Protein 1WFQ (pdb70)

InterPro domains:
  IPR002059 Cold-shock protein Csp, DNA-binding [PF00313] (27-89)
  IPR002059 Cold-shock protein Csp, DNA-binding [PF00313] (186-247)
  IPR002059 Cold-shock protein Csp, DNA-binding [PF00313] (351-411)
  IPR002059 Cold-shock protein Csp, DNA-binding [PF00313] (521-581)
  IPR002059 Cold-shock protein Csp, DNA-binding [PF00313] (675-737)
  IPR002059 Cold-shock protein Csp, DNA-binding [PS51857] (25-89)
  IPR002059 Cold-shock protein Csp, DNA-binding [PS51857] (111-178)
  IPR002059 Cold-shock protein Csp, DNA-binding [PS51857] (185-247)
  IPR002059 Cold-shock protein Csp, DNA-binding [PS51857] (282-336)
  IPR002059 Cold-shock protein Csp, DNA-binding [PS51857] (348-412)
  IPR002059 Cold-shock protein Csp, DNA-binding [PS51857] (442-509)
  IPR002059 Cold-shock protein Csp, DNA-binding [PS51857] (518-581)
  IPR002059 Cold-shock protein Csp, DNA-binding [PS51857] (614-672)
  IPR002059 Cold-shock protein Csp, DNA-binding [PS51857] (673-737)
  IPR002059 Cold-shock protein Csp, DNA-binding [cd04458] (186-247)
  IPR002059 Cold-shock protein Csp, DNA-binding [cd04458] (530-579)
  IPR011129 Cold-shock domain [SM00357] (27-90)
  IPR011129 Cold-shock domain [SM00357] (187-248)
  IPR011129 Cold-shock domain [SM00357] (350-413)
  IPR011129 Cold-shock domain [SM00357] (520-582)

Radius of gyration: 14.48 Å; Cα contacts (8 Å, |Δi|>4): 157; chains: 1; bounding box: 35×36×45 Å

Secondary structure (DSSP, 8-state):
----SSTTSS-SSS---EEEEEEEEE-SSEEEEEETTTTEEEEEETTT-SS-TTT--TT--EEEEEEE-SSS--EEEEEEEESS-----

Sequence (89 aa):
GSSGSSGGYPNGTSAALRETGVIEKLLTSYGFIQCSERQARLFFHCSQYNGNLQDLKVGDDVEFEVSSDRRTGKPIAVKLVKISGPSSGGSSGSSGGYPNGTSAALRETGVIEKLLTSYGFIQCSERQARLFFHCSQYNGNLQDLKVGDDVEFEVSSDRRTGKPIAVKLVKISGPSSGGSSGSSGGYPNGTSAALRETGVIEKLLTSYGFIQCSERQARLFFHCSQYNGNLQDLKVGDDVEFEVSSDRRTGKPIAVKLVKISGPSSGGSSGSSGGYPNGTSAALRETGVIEKLLTSYGFIQCSERQARLFFHCSQYNGNLQDLKVGDDVEFEVSSDRRTGKPIAVKLVKISGPSSGGSSGSSGGYPNGTSAALRETGVIEKLLTSYGFIQCSERQARLFFHCSQYNGNLQDLKVGDDVEFEVSSDRRTGKPIAVKLVKISGPSSGGSSGSSGGYPNGTSAALRETGVIEKLLTSYGFIQCSERQARLFFHCSQYNGNLQDLKVGDDVEFEVSSDRRTGKPIAVKLVKISGPSSGGSSGSSGGYPNGTSAALRETGVIEKLLTSYGFIQCSERQARLFFHCSQYNGNLQDLKVGDDVEFEVSSDRRTGKPIAVKLVKISGPSSGGSSGSSGGYPNGTSAALRETGVIEKLLTSYGFIQCSERQARLFFHCSQYNGNLQDLKVGDDVEFEVSSDRRTGKPIAVKLVKISGPSSGGSSGSSGGYPNGTSAALRETGVIEKLLTSYGFIQCSERQARLFFHCSQYNGNLQDLKVGDDVEFEVSSDRRTGKPIAVKLVKISGPSSGGSSGSSGGYPNGTSAALRETGVIEKLLTSYGFIQCSERQARLFFHCSQYNGNLQDLKVGDDVEFEVSSDRRTGKPIAVKLVKISGPSSGGSSGSSGGYPNGTSAALRETGVIEKLLTSYGFIQCSERQARLFFHCSQYNGNLQDLKVGDDVEFEVSSDRRTGKPIAVKLVKISGPSSGGSSGSSGGYPNGTSAALRETGVIEKLLTSYGFIQCSERQARLFFHCSQYNGNLQDLKVGDDVEFEVSSDRRTGKPIAVKLVKISGPSSGGSSGSSGGYPNGTSAALRETGVIEKLLTSYGFIQCSERQARLFFHCSQYNGNLQDLKVGDDVEFEVSSDRRTGKPIAVKLVKISGPSSGGSSGSSGGYPNGTSAALRETGVIEKLLTSYGFIQCSERQARLFFHCSQYNGNLQDLKVGDDVEFEVSSDRRTGKPIAVKLVKISGPSSGGSSGSSGGYPNGTSAALRETGVIEKLLTSYGFIQCSERQARLFFHCSQYNGNLQDLKVGDDVEFEVSSDRRTGKPIAVKLVKISGPSSGGSSGSSGGYPNGTSAALRETGVIEKLLTSYGFIQCSERQARLFFHCSQYNGNLQDLKVGDDVEFEVSSDRRTGKPIAVKLVKISGPSSGGSSGSSGGYPNGTSAALRETGVIEKLLTSYGFIQCSERQARLFFHCSQYNGNLQDLKVGDDVEFEVSSDRRTGKPIAVKLVKISGPSSGGSSGSSGGYPNGTSAALRETGVIEKLLTSYGFIQCSERQARLFFHCSQYNGNLQDLKVGDDVEFEVSSDRRTGKPIAVKLVKISGPSSGGSSGSSGGYPNGTSAALRETGVIEKLLTSYGFIQCSERQARLFFHCSQYNGNLQDLKVGDDVEFEVSSDRRTGKPIAVKLVKISGPSSGGSSGSSGGYPNGTSAALRETGVIEKLLTSYGFIQCSERQARLFFHCSQYNGNLQDLKVGDDVEFEVSSDRRTGKPIAVKLVKISGPSSG

GO terms:
  GO:0005515 protein binding (F, IPI)
  GO:0003729 mRNA binding (F, TAS)
  GO:0045727 positive regulation of translation (P, IMP)
  GO:0070937 CRD-mediated mRNA stability complex (C, IDA)
  GO:0034063 stress granule assembly (P, IMP)
  GO:0070966 nuclear-transcribed mRNA catabolic process, no-go decay (P, IMP)
  GO:0008584 male gonad development (P, TAS)
  GO:0035613 RNA stem-loop binding (F, IDA)
  GO:0075522 IRES-dependent viral translational initiation (P, IDA)
  GO:1905172 RISC complex binding (F, IDA)
  GO:0106222 lncRNA binding (F, IPI)
  GO:0005829 cytosol (C, IDA)
  GO:2000767 positive regulation of cytoplasmic translation (P, IDA)
  GO:1900152 negative regulation of nuclear-transcribed mRNA catabolic process, deadenylation-dependent decay (P, IDA)
  GO:0070934 CRD-mediated mRNA stabilization (P, IDA)
  GO:0003723 RNA binding (F, HDA)

CATH classification: 2.40.50.140

Organism: Homo sapiens (NCBI:txid9606)

Nearest PDB structures (foldseek):
  1wfq-assembly1_A  TM=8.553E-01  e=7.705E-15  Homo sapiens
  4qqb-assembly2_Y  TM=9.357E-01  e=2.944E-09  Drosophila melanogaster
  6y6m-assembly1_A  TM=8.287E-01  e=4.378E-07  Drosophila melanogaster
  2yty-assembly1_A  TM=6.799E-01  e=1.450E-07  Homo sapiens
  1yby-assembly1_A  TM=7.148E-01  e=2.601E-02  Acetivibrio thermocellus

Solvent-accessible surface area: 6502 Å² total; per-residue (Å²): 134,123,119,72,99,93,77,64,175,85,116,63,150,99,70,73,116,79,25,45,1,41,1,82,98,37,72,145,61,71,0,58,0,52,1,82,111,139,168,34,174,7,67,0,68,48,84,27,17,110,36,76,39,164,82,6,119,83,51,40,80,0,52,0,31,45,41,78,23,201,202,77,46,131,77,32,0,25,118,0,42,59,92,81,49,142,97,120,126

Foldseek 3Di:
DDCVPVDDDDPDDDPWDKFKFFFQAADPFWTWGQGPVVRRIATEGCVQEPDHCVPPDGGAMKIWTFFADPPHGDTHTHNIGGPDPPPDD

Structure (mmCIF, N/CA/C/O backbone):
data_1WFQ
#
_entry.id   1WFQ
#
loop_
_atom_site.group_PDB
_atom_site.id
_atom_site.type_symbol
_atom_site.label_atom_id
_atom_site.label_alt_id
_atom_site.label_comp_id
_atom_site.label_asym_id
_atom_site.label_entity_id
_atom_site.label_seq_id
_atom_site.pdbx_PDB_ins_code
_atom_site.Cartn_x
_atom_site.Cartn_y
_atom_site.Cartn_z
_atom_site.occupancy
_atom_site.B_iso_or_equiv
_atom_site.auth_seq_id
_atom_site.auth_comp_id
_atom_site.auth_asym_id
_atom_site.auth_atom_id
_atom_site.pdbx_PDB_model_num
ATOM 1 N N . GLY A 1 1 ? 12.634 -8.524 32.431 1.00 0.00 1 GLY A N 1
ATOM 2 C CA . GLY A 1 1 ? 13.376 -8.523 31.183 1.00 0.00 1 GLY A CA 1
ATOM 3 C C . GLY A 1 1 ? 13.980 -7.169 30.869 1.00 0.00 1 GLY A C 1
ATOM 4 O O . GLY A 1 1 ? 14.954 -6.755 31.499 1.00 0.00 1 GLY A O 1
ATOM 8 N N . SER A 1 2 ? 13.404 -6.477 29.892 1.00 0.00 2 SER A N 1
ATOM 9 C CA . SER A 1 2 ? 13.895 -5.164 29.492 1.00 0.00 2 SER A CA 1
ATOM 10 C C . SER A 1 2 ? 12.809 -4.375 28.767 1.00 0.00 2 SER A C 1
ATOM 11 O O . SER A 1 2 ? 11.720 -4.888 28.510 1.00 0.00 2 SER A O 1
ATOM 19 N N . SER A 1 3 ? 13.114 -3.123 28.440 1.00 0.00 3 SER A N 1
ATOM 20 C CA . SER A 1 3 ? 12.163 -2.260 27.749 1.00 0.00 3 SER A CA 1
ATOM 21 C C . SER A 1 3 ? 12.674 -1.894 26.358 1.00 0.00 3 SER A C 1
ATOM 22 O O . SER A 1 3 ? 13.821 -2.174 26.012 1.00 0.00 3 SER A O 1
ATOM 30 N N . GLY A 1 4 ? 11.812 -1.265 25.565 1.00 0.00 4 GLY A N 1
ATOM 31 C CA . GLY A 1 4 ? 12.193 -0.870 24.221 1.00 0.00 4 GLY A CA 1
ATOM 32 C C . GLY A 1 4 ? 11.033 -0.932 23.248 1.00 0.00 4 GLY A C 1
ATOM 33 O O . GLY A 1 4 ? 10.049 -1.632 23.488 1.00 0.00 4 GLY A O 1
ATOM 37 N N . SER A 1 5 ? 11.146 -0.197 22.146 1.00 0.00 5 SER A N 1
ATOM 38 C CA . SER A 1 5 ? 10.096 -0.168 21.135 1.00 0.00 5 SER A CA 1
ATOM 39 C C . SER A 1 5 ? 10.618 -0.675 19.794 1.00 0.00 5 SER A C 1
ATOM 40 O O . SER A 1 5 ? 10.986 0.110 18.921 1.00 0.00 5 SER A O 1
ATOM 48 N N . SER A 1 6 ? 10.647 -1.995 19.639 1.00 0.00 6 SER A N 1
ATOM 49 C CA . SER A 1 6 ? 11.127 -2.609 18.407 1.00 0.00 6 SER A CA 1
ATOM 50 C C . SER A 1 6 ? 12.424 -1.953 17.942 1.00 0.00 6 SER A C 1
ATOM 51 O O . SER A 1 6 ? 12.598 -1.667 16.758 1.00 0.00 6 SER A O 1
ATOM 59 N N . GLY A 1 7 ? 13.331 -1.716 18.884 1.00 0.00 7 GLY A N 1
ATOM 60 C CA . GLY A 1 7 ? 14.600 -1.095 18.553 1.00 0.00 7 GLY A CA 1
ATOM 61 C C . GLY A 1 7 ? 14.441 0.084 17.614 1.00 0.00 7 GLY A C 1
ATOM 62 O O . GLY A 1 7 ? 13.851 1.100 17.977 1.00 0.00 7 GLY A O 1
ATOM 66 N N . GLY A 1 8 ? 14.971 -0.051 16.402 1.00 0.00 8 GLY A N 1
ATOM 67 C CA . GLY A 1 8 ? 14.875 1.020 15.427 1.00 0.00 8 GLY A CA 1
ATOM 68 C C . GLY A 1 8 ? 14.911 0.509 14.000 1.00 0.00 8 GLY A C 1
ATOM 69 O O . GLY A 1 8 ? 15.966 0.495 13.365 1.00 0.00 8 GLY A O 1
ATOM 73 N N . TYR A 1 9 ? 13.757 0.089 13.495 1.00 0.00 9 TYR A N 1
ATOM 74 C CA . TYR A 1 9 ? 13.661 -0.429 12.135 1.00 0.00 9 TYR A CA 1
ATOM 75 C C . TYR A 1 9 ? 14.555 0.364 11.186 1.00 0.00 9 TYR A C 1
ATOM 76 O O . TYR A 1 9 ? 14.905 1.517 11.440 1.00 0.00 9 TYR A O 1
ATOM 94 N N . PRO A 1 10 ? 14.933 -0.268 10.065 1.00 0.00 10 PRO A N 1
ATOM 95 C CA . PRO A 1 10 ? 14.523 -1.640 9.753 1.00 0.00 10 PRO A CA 1
ATOM 96 C C . PRO A 1 10 ? 15.182 -2.665 10.669 1.00 0.00 10 PRO A C 1
ATOM 97 O O . PRO A 1 10 ? 16.295 -2.455 11.151 1.00 0.00 10 PRO A O 1
ATOM 108 N N . ASN A 1 11 ? 14.489 -3.774 10.906 1.00 0.00 11 ASN A N 1
ATOM 109 C CA . ASN A 1 11 ? 15.008 -4.831 11.765 1.00 0.00 11 ASN A CA 1
ATOM 110 C C . ASN A 1 11 ? 15.435 -6.042 10.940 1.00 0.00 11 ASN A C 1
ATOM 111 O O . ASN A 1 11 ? 15.015 -6.205 9.795 1.00 0.00 11 ASN A O 1
ATOM 122 N N . GLY A 1 12 ? 16.272 -6.889 11.532 1.00 0.00 12 GLY A N 1
ATOM 123 C CA . GLY A 1 12 ? 16.742 -8.074 10.838 1.00 0.00 12 GLY A CA 1
ATOM 124 C C . GLY A 1 12 ? 17.562 -7.738 9.608 1.00 0.00 12 GLY A C 1
ATOM 125 O O . GLY A 1 12 ? 17.462 -6.637 9.067 1.00 0.00 12 GLY A O 1
ATOM 129 N N . THR A 1 13 ? 18.377 -8.690 9.165 1.00 0.00 13 THR A N 1
ATOM 130 C CA . THR A 1 13 ? 19.221 -8.490 7.993 1.00 0.00 13 THR A CA 1
ATOM 131 C C . THR A 1 13 ? 18.433 -7.861 6.850 1.00 0.00 13 THR A C 1
ATOM 132 O O . THR A 1 13 ? 18.798 -6.802 6.340 1.00 0.00 13 THR A O 1
ATOM 143 N N . SER A 1 14 ? 17.349 -8.520 6.451 1.00 0.00 14 SER A N 1
ATOM 144 C CA . SER A 1 14 ? 16.510 -8.026 5.365 1.00 0.00 14 SER A CA 1
ATOM 145 C C . SER A 1 14 ? 15.687 -6.824 5.818 1.00 0.00 14 SER A C 1
ATOM 146 O O . SER A 1 14 ? 14.799 -6.948 6.660 1.00 0.00 14 SER A O 1
ATOM 154 N N . ALA A 1 15 ? 15.990 -5.660 5.251 1.00 0.00 15 ALA A N 1
ATOM 155 C CA . ALA A 1 15 ? 15.278 -4.435 5.594 1.00 0.00 15 ALA A CA 1
ATOM 156 C C . ALA A 1 15 ? 13.944 -4.352 4.860 1.00 0.00 15 ALA A C 1
ATOM 157 O O . ALA A 1 15 ? 13.603 -5.233 4.071 1.00 0.00 15 ALA A O 1
ATOM 164 N N . ALA A 1 16 ? 13.194 -3.288 5.126 1.00 0.00 16 ALA A N 1
ATOM 165 C CA . ALA A 1 16 ? 11.897 -3.090 4.489 1.00 0.00 16 ALA A CA 1
ATOM 166 C C . ALA A 1 16 ? 11.965 -1.986 3.439 1.00 0.00 16 ALA A C 1
ATOM 167 O O . ALA A 1 16 ? 12.311 -0.844 3.746 1.00 0.00 16 ALA A O 1
ATOM 174 N N . LEU A 1 17 ? 11.633 -2.333 2.201 1.00 0.00 17 LEU A N 1
ATOM 175 C CA . LEU A 1 17 ? 11.656 -1.371 1.105 1.00 0.00 17 LEU A CA 1
ATOM 176 C C . LEU A 1 17 ? 10.243 -0.931 0.736 1.00 0.00 17 LEU A C 1
ATOM 177 O O . LEU A 1 17 ? 9.387 -1.757 0.421 1.00 0.00 17 LEU A O 1
ATOM 193 N N . ARG A 1 18 ? 10.006 0.377 0.777 1.00 0.00 18 ARG A N 1
ATOM 194 C CA . ARG A 1 18 ? 8.697 0.927 0.446 1.00 0.00 18 ARG A CA 1
ATOM 195 C C . ARG A 1 18 ? 8.624 1.307 -1.030 1.00 0.00 18 ARG A C 1
ATOM 196 O O . ARG A 1 18 ? 9.531 1.946 -1.561 1.00 0.00 18 ARG A O 1
ATOM 217 N N . GLU A 1 19 ? 7.538 0.909 -1.685 1.00 0.00 19 GLU A N 1
ATOM 218 C CA . GLU A 1 19 ? 7.348 1.207 -3.100 1.00 0.00 19 GLU A CA 1
ATOM 219 C C . GLU A 1 19 ? 6.301 2.301 -3.289 1.00 0.00 19 GLU A C 1
ATOM 220 O O . GLU A 1 19 ? 5.421 2.487 -2.448 1.00 0.00 19 GLU A O 1
ATOM 232 N N . THR A 1 20 ? 6.404 3.024 -4.400 1.00 0.00 20 THR A N 1
ATOM 233 C CA . THR A 1 20 ? 5.469 4.101 -4.700 1.00 0.00 20 THR A CA 1
ATOM 234 C C . THR A 1 20 ? 4.907 3.964 -6.111 1.00 0.00 20 THR A C 1
ATOM 235 O O . THR A 1 20 ? 5.634 3.640 -7.050 1.00 0.00 20 THR A O 1
ATOM 246 N N . GLY A 1 21 ? 3.609 4.214 -6.254 1.00 0.00 21 GLY A N 1
ATOM 247 C CA . GLY A 1 21 ? 2.973 4.114 -7.554 1.00 0.00 21 GLY A CA 1
ATOM 248 C C . GLY A 1 21 ? 1.815 5.080 -7.709 1.00 0.00 21 GLY A C 1
ATOM 249 O O . GLY A 1 21 ? 1.977 6.288 -7.531 1.00 0.00 21 GLY A O 1
ATOM 253 N N . VAL A 1 22 ? 0.644 4.549 -8.044 1.00 0.00 22 VAL A N 1
ATOM 254 C CA . VAL A 1 22 ? -0.546 5.373 -8.223 1.00 0.00 22 VAL A CA 1
ATOM 255 C C . VAL A 1 22 ? -1.816 4.545 -8.066 1.00 0.00 22 VAL A C 1
ATOM 256 O O . VAL A 1 22 ? -1.825 3.345 -8.340 1.00 0.00 22 VAL A O 1
ATOM 269 N N . ILE A 1 23 ? -2.888 5.195 -7.623 1.00 0.00 23 ILE A N 1
ATOM 270 C CA . ILE A 1 23 ? -4.165 4.519 -7.431 1.00 0.00 23 ILE A CA 1
ATOM 271 C C . ILE A 1 23 ? -4.893 4.331 -8.758 1.00 0.00 23 ILE A C 1
ATOM 272 O O . ILE A 1 23 ? -5.625 5.213 -9.204 1.00 0.00 23 ILE A O 1
ATOM 288 N N . GLU A 1 24 ? -4.687 3.175 -9.381 1.00 0.00 24 GLU A N 1
ATOM 289 C CA . GLU A 1 24 ? -5.325 2.872 -10.657 1.00 0.00 24 GLU A CA 1
ATOM 290 C C . GLU A 1 24 ? -6.829 2.679 -10.480 1.00 0.00 24 GLU A C 1
ATOM 291 O O . GLU A 1 24 ? -7.630 3.244 -11.224 1.00 0.00 24 GLU A O 1
ATOM 303 N N . LYS A 1 25 ? -7.204 1.876 -9.491 1.00 0.00 25 LYS A N 1
ATOM 304 C CA . LYS A 1 25 ? -8.611 1.608 -9.214 1.00 0.00 25 LYS A CA 1
ATOM 305 C C . LYS A 1 25 ? -8.894 1.678 -7.717 1.00 0.00 25 LYS A C 1
ATOM 306 O O . LYS A 1 25 ? -8.012 1.423 -6.895 1.00 0.00 25 LYS A O 1
ATOM 325 N N . LEU A 1 26 ? -10.128 2.024 -7.369 1.00 0.00 26 LEU A N 1
ATOM 326 C CA . LEU A 1 26 ? -10.528 2.127 -5.970 1.00 0.00 26 LEU A CA 1
ATOM 327 C C . LEU A 1 26 ? -11.980 1.697 -5.786 1.00 0.00 26 LEU A C 1
ATOM 328 O O . LEU A 1 26 ? -12.846 2.032 -6.597 1.00 0.00 26 LEU A O 1
ATOM 344 N N . LEU A 1 27 ? -12.242 0.956 -4.715 1.00 0.00 27 LEU A N 1
ATOM 345 C CA . LEU A 1 27 ? -13.590 0.483 -4.422 1.00 0.00 27 LEU A CA 1
ATOM 346 C C . LEU A 1 27 ? -13.962 0.761 -2.969 1.00 0.00 27 LEU A C 1
ATOM 347 O O . LEU A 1 27 ? -13.186 1.357 -2.221 1.00 0.00 27 LEU A O 1
ATOM 363 N N . THR A 1 28 ? -15.153 0.323 -2.574 1.00 0.00 28 THR A N 1
ATOM 364 C CA . THR A 1 28 ? -15.628 0.523 -1.211 1.00 0.00 28 THR A CA 1
ATOM 365 C C . THR A 1 28 ? -14.958 -0.450 -0.247 1.00 0.00 28 THR A C 1
ATOM 366 O O . THR A 1 28 ? -14.845 -0.176 0.947 1.00 0.00 28 THR A O 1
ATOM 377 N N . SER A 1 29 ? -14.516 -1.587 -0.774 1.00 0.00 29 SER A N 1
ATOM 378 C CA . SER A 1 29 ? -13.860 -2.603 0.041 1.00 0.00 29 SER A CA 1
ATOM 379 C C . SER A 1 29 ? -12.343 -2.442 -0.008 1.00 0.00 29 SER A C 1
ATOM 380 O O . SER A 1 29 ? -11.659 -2.587 1.005 1.00 0.00 29 SER A O 1
ATOM 388 N N . TYR A 1 30 ? -11.824 -2.143 -1.194 1.00 0.00 30 TYR A N 1
ATOM 389 C CA . TYR A 1 30 ? -10.389 -1.965 -1.377 1.00 0.00 30 TYR A CA 1
ATOM 390 C C . TYR A 1 30 ? -10.090 -1.291 -2.712 1.00 0.00 30 TYR A C 1
ATOM 391 O O . TYR A 1 30 ? -11.000 -0.889 -3.436 1.00 0.00 30 TYR A O 1
ATOM 409 N N . GLY A 1 31 ? -8.805 -1.170 -3.033 1.00 0.00 31 GLY A N 1
ATOM 410 C CA . GLY A 1 31 ? -8.406 -0.545 -4.280 1.00 0.00 31 GLY A CA 1
ATOM 411 C C . GLY A 1 31 ? -7.099 -1.097 -4.814 1.00 0.00 31 GLY A C 1
ATOM 412 O O . GLY A 1 31 ? -6.369 -1.785 -4.100 1.00 0.00 31 GLY A O 1
ATOM 416 N N . PHE A 1 32 ? -6.803 -0.798 -6.075 1.00 0.00 32 PHE A N 1
ATOM 417 C CA . PHE A 1 32 ? -5.577 -1.271 -6.705 1.00 0.00 32 PHE A CA 1
ATOM 418 C C . PHE A 1 32 ? -4.621 -0.113 -6.973 1.00 0.00 32 PHE A C 1
ATOM 419 O O . PHE A 1 32 ? -5.047 0.991 -7.314 1.00 0.00 32 PHE A O 1
ATOM 436 N N . ILE A 1 33 ? -3.327 -0.372 -6.816 1.00 0.00 33 ILE A N 1
ATOM 437 C CA . ILE A 1 33 ? -2.311 0.648 -7.042 1.00 0.00 33 ILE A CA 1
ATOM 438 C C . ILE A 1 33 ? -1.343 0.226 -8.142 1.00 0.00 33 ILE A C 1
ATOM 439 O O . ILE A 1 33 ? -0.641 -0.775 -8.013 1.00 0.00 33 ILE A O 1
ATOM 455 N N . GLN A 1 34 ? -1.312 0.999 -9.223 1.00 0.00 34 GLN A N 1
ATOM 456 C CA . GLN A 1 34 ? -0.429 0.705 -10.346 1.00 0.00 34 GLN A CA 1
ATOM 457 C C . GLN A 1 34 ? 1.005 1.119 -10.034 1.00 0.00 34 GLN A C 1
ATOM 458 O O . GLN A 1 34 ? 1.344 2.303 -10.079 1.00 0.00 34 GLN A O 1
ATOM 472 N N . CYS A 1 35 ? 1.843 0.139 -9.716 1.00 0.00 35 CYS A N 1
ATOM 473 C CA . CYS A 1 35 ? 3.241 0.402 -9.395 1.00 0.00 35 CYS A CA 1
ATOM 474 C C . CYS A 1 35 ? 3.954 1.063 -10.570 1.00 0.00 35 CYS A C 1
ATOM 475 O O . CYS A 1 35 ? 4.072 0.478 -11.646 1.00 0.00 35 CYS A O 1
ATOM 483 N N . SER A 1 36 ? 4.427 2.286 -10.356 1.00 0.00 36 SER A N 1
ATOM 484 C CA . SER A 1 36 ? 5.124 3.030 -11.399 1.00 0.00 36 SER A CA 1
ATOM 485 C C . SER A 1 36 ? 6.608 2.675 -11.420 1.00 0.00 36 SER A C 1
ATOM 486 O O . SER A 1 36 ? 7.404 3.333 -12.089 1.00 0.00 36 SER A O 1
ATOM 494 N N . GLU A 1 37 ? 6.971 1.630 -10.682 1.00 0.00 37 GLU A N 1
ATOM 495 C CA . GLU A 1 37 ? 8.359 1.188 -10.616 1.00 0.00 37 GLU A CA 1
ATOM 496 C C . GLU A 1 37 ? 8.528 -0.174 -11.281 1.00 0.00 37 GLU A C 1
ATOM 497 O O . GLU A 1 37 ? 9.493 -0.405 -12.011 1.00 0.00 37 GLU A O 1
ATOM 509 N N . ARG A 1 38 ? 7.584 -1.074 -11.025 1.00 0.00 38 ARG A N 1
ATOM 510 C CA . ARG A 1 38 ? 7.629 -2.414 -11.597 1.00 0.00 38 ARG A CA 1
ATOM 511 C C . ARG A 1 38 ? 6.656 -2.539 -12.766 1.00 0.00 38 ARG A C 1
ATOM 512 O O . ARG A 1 38 ? 6.639 -3.551 -13.465 1.00 0.00 38 ARG A O 1
ATOM 533 N N . GLN A 1 39 ? 5.848 -1.504 -12.969 1.00 0.00 39 GLN A N 1
ATOM 534 C CA . GLN A 1 39 ? 4.871 -1.499 -14.052 1.00 0.00 39 GLN A CA 1
ATOM 535 C C . GLN A 1 39 ? 3.840 -2.606 -13.860 1.00 0.00 39 GLN A C 1
ATOM 536 O O . GLN A 1 39 ? 3.418 -3.248 -14.821 1.00 0.00 39 GLN A O 1
ATOM 550 N N . ALA A 1 40 ? 3.438 -2.823 -12.612 1.00 0.00 40 ALA A N 1
ATOM 551 C CA . ALA A 1 40 ? 2.455 -3.851 -12.294 1.00 0.00 40 ALA A CA 1
ATOM 552 C C . ALA A 1 40 ? 1.339 -3.291 -11.417 1.00 0.00 40 ALA A C 1
ATOM 553 O O . ALA A 1 40 ? 1.578 -2.439 -10.561 1.00 0.00 40 ALA A O 1
ATOM 560 N N . ARG A 1 41 ? 0.121 -3.774 -11.638 1.00 0.00 41 ARG A N 1
ATOM 561 C CA . ARG A 1 41 ? -1.032 -3.320 -10.870 1.00 0.00 41 ARG A CA 1
ATOM 562 C C . ARG A 1 41 ? -1.166 -4.112 -9.572 1.00 0.00 41 ARG A C 1
ATOM 563 O O . ARG A 1 41 ? -1.490 -5.300 -9.587 1.00 0.00 41 ARG A O 1
ATOM 584 N N . LEU A 1 42 ? -0.914 -3.446 -8.450 1.00 0.00 42 LEU A N 1
ATOM 585 C CA . LEU A 1 42 ? -1.006 -4.087 -7.143 1.00 0.00 42 LEU A CA 1
ATOM 586 C C . LEU A 1 42 ? -2.420 -3.976 -6.581 1.00 0.00 42 LEU A C 1
ATOM 587 O O . LEU A 1 42 ? -3.241 -3.208 -7.083 1.00 0.00 42 LEU A O 1
ATOM 603 N N . PHE A 1 43 ? -2.697 -4.748 -5.535 1.00 0.00 43 PHE A N 1
ATOM 604 C CA . PHE A 1 43 ? -4.012 -4.736 -4.903 1.00 0.00 43 PHE A CA 1
ATOM 605 C C . PHE A 1 43 ? -3.898 -4.402 -3.419 1.00 0.00 43 PHE A C 1
ATOM 606 O O . PHE A 1 43 ? -3.507 -5.243 -2.610 1.00 0.00 43 PHE A O 1
ATOM 623 N N . PHE A 1 44 ? -4.244 -3.168 -3.068 1.00 0.00 44 PHE A N 1
ATOM 624 C CA . PHE A 1 44 ? -4.180 -2.721 -1.681 1.00 0.00 44 PHE A CA 1
ATOM 625 C C . PHE A 1 44 ? -5.556 -2.788 -1.024 1.00 0.00 44 PHE A C 1
ATOM 626 O O . PHE A 1 44 ? -6.567 -2.450 -1.639 1.00 0.00 44 PHE A O 1
ATOM 643 N N . HIS A 1 45 ? -5.585 -3.228 0.230 1.00 0.00 45 HIS A N 1
ATOM 644 C CA . HIS A 1 45 ? -6.836 -3.341 0.972 1.00 0.00 45 HIS A CA 1
ATOM 645 C C . HIS A 1 45 ? -7.105 -2.074 1.778 1.00 0.00 45 HIS A C 1
ATOM 646 O O . HIS A 1 45 ? -6.185 -1.472 2.333 1.00 0.00 45 HIS A O 1
ATOM 661 N N . CYS A 1 46 ? -8.370 -1.674 1.837 1.00 0.00 46 CYS A N 1
ATOM 662 C CA . CYS A 1 46 ? -8.761 -0.477 2.574 1.00 0.00 46 CYS A CA 1
ATOM 663 C C . CYS A 1 46 ? -8.163 -0.484 3.977 1.00 0.00 46 CYS A C 1
ATOM 664 O O . CYS A 1 46 ? -8.028 0.563 4.610 1.00 0.00 46 CYS A O 1
ATOM 672 N N . SER A 1 47 ? -7.809 -1.671 4.458 1.00 0.00 47 SER A N 1
ATOM 673 C CA . SER A 1 47 ? -7.231 -1.815 5.789 1.00 0.00 47 SER A CA 1
ATOM 674 C C . SER A 1 47 ? -5.776 -1.358 5.802 1.00 0.00 47 SER A C 1
ATOM 675 O O . SER A 1 47 ? -5.290 -0.829 6.802 1.00 0.00 47 SER A O 1
ATOM 683 N N . GLN A 1 48 ? -5.087 -1.566 4.685 1.00 0.00 48 GLN A N 1
ATOM 684 C CA . GLN A 1 48 ? -3.687 -1.176 4.568 1.00 0.00 48 GLN A CA 1
ATOM 685 C C . GLN A 1 48 ? -3.518 0.322 4.801 1.00 0.00 48 GLN A C 1
ATOM 686 O O . GLN A 1 48 ? -2.719 0.744 5.638 1.00 0.00 48 GLN A O 1
ATOM 700 N N . TYR A 1 49 ? -4.275 1.121 4.057 1.00 0.00 49 TYR A N 1
ATOM 701 C CA . TYR A 1 49 ? -4.207 2.572 4.180 1.00 0.00 49 TYR A CA 1
ATOM 702 C C . TYR A 1 49 ? -4.395 3.004 5.631 1.00 0.00 49 TYR A C 1
ATOM 703 O O . TYR A 1 49 ? -5.394 2.669 6.266 1.00 0.00 49 TYR A O 1
ATOM 721 N N . ASN A 1 50 ? -3.426 3.752 6.150 1.00 0.00 50 ASN A N 1
ATOM 722 C CA . ASN A 1 50 ? -3.484 4.232 7.526 1.00 0.00 50 ASN A CA 1
ATOM 723 C C . ASN A 1 50 ? -4.458 5.400 7.654 1.00 0.00 50 ASN A C 1
ATOM 724 O O . ASN A 1 50 ? -5.225 5.480 8.613 1.00 0.00 50 ASN A O 1
ATOM 735 N N . GLY A 1 51 ? -4.421 6.304 6.680 1.00 0.00 51 GLY A N 1
ATOM 736 C CA . GLY A 1 51 ? -5.304 7.455 6.703 1.00 0.00 51 GLY A CA 1
ATOM 737 C C . GLY A 1 51 ? -6.761 7.071 6.539 1.00 0.00 51 GLY A C 1
ATOM 738 O O . GLY A 1 51 ? -7.211 6.068 7.091 1.00 0.00 51 GLY A O 1
ATOM 742 N N . ASN A 1 52 ? -7.501 7.873 5.779 1.00 0.00 52 ASN A N 1
ATOM 743 C CA . ASN A 1 52 ? -8.917 7.612 5.546 1.00 0.00 52 ASN A CA 1
ATOM 744 C C . ASN A 1 52 ? -9.215 7.526 4.052 1.00 0.00 52 ASN A C 1
ATOM 745 O O . ASN A 1 52 ? -9.134 8.522 3.333 1.00 0.00 52 ASN A O 1
ATOM 756 N N . LEU A 1 53 ? -9.562 6.328 3.592 1.00 0.00 53 LEU A N 1
ATOM 757 C CA . LEU A 1 53 ? -9.873 6.111 2.184 1.00 0.00 53 LEU A CA 1
ATOM 758 C C . LEU A 1 53 ? -10.611 7.310 1.598 1.00 0.00 53 LEU A C 1
ATOM 759 O O . LEU A 1 53 ? -10.403 7.673 0.440 1.00 0.00 53 LEU A O 1
ATOM 775 N N . GLN A 1 54 ? -11.471 7.922 2.406 1.00 0.00 54 GLN A N 1
ATOM 776 C CA . GLN A 1 54 ? -12.239 9.082 1.967 1.00 0.00 54 GLN A CA 1
ATOM 777 C C . GLN A 1 54 ? -11.343 10.089 1.253 1.00 0.00 54 GLN A C 1
ATOM 778 O O . GLN A 1 54 ? -11.674 10.571 0.170 1.00 0.00 54 GLN A O 1
ATOM 792 N N . ASP A 1 55 ? -10.207 10.402 1.867 1.00 0.00 55 ASP A N 1
ATOM 793 C CA . ASP A 1 55 ? -9.262 11.351 1.290 1.00 0.00 55 ASP A CA 1
ATOM 794 C C . ASP A 1 55 ? -8.618 10.780 0.031 1.00 0.00 55 ASP A C 1
ATOM 795 O O . ASP A 1 55 ? -8.385 11.499 -0.941 1.00 0.00 55 ASP A O 1
ATOM 804 N N . LEU A 1 56 ? -8.331 9.483 0.057 1.00 0.00 56 LEU A N 1
ATOM 805 C CA . LEU A 1 56 ? -7.712 8.814 -1.083 1.00 0.00 56 LEU A CA 1
ATOM 806 C C . LEU A 1 56 ? -8.626 8.857 -2.302 1.00 0.00 56 LEU A C 1
ATOM 807 O O . LEU A 1 56 ? -9.839 9.032 -2.177 1.00 0.00 56 LEU A O 1
ATOM 823 N N . LYS A 1 57 ? -8.038 8.694 -3.483 1.00 0.00 57 LYS A N 1
ATOM 824 C CA . LYS A 1 57 ? -8.800 8.710 -4.726 1.00 0.00 57 LYS A CA 1
ATOM 825 C C . LYS A 1 57 ? -8.010 8.057 -5.856 1.00 0.00 57 LYS A C 1
ATOM 826 O O . LYS A 1 57 ? -6.802 7.850 -5.744 1.00 0.00 57 LYS A O 1
ATOM 845 N N . VAL A 1 58 ? -8.701 7.734 -6.945 1.00 0.00 58 VAL A N 1
ATOM 846 C CA . VAL A 1 58 ? -8.064 7.106 -8.096 1.00 0.00 58 VAL A CA 1
ATOM 847 C C . VAL A 1 58 ? -7.300 8.131 -8.928 1.00 0.00 58 VAL A C 1
ATOM 848 O O . VAL A 1 58 ? -7.893 9.032 -9.519 1.00 0.00 58 VAL A O 1
ATOM 861 N N . GLY A 1 59 ? -5.979 7.985 -8.969 1.00 0.00 59 GLY A N 1
ATOM 862 C CA . GLY A 1 59 ? -5.155 8.905 -9.732 1.00 0.00 59 GLY A CA 1
ATOM 863 C C . GLY A 1 59 ? -4.234 9.725 -8.851 1.00 0.00 59 GLY A C 1
ATOM 864 O O . GLY A 1 59 ? -3.774 10.796 -9.248 1.00 0.00 59 GLY A O 1
ATOM 868 N N . ASP A 1 60 ? -3.965 9.224 -7.650 1.00 0.00 60 ASP A N 1
ATOM 869 C CA . ASP A 1 60 ? -3.093 9.918 -6.710 1.00 0.00 60 ASP A CA 1
ATOM 870 C C . ASP A 1 60 ? -1.957 9.009 -6.250 1.00 0.00 60 ASP A C 1
ATOM 871 O O . ASP A 1 60 ? -2.161 7.822 -5.999 1.00 0.00 60 ASP A O 1
ATOM 880 N N . ASP A 1 61 ? -0.760 9.576 -6.144 1.00 0.00 61 ASP A N 1
ATOM 881 C CA . ASP A 1 61 ? 0.409 8.817 -5.715 1.00 0.00 61 ASP A CA 1
ATOM 882 C C . ASP A 1 61 ? 0.271 8.384 -4.259 1.00 0.00 61 ASP A C 1
ATOM 883 O O . ASP A 1 61 ? -0.304 9.099 -3.439 1.00 0.00 61 ASP A O 1
ATOM 892 N N . VAL A 1 62 ? 0.803 7.206 -3.944 1.00 0.00 62 VAL A N 1
ATOM 893 C CA . VAL A 1 62 ? 0.739 6.677 -2.587 1.00 0.00 62 VAL A CA 1
ATOM 894 C C . VAL A 1 62 ? 1.879 5.699 -2.325 1.00 0.00 62 VAL A C 1
ATOM 895 O O . VAL A 1 62 ? 2.261 4.927 -3.203 1.00 0.00 62 VAL A O 1
ATOM 908 N N . GLU A 1 63 ? 2.417 5.739 -1.110 1.00 0.00 63 GLU A N 1
ATOM 909 C CA . GLU A 1 63 ? 3.514 4.855 -0.732 1.00 0.00 63 GLU A CA 1
ATOM 910 C C . GLU A 1 63 ? 2.995 3.633 0.019 1.00 0.00 63 GLU A C 1
ATOM 911 O O . GLU A 1 63 ? 2.131 3.746 0.889 1.00 0.00 63 GLU A O 1
ATOM 923 N N . PHE A 1 64 ? 3.527 2.465 -0.325 1.00 0.00 64 PHE A N 1
ATOM 924 C CA . PHE A 1 64 ? 3.117 1.220 0.315 1.00 0.00 64 PHE A CA 1
ATOM 925 C C . PHE A 1 64 ? 4.280 0.235 0.385 1.00 0.00 64 PHE A C 1
ATOM 926 O O . PHE A 1 64 ? 5.368 0.507 -0.122 1.00 0.00 64 PHE A O 1
ATOM 943 N N . GLU A 1 65 ? 4.042 -0.909 1.018 1.00 0.00 65 GLU A N 1
ATOM 944 C CA . GLU A 1 65 ? 5.070 -1.934 1.156 1.00 0.00 65 GLU A CA 1
ATOM 945 C C . GLU A 1 65 ? 4.614 -3.250 0.533 1.00 0.00 65 GLU A C 1
ATOM 946 O O . GLU A 1 65 ? 3.583 -3.805 0.913 1.00 0.00 65 GLU A O 1
ATOM 958 N N . VAL A 1 66 ? 5.389 -3.744 -0.428 1.00 0.00 66 VAL A N 1
ATOM 959 C CA . VAL A 1 66 ? 5.066 -4.994 -1.104 1.00 0.00 66 VAL A CA 1
ATOM 960 C C . VAL A 1 66 ? 5.334 -6.193 -0.201 1.00 0.00 66 VAL A C 1
ATOM 961 O O . VAL A 1 66 ? 6.464 -6.413 0.236 1.00 0.00 66 VAL A O 1
ATOM 974 N N . SER A 1 67 ? 4.288 -6.965 0.076 1.00 0.00 67 SER A N 1
ATOM 975 C CA . SER A 1 67 ? 4.410 -8.140 0.931 1.00 0.00 67 SER A CA 1
ATOM 976 C C . SER A 1 67 ? 3.840 -9.375 0.240 1.00 0.00 67 SER A C 1
ATOM 977 O O . SER A 1 67 ? 3.308 -9.291 -0.867 1.00 0.00 67 SER A O 1
ATOM 985 N N . SER A 1 68 ? 3.954 -10.522 0.903 1.00 0.00 68 SER A N 1
ATOM 986 C CA . SER A 1 68 ? 3.454 -11.776 0.353 1.00 0.00 68 SER A CA 1
ATOM 987 C C . SER A 1 68 ? 2.353 -12.356 1.236 1.00 0.00 68 SER A C 1
ATOM 988 O O . SER A 1 68 ? 2.575 -12.651 2.410 1.00 0.00 68 SER A O 1
ATOM 996 N N . ASP A 1 69 ? 1.166 -12.516 0.662 1.00 0.00 69 ASP A N 1
ATOM 997 C CA . ASP A 1 69 ? 0.029 -13.061 1.395 1.00 0.00 69 ASP A CA 1
ATOM 998 C C . ASP A 1 69 ? 0.351 -14.448 1.943 1.00 0.00 69 ASP A C 1
ATOM 999 O O . ASP A 1 69 ? 1.413 -15.005 1.665 1.00 0.00 69 ASP A O 1
ATOM 1008 N N . ARG A 1 70 ? -0.573 -15.000 2.723 1.00 0.00 70 ARG A N 1
ATOM 1009 C CA . ARG A 1 70 ? -0.387 -16.320 3.312 1.00 0.00 70 ARG A CA 1
ATOM 1010 C C . ARG A 1 70 ? -1.364 -17.326 2.711 1.00 0.00 70 ARG A C 1
ATOM 1011 O O . ARG A 1 70 ? -1.227 -18.534 2.908 1.00 0.00 70 ARG A O 1
ATOM 1032 N N . ARG A 1 71 ? -2.350 -16.820 1.977 1.00 0.00 71 ARG A N 1
ATOM 1033 C CA . ARG A 1 71 ? -3.351 -17.674 1.349 1.00 0.00 71 ARG A CA 1
ATOM 1034 C C . ARG A 1 71 ? -3.028 -17.896 -0.126 1.00 0.00 71 ARG A C 1
ATOM 1035 O O . ARG A 1 71 ? -3.224 -18.989 -0.658 1.00 0.00 71 ARG A O 1
ATOM 1056 N N . THR A 1 72 ? -2.531 -16.852 -0.782 1.00 0.00 72 THR A N 1
ATOM 1057 C CA . THR A 1 72 ? -2.182 -16.932 -2.194 1.00 0.00 72 THR A CA 1
ATOM 1058 C C . THR A 1 72 ? -0.696 -16.671 -2.409 1.00 0.00 72 THR A C 1
ATOM 1059 O O . THR A 1 72 ? -0.147 -16.984 -3.465 1.00 0.00 72 THR A O 1
ATOM 1070 N N . GLY A 1 73 ? -0.048 -16.097 -1.400 1.00 0.00 73 GLY A N 1
ATOM 1071 C CA . GLY A 1 73 ? 1.370 -15.804 -1.499 1.00 0.00 73 GLY A CA 1
ATOM 1072 C C . GLY A 1 73 ? 1.679 -14.801 -2.592 1.00 0.00 73 GLY A C 1
ATOM 1073 O O . GLY A 1 73 ? 2.826 -14.673 -3.022 1.00 0.00 73 GLY A O 1
ATOM 1077 N N . LYS A 1 74 ? 0.655 -14.087 -3.046 1.00 0.00 74 LYS A N 1
ATOM 1078 C CA . LYS A 1 74 ? 0.822 -13.089 -4.096 1.00 0.00 74 LYS A CA 1
ATOM 1079 C C . LYS A 1 74 ? 1.302 -11.763 -3.516 1.00 0.00 74 LYS A C 1
ATOM 1080 O O . LYS A 1 74 ? 1.035 -11.430 -2.361 1.00 0.00 74 LYS A O 1
ATOM 1099 N N . PRO A 1 75 ? 2.027 -10.986 -4.334 1.00 0.00 75 PRO A N 1
ATOM 1100 C CA . PRO A 1 75 ? 2.559 -9.683 -3.924 1.00 0.00 75 PRO A CA 1
ATOM 1101 C C . PRO A 1 75 ? 1.461 -8.639 -3.746 1.00 0.00 75 PRO A C 1
ATOM 1102 O O . PRO A 1 75 ? 0.947 -8.093 -4.723 1.00 0.00 75 PRO A O 1
ATOM 1113 N N . ILE A 1 76 ? 1.107 -8.367 -2.495 1.00 0.00 76 ILE A N 1
ATOM 1114 C CA . ILE A 1 76 ? 0.071 -7.388 -2.190 1.00 0.00 76 ILE A CA 1
ATOM 1115 C C . ILE A 1 76 ? 0.642 -6.209 -1.409 1.00 0.00 76 ILE A C 1
ATOM 1116 O O . ILE A 1 76 ? 1.690 -6.321 -0.774 1.00 0.00 76 ILE A O 1
ATOM 1132 N N . ALA A 1 77 ? -0.056 -5.079 -1.460 1.00 0.00 77 ALA A N 1
ATOM 1133 C CA . ALA A 1 77 ? 0.379 -3.880 -0.755 1.00 0.00 77 ALA A CA 1
ATOM 1134 C C . ALA A 1 77 ? -0.126 -3.877 0.684 1.00 0.00 77 ALA A C 1
ATOM 1135 O O . ALA A 1 77 ? -1.148 -4.488 0.996 1.00 0.00 77 ALA A O 1
ATOM 1142 N N . VAL A 1 78 ? 0.598 -3.185 1.559 1.00 0.00 78 VAL A N 1
ATOM 1143 C CA . VAL A 1 78 ? 0.223 -3.101 2.965 1.00 0.00 78 VAL A CA 1
ATOM 1144 C C . VAL A 1 78 ? 0.708 -1.797 3.587 1.00 0.00 78 VAL A C 1
ATOM 1145 O O . VAL A 1 78 ? 1.622 -1.152 3.072 1.00 0.00 78 VAL A O 1
ATOM 1158 N N . LYS A 1 79 ? 0.091 -1.412 4.699 1.00 0.00 79 LYS A N 1
ATOM 1159 C CA . LYS A 1 79 ? 0.459 -0.184 5.394 1.00 0.00 79 LYS A CA 1
ATOM 1160 C C . LYS A 1 79 ? 0.583 0.979 4.415 1.00 0.00 79 LYS A C 1
ATOM 1161 O O . LYS A 1 79 ? 1.566 1.722 4.438 1.00 0.00 79 LYS A O 1
ATOM 1180 N N . LEU A 1 80 ? -0.420 1.133 3.557 1.00 0.00 80 LEU A N 1
ATOM 1181 C CA . LEU A 1 80 ? -0.424 2.208 2.571 1.00 0.00 80 LEU A CA 1
ATOM 1182 C C . LEU A 1 80 ? -0.359 3.572 3.251 1.00 0.00 80 LEU A C 1
ATOM 1183 O O . LEU A 1 80 ? -0.838 3.741 4.373 1.00 0.00 80 LEU A O 1
ATOM 1199 N N . VAL A 1 81 ? 0.234 4.543 2.564 1.00 0.00 81 VAL A N 1
ATOM 1200 C CA . VAL A 1 81 ? 0.358 5.893 3.100 1.00 0.00 81 VAL A CA 1
ATOM 1201 C C . VAL A 1 81 ? 0.528 6.915 1.982 1.00 0.00 81 VAL A C 1
ATOM 1202 O O . VAL A 1 81 ? 1.462 6.830 1.184 1.00 0.00 81 VAL A O 1
ATOM 1215 N N . LYS A 1 82 ? -0.381 7.882 1.929 1.00 0.00 82 LYS A N 1
ATOM 1216 C CA . LYS A 1 82 ? -0.333 8.924 0.909 1.00 0.00 82 LYS A CA 1
ATOM 1217 C C . LYS A 1 82 ? 0.985 9.689 0.975 1.00 0.00 82 LYS A C 1
ATOM 1218 O O . LYS A 1 82 ? 1.407 10.125 2.047 1.00 0.00 82 LYS A O 1
ATOM 1237 N N . ILE A 1 83 ? 1.629 9.850 -0.176 1.00 0.00 83 ILE A N 1
ATOM 1238 C CA . ILE A 1 83 ? 2.897 10.565 -0.248 1.00 0.00 83 ILE A CA 1
ATOM 1239 C C . ILE A 1 83 ? 2.701 12.058 -0.002 1.00 0.00 83 ILE A C 1
ATOM 1240 O O . ILE A 1 83 ? 3.395 12.658 0.819 1.00 0.00 83 ILE A O 1
ATOM 1256 N N . SER A 1 84 ? 1.750 12.650 -0.717 1.00 0.00 84 SER A N 1
ATOM 1257 C CA . SER A 1 84 ? 1.464 14.073 -0.578 1.00 0.00 84 SER A CA 1
ATOM 1258 C C . SER A 1 84 ? 0.601 14.336 0.653 1.00 0.00 84 SER A C 1
ATOM 1259 O O . SER A 1 84 ? -0.520 13.839 0.756 1.00 0.00 84 SER A O 1
ATOM 1267 N N . GLY A 1 85 ? 1.133 15.121 1.584 1.00 0.00 85 GLY A N 1
ATOM 1268 C CA . GLY A 1 85 ? 0.400 15.437 2.796 1.00 0.00 85 GLY A CA 1
ATOM 1269 C C . GLY A 1 85 ? 1.314 15.696 3.977 1.00 0.00 85 GLY A C 1
ATOM 1270 O O . GLY A 1 85 ? 1.330 14.948 4.954 1.00 0.00 85 GLY A O 1
ATOM 1274 N N . PRO A 1 86 ? 2.100 16.780 3.894 1.00 0.00 86 PRO A N 1
ATOM 1275 C CA . PRO A 1 86 ? 3.038 17.161 4.955 1.00 0.00 86 PRO A CA 1
ATOM 1276 C C . PRO A 1 86 ? 2.324 17.653 6.210 1.00 0.00 86 PRO A C 1
ATOM 1277 O O . PRO A 1 86 ? 2.963 18.075 7.173 1.00 0.00 86 PRO A O 1
ATOM 1288 N N . SER A 1 87 ? 0.996 17.596 6.191 1.00 0.00 87 SER A N 1
ATOM 1289 C CA . SER A 1 87 ? 0.196 18.039 7.326 1.00 0.00 87 SER A CA 1
ATOM 1290 C C . SER A 1 87 ? 0.603 17.303 8.599 1.00 0.00 87 SER A C 1
ATOM 1291 O O . SER A 1 87 ? 0.917 16.113 8.567 1.00 0.00 87 SER A O 1
ATOM 1299 N N . SER A 1 88 ? 0.596 18.019 9.718 1.00 0.00 88 SER A N 1
ATOM 1300 C CA . SER A 1 88 ? 0.968 17.436 11.002 1.00 0.00 88 SER A CA 1
ATOM 1301 C C . SER A 1 88 ? 0.097 16.224 11.320 1.00 0.00 88 SER A C 1
ATOM 1302 O O . SER A 1 88 ? -0.838 15.907 10.586 1.00 0.00 88 SER A O 1
ATOM 1310 N N . GLY A 1 89 ? 0.412 15.550 12.422 1.00 0.00 89 GLY A N 1
ATOM 1311 C CA . GLY A 1 89 ? -0.350 14.381 12.820 1.00 0.00 89 GLY A CA 1
ATOM 1312 C C . GLY A 1 89 ? -0.356 14.176 14.322 1.00 0.00 89 GLY A C 1
ATOM 1313 O O . GLY A 1 89 ? -1.205 14.723 15.026 1.00 0.00 89 GLY A O 1
ATOM 1317 N N . GLY A 1 1 ? 20.210 7.865 13.434 1.00 0.00 1 GLY A N 2
ATOM 1318 C CA . GLY A 1 1 ? 19.553 6.721 12.829 1.00 0.00 1 GLY A CA 2
ATOM 1319 C C . GLY A 1 1 ? 20.101 6.399 11.453 1.00 0.00 1 GLY A C 2
ATOM 1320 O O . GLY A 1 1 ? 19.805 7.095 10.481 1.00 0.00 1 GLY A O 2
ATOM 1324 N N . SER A 1 2 ? 20.902 5.342 11.369 1.00 0.00 2 SER A N 2
ATOM 1325 C CA . SER A 1 2 ? 21.497 4.932 10.102 1.00 0.00 2 SER A CA 2
ATOM 1326 C C . SER A 1 2 ? 21.181 3.470 9.801 1.00 0.00 2 SER A C 2
ATOM 1327 O O . SER A 1 2 ? 21.404 2.591 10.633 1.00 0.00 2 SER A O 2
ATOM 1335 N N . SER A 1 3 ? 20.660 3.219 8.604 1.00 0.00 3 SER A N 2
ATOM 1336 C CA . SER A 1 3 ? 20.308 1.864 8.193 1.00 0.00 3 SER A CA 2
ATOM 1337 C C . SER A 1 3 ? 21.529 0.950 8.234 1.00 0.00 3 SER A C 2
ATOM 1338 O O . SER A 1 3 ? 22.362 0.967 7.328 1.00 0.00 3 SER A O 2
ATOM 1346 N N . GLY A 1 4 ? 21.628 0.152 9.293 1.00 0.00 4 GLY A N 2
ATOM 1347 C CA . GLY A 1 4 ? 22.750 -0.758 9.433 1.00 0.00 4 GLY A CA 2
ATOM 1348 C C . GLY A 1 4 ? 22.598 -2.001 8.579 1.00 0.00 4 GLY A C 2
ATOM 1349 O O . GLY A 1 4 ? 21.517 -2.584 8.505 1.00 0.00 4 GLY A O 2
ATOM 1353 N N . SER A 1 5 ? 23.685 -2.406 7.929 1.00 0.00 5 SER A N 2
ATOM 1354 C CA . SER A 1 5 ? 23.667 -3.585 7.071 1.00 0.00 5 SER A CA 2
ATOM 1355 C C . SER A 1 5 ? 24.623 -4.653 7.594 1.00 0.00 5 SER A C 2
ATOM 1356 O O . SER A 1 5 ? 25.758 -4.766 7.130 1.00 0.00 5 SER A O 2
ATOM 1364 N N . SER A 1 6 ? 24.156 -5.433 8.563 1.00 0.00 6 SER A N 2
ATOM 1365 C CA . SER A 1 6 ? 24.969 -6.490 9.153 1.00 0.00 6 SER A CA 2
ATOM 1366 C C . SER A 1 6 ? 24.539 -7.859 8.636 1.00 0.00 6 SER A C 2
ATOM 1367 O O . SER A 1 6 ? 23.445 -8.333 8.936 1.00 0.00 6 SER A O 2
ATOM 1375 N N . GLY A 1 7 ? 25.411 -8.490 7.854 1.00 0.00 7 GLY A N 2
ATOM 1376 C CA . GLY A 1 7 ? 25.105 -9.799 7.307 1.00 0.00 7 GLY A CA 2
ATOM 1377 C C . GLY A 1 7 ? 23.714 -9.865 6.708 1.00 0.00 7 GLY A C 2
ATOM 1378 O O . GLY A 1 7 ? 23.472 -9.342 5.621 1.00 0.00 7 GLY A O 2
ATOM 1382 N N . GLY A 1 8 ? 22.795 -10.513 7.419 1.00 0.00 8 GLY A N 2
ATOM 1383 C CA . GLY A 1 8 ? 21.433 -10.637 6.934 1.00 0.00 8 GLY A CA 2
ATOM 1384 C C . GLY A 1 8 ? 21.158 -11.993 6.315 1.00 0.00 8 GLY A C 2
ATOM 1385 O O . GLY A 1 8 ? 20.834 -12.089 5.131 1.00 0.00 8 GLY A O 2
ATOM 1389 N N . TYR A 1 9 ? 21.290 -13.044 7.116 1.00 0.00 9 TYR A N 2
ATOM 1390 C CA . TYR A 1 9 ? 21.057 -14.402 6.640 1.00 0.00 9 TYR A CA 2
ATOM 1391 C C . TYR A 1 9 ? 19.637 -14.857 6.961 1.00 0.00 9 TYR A C 2
ATOM 1392 O O . TYR A 1 9 ? 18.979 -14.335 7.862 1.00 0.00 9 TYR A O 2
ATOM 1410 N N . PRO A 1 10 ? 19.151 -15.855 6.208 1.00 0.00 10 PRO A N 2
ATOM 1411 C CA . PRO A 1 10 ? 19.925 -16.483 5.132 1.00 0.00 10 PRO A CA 2
ATOM 1412 C C . PRO A 1 10 ? 20.126 -15.551 3.942 1.00 0.00 10 PRO A C 2
ATOM 1413 O O . PRO A 1 10 ? 19.235 -14.781 3.587 1.00 0.00 10 PRO A O 2
ATOM 1424 N N . ASN A 1 11 ? 21.303 -15.627 3.330 1.00 0.00 11 ASN A N 2
ATOM 1425 C CA . ASN A 1 11 ? 21.622 -14.789 2.179 1.00 0.00 11 ASN A CA 2
ATOM 1426 C C . ASN A 1 11 ? 20.491 -14.819 1.156 1.00 0.00 11 ASN A C 2
ATOM 1427 O O . ASN A 1 11 ? 20.165 -15.870 0.605 1.00 0.00 11 ASN A O 2
ATOM 1438 N N . GLY A 1 12 ? 19.896 -13.657 0.905 1.00 0.00 12 GLY A N 2
ATOM 1439 C CA . GLY A 1 12 ? 18.808 -13.571 -0.052 1.00 0.00 12 GLY A CA 2
ATOM 1440 C C . GLY A 1 12 ? 18.743 -12.220 -0.736 1.00 0.00 12 GLY A C 2
ATOM 1441 O O . GLY A 1 12 ? 19.773 -11.637 -1.078 1.00 0.00 12 GLY A O 2
ATOM 1445 N N . THR A 1 13 ? 17.528 -11.719 -0.939 1.00 0.00 13 THR A N 2
ATOM 1446 C CA . THR A 1 13 ? 17.332 -10.429 -1.589 1.00 0.00 13 THR A CA 2
ATOM 1447 C C . THR A 1 13 ? 17.555 -9.281 -0.612 1.00 0.00 13 THR A C 2
ATOM 1448 O O . THR A 1 13 ? 17.498 -9.468 0.604 1.00 0.00 13 THR A O 2
ATOM 1459 N N . SER A 1 14 ? 17.807 -8.092 -1.150 1.00 0.00 14 SER A N 2
ATOM 1460 C CA . SER A 1 14 ? 18.042 -6.914 -0.324 1.00 0.00 14 SER A CA 2
ATOM 1461 C C . SER A 1 14 ? 16.942 -6.756 0.721 1.00 0.00 14 SER A C 2
ATOM 1462 O O . SER A 1 14 ? 15.947 -7.480 0.706 1.00 0.00 14 SER A O 2
ATOM 1470 N N . ALA A 1 15 ? 17.129 -5.803 1.629 1.00 0.00 15 ALA A N 2
ATOM 1471 C CA . ALA A 1 15 ? 16.153 -5.547 2.681 1.00 0.00 15 ALA A CA 2
ATOM 1472 C C . ALA A 1 15 ? 14.847 -5.016 2.100 1.00 0.00 15 ALA A C 2
ATOM 1473 O O . ALA A 1 15 ? 14.710 -4.870 0.886 1.00 0.00 15 ALA A O 2
ATOM 1480 N N . ALA A 1 16 ? 13.889 -4.730 2.976 1.00 0.00 16 ALA A N 2
ATOM 1481 C CA . ALA A 1 16 ? 12.594 -4.215 2.550 1.00 0.00 16 ALA A CA 2
ATOM 1482 C C . ALA A 1 16 ? 12.677 -2.729 2.219 1.00 0.00 16 ALA A C 2
ATOM 1483 O O . ALA A 1 16 ? 13.685 -2.076 2.492 1.00 0.00 16 ALA A O 2
ATOM 1490 N N . LEU A 1 17 ? 11.611 -2.199 1.628 1.00 0.00 17 LEU A N 2
ATOM 1491 C CA . LEU A 1 17 ? 11.564 -0.788 1.259 1.00 0.00 17 LEU A CA 2
ATOM 1492 C C . LEU A 1 17 ? 10.165 -0.393 0.796 1.00 0.00 17 LEU A C 2
ATOM 1493 O O . LEU A 1 17 ? 9.463 -1.184 0.165 1.00 0.00 17 LEU A O 2
ATOM 1509 N N . ARG A 1 18 ? 9.767 0.835 1.111 1.00 0.00 18 ARG A N 2
ATOM 1510 C CA . ARG A 1 18 ? 8.453 1.335 0.727 1.00 0.00 18 ARG A CA 2
ATOM 1511 C C . ARG A 1 18 ? 8.433 1.736 -0.745 1.00 0.00 18 ARG A C 2
ATOM 1512 O O . ARG A 1 18 ? 9.201 2.597 -1.174 1.00 0.00 18 ARG A O 2
ATOM 1533 N N . GLU A 1 19 ? 7.551 1.105 -1.513 1.00 0.00 19 GLU A N 2
ATOM 1534 C CA . GLU A 1 19 ? 7.433 1.395 -2.937 1.00 0.00 19 GLU A CA 2
ATOM 1535 C C . GLU A 1 19 ? 6.319 2.405 -3.196 1.00 0.00 19 GLU A C 2
ATOM 1536 O O . GLU A 1 19 ? 5.379 2.526 -2.409 1.00 0.00 19 GLU A O 2
ATOM 1548 N N . THR A 1 20 ? 6.431 3.131 -4.305 1.00 0.00 20 THR A N 2
ATOM 1549 C CA . THR A 1 20 ? 5.436 4.132 -4.667 1.00 0.00 20 THR A CA 2
ATOM 1550 C C . THR A 1 20 ? 4.850 3.850 -6.046 1.00 0.00 20 THR A C 2
ATOM 1551 O O . THR A 1 20 ? 5.545 3.370 -6.940 1.00 0.00 20 THR A O 2
ATOM 1562 N N . GLY A 1 21 ? 3.566 4.153 -6.211 1.00 0.00 21 GLY A N 2
ATOM 1563 C CA . GLY A 1 21 ? 2.908 3.926 -7.485 1.00 0.00 21 GLY A CA 2
ATOM 1564 C C . GLY A 1 21 ? 1.769 4.895 -7.730 1.00 0.00 21 GLY A C 2
ATOM 1565 O O . GLY A 1 21 ? 1.915 6.101 -7.527 1.00 0.00 21 GLY A O 2
ATOM 1569 N N . VAL A 1 22 ? 0.630 4.369 -8.171 1.00 0.00 22 VAL A N 2
ATOM 1570 C CA . VAL A 1 22 ? -0.539 5.196 -8.445 1.00 0.00 22 VAL A CA 2
ATOM 1571 C C . VAL A 1 22 ? -1.826 4.390 -8.312 1.00 0.00 22 VAL A C 2
ATOM 1572 O O . VAL A 1 22 ? -1.908 3.252 -8.774 1.00 0.00 22 VAL A O 2
ATOM 1585 N N . ILE A 1 23 ? -2.829 4.988 -7.677 1.00 0.00 23 ILE A N 2
ATOM 1586 C CA . ILE A 1 23 ? -4.113 4.325 -7.485 1.00 0.00 23 ILE A CA 2
ATOM 1587 C C . ILE A 1 23 ? -4.850 4.160 -8.809 1.00 0.00 23 ILE A C 2
ATOM 1588 O O . ILE A 1 23 ? -5.582 5.052 -9.238 1.00 0.00 23 ILE A O 2
ATOM 1604 N N . GLU A 1 24 ? -4.653 3.013 -9.451 1.00 0.00 24 GLU A N 2
ATOM 1605 C CA . GLU A 1 24 ? -5.301 2.731 -10.727 1.00 0.00 24 GLU A CA 2
ATOM 1606 C C . GLU A 1 24 ? -6.802 2.530 -10.542 1.00 0.00 24 GLU A C 2
ATOM 1607 O O . GLU A 1 24 ? -7.606 2.975 -11.362 1.00 0.00 24 GLU A O 2
ATOM 1619 N N . LYS A 1 25 ? -7.174 1.856 -9.459 1.00 0.00 25 LYS A N 2
ATOM 1620 C CA . LYS A 1 25 ? -8.578 1.596 -9.164 1.00 0.00 25 LYS A CA 2
ATOM 1621 C C . LYS A 1 25 ? -8.846 1.692 -7.665 1.00 0.00 25 LYS A C 2
ATOM 1622 O O . LYS A 1 25 ? -7.945 1.494 -6.849 1.00 0.00 25 LYS A O 2
ATOM 1641 N N . LEU A 1 26 ? -10.089 1.997 -7.309 1.00 0.00 26 LEU A N 2
ATOM 1642 C CA . LEU A 1 26 ? -10.476 2.118 -5.908 1.00 0.00 26 LEU A CA 2
ATOM 1643 C C . LEU A 1 26 ? -11.925 1.688 -5.704 1.00 0.00 26 LEU A C 2
ATOM 1644 O O . LEU A 1 26 ? -12.807 2.048 -6.485 1.00 0.00 26 LEU A O 2
ATOM 1660 N N . LEU A 1 27 ? -12.165 0.917 -4.649 1.00 0.00 27 LEU A N 2
ATOM 1661 C CA . LEU A 1 27 ? -13.508 0.439 -4.341 1.00 0.00 27 LEU A CA 2
ATOM 1662 C C . LEU A 1 27 ? -13.884 0.764 -2.899 1.00 0.00 27 LEU A C 2
ATOM 1663 O O . LEU A 1 27 ? -13.134 1.432 -2.185 1.00 0.00 27 LEU A O 2
ATOM 1679 N N . THR A 1 28 ? -15.049 0.286 -2.474 1.00 0.00 28 THR A N 2
ATOM 1680 C CA . THR A 1 28 ? -15.524 0.524 -1.117 1.00 0.00 28 THR A CA 2
ATOM 1681 C C . THR A 1 28 ? -14.835 -0.402 -0.122 1.00 0.00 28 THR A C 2
ATOM 1682 O O . THR A 1 28 ? -14.673 -0.061 1.050 1.00 0.00 28 THR A O 2
ATOM 1693 N N . SER A 1 29 ? -14.430 -1.576 -0.596 1.00 0.00 29 SER A N 2
ATOM 1694 C CA . SER A 1 29 ? -13.760 -2.554 0.253 1.00 0.00 29 SER A CA 2
ATOM 1695 C C . SER A 1 29 ? -12.245 -2.391 0.178 1.00 0.00 29 SER A C 2
ATOM 1696 O O . SER A 1 29 ? -11.549 -2.477 1.191 1.00 0.00 29 SER A O 2
ATOM 1704 N N . TYR A 1 30 ? -11.741 -2.155 -1.028 1.00 0.00 30 TYR A N 2
ATOM 1705 C CA . TYR A 1 30 ? -10.308 -1.982 -1.237 1.00 0.00 30 TYR A CA 2
ATOM 1706 C C . TYR A 1 30 ? -10.031 -1.293 -2.569 1.00 0.00 30 TYR A C 2
ATOM 1707 O O . TYR A 1 30 ? -10.954 -0.897 -3.280 1.00 0.00 30 TYR A O 2
ATOM 1725 N N . GLY A 1 31 ? -8.751 -1.153 -2.901 1.00 0.00 31 GLY A N 2
ATOM 1726 C CA . GLY A 1 31 ? -8.374 -0.512 -4.147 1.00 0.00 31 GLY A CA 2
ATOM 1727 C C . GLY A 1 31 ? -7.090 -1.076 -4.724 1.00 0.00 31 GLY A C 2
ATOM 1728 O O . GLY A 1 31 ? -6.354 -1.789 -4.041 1.00 0.00 31 GLY A O 2
ATOM 1732 N N . PHE A 1 32 ? -6.821 -0.759 -5.986 1.00 0.00 32 PHE A N 2
ATOM 1733 C CA . PHE A 1 32 ? -5.619 -1.242 -6.656 1.00 0.00 32 PHE A CA 2
ATOM 1734 C C . PHE A 1 32 ? -4.610 -0.113 -6.843 1.00 0.00 32 PHE A C 2
ATOM 1735 O O . PHE A 1 32 ? -4.977 1.062 -6.878 1.00 0.00 32 PHE A O 2
ATOM 1752 N N . ILE A 1 33 ? -3.338 -0.477 -6.962 1.00 0.00 33 ILE A N 2
ATOM 1753 C CA . ILE A 1 33 ? -2.276 0.504 -7.146 1.00 0.00 33 ILE A CA 2
ATOM 1754 C C . ILE A 1 33 ? -1.302 0.063 -8.233 1.00 0.00 33 ILE A C 2
ATOM 1755 O O . ILE A 1 33 ? -0.581 -0.921 -8.072 1.00 0.00 33 ILE A O 2
ATOM 1771 N N . GLN A 1 34 ? -1.287 0.799 -9.340 1.00 0.00 34 GLN A N 2
ATOM 1772 C CA . GLN A 1 34 ? -0.400 0.485 -10.454 1.00 0.00 34 GLN A CA 2
ATOM 1773 C C . GLN A 1 34 ? 1.014 0.988 -10.183 1.00 0.00 34 GLN A C 2
ATOM 1774 O O . GLN A 1 34 ? 1.331 2.148 -10.445 1.00 0.00 34 GLN A O 2
ATOM 1788 N N . CYS A 1 35 ? 1.859 0.108 -9.656 1.00 0.00 35 CYS A N 2
ATOM 1789 C CA . CYS A 1 35 ? 3.239 0.464 -9.348 1.00 0.00 35 CYS A CA 2
ATOM 1790 C C . CYS A 1 35 ? 3.850 1.295 -10.472 1.00 0.00 35 CYS A C 2
ATOM 1791 O O . CYS A 1 35 ? 3.688 0.978 -11.650 1.00 0.00 35 CYS A O 2
ATOM 1799 N N . SER A 1 36 ? 4.552 2.360 -10.098 1.00 0.00 36 SER A N 2
ATOM 1800 C CA . SER A 1 36 ? 5.183 3.240 -11.075 1.00 0.00 36 SER A CA 2
ATOM 1801 C C . SER A 1 36 ? 6.653 2.879 -11.262 1.00 0.00 36 SER A C 2
ATOM 1802 O O . SER A 1 36 ? 7.370 3.527 -12.024 1.00 0.00 36 SER A O 2
ATOM 1810 N N . GLU A 1 37 ? 7.095 1.840 -10.560 1.00 0.00 37 GLU A N 2
ATOM 1811 C CA . GLU A 1 37 ? 8.480 1.393 -10.648 1.00 0.00 37 GLU A CA 2
ATOM 1812 C C . GLU A 1 37 ? 8.574 0.049 -11.367 1.00 0.00 37 GLU A C 2
ATOM 1813 O O . GLU A 1 37 ? 9.469 -0.169 -12.182 1.00 0.00 37 GLU A O 2
ATOM 1825 N N . ARG A 1 38 ? 7.643 -0.847 -11.057 1.00 0.00 38 ARG A N 2
ATOM 1826 C CA . ARG A 1 38 ? 7.620 -2.169 -11.670 1.00 0.00 38 ARG A CA 2
ATOM 1827 C C . ARG A 1 38 ? 6.531 -2.256 -12.735 1.00 0.00 38 ARG A C 2
ATOM 1828 O O . ARG A 1 38 ? 6.370 -3.287 -13.388 1.00 0.00 38 ARG A O 2
ATOM 1849 N N . GLN A 1 39 ? 5.787 -1.167 -12.904 1.00 0.00 39 GLN A N 2
ATOM 1850 C CA . GLN A 1 39 ? 4.713 -1.122 -13.888 1.00 0.00 39 GLN A CA 2
ATOM 1851 C C . GLN A 1 39 ? 3.779 -2.317 -13.731 1.00 0.00 39 GLN A C 2
ATOM 1852 O O . GLN A 1 39 ? 3.441 -2.986 -14.707 1.00 0.00 39 GLN A O 2
ATOM 1866 N N . ALA A 1 40 ? 3.365 -2.580 -12.495 1.00 0.00 40 ALA A N 2
ATOM 1867 C CA . ALA A 1 40 ? 2.469 -3.694 -12.210 1.00 0.00 40 ALA A CA 2
ATOM 1868 C C . ALA A 1 40 ? 1.255 -3.231 -11.412 1.00 0.00 40 ALA A C 2
ATOM 1869 O O . ALA A 1 40 ? 1.358 -2.341 -10.568 1.00 0.00 40 ALA A O 2
ATOM 1876 N N . ARG A 1 41 ? 0.106 -3.841 -11.685 1.00 0.00 41 ARG A N 2
ATOM 1877 C CA . ARG A 1 41 ? -1.128 -3.490 -10.993 1.00 0.00 41 ARG A CA 2
ATOM 1878 C C . ARG A 1 41 ? -1.237 -4.234 -9.665 1.00 0.00 41 ARG A C 2
ATOM 1879 O O . ARG A 1 41 ? -1.608 -5.408 -9.627 1.00 0.00 41 ARG A O 2
ATOM 1900 N N . LEU A 1 42 ? -0.912 -3.543 -8.577 1.00 0.00 42 LEU A N 2
ATOM 1901 C CA . LEU A 1 42 ? -0.973 -4.137 -7.247 1.00 0.00 42 LEU A CA 2
ATOM 1902 C C . LEU A 1 42 ? -2.380 -4.034 -6.668 1.00 0.00 42 LEU A C 2
ATOM 1903 O O . LEU A 1 42 ? -3.232 -3.323 -7.202 1.00 0.00 42 LEU A O 2
ATOM 1919 N N . PHE A 1 43 ? -2.617 -4.747 -5.572 1.00 0.00 43 PHE A N 2
ATOM 1920 C CA . PHE A 1 43 ? -3.921 -4.735 -4.919 1.00 0.00 43 PHE A CA 2
ATOM 1921 C C . PHE A 1 43 ? -3.786 -4.387 -3.440 1.00 0.00 43 PHE A C 2
ATOM 1922 O O . PHE A 1 43 ? -3.328 -5.202 -2.638 1.00 0.00 43 PHE A O 2
ATOM 1939 N N . PHE A 1 44 ? -4.187 -3.171 -3.085 1.00 0.00 44 PHE A N 2
ATOM 1940 C CA . PHE A 1 44 ? -4.109 -2.714 -1.702 1.00 0.00 44 PHE A CA 2
ATOM 1941 C C . PHE A 1 44 ? -5.476 -2.785 -1.028 1.00 0.00 44 PHE A C 2
ATOM 1942 O O . PHE A 1 44 ? -6.499 -2.470 -1.637 1.00 0.00 44 PHE A O 2
ATOM 1959 N N . HIS A 1 45 ? -5.486 -3.203 0.234 1.00 0.00 45 HIS A N 2
ATOM 1960 C CA . HIS A 1 45 ? -6.727 -3.316 0.992 1.00 0.00 45 HIS A CA 2
ATOM 1961 C C . HIS A 1 45 ? -7.000 -2.040 1.782 1.00 0.00 45 HIS A C 2
ATOM 1962 O O . HIS A 1 45 ? -6.081 -1.431 2.334 1.00 0.00 45 HIS A O 2
ATOM 1977 N N . CYS A 1 46 ? -8.265 -1.639 1.831 1.00 0.00 46 CYS A N 2
ATOM 1978 C CA . CYS A 1 46 ? -8.658 -0.434 2.552 1.00 0.00 46 CYS A CA 2
ATOM 1979 C C . CYS A 1 46 ? -8.150 -0.470 3.990 1.00 0.00 46 CYS A C 2
ATOM 1980 O O . CYS A 1 46 ? -8.124 0.552 4.676 1.00 0.00 46 CYS A O 2
ATOM 1988 N N . SER A 1 47 ? -7.750 -1.655 4.441 1.00 0.00 47 SER A N 2
ATOM 1989 C CA . SER A 1 47 ? -7.248 -1.826 5.799 1.00 0.00 47 SER A CA 2
ATOM 1990 C C . SER A 1 47 ? -5.787 -1.397 5.897 1.00 0.00 47 SER A C 2
ATOM 1991 O O . SER A 1 47 ? -5.339 -0.916 6.937 1.00 0.00 47 SER A O 2
ATOM 1999 N N . GLN A 1 48 ? -5.051 -1.575 4.805 1.00 0.00 48 GLN A N 2
ATOM 2000 C CA . GLN A 1 48 ? -3.640 -1.207 4.767 1.00 0.00 48 GLN A CA 2
ATOM 2001 C C . GLN A 1 48 ? -3.464 0.295 4.962 1.00 0.00 48 GLN A C 2
ATOM 2002 O O . GLN A 1 48 ? -2.662 0.734 5.788 1.00 0.00 48 GLN A O 2
ATOM 2016 N N . TYR A 1 49 ? -4.217 1.078 4.198 1.00 0.00 49 TYR A N 2
ATOM 2017 C CA . TYR A 1 49 ? -4.142 2.532 4.286 1.00 0.00 49 TYR A CA 2
ATOM 2018 C C . TYR A 1 49 ? -4.320 3.001 5.726 1.00 0.00 49 TYR A C 2
ATOM 2019 O O . TYR A 1 49 ? -5.283 2.632 6.397 1.00 0.00 49 TYR A O 2
ATOM 2037 N N . ASN A 1 50 ? -3.383 3.819 6.195 1.00 0.00 50 ASN A N 2
ATOM 2038 C CA . ASN A 1 50 ? -3.435 4.340 7.557 1.00 0.00 50 ASN A CA 2
ATOM 2039 C C . ASN A 1 50 ? -4.350 5.558 7.638 1.00 0.00 50 ASN A C 2
ATOM 2040 O O . ASN A 1 50 ? -4.994 5.796 8.658 1.00 0.00 50 ASN A O 2
ATOM 2051 N N . GLY A 1 51 ? -4.401 6.327 6.554 1.00 0.00 51 GLY A N 2
ATOM 2052 C CA . GLY A 1 51 ? -5.239 7.511 6.523 1.00 0.00 51 GLY A CA 2
ATOM 2053 C C . GLY A 1 51 ? -6.715 7.174 6.443 1.00 0.00 51 GLY A C 2
ATOM 2054 O O . GLY A 1 51 ? -7.203 6.314 7.175 1.00 0.00 51 GLY A O 2
ATOM 2058 N N . ASN A 1 52 ? -7.428 7.856 5.552 1.00 0.00 52 ASN A N 2
ATOM 2059 C CA . ASN A 1 52 ? -8.858 7.625 5.381 1.00 0.00 52 ASN A CA 2
ATOM 2060 C C . ASN A 1 52 ? -9.210 7.465 3.905 1.00 0.00 52 ASN A C 2
ATOM 2061 O O . ASN A 1 52 ? -9.148 8.422 3.133 1.00 0.00 52 ASN A O 2
ATOM 2072 N N . LEU A 1 53 ? -9.580 6.248 3.520 1.00 0.00 53 LEU A N 2
ATOM 2073 C CA . LEU A 1 53 ? -9.943 5.961 2.136 1.00 0.00 53 LEU A CA 2
ATOM 2074 C C . LEU A 1 53 ? -10.751 7.108 1.536 1.00 0.00 53 LEU A C 2
ATOM 2075 O O . LEU A 1 53 ? -10.474 7.558 0.424 1.00 0.00 53 LEU A O 2
ATOM 2091 N N . GLN A 1 54 ? -11.747 7.576 2.280 1.00 0.00 54 GLN A N 2
ATOM 2092 C CA . GLN A 1 54 ? -12.593 8.672 1.822 1.00 0.00 54 GLN A CA 2
ATOM 2093 C C . GLN A 1 54 ? -11.755 9.778 1.189 1.00 0.00 54 GLN A C 2
ATOM 2094 O O . GLN A 1 54 ? -12.122 10.333 0.153 1.00 0.00 54 GLN A O 2
ATOM 2108 N N . ASP A 1 55 ? -10.629 10.095 1.819 1.00 0.00 55 ASP A N 2
ATOM 2109 C CA . ASP A 1 55 ? -9.739 11.135 1.317 1.00 0.00 55 ASP A CA 2
ATOM 2110 C C . ASP A 1 55 ? -8.986 10.656 0.080 1.00 0.00 55 ASP A C 2
ATOM 2111 O O . ASP A 1 55 ? -8.715 11.434 -0.835 1.00 0.00 55 ASP A O 2
ATOM 2120 N N . LEU A 1 56 ? -8.650 9.370 0.059 1.00 0.00 56 LEU A N 2
ATOM 2121 C CA . LEU A 1 56 ? -7.927 8.787 -1.066 1.00 0.00 56 LEU A CA 2
ATOM 2122 C C . LEU A 1 56 ? -8.779 8.808 -2.331 1.00 0.00 56 LEU A C 2
ATOM 2123 O O . LEU A 1 56 ? -9.999 8.968 -2.269 1.00 0.00 56 LEU A O 2
ATOM 2139 N N . LYS A 1 57 ? -8.130 8.644 -3.478 1.00 0.00 57 LYS A N 2
ATOM 2140 C CA . LYS A 1 57 ? -8.827 8.640 -4.759 1.00 0.00 57 LYS A CA 2
ATOM 2141 C C . LYS A 1 57 ? -7.959 8.019 -5.849 1.00 0.00 57 LYS A C 2
ATOM 2142 O O . LYS A 1 57 ? -6.738 7.942 -5.715 1.00 0.00 57 LYS A O 2
ATOM 2161 N N . VAL A 1 58 ? -8.598 7.579 -6.928 1.00 0.00 58 VAL A N 2
ATOM 2162 C CA . VAL A 1 58 ? -7.884 6.967 -8.042 1.00 0.00 58 VAL A CA 2
ATOM 2163 C C . VAL A 1 58 ? -7.150 8.017 -8.867 1.00 0.00 58 VAL A C 2
ATOM 2164 O O . VAL A 1 58 ? -7.763 8.934 -9.413 1.00 0.00 58 VAL A O 2
ATOM 2177 N N . GLY A 1 59 ? -5.830 7.877 -8.955 1.00 0.00 59 GLY A N 2
ATOM 2178 C CA . GLY A 1 59 ? -5.033 8.821 -9.716 1.00 0.00 59 GLY A CA 2
ATOM 2179 C C . GLY A 1 59 ? -4.118 9.649 -8.836 1.00 0.00 59 GLY A C 2
ATOM 2180 O O . GLY A 1 59 ? -3.606 10.684 -9.262 1.00 0.00 59 GLY A O 2
ATOM 2184 N N . ASP A 1 60 ? -3.914 9.194 -7.605 1.00 0.00 60 ASP A N 2
ATOM 2185 C CA . ASP A 1 60 ? -3.055 9.901 -6.662 1.00 0.00 60 ASP A CA 2
ATOM 2186 C C . ASP A 1 60 ? -1.899 9.014 -6.209 1.00 0.00 60 ASP A C 2
ATOM 2187 O O . ASP A 1 60 ? -2.070 7.814 -5.999 1.00 0.00 60 ASP A O 2
ATOM 2196 N N . ASP A 1 61 ? -0.723 9.614 -6.063 1.00 0.00 61 ASP A N 2
ATOM 2197 C CA . ASP A 1 61 ? 0.462 8.879 -5.636 1.00 0.00 61 ASP A CA 2
ATOM 2198 C C . ASP A 1 61 ? 0.333 8.439 -4.181 1.00 0.00 61 ASP A C 2
ATOM 2199 O O . ASP A 1 61 ? -0.243 9.148 -3.355 1.00 0.00 61 ASP A O 2
ATOM 2208 N N . VAL A 1 62 ? 0.872 7.263 -3.873 1.00 0.00 62 VAL A N 2
ATOM 2209 C CA . VAL A 1 62 ? 0.818 6.728 -2.518 1.00 0.00 62 VAL A CA 2
ATOM 2210 C C . VAL A 1 62 ? 1.946 5.732 -2.275 1.00 0.00 62 VAL A C 2
ATOM 2211 O O . VAL A 1 62 ? 2.304 4.957 -3.160 1.00 0.00 62 VAL A O 2
ATOM 2224 N N . GLU A 1 63 ? 2.502 5.760 -1.067 1.00 0.00 63 GLU A N 2
ATOM 2225 C CA . GLU A 1 63 ? 3.591 4.859 -0.708 1.00 0.00 63 GLU A CA 2
ATOM 2226 C C . GLU A 1 63 ? 3.065 3.647 0.055 1.00 0.00 63 GLU A C 2
ATOM 2227 O O . GLU A 1 63 ? 2.219 3.776 0.941 1.00 0.00 63 GLU A O 2
ATOM 2239 N N . PHE A 1 64 ? 3.572 2.470 -0.295 1.00 0.00 64 PHE A N 2
ATOM 2240 C CA . PHE A 1 64 ? 3.152 1.233 0.355 1.00 0.00 64 PHE A CA 2
ATOM 2241 C C . PHE A 1 64 ? 4.298 0.226 0.399 1.00 0.00 64 PHE A C 2
ATOM 2242 O O . PHE A 1 64 ? 5.381 0.480 -0.127 1.00 0.00 64 PHE A O 2
ATOM 2259 N N . GLU A 1 65 ? 4.050 -0.916 1.032 1.00 0.00 65 GLU A N 2
ATOM 2260 C CA . GLU A 1 65 ? 5.061 -1.961 1.146 1.00 0.00 65 GLU A CA 2
ATOM 2261 C C . GLU A 1 65 ? 4.567 -3.266 0.527 1.00 0.00 65 GLU A C 2
ATOM 2262 O O . GLU A 1 65 ? 3.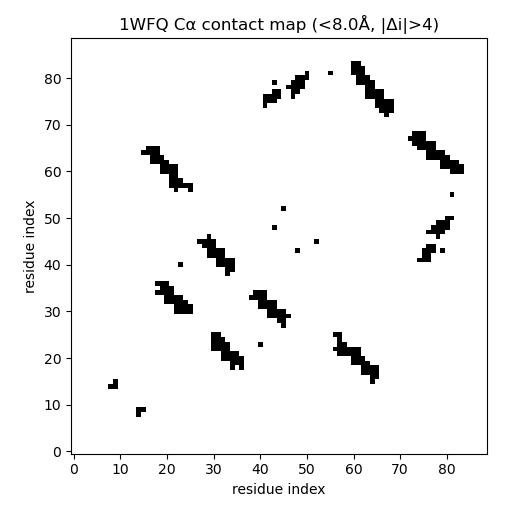540 -3.809 0.934 1.00 0.00 65 GLU A O 2
ATOM 2274 N N . VAL A 1 66 ? 5.307 -3.763 -0.459 1.00 0.00 66 VAL A N 2
ATOM 2275 C CA . VAL A 1 66 ? 4.946 -5.004 -1.135 1.00 0.00 66 VAL A CA 2
ATOM 2276 C C . VAL A 1 66 ? 5.210 -6.212 -0.243 1.00 0.00 66 VAL A C 2
ATOM 2277 O O . VAL A 1 66 ? 6.332 -6.422 0.217 1.00 0.00 66 VAL A O 2
ATOM 2290 N N . SER A 1 67 ? 4.169 -7.003 -0.004 1.00 0.00 67 SER A N 2
ATOM 2291 C CA . SER A 1 67 ? 4.288 -8.189 0.836 1.00 0.00 67 SER A CA 2
ATOM 2292 C C . SER A 1 67 ? 3.616 -9.390 0.178 1.00 0.00 67 SER A C 2
ATOM 2293 O O . SER A 1 67 ? 3.050 -9.280 -0.910 1.00 0.00 67 SER A O 2
ATOM 2301 N N . SER A 1 68 ? 3.682 -10.537 0.846 1.00 0.00 68 SER A N 2
ATOM 2302 C CA . SER A 1 68 ? 3.084 -11.761 0.325 1.00 0.00 68 SER A CA 2
ATOM 2303 C C . SER A 1 68 ? 1.937 -12.227 1.218 1.00 0.00 68 SER A C 2
ATOM 2304 O O . SER A 1 68 ? 2.058 -12.247 2.443 1.00 0.00 68 SER A O 2
ATOM 2312 N N . ASP A 1 69 ? 0.825 -12.601 0.594 1.00 0.00 69 ASP A N 2
ATOM 2313 C CA . ASP A 1 69 ? -0.344 -13.068 1.330 1.00 0.00 69 ASP A CA 2
ATOM 2314 C C . ASP A 1 69 ? -0.084 -14.438 1.949 1.00 0.00 69 ASP A C 2
ATOM 2315 O O . ASP A 1 69 ? 0.975 -15.031 1.746 1.00 0.00 69 ASP A O 2
ATOM 2324 N N . ARG A 1 70 ? -1.058 -14.934 2.705 1.00 0.00 70 ARG A N 2
ATOM 2325 C CA . ARG A 1 70 ? -0.934 -16.233 3.356 1.00 0.00 70 ARG A CA 2
ATOM 2326 C C . ARG A 1 70 ? -1.845 -17.262 2.694 1.00 0.00 70 ARG A C 2
ATOM 2327 O O . ARG A 1 70 ? -1.773 -18.454 2.994 1.00 0.00 70 ARG A O 2
ATOM 2348 N N . ARG A 1 71 ? -2.702 -16.793 1.793 1.00 0.00 71 ARG A N 2
ATOM 2349 C CA . ARG A 1 71 ? -3.629 -17.672 1.090 1.00 0.00 71 ARG A CA 2
ATOM 2350 C C . ARG A 1 71 ? -3.279 -17.756 -0.393 1.00 0.00 71 ARG A C 2
ATOM 2351 O O . ARG A 1 71 ? -3.566 -18.754 -1.055 1.00 0.00 71 ARG A O 2
ATOM 2372 N N . THR A 1 72 ? -2.659 -16.700 -0.911 1.00 0.00 72 THR A N 2
ATOM 2373 C CA . THR A 1 72 ? -2.272 -16.652 -2.315 1.00 0.00 72 THR A CA 2
ATOM 2374 C C . THR A 1 72 ? -0.789 -16.332 -2.466 1.00 0.00 72 THR A C 2
ATOM 2375 O O . THR A 1 72 ? -0.216 -16.494 -3.542 1.00 0.00 72 THR A O 2
ATOM 2386 N N . GLY A 1 73 ? -0.173 -15.876 -1.380 1.00 0.00 73 GLY A N 2
ATOM 2387 C CA . GLY A 1 73 ? 1.238 -15.540 -1.413 1.00 0.00 73 GLY A CA 2
ATOM 2388 C C . GLY A 1 73 ? 1.573 -14.551 -2.512 1.00 0.00 73 GLY A C 2
ATOM 2389 O O . GLY A 1 73 ? 2.742 -14.354 -2.846 1.00 0.00 73 GLY A O 2
ATOM 2393 N N . LYS A 1 74 ? 0.545 -13.927 -3.077 1.00 0.00 74 LYS A N 2
ATOM 2394 C CA . LYS A 1 74 ? 0.734 -12.953 -4.145 1.00 0.00 74 LYS A CA 2
ATOM 2395 C C . LYS A 1 74 ? 1.253 -11.630 -3.590 1.00 0.00 74 LYS A C 2
ATOM 2396 O O . LYS A 1 74 ? 1.013 -11.277 -2.435 1.00 0.00 74 LYS A O 2
ATOM 2415 N N . PRO A 1 75 ? 1.980 -10.879 -4.430 1.00 0.00 75 PRO A N 2
ATOM 2416 C CA . PRO A 1 75 ? 2.546 -9.582 -4.046 1.00 0.00 75 PRO A CA 2
ATOM 2417 C C . PRO A 1 75 ? 1.474 -8.514 -3.862 1.00 0.00 75 PRO A C 2
ATOM 2418 O O . PRO A 1 75 ? 1.048 -7.877 -4.826 1.00 0.00 75 PRO A O 2
ATOM 2429 N N . ILE A 1 76 ? 1.042 -8.322 -2.620 1.00 0.00 76 ILE A N 2
ATOM 2430 C CA . ILE A 1 76 ? 0.021 -7.329 -2.312 1.00 0.00 76 ILE A CA 2
ATOM 2431 C C . ILE A 1 76 ? 0.621 -6.131 -1.584 1.00 0.00 76 ILE A C 2
ATOM 2432 O O . ILE A 1 76 ? 1.731 -6.205 -1.056 1.00 0.00 76 ILE A O 2
ATOM 2448 N N . ALA A 1 77 ? -0.121 -5.029 -1.557 1.00 0.00 77 ALA A N 2
ATOM 2449 C CA . ALA A 1 77 ? 0.336 -3.816 -0.890 1.00 0.00 77 ALA A CA 2
ATOM 2450 C C . ALA A 1 77 ? -0.178 -3.751 0.544 1.00 0.00 77 ALA A C 2
ATOM 2451 O O . ALA A 1 77 ? -1.302 -4.163 0.830 1.00 0.00 77 ALA A O 2
ATOM 2458 N N . VAL A 1 78 ? 0.653 -3.232 1.443 1.00 0.00 78 VAL A N 2
ATOM 2459 C CA . VAL A 1 78 ? 0.282 -3.114 2.848 1.00 0.00 78 VAL A CA 2
ATOM 2460 C C . VAL A 1 78 ? 0.815 -1.818 3.449 1.00 0.00 78 VAL A C 2
ATOM 2461 O O . VAL A 1 78 ? 1.658 -1.145 2.855 1.00 0.00 78 VAL A O 2
ATOM 2474 N N . LYS A 1 79 ? 0.317 -1.473 4.632 1.00 0.00 79 LYS A N 2
ATOM 2475 C CA . LYS A 1 79 ? 0.744 -0.258 5.316 1.00 0.00 79 LYS A CA 2
ATOM 2476 C C . LYS A 1 79 ? 0.825 0.914 4.344 1.00 0.00 79 LYS A C 2
ATOM 2477 O O . LYS A 1 79 ? 1.840 1.609 4.278 1.00 0.00 79 LYS A O 2
ATOM 2496 N N . LEU A 1 80 ? -0.249 1.130 3.593 1.00 0.00 80 LEU A N 2
ATOM 2497 C CA . LEU A 1 80 ? -0.299 2.220 2.625 1.00 0.00 80 LEU A CA 2
ATOM 2498 C C . LEU A 1 80 ? -0.229 3.574 3.325 1.00 0.00 80 LEU A C 2
ATOM 2499 O O . LEU A 1 80 ? -0.627 3.708 4.482 1.00 0.00 80 LEU A O 2
ATOM 2515 N N . VAL A 1 81 ? 0.279 4.576 2.615 1.00 0.00 81 VAL A N 2
ATOM 2516 C CA . VAL A 1 81 ? 0.399 5.920 3.166 1.00 0.00 81 VAL A CA 2
ATOM 2517 C C . VAL A 1 81 ? 0.482 6.964 2.058 1.00 0.00 81 VAL A C 2
ATOM 2518 O O . VAL A 1 81 ? 1.333 6.878 1.172 1.00 0.00 81 VAL A O 2
ATOM 2531 N N . LYS A 1 82 ? -0.406 7.950 2.114 1.00 0.00 82 LYS A N 2
ATOM 2532 C CA . LYS A 1 82 ? -0.433 9.013 1.116 1.00 0.00 82 LYS A CA 2
ATOM 2533 C C . LYS A 1 82 ? 0.846 9.842 1.169 1.00 0.00 82 LYS A C 2
ATOM 2534 O O . LYS A 1 82 ? 1.194 10.397 2.211 1.00 0.00 82 LYS A O 2
ATOM 2553 N N . ILE A 1 83 ? 1.541 9.923 0.039 1.00 0.00 83 ILE A N 2
ATOM 2554 C CA . ILE A 1 83 ? 2.780 10.686 -0.043 1.00 0.00 83 ILE A CA 2
ATOM 2555 C C . ILE A 1 83 ? 2.532 12.166 0.228 1.00 0.00 83 ILE A C 2
ATOM 2556 O O . ILE A 1 83 ? 3.185 12.770 1.080 1.00 0.00 83 ILE A O 2
ATOM 2572 N N . SER A 1 84 ? 1.584 12.745 -0.501 1.00 0.00 84 SER A N 2
ATOM 2573 C CA . SER A 1 84 ? 1.250 14.156 -0.341 1.00 0.00 84 SER A CA 2
ATOM 2574 C C . SER A 1 84 ? -0.147 14.320 0.249 1.00 0.00 84 SER A C 2
ATOM 2575 O O . SER A 1 84 ? -1.104 13.698 -0.210 1.00 0.00 84 SER A O 2
ATOM 2583 N N . GLY A 1 85 ? -0.256 15.165 1.270 1.00 0.00 85 GLY A N 2
ATOM 2584 C CA . GLY A 1 85 ? -1.540 15.397 1.907 1.00 0.00 85 GLY A CA 2
ATOM 2585 C C . GLY A 1 85 ? -1.413 16.186 3.195 1.00 0.00 85 GLY A C 2
ATOM 2586 O O . GLY A 1 85 ? -1.542 15.646 4.294 1.00 0.00 85 GLY A O 2
ATOM 2590 N N . PRO A 1 86 ? -1.154 17.496 3.068 1.00 0.00 86 PRO A N 2
ATOM 2591 C CA . PRO A 1 86 ? -1.003 18.388 4.222 1.00 0.00 86 PRO A CA 2
ATOM 2592 C C . PRO A 1 86 ? -2.322 18.620 4.951 1.00 0.00 86 PRO A C 2
ATOM 2593 O O . PRO A 1 86 ? -3.350 18.883 4.327 1.00 0.00 86 PRO A O 2
ATOM 2604 N N . SER A 1 87 ? -2.285 18.521 6.276 1.00 0.00 87 SER A N 2
ATOM 2605 C CA . SER A 1 87 ? -3.479 18.717 7.091 1.00 0.00 87 SER A CA 2
ATOM 2606 C C . SER A 1 87 ? -3.466 20.093 7.751 1.00 0.00 87 SER A C 2
ATOM 2607 O O . SER A 1 87 ? -2.438 20.540 8.259 1.00 0.00 87 SER A O 2
ATOM 2615 N N . SER A 1 88 ? -4.617 20.758 7.738 1.00 0.00 88 SER A N 2
ATOM 2616 C CA . SER A 1 88 ? -4.739 22.085 8.332 1.00 0.00 88 SER A CA 2
ATOM 2617 C C . SER A 1 88 ? -5.000 21.987 9.831 1.00 0.00 88 SER A C 2
ATOM 2618 O O . SER A 1 88 ? -6.131 21.768 10.263 1.00 0.00 88 SER A O 2
ATOM 2626 N N . GLY A 1 89 ? -3.944 22.152 10.622 1.00 0.00 89 GLY A N 2
ATOM 2627 C CA . GLY A 1 89 ? -4.079 22.079 12.065 1.00 0.00 89 GLY A CA 2
ATOM 2628 C C . GLY A 1 89 ? -5.101 21.047 12.500 1.00 0.00 89 GLY A C 2
ATOM 2629 O O . GLY A 1 89 ? -6.060 21.370 13.200 1.00 0.00 89 GLY A O 2
ATOM 2633 N N . GLY A 1 1 ? 34.293 4.620 25.182 1.00 0.00 1 GLY A N 3
ATOM 2634 C CA . GLY A 1 1 ? 35.101 4.187 24.057 1.00 0.00 1 GLY A CA 3
ATOM 2635 C C . GLY A 1 1 ? 34.468 4.528 22.723 1.00 0.00 1 GLY A C 3
ATOM 2636 O O . GLY A 1 1 ? 33.387 4.037 22.398 1.00 0.00 1 GLY A O 3
ATOM 2640 N N . SER A 1 2 ? 35.142 5.372 21.948 1.00 0.00 2 SER A N 3
ATOM 2641 C CA . SER A 1 2 ? 34.635 5.782 20.643 1.00 0.00 2 SER A CA 3
ATOM 2642 C C . SER A 1 2 ? 35.070 4.802 19.558 1.00 0.00 2 SER A C 3
ATOM 2643 O O . SER A 1 2 ? 36.242 4.751 19.186 1.00 0.00 2 SER A O 3
ATOM 2651 N N . SER A 1 3 ? 34.116 4.024 19.056 1.00 0.00 3 SER A N 3
ATOM 2652 C CA . SER A 1 3 ? 34.400 3.041 18.016 1.00 0.00 3 SER A CA 3
ATOM 2653 C C . SER A 1 3 ? 33.132 2.679 17.250 1.00 0.00 3 SER A C 3
ATOM 2654 O O . SER A 1 3 ? 32.022 2.990 17.681 1.00 0.00 3 SER A O 3
ATOM 2662 N N . GLY A 1 4 ? 33.305 2.019 16.109 1.00 0.00 4 GLY A N 3
ATOM 2663 C CA . GLY A 1 4 ? 32.167 1.625 15.300 1.00 0.00 4 GLY A CA 3
ATOM 2664 C C . GLY A 1 4 ? 32.060 0.121 15.142 1.00 0.00 4 GLY A C 3
ATOM 2665 O O . GLY A 1 4 ? 32.438 -0.633 16.040 1.00 0.00 4 GLY A O 3
ATOM 2669 N N . SER A 1 5 ? 31.543 -0.318 13.999 1.00 0.00 5 SER A N 3
ATOM 2670 C CA . SER A 1 5 ? 31.382 -1.742 13.730 1.00 0.00 5 SER A CA 3
ATOM 2671 C C . SER A 1 5 ? 31.251 -2.000 12.231 1.00 0.00 5 SER A C 3
ATOM 2672 O O . SER A 1 5 ? 30.242 -1.656 11.617 1.00 0.00 5 SER A O 3
ATOM 2680 N N . SER A 1 6 ? 32.281 -2.607 11.650 1.00 0.00 6 SER A N 3
ATOM 2681 C CA . SER A 1 6 ? 32.284 -2.908 10.223 1.00 0.00 6 SER A CA 3
ATOM 2682 C C . SER A 1 6 ? 31.008 -3.640 9.819 1.00 0.00 6 SER A C 3
ATOM 2683 O O . SER A 1 6 ? 30.508 -4.491 10.554 1.00 0.00 6 SER A O 3
ATOM 2691 N N . GLY A 1 7 ? 30.485 -3.301 8.645 1.00 0.00 7 GLY A N 3
ATOM 2692 C CA . GLY A 1 7 ? 29.272 -3.935 8.162 1.00 0.00 7 GLY A CA 3
ATOM 2693 C C . GLY A 1 7 ? 28.021 -3.328 8.767 1.00 0.00 7 GLY A C 3
ATOM 2694 O O . GLY A 1 7 ? 27.168 -4.042 9.293 1.00 0.00 7 GLY A O 3
ATOM 2698 N N . GLY A 1 8 ? 27.913 -2.005 8.695 1.00 0.00 8 GLY A N 3
ATOM 2699 C CA . GLY A 1 8 ? 26.755 -1.324 9.246 1.00 0.00 8 GLY A CA 3
ATOM 2700 C C . GLY A 1 8 ? 25.456 -1.792 8.621 1.00 0.00 8 GLY A C 3
ATOM 2701 O O . GLY A 1 8 ? 25.057 -2.945 8.789 1.00 0.00 8 GLY A O 3
ATOM 2705 N N . TYR A 1 9 ? 24.792 -0.896 7.898 1.00 0.00 9 TYR A N 3
ATOM 2706 C CA . TYR A 1 9 ? 23.528 -1.223 7.249 1.00 0.00 9 TYR A CA 3
ATOM 2707 C C . TYR A 1 9 ? 23.714 -1.382 5.744 1.00 0.00 9 TYR A C 3
ATOM 2708 O O . TYR A 1 9 ? 24.622 -0.809 5.140 1.00 0.00 9 TYR A O 3
ATOM 2726 N N . PRO A 1 10 ? 22.833 -2.179 5.121 1.00 0.00 10 PRO A N 3
ATOM 2727 C CA . PRO A 1 10 ? 21.749 -2.866 5.829 1.00 0.00 10 PRO A CA 3
ATOM 2728 C C . PRO A 1 10 ? 22.263 -3.979 6.736 1.00 0.00 10 PRO A C 3
ATOM 2729 O O . PRO A 1 10 ? 23.263 -4.629 6.432 1.00 0.00 10 PRO A O 3
ATOM 2740 N N . ASN A 1 11 ? 21.573 -4.193 7.852 1.00 0.00 11 ASN A N 3
ATOM 2741 C CA . ASN A 1 11 ? 21.961 -5.228 8.804 1.00 0.00 11 ASN A CA 3
ATOM 2742 C C . ASN A 1 11 ? 21.008 -6.417 8.732 1.00 0.00 11 ASN A C 3
ATOM 2743 O O . ASN A 1 11 ? 19.871 -6.344 9.195 1.00 0.00 11 ASN A O 3
ATOM 2754 N N . GLY A 1 12 ? 21.482 -7.514 8.148 1.00 0.00 12 GLY A N 3
ATOM 2755 C CA . GLY A 1 12 ? 20.660 -8.704 8.027 1.00 0.00 12 GLY A CA 3
ATOM 2756 C C . GLY A 1 12 ? 20.417 -9.096 6.583 1.00 0.00 12 GLY A C 3
ATOM 2757 O O . GLY A 1 12 ? 20.799 -8.374 5.662 1.00 0.00 12 GLY A O 3
ATOM 2761 N N . THR A 1 13 ? 19.781 -10.246 6.383 1.00 0.00 13 THR A N 3
ATOM 2762 C CA . THR A 1 13 ? 19.490 -10.736 5.042 1.00 0.00 13 THR A CA 3
ATOM 2763 C C . THR A 1 13 ? 18.180 -10.159 4.518 1.00 0.00 13 THR A C 3
ATOM 2764 O O . THR A 1 13 ? 18.142 -9.548 3.450 1.00 0.00 13 THR A O 3
ATOM 2775 N N . SER A 1 14 ? 17.107 -10.357 5.277 1.00 0.00 14 SER A N 3
ATOM 2776 C CA . SER A 1 14 ? 15.793 -9.859 4.888 1.00 0.00 14 SER A CA 3
ATOM 2777 C C . SER A 1 14 ? 15.687 -8.357 5.131 1.00 0.00 14 SER A C 3
ATOM 2778 O O . SER A 1 14 ? 15.930 -7.878 6.238 1.00 0.00 14 SER A O 3
ATOM 2786 N N . ALA A 1 15 ? 15.322 -7.619 4.087 1.00 0.00 15 ALA A N 3
ATOM 2787 C CA . ALA A 1 15 ? 15.182 -6.172 4.187 1.00 0.00 15 ALA A CA 3
ATOM 2788 C C . ALA A 1 15 ? 13.870 -5.704 3.567 1.00 0.00 15 ALA A C 3
ATOM 2789 O O . ALA A 1 15 ? 13.285 -6.394 2.734 1.00 0.00 15 ALA A O 3
ATOM 2796 N N . ALA A 1 16 ? 13.412 -4.526 3.981 1.00 0.00 16 ALA A N 3
ATOM 2797 C CA . ALA A 1 16 ? 12.170 -3.966 3.465 1.00 0.00 16 ALA A CA 3
ATOM 2798 C C . ALA A 1 16 ? 12.441 -2.772 2.556 1.00 0.00 16 ALA A C 3
ATOM 2799 O O . ALA A 1 16 ? 13.579 -2.316 2.437 1.00 0.00 16 ALA A O 3
ATOM 2806 N N . LEU A 1 17 ? 11.391 -2.271 1.916 1.00 0.00 17 LEU A N 3
ATOM 2807 C CA . LEU A 1 17 ? 11.517 -1.129 1.016 1.00 0.00 17 LEU A CA 3
ATOM 2808 C C . LEU A 1 17 ? 10.146 -0.652 0.548 1.00 0.00 17 LEU A C 3
ATOM 2809 O O . LEU A 1 17 ? 9.468 -1.335 -0.220 1.00 0.00 17 LEU A O 3
ATOM 2825 N N . ARG A 1 18 ? 9.745 0.527 1.013 1.00 0.00 18 ARG A N 3
ATOM 2826 C CA . ARG A 1 18 ? 8.456 1.097 0.641 1.00 0.00 18 ARG A CA 3
ATOM 2827 C C . ARG A 1 18 ? 8.449 1.515 -0.827 1.00 0.00 18 ARG A C 3
ATOM 2828 O O . ARG A 1 18 ? 9.273 2.322 -1.255 1.00 0.00 18 ARG A O 3
ATOM 2849 N N . GLU A 1 19 ? 7.514 0.960 -1.591 1.00 0.00 19 GLU A N 3
ATOM 2850 C CA . GLU A 1 19 ? 7.402 1.275 -3.010 1.00 0.00 19 GLU A CA 3
ATOM 2851 C C . GLU A 1 19 ? 6.320 2.324 -3.251 1.00 0.00 19 GLU A C 3
ATOM 2852 O O . GLU A 1 19 ? 5.378 2.453 -2.468 1.00 0.00 19 GLU A O 3
ATOM 2864 N N . THR A 1 20 ? 6.463 3.074 -4.340 1.00 0.00 20 THR A N 3
ATOM 2865 C CA . THR A 1 20 ? 5.501 4.113 -4.684 1.00 0.00 20 THR A CA 3
ATOM 2866 C C . THR A 1 20 ? 4.915 3.882 -6.072 1.00 0.00 20 THR A C 3
ATOM 2867 O O . THR A 1 20 ? 5.621 3.480 -6.995 1.00 0.00 20 THR A O 3
ATOM 2878 N N . GLY A 1 21 ? 3.618 4.140 -6.213 1.00 0.00 21 GLY A N 3
ATOM 2879 C CA . GLY A 1 21 ? 2.959 3.955 -7.493 1.00 0.00 21 GLY A CA 3
ATOM 2880 C C . GLY A 1 21 ? 1.803 4.915 -7.694 1.00 0.00 21 GLY A C 3
ATOM 2881 O O . GLY A 1 21 ? 1.938 6.117 -7.467 1.00 0.00 21 GLY A O 3
ATOM 2885 N N . VAL A 1 22 ? 0.663 4.383 -8.123 1.00 0.00 22 VAL A N 3
ATOM 2886 C CA . VAL A 1 22 ? -0.522 5.201 -8.356 1.00 0.00 22 VAL A CA 3
ATOM 2887 C C . VAL A 1 22 ? -1.795 4.374 -8.220 1.00 0.00 22 VAL A C 3
ATOM 2888 O O . VAL A 1 22 ? -1.846 3.219 -8.643 1.00 0.00 22 VAL A O 3
ATOM 2901 N N . ILE A 1 23 ? -2.822 4.973 -7.627 1.00 0.00 23 ILE A N 3
ATOM 2902 C CA . ILE A 1 23 ? -4.097 4.293 -7.437 1.00 0.00 23 ILE A CA 3
ATOM 2903 C C . ILE A 1 23 ? -4.825 4.107 -8.764 1.00 0.00 23 ILE A C 3
ATOM 2904 O O . ILE A 1 23 ? -5.555 4.990 -9.211 1.00 0.00 23 ILE A O 3
ATOM 2920 N N . GLU A 1 24 ? -4.621 2.950 -9.387 1.00 0.00 24 GLU A N 3
ATOM 2921 C CA . GLU A 1 24 ? -5.258 2.648 -10.663 1.00 0.00 24 GLU A CA 3
ATOM 2922 C C . GLU A 1 24 ? -6.768 2.500 -10.496 1.00 0.00 24 GLU A C 3
ATOM 2923 O O . GLU A 1 24 ? -7.547 3.010 -11.301 1.00 0.00 24 GLU A O 3
ATOM 2935 N N . LYS A 1 25 ? -7.174 1.798 -9.443 1.00 0.00 25 LYS A N 3
ATOM 2936 C CA . LYS A 1 25 ? -8.589 1.582 -9.167 1.00 0.00 25 LYS A CA 3
ATOM 2937 C C . LYS A 1 25 ? -8.873 1.679 -7.671 1.00 0.00 25 LYS A C 3
ATOM 2938 O O . LYS A 1 25 ? -7.988 1.451 -6.845 1.00 0.00 25 LYS A O 3
ATOM 2957 N N . LEU A 1 26 ? -10.111 2.017 -7.329 1.00 0.00 26 LEU A N 3
ATOM 2958 C CA . LEU A 1 26 ? -10.512 2.142 -5.932 1.00 0.00 26 LEU A CA 3
ATOM 2959 C C . LEU A 1 26 ? -11.967 1.725 -5.743 1.00 0.00 26 LEU A C 3
ATOM 2960 O O . LEU A 1 26 ? -12.831 2.063 -6.553 1.00 0.00 26 LEU A O 3
ATOM 2976 N N . LEU A 1 27 ? -12.231 0.990 -4.668 1.00 0.00 27 LEU A N 3
ATOM 2977 C CA . LEU A 1 27 ? -13.582 0.528 -4.371 1.00 0.00 27 LEU A CA 3
ATOM 2978 C C . LEU A 1 27 ? -13.936 0.783 -2.909 1.00 0.00 27 LEU A C 3
ATOM 2979 O O . LEU A 1 27 ? -13.144 1.353 -2.158 1.00 0.00 27 LEU A O 3
ATOM 2995 N N . THR A 1 28 ? -15.130 0.355 -2.511 1.00 0.00 28 THR A N 3
ATOM 2996 C CA . THR A 1 28 ? -15.588 0.535 -1.139 1.00 0.00 28 THR A CA 3
ATOM 2997 C C . THR A 1 28 ? -14.922 -0.465 -0.201 1.00 0.00 28 THR A C 3
ATOM 2998 O O . THR A 1 28 ? -14.738 -0.191 0.985 1.00 0.00 28 THR A O 3
ATOM 3009 N N . SER A 1 29 ? -14.561 -1.625 -0.740 1.00 0.00 29 SER A N 3
ATOM 3010 C CA . SER A 1 29 ? -13.917 -2.668 0.051 1.00 0.00 29 SER A CA 3
ATOM 3011 C C . SER A 1 29 ? -12.399 -2.516 0.017 1.00 0.00 29 SER A C 3
ATOM 3012 O O . SER A 1 29 ? -11.727 -2.660 1.038 1.00 0.00 29 SER A O 3
ATOM 3020 N N . TYR A 1 30 ? -11.867 -2.226 -1.165 1.00 0.00 30 TYR A N 3
ATOM 3021 C CA . TYR A 1 30 ? -10.428 -2.058 -1.334 1.00 0.00 30 TYR A CA 3
ATOM 3022 C C . TYR A 1 30 ? -10.115 -1.330 -2.638 1.00 0.00 30 TYR A C 3
ATOM 3023 O O . TYR A 1 30 ? -11.017 -0.894 -3.352 1.00 0.00 30 TYR A O 3
ATOM 3041 N N . GLY A 1 31 ? -8.827 -1.202 -2.942 1.00 0.00 31 GLY A N 3
ATOM 3042 C CA . GLY A 1 31 ? -8.415 -0.527 -4.159 1.00 0.00 31 GLY A CA 3
ATOM 3043 C C . GLY A 1 31 ? -7.116 -1.075 -4.715 1.00 0.00 31 GLY A C 3
ATOM 3044 O O . GLY A 1 31 ? -6.370 -1.757 -4.012 1.00 0.00 31 GLY A O 3
ATOM 3048 N N . PHE A 1 32 ? -6.844 -0.779 -5.981 1.00 0.00 32 PHE A N 3
ATOM 3049 C CA . PHE A 1 32 ? -5.626 -1.249 -6.632 1.00 0.00 32 PHE A CA 3
ATOM 3050 C C . PHE A 1 32 ? -4.624 -0.110 -6.799 1.00 0.00 32 PHE A C 3
ATOM 3051 O O . PHE A 1 32 ? -4.991 1.065 -6.757 1.00 0.00 32 PHE A O 3
ATOM 3068 N N . ILE A 1 33 ? -3.358 -0.467 -6.987 1.00 0.00 33 ILE A N 3
ATOM 3069 C CA . ILE A 1 33 ? -2.304 0.524 -7.161 1.00 0.00 33 ILE A CA 3
ATOM 3070 C C . ILE A 1 33 ? -1.321 0.097 -8.245 1.00 0.00 33 ILE A C 3
ATOM 3071 O O . ILE A 1 33 ? -0.597 -0.886 -8.088 1.00 0.00 33 ILE A O 3
ATOM 3087 N N . GLN A 1 34 ? -1.300 0.843 -9.345 1.00 0.00 34 GLN A N 3
ATOM 3088 C CA . GLN A 1 34 ? -0.405 0.542 -10.456 1.00 0.00 34 GLN A CA 3
ATOM 3089 C C . GLN A 1 34 ? 1.007 1.041 -10.167 1.00 0.00 34 GLN A C 3
ATOM 3090 O O . GLN A 1 34 ? 1.301 2.227 -10.324 1.00 0.00 34 GLN A O 3
ATOM 3104 N N . CYS A 1 35 ? 1.877 0.130 -9.746 1.00 0.00 35 CYS A N 3
ATOM 3105 C CA . CYS A 1 35 ? 3.258 0.478 -9.434 1.00 0.00 35 CYS A CA 3
ATOM 3106 C C . CYS A 1 35 ? 3.862 1.344 -10.535 1.00 0.00 35 CYS A C 3
ATOM 3107 O O . CYS A 1 35 ? 3.685 1.069 -11.722 1.00 0.00 35 CYS A O 3
ATOM 3115 N N . SER A 1 36 ? 4.575 2.391 -10.133 1.00 0.00 36 SER A N 3
ATOM 3116 C CA . SER A 1 36 ? 5.201 3.301 -11.086 1.00 0.00 36 SER A CA 3
ATOM 3117 C C . SER A 1 36 ? 6.676 2.961 -11.272 1.00 0.00 36 SER A C 3
ATOM 3118 O O . SER A 1 36 ? 7.408 3.679 -11.953 1.00 0.00 36 SER A O 3
ATOM 3126 N N . GLU A 1 37 ? 7.106 1.861 -10.663 1.00 0.00 37 GLU A N 3
ATOM 3127 C CA . GLU A 1 37 ? 8.494 1.426 -10.761 1.00 0.00 37 GLU A CA 3
ATOM 3128 C C . GLU A 1 37 ? 8.595 0.090 -11.492 1.00 0.00 37 GLU A C 3
ATOM 3129 O O . GLU A 1 37 ? 9.523 -0.135 -12.269 1.00 0.00 37 GLU A O 3
ATOM 3141 N N . ARG A 1 38 ? 7.635 -0.792 -11.237 1.00 0.00 38 ARG A N 3
ATOM 3142 C CA . ARG A 1 38 ? 7.616 -2.106 -11.869 1.00 0.00 38 ARG A CA 3
ATOM 3143 C C . ARG A 1 38 ? 6.548 -2.171 -12.956 1.00 0.00 38 ARG A C 3
ATOM 3144 O O . ARG A 1 38 ? 6.517 -3.108 -13.753 1.00 0.00 38 ARG A O 3
ATOM 3165 N N . GLN A 1 39 ? 5.674 -1.169 -12.981 1.00 0.00 39 GLN A N 3
ATOM 3166 C CA . GLN A 1 39 ? 4.604 -1.114 -13.970 1.00 0.00 39 GLN A CA 3
ATOM 3167 C C . GLN A 1 39 ? 3.655 -2.298 -13.812 1.00 0.00 39 GLN A C 3
ATOM 3168 O O . GLN A 1 39 ? 3.265 -2.928 -14.794 1.00 0.00 39 GLN A O 3
ATOM 3182 N N . ALA A 1 40 ? 3.289 -2.594 -12.569 1.00 0.00 40 ALA A N 3
ATOM 3183 C CA . ALA A 1 40 ? 2.385 -3.701 -12.283 1.00 0.00 40 ALA A CA 3
ATOM 3184 C C . ALA A 1 40 ? 1.196 -3.237 -11.449 1.00 0.00 40 ALA A C 3
ATOM 3185 O O . ALA A 1 40 ? 1.342 -2.413 -10.546 1.00 0.00 40 ALA A O 3
ATOM 3192 N N . ARG A 1 41 ? 0.018 -3.770 -11.758 1.00 0.00 41 ARG A N 3
ATOM 3193 C CA . ARG A 1 41 ? -1.197 -3.409 -11.038 1.00 0.00 41 ARG A CA 3
ATOM 3194 C C . ARG A 1 41 ? -1.306 -4.187 -9.731 1.00 0.00 41 ARG A C 3
ATOM 3195 O O . ARG A 1 41 ? -1.662 -5.366 -9.725 1.00 0.00 41 ARG A O 3
ATOM 3216 N N . LEU A 1 42 ? -0.997 -3.520 -8.624 1.00 0.00 42 LEU A N 3
ATOM 3217 C CA . LEU A 1 42 ? -1.060 -4.149 -7.309 1.00 0.00 42 LEU A CA 3
ATOM 3218 C C . LEU A 1 42 ? -2.466 -4.053 -6.726 1.00 0.00 42 LEU A C 3
ATOM 3219 O O . LEU A 1 42 ? -3.326 -3.355 -7.264 1.00 0.00 42 LEU A O 3
ATOM 3235 N N . PHE A 1 43 ? -2.693 -4.757 -5.622 1.00 0.00 43 PHE A N 3
ATOM 3236 C CA . PHE A 1 43 ? -3.995 -4.750 -4.964 1.00 0.00 43 PHE A CA 3
ATOM 3237 C C . PHE A 1 43 ? -3.854 -4.406 -3.484 1.00 0.00 43 PHE A C 3
ATOM 3238 O O . PHE A 1 43 ? -3.396 -5.224 -2.686 1.00 0.00 43 PHE A O 3
ATOM 3255 N N . PHE A 1 44 ? -4.252 -3.190 -3.125 1.00 0.00 44 PHE A N 3
ATOM 3256 C CA . PHE A 1 44 ? -4.170 -2.736 -1.742 1.00 0.00 44 PHE A CA 3
ATOM 3257 C C . PHE A 1 44 ? -5.535 -2.805 -1.065 1.00 0.00 44 PHE A C 3
ATOM 3258 O O . PHE A 1 44 ? -6.560 -2.496 -1.675 1.00 0.00 44 PHE A O 3
ATOM 3275 N N . HIS A 1 45 ? -5.542 -3.213 0.200 1.00 0.00 45 HIS A N 3
ATOM 3276 C CA . HIS A 1 45 ? -6.781 -3.323 0.962 1.00 0.00 45 HIS A CA 3
ATOM 3277 C C . HIS A 1 45 ? -7.046 -2.048 1.756 1.00 0.00 45 HIS A C 3
ATOM 3278 O O . HIS A 1 45 ? -6.129 -1.467 2.340 1.00 0.00 45 HIS A O 3
ATOM 3293 N N . CYS A 1 46 ? -8.302 -1.617 1.774 1.00 0.00 46 CYS A N 3
ATOM 3294 C CA . CYS A 1 46 ? -8.687 -0.409 2.496 1.00 0.00 46 CYS A CA 3
ATOM 3295 C C . CYS A 1 46 ? -8.183 -0.452 3.935 1.00 0.00 46 CYS A C 3
ATOM 3296 O O . CYS A 1 46 ? -8.115 0.575 4.610 1.00 0.00 46 CYS A O 3
ATOM 3304 N N . SER A 1 47 ? -7.832 -1.648 4.398 1.00 0.00 47 SER A N 3
ATOM 3305 C CA . SER A 1 47 ? -7.339 -1.826 5.759 1.00 0.00 47 SER A CA 3
ATOM 3306 C C . SER A 1 47 ? -5.880 -1.395 5.869 1.00 0.00 47 SER A C 3
ATOM 3307 O O . SER A 1 47 ? -5.445 -0.901 6.909 1.00 0.00 47 SER A O 3
ATOM 3315 N N . GLN A 1 48 ? -5.130 -1.586 4.789 1.00 0.00 48 GLN A N 3
ATOM 3316 C CA . GLN A 1 48 ? -3.719 -1.219 4.764 1.00 0.00 48 GLN A CA 3
ATOM 3317 C C . GLN A 1 48 ? -3.545 0.285 4.948 1.00 0.00 48 GLN A C 3
ATOM 3318 O O . GLN A 1 48 ? -2.759 0.732 5.784 1.00 0.00 48 GLN A O 3
ATOM 3332 N N . TYR A 1 49 ? -4.283 1.062 4.163 1.00 0.00 49 TYR A N 3
ATOM 3333 C CA . TYR A 1 49 ? -4.209 2.516 4.238 1.00 0.00 49 TYR A CA 3
ATOM 3334 C C . TYR A 1 49 ? -4.364 2.996 5.677 1.00 0.00 49 TYR A C 3
ATOM 3335 O O . TYR A 1 49 ? -5.292 2.598 6.380 1.00 0.00 49 TYR A O 3
ATOM 3353 N N . ASN A 1 50 ? -3.447 3.856 6.109 1.00 0.00 50 ASN A N 3
ATOM 3354 C CA . ASN A 1 50 ? -3.480 4.392 7.465 1.00 0.00 50 ASN A CA 3
ATOM 3355 C C . ASN A 1 50 ? -4.517 5.505 7.585 1.00 0.00 50 ASN A C 3
ATOM 3356 O O . ASN A 1 50 ? -5.254 5.578 8.567 1.00 0.00 50 ASN A O 3
ATOM 3367 N N . GLY A 1 51 ? -4.567 6.370 6.577 1.00 0.00 51 GLY A N 3
ATOM 3368 C CA . GLY A 1 51 ? -5.516 7.468 6.588 1.00 0.00 51 GLY A CA 3
ATOM 3369 C C . GLY A 1 51 ? -6.940 7.005 6.354 1.00 0.00 51 GLY A C 3
ATOM 3370 O O . GLY A 1 51 ? -7.294 5.874 6.683 1.00 0.00 51 GLY A O 3
ATOM 3374 N N . ASN A 1 52 ? -7.760 7.883 5.785 1.00 0.00 52 ASN A N 3
ATOM 3375 C CA . ASN A 1 52 ? -9.155 7.558 5.509 1.00 0.00 52 ASN A CA 3
ATOM 3376 C C . ASN A 1 52 ? -9.411 7.492 4.006 1.00 0.00 52 ASN A C 3
ATOM 3377 O O . ASN A 1 52 ? -9.328 8.502 3.306 1.00 0.00 52 ASN A O 3
ATOM 3388 N N . LEU A 1 53 ? -9.724 6.297 3.517 1.00 0.00 53 LEU A N 3
ATOM 3389 C CA . LEU A 1 53 ? -9.994 6.098 2.097 1.00 0.00 53 LEU A CA 3
ATOM 3390 C C . LEU A 1 53 ? -10.698 7.313 1.502 1.00 0.00 53 LEU A C 3
ATOM 3391 O O . LEU A 1 53 ? -10.464 7.674 0.349 1.00 0.00 53 LEU A O 3
ATOM 3407 N N . GLN A 1 54 ? -11.560 7.939 2.296 1.00 0.00 54 GLN A N 3
ATOM 3408 C CA . GLN A 1 54 ? -12.297 9.115 1.847 1.00 0.00 54 GLN A CA 3
ATOM 3409 C C . GLN A 1 54 ? -11.375 10.095 1.129 1.00 0.00 54 GLN A C 3
ATOM 3410 O O . GLN A 1 54 ? -11.677 10.555 0.028 1.00 0.00 54 GLN A O 3
ATOM 3424 N N . ASP A 1 55 ? -10.249 10.410 1.761 1.00 0.00 55 ASP A N 3
ATOM 3425 C CA . ASP A 1 55 ? -9.281 11.335 1.183 1.00 0.00 55 ASP A CA 3
ATOM 3426 C C . ASP A 1 55 ? -8.604 10.720 -0.038 1.00 0.00 55 ASP A C 3
ATOM 3427 O O . ASP A 1 55 ? -8.353 11.403 -1.032 1.00 0.00 55 ASP A O 3
ATOM 3436 N N . LEU A 1 56 ? -8.310 9.427 0.043 1.00 0.00 56 LEU A N 3
ATOM 3437 C CA . LEU A 1 56 ? -7.660 8.720 -1.055 1.00 0.00 56 LEU A CA 3
ATOM 3438 C C . LEU A 1 56 ? -8.577 8.644 -2.272 1.00 0.00 56 LEU A C 3
ATOM 3439 O O . LEU A 1 56 ? -9.801 8.621 -2.140 1.00 0.00 56 LEU A O 3
ATOM 3455 N N . LYS A 1 57 ? -7.977 8.603 -3.456 1.00 0.00 57 LYS A N 3
ATOM 3456 C CA . LYS A 1 57 ? -8.737 8.526 -4.698 1.00 0.00 57 LYS A CA 3
ATOM 3457 C C . LYS A 1 57 ? -7.908 7.883 -5.805 1.00 0.00 57 LYS A C 3
ATOM 3458 O O . LYS A 1 57 ? -6.722 7.607 -5.625 1.00 0.00 57 LYS A O 3
ATOM 3477 N N . VAL A 1 58 ? -8.540 7.649 -6.951 1.00 0.00 58 VAL A N 3
ATOM 3478 C CA . VAL A 1 58 ? -7.860 7.041 -8.088 1.00 0.00 58 VAL A CA 3
ATOM 3479 C C . VAL A 1 58 ? -7.102 8.087 -8.898 1.00 0.00 58 VAL A C 3
ATOM 3480 O O . VAL A 1 58 ? -7.701 8.878 -9.625 1.00 0.00 58 VAL A O 3
ATOM 3493 N N . GLY A 1 59 ? -5.778 8.084 -8.768 1.00 0.00 59 GLY A N 3
ATOM 3494 C CA . GLY A 1 59 ? -4.959 9.036 -9.494 1.00 0.00 59 GLY A CA 3
ATOM 3495 C C . GLY A 1 59 ? -4.088 9.870 -8.576 1.00 0.00 59 GLY A C 3
ATOM 3496 O O . GLY A 1 59 ? -3.606 10.935 -8.964 1.00 0.00 59 GLY A O 3
ATOM 3500 N N . ASP A 1 60 ? -3.886 9.387 -7.355 1.00 0.00 60 ASP A N 3
ATOM 3501 C CA . ASP A 1 60 ? -3.067 10.095 -6.378 1.00 0.00 60 ASP A CA 3
ATOM 3502 C C . ASP A 1 60 ? -1.893 9.232 -5.925 1.00 0.00 60 ASP A C 3
ATOM 3503 O O . ASP A 1 60 ? -2.065 8.060 -5.590 1.00 0.00 60 ASP A O 3
ATOM 3512 N N . ASP A 1 61 ? -0.702 9.820 -5.919 1.00 0.00 61 ASP A N 3
ATOM 3513 C CA . ASP A 1 61 ? 0.501 9.105 -5.508 1.00 0.00 61 ASP A CA 3
ATOM 3514 C C . ASP A 1 61 ? 0.376 8.615 -4.068 1.00 0.00 61 ASP A C 3
ATOM 3515 O O . ASP A 1 61 ? -0.147 9.320 -3.205 1.00 0.00 61 ASP A O 3
ATOM 3524 N N . VAL A 1 62 ? 0.860 7.403 -3.817 1.00 0.00 62 VAL A N 3
ATOM 3525 C CA . VAL A 1 62 ? 0.802 6.819 -2.482 1.00 0.00 62 VAL A CA 3
ATOM 3526 C C . VAL A 1 62 ? 1.970 5.867 -2.248 1.00 0.00 62 VAL A C 3
ATOM 3527 O O . VAL A 1 62 ? 2.495 5.271 -3.188 1.00 0.00 62 VAL A O 3
ATOM 3540 N N . GLU A 1 63 ? 2.371 5.728 -0.988 1.00 0.00 63 GLU A N 3
ATOM 3541 C CA . GLU A 1 63 ? 3.477 4.848 -0.632 1.00 0.00 63 GLU A CA 3
ATOM 3542 C C . GLU A 1 63 ? 2.970 3.601 0.088 1.00 0.00 63 GLU A C 3
ATOM 3543 O O . GLU A 1 63 ? 2.107 3.683 0.962 1.00 0.00 63 GLU A O 3
ATOM 3555 N N . PHE A 1 64 ? 3.513 2.447 -0.286 1.00 0.00 64 PHE A N 3
ATOM 3556 C CA . PHE A 1 64 ? 3.116 1.183 0.322 1.00 0.00 64 PHE A CA 3
ATOM 3557 C C . PHE A 1 64 ? 4.285 0.204 0.355 1.00 0.00 64 PHE A C 3
ATOM 3558 O O . PHE A 1 64 ? 5.369 0.499 -0.148 1.00 0.00 64 PHE A O 3
ATOM 3575 N N . GLU A 1 65 ? 4.057 -0.963 0.950 1.00 0.00 65 GLU A N 3
ATOM 3576 C CA . GLU A 1 65 ? 5.092 -1.985 1.050 1.00 0.00 65 GLU A CA 3
ATOM 3577 C C . GLU A 1 65 ? 4.616 -3.302 0.445 1.00 0.00 65 GLU A C 3
ATOM 3578 O O . GLU A 1 65 ? 3.589 -3.848 0.849 1.00 0.00 65 GLU A O 3
ATOM 3590 N N . VAL A 1 66 ? 5.370 -3.808 -0.526 1.00 0.00 66 VAL A N 3
ATOM 3591 C CA . VAL A 1 66 ? 5.026 -5.061 -1.186 1.00 0.00 66 VAL A CA 3
ATOM 3592 C C . VAL A 1 66 ? 5.294 -6.254 -0.275 1.00 0.00 66 VAL A C 3
ATOM 3593 O O . VAL A 1 66 ? 6.434 -6.505 0.117 1.00 0.00 66 VAL A O 3
ATOM 3606 N N . SER A 1 67 ? 4.237 -6.988 0.057 1.00 0.00 67 SER A N 3
ATOM 3607 C CA . SER A 1 67 ? 4.357 -8.153 0.925 1.00 0.00 67 SER A CA 3
ATOM 3608 C C . SER A 1 67 ? 3.718 -9.379 0.280 1.00 0.00 67 SER A C 3
ATOM 3609 O O . SER A 1 67 ? 3.038 -9.274 -0.742 1.00 0.00 67 SER A O 3
ATOM 3617 N N . SER A 1 68 ? 3.941 -10.542 0.884 1.00 0.00 68 SER A N 3
ATOM 3618 C CA . SER A 1 68 ? 3.390 -11.790 0.367 1.00 0.00 68 SER A CA 3
ATOM 3619 C C . SER A 1 68 ? 2.185 -12.234 1.191 1.00 0.00 68 SER A C 3
ATOM 3620 O O . SER A 1 68 ? 2.253 -12.314 2.418 1.00 0.00 68 SER A O 3
ATOM 3628 N N . ASP A 1 69 ? 1.083 -12.522 0.507 1.00 0.00 69 ASP A N 3
ATOM 3629 C CA . ASP A 1 69 ? -0.138 -12.960 1.174 1.00 0.00 69 ASP A CA 3
ATOM 3630 C C . ASP A 1 69 ? 0.066 -14.314 1.847 1.00 0.00 69 ASP A C 3
ATOM 3631 O O . ASP A 1 69 ? 1.110 -14.947 1.687 1.00 0.00 69 ASP A O 3
ATOM 3640 N N . ARG A 1 70 ? -0.938 -14.752 2.600 1.00 0.00 70 ARG A N 3
ATOM 3641 C CA . ARG A 1 70 ? -0.868 -16.029 3.299 1.00 0.00 70 ARG A CA 3
ATOM 3642 C C . ARG A 1 70 ? -1.821 -17.044 2.674 1.00 0.00 70 ARG A C 3
ATOM 3643 O O . ARG A 1 70 ? -1.925 -18.179 3.137 1.00 0.00 70 ARG A O 3
ATOM 3664 N N . ARG A 1 71 ? -2.514 -16.626 1.620 1.00 0.00 71 ARG A N 3
ATOM 3665 C CA . ARG A 1 71 ? -3.459 -17.497 0.933 1.00 0.00 71 ARG A CA 3
ATOM 3666 C C . ARG A 1 71 ? -3.064 -17.683 -0.529 1.00 0.00 71 ARG A C 3
ATOM 3667 O O . ARG A 1 71 ? -3.038 -18.803 -1.040 1.00 0.00 71 ARG A O 3
ATOM 3688 N N . THR A 1 72 ? -2.757 -16.576 -1.199 1.00 0.00 72 THR A N 3
ATOM 3689 C CA . THR A 1 72 ? -2.364 -16.616 -2.602 1.00 0.00 72 THR A CA 3
ATOM 3690 C C . THR A 1 72 ? -0.863 -16.402 -2.760 1.00 0.00 72 THR A C 3
ATOM 3691 O O . THR A 1 72 ? -0.298 -16.659 -3.821 1.00 0.00 72 THR A O 3
ATOM 3702 N N . GLY A 1 73 ? -0.223 -15.928 -1.695 1.00 0.00 73 GLY A N 3
ATOM 3703 C CA . GLY A 1 73 ? 1.208 -15.688 -1.736 1.00 0.00 73 GLY A CA 3
ATOM 3704 C C . GLY A 1 73 ? 1.594 -14.668 -2.789 1.00 0.00 73 GLY A C 3
ATOM 3705 O O . GLY A 1 73 ? 2.758 -14.579 -3.181 1.00 0.00 73 GLY A O 3
ATOM 3709 N N . LYS A 1 74 ? 0.616 -13.898 -3.251 1.00 0.00 74 LYS A N 3
ATOM 3710 C CA . LYS A 1 74 ? 0.858 -12.879 -4.266 1.00 0.00 74 LYS A CA 3
ATOM 3711 C C . LYS A 1 74 ? 1.335 -11.578 -3.628 1.00 0.00 74 LYS A C 3
ATOM 3712 O O . LYS A 1 74 ? 1.024 -11.272 -2.477 1.00 0.00 74 LYS A O 3
ATOM 3731 N N . PRO A 1 75 ? 2.109 -10.792 -4.392 1.00 0.00 75 PRO A N 3
ATOM 3732 C CA . PRO A 1 75 ? 2.644 -9.511 -3.923 1.00 0.00 75 PRO A CA 3
ATOM 3733 C C . PRO A 1 75 ? 1.557 -8.453 -3.763 1.00 0.00 75 PRO A C 3
ATOM 3734 O O . PRO A 1 75 ? 1.162 -7.804 -4.732 1.00 0.00 75 PRO A O 3
ATOM 3745 N N . ILE A 1 76 ? 1.079 -8.284 -2.535 1.00 0.00 76 ILE A N 3
ATOM 3746 C CA . ILE A 1 76 ? 0.040 -7.303 -2.249 1.00 0.00 76 ILE A CA 3
ATOM 3747 C C . ILE A 1 76 ? 0.613 -6.088 -1.526 1.00 0.00 76 ILE A C 3
ATOM 3748 O O . ILE A 1 76 ? 1.743 -6.120 -1.038 1.00 0.00 76 ILE A O 3
ATOM 3764 N N . ALA A 1 77 ? -0.173 -5.019 -1.461 1.00 0.00 77 ALA A N 3
ATOM 3765 C CA . ALA A 1 77 ? 0.254 -3.796 -0.794 1.00 0.00 77 ALA A CA 3
ATOM 3766 C C . ALA A 1 77 ? -0.233 -3.758 0.650 1.00 0.00 77 ALA A C 3
ATOM 3767 O O . ALA A 1 77 ? -1.322 -4.239 0.961 1.00 0.00 77 ALA A O 3
ATOM 3774 N N . VAL A 1 78 ? 0.582 -3.183 1.530 1.00 0.00 78 VAL A N 3
ATOM 3775 C CA . VAL A 1 78 ? 0.233 -3.083 2.942 1.00 0.00 78 VAL A CA 3
ATOM 3776 C C . VAL A 1 78 ? 0.746 -1.779 3.543 1.00 0.00 78 VAL A C 3
ATOM 3777 O O . VAL A 1 78 ? 1.615 -1.119 2.973 1.00 0.00 78 VAL A O 3
ATOM 3790 N N . LYS A 1 79 ? 0.203 -1.412 4.699 1.00 0.00 79 LYS A N 3
ATOM 3791 C CA . LYS A 1 79 ? 0.606 -0.188 5.380 1.00 0.00 79 LYS A CA 3
ATOM 3792 C C . LYS A 1 79 ? 0.712 0.973 4.396 1.00 0.00 79 LYS A C 3
ATOM 3793 O O . LYS A 1 79 ? 1.727 1.668 4.348 1.00 0.00 79 LYS A O 3
ATOM 3812 N N . LEU A 1 80 ? -0.342 1.177 3.614 1.00 0.00 80 LEU A N 3
ATOM 3813 C CA . LEU A 1 80 ? -0.368 2.256 2.632 1.00 0.00 80 LEU A CA 3
ATOM 3814 C C . LEU A 1 80 ? -0.316 3.618 3.316 1.00 0.00 80 LEU A C 3
ATOM 3815 O O . LEU A 1 80 ? -0.773 3.773 4.449 1.00 0.00 80 LEU A O 3
ATOM 3831 N N . VAL A 1 81 ? 0.242 4.603 2.621 1.00 0.00 81 VAL A N 3
ATOM 3832 C CA . VAL A 1 81 ? 0.350 5.953 3.160 1.00 0.00 81 VAL A CA 3
ATOM 3833 C C . VAL A 1 81 ? 0.580 6.972 2.049 1.00 0.00 81 VAL A C 3
ATOM 3834 O O . VAL A 1 81 ? 1.589 6.923 1.345 1.00 0.00 81 VAL A O 3
ATOM 3847 N N . LYS A 1 82 ? -0.362 7.896 1.897 1.00 0.00 82 LYS A N 3
ATOM 3848 C CA . LYS A 1 82 ? -0.263 8.929 0.873 1.00 0.00 82 LYS A CA 3
ATOM 3849 C C . LYS A 1 82 ? 1.035 9.717 1.019 1.00 0.00 82 LYS A C 3
ATOM 3850 O O . LYS A 1 82 ? 1.357 10.207 2.102 1.00 0.00 82 LYS A O 3
ATOM 3869 N N . ILE A 1 83 ? 1.776 9.836 -0.078 1.00 0.00 83 ILE A N 3
ATOM 3870 C CA . ILE A 1 83 ? 3.038 10.566 -0.072 1.00 0.00 83 ILE A CA 3
ATOM 3871 C C . ILE A 1 83 ? 2.816 12.044 0.232 1.00 0.00 83 ILE A C 3
ATOM 3872 O O . ILE A 1 83 ? 3.304 12.561 1.237 1.00 0.00 83 ILE A O 3
ATOM 3888 N N . SER A 1 84 ? 2.074 12.717 -0.641 1.00 0.00 84 SER A N 3
ATOM 3889 C CA . SER A 1 84 ? 1.789 14.137 -0.468 1.00 0.00 84 SER A CA 3
ATOM 3890 C C . SER A 1 84 ? 1.110 14.394 0.874 1.00 0.00 84 SER A C 3
ATOM 3891 O O . SER A 1 84 ? 0.730 13.460 1.580 1.00 0.00 84 SER A O 3
ATOM 3899 N N . GLY A 1 85 ? 0.961 15.669 1.221 1.00 0.00 85 GLY A N 3
ATOM 3900 C CA . GLY A 1 85 ? 0.328 16.028 2.476 1.00 0.00 85 GLY A CA 3
ATOM 3901 C C . GLY A 1 85 ? 0.892 17.306 3.065 1.00 0.00 85 GLY A C 3
ATOM 3902 O O . GLY A 1 85 ? 1.596 17.292 4.075 1.00 0.00 85 GLY A O 3
ATOM 3906 N N . PRO A 1 86 ? 0.581 18.444 2.425 1.00 0.00 86 PRO A N 3
ATOM 3907 C CA . PRO A 1 86 ? 1.052 19.757 2.873 1.00 0.00 86 PRO A CA 3
ATOM 3908 C C . PRO A 1 86 ? 0.394 20.196 4.177 1.00 0.00 86 PRO A C 3
ATOM 3909 O O . PRO A 1 86 ? -0.775 20.582 4.194 1.00 0.00 86 PRO A O 3
ATOM 3920 N N . SER A 1 87 ? 1.151 20.133 5.268 1.00 0.00 87 SER A N 3
ATOM 3921 C CA . SER A 1 87 ? 0.640 20.521 6.577 1.00 0.00 87 SER A CA 3
ATOM 3922 C C . SER A 1 87 ? 0.761 22.027 6.783 1.00 0.00 87 SER A C 3
ATOM 3923 O O . SER A 1 87 ? 1.396 22.724 5.992 1.00 0.00 87 SER A O 3
ATOM 3931 N N . SER A 1 88 ? 0.146 22.523 7.853 1.00 0.00 88 SER A N 3
ATOM 3932 C CA . SER A 1 88 ? 0.181 23.948 8.163 1.00 0.00 88 SER A CA 3
ATOM 3933 C C . SER A 1 88 ? 0.999 24.209 9.424 1.00 0.00 88 SER A C 3
ATOM 3934 O O . SER A 1 88 ? 1.245 23.302 10.217 1.00 0.00 88 SER A O 3
ATOM 3942 N N . GLY A 1 89 ? 1.416 25.459 9.602 1.00 0.00 89 GLY A N 3
ATOM 3943 C CA . GLY A 1 89 ? 2.201 25.819 10.768 1.00 0.00 89 GLY A CA 3
ATOM 3944 C C . GLY A 1 89 ? 1.778 25.059 12.010 1.00 0.00 89 GLY A C 3
ATOM 3945 O O . GLY A 1 89 ? 1.966 25.534 13.130 1.00 0.00 89 GLY A O 3
ATOM 3949 N N . GLY A 1 1 ? 2.861 -1.440 19.420 1.00 0.00 1 GLY A N 4
ATOM 3950 C CA . GLY A 1 1 ? 2.956 -1.703 17.996 1.00 0.00 1 GLY A CA 4
ATOM 3951 C C . GLY A 1 1 ? 2.359 -3.042 17.612 1.00 0.00 1 GLY A C 4
ATOM 3952 O O . GLY A 1 1 ? 1.271 -3.398 18.066 1.00 0.00 1 GLY A O 4
ATOM 3956 N N . SER A 1 2 ? 3.071 -3.787 16.773 1.00 0.00 2 SER A N 4
ATOM 3957 C CA . SER A 1 2 ? 2.603 -5.093 16.324 1.00 0.00 2 SER A CA 4
ATOM 3958 C C . SER A 1 2 ? 3.247 -6.211 17.139 1.00 0.00 2 SER A C 4
ATOM 3959 O O . SER A 1 2 ? 4.384 -6.087 17.592 1.00 0.00 2 SER A O 4
ATOM 3967 N N . SER A 1 3 ? 2.509 -7.301 17.321 1.00 0.00 3 SER A N 4
ATOM 3968 C CA . SER A 1 3 ? 3.005 -8.441 18.085 1.00 0.00 3 SER A CA 4
ATOM 3969 C C . SER A 1 3 ? 3.508 -9.541 17.155 1.00 0.00 3 SER A C 4
ATOM 3970 O O . SER A 1 3 ? 2.748 -10.092 16.360 1.00 0.00 3 SER A O 4
ATOM 3978 N N . GLY A 1 4 ? 4.795 -9.855 17.262 1.00 0.00 4 GLY A N 4
ATOM 3979 C CA . GLY A 1 4 ? 5.379 -10.887 16.425 1.00 0.00 4 GLY A CA 4
ATOM 3980 C C . GLY A 1 4 ? 5.471 -12.224 17.134 1.00 0.00 4 GLY A C 4
ATOM 3981 O O . GLY A 1 4 ? 6.206 -12.367 18.110 1.00 0.00 4 GLY A O 4
ATOM 3985 N N . SER A 1 5 ? 4.722 -13.206 16.642 1.00 0.00 5 SER A N 4
ATOM 3986 C CA . SER A 1 5 ? 4.718 -14.536 17.238 1.00 0.00 5 SER A CA 4
ATOM 3987 C C . SER A 1 5 ? 5.891 -15.365 16.723 1.00 0.00 5 SER A C 4
ATOM 3988 O O . SER A 1 5 ? 5.746 -16.553 16.432 1.00 0.00 5 SER A O 4
ATOM 3996 N N . SER A 1 6 ? 7.054 -14.730 16.614 1.00 0.00 6 SER A N 4
ATOM 3997 C CA . SER A 1 6 ? 8.252 -15.407 16.131 1.00 0.00 6 SER A CA 4
ATOM 3998 C C . SER A 1 6 ? 9.457 -15.064 17.000 1.00 0.00 6 SER A C 4
ATOM 3999 O O . SER A 1 6 ? 9.398 -14.162 17.835 1.00 0.00 6 SER A O 4
ATOM 4007 N N . GLY A 1 7 ? 10.552 -15.790 16.797 1.00 0.00 7 GLY A N 4
ATOM 4008 C CA . GLY A 1 7 ? 11.757 -15.549 17.569 1.00 0.00 7 GLY A CA 4
ATOM 4009 C C . GLY A 1 7 ? 12.962 -15.274 16.692 1.00 0.00 7 GLY A C 4
ATOM 4010 O O . GLY A 1 7 ? 12.995 -15.671 15.528 1.00 0.00 7 GLY A O 4
ATOM 4014 N N . GLY A 1 8 ? 13.956 -14.590 17.252 1.00 0.00 8 GLY A N 4
ATOM 4015 C CA . GLY A 1 8 ? 15.154 -14.272 16.498 1.00 0.00 8 GLY A CA 4
ATOM 4016 C C . GLY A 1 8 ? 16.008 -13.223 17.181 1.00 0.00 8 GLY A C 4
ATOM 4017 O O . GLY A 1 8 ? 15.500 -12.196 17.633 1.00 0.00 8 GLY A O 4
ATOM 4021 N N . TYR A 1 9 ? 17.309 -13.480 17.260 1.00 0.00 9 TYR A N 4
ATOM 4022 C CA . TYR A 1 9 ? 18.235 -12.552 17.897 1.00 0.00 9 TYR A CA 4
ATOM 4023 C C . TYR A 1 9 ? 19.602 -12.596 17.222 1.00 0.00 9 TYR A C 4
ATOM 4024 O O . TYR A 1 9 ? 19.956 -13.559 16.540 1.00 0.00 9 TYR A O 4
ATOM 4042 N N . PRO A 1 10 ? 20.392 -11.530 17.417 1.00 0.00 10 PRO A N 4
ATOM 4043 C CA . PRO A 1 10 ? 19.982 -10.378 18.226 1.00 0.00 10 PRO A CA 4
ATOM 4044 C C . PRO A 1 10 ? 18.880 -9.563 17.558 1.00 0.00 10 PRO A C 4
ATOM 4045 O O . PRO A 1 10 ? 18.608 -9.727 16.370 1.00 0.00 10 PRO A O 4
ATOM 4056 N N . ASN A 1 11 ? 18.249 -8.684 18.331 1.00 0.00 11 ASN A N 4
ATOM 4057 C CA . ASN A 1 11 ? 17.176 -7.843 17.813 1.00 0.00 11 ASN A CA 4
ATOM 4058 C C . ASN A 1 11 ? 17.521 -7.316 16.423 1.00 0.00 11 ASN A C 4
ATOM 4059 O O . ASN A 1 11 ? 18.658 -6.925 16.160 1.00 0.00 11 ASN A O 4
ATOM 4070 N N . GLY A 1 12 ? 16.530 -7.307 15.537 1.00 0.00 12 GLY A N 4
ATOM 4071 C CA . GLY A 1 12 ? 16.748 -6.825 14.185 1.00 0.00 12 GLY A CA 4
ATOM 4072 C C . GLY A 1 12 ? 15.477 -6.304 13.544 1.00 0.00 12 GLY A C 4
ATOM 4073 O O . GLY A 1 12 ? 14.423 -6.934 13.635 1.00 0.00 12 GLY A O 4
ATOM 4077 N N . THR A 1 13 ? 15.575 -5.149 12.893 1.00 0.00 13 THR A N 4
ATOM 4078 C CA . THR A 1 13 ? 14.424 -4.542 12.236 1.00 0.00 13 THR A CA 4
ATOM 4079 C C . THR A 1 13 ? 13.878 -5.446 11.137 1.00 0.00 13 THR A C 4
ATOM 4080 O O . THR A 1 13 ? 14.638 -6.016 10.354 1.00 0.00 13 THR A O 4
ATOM 4091 N N . SER A 1 14 ? 12.556 -5.573 11.083 1.00 0.00 14 SER A N 4
ATOM 4092 C CA . SER A 1 14 ? 11.909 -6.411 10.081 1.00 0.00 14 SER A CA 4
ATOM 4093 C C . SER A 1 14 ? 11.099 -5.563 9.105 1.00 0.00 14 SER A C 4
ATOM 4094 O O . SER A 1 14 ? 9.965 -5.900 8.765 1.00 0.00 14 SER A O 4
ATOM 4102 N N . ALA A 1 15 ? 11.691 -4.461 8.657 1.00 0.00 15 ALA A N 4
ATOM 4103 C CA . ALA A 1 15 ? 11.027 -3.565 7.718 1.00 0.00 15 ALA A CA 4
ATOM 4104 C C . ALA A 1 15 ? 11.448 -3.863 6.283 1.00 0.00 15 ALA A C 4
ATOM 4105 O O . ALA A 1 15 ? 12.501 -4.455 6.045 1.00 0.00 15 ALA A O 4
ATOM 4112 N N . ALA A 1 16 ? 10.619 -3.450 5.330 1.00 0.00 16 ALA A N 4
ATOM 4113 C CA . ALA A 1 16 ? 10.907 -3.673 3.918 1.00 0.00 16 ALA A CA 4
ATOM 4114 C C . ALA A 1 16 ? 10.996 -2.352 3.162 1.00 0.00 16 ALA A C 4
ATOM 4115 O O . ALA A 1 16 ? 10.689 -1.290 3.707 1.00 0.00 16 ALA A O 4
ATOM 4122 N N . LEU A 1 17 ? 11.417 -2.423 1.904 1.00 0.00 17 LEU A N 4
ATOM 4123 C CA . LEU A 1 17 ? 11.547 -1.232 1.072 1.00 0.00 17 LEU A CA 4
ATOM 4124 C C . LEU A 1 17 ? 10.180 -0.741 0.606 1.00 0.00 17 LEU A C 4
ATOM 4125 O O . LEU A 1 17 ? 9.463 -1.449 -0.101 1.00 0.00 17 LEU A O 4
ATOM 4141 N N . ARG A 1 18 ? 9.827 0.476 1.006 1.00 0.00 18 ARG A N 4
ATOM 4142 C CA . ARG A 1 18 ? 8.546 1.062 0.628 1.00 0.00 18 ARG A CA 4
ATOM 4143 C C . ARG A 1 18 ? 8.541 1.455 -0.846 1.00 0.00 18 ARG A C 4
ATOM 4144 O O . ARG A 1 18 ? 9.436 2.159 -1.313 1.00 0.00 18 ARG A O 4
ATOM 4165 N N . GLU A 1 19 ? 7.528 0.995 -1.573 1.00 0.00 19 GLU A N 4
ATOM 4166 C CA . GLU A 1 19 ? 7.408 1.297 -2.994 1.00 0.00 19 GLU A CA 4
ATOM 4167 C C . GLU A 1 19 ? 6.268 2.279 -3.247 1.00 0.00 19 GLU A C 4
ATOM 4168 O O . GLU A 1 19 ? 5.315 2.356 -2.471 1.00 0.00 19 GLU A O 4
ATOM 4180 N N . THR A 1 20 ? 6.372 3.029 -4.340 1.00 0.00 20 THR A N 4
ATOM 4181 C CA . THR A 1 20 ? 5.351 4.007 -4.695 1.00 0.00 20 THR A CA 4
ATOM 4182 C C . THR A 1 20 ? 4.813 3.754 -6.099 1.00 0.00 20 THR A C 4
ATOM 4183 O O . THR A 1 20 ? 5.514 3.218 -6.956 1.00 0.00 20 THR A O 4
ATOM 4194 N N . GLY A 1 21 ? 3.562 4.145 -6.327 1.00 0.00 21 GLY A N 4
ATOM 4195 C CA . GLY A 1 21 ? 2.952 3.952 -7.630 1.00 0.00 21 GLY A CA 4
ATOM 4196 C C . GLY A 1 21 ? 1.829 4.936 -7.894 1.00 0.00 21 GLY A C 4
ATOM 4197 O O . GLY A 1 21 ? 2.018 6.148 -7.791 1.00 0.00 21 GLY A O 4
ATOM 4201 N N . VAL A 1 22 ? 0.656 4.414 -8.239 1.00 0.00 22 VAL A N 4
ATOM 4202 C CA . VAL A 1 22 ? -0.502 5.254 -8.520 1.00 0.00 22 VAL A CA 4
ATOM 4203 C C . VAL A 1 22 ? -1.800 4.467 -8.376 1.00 0.00 22 VAL A C 4
ATOM 4204 O O . VAL A 1 22 ? -1.920 3.350 -8.881 1.00 0.00 22 VAL A O 4
ATOM 4217 N N . ILE A 1 23 ? -2.769 5.057 -7.684 1.00 0.00 23 ILE A N 4
ATOM 4218 C CA . ILE A 1 23 ? -4.059 4.412 -7.474 1.00 0.00 23 ILE A CA 4
ATOM 4219 C C . ILE A 1 23 ? -4.797 4.217 -8.794 1.00 0.00 23 ILE A C 4
ATOM 4220 O O . ILE A 1 23 ? -5.535 5.096 -9.239 1.00 0.00 23 ILE A O 4
ATOM 4236 N N . GLU A 1 24 ? -4.594 3.059 -9.415 1.00 0.00 24 GLU A N 4
ATOM 4237 C CA . GLU A 1 24 ? -5.242 2.749 -10.684 1.00 0.00 24 GLU A CA 4
ATOM 4238 C C . GLU A 1 24 ? -6.750 2.602 -10.503 1.00 0.00 24 GLU A C 4
ATOM 4239 O O . GLU A 1 24 ? -7.533 3.026 -11.354 1.00 0.00 24 GLU A O 4
ATOM 4251 N N . LYS A 1 25 ? -7.150 1.997 -9.390 1.00 0.00 25 LYS A N 4
ATOM 4252 C CA . LYS A 1 25 ? -8.563 1.793 -9.095 1.00 0.00 25 LYS A CA 4
ATOM 4253 C C . LYS A 1 25 ? -8.824 1.877 -7.595 1.00 0.00 25 LYS A C 4
ATOM 4254 O O . LYS A 1 25 ? -7.935 1.612 -6.784 1.00 0.00 25 LYS A O 4
ATOM 4273 N N . LEU A 1 26 ? -10.047 2.247 -7.231 1.00 0.00 26 LEU A N 4
ATOM 4274 C CA . LEU A 1 26 ? -10.425 2.365 -5.827 1.00 0.00 26 LEU A CA 4
ATOM 4275 C C . LEU A 1 26 ? -11.898 2.021 -5.629 1.00 0.00 26 LEU A C 4
ATOM 4276 O O . LEU A 1 26 ? -12.754 2.440 -6.409 1.00 0.00 26 LEU A O 4
ATOM 4292 N N . LEU A 1 27 ? -12.187 1.259 -4.580 1.00 0.00 27 LEU A N 4
ATOM 4293 C CA . LEU A 1 27 ? -13.557 0.861 -4.278 1.00 0.00 27 LEU A CA 4
ATOM 4294 C C . LEU A 1 27 ? -13.904 1.166 -2.824 1.00 0.00 27 LEU A C 4
ATOM 4295 O O . LEU A 1 27 ? -13.094 1.725 -2.084 1.00 0.00 27 LEU A O 4
ATOM 4311 N N . THR A 1 28 ? -15.115 0.793 -2.419 1.00 0.00 28 THR A N 4
ATOM 4312 C CA . THR A 1 28 ? -15.569 1.025 -1.054 1.00 0.00 28 THR A CA 4
ATOM 4313 C C . THR A 1 28 ? -15.002 -0.020 -0.100 1.00 0.00 28 THR A C 4
ATOM 4314 O O . THR A 1 28 ? -14.966 0.187 1.113 1.00 0.00 28 THR A O 4
ATOM 4325 N N . SER A 1 29 ? -14.559 -1.143 -0.656 1.00 0.00 29 SER A N 4
ATOM 4326 C CA . SER A 1 29 ? -13.996 -2.223 0.146 1.00 0.00 29 SER A CA 4
ATOM 4327 C C . SER A 1 29 ? -12.473 -2.231 0.055 1.00 0.00 29 SER A C 4
ATOM 4328 O O . SER A 1 29 ? -11.781 -2.425 1.054 1.00 0.00 29 SER A O 4
ATOM 4336 N N . TYR A 1 30 ? -11.958 -2.018 -1.151 1.00 0.00 30 TYR A N 4
ATOM 4337 C CA . TYR A 1 30 ? -10.518 -2.002 -1.376 1.00 0.00 30 TYR A CA 4
ATOM 4338 C C . TYR A 1 30 ? -10.173 -1.235 -2.648 1.00 0.00 30 TYR A C 4
ATOM 4339 O O . TYR A 1 30 ? -11.046 -0.657 -3.295 1.00 0.00 30 TYR A O 4
ATOM 4357 N N . GLY A 1 31 ? -8.891 -1.234 -3.002 1.00 0.00 31 GLY A N 4
ATOM 4358 C CA . GLY A 1 31 ? -8.452 -0.535 -4.196 1.00 0.00 31 GLY A CA 4
ATOM 4359 C C . GLY A 1 31 ? -7.179 -1.122 -4.775 1.00 0.00 31 GLY A C 4
ATOM 4360 O O . GLY A 1 31 ? -6.506 -1.923 -4.128 1.00 0.00 31 GLY A O 4
ATOM 4364 N N . PHE A 1 32 ? -6.850 -0.723 -5.999 1.00 0.00 32 PHE A N 4
ATOM 4365 C CA . PHE A 1 32 ? -5.651 -1.216 -6.667 1.00 0.00 32 PHE A CA 4
ATOM 4366 C C . PHE A 1 32 ? -4.634 -0.094 -6.858 1.00 0.00 32 PHE A C 4
ATOM 4367 O O . PHE A 1 32 ? -4.992 1.084 -6.884 1.00 0.00 32 PHE A O 4
ATOM 4384 N N . ILE A 1 33 ? -3.367 -0.469 -6.991 1.00 0.00 33 ILE A N 4
ATOM 4385 C CA . ILE A 1 33 ? -2.298 0.504 -7.180 1.00 0.00 33 ILE A CA 4
ATOM 4386 C C . ILE A 1 33 ? -1.322 0.046 -8.258 1.00 0.00 33 ILE A C 4
ATOM 4387 O O . ILE A 1 33 ? -0.650 -0.973 -8.107 1.00 0.00 33 ILE A O 4
ATOM 4403 N N . GLN A 1 34 ? -1.250 0.808 -9.345 1.00 0.00 34 GLN A N 4
ATOM 4404 C CA . GLN A 1 34 ? -0.354 0.481 -10.448 1.00 0.00 34 GLN A CA 4
ATOM 4405 C C . GLN A 1 34 ? 1.072 0.928 -10.143 1.00 0.00 34 GLN A C 4
ATOM 4406 O O . GLN A 1 34 ? 1.430 2.086 -10.365 1.00 0.00 34 GLN A O 4
ATOM 4420 N N . CYS A 1 35 ? 1.879 0.005 -9.634 1.00 0.00 35 CYS A N 4
ATOM 4421 C CA . CYS A 1 35 ? 3.267 0.305 -9.298 1.00 0.00 35 CYS A CA 4
ATOM 4422 C C . CYS A 1 35 ? 3.923 1.143 -10.390 1.00 0.00 35 CYS A C 4
ATOM 4423 O O . CYS A 1 35 ? 3.846 0.809 -11.573 1.00 0.00 35 CYS A O 4
ATOM 4431 N N . SER A 1 36 ? 4.566 2.233 -9.986 1.00 0.00 36 SER A N 4
ATOM 4432 C CA . SER A 1 36 ? 5.231 3.123 -10.931 1.00 0.00 36 SER A CA 4
ATOM 4433 C C . SER A 1 36 ? 6.712 2.776 -11.054 1.00 0.00 36 SER A C 4
ATOM 4434 O O . SER A 1 36 ? 7.486 3.521 -11.654 1.00 0.00 36 SER A O 4
ATOM 4442 N N . GLU A 1 37 ? 7.097 1.640 -10.481 1.00 0.00 37 GLU A N 4
ATOM 4443 C CA . GLU A 1 37 ? 8.485 1.195 -10.525 1.00 0.00 37 GLU A CA 4
ATOM 4444 C C . GLU A 1 37 ? 8.609 -0.123 -11.283 1.00 0.00 37 GLU A C 4
ATOM 4445 O O . GLU A 1 37 ? 9.588 -0.353 -11.993 1.00 0.00 37 GLU A O 4
ATOM 4457 N N . ARG A 1 38 ? 7.610 -0.986 -11.127 1.00 0.00 38 ARG A N 4
ATOM 4458 C CA . ARG A 1 38 ? 7.608 -2.282 -11.794 1.00 0.00 38 ARG A CA 4
ATOM 4459 C C . ARG A 1 38 ? 6.529 -2.337 -12.872 1.00 0.00 38 ARG A C 4
ATOM 4460 O O . ARG A 1 38 ? 6.446 -3.302 -13.630 1.00 0.00 38 ARG A O 4
ATOM 4481 N N . GLN A 1 39 ? 5.707 -1.294 -12.932 1.00 0.00 39 GLN A N 4
ATOM 4482 C CA . GLN A 1 39 ? 4.633 -1.225 -13.916 1.00 0.00 39 GLN A CA 4
ATOM 4483 C C . GLN A 1 39 ? 3.666 -2.392 -13.749 1.00 0.00 39 GLN A C 4
ATOM 4484 O O . GLN A 1 39 ? 3.204 -2.973 -14.731 1.00 0.00 39 GLN A O 4
ATOM 4498 N N . ALA A 1 40 ? 3.364 -2.729 -12.500 1.00 0.00 40 ALA A N 4
ATOM 4499 C CA . ALA A 1 40 ? 2.450 -3.826 -12.205 1.00 0.00 40 ALA A CA 4
ATOM 4500 C C . ALA A 1 40 ? 1.257 -3.341 -11.388 1.00 0.00 40 ALA A C 4
ATOM 4501 O O . ALA A 1 40 ? 1.399 -2.495 -10.505 1.00 0.00 40 ALA A O 4
ATOM 4508 N N . ARG A 1 41 ? 0.080 -3.882 -11.689 1.00 0.00 41 ARG A N 4
ATOM 4509 C CA . ARG A 1 41 ? -1.138 -3.503 -10.984 1.00 0.00 41 ARG A CA 4
ATOM 4510 C C . ARG A 1 41 ? -1.272 -4.276 -9.676 1.00 0.00 41 ARG A C 4
ATOM 4511 O O . ARG A 1 41 ? -1.658 -5.446 -9.671 1.00 0.00 41 ARG A O 4
ATOM 4532 N N . LEU A 1 42 ? -0.951 -3.616 -8.568 1.00 0.00 42 LEU A N 4
ATOM 4533 C CA . LEU A 1 42 ? -1.035 -4.242 -7.253 1.00 0.00 42 LEU A CA 4
ATOM 4534 C C . LEU A 1 42 ? -2.448 -4.133 -6.688 1.00 0.00 42 LEU A C 4
ATOM 4535 O O . LEU A 1 42 ? -3.298 -3.436 -7.243 1.00 0.00 42 LEU A O 4
ATOM 4551 N N . PHE A 1 43 ? -2.691 -4.824 -5.579 1.00 0.00 43 PHE A N 4
ATOM 4552 C CA . PHE A 1 43 ? -4.000 -4.804 -4.937 1.00 0.00 43 PHE A CA 4
ATOM 4553 C C . PHE A 1 43 ? -3.875 -4.457 -3.457 1.00 0.00 43 PHE A C 4
ATOM 4554 O O . PHE A 1 43 ? -3.403 -5.264 -2.656 1.00 0.00 43 PHE A O 4
ATOM 4571 N N . PHE A 1 44 ? -4.300 -3.249 -3.101 1.00 0.00 44 PHE A N 4
ATOM 4572 C CA . PHE A 1 44 ? -4.234 -2.793 -1.717 1.00 0.00 44 PHE A CA 4
ATOM 4573 C C . PHE A 1 44 ? -5.611 -2.843 -1.062 1.00 0.00 44 PHE A C 4
ATOM 4574 O O . PHE A 1 44 ? -6.622 -2.526 -1.690 1.00 0.00 44 PHE A O 4
ATOM 4591 N N . HIS A 1 45 ? -5.643 -3.246 0.205 1.00 0.00 45 HIS A N 4
ATOM 4592 C CA . HIS A 1 45 ? -6.895 -3.338 0.946 1.00 0.00 45 HIS A CA 4
ATOM 4593 C C . HIS A 1 45 ? -7.126 -2.083 1.783 1.00 0.00 45 HIS A C 4
ATOM 4594 O O . HIS A 1 45 ? -6.187 -1.523 2.350 1.00 0.00 45 HIS A O 4
ATOM 4609 N N . CYS A 1 46 ? -8.378 -1.647 1.854 1.00 0.00 46 CYS A N 4
ATOM 4610 C CA . CYS A 1 46 ? -8.732 -0.457 2.619 1.00 0.00 46 CYS A CA 4
ATOM 4611 C C . CYS A 1 46 ? -8.171 -0.536 4.036 1.00 0.00 46 CYS A C 4
ATOM 4612 O O . CYS A 1 46 ? -8.033 0.480 4.717 1.00 0.00 46 CYS A O 4
ATOM 4620 N N . SER A 1 47 ? -7.851 -1.749 4.473 1.00 0.00 47 SER A N 4
ATOM 4621 C CA . SER A 1 47 ? -7.310 -1.962 5.811 1.00 0.00 47 SER A CA 4
ATOM 4622 C C . SER A 1 47 ? -5.854 -1.513 5.886 1.00 0.00 47 SER A C 4
ATOM 4623 O O . SER A 1 47 ? -5.400 -1.011 6.914 1.00 0.00 47 SER A O 4
ATOM 4631 N N . GLN A 1 48 ? -5.127 -1.697 4.788 1.00 0.00 48 GLN A N 4
ATOM 4632 C CA . GLN A 1 48 ? -3.722 -1.313 4.729 1.00 0.00 48 GLN A CA 4
ATOM 4633 C C . GLN A 1 48 ? -3.560 0.190 4.931 1.00 0.00 48 GLN A C 4
ATOM 4634 O O . GLN A 1 48 ? -2.752 0.634 5.747 1.00 0.00 48 GLN A O 4
ATOM 4648 N N . TYR A 1 49 ? -4.333 0.969 4.182 1.00 0.00 49 TYR A N 4
ATOM 4649 C CA . TYR A 1 49 ? -4.274 2.423 4.276 1.00 0.00 49 TYR A CA 4
ATOM 4650 C C . TYR A 1 49 ? -4.421 2.881 5.724 1.00 0.00 49 TYR A C 4
ATOM 4651 O O . TYR A 1 49 ? -5.290 2.404 6.452 1.00 0.00 49 TYR A O 4
ATOM 4669 N N . ASN A 1 50 ? -3.565 3.812 6.133 1.00 0.00 50 ASN A N 4
ATOM 4670 C CA . ASN A 1 50 ? -3.599 4.336 7.494 1.00 0.00 50 ASN A CA 4
ATOM 4671 C C . ASN A 1 50 ? -4.606 5.476 7.612 1.00 0.00 50 ASN A C 4
ATOM 4672 O O . ASN A 1 50 ? -5.301 5.602 8.620 1.00 0.00 50 ASN A O 4
ATOM 4683 N N . GLY A 1 51 ? -4.680 6.305 6.575 1.00 0.00 51 GLY A N 4
ATOM 4684 C CA . GLY A 1 51 ? -5.605 7.423 6.583 1.00 0.00 51 GLY A CA 4
ATOM 4685 C C . GLY A 1 51 ? -7.041 6.989 6.366 1.00 0.00 51 GLY A C 4
ATOM 4686 O O . GLY A 1 51 ? -7.435 5.898 6.776 1.00 0.00 51 GLY A O 4
ATOM 4690 N N . ASN A 1 52 ? -7.826 7.846 5.722 1.00 0.00 52 ASN A N 4
ATOM 4691 C CA . ASN A 1 52 ? -9.227 7.545 5.453 1.00 0.00 52 ASN A CA 4
ATOM 4692 C C . ASN A 1 52 ? -9.475 7.399 3.955 1.00 0.00 52 ASN A C 4
ATOM 4693 O O . ASN A 1 52 ? -9.273 8.340 3.186 1.00 0.00 52 ASN A O 4
ATOM 4704 N N . LEU A 1 53 ? -9.915 6.214 3.547 1.00 0.00 53 LEU A N 4
ATOM 4705 C CA . LEU A 1 53 ? -10.192 5.944 2.140 1.00 0.00 53 LEU A CA 4
ATOM 4706 C C . LEU A 1 53 ? -11.016 7.068 1.522 1.00 0.00 53 LEU A C 4
ATOM 4707 O O . LEU A 1 53 ? -10.822 7.426 0.361 1.00 0.00 53 LEU A O 4
ATOM 4723 N N . GLN A 1 54 ? -11.935 7.622 2.307 1.00 0.00 54 GLN A N 4
ATOM 4724 C CA . GLN A 1 54 ? -12.787 8.708 1.836 1.00 0.00 54 GLN A CA 4
ATOM 4725 C C . GLN A 1 54 ? -11.962 9.788 1.145 1.00 0.00 54 GLN A C 4
ATOM 4726 O O . GLN A 1 54 ? -12.366 10.328 0.115 1.00 0.00 54 GLN A O 4
ATOM 4740 N N . ASP A 1 55 ? -10.804 10.097 1.717 1.00 0.00 55 ASP A N 4
ATOM 4741 C CA . ASP A 1 55 ? -9.920 11.112 1.156 1.00 0.00 55 ASP A CA 4
ATOM 4742 C C . ASP A 1 55 ? -9.168 10.569 -0.055 1.00 0.00 55 ASP A C 4
ATOM 4743 O O . ASP A 1 55 ? -8.914 11.293 -1.018 1.00 0.00 55 ASP A O 4
ATOM 4752 N N . LEU A 1 56 ? -8.812 9.290 0.002 1.00 0.00 56 LEU A N 4
ATOM 4753 C CA . LEU A 1 56 ? -8.087 8.649 -1.090 1.00 0.00 56 LEU A CA 4
ATOM 4754 C C . LEU A 1 56 ? -8.915 8.654 -2.371 1.00 0.00 56 LEU A C 4
ATOM 4755 O O . LEU A 1 56 ? -10.138 8.519 -2.333 1.00 0.00 56 LEU A O 4
ATOM 4771 N N . LYS A 1 57 ? -8.240 8.807 -3.505 1.00 0.00 57 LYS A N 4
ATOM 4772 C CA . LYS A 1 57 ? -8.912 8.826 -4.799 1.00 0.00 57 LYS A CA 4
ATOM 4773 C C . LYS A 1 57 ? -7.999 8.284 -5.894 1.00 0.00 57 LYS A C 4
ATOM 4774 O O . LYS A 1 57 ? -6.775 8.388 -5.804 1.00 0.00 57 LYS A O 4
ATOM 4793 N N . VAL A 1 58 ? -8.601 7.705 -6.928 1.00 0.00 58 VAL A N 4
ATOM 4794 C CA . VAL A 1 58 ? -7.842 7.148 -8.041 1.00 0.00 58 VAL A CA 4
ATOM 4795 C C . VAL A 1 58 ? -7.059 8.234 -8.770 1.00 0.00 58 VAL A C 4
ATOM 4796 O O . VAL A 1 58 ? -7.611 9.269 -9.142 1.00 0.00 58 VAL A O 4
ATOM 4809 N N . GLY A 1 59 ? -5.767 7.991 -8.971 1.00 0.00 59 GLY A N 4
ATOM 4810 C CA . GLY A 1 59 ? -4.928 8.957 -9.655 1.00 0.00 59 GLY A CA 4
ATOM 4811 C C . GLY A 1 59 ? -4.088 9.777 -8.696 1.00 0.00 59 GLY A C 4
ATOM 4812 O O . GLY A 1 59 ? -3.556 10.824 -9.066 1.00 0.00 59 GLY A O 4
ATOM 4816 N N . ASP A 1 60 ? -3.970 9.302 -7.461 1.00 0.00 60 ASP A N 4
ATOM 4817 C CA . ASP A 1 60 ? -3.189 9.999 -6.445 1.00 0.00 60 ASP A CA 4
ATOM 4818 C C . ASP A 1 60 ? -1.958 9.188 -6.055 1.00 0.00 60 ASP A C 4
ATOM 4819 O O . ASP A 1 60 ? -2.013 7.961 -5.969 1.00 0.00 60 ASP A O 4
ATOM 4828 N N . ASP A 1 61 ? -0.849 9.881 -5.820 1.00 0.00 61 ASP A N 4
ATOM 4829 C CA . ASP A 1 61 ? 0.396 9.224 -5.439 1.00 0.00 61 ASP A CA 4
ATOM 4830 C C . ASP A 1 61 ? 0.331 8.733 -3.996 1.00 0.00 61 ASP A C 4
ATOM 4831 O O . ASP A 1 61 ? -0.130 9.447 -3.106 1.00 0.00 61 ASP A O 4
ATOM 4840 N N . VAL A 1 62 ? 0.796 7.508 -3.772 1.00 0.00 62 VAL A N 4
ATOM 4841 C CA . VAL A 1 62 ? 0.792 6.920 -2.438 1.00 0.00 62 VAL A CA 4
ATOM 4842 C C . VAL A 1 62 ? 1.991 6.001 -2.238 1.00 0.00 62 VAL A C 4
ATOM 4843 O O . VAL A 1 62 ? 2.653 5.611 -3.199 1.00 0.00 62 VAL A O 4
ATOM 4856 N N . GLU A 1 63 ? 2.264 5.658 -0.983 1.00 0.00 63 GLU A N 4
ATOM 4857 C CA . GLU A 1 63 ? 3.385 4.784 -0.657 1.00 0.00 63 GLU A CA 4
ATOM 4858 C C . GLU A 1 63 ? 2.904 3.527 0.061 1.00 0.00 63 GLU A C 4
ATOM 4859 O O . GLU A 1 63 ? 2.076 3.596 0.970 1.00 0.00 63 GLU A O 4
ATOM 4871 N N . PHE A 1 64 ? 3.429 2.379 -0.353 1.00 0.00 64 PHE A N 4
ATOM 4872 C CA . PHE A 1 64 ? 3.052 1.105 0.249 1.00 0.00 64 PHE A CA 4
ATOM 4873 C C . PHE A 1 64 ? 4.246 0.157 0.307 1.00 0.00 64 PHE A C 4
ATOM 4874 O O . PHE A 1 64 ? 5.332 0.480 -0.174 1.00 0.00 64 PHE A O 4
ATOM 4891 N N . GLU A 1 65 ? 4.037 -1.014 0.902 1.00 0.00 65 GLU A N 4
ATOM 4892 C CA . GLU A 1 65 ? 5.096 -2.008 1.024 1.00 0.00 65 GLU A CA 4
ATOM 4893 C C . GLU A 1 65 ? 4.661 -3.343 0.427 1.00 0.00 65 GLU A C 4
ATOM 4894 O O . GLU A 1 65 ? 3.693 -3.953 0.880 1.00 0.00 65 GLU A O 4
ATOM 4906 N N . VAL A 1 66 ? 5.384 -3.791 -0.595 1.00 0.00 66 VAL A N 4
ATOM 4907 C CA . VAL A 1 66 ? 5.075 -5.054 -1.256 1.00 0.00 66 VAL A CA 4
ATOM 4908 C C . VAL A 1 66 ? 5.376 -6.239 -0.345 1.00 0.00 66 VAL A C 4
ATOM 4909 O O . VAL A 1 66 ? 6.526 -6.474 0.024 1.00 0.00 66 VAL A O 4
ATOM 4922 N N . SER A 1 67 ? 4.334 -6.982 0.013 1.00 0.00 67 SER A N 4
ATOM 4923 C CA . SER A 1 67 ? 4.487 -8.142 0.884 1.00 0.00 67 SER A CA 4
ATOM 4924 C C . SER A 1 67 ? 3.864 -9.383 0.250 1.00 0.00 67 SER A C 4
ATOM 4925 O O . SER A 1 67 ? 3.257 -9.309 -0.818 1.00 0.00 67 SER A O 4
ATOM 4933 N N . SER A 1 68 ? 4.020 -10.522 0.918 1.00 0.00 68 SER A N 4
ATOM 4934 C CA . SER A 1 68 ? 3.477 -11.780 0.419 1.00 0.00 68 SER A CA 4
ATOM 4935 C C . SER A 1 68 ? 2.284 -12.227 1.258 1.00 0.00 68 SER A C 4
ATOM 4936 O O . SER A 1 68 ? 2.363 -12.293 2.485 1.00 0.00 68 SER A O 4
ATOM 4944 N N . ASP A 1 69 ? 1.179 -12.533 0.587 1.00 0.00 69 ASP A N 4
ATOM 4945 C CA . ASP A 1 69 ? -0.032 -12.975 1.269 1.00 0.00 69 ASP A CA 4
ATOM 4946 C C . ASP A 1 69 ? 0.182 -14.333 1.931 1.00 0.00 69 ASP A C 4
ATOM 4947 O O . ASP A 1 69 ? 1.156 -15.028 1.643 1.00 0.00 69 ASP A O 4
ATOM 4956 N N . ARG A 1 70 ? -0.733 -14.703 2.820 1.00 0.00 70 ARG A N 4
ATOM 4957 C CA . ARG A 1 70 ? -0.643 -15.976 3.525 1.00 0.00 70 ARG A CA 4
ATOM 4958 C C . ARG A 1 70 ? -1.615 -16.994 2.935 1.00 0.00 70 ARG A C 4
ATOM 4959 O O . ARG A 1 70 ? -1.699 -18.130 3.402 1.00 0.00 70 ARG A O 4
ATOM 4980 N N . ARG A 1 71 ? -2.346 -16.579 1.906 1.00 0.00 71 ARG A N 4
ATOM 4981 C CA . ARG A 1 71 ? -3.313 -17.453 1.253 1.00 0.00 71 ARG A CA 4
ATOM 4982 C C . ARG A 1 71 ? -2.965 -17.644 -0.220 1.00 0.00 71 ARG A C 4
ATOM 4983 O O . ARG A 1 71 ? -3.118 -18.736 -0.769 1.00 0.00 71 ARG A O 4
ATOM 5004 N N . THR A 1 72 ? -2.498 -16.575 -0.856 1.00 0.00 72 THR A N 4
ATOM 5005 C CA . THR A 1 72 ? -2.130 -16.624 -2.265 1.00 0.00 72 THR A CA 4
ATOM 5006 C C . THR A 1 72 ? -0.638 -16.371 -2.454 1.00 0.00 72 THR A C 4
ATOM 5007 O O . THR A 1 72 ? -0.092 -16.597 -3.532 1.00 0.00 72 THR A O 4
ATOM 5018 N N . GLY A 1 73 ? 0.016 -15.900 -1.396 1.00 0.00 73 GLY A N 4
ATOM 5019 C CA . GLY A 1 73 ? 1.439 -15.625 -1.466 1.00 0.00 73 GLY A CA 4
ATOM 5020 C C . GLY A 1 73 ? 1.781 -14.606 -2.535 1.00 0.00 73 GLY A C 4
ATOM 5021 O O . GLY A 1 73 ? 2.952 -14.386 -2.841 1.00 0.00 73 GLY A O 4
ATOM 5025 N N . LYS A 1 74 ? 0.755 -13.984 -3.105 1.00 0.00 74 LYS A N 4
ATOM 5026 C CA . LYS A 1 74 ? 0.951 -12.982 -4.147 1.00 0.00 74 LYS A CA 4
ATOM 5027 C C . LYS A 1 74 ? 1.421 -11.660 -3.549 1.00 0.00 74 LYS A C 4
ATOM 5028 O O . LYS A 1 74 ? 1.135 -11.336 -2.397 1.00 0.00 74 LYS A O 4
ATOM 5047 N N . PRO A 1 75 ? 2.158 -10.876 -4.350 1.00 0.00 75 PRO A N 4
ATOM 5048 C CA . PRO A 1 75 ? 2.681 -9.576 -3.922 1.00 0.00 75 PRO A CA 4
ATOM 5049 C C . PRO A 1 75 ? 1.580 -8.535 -3.754 1.00 0.00 75 PRO A C 4
ATOM 5050 O O . PRO A 1 75 ? 1.115 -7.946 -4.730 1.00 0.00 75 PRO A O 4
ATOM 5061 N N . ILE A 1 76 ? 1.166 -8.313 -2.511 1.00 0.00 76 ILE A N 4
ATOM 5062 C CA . ILE A 1 76 ? 0.120 -7.341 -2.216 1.00 0.00 76 ILE A CA 4
ATOM 5063 C C . ILE A 1 76 ? 0.685 -6.131 -1.479 1.00 0.00 76 ILE A C 4
ATOM 5064 O O . ILE A 1 76 ? 1.790 -6.181 -0.940 1.00 0.00 76 ILE A O 4
ATOM 5080 N N . ALA A 1 77 ? -0.081 -5.046 -1.460 1.00 0.00 77 ALA A N 4
ATOM 5081 C CA . ALA A 1 77 ? 0.341 -3.825 -0.786 1.00 0.00 77 ALA A CA 4
ATOM 5082 C C . ALA A 1 77 ? -0.141 -3.801 0.660 1.00 0.00 77 ALA A C 4
ATOM 5083 O O . ALA A 1 77 ? -1.212 -4.318 0.977 1.00 0.00 77 ALA A O 4
ATOM 5090 N N . VAL A 1 78 ? 0.657 -3.197 1.535 1.00 0.00 78 VAL A N 4
ATOM 5091 C CA . VAL A 1 78 ? 0.312 -3.105 2.949 1.00 0.00 78 VAL A CA 4
ATOM 5092 C C . VAL A 1 78 ? 0.814 -1.799 3.554 1.00 0.00 78 VAL A C 4
ATOM 5093 O O . VAL A 1 78 ? 1.689 -1.139 2.994 1.00 0.00 78 VAL A O 4
ATOM 5106 N N . LYS A 1 79 ? 0.255 -1.432 4.702 1.00 0.00 79 LYS A N 4
ATOM 5107 C CA . LYS A 1 79 ? 0.647 -0.206 5.386 1.00 0.00 79 LYS A CA 4
ATOM 5108 C C . LYS A 1 79 ? 0.741 0.958 4.405 1.00 0.00 79 LYS A C 4
ATOM 5109 O O . LYS A 1 79 ? 1.752 1.660 4.353 1.00 0.00 79 LYS A O 4
ATOM 5128 N N . LEU A 1 80 ? -0.318 1.160 3.629 1.00 0.00 80 LEU A N 4
ATOM 5129 C CA . LEU A 1 80 ? -0.356 2.240 2.650 1.00 0.00 80 LEU A CA 4
ATOM 5130 C C . LEU A 1 80 ? -0.302 3.601 3.339 1.00 0.00 80 LEU A C 4
ATOM 5131 O O . LEU A 1 80 ? -0.668 3.732 4.507 1.00 0.00 80 LEU A O 4
ATOM 5147 N N . VAL A 1 81 ? 0.155 4.611 2.606 1.00 0.00 81 VAL A N 4
ATOM 5148 C CA . VAL A 1 81 ? 0.253 5.963 3.144 1.00 0.00 81 VAL A CA 4
ATOM 5149 C C . VAL A 1 81 ? 0.406 6.989 2.028 1.00 0.00 81 VAL A C 4
ATOM 5150 O O . VAL A 1 81 ? 1.365 6.946 1.256 1.00 0.00 81 VAL A O 4
ATOM 5163 N N . LYS A 1 82 ? -0.545 7.914 1.947 1.00 0.00 82 LYS A N 4
ATOM 5164 C CA . LYS A 1 82 ? -0.516 8.954 0.926 1.00 0.00 82 LYS A CA 4
ATOM 5165 C C . LYS A 1 82 ? 0.755 9.790 1.036 1.00 0.00 82 LYS A C 4
ATOM 5166 O O . LYS A 1 82 ? 1.062 10.332 2.098 1.00 0.00 82 LYS A O 4
ATOM 5185 N N . ILE A 1 83 ? 1.489 9.890 -0.067 1.00 0.00 83 ILE A N 4
ATOM 5186 C CA . ILE A 1 83 ? 2.725 10.662 -0.094 1.00 0.00 83 ILE A CA 4
ATOM 5187 C C . ILE A 1 83 ? 2.461 12.133 0.208 1.00 0.00 83 ILE A C 4
ATOM 5188 O O . ILE A 1 83 ? 2.931 12.664 1.214 1.00 0.00 83 ILE A O 4
ATOM 5204 N N . SER A 1 84 ? 1.705 12.785 -0.668 1.00 0.00 84 SER A N 4
ATOM 5205 C CA . SER A 1 84 ? 1.379 14.196 -0.497 1.00 0.00 84 SER A CA 4
ATOM 5206 C C . SER A 1 84 ? -0.053 14.367 0.002 1.00 0.00 84 SER A C 4
ATOM 5207 O O . SER A 1 84 ? -0.858 13.439 -0.061 1.00 0.00 84 SER A O 4
ATOM 5215 N N . GLY A 1 85 ? -0.362 15.561 0.497 1.00 0.00 85 GLY A N 4
ATOM 5216 C CA . GLY A 1 85 ? -1.697 15.833 0.999 1.00 0.00 85 GLY A CA 4
ATOM 5217 C C . GLY A 1 85 ? -1.731 17.020 1.941 1.00 0.00 85 GLY A C 4
ATOM 5218 O O . GLY A 1 85 ? -0.886 17.162 2.826 1.00 0.00 85 GLY A O 4
ATOM 5222 N N . PRO A 1 86 ? -2.726 17.899 1.756 1.00 0.00 86 PRO A N 4
ATOM 5223 C CA . PRO A 1 86 ? -2.891 19.096 2.586 1.00 0.00 86 PRO A CA 4
ATOM 5224 C C . PRO A 1 86 ? -3.322 18.760 4.009 1.00 0.00 86 PRO A C 4
ATOM 5225 O O . PRO A 1 86 ? -3.931 17.718 4.254 1.00 0.00 86 PRO A O 4
ATOM 5236 N N . SER A 1 87 ? -3.003 19.648 4.945 1.00 0.00 87 SER A N 4
ATOM 5237 C CA . SER A 1 87 ? -3.354 19.443 6.345 1.00 0.00 87 SER A CA 4
ATOM 5238 C C . SER A 1 87 ? -3.943 20.715 6.949 1.00 0.00 87 SER A C 4
ATOM 5239 O O . SER A 1 87 ? -3.643 21.071 8.088 1.00 0.00 87 SER A O 4
ATOM 5247 N N . SER A 1 88 ? -4.784 21.395 6.176 1.00 0.00 88 SER A N 4
ATOM 5248 C CA . SER A 1 88 ? -5.412 22.629 6.632 1.00 0.00 88 SER A CA 4
ATOM 5249 C C . SER A 1 88 ? -6.918 22.593 6.390 1.00 0.00 88 SER A C 4
ATOM 5250 O O . SER A 1 88 ? -7.419 21.753 5.644 1.00 0.00 88 SER A O 4
ATOM 5258 N N . GLY A 1 89 ? -7.636 23.513 7.028 1.00 0.00 89 GLY A N 4
ATOM 5259 C CA . GLY A 1 89 ? -9.078 23.570 6.870 1.00 0.00 89 GLY A CA 4
ATOM 5260 C C . GLY A 1 89 ? -9.713 22.194 6.842 1.00 0.00 89 GLY A C 4
ATOM 5261 O O . GLY A 1 89 ? -10.662 21.956 6.095 1.00 0.00 89 GLY A O 4
ATOM 5265 N N . GLY A 1 1 ? 40.501 2.707 15.956 1.00 0.00 1 GLY A N 5
ATOM 5266 C CA . GLY A 1 1 ? 41.172 2.486 14.689 1.00 0.00 1 GLY A CA 5
ATOM 5267 C C . GLY A 1 1 ? 40.381 1.581 13.765 1.00 0.00 1 GLY A C 5
ATOM 5268 O O . GLY A 1 1 ? 39.291 1.127 14.112 1.00 0.00 1 GLY A O 5
ATOM 5272 N N . SER A 1 2 ? 40.930 1.318 12.583 1.00 0.00 2 SER A N 5
ATOM 5273 C CA . SER A 1 2 ? 40.266 0.466 11.604 1.00 0.00 2 SER A CA 5
ATOM 5274 C C . SER A 1 2 ? 40.535 -1.007 11.895 1.00 0.00 2 SER A C 5
ATOM 5275 O O . SER A 1 2 ? 41.647 -1.386 12.262 1.00 0.00 2 SER A O 5
ATOM 5283 N N . SER A 1 3 ? 39.507 -1.834 11.729 1.00 0.00 3 SER A N 5
ATOM 5284 C CA . SER A 1 3 ? 39.629 -3.265 11.977 1.00 0.00 3 SER A CA 5
ATOM 5285 C C . SER A 1 3 ? 39.013 -4.069 10.837 1.00 0.00 3 SER A C 5
ATOM 5286 O O . SER A 1 3 ? 37.805 -4.017 10.607 1.00 0.00 3 SER A O 5
ATOM 5294 N N . GLY A 1 4 ? 39.853 -4.815 10.125 1.00 0.00 4 GLY A N 5
ATOM 5295 C CA . GLY A 1 4 ? 39.374 -5.619 9.016 1.00 0.00 4 GLY A CA 5
ATOM 5296 C C . GLY A 1 4 ? 38.020 -6.243 9.295 1.00 0.00 4 GLY A C 5
ATOM 5297 O O . GLY A 1 4 ? 36.983 -5.644 9.013 1.00 0.00 4 GLY A O 5
ATOM 5301 N N . SER A 1 5 ? 38.030 -7.451 9.850 1.00 0.00 5 SER A N 5
ATOM 5302 C CA . SER A 1 5 ? 36.794 -8.159 10.162 1.00 0.00 5 SER A CA 5
ATOM 5303 C C . SER A 1 5 ? 37.076 -9.395 11.010 1.00 0.00 5 SER A C 5
ATOM 5304 O O . SER A 1 5 ? 37.886 -10.244 10.640 1.00 0.00 5 SER A O 5
ATOM 5312 N N . SER A 1 6 ? 36.400 -9.488 12.151 1.00 0.00 6 SER A N 5
ATOM 5313 C CA . SER A 1 6 ? 36.579 -10.618 13.056 1.00 0.00 6 SER A CA 5
ATOM 5314 C C . SER A 1 6 ? 35.231 -11.186 13.489 1.00 0.00 6 SER A C 5
ATOM 5315 O O . SER A 1 6 ? 34.610 -10.693 14.430 1.00 0.00 6 SER A O 5
ATOM 5323 N N . GLY A 1 7 ? 34.783 -12.228 12.794 1.00 0.00 7 GLY A N 5
ATOM 5324 C CA . GLY A 1 7 ? 33.512 -12.846 13.121 1.00 0.00 7 GLY A CA 5
ATOM 5325 C C . GLY A 1 7 ? 32.329 -11.990 12.715 1.00 0.00 7 GLY A C 5
ATOM 5326 O O . GLY A 1 7 ? 32.427 -11.179 11.795 1.00 0.00 7 GLY A O 5
ATOM 5330 N N . GLY A 1 8 ? 31.206 -12.171 13.403 1.00 0.00 8 GLY A N 5
ATOM 5331 C CA . GLY A 1 8 ? 30.014 -11.402 13.093 1.00 0.00 8 GLY A CA 5
ATOM 5332 C C . GLY A 1 8 ? 28.746 -12.223 13.218 1.00 0.00 8 GLY A C 5
ATOM 5333 O O . GLY A 1 8 ? 28.584 -13.236 12.537 1.00 0.00 8 GLY A O 5
ATOM 5337 N N . TYR A 1 9 ? 27.845 -11.787 14.091 1.00 0.00 9 TYR A N 5
ATOM 5338 C CA . TYR A 1 9 ? 26.586 -12.491 14.306 1.00 0.00 9 TYR A CA 5
ATOM 5339 C C . TYR A 1 9 ? 25.637 -11.661 15.166 1.00 0.00 9 TYR A C 5
ATOM 5340 O O . TYR A 1 9 ? 26.056 -10.884 16.024 1.00 0.00 9 TYR A O 5
ATOM 5358 N N . PRO A 1 10 ? 24.328 -11.829 14.930 1.00 0.00 10 PRO A N 5
ATOM 5359 C CA . PRO A 1 10 ? 23.818 -12.751 13.911 1.00 0.00 10 PRO A CA 5
ATOM 5360 C C . PRO A 1 10 ? 24.111 -12.267 12.494 1.00 0.00 10 PRO A C 5
ATOM 5361 O O . PRO A 1 10 ? 24.139 -11.066 12.232 1.00 0.00 10 PRO A O 5
ATOM 5372 N N . ASN A 1 11 ? 24.327 -13.211 11.584 1.00 0.00 11 ASN A N 5
ATOM 5373 C CA . ASN A 1 11 ? 24.617 -12.881 10.194 1.00 0.00 11 ASN A CA 5
ATOM 5374 C C . ASN A 1 11 ? 23.344 -12.899 9.353 1.00 0.00 11 ASN A C 5
ATOM 5375 O O . ASN A 1 11 ? 22.698 -13.936 9.209 1.00 0.00 11 ASN A O 5
ATOM 5386 N N . GLY A 1 12 ? 22.990 -11.743 8.800 1.00 0.00 12 GLY A N 5
ATOM 5387 C CA . GLY A 1 12 ? 21.796 -11.648 7.980 1.00 0.00 12 GLY A CA 5
ATOM 5388 C C . GLY A 1 12 ? 20.833 -10.590 8.479 1.00 0.00 12 GLY A C 5
ATOM 5389 O O . GLY A 1 12 ? 20.174 -10.773 9.504 1.00 0.00 12 GLY A O 5
ATOM 5393 N N . THR A 1 13 ? 20.749 -9.478 7.755 1.00 0.00 13 THR A N 5
ATOM 5394 C CA . THR A 1 13 ? 19.862 -8.386 8.132 1.00 0.00 13 THR A CA 5
ATOM 5395 C C . THR A 1 13 ? 19.214 -7.755 6.905 1.00 0.00 13 THR A C 5
ATOM 5396 O O . THR A 1 13 ? 19.848 -7.618 5.858 1.00 0.00 13 THR A O 5
ATOM 5407 N N . SER A 1 14 ? 17.948 -7.373 7.039 1.00 0.00 14 SER A N 5
ATOM 5408 C CA . SER A 1 14 ? 17.213 -6.760 5.939 1.00 0.00 14 SER A CA 5
ATOM 5409 C C . SER A 1 14 ? 16.260 -5.686 6.455 1.00 0.00 14 SER A C 5
ATOM 5410 O O . SER A 1 14 ? 15.876 -5.691 7.624 1.00 0.00 14 SER A O 5
ATOM 5418 N N . ALA A 1 15 ? 15.883 -4.766 5.573 1.00 0.00 15 ALA A N 5
ATOM 5419 C CA . ALA A 1 15 ? 14.973 -3.687 5.937 1.00 0.00 15 ALA A CA 5
ATOM 5420 C C . ALA A 1 15 ? 13.787 -3.622 4.980 1.00 0.00 15 ALA A C 5
ATOM 5421 O O . ALA A 1 15 ? 13.830 -4.182 3.885 1.00 0.00 15 ALA A O 5
ATOM 5428 N N . ALA A 1 16 ? 12.730 -2.936 5.401 1.00 0.00 16 ALA A N 5
ATOM 5429 C CA . ALA A 1 16 ? 11.533 -2.797 4.580 1.00 0.00 16 ALA A CA 5
ATOM 5430 C C . ALA A 1 16 ? 11.699 -1.682 3.553 1.00 0.00 16 ALA A C 5
ATOM 5431 O O . ALA A 1 16 ? 11.990 -0.538 3.904 1.00 0.00 16 ALA A O 5
ATOM 5438 N N . LEU A 1 17 ? 11.512 -2.022 2.282 1.00 0.00 17 LEU A N 5
ATOM 5439 C CA . LEU A 1 17 ? 11.641 -1.050 1.203 1.00 0.00 17 LEU A CA 5
ATOM 5440 C C . LEU A 1 17 ? 10.270 -0.590 0.717 1.00 0.00 17 LEU A C 5
ATOM 5441 O O . LEU A 1 17 ? 9.577 -1.318 0.005 1.00 0.00 17 LEU A O 5
ATOM 5457 N N . ARG A 1 18 ? 9.886 0.621 1.104 1.00 0.00 18 ARG A N 5
ATOM 5458 C CA . ARG A 1 18 ? 8.599 1.178 0.707 1.00 0.00 18 ARG A CA 5
ATOM 5459 C C . ARG A 1 18 ? 8.604 1.562 -0.769 1.00 0.00 18 ARG A C 5
ATOM 5460 O O . ARG A 1 18 ? 9.486 2.287 -1.228 1.00 0.00 18 ARG A O 5
ATOM 5481 N N . GLU A 1 19 ? 7.615 1.069 -1.508 1.00 0.00 19 GLU A N 5
ATOM 5482 C CA . GLU A 1 19 ? 7.507 1.359 -2.932 1.00 0.00 19 GLU A CA 5
ATOM 5483 C C . GLU A 1 19 ? 6.407 2.383 -3.198 1.00 0.00 19 GLU A C 5
ATOM 5484 O O . GLU A 1 19 ? 5.459 2.508 -2.422 1.00 0.00 19 GLU A O 5
ATOM 5496 N N . THR A 1 20 ? 6.541 3.114 -4.300 1.00 0.00 20 THR A N 5
ATOM 5497 C CA . THR A 1 20 ? 5.561 4.128 -4.668 1.00 0.00 20 THR A CA 5
ATOM 5498 C C . THR A 1 20 ? 4.941 3.826 -6.028 1.00 0.00 20 THR A C 5
ATOM 5499 O O . THR A 1 20 ? 5.606 3.304 -6.921 1.00 0.00 20 THR A O 5
ATOM 5510 N N . GLY A 1 21 ? 3.662 4.159 -6.177 1.00 0.00 21 GLY A N 5
ATOM 5511 C CA . GLY A 1 21 ? 2.975 3.916 -7.432 1.00 0.00 21 GLY A CA 5
ATOM 5512 C C . GLY A 1 21 ? 1.840 4.893 -7.670 1.00 0.00 21 GLY A C 5
ATOM 5513 O O . GLY A 1 21 ? 1.979 6.090 -7.420 1.00 0.00 21 GLY A O 5
ATOM 5517 N N . VAL A 1 22 ? 0.713 4.381 -8.156 1.00 0.00 22 VAL A N 5
ATOM 5518 C CA . VAL A 1 22 ? -0.450 5.217 -8.428 1.00 0.00 22 VAL A CA 5
ATOM 5519 C C . VAL A 1 22 ? -1.744 4.426 -8.268 1.00 0.00 22 VAL A C 5
ATOM 5520 O O . VAL A 1 22 ? -1.819 3.257 -8.646 1.00 0.00 22 VAL A O 5
ATOM 5533 N N . ILE A 1 23 ? -2.760 5.072 -7.705 1.00 0.00 23 ILE A N 5
ATOM 5534 C CA . ILE A 1 23 ? -4.051 4.429 -7.496 1.00 0.00 23 ILE A CA 5
ATOM 5535 C C . ILE A 1 23 ? -4.783 4.225 -8.818 1.00 0.00 23 ILE A C 5
ATOM 5536 O O . ILE A 1 23 ? -5.471 5.123 -9.303 1.00 0.00 23 ILE A O 5
ATOM 5552 N N . GLU A 1 24 ? -4.632 3.036 -9.394 1.00 0.00 24 GLU A N 5
ATOM 5553 C CA . GLU A 1 24 ? -5.280 2.714 -10.660 1.00 0.00 24 GLU A CA 5
ATOM 5554 C C . GLU A 1 24 ? -6.789 2.571 -10.477 1.00 0.00 24 GLU A C 5
ATOM 5555 O O . GLU A 1 24 ? -7.574 3.118 -11.251 1.00 0.00 24 GLU A O 5
ATOM 5567 N N . LYS A 1 25 ? -7.187 1.830 -9.449 1.00 0.00 25 LYS A N 5
ATOM 5568 C CA . LYS A 1 25 ? -8.600 1.614 -9.162 1.00 0.00 25 LYS A CA 5
ATOM 5569 C C . LYS A 1 25 ? -8.871 1.701 -7.664 1.00 0.00 25 LYS A C 5
ATOM 5570 O O . LYS A 1 25 ? -7.982 1.455 -6.846 1.00 0.00 25 LYS A O 5
ATOM 5589 N N . LEU A 1 26 ? -10.102 2.051 -7.309 1.00 0.00 26 LEU A N 5
ATOM 5590 C CA . LEU A 1 26 ? -10.491 2.169 -5.908 1.00 0.00 26 LEU A CA 5
ATOM 5591 C C . LEU A 1 26 ? -11.951 1.774 -5.713 1.00 0.00 26 LEU A C 5
ATOM 5592 O O . LEU A 1 26 ? -12.815 2.134 -6.514 1.00 0.00 26 LEU A O 5
ATOM 5608 N N . LEU A 1 27 ? -12.221 1.035 -4.642 1.00 0.00 27 LEU A N 5
ATOM 5609 C CA . LEU A 1 27 ? -13.578 0.594 -4.340 1.00 0.00 27 LEU A CA 5
ATOM 5610 C C . LEU A 1 27 ? -13.931 0.877 -2.883 1.00 0.00 27 LEU A C 5
ATOM 5611 O O . LEU A 1 27 ? -13.154 1.494 -2.153 1.00 0.00 27 LEU A O 5
ATOM 5627 N N . THR A 1 28 ? -15.108 0.421 -2.465 1.00 0.00 28 THR A N 5
ATOM 5628 C CA . THR A 1 28 ? -15.563 0.625 -1.096 1.00 0.00 28 THR A CA 5
ATOM 5629 C C . THR A 1 28 ? -14.903 -0.366 -0.144 1.00 0.00 28 THR A C 5
ATOM 5630 O O . THR A 1 28 ? -14.721 -0.077 1.039 1.00 0.00 28 THR A O 5
ATOM 5641 N N . SER A 1 29 ? -14.547 -1.534 -0.667 1.00 0.00 29 SER A N 5
ATOM 5642 C CA . SER A 1 29 ? -13.909 -2.570 0.138 1.00 0.00 29 SER A CA 5
ATOM 5643 C C . SER A 1 29 ? -12.389 -2.452 0.070 1.00 0.00 29 SER A C 5
ATOM 5644 O O . SER A 1 29 ? -11.696 -2.625 1.072 1.00 0.00 29 SER A O 5
ATOM 5652 N N . TYR A 1 30 ? -11.879 -2.157 -1.121 1.00 0.00 30 TYR A N 5
ATOM 5653 C CA . TYR A 1 30 ? -10.441 -2.019 -1.323 1.00 0.00 30 TYR A CA 5
ATOM 5654 C C . TYR A 1 30 ? -10.142 -1.312 -2.641 1.00 0.00 30 TYR A C 5
ATOM 5655 O O . TYR A 1 30 ? -11.050 -0.861 -3.337 1.00 0.00 30 TYR A O 5
ATOM 5673 N N . GLY A 1 31 ? -8.859 -1.220 -2.978 1.00 0.00 31 GLY A N 5
ATOM 5674 C CA . GLY A 1 31 ? -8.460 -0.567 -4.211 1.00 0.00 31 GLY A CA 5
ATOM 5675 C C . GLY A 1 31 ? -7.164 -1.122 -4.768 1.00 0.00 31 GLY A C 5
ATOM 5676 O O . GLY A 1 31 ? -6.431 -1.825 -4.072 1.00 0.00 31 GLY A O 5
ATOM 5680 N N . PHE A 1 32 ? -6.880 -0.807 -6.027 1.00 0.00 32 PHE A N 5
ATOM 5681 C CA . PHE A 1 32 ? -5.665 -1.281 -6.679 1.00 0.00 32 PHE A CA 5
ATOM 5682 C C . PHE A 1 32 ? -4.670 -0.140 -6.869 1.00 0.00 32 PHE A C 5
ATOM 5683 O O . PHE A 1 32 ? -5.050 1.031 -6.900 1.00 0.00 32 PHE A O 5
ATOM 5700 N N . ILE A 1 33 ? -3.394 -0.490 -6.997 1.00 0.00 33 ILE A N 5
ATOM 5701 C CA . ILE A 1 33 ? -2.345 0.504 -7.185 1.00 0.00 33 ILE A CA 5
ATOM 5702 C C . ILE A 1 33 ? -1.381 0.083 -8.288 1.00 0.00 33 ILE A C 5
ATOM 5703 O O . ILE A 1 33 ? -0.668 -0.912 -8.157 1.00 0.00 33 ILE A O 5
ATOM 5719 N N . GLN A 1 34 ? -1.363 0.848 -9.375 1.00 0.00 34 GLN A N 5
ATOM 5720 C CA . GLN A 1 34 ? -0.485 0.554 -10.501 1.00 0.00 34 GLN A CA 5
ATOM 5721 C C . GLN A 1 34 ? 0.932 1.049 -10.230 1.00 0.00 34 GLN A C 5
ATOM 5722 O O . GLN A 1 34 ? 1.257 2.207 -10.495 1.00 0.00 34 GLN A O 5
ATOM 5736 N N . CYS A 1 35 ? 1.771 0.166 -9.701 1.00 0.00 35 CYS A N 5
ATOM 5737 C CA . CYS A 1 35 ? 3.154 0.513 -9.393 1.00 0.00 35 CYS A CA 5
ATOM 5738 C C . CYS A 1 35 ? 3.779 1.315 -10.530 1.00 0.00 35 CYS A C 5
ATOM 5739 O O . CYS A 1 35 ? 3.520 1.052 -11.704 1.00 0.00 35 CYS A O 5
ATOM 5747 N N . SER A 1 36 ? 4.601 2.296 -10.173 1.00 0.00 36 SER A N 5
ATOM 5748 C CA . SER A 1 36 ? 5.260 3.141 -11.162 1.00 0.00 36 SER A CA 5
ATOM 5749 C C . SER A 1 36 ? 6.701 2.694 -11.385 1.00 0.00 36 SER A C 5
ATOM 5750 O O . SER A 1 36 ? 7.425 3.277 -12.192 1.00 0.00 36 SER A O 5
ATOM 5758 N N . GLU A 1 37 ? 7.111 1.656 -10.663 1.00 0.00 37 GLU A N 5
ATOM 5759 C CA . GLU A 1 37 ? 8.467 1.132 -10.780 1.00 0.00 37 GLU A CA 5
ATOM 5760 C C . GLU A 1 37 ? 8.468 -0.216 -11.496 1.00 0.00 37 GLU A C 5
ATOM 5761 O O . GLU A 1 37 ? 9.316 -0.476 -12.350 1.00 0.00 37 GLU A O 5
ATOM 5773 N N . ARG A 1 38 ? 7.513 -1.069 -11.140 1.00 0.00 38 ARG A N 5
ATOM 5774 C CA . ARG A 1 38 ? 7.405 -2.391 -11.746 1.00 0.00 38 ARG A CA 5
ATOM 5775 C C . ARG A 1 38 ? 6.298 -2.419 -12.796 1.00 0.00 38 ARG A C 5
ATOM 5776 O O . ARG A 1 38 ? 6.053 -3.447 -13.425 1.00 0.00 38 ARG A O 5
ATOM 5797 N N . GLN A 1 39 ? 5.633 -1.282 -12.978 1.00 0.00 39 GLN A N 5
ATOM 5798 C CA . GLN A 1 39 ? 4.552 -1.177 -13.950 1.00 0.00 39 GLN A CA 5
ATOM 5799 C C . GLN A 1 39 ? 3.578 -2.343 -13.809 1.00 0.00 39 GLN A C 5
ATOM 5800 O O . GLN A 1 39 ? 3.140 -2.922 -14.802 1.00 0.00 39 GLN A O 5
ATOM 5814 N N . ALA A 1 40 ? 3.244 -2.681 -12.568 1.00 0.00 40 ALA A N 5
ATOM 5815 C CA . ALA A 1 40 ? 2.321 -3.776 -12.297 1.00 0.00 40 ALA A CA 5
ATOM 5816 C C . ALA A 1 40 ? 1.135 -3.301 -11.465 1.00 0.00 40 ALA A C 5
ATOM 5817 O O . ALA A 1 40 ? 1.290 -2.493 -10.549 1.00 0.00 40 ALA A O 5
ATOM 5824 N N . ARG A 1 41 ? -0.050 -3.806 -11.790 1.00 0.00 41 ARG A N 5
ATOM 5825 C CA . ARG A 1 41 ? -1.264 -3.432 -11.074 1.00 0.00 41 ARG A CA 5
ATOM 5826 C C . ARG A 1 41 ? -1.371 -4.188 -9.753 1.00 0.00 41 ARG A C 5
ATOM 5827 O O . ARG A 1 41 ? -1.779 -5.350 -9.723 1.00 0.00 41 ARG A O 5
ATOM 5848 N N . LEU A 1 42 ? -1.003 -3.523 -8.664 1.00 0.00 42 LEU A N 5
ATOM 5849 C CA . LEU A 1 42 ? -1.057 -4.133 -7.340 1.00 0.00 42 LEU A CA 5
ATOM 5850 C C . LEU A 1 42 ? -2.462 -4.037 -6.754 1.00 0.00 42 LEU A C 5
ATOM 5851 O O . LEU A 1 42 ? -3.324 -3.340 -7.290 1.00 0.00 42 LEU A O 5
ATOM 5867 N N . PHE A 1 43 ? -2.686 -4.741 -5.649 1.00 0.00 43 PHE A N 5
ATOM 5868 C CA . PHE A 1 43 ? -3.986 -4.735 -4.989 1.00 0.00 43 PHE A CA 5
ATOM 5869 C C . PHE A 1 43 ? -3.843 -4.393 -3.509 1.00 0.00 43 PHE A C 5
ATOM 5870 O O . PHE A 1 43 ? -3.343 -5.196 -2.720 1.00 0.00 43 PHE A O 5
ATOM 5887 N N . PHE A 1 44 ? -4.285 -3.196 -3.138 1.00 0.00 44 PHE A N 5
ATOM 5888 C CA . PHE A 1 44 ? -4.205 -2.746 -1.754 1.00 0.00 44 PHE A CA 5
ATOM 5889 C C . PHE A 1 44 ? -5.573 -2.811 -1.081 1.00 0.00 44 PHE A C 5
ATOM 5890 O O . PHE A 1 44 ? -6.594 -2.500 -1.694 1.00 0.00 44 PHE A O 5
ATOM 5907 N N . HIS A 1 45 ? -5.584 -3.219 0.184 1.00 0.00 45 HIS A N 5
ATOM 5908 C CA . HIS A 1 45 ? -6.826 -3.326 0.942 1.00 0.00 45 HIS A CA 5
ATOM 5909 C C . HIS A 1 45 ? -7.090 -2.050 1.735 1.00 0.00 45 HIS A C 5
ATOM 5910 O O . HIS A 1 45 ? -6.170 -1.457 2.300 1.00 0.00 45 HIS A O 5
ATOM 5925 N N . CYS A 1 46 ? -8.350 -1.632 1.773 1.00 0.00 46 CYS A N 5
ATOM 5926 C CA . CYS A 1 46 ? -8.735 -0.425 2.496 1.00 0.00 46 CYS A CA 5
ATOM 5927 C C . CYS A 1 46 ? -8.223 -0.466 3.932 1.00 0.00 46 CYS A C 5
ATOM 5928 O O . CYS A 1 46 ? -8.177 0.558 4.615 1.00 0.00 46 CYS A O 5
ATOM 5936 N N . SER A 1 47 ? -7.840 -1.655 4.385 1.00 0.00 47 SER A N 5
ATOM 5937 C CA . SER A 1 47 ? -7.337 -1.831 5.743 1.00 0.00 47 SER A CA 5
ATOM 5938 C C . SER A 1 47 ? -5.873 -1.410 5.838 1.00 0.00 47 SER A C 5
ATOM 5939 O O . SER A 1 47 ? -5.420 -0.935 6.879 1.00 0.00 47 SER A O 5
ATOM 5947 N N . GLN A 1 48 ? -5.141 -1.588 4.743 1.00 0.00 48 GLN A N 5
ATOM 5948 C CA . GLN A 1 48 ? -3.728 -1.227 4.703 1.00 0.00 48 GLN A CA 5
ATOM 5949 C C . GLN A 1 48 ? -3.542 0.270 4.923 1.00 0.00 48 GLN A C 5
ATOM 5950 O O . GLN A 1 48 ? -2.741 0.690 5.759 1.00 0.00 48 GLN A O 5
ATOM 5964 N N . TYR A 1 49 ? -4.286 1.071 4.168 1.00 0.00 49 TYR A N 5
ATOM 5965 C CA . TYR A 1 49 ? -4.201 2.522 4.278 1.00 0.00 49 TYR A CA 5
ATOM 5966 C C . TYR A 1 49 ? -4.357 2.968 5.729 1.00 0.00 49 TYR A C 5
ATOM 5967 O O . TYR A 1 49 ? -5.320 2.605 6.401 1.00 0.00 49 TYR A O 5
ATOM 5985 N N . ASN A 1 50 ? -3.400 3.760 6.203 1.00 0.00 50 ASN A N 5
ATOM 5986 C CA . ASN A 1 50 ? -3.430 4.257 7.574 1.00 0.00 50 ASN A CA 5
ATOM 5987 C C . ASN A 1 50 ? -4.403 5.424 7.709 1.00 0.00 50 ASN A C 5
ATOM 5988 O O . ASN A 1 50 ? -5.049 5.591 8.742 1.00 0.00 50 ASN A O 5
ATOM 5999 N N . GLY A 1 51 ? -4.502 6.229 6.655 1.00 0.00 51 GLY A N 5
ATOM 6000 C CA . GLY A 1 51 ? -5.399 7.370 6.675 1.00 0.00 51 GLY A CA 5
ATOM 6001 C C . GLY A 1 51 ? -6.849 6.972 6.486 1.00 0.00 51 GLY A C 5
ATOM 6002 O O . GLY A 1 51 ? -7.296 5.958 7.021 1.00 0.00 51 GLY A O 5
ATOM 6006 N N . ASN A 1 52 ? -7.586 7.772 5.722 1.00 0.00 52 ASN A N 5
ATOM 6007 C CA . ASN A 1 52 ? -8.995 7.498 5.465 1.00 0.00 52 ASN A CA 5
ATOM 6008 C C . ASN A 1 52 ? -9.266 7.404 3.967 1.00 0.00 52 ASN A C 5
ATOM 6009 O O . ASN A 1 52 ? -9.188 8.401 3.247 1.00 0.00 52 ASN A O 5
ATOM 6020 N N . LEU A 1 53 ? -9.586 6.201 3.503 1.00 0.00 53 LEU A N 5
ATOM 6021 C CA . LEU A 1 53 ? -9.870 5.976 2.090 1.00 0.00 53 LEU A CA 5
ATOM 6022 C C . LEU A 1 53 ? -10.555 7.191 1.472 1.00 0.00 53 LEU A C 5
ATOM 6023 O O . LEU A 1 53 ? -10.182 7.641 0.389 1.00 0.00 53 LEU A O 5
ATOM 6039 N N . GLN A 1 54 ? -11.557 7.717 2.169 1.00 0.00 54 GLN A N 5
ATOM 6040 C CA . GLN A 1 54 ? -12.293 8.881 1.689 1.00 0.00 54 GLN A CA 5
ATOM 6041 C C . GLN A 1 54 ? -11.344 9.917 1.095 1.00 0.00 54 GLN A C 5
ATOM 6042 O O . GLN A 1 54 ? -11.564 10.412 -0.011 1.00 0.00 54 GLN A O 5
ATOM 6056 N N . ASP A 1 55 ? -10.291 10.241 1.836 1.00 0.00 55 ASP A N 5
ATOM 6057 C CA . ASP A 1 55 ? -9.308 11.219 1.382 1.00 0.00 55 ASP A CA 5
ATOM 6058 C C . ASP A 1 55 ? -8.589 10.725 0.130 1.00 0.00 55 ASP A C 5
ATOM 6059 O O . ASP A 1 55 ? -8.246 11.513 -0.753 1.00 0.00 55 ASP A O 5
ATOM 6068 N N . LEU A 1 56 ? -8.364 9.418 0.060 1.00 0.00 56 LEU A N 5
ATOM 6069 C CA . LEU A 1 56 ? -7.686 8.819 -1.084 1.00 0.00 56 LEU A CA 5
ATOM 6070 C C . LEU A 1 56 ? -8.586 8.824 -2.316 1.00 0.00 56 LEU A C 5
ATOM 6071 O O . LEU A 1 56 ? -9.807 8.932 -2.205 1.00 0.00 56 LEU A O 5
ATOM 6087 N N . LYS A 1 57 ? -7.974 8.704 -3.489 1.00 0.00 57 LYS A N 5
ATOM 6088 C CA . LYS A 1 57 ? -8.719 8.691 -4.743 1.00 0.00 57 LYS A CA 5
ATOM 6089 C C . LYS A 1 57 ? -7.899 8.048 -5.856 1.00 0.00 57 LYS A C 5
ATOM 6090 O O . LYS A 1 57 ? -6.685 7.885 -5.732 1.00 0.00 57 LYS A O 5
ATOM 6109 N N . VAL A 1 58 ? -8.570 7.685 -6.945 1.00 0.00 58 VAL A N 5
ATOM 6110 C CA . VAL A 1 58 ? -7.902 7.063 -8.082 1.00 0.00 58 VAL A CA 5
ATOM 6111 C C . VAL A 1 58 ? -7.112 8.089 -8.886 1.00 0.00 58 VAL A C 5
ATOM 6112 O O . VAL A 1 58 ? -7.644 9.124 -9.285 1.00 0.00 58 VAL A O 5
ATOM 6125 N N . GLY A 1 59 ? -5.837 7.795 -9.120 1.00 0.00 59 GLY A N 5
ATOM 6126 C CA . GLY A 1 59 ? -4.993 8.703 -9.875 1.00 0.00 59 GLY A CA 5
ATOM 6127 C C . GLY A 1 59 ? -4.102 9.544 -8.983 1.00 0.00 59 GLY A C 5
ATOM 6128 O O . GLY A 1 59 ? -3.610 10.593 -9.398 1.00 0.00 59 GLY A O 5
ATOM 6132 N N . ASP A 1 60 ? -3.894 9.084 -7.754 1.00 0.00 60 ASP A N 5
ATOM 6133 C CA . ASP A 1 60 ? -3.057 9.802 -6.801 1.00 0.00 60 ASP A CA 5
ATOM 6134 C C . ASP A 1 60 ? -1.861 8.953 -6.381 1.00 0.00 60 ASP A C 5
ATOM 6135 O O . ASP A 1 60 ? -1.926 7.723 -6.389 1.00 0.00 60 ASP A O 5
ATOM 6144 N N . ASP A 1 61 ? -0.769 9.616 -6.017 1.00 0.00 61 ASP A N 5
ATOM 6145 C CA . ASP A 1 61 ? 0.442 8.923 -5.595 1.00 0.00 61 ASP A CA 5
ATOM 6146 C C . ASP A 1 61 ? 0.328 8.465 -4.144 1.00 0.00 61 ASP A C 5
ATOM 6147 O O . ASP A 1 61 ? -0.243 9.162 -3.305 1.00 0.00 61 ASP A O 5
ATOM 6156 N N . VAL A 1 62 ? 0.875 7.289 -3.855 1.00 0.00 62 VAL A N 5
ATOM 6157 C CA . VAL A 1 62 ? 0.835 6.738 -2.506 1.00 0.00 62 VAL A CA 5
ATOM 6158 C C . VAL A 1 62 ? 1.983 5.760 -2.277 1.00 0.00 62 VAL A C 5
ATOM 6159 O O . VAL A 1 62 ? 2.354 5.004 -3.174 1.00 0.00 62 VAL A O 5
ATOM 6172 N N . GLU A 1 63 ? 2.539 5.781 -1.070 1.00 0.00 63 GLU A N 5
ATOM 6173 C CA . GLU A 1 63 ? 3.645 4.896 -0.724 1.00 0.00 63 GLU A CA 5
ATOM 6174 C C . GLU A 1 63 ? 3.147 3.680 0.050 1.00 0.00 63 GLU A C 5
ATOM 6175 O O . GLU A 1 63 ? 2.422 3.812 1.037 1.00 0.00 63 GLU A O 5
ATOM 6187 N N . PHE A 1 64 ? 3.540 2.494 -0.405 1.00 0.00 64 PHE A N 5
ATOM 6188 C CA . PHE A 1 64 ? 3.132 1.253 0.243 1.00 0.00 64 PHE A CA 5
ATOM 6189 C C . PHE A 1 64 ? 4.297 0.271 0.318 1.00 0.00 64 PHE A C 5
ATOM 6190 O O . PHE A 1 64 ? 5.386 0.544 -0.187 1.00 0.00 64 PHE A O 5
ATOM 6207 N N . GLU A 1 65 ? 4.059 -0.874 0.951 1.00 0.00 65 GLU A N 5
ATOM 6208 C CA . GLU A 1 65 ? 5.089 -1.896 1.093 1.00 0.00 65 GLU A CA 5
ATOM 6209 C C . GLU A 1 65 ? 4.618 -3.227 0.514 1.00 0.00 65 GLU A C 5
ATOM 6210 O O . GLU A 1 65 ? 3.630 -3.802 0.973 1.00 0.00 65 GLU A O 5
ATOM 6222 N N . VAL A 1 66 ? 5.331 -3.711 -0.497 1.00 0.00 66 VAL A N 5
ATOM 6223 C CA . VAL A 1 66 ? 4.987 -4.975 -1.139 1.00 0.00 66 VAL A CA 5
ATOM 6224 C C . VAL A 1 66 ? 5.291 -6.156 -0.225 1.00 0.00 66 VAL A C 5
ATOM 6225 O O . VAL A 1 66 ? 6.427 -6.341 0.212 1.00 0.00 66 VAL A O 5
ATOM 6238 N N . SER A 1 67 ? 4.267 -6.955 0.060 1.00 0.00 67 SER A N 5
ATOM 6239 C CA . SER A 1 67 ? 4.423 -8.118 0.925 1.00 0.00 67 SER A CA 5
ATOM 6240 C C . SER A 1 67 ? 3.794 -9.355 0.292 1.00 0.00 67 SER A C 5
ATOM 6241 O O . SER A 1 67 ? 3.131 -9.268 -0.742 1.00 0.00 67 SER A O 5
ATOM 6249 N N . SER A 1 68 ? 4.006 -10.507 0.920 1.00 0.00 68 SER A N 5
ATOM 6250 C CA . SER A 1 68 ? 3.463 -11.763 0.417 1.00 0.00 68 SER A CA 5
ATOM 6251 C C . SER A 1 68 ? 2.281 -12.223 1.266 1.00 0.00 68 SER A C 5
ATOM 6252 O O . SER A 1 68 ? 2.362 -12.260 2.494 1.00 0.00 68 SER A O 5
ATOM 6260 N N . ASP A 1 69 ? 1.185 -12.573 0.602 1.00 0.00 69 ASP A N 5
ATOM 6261 C CA . ASP A 1 69 ? -0.014 -13.032 1.294 1.00 0.00 69 ASP A CA 5
ATOM 6262 C C . ASP A 1 69 ? 0.232 -14.376 1.974 1.00 0.00 69 ASP A C 5
ATOM 6263 O O . ASP A 1 69 ? 1.219 -15.054 1.691 1.00 0.00 69 ASP A O 5
ATOM 6272 N N . ARG A 1 70 ? -0.672 -14.753 2.872 1.00 0.00 70 ARG A N 5
ATOM 6273 C CA . ARG A 1 70 ? -0.552 -16.014 3.594 1.00 0.00 70 ARG A CA 5
ATOM 6274 C C . ARG A 1 70 ? -1.537 -17.046 3.053 1.00 0.00 70 ARG A C 5
ATOM 6275 O O . ARG A 1 70 ? -1.608 -18.170 3.549 1.00 0.00 70 ARG A O 5
ATOM 6296 N N . ARG A 1 71 ? -2.295 -16.655 2.033 1.00 0.00 71 ARG A N 5
ATOM 6297 C CA . ARG A 1 71 ? -3.277 -17.546 1.426 1.00 0.00 71 ARG A CA 5
ATOM 6298 C C . ARG A 1 71 ? -2.933 -17.818 -0.035 1.00 0.00 71 ARG A C 5
ATOM 6299 O O . ARG A 1 71 ? -3.046 -18.948 -0.511 1.00 0.00 71 ARG A O 5
ATOM 6320 N N . THR A 1 72 ? -2.513 -16.774 -0.744 1.00 0.00 72 THR A N 5
ATOM 6321 C CA . THR A 1 72 ? -2.154 -16.900 -2.151 1.00 0.00 72 THR A CA 5
ATOM 6322 C C . THR A 1 72 ? -0.672 -16.619 -2.368 1.00 0.00 72 THR A C 5
ATOM 6323 O O . THR A 1 72 ? -0.127 -16.897 -3.435 1.00 0.00 72 THR A O 5
ATOM 6334 N N . GLY A 1 73 ? -0.024 -16.065 -1.347 1.00 0.00 73 GLY A N 5
ATOM 6335 C CA . GLY A 1 73 ? 1.391 -15.756 -1.447 1.00 0.00 73 GLY A CA 5
ATOM 6336 C C . GLY A 1 73 ? 1.689 -14.756 -2.546 1.00 0.00 73 GLY A C 5
ATOM 6337 O O . GLY A 1 73 ? 2.840 -14.595 -2.955 1.00 0.00 73 GLY A O 5
ATOM 6341 N N . LYS A 1 74 ? 0.651 -14.082 -3.029 1.00 0.00 74 LYS A N 5
ATOM 6342 C CA . LYS A 1 74 ? 0.806 -13.092 -4.089 1.00 0.00 74 LYS A CA 5
ATOM 6343 C C . LYS A 1 74 ? 1.282 -11.759 -3.522 1.00 0.00 74 LYS A C 5
ATOM 6344 O O . LYS A 1 74 ? 1.034 -11.425 -2.363 1.00 0.00 74 LYS A O 5
ATOM 6363 N N . PRO A 1 75 ? 1.982 -10.976 -4.357 1.00 0.00 75 PRO A N 5
ATOM 6364 C CA . PRO A 1 75 ? 2.505 -9.665 -3.961 1.00 0.00 75 PRO A CA 5
ATOM 6365 C C . PRO A 1 75 ? 1.399 -8.634 -3.765 1.00 0.00 75 PRO A C 5
ATOM 6366 O O . PRO A 1 75 ? 0.854 -8.103 -4.733 1.00 0.00 75 PRO A O 5
ATOM 6377 N N . ILE A 1 76 ? 1.072 -8.356 -2.507 1.00 0.00 76 ILE A N 5
ATOM 6378 C CA . ILE A 1 76 ? 0.032 -7.387 -2.185 1.00 0.00 76 ILE A CA 5
ATOM 6379 C C . ILE A 1 76 ? 0.609 -6.187 -1.441 1.00 0.00 76 ILE A C 5
ATOM 6380 O O . ILE A 1 76 ? 1.688 -6.268 -0.855 1.00 0.00 76 ILE A O 5
ATOM 6396 N N . ALA A 1 77 ? -0.119 -5.076 -1.468 1.00 0.00 77 ALA A N 5
ATOM 6397 C CA . ALA A 1 77 ? 0.318 -3.860 -0.792 1.00 0.00 77 ALA A CA 5
ATOM 6398 C C . ALA A 1 77 ? -0.195 -3.814 0.643 1.00 0.00 77 ALA A C 5
ATOM 6399 O O . ALA A 1 77 ? -1.299 -4.276 0.933 1.00 0.00 77 ALA A O 5
ATOM 6406 N N . VAL A 1 78 ? 0.612 -3.254 1.538 1.00 0.00 78 VAL A N 5
ATOM 6407 C CA . VAL A 1 78 ? 0.239 -3.148 2.943 1.00 0.00 78 VAL A CA 5
ATOM 6408 C C . VAL A 1 78 ? 0.768 -1.856 3.556 1.00 0.00 78 VAL A C 5
ATOM 6409 O O . VAL A 1 78 ? 1.680 -1.228 3.017 1.00 0.00 78 VAL A O 5
ATOM 6422 N N . LYS A 1 79 ? 0.190 -1.464 4.686 1.00 0.00 79 LYS A N 5
ATOM 6423 C CA . LYS A 1 79 ? 0.603 -0.247 5.375 1.00 0.00 79 LYS A CA 5
ATOM 6424 C C . LYS A 1 79 ? 0.707 0.922 4.401 1.00 0.00 79 LYS A C 5
ATOM 6425 O O . LYS A 1 79 ? 1.714 1.630 4.370 1.00 0.00 79 LYS A O 5
ATOM 6444 N N . LEU A 1 80 ? -0.340 1.119 3.607 1.00 0.00 80 LEU A N 5
ATOM 6445 C CA . LEU A 1 80 ? -0.367 2.204 2.632 1.00 0.00 80 LEU A CA 5
ATOM 6446 C C . LEU A 1 80 ? -0.292 3.561 3.325 1.00 0.00 80 LEU A C 5
ATOM 6447 O O . LEU A 1 80 ? -0.669 3.697 4.488 1.00 0.00 80 LEU A O 5
ATOM 6463 N N . VAL A 1 81 ? 0.196 4.563 2.600 1.00 0.00 81 VAL A N 5
ATOM 6464 C CA . VAL A 1 81 ? 0.318 5.910 3.144 1.00 0.00 81 VAL A CA 5
ATOM 6465 C C . VAL A 1 81 ? 0.459 6.941 2.030 1.00 0.00 81 VAL A C 5
ATOM 6466 O O . VAL A 1 81 ? 1.303 6.804 1.144 1.00 0.00 81 VAL A O 5
ATOM 6479 N N . LYS A 1 82 ? -0.374 7.975 2.080 1.00 0.00 82 LYS A N 5
ATOM 6480 C CA . LYS A 1 82 ? -0.343 9.033 1.076 1.00 0.00 82 LYS A CA 5
ATOM 6481 C C . LYS A 1 82 ? 0.957 9.826 1.162 1.00 0.00 82 LYS A C 5
ATOM 6482 O O . LYS A 1 82 ? 1.350 10.277 2.238 1.00 0.00 82 LYS A O 5
ATOM 6501 N N . ILE A 1 83 ? 1.619 9.993 0.022 1.00 0.00 83 ILE A N 5
ATOM 6502 C CA . ILE A 1 83 ? 2.873 10.734 -0.031 1.00 0.00 83 ILE A CA 5
ATOM 6503 C C . ILE A 1 83 ? 2.648 12.217 0.243 1.00 0.00 83 ILE A C 5
ATOM 6504 O O . ILE A 1 83 ? 3.198 12.774 1.194 1.00 0.00 83 ILE A O 5
ATOM 6520 N N . SER A 1 84 ? 1.833 12.851 -0.594 1.00 0.00 84 SER A N 5
ATOM 6521 C CA . SER A 1 84 ? 1.536 14.271 -0.443 1.00 0.00 84 SER A CA 5
ATOM 6522 C C . SER A 1 84 ? 0.175 14.473 0.216 1.00 0.00 84 SER A C 5
ATOM 6523 O O . SER A 1 84 ? -0.799 13.804 -0.127 1.00 0.00 84 SER A O 5
ATOM 6531 N N . GLY A 1 85 ? 0.116 15.403 1.165 1.00 0.00 85 GLY A N 5
ATOM 6532 C CA . GLY A 1 85 ? -1.129 15.678 1.858 1.00 0.00 85 GLY A CA 5
ATOM 6533 C C . GLY A 1 85 ? -1.089 16.985 2.625 1.00 0.00 85 GLY A C 5
ATOM 6534 O O . GLY A 1 85 ? -0.362 17.131 3.608 1.00 0.00 85 GLY A O 5
ATOM 6538 N N . PRO A 1 86 ? -1.885 17.965 2.172 1.00 0.00 86 PRO A N 5
ATOM 6539 C CA . PRO A 1 86 ? -1.954 19.285 2.806 1.00 0.00 86 PRO A CA 5
ATOM 6540 C C . PRO A 1 86 ? -2.629 19.236 4.173 1.00 0.00 86 PRO A C 5
ATOM 6541 O O . PRO A 1 86 ? -3.359 18.294 4.482 1.00 0.00 86 PRO A O 5
ATOM 6552 N N . SER A 1 87 ? -2.380 20.256 4.988 1.00 0.00 87 SER A N 5
ATOM 6553 C CA . SER A 1 87 ? -2.961 20.327 6.323 1.00 0.00 87 SER A CA 5
ATOM 6554 C C . SER A 1 87 ? -3.689 21.652 6.529 1.00 0.00 87 SER A C 5
ATOM 6555 O O . SER A 1 87 ? -3.658 22.531 5.667 1.00 0.00 87 SER A O 5
ATOM 6563 N N . SER A 1 88 ? -4.343 21.789 7.678 1.00 0.00 88 SER A N 5
ATOM 6564 C CA . SER A 1 88 ? -5.083 23.004 7.997 1.00 0.00 88 SER A CA 5
ATOM 6565 C C . SER A 1 88 ? -4.957 23.343 9.479 1.00 0.00 88 SER A C 5
ATOM 6566 O O . SER A 1 88 ? -5.400 22.585 10.341 1.00 0.00 88 SER A O 5
ATOM 6574 N N . GLY A 1 89 ? -4.348 24.490 9.768 1.00 0.00 89 GLY A N 5
ATOM 6575 C CA . GLY A 1 89 ? -4.174 24.910 11.146 1.00 0.00 89 GLY A CA 5
ATOM 6576 C C . GLY A 1 89 ? -3.019 25.878 11.315 1.00 0.00 89 GLY A C 5
ATOM 6577 O O . GLY A 1 89 ? -3.024 26.966 10.740 1.00 0.00 89 GLY A O 5
ATOM 6581 N N . GLY A 1 1 ? 17.985 -2.201 30.069 1.00 0.00 1 GLY A N 6
ATOM 6582 C CA . GLY A 1 1 ? 17.684 -3.273 29.138 1.00 0.00 1 GLY A CA 6
ATOM 6583 C C . GLY A 1 1 ? 18.069 -2.929 27.713 1.00 0.00 1 GLY A C 6
ATOM 6584 O O . GLY A 1 1 ? 17.218 -2.551 26.907 1.00 0.00 1 GLY A O 6
ATOM 6588 N N . SER A 1 2 ? 19.354 -3.059 27.401 1.00 0.00 2 SER A N 6
ATOM 6589 C CA . SER A 1 2 ? 19.851 -2.754 26.065 1.00 0.00 2 SER A CA 6
ATOM 6590 C C . SER A 1 2 ? 19.885 -4.009 25.198 1.00 0.00 2 SER A C 6
ATOM 6591 O O . SER A 1 2 ? 20.305 -5.075 25.646 1.00 0.00 2 SER A O 6
ATOM 6599 N N . SER A 1 3 ? 19.438 -3.873 23.953 1.00 0.00 3 SER A N 6
ATOM 6600 C CA . SER A 1 3 ? 19.412 -4.996 23.023 1.00 0.00 3 SER A CA 6
ATOM 6601 C C . SER A 1 3 ? 19.860 -4.559 21.632 1.00 0.00 3 SER A C 6
ATOM 6602 O O . SER A 1 3 ? 19.208 -3.739 20.986 1.00 0.00 3 SER A O 6
ATOM 6610 N N . GLY A 1 4 ? 20.980 -5.113 21.176 1.00 0.00 4 GLY A N 6
ATOM 6611 C CA . GLY A 1 4 ? 21.497 -4.769 19.864 1.00 0.00 4 GLY A CA 6
ATOM 6612 C C . GLY A 1 4 ? 21.242 -5.855 18.838 1.00 0.00 4 GLY A C 6
ATOM 6613 O O . GLY A 1 4 ? 22.118 -6.180 18.037 1.00 0.00 4 GLY A O 6
ATOM 6617 N N . SER A 1 5 ? 20.038 -6.419 18.862 1.00 0.00 5 SER A N 6
ATOM 6618 C CA . SER A 1 5 ? 19.672 -7.478 17.929 1.00 0.00 5 SER A CA 6
ATOM 6619 C C . SER A 1 5 ? 18.684 -6.966 16.885 1.00 0.00 5 SER A C 6
ATOM 6620 O O . SER A 1 5 ? 17.471 -7.013 17.087 1.00 0.00 5 SER A O 6
ATOM 6628 N N . SER A 1 6 ? 19.214 -6.475 15.769 1.00 0.00 6 SER A N 6
ATOM 6629 C CA . SER A 1 6 ? 18.380 -5.950 14.694 1.00 0.00 6 SER A CA 6
ATOM 6630 C C . SER A 1 6 ? 18.675 -6.664 13.379 1.00 0.00 6 SER A C 6
ATOM 6631 O O . SER A 1 6 ? 19.779 -6.571 12.843 1.00 0.00 6 SER A O 6
ATOM 6639 N N . GLY A 1 7 ? 17.680 -7.380 12.865 1.00 0.00 7 GLY A N 6
ATOM 6640 C CA . GLY A 1 7 ? 17.851 -8.101 11.617 1.00 0.00 7 GLY A CA 6
ATOM 6641 C C . GLY A 1 7 ? 17.139 -9.438 11.617 1.00 0.00 7 GLY A C 6
ATOM 6642 O O . GLY A 1 7 ? 15.943 -9.513 11.337 1.00 0.00 7 GLY A O 6
ATOM 6646 N N . GLY A 1 8 ? 17.875 -10.500 11.932 1.00 0.00 8 GLY A N 6
ATOM 6647 C CA . GLY A 1 8 ? 17.290 -11.827 11.960 1.00 0.00 8 GLY A CA 6
ATOM 6648 C C . GLY A 1 8 ? 17.822 -12.719 10.855 1.00 0.00 8 GLY A C 6
ATOM 6649 O O . GLY A 1 8 ? 17.826 -12.334 9.686 1.00 0.00 8 GLY A O 6
ATOM 6653 N N . TYR A 1 9 ? 18.272 -13.912 11.226 1.00 0.00 9 TYR A N 6
ATOM 6654 C CA . TYR A 1 9 ? 18.813 -14.859 10.258 1.00 0.00 9 TYR A CA 6
ATOM 6655 C C . TYR A 1 9 ? 17.749 -15.269 9.244 1.00 0.00 9 TYR A C 6
ATOM 6656 O O . TYR A 1 9 ? 16.552 -15.280 9.532 1.00 0.00 9 TYR A O 6
ATOM 6674 N N . PRO A 1 10 ? 18.195 -15.615 8.027 1.00 0.00 10 PRO A N 6
ATOM 6675 C CA . PRO A 1 10 ? 19.617 -15.605 7.673 1.00 0.00 10 PRO A CA 6
ATOM 6676 C C . PRO A 1 10 ? 20.183 -14.191 7.586 1.00 0.00 10 PRO A C 6
ATOM 6677 O O . PRO A 1 10 ? 19.502 -13.267 7.146 1.00 0.00 10 PRO A O 6
ATOM 6688 N N . ASN A 1 11 ? 21.433 -14.032 8.010 1.00 0.00 11 ASN A N 6
ATOM 6689 C CA . ASN A 1 11 ? 22.090 -12.731 7.979 1.00 0.00 11 ASN A CA 6
ATOM 6690 C C . ASN A 1 11 ? 22.154 -12.186 6.556 1.00 0.00 11 ASN A C 6
ATOM 6691 O O . ASN A 1 11 ? 22.352 -12.937 5.601 1.00 0.00 11 ASN A O 6
ATOM 6702 N N . GLY A 1 12 ? 21.984 -10.874 6.421 1.00 0.00 12 GLY A N 6
ATOM 6703 C CA . GLY A 1 12 ? 22.026 -10.251 5.111 1.00 0.00 12 GLY A CA 6
ATOM 6704 C C . GLY A 1 12 ? 20.858 -9.315 4.877 1.00 0.00 12 GLY A C 6
ATOM 6705 O O . GLY A 1 12 ? 20.986 -8.099 5.026 1.00 0.00 12 GLY A O 6
ATOM 6709 N N . THR A 1 13 ? 19.713 -9.880 4.507 1.00 0.00 13 THR A N 6
ATOM 6710 C CA . THR A 1 13 ? 18.517 -9.088 4.249 1.00 0.00 13 THR A CA 6
ATOM 6711 C C . THR A 1 13 ? 18.432 -7.896 5.195 1.00 0.00 13 THR A C 6
ATOM 6712 O O . THR A 1 13 ? 18.742 -8.009 6.381 1.00 0.00 13 THR A O 6
ATOM 6723 N N . SER A 1 14 ? 18.010 -6.753 4.664 1.00 0.00 14 SER A N 6
ATOM 6724 C CA . SER A 1 14 ? 17.887 -5.538 5.462 1.00 0.00 14 SER A CA 6
ATOM 6725 C C . SER A 1 14 ? 16.422 -5.152 5.641 1.00 0.00 14 SER A C 6
ATOM 6726 O O . SER A 1 14 ? 15.523 -5.854 5.180 1.00 0.00 14 SER A O 6
ATOM 6734 N N . ALA A 1 15 ? 16.191 -4.030 6.315 1.00 0.00 15 ALA A N 6
ATOM 6735 C CA . ALA A 1 15 ? 14.836 -3.548 6.555 1.00 0.00 15 ALA A CA 6
ATOM 6736 C C . ALA A 1 15 ? 13.987 -3.647 5.292 1.00 0.00 15 ALA A C 6
ATOM 6737 O O . ALA A 1 15 ? 14.508 -3.863 4.198 1.00 0.00 15 ALA A O 6
ATOM 6744 N N . ALA A 1 16 ? 12.677 -3.489 5.452 1.00 0.00 16 ALA A N 6
ATOM 6745 C CA . ALA A 1 16 ? 11.756 -3.559 4.324 1.00 0.00 16 ALA A CA 6
ATOM 6746 C C . ALA A 1 16 ? 11.926 -2.357 3.401 1.00 0.00 16 ALA A C 6
ATOM 6747 O O . ALA A 1 16 ? 12.477 -1.329 3.798 1.00 0.00 16 ALA A O 6
ATOM 6754 N N . LEU A 1 17 ? 11.452 -2.493 2.168 1.00 0.00 17 LEU A N 6
ATOM 6755 C CA . LEU A 1 17 ? 11.552 -1.417 1.187 1.00 0.00 17 LEU A CA 6
ATOM 6756 C C . LEU A 1 17 ? 10.168 -0.911 0.791 1.00 0.00 17 LEU A C 6
ATOM 6757 O O . LEU A 1 17 ? 9.298 -1.690 0.403 1.00 0.00 17 LEU A O 6
ATOM 6773 N N . ARG A 1 18 ? 9.973 0.400 0.891 1.00 0.00 18 ARG A N 6
ATOM 6774 C CA . ARG A 1 18 ? 8.696 1.011 0.543 1.00 0.00 18 ARG A CA 6
ATOM 6775 C C . ARG A 1 18 ? 8.638 1.339 -0.947 1.00 0.00 18 ARG A C 6
ATOM 6776 O O . ARG A 1 18 ? 9.568 1.926 -1.499 1.00 0.00 18 ARG A O 6
ATOM 6797 N N . GLU A 1 19 ? 7.541 0.954 -1.590 1.00 0.00 19 GLU A N 6
ATOM 6798 C CA . GLU A 1 19 ? 7.363 1.206 -3.015 1.00 0.00 19 GLU A CA 6
ATOM 6799 C C . GLU A 1 19 ? 6.264 2.237 -3.253 1.00 0.00 19 GLU A C 6
ATOM 6800 O O . GLU A 1 19 ? 5.359 2.398 -2.433 1.00 0.00 19 GLU A O 6
ATOM 6812 N N . THR A 1 20 ? 6.349 2.935 -4.381 1.00 0.00 20 THR A N 6
ATOM 6813 C CA . THR A 1 20 ? 5.363 3.952 -4.727 1.00 0.00 20 THR A CA 6
ATOM 6814 C C . THR A 1 20 ? 4.746 3.677 -6.093 1.00 0.00 20 THR A C 6
ATOM 6815 O O . THR A 1 20 ? 5.419 3.195 -7.004 1.00 0.00 20 THR A O 6
ATOM 6826 N N . GLY A 1 21 ? 3.461 3.988 -6.231 1.00 0.00 21 GLY A N 6
ATOM 6827 C CA . GLY A 1 21 ? 2.775 3.768 -7.490 1.00 0.00 21 GLY A CA 6
ATOM 6828 C C . GLY A 1 21 ? 1.676 4.782 -7.737 1.00 0.00 21 GLY A C 6
ATOM 6829 O O . GLY A 1 21 ? 1.848 5.972 -7.472 1.00 0.00 21 GLY A O 6
ATOM 6833 N N . VAL A 1 22 ? 0.542 4.311 -8.247 1.00 0.00 22 VAL A N 6
ATOM 6834 C CA . VAL A 1 22 ? -0.590 5.186 -8.530 1.00 0.00 22 VAL A CA 6
ATOM 6835 C C . VAL A 1 22 ? -1.908 4.425 -8.441 1.00 0.00 22 VAL A C 6
ATOM 6836 O O . VAL A 1 22 ? -2.094 3.407 -9.109 1.00 0.00 22 VAL A O 6
ATOM 6849 N N . ILE A 1 23 ? -2.820 4.925 -7.614 1.00 0.00 23 ILE A N 6
ATOM 6850 C CA . ILE A 1 23 ? -4.122 4.293 -7.440 1.00 0.00 23 ILE A CA 6
ATOM 6851 C C . ILE A 1 23 ? -4.846 4.150 -8.774 1.00 0.00 23 ILE A C 6
ATOM 6852 O O . ILE A 1 23 ? -5.550 5.061 -9.210 1.00 0.00 23 ILE A O 6
ATOM 6868 N N . GLU A 1 24 ? -4.670 3.000 -9.417 1.00 0.00 24 GLU A N 6
ATOM 6869 C CA . GLU A 1 24 ? -5.308 2.738 -10.702 1.00 0.00 24 GLU A CA 6
ATOM 6870 C C . GLU A 1 24 ? -6.817 2.580 -10.537 1.00 0.00 24 GLU A C 6
ATOM 6871 O O . GLU A 1 24 ? -7.596 3.058 -11.362 1.00 0.00 24 GLU A O 6
ATOM 6883 N N . LYS A 1 25 ? -7.223 1.907 -9.466 1.00 0.00 25 LYS A N 6
ATOM 6884 C CA . LYS A 1 25 ? -8.637 1.686 -9.191 1.00 0.00 25 LYS A CA 6
ATOM 6885 C C . LYS A 1 25 ? -8.918 1.761 -7.693 1.00 0.00 25 LYS A C 6
ATOM 6886 O O . LYS A 1 25 ? -8.032 1.518 -6.872 1.00 0.00 25 LYS A O 6
ATOM 6905 N N . LEU A 1 26 ? -10.155 2.095 -7.344 1.00 0.00 26 LEU A N 6
ATOM 6906 C CA . LEU A 1 26 ? -10.554 2.200 -5.944 1.00 0.00 26 LEU A CA 6
ATOM 6907 C C . LEU A 1 26 ? -12.005 1.769 -5.758 1.00 0.00 26 LEU A C 6
ATOM 6908 O O . LEU A 1 26 ? -12.878 2.130 -6.548 1.00 0.00 26 LEU A O 6
ATOM 6924 N N . LEU A 1 27 ? -12.256 0.997 -4.706 1.00 0.00 27 LEU A N 6
ATOM 6925 C CA . LEU A 1 27 ? -13.603 0.518 -4.413 1.00 0.00 27 LEU A CA 6
ATOM 6926 C C . LEU A 1 27 ? -13.992 0.834 -2.973 1.00 0.00 27 LEU A C 6
ATOM 6927 O O . LEU A 1 27 ? -13.241 1.483 -2.243 1.00 0.00 27 LEU A O 6
ATOM 6943 N N . THR A 1 28 ? -15.169 0.368 -2.567 1.00 0.00 28 THR A N 6
ATOM 6944 C CA . THR A 1 28 ? -15.658 0.600 -1.214 1.00 0.00 28 THR A CA 6
ATOM 6945 C C . THR A 1 28 ? -15.069 -0.411 -0.236 1.00 0.00 28 THR A C 6
ATOM 6946 O O . THR A 1 28 ? -15.167 -0.243 0.979 1.00 0.00 28 THR A O 6
ATOM 6957 N N . SER A 1 29 ? -14.456 -1.460 -0.775 1.00 0.00 29 SER A N 6
ATOM 6958 C CA . SER A 1 29 ? -13.854 -2.500 0.051 1.00 0.00 29 SER A CA 6
ATOM 6959 C C . SER A 1 29 ? -12.331 -2.442 -0.028 1.00 0.00 29 SER A C 6
ATOM 6960 O O . SER A 1 29 ? -11.638 -2.660 0.967 1.00 0.00 29 SER A O 6
ATOM 6968 N N . TYR A 1 30 ? -11.817 -2.147 -1.217 1.00 0.00 30 TYR A N 6
ATOM 6969 C CA . TYR A 1 30 ? -10.377 -2.063 -1.427 1.00 0.00 30 TYR A CA 6
ATOM 6970 C C . TYR A 1 30 ? -10.057 -1.284 -2.699 1.00 0.00 30 TYR A C 6
ATOM 6971 O O . TYR A 1 30 ? -10.956 -0.813 -3.395 1.00 0.00 30 TYR A O 6
ATOM 6989 N N . GLY A 1 31 ? -8.768 -1.153 -2.997 1.00 0.00 31 GLY A N 6
ATOM 6990 C CA . GLY A 1 31 ? -8.350 -0.432 -4.185 1.00 0.00 31 GLY A CA 6
ATOM 6991 C C . GLY A 1 31 ? -7.081 -0.997 -4.791 1.00 0.00 31 GLY A C 6
ATOM 6992 O O . GLY A 1 31 ? -6.311 -1.679 -4.113 1.00 0.00 31 GLY A O 6
ATOM 6996 N N . PHE A 1 32 ? -6.861 -0.715 -6.070 1.00 0.00 32 PHE A N 6
ATOM 6997 C CA . PHE A 1 32 ? -5.677 -1.203 -6.768 1.00 0.00 32 PHE A CA 6
ATOM 6998 C C . PHE A 1 32 ? -4.663 -0.080 -6.969 1.00 0.00 32 PHE A C 6
ATOM 6999 O O . PHE A 1 32 ? -5.034 1.080 -7.150 1.00 0.00 32 PHE A O 6
ATOM 7016 N N . ILE A 1 33 ? -3.383 -0.434 -6.935 1.00 0.00 33 ILE A N 6
ATOM 7017 C CA . ILE A 1 33 ? -2.316 0.543 -7.113 1.00 0.00 33 ILE A CA 6
ATOM 7018 C C . ILE A 1 33 ? -1.363 0.119 -8.225 1.00 0.00 33 ILE A C 6
ATOM 7019 O O . ILE A 1 33 ? -0.631 -0.861 -8.088 1.00 0.00 33 ILE A O 6
ATOM 7035 N N . GLN A 1 34 ? -1.376 0.865 -9.325 1.00 0.00 34 GLN A N 6
ATOM 7036 C CA . GLN A 1 34 ? -0.511 0.566 -10.461 1.00 0.00 34 GLN A CA 6
ATOM 7037 C C . GLN A 1 34 ? 0.910 1.058 -10.207 1.00 0.00 34 GLN A C 6
ATOM 7038 O O . GLN A 1 34 ? 1.198 2.248 -10.336 1.00 0.00 34 GLN A O 6
ATOM 7052 N N . CYS A 1 35 ? 1.794 0.135 -9.845 1.00 0.00 35 CYS A N 6
ATOM 7053 C CA . CYS A 1 35 ? 3.186 0.475 -9.572 1.00 0.00 35 CYS A CA 6
ATOM 7054 C C . CYS A 1 35 ? 3.768 1.328 -10.694 1.00 0.00 35 CYS A C 6
ATOM 7055 O O . CYS A 1 35 ? 3.536 1.062 -11.874 1.00 0.00 35 CYS A O 6
ATOM 7063 N N . SER A 1 36 ? 4.524 2.355 -10.319 1.00 0.00 36 SER A N 6
ATOM 7064 C CA . SER A 1 36 ? 5.134 3.251 -11.294 1.00 0.00 36 SER A CA 6
ATOM 7065 C C . SER A 1 36 ? 6.621 2.946 -11.456 1.00 0.00 36 SER A C 6
ATOM 7066 O O . SER A 1 36 ? 7.340 3.664 -12.150 1.00 0.00 36 SER A O 6
ATOM 7074 N N . GLU A 1 37 ? 7.072 1.875 -10.810 1.00 0.00 37 GLU A N 6
ATOM 7075 C CA . GLU A 1 37 ? 8.473 1.476 -10.881 1.00 0.00 37 GLU A CA 6
ATOM 7076 C C . GLU A 1 37 ? 8.615 0.106 -11.539 1.00 0.00 37 GLU A C 6
ATOM 7077 O O . GLU A 1 37 ? 9.510 -0.112 -12.355 1.00 0.00 37 GLU A O 6
ATOM 7089 N N . ARG A 1 38 ? 7.726 -0.813 -11.175 1.00 0.00 38 ARG A N 6
ATOM 7090 C CA . ARG A 1 38 ? 7.753 -2.162 -11.728 1.00 0.00 38 ARG A CA 6
ATOM 7091 C C . ARG A 1 38 ? 6.718 -2.315 -12.839 1.00 0.00 38 ARG A C 6
ATOM 7092 O O . ARG A 1 38 ? 6.745 -3.286 -13.595 1.00 0.00 38 ARG A O 6
ATOM 7113 N N . GLN A 1 39 ? 5.808 -1.351 -12.929 1.00 0.00 39 GLN A N 6
ATOM 7114 C CA . GLN A 1 39 ? 4.764 -1.380 -13.947 1.00 0.00 39 GLN A CA 6
ATOM 7115 C C . GLN A 1 39 ? 3.840 -2.577 -13.745 1.00 0.00 39 GLN A C 6
ATOM 7116 O O . GLN A 1 39 ? 3.528 -3.299 -14.691 1.00 0.00 39 GLN A O 6
ATOM 7130 N N . ALA A 1 40 ? 3.406 -2.781 -12.505 1.00 0.00 40 ALA A N 6
ATOM 7131 C CA . ALA A 1 40 ? 2.517 -3.889 -12.179 1.00 0.00 40 ALA A CA 6
ATOM 7132 C C . ALA A 1 40 ? 1.333 -3.416 -11.344 1.00 0.00 40 ALA A C 6
ATOM 7133 O O . ALA A 1 40 ? 1.500 -2.665 -10.383 1.00 0.00 40 ALA A O 6
ATOM 7140 N N . ARG A 1 41 ? 0.136 -3.858 -11.718 1.00 0.00 41 ARG A N 6
ATOM 7141 C CA . ARG A 1 41 ? -1.076 -3.478 -11.004 1.00 0.00 41 ARG A CA 6
ATOM 7142 C C . ARG A 1 41 ? -1.176 -4.213 -9.670 1.00 0.00 41 ARG A C 6
ATOM 7143 O O . ARG A 1 41 ? -1.488 -5.404 -9.627 1.00 0.00 41 ARG A O 6
ATOM 7164 N N . LEU A 1 42 ? -0.907 -3.497 -8.584 1.00 0.00 42 LEU A N 6
ATOM 7165 C CA . LEU A 1 42 ? -0.965 -4.080 -7.249 1.00 0.00 42 LEU A CA 6
ATOM 7166 C C . LEU A 1 42 ? -2.376 -3.989 -6.676 1.00 0.00 42 LEU A C 6
ATOM 7167 O O . LEU A 1 42 ? -3.222 -3.260 -7.194 1.00 0.00 42 LEU A O 6
ATOM 7183 N N . PHE A 1 43 ? -2.622 -4.733 -5.602 1.00 0.00 43 PHE A N 6
ATOM 7184 C CA . PHE A 1 43 ? -3.930 -4.736 -4.958 1.00 0.00 43 PHE A CA 6
ATOM 7185 C C . PHE A 1 43 ? -3.809 -4.378 -3.480 1.00 0.00 43 PHE A C 6
ATOM 7186 O O . PHE A 1 43 ? -3.333 -5.177 -2.673 1.00 0.00 43 PHE A O 6
ATOM 7203 N N . PHE A 1 44 ? -4.242 -3.171 -3.132 1.00 0.00 44 PHE A N 6
ATOM 7204 C CA . PHE A 1 44 ? -4.181 -2.705 -1.751 1.00 0.00 44 PHE A CA 6
ATOM 7205 C C . PHE A 1 44 ? -5.559 -2.762 -1.097 1.00 0.00 44 PHE A C 6
ATOM 7206 O O . PHE A 1 44 ? -6.572 -2.467 -1.730 1.00 0.00 44 PHE A O 6
ATOM 7223 N N . HIS A 1 45 ? -5.587 -3.144 0.176 1.00 0.00 45 HIS A N 6
ATOM 7224 C CA . HIS A 1 45 ? -6.839 -3.240 0.918 1.00 0.00 45 HIS A CA 6
ATOM 7225 C C . HIS A 1 45 ? -7.095 -1.967 1.719 1.00 0.00 45 HIS A C 6
ATOM 7226 O O . HIS A 1 45 ? -6.167 -1.368 2.264 1.00 0.00 45 HIS A O 6
ATOM 7241 N N . CYS A 1 46 ? -8.357 -1.559 1.786 1.00 0.00 46 CYS A N 6
ATOM 7242 C CA . CYS A 1 46 ? -8.735 -0.357 2.520 1.00 0.00 46 CYS A CA 6
ATOM 7243 C C . CYS A 1 46 ? -8.229 -0.415 3.957 1.00 0.00 46 CYS A C 6
ATOM 7244 O O . CYS A 1 46 ? -8.203 0.596 4.659 1.00 0.00 46 CYS A O 6
ATOM 7252 N N . SER A 1 47 ? -7.829 -1.607 4.390 1.00 0.00 47 SER A N 6
ATOM 7253 C CA . SER A 1 47 ? -7.330 -1.799 5.747 1.00 0.00 47 SER A CA 6
ATOM 7254 C C . SER A 1 47 ? -5.864 -1.386 5.849 1.00 0.00 47 SER A C 6
ATOM 7255 O O . SER A 1 47 ? -5.410 -0.929 6.897 1.00 0.00 47 SER A O 6
ATOM 7263 N N . GLN A 1 48 ? -5.131 -1.552 4.753 1.00 0.00 48 GLN A N 6
ATOM 7264 C CA . GLN A 1 48 ? -3.717 -1.198 4.719 1.00 0.00 48 GLN A CA 6
ATOM 7265 C C . GLN A 1 48 ? -3.527 0.301 4.925 1.00 0.00 48 GLN A C 6
ATOM 7266 O O . GLN A 1 48 ? -2.721 0.727 5.753 1.00 0.00 48 GLN A O 6
ATOM 7280 N N . TYR A 1 49 ? -4.272 1.097 4.167 1.00 0.00 49 TYR A N 6
ATOM 7281 C CA . TYR A 1 49 ? -4.183 2.549 4.264 1.00 0.00 49 TYR A CA 6
ATOM 7282 C C . TYR A 1 49 ? -4.341 3.009 5.710 1.00 0.00 49 TYR A C 6
ATOM 7283 O O . TYR A 1 49 ? -5.278 2.611 6.401 1.00 0.00 49 TYR A O 6
ATOM 7301 N N . ASN A 1 50 ? -3.416 3.850 6.160 1.00 0.00 50 ASN A N 6
ATOM 7302 C CA . ASN A 1 50 ? -3.451 4.365 7.524 1.00 0.00 50 ASN A CA 6
ATOM 7303 C C . ASN A 1 50 ? -4.425 5.534 7.640 1.00 0.00 50 ASN A C 6
ATOM 7304 O O . ASN A 1 50 ? -5.166 5.644 8.615 1.00 0.00 50 ASN A O 6
ATOM 7315 N N . GLY A 1 51 ? -4.418 6.405 6.635 1.00 0.00 51 GLY A N 6
ATOM 7316 C CA . GLY A 1 51 ? -5.306 7.553 6.642 1.00 0.00 51 GLY A CA 6
ATOM 7317 C C . GLY A 1 51 ? -6.762 7.161 6.489 1.00 0.00 51 GLY A C 6
ATOM 7318 O O . GLY A 1 51 ? -7.202 6.153 7.039 1.00 0.00 51 GLY A O 6
ATOM 7322 N N . ASN A 1 52 ? -7.513 7.962 5.740 1.00 0.00 52 ASN A N 6
ATOM 7323 C CA . ASN A 1 52 ? -8.929 7.695 5.518 1.00 0.00 52 ASN A CA 6
ATOM 7324 C C . ASN A 1 52 ? -9.231 7.562 4.028 1.00 0.00 52 ASN A C 6
ATOM 7325 O O . ASN A 1 52 ? -9.189 8.544 3.285 1.00 0.00 52 ASN A O 6
ATOM 7336 N N . LEU A 1 53 ? -9.535 6.343 3.598 1.00 0.00 53 LEU A N 6
ATOM 7337 C CA . LEU A 1 53 ? -9.844 6.081 2.197 1.00 0.00 53 LEU A CA 6
ATOM 7338 C C . LEU A 1 53 ? -10.575 7.264 1.570 1.00 0.00 53 LEU A C 6
ATOM 7339 O O . LEU A 1 53 ? -10.277 7.663 0.444 1.00 0.00 53 LEU A O 6
ATOM 7355 N N . GLN A 1 54 ? -11.530 7.821 2.307 1.00 0.00 54 GLN A N 6
ATOM 7356 C CA . GLN A 1 54 ? -12.301 8.960 1.823 1.00 0.00 54 GLN A CA 6
ATOM 7357 C C . GLN A 1 54 ? -11.396 9.978 1.137 1.00 0.00 54 GLN A C 6
ATOM 7358 O O . GLN A 1 54 ? -11.675 10.419 0.022 1.00 0.00 54 GLN A O 6
ATOM 7372 N N . ASP A 1 55 ? -10.313 10.348 1.811 1.00 0.00 55 ASP A N 6
ATOM 7373 C CA . ASP A 1 55 ? -9.366 11.314 1.266 1.00 0.00 55 ASP A CA 6
ATOM 7374 C C . ASP A 1 55 ? -8.652 10.745 0.044 1.00 0.00 55 ASP A C 6
ATOM 7375 O O . ASP A 1 55 ? -8.374 11.465 -0.917 1.00 0.00 55 ASP A O 6
ATOM 7384 N N . LEU A 1 56 ? -8.357 9.451 0.087 1.00 0.00 56 LEU A N 6
ATOM 7385 C CA . LEU A 1 56 ? -7.674 8.785 -1.017 1.00 0.00 56 LEU A CA 6
ATOM 7386 C C . LEU A 1 56 ? -8.576 8.700 -2.244 1.00 0.00 56 LEU A C 6
ATOM 7387 O O . LEU A 1 56 ? -9.787 8.515 -2.126 1.00 0.00 56 LEU A O 6
ATOM 7403 N N . LYS A 1 57 ? -7.977 8.834 -3.422 1.00 0.00 57 LYS A N 6
ATOM 7404 C CA . LYS A 1 57 ? -8.725 8.769 -4.673 1.00 0.00 57 LYS A CA 6
ATOM 7405 C C . LYS A 1 57 ? -7.905 8.086 -5.762 1.00 0.00 57 LYS A C 6
ATOM 7406 O O . LYS A 1 57 ? -6.708 7.850 -5.596 1.00 0.00 57 LYS A O 6
ATOM 7425 N N . VAL A 1 58 ? -8.556 7.772 -6.878 1.00 0.00 58 VAL A N 6
ATOM 7426 C CA . VAL A 1 58 ? -7.886 7.118 -7.996 1.00 0.00 58 VAL A CA 6
ATOM 7427 C C . VAL A 1 58 ? -7.113 8.126 -8.838 1.00 0.00 58 VAL A C 6
ATOM 7428 O O . VAL A 1 58 ? -7.698 9.018 -9.451 1.00 0.00 58 VAL A O 6
ATOM 7441 N N . GLY A 1 59 ? -5.792 7.977 -8.865 1.00 0.00 59 GLY A N 6
ATOM 7442 C CA . GLY A 1 59 ? -4.959 8.881 -9.636 1.00 0.00 59 GLY A CA 6
ATOM 7443 C C . GLY A 1 59 ? -4.032 9.704 -8.762 1.00 0.00 59 GLY A C 6
ATOM 7444 O O . GLY A 1 59 ? -3.478 10.709 -9.207 1.00 0.00 59 GLY A O 6
ATOM 7448 N N . ASP A 1 60 ? -3.865 9.277 -7.515 1.00 0.00 60 ASP A N 6
ATOM 7449 C CA . ASP A 1 60 ? -3.000 9.981 -6.576 1.00 0.00 60 ASP A CA 6
ATOM 7450 C C . ASP A 1 60 ? -1.830 9.100 -6.149 1.00 0.00 60 ASP A C 6
ATOM 7451 O O . ASP A 1 60 ? -1.972 7.884 -6.017 1.00 0.00 60 ASP A O 6
ATOM 7460 N N . ASP A 1 61 ? -0.676 9.721 -5.934 1.00 0.00 61 ASP A N 6
ATOM 7461 C CA . ASP A 1 61 ? 0.519 8.993 -5.522 1.00 0.00 61 ASP A CA 6
ATOM 7462 C C . ASP A 1 61 ? 0.405 8.539 -4.070 1.00 0.00 61 ASP A C 6
ATOM 7463 O O . ASP A 1 61 ? -0.114 9.264 -3.221 1.00 0.00 61 ASP A O 6
ATOM 7472 N N . VAL A 1 62 ? 0.891 7.334 -3.792 1.00 0.00 62 VAL A N 6
ATOM 7473 C CA . VAL A 1 62 ? 0.843 6.783 -2.443 1.00 0.00 62 VAL A CA 6
ATOM 7474 C C . VAL A 1 62 ? 1.987 5.801 -2.209 1.00 0.00 62 VAL A C 6
ATOM 7475 O O . VAL A 1 62 ? 2.408 5.096 -3.125 1.00 0.00 62 VAL A O 6
ATOM 7488 N N . GLU A 1 63 ? 2.484 5.763 -0.977 1.00 0.00 63 GLU A N 6
ATOM 7489 C CA . GLU A 1 63 ? 3.579 4.868 -0.624 1.00 0.00 63 GLU A CA 6
ATOM 7490 C C . GLU A 1 63 ? 3.064 3.653 0.143 1.00 0.00 63 GLU A C 6
ATOM 7491 O O . GLU A 1 63 ? 2.229 3.779 1.039 1.00 0.00 63 GLU A O 6
ATOM 7503 N N . PHE A 1 64 ? 3.567 2.477 -0.217 1.00 0.00 64 PHE A N 6
ATOM 7504 C CA . PHE A 1 64 ? 3.157 1.238 0.435 1.00 0.00 64 PHE A CA 6
ATOM 7505 C C . PHE A 1 64 ? 4.319 0.252 0.509 1.00 0.00 64 PHE A C 6
ATOM 7506 O O . PHE A 1 64 ? 5.407 0.520 0.001 1.00 0.00 64 PHE A O 6
ATOM 7523 N N . GLU A 1 65 ? 4.078 -0.890 1.146 1.00 0.00 65 GLU A N 6
ATOM 7524 C CA . GLU A 1 65 ? 5.105 -1.915 1.288 1.00 0.00 65 GLU A CA 6
ATOM 7525 C C . GLU A 1 65 ? 4.645 -3.234 0.673 1.00 0.00 65 GLU A C 6
ATOM 7526 O O . GLU A 1 65 ? 3.687 -3.849 1.141 1.00 0.00 65 GLU A O 6
ATOM 7538 N N . VAL A 1 66 ? 5.335 -3.662 -0.379 1.00 0.00 66 VAL A N 6
ATOM 7539 C CA . VAL A 1 66 ? 4.999 -4.908 -1.058 1.00 0.00 66 VAL A CA 6
ATOM 7540 C C . VAL A 1 66 ? 5.327 -6.115 -0.186 1.00 0.00 66 VAL A C 6
ATOM 7541 O O . VAL A 1 66 ? 6.476 -6.318 0.204 1.00 0.00 66 VAL A O 6
ATOM 7554 N N . SER A 1 67 ? 4.308 -6.914 0.115 1.00 0.00 67 SER A N 6
ATOM 7555 C CA . SER A 1 67 ? 4.486 -8.100 0.944 1.00 0.00 67 SER A CA 6
ATOM 7556 C C . SER A 1 67 ? 3.891 -9.331 0.266 1.00 0.00 67 SER A C 6
ATOM 7557 O O . SER A 1 67 ? 3.328 -9.241 -0.824 1.00 0.00 67 SER A O 6
ATOM 7565 N N . SER A 1 68 ? 4.021 -10.480 0.921 1.00 0.00 68 SER A N 6
ATOM 7566 C CA . SER A 1 68 ? 3.500 -11.731 0.382 1.00 0.00 68 SER A CA 6
ATOM 7567 C C . SER A 1 68 ? 2.301 -12.214 1.192 1.00 0.00 68 SER A C 6
ATOM 7568 O O . SER A 1 68 ? 2.377 -12.352 2.413 1.00 0.00 68 SER A O 6
ATOM 7576 N N . ASP A 1 69 ? 1.194 -12.470 0.503 1.00 0.00 69 ASP A N 6
ATOM 7577 C CA . ASP A 1 69 ? -0.023 -12.939 1.156 1.00 0.00 69 ASP A CA 6
ATOM 7578 C C . ASP A 1 69 ? 0.220 -14.266 1.867 1.00 0.00 69 ASP A C 6
ATOM 7579 O O . ASP A 1 69 ? 1.210 -14.950 1.606 1.00 0.00 69 ASP A O 6
ATOM 7588 N N . ARG A 1 70 ? -0.690 -14.624 2.767 1.00 0.00 70 ARG A N 6
ATOM 7589 C CA . ARG A 1 70 ? -0.573 -15.869 3.518 1.00 0.00 70 ARG A CA 6
ATOM 7590 C C . ARG A 1 70 ? -1.454 -16.956 2.908 1.00 0.00 70 ARG A C 6
ATOM 7591 O O . ARG A 1 70 ? -1.504 -18.080 3.406 1.00 0.00 70 ARG A O 6
ATOM 7612 N N . ARG A 1 71 ? -2.146 -16.612 1.827 1.00 0.00 71 ARG A N 6
ATOM 7613 C CA . ARG A 1 71 ? -3.026 -17.557 1.150 1.00 0.00 71 ARG A CA 6
ATOM 7614 C C . ARG A 1 71 ? -2.535 -17.838 -0.267 1.00 0.00 71 ARG A C 6
ATOM 7615 O O . ARG A 1 71 ? -2.264 -18.985 -0.626 1.00 0.00 71 ARG A O 6
ATOM 7636 N N . THR A 1 72 ? -2.423 -16.784 -1.069 1.00 0.00 72 THR A N 6
ATOM 7637 C CA . THR A 1 72 ? -1.967 -16.917 -2.447 1.00 0.00 72 THR A CA 6
ATOM 7638 C C . THR A 1 72 ? -0.489 -16.563 -2.573 1.00 0.00 72 THR A C 6
ATOM 7639 O O . THR A 1 72 ? 0.121 -16.768 -3.622 1.00 0.00 72 THR A O 6
ATOM 7650 N N . GLY A 1 73 ? 0.082 -16.031 -1.496 1.00 0.00 73 GLY A N 6
ATOM 7651 C CA . GLY A 1 73 ? 1.484 -15.658 -1.508 1.00 0.00 73 GLY A CA 6
ATOM 7652 C C . GLY A 1 73 ? 1.803 -14.637 -2.582 1.00 0.00 73 GLY A C 6
ATOM 7653 O O . GLY A 1 73 ? 2.967 -14.428 -2.925 1.00 0.00 73 GLY A O 6
ATOM 7657 N N . LYS A 1 74 ? 0.767 -13.999 -3.116 1.00 0.00 74 LYS A N 6
ATOM 7658 C CA . LYS A 1 74 ? 0.941 -12.994 -4.158 1.00 0.00 74 LYS A CA 6
ATOM 7659 C C . LYS A 1 74 ? 1.396 -11.665 -3.562 1.00 0.00 74 LYS A C 6
ATOM 7660 O O . LYS A 1 74 ? 1.108 -11.344 -2.408 1.00 0.00 74 LYS A O 6
ATOM 7679 N N . PRO A 1 75 ? 2.121 -10.872 -4.365 1.00 0.00 75 PRO A N 6
ATOM 7680 C CA . PRO A 1 75 ? 2.628 -9.565 -3.938 1.00 0.00 75 PRO A CA 6
ATOM 7681 C C . PRO A 1 75 ? 1.513 -8.538 -3.768 1.00 0.00 75 PRO A C 6
ATOM 7682 O O . PRO A 1 75 ? 1.010 -7.987 -4.747 1.00 0.00 75 PRO A O 6
ATOM 7693 N N . ILE A 1 76 ? 1.133 -8.286 -2.520 1.00 0.00 76 ILE A N 6
ATOM 7694 C CA . ILE A 1 76 ? 0.079 -7.324 -2.223 1.00 0.00 76 ILE A CA 6
ATOM 7695 C C . ILE A 1 76 ? 0.633 -6.113 -1.480 1.00 0.00 76 ILE A C 6
ATOM 7696 O O . ILE A 1 76 ? 1.723 -6.168 -0.910 1.00 0.00 76 ILE A O 6
ATOM 7712 N N . ALA A 1 77 ? -0.125 -5.022 -1.489 1.00 0.00 77 ALA A N 6
ATOM 7713 C CA . ALA A 1 77 ? 0.288 -3.799 -0.813 1.00 0.00 77 ALA A CA 6
ATOM 7714 C C . ALA A 1 77 ? -0.228 -3.763 0.621 1.00 0.00 77 ALA A C 6
ATOM 7715 O O . ALA A 1 77 ? -1.336 -4.218 0.905 1.00 0.00 77 ALA A O 6
ATOM 7722 N N . VAL A 1 78 ? 0.583 -3.220 1.524 1.00 0.00 78 VAL A N 6
ATOM 7723 C CA . VAL A 1 78 ? 0.208 -3.125 2.930 1.00 0.00 78 VAL A CA 6
ATOM 7724 C C . VAL A 1 78 ? 0.724 -1.831 3.550 1.00 0.00 78 VAL A C 6
ATOM 7725 O O . VAL A 1 78 ? 1.609 -1.175 3.000 1.00 0.00 78 VAL A O 6
ATOM 7738 N N . LYS A 1 79 ? 0.165 -1.468 4.699 1.00 0.00 79 LYS A N 6
ATOM 7739 C CA . LYS A 1 79 ? 0.569 -0.254 5.397 1.00 0.00 79 LYS A CA 6
ATOM 7740 C C . LYS A 1 79 ? 0.677 0.920 4.429 1.00 0.00 79 LYS A C 6
ATOM 7741 O O . LYS A 1 79 ? 1.676 1.640 4.420 1.00 0.00 79 LYS A O 6
ATOM 7760 N N . LEU A 1 80 ? -0.357 1.108 3.616 1.00 0.00 80 LEU A N 6
ATOM 7761 C CA . LEU A 1 80 ? -0.378 2.196 2.644 1.00 0.00 80 LEU A CA 6
ATOM 7762 C C . LEU A 1 80 ? -0.335 3.551 3.343 1.00 0.00 80 LEU A C 6
ATOM 7763 O O . LEU A 1 80 ? -0.795 3.692 4.476 1.00 0.00 80 LEU A O 6
ATOM 7779 N N . VAL A 1 81 ? 0.219 4.547 2.658 1.00 0.00 81 VAL A N 6
ATOM 7780 C CA . VAL A 1 81 ? 0.319 5.892 3.212 1.00 0.00 81 VAL A CA 6
ATOM 7781 C C . VAL A 1 81 ? 0.514 6.926 2.109 1.00 0.00 81 VAL A C 6
ATOM 7782 O O . VAL A 1 81 ? 1.450 6.835 1.314 1.00 0.00 81 VAL A O 6
ATOM 7795 N N . LYS A 1 82 ? -0.376 7.912 2.066 1.00 0.00 82 LYS A N 6
ATOM 7796 C CA . LYS A 1 82 ? -0.302 8.967 1.062 1.00 0.00 82 LYS A CA 6
ATOM 7797 C C . LYS A 1 82 ? 1.016 9.727 1.167 1.00 0.00 82 LYS A C 6
ATOM 7798 O O . LYS A 1 82 ? 1.400 10.174 2.248 1.00 0.00 82 LYS A O 6
ATOM 7817 N N . ILE A 1 83 ? 1.703 9.871 0.039 1.00 0.00 83 ILE A N 6
ATOM 7818 C CA . ILE A 1 83 ? 2.976 10.580 0.005 1.00 0.00 83 ILE A CA 6
ATOM 7819 C C . ILE A 1 83 ? 2.788 12.061 0.313 1.00 0.00 83 ILE A C 6
ATOM 7820 O O . ILE A 1 83 ? 3.307 12.569 1.308 1.00 0.00 83 ILE A O 6
ATOM 7836 N N . SER A 1 84 ? 2.042 12.749 -0.545 1.00 0.00 84 SER A N 6
ATOM 7837 C CA . SER A 1 84 ? 1.788 14.173 -0.366 1.00 0.00 84 SER A CA 6
ATOM 7838 C C . SER A 1 84 ? 0.499 14.400 0.418 1.00 0.00 84 SER A C 6
ATOM 7839 O O . SER A 1 84 ? -0.584 14.013 -0.020 1.00 0.00 84 SER A O 6
ATOM 7847 N N . GLY A 1 85 ? 0.624 15.032 1.581 1.00 0.00 85 GLY A N 6
ATOM 7848 C CA . GLY A 1 85 ? -0.538 15.300 2.408 1.00 0.00 85 GLY A CA 6
ATOM 7849 C C . GLY A 1 85 ? -0.194 15.377 3.883 1.00 0.00 85 GLY A C 6
ATOM 7850 O O . GLY A 1 85 ? -0.168 14.369 4.589 1.00 0.00 85 GLY A O 6
ATOM 7854 N N . PRO A 1 86 ? 0.079 16.597 4.368 1.00 0.00 86 PRO A N 6
ATOM 7855 C CA . PRO A 1 86 ? 0.429 16.830 5.773 1.00 0.00 86 PRO A CA 6
ATOM 7856 C C . PRO A 1 86 ? -0.755 16.615 6.709 1.00 0.00 86 PRO A C 6
ATOM 7857 O O . PRO A 1 86 ? -1.902 16.868 6.341 1.00 0.00 86 PRO A O 6
ATOM 7868 N N . SER A 1 87 ? -0.469 16.149 7.920 1.00 0.00 87 SER A N 6
ATOM 7869 C CA . SER A 1 87 ? -1.512 15.897 8.908 1.00 0.00 87 SER A CA 6
ATOM 7870 C C . SER A 1 87 ? -1.600 17.045 9.909 1.00 0.00 87 SER A C 6
ATOM 7871 O O . SER A 1 87 ? -0.847 17.095 10.881 1.00 0.00 87 SER A O 6
ATOM 7879 N N . SER A 1 88 ? -2.526 17.966 9.663 1.00 0.00 88 SER A N 6
ATOM 7880 C CA . SER A 1 88 ? -2.711 19.117 10.540 1.00 0.00 88 SER A CA 6
ATOM 7881 C C . SER A 1 88 ? -3.042 18.669 11.961 1.00 0.00 88 SER A C 6
ATOM 7882 O O . SER A 1 88 ? -4.209 18.546 12.329 1.00 0.00 88 SER A O 6
ATOM 7890 N N . GLY A 1 89 ? -2.004 18.426 12.755 1.00 0.00 89 GLY A N 6
ATOM 7891 C CA . GLY A 1 89 ? -2.203 17.995 14.126 1.00 0.00 89 GLY A CA 6
ATOM 7892 C C . GLY A 1 89 ? -1.465 18.867 15.122 1.00 0.00 89 GLY A C 6
ATOM 7893 O O . GLY A 1 89 ? -1.894 19.982 15.418 1.00 0.00 89 GLY A O 6
ATOM 7897 N N . GLY A 1 1 ? 31.688 -7.443 36.539 1.00 0.00 1 GLY A N 7
ATOM 7898 C CA . GLY A 1 1 ? 30.872 -7.127 35.381 1.00 0.00 1 GLY A CA 7
ATOM 7899 C C . GLY A 1 1 ? 30.396 -5.688 35.383 1.00 0.00 1 GLY A C 7
ATOM 7900 O O . GLY A 1 1 ? 31.162 -4.773 35.082 1.00 0.00 1 GLY A O 7
ATOM 7904 N N . SER A 1 2 ? 29.126 -5.487 35.720 1.00 0.00 2 SER A N 7
ATOM 7905 C CA . SER A 1 2 ? 28.546 -4.150 35.754 1.00 0.00 2 SER A CA 7
ATOM 7906 C C . SER A 1 2 ? 28.884 -3.379 34.482 1.00 0.00 2 SER A C 7
ATOM 7907 O O . SER A 1 2 ? 28.980 -2.151 34.493 1.00 0.00 2 SER A O 7
ATOM 7915 N N . SER A 1 3 ? 29.065 -4.108 33.386 1.00 0.00 3 SER A N 7
ATOM 7916 C CA . SER A 1 3 ? 29.397 -3.495 32.105 1.00 0.00 3 SER A CA 7
ATOM 7917 C C . SER A 1 3 ? 28.142 -2.974 31.411 1.00 0.00 3 SER A C 7
ATOM 7918 O O . SER A 1 3 ? 28.104 -1.837 30.943 1.00 0.00 3 SER A O 7
ATOM 7926 N N . GLY A 1 4 ? 27.115 -3.816 31.348 1.00 0.00 4 GLY A N 7
ATOM 7927 C CA . GLY A 1 4 ? 25.872 -3.424 30.710 1.00 0.00 4 GLY A CA 7
ATOM 7928 C C . GLY A 1 4 ? 25.349 -4.483 29.760 1.00 0.00 4 GLY A C 7
ATOM 7929 O O . GLY A 1 4 ? 26.126 -5.209 29.139 1.00 0.00 4 GLY A O 7
ATOM 7933 N N . SER A 1 5 ? 24.028 -4.574 29.646 1.00 0.00 5 SER A N 7
ATOM 7934 C CA . SER A 1 5 ? 23.402 -5.556 28.769 1.00 0.00 5 SER A CA 7
ATOM 7935 C C . SER A 1 5 ? 22.339 -4.902 27.892 1.00 0.00 5 SER A C 7
ATOM 7936 O O . SER A 1 5 ? 21.167 -4.835 28.263 1.00 0.00 5 SER A O 7
ATOM 7944 N N . SER A 1 6 ? 22.757 -4.419 26.726 1.00 0.00 6 SER A N 7
ATOM 7945 C CA . SER A 1 6 ? 21.843 -3.766 25.797 1.00 0.00 6 SER A CA 7
ATOM 7946 C C . SER A 1 6 ? 22.002 -4.333 24.389 1.00 0.00 6 SER A C 7
ATOM 7947 O O . SER A 1 6 ? 23.115 -4.450 23.877 1.00 0.00 6 SER A O 7
ATOM 7955 N N . GLY A 1 7 ? 20.880 -4.684 23.769 1.00 0.00 7 GLY A N 7
ATOM 7956 C CA . GLY A 1 7 ? 20.915 -5.235 22.427 1.00 0.00 7 GLY A CA 7
ATOM 7957 C C . GLY A 1 7 ? 19.572 -5.151 21.730 1.00 0.00 7 GLY A C 7
ATOM 7958 O O . GLY A 1 7 ? 18.566 -4.804 22.346 1.00 0.00 7 GLY A O 7
ATOM 7962 N N . GLY A 1 8 ? 19.556 -5.469 20.438 1.00 0.00 8 GLY A N 7
ATOM 7963 C CA . GLY A 1 8 ? 18.321 -5.419 19.678 1.00 0.00 8 GLY A CA 7
ATOM 7964 C C . GLY A 1 8 ? 17.893 -6.784 19.176 1.00 0.00 8 GLY A C 7
ATOM 7965 O O . GLY A 1 8 ? 18.657 -7.471 18.497 1.00 0.00 8 GLY A O 7
ATOM 7969 N N . TYR A 1 9 ? 16.671 -7.180 19.513 1.00 0.00 9 TYR A N 7
ATOM 7970 C CA . TYR A 1 9 ? 16.145 -8.474 19.096 1.00 0.00 9 TYR A CA 7
ATOM 7971 C C . TYR A 1 9 ? 14.737 -8.332 18.526 1.00 0.00 9 TYR A C 7
ATOM 7972 O O . TYR A 1 9 ? 13.996 -7.406 18.858 1.00 0.00 9 TYR A O 7
ATOM 7990 N N . PRO A 1 10 ? 14.357 -9.271 17.647 1.00 0.00 10 PRO A N 7
ATOM 7991 C CA . PRO A 1 10 ? 15.231 -10.377 17.244 1.00 0.00 10 PRO A CA 7
ATOM 7992 C C . PRO A 1 10 ? 16.401 -9.909 16.387 1.00 0.00 10 PRO A C 7
ATOM 7993 O O . PRO A 1 10 ? 16.575 -8.712 16.157 1.00 0.00 10 PRO A O 7
ATOM 8004 N N . ASN A 1 11 ? 17.202 -10.859 15.915 1.00 0.00 11 ASN A N 7
ATOM 8005 C CA . ASN A 1 11 ? 18.356 -10.543 15.083 1.00 0.00 11 ASN A CA 7
ATOM 8006 C C . ASN A 1 11 ? 18.399 -11.439 13.848 1.00 0.00 11 ASN A C 7
ATOM 8007 O O . ASN A 1 11 ? 18.317 -12.662 13.953 1.00 0.00 11 ASN A O 7
ATOM 8018 N N . GLY A 1 12 ? 18.528 -10.819 12.679 1.00 0.00 12 GLY A N 7
ATOM 8019 C CA . GLY A 1 12 ? 18.579 -11.575 11.441 1.00 0.00 12 GLY A CA 7
ATOM 8020 C C . GLY A 1 12 ? 18.271 -10.722 10.227 1.00 0.00 12 GLY A C 7
ATOM 8021 O O . GLY A 1 12 ? 18.986 -9.764 9.933 1.00 0.00 12 GLY A O 7
ATOM 8025 N N . THR A 1 13 ? 17.202 -11.070 9.517 1.00 0.00 13 THR A N 7
ATOM 8026 C CA . THR A 1 13 ? 16.801 -10.331 8.326 1.00 0.00 13 THR A CA 7
ATOM 8027 C C . THR A 1 13 ? 15.795 -9.239 8.670 1.00 0.00 13 THR A C 7
ATOM 8028 O O . THR A 1 13 ? 14.605 -9.508 8.837 1.00 0.00 13 THR A O 7
ATOM 8039 N N . SER A 1 14 ? 16.279 -8.005 8.773 1.00 0.00 14 SER A N 7
ATOM 8040 C CA . SER A 1 14 ? 15.420 -6.872 9.099 1.00 0.00 14 SER A CA 7
ATOM 8041 C C . SER A 1 14 ? 15.602 -5.744 8.089 1.00 0.00 14 SER A C 7
ATOM 8042 O O . SER A 1 14 ? 16.563 -4.978 8.163 1.00 0.00 14 SER A O 7
ATOM 8050 N N . ALA A 1 15 ? 14.672 -5.648 7.145 1.00 0.00 15 ALA A N 7
ATOM 8051 C CA . ALA A 1 15 ? 14.727 -4.613 6.120 1.00 0.00 15 ALA A CA 7
ATOM 8052 C C . ALA A 1 15 ? 13.400 -4.505 5.376 1.00 0.00 15 ALA A C 7
ATOM 8053 O O . ALA A 1 15 ? 12.754 -5.513 5.091 1.00 0.00 15 ALA A O 7
ATOM 8060 N N . ALA A 1 16 ? 12.999 -3.276 5.067 1.00 0.00 16 ALA A N 7
ATOM 8061 C CA . ALA A 1 16 ? 11.750 -3.037 4.355 1.00 0.00 16 ALA A CA 7
ATOM 8062 C C . ALA A 1 16 ? 11.907 -1.920 3.329 1.00 0.00 16 ALA A C 7
ATOM 8063 O O . ALA A 1 16 ? 12.351 -0.819 3.658 1.00 0.00 16 ALA A O 7
ATOM 8070 N N . LEU A 1 17 ? 11.542 -2.210 2.085 1.00 0.00 17 LEU A N 7
ATOM 8071 C CA . LEU A 1 17 ? 11.643 -1.229 1.010 1.00 0.00 17 LEU A CA 7
ATOM 8072 C C . LEU A 1 17 ? 10.259 -0.782 0.549 1.00 0.00 17 LEU A C 7
ATOM 8073 O O . LEU A 1 17 ? 9.572 -1.502 -0.175 1.00 0.00 17 LEU A O 7
ATOM 8089 N N . ARG A 1 18 ? 9.859 0.413 0.972 1.00 0.00 18 ARG A N 7
ATOM 8090 C CA . ARG A 1 18 ? 8.558 0.957 0.602 1.00 0.00 18 ARG A CA 7
ATOM 8091 C C . ARG A 1 18 ? 8.525 1.331 -0.877 1.00 0.00 18 ARG A C 7
ATOM 8092 O O . ARG A 1 18 ? 9.415 2.021 -1.372 1.00 0.00 18 ARG A O 7
ATOM 8113 N N . GLU A 1 19 ? 7.494 0.868 -1.576 1.00 0.00 19 GLU A N 7
ATOM 8114 C CA . GLU A 1 19 ? 7.347 1.153 -2.999 1.00 0.00 19 GLU A CA 7
ATOM 8115 C C . GLU A 1 19 ? 6.255 2.191 -3.236 1.00 0.00 19 GLU A C 7
ATOM 8116 O O . GLU A 1 19 ? 5.340 2.344 -2.426 1.00 0.00 19 GLU A O 7
ATOM 8128 N N . THR A 1 20 ? 6.358 2.905 -4.353 1.00 0.00 20 THR A N 7
ATOM 8129 C CA . THR A 1 20 ? 5.381 3.931 -4.697 1.00 0.00 20 THR A CA 7
ATOM 8130 C C . THR A 1 20 ? 4.794 3.688 -6.083 1.00 0.00 20 THR A C 7
ATOM 8131 O O . THR A 1 20 ? 5.469 3.171 -6.972 1.00 0.00 20 THR A O 7
ATOM 8142 N N . GLY A 1 21 ? 3.531 4.066 -6.260 1.00 0.00 21 GLY A N 7
ATOM 8143 C CA . GLY A 1 21 ? 2.875 3.881 -7.541 1.00 0.00 21 GLY A CA 7
ATOM 8144 C C . GLY A 1 21 ? 1.753 4.875 -7.767 1.00 0.00 21 GLY A C 7
ATOM 8145 O O . GLY A 1 21 ? 1.907 6.067 -7.499 1.00 0.00 21 GLY A O 7
ATOM 8149 N N . VAL A 1 22 ? 0.621 4.385 -8.261 1.00 0.00 22 VAL A N 7
ATOM 8150 C CA . VAL A 1 22 ? -0.532 5.239 -8.523 1.00 0.00 22 VAL A CA 7
ATOM 8151 C C . VAL A 1 22 ? -1.835 4.457 -8.397 1.00 0.00 22 VAL A C 7
ATOM 8152 O O . VAL A 1 22 ? -1.972 3.366 -8.952 1.00 0.00 22 VAL A O 7
ATOM 8165 N N . ILE A 1 23 ? -2.788 5.022 -7.664 1.00 0.00 23 ILE A N 7
ATOM 8166 C CA . ILE A 1 23 ? -4.081 4.379 -7.466 1.00 0.00 23 ILE A CA 7
ATOM 8167 C C . ILE A 1 23 ? -4.806 4.182 -8.793 1.00 0.00 23 ILE A C 7
ATOM 8168 O O . ILE A 1 23 ? -5.499 5.079 -9.272 1.00 0.00 23 ILE A O 7
ATOM 8184 N N . GLU A 1 24 ? -4.642 3.001 -9.382 1.00 0.00 24 GLU A N 7
ATOM 8185 C CA . GLU A 1 24 ? -5.282 2.686 -10.654 1.00 0.00 24 GLU A CA 7
ATOM 8186 C C . GLU A 1 24 ? -6.794 2.569 -10.488 1.00 0.00 24 GLU A C 7
ATOM 8187 O O . GLU A 1 24 ? -7.561 3.032 -11.333 1.00 0.00 24 GLU A O 7
ATOM 8199 N N . LYS A 1 25 ? -7.217 1.947 -9.392 1.00 0.00 25 LYS A N 7
ATOM 8200 C CA . LYS A 1 25 ? -8.637 1.769 -9.113 1.00 0.00 25 LYS A CA 7
ATOM 8201 C C . LYS A 1 25 ? -8.903 1.798 -7.611 1.00 0.00 25 LYS A C 7
ATOM 8202 O O . LYS A 1 25 ? -8.028 1.471 -6.808 1.00 0.00 25 LYS A O 7
ATOM 8221 N N . LEU A 1 26 ? -10.116 2.190 -7.238 1.00 0.00 26 LEU A N 7
ATOM 8222 C CA . LEU A 1 26 ? -10.499 2.261 -5.832 1.00 0.00 26 LEU A CA 7
ATOM 8223 C C . LEU A 1 26 ? -11.953 1.840 -5.642 1.00 0.00 26 LEU A C 7
ATOM 8224 O O . LEU A 1 26 ? -12.826 2.213 -6.427 1.00 0.00 26 LEU A O 7
ATOM 8240 N N . LEU A 1 27 ? -12.206 1.064 -4.594 1.00 0.00 27 LEU A N 7
ATOM 8241 C CA . LEU A 1 27 ? -13.556 0.594 -4.299 1.00 0.00 27 LEU A CA 7
ATOM 8242 C C . LEU A 1 27 ? -13.916 0.855 -2.839 1.00 0.00 27 LEU A C 7
ATOM 8243 O O . LEU A 1 27 ? -13.144 1.463 -2.097 1.00 0.00 27 LEU A O 7
ATOM 8259 N N . THR A 1 28 ? -15.093 0.389 -2.433 1.00 0.00 28 THR A N 7
ATOM 8260 C CA . THR A 1 28 ? -15.555 0.571 -1.063 1.00 0.00 28 THR A CA 7
ATOM 8261 C C . THR A 1 28 ? -14.897 -0.434 -0.123 1.00 0.00 28 THR A C 7
ATOM 8262 O O . THR A 1 28 ? -14.771 -0.186 1.076 1.00 0.00 28 THR A O 7
ATOM 8273 N N . SER A 1 29 ? -14.478 -1.568 -0.676 1.00 0.00 29 SER A N 7
ATOM 8274 C CA . SER A 1 29 ? -13.836 -2.611 0.114 1.00 0.00 29 SER A CA 7
ATOM 8275 C C . SER A 1 29 ? -12.317 -2.474 0.063 1.00 0.00 29 SER A C 7
ATOM 8276 O O . SER A 1 29 ? -11.634 -2.626 1.076 1.00 0.00 29 SER A O 7
ATOM 8284 N N . TYR A 1 30 ? -11.795 -2.185 -1.124 1.00 0.00 30 TYR A N 7
ATOM 8285 C CA . TYR A 1 30 ? -10.357 -2.030 -1.309 1.00 0.00 30 TYR A CA 7
ATOM 8286 C C . TYR A 1 30 ? -10.053 -1.276 -2.600 1.00 0.00 30 TYR A C 7
ATOM 8287 O O . TYR A 1 30 ? -10.960 -0.809 -3.288 1.00 0.00 30 TYR A O 7
ATOM 8305 N N . GLY A 1 31 ? -8.768 -1.161 -2.922 1.00 0.00 31 GLY A N 7
ATOM 8306 C CA . GLY A 1 31 ? -8.365 -0.464 -4.129 1.00 0.00 31 GLY A CA 7
ATOM 8307 C C . GLY A 1 31 ? -7.089 -1.025 -4.724 1.00 0.00 31 GLY A C 7
ATOM 8308 O O . GLY A 1 31 ? -6.315 -1.690 -4.036 1.00 0.00 31 GLY A O 7
ATOM 8312 N N . PHE A 1 32 ? -6.868 -0.757 -6.007 1.00 0.00 32 PHE A N 7
ATOM 8313 C CA . PHE A 1 32 ? -5.678 -1.242 -6.695 1.00 0.00 32 PHE A CA 7
ATOM 8314 C C . PHE A 1 32 ? -4.682 -0.108 -6.925 1.00 0.00 32 PHE A C 7
ATOM 8315 O O . PHE A 1 32 ? -5.071 1.047 -7.099 1.00 0.00 32 PHE A O 7
ATOM 8332 N N . ILE A 1 33 ? -3.398 -0.448 -6.922 1.00 0.00 33 ILE A N 7
ATOM 8333 C CA . ILE A 1 33 ? -2.347 0.541 -7.130 1.00 0.00 33 ILE A CA 7
ATOM 8334 C C . ILE A 1 33 ? -1.378 0.093 -8.220 1.00 0.00 33 ILE A C 7
ATOM 8335 O O . ILE A 1 33 ? -0.678 -0.908 -8.067 1.00 0.00 33 ILE A O 7
ATOM 8351 N N . GLN A 1 34 ? -1.343 0.841 -9.318 1.00 0.00 34 GLN A N 7
ATOM 8352 C CA . GLN A 1 34 ? -0.460 0.521 -10.432 1.00 0.00 34 GLN A CA 7
ATOM 8353 C C . GLN A 1 34 ? 0.961 1.001 -10.155 1.00 0.00 34 GLN A C 7
ATOM 8354 O O . GLN A 1 34 ? 1.264 2.187 -10.293 1.00 0.00 34 GLN A O 7
ATOM 8368 N N . CYS A 1 35 ? 1.828 0.073 -9.765 1.00 0.00 35 CYS A N 7
ATOM 8369 C CA . CYS A 1 35 ? 3.218 0.403 -9.468 1.00 0.00 35 CYS A CA 7
ATOM 8370 C C . CYS A 1 35 ? 3.847 1.191 -10.612 1.00 0.00 35 CYS A C 7
ATOM 8371 O O . CYS A 1 35 ? 3.803 0.769 -11.768 1.00 0.00 35 CYS A O 7
ATOM 8379 N N . SER A 1 36 ? 4.430 2.339 -10.283 1.00 0.00 36 SER A N 7
ATOM 8380 C CA . SER A 1 36 ? 5.063 3.189 -11.284 1.00 0.00 36 SER A CA 7
ATOM 8381 C C . SER A 1 36 ? 6.554 2.884 -11.392 1.00 0.00 36 SER A C 7
ATOM 8382 O O . SER A 1 36 ? 7.299 3.603 -12.057 1.00 0.00 36 SER A O 7
ATOM 8390 N N . GLU A 1 37 ? 6.982 1.812 -10.732 1.00 0.00 37 GLU A N 7
ATOM 8391 C CA . GLU A 1 37 ? 8.384 1.411 -10.753 1.00 0.00 37 GLU A CA 7
ATOM 8392 C C . GLU A 1 37 ? 8.552 0.056 -11.433 1.00 0.00 37 GLU A C 7
ATOM 8393 O O . GLU A 1 37 ? 9.476 -0.144 -12.222 1.00 0.00 37 GLU A O 7
ATOM 8405 N N . ARG A 1 38 ? 7.654 -0.872 -11.120 1.00 0.00 38 ARG A N 7
ATOM 8406 C CA . ARG A 1 38 ? 7.703 -2.209 -11.699 1.00 0.00 38 ARG A CA 7
ATOM 8407 C C . ARG A 1 38 ? 6.656 -2.365 -12.798 1.00 0.00 38 ARG A C 7
ATOM 8408 O O . ARG A 1 38 ? 6.618 -3.381 -13.492 1.00 0.00 38 ARG A O 7
ATOM 8429 N N . GLN A 1 39 ? 5.808 -1.353 -12.949 1.00 0.00 39 GLN A N 7
ATOM 8430 C CA . GLN A 1 39 ? 4.760 -1.379 -13.962 1.00 0.00 39 GLN A CA 7
ATOM 8431 C C . GLN A 1 39 ? 3.818 -2.557 -13.740 1.00 0.00 39 GLN A C 7
ATOM 8432 O O . GLN A 1 39 ? 3.309 -3.146 -14.694 1.00 0.00 39 GLN A O 7
ATOM 8446 N N . ALA A 1 40 ? 3.590 -2.897 -12.475 1.00 0.00 40 ALA A N 7
ATOM 8447 C CA . ALA A 1 40 ? 2.708 -4.004 -12.129 1.00 0.00 40 ALA A CA 7
ATOM 8448 C C . ALA A 1 40 ? 1.532 -3.525 -11.284 1.00 0.00 40 ALA A C 7
ATOM 8449 O O . ALA A 1 40 ? 1.712 -2.790 -10.313 1.00 0.00 40 ALA A O 7
ATOM 8456 N N . ARG A 1 41 ? 0.329 -3.946 -11.661 1.00 0.00 41 ARG A N 7
ATOM 8457 C CA . ARG A 1 41 ? -0.877 -3.558 -10.940 1.00 0.00 41 ARG A CA 7
ATOM 8458 C C . ARG A 1 41 ? -0.982 -4.308 -9.615 1.00 0.00 41 ARG A C 7
ATOM 8459 O O . ARG A 1 41 ? -1.197 -5.521 -9.591 1.00 0.00 41 ARG A O 7
ATOM 8480 N N . LEU A 1 42 ? -0.830 -3.579 -8.515 1.00 0.00 42 LEU A N 7
ATOM 8481 C CA . LEU A 1 42 ? -0.907 -4.175 -7.185 1.00 0.00 42 LEU A CA 7
ATOM 8482 C C . LEU A 1 42 ? -2.315 -4.048 -6.613 1.00 0.00 42 LEU A C 7
ATOM 8483 O O . LEU A 1 42 ? -3.140 -3.292 -7.127 1.00 0.00 42 LEU A O 7
ATOM 8499 N N . PHE A 1 43 ? -2.584 -4.791 -5.545 1.00 0.00 43 PHE A N 7
ATOM 8500 C CA . PHE A 1 43 ? -3.892 -4.761 -4.901 1.00 0.00 43 PHE A CA 7
ATOM 8501 C C . PHE A 1 43 ? -3.762 -4.409 -3.422 1.00 0.00 43 PHE A C 7
ATOM 8502 O O . PHE A 1 43 ? -3.291 -5.216 -2.619 1.00 0.00 43 PHE A O 7
ATOM 8519 N N . PHE A 1 44 ? -4.183 -3.199 -3.068 1.00 0.00 44 PHE A N 7
ATOM 8520 C CA . PHE A 1 44 ? -4.113 -2.739 -1.686 1.00 0.00 44 PHE A CA 7
ATOM 8521 C C . PHE A 1 44 ? -5.488 -2.791 -1.026 1.00 0.00 44 PHE A C 7
ATOM 8522 O O . PHE A 1 44 ? -6.503 -2.489 -1.654 1.00 0.00 44 PHE A O 7
ATOM 8539 N N . HIS A 1 45 ? -5.512 -3.177 0.246 1.00 0.00 45 HIS A N 7
ATOM 8540 C CA . HIS A 1 45 ? -6.761 -3.269 0.993 1.00 0.00 45 HIS A CA 7
ATOM 8541 C C . HIS A 1 45 ? -7.019 -1.988 1.781 1.00 0.00 45 HIS A C 7
ATOM 8542 O O . HIS A 1 45 ? -6.097 -1.402 2.351 1.00 0.00 45 HIS A O 7
ATOM 8557 N N . CYS A 1 46 ? -8.275 -1.559 1.809 1.00 0.00 46 CYS A N 7
ATOM 8558 C CA . CYS A 1 46 ? -8.654 -0.346 2.526 1.00 0.00 46 CYS A CA 7
ATOM 8559 C C . CYS A 1 46 ? -8.148 -0.384 3.964 1.00 0.00 46 CYS A C 7
ATOM 8560 O O . CYS A 1 46 ? -8.077 0.645 4.636 1.00 0.00 46 CYS A O 7
ATOM 8568 N N . SER A 1 47 ? -7.800 -1.579 4.432 1.00 0.00 47 SER A N 7
ATOM 8569 C CA . SER A 1 47 ? -7.306 -1.753 5.793 1.00 0.00 47 SER A CA 7
ATOM 8570 C C . SER A 1 47 ? -5.834 -1.364 5.891 1.00 0.00 47 SER A C 7
ATOM 8571 O O . SER A 1 47 ? -5.369 -0.917 6.939 1.00 0.00 47 SER A O 7
ATOM 8579 N N . GLN A 1 48 ? -5.109 -1.537 4.791 1.00 0.00 48 GLN A N 7
ATOM 8580 C CA . GLN A 1 48 ? -3.689 -1.204 4.753 1.00 0.00 48 GLN A CA 7
ATOM 8581 C C . GLN A 1 48 ? -3.477 0.296 4.925 1.00 0.00 48 GLN A C 7
ATOM 8582 O O . GLN A 1 48 ? -2.593 0.727 5.666 1.00 0.00 48 GLN A O 7
ATOM 8596 N N . TYR A 1 49 ? -4.292 1.087 4.235 1.00 0.00 49 TYR A N 7
ATOM 8597 C CA . TYR A 1 49 ? -4.191 2.539 4.310 1.00 0.00 49 TYR A CA 7
ATOM 8598 C C . TYR A 1 49 ? -4.263 3.017 5.757 1.00 0.00 49 TYR A C 7
ATOM 8599 O O . TYR A 1 49 ? -5.136 2.601 6.517 1.00 0.00 49 TYR A O 7
ATOM 8617 N N . ASN A 1 50 ? -3.337 3.894 6.131 1.00 0.00 50 ASN A N 7
ATOM 8618 C CA . ASN A 1 50 ? -3.294 4.430 7.486 1.00 0.00 50 ASN A CA 7
ATOM 8619 C C . ASN A 1 50 ? -4.302 5.563 7.656 1.00 0.00 50 ASN A C 7
ATOM 8620 O O . ASN A 1 50 ? -4.937 5.692 8.702 1.00 0.00 50 ASN A O 7
ATOM 8631 N N . GLY A 1 51 ? -4.443 6.382 6.618 1.00 0.00 51 GLY A N 7
ATOM 8632 C CA . GLY A 1 51 ? -5.375 7.493 6.672 1.00 0.00 51 GLY A CA 7
ATOM 8633 C C . GLY A 1 51 ? -6.812 7.055 6.466 1.00 0.00 51 GLY A C 7
ATOM 8634 O O . GLY A 1 51 ? -7.205 5.973 6.898 1.00 0.00 51 GLY A O 7
ATOM 8638 N N . ASN A 1 52 ? -7.598 7.900 5.806 1.00 0.00 52 ASN A N 7
ATOM 8639 C CA . ASN A 1 52 ? -9.000 7.595 5.547 1.00 0.00 52 ASN A CA 7
ATOM 8640 C C . ASN A 1 52 ? -9.270 7.510 4.047 1.00 0.00 52 ASN A C 7
ATOM 8641 O O . ASN A 1 52 ? -9.194 8.511 3.334 1.00 0.00 52 ASN A O 7
ATOM 8652 N N . LEU A 1 53 ? -9.585 6.309 3.576 1.00 0.00 53 LEU A N 7
ATOM 8653 C CA . LEU A 1 53 ? -9.867 6.092 2.161 1.00 0.00 53 LEU A CA 7
ATOM 8654 C C . LEU A 1 53 ? -10.581 7.297 1.557 1.00 0.00 53 LEU A C 7
ATOM 8655 O O . LEU A 1 53 ? -10.292 7.701 0.432 1.00 0.00 53 LEU A O 7
ATOM 8671 N N . GLN A 1 54 ? -11.513 7.866 2.315 1.00 0.00 54 GLN A N 7
ATOM 8672 C CA . GLN A 1 54 ? -12.267 9.026 1.854 1.00 0.00 54 GLN A CA 7
ATOM 8673 C C . GLN A 1 54 ? -11.350 10.036 1.173 1.00 0.00 54 GLN A C 7
ATOM 8674 O O . GLN A 1 54 ? -11.636 10.504 0.071 1.00 0.00 54 GLN A O 7
ATOM 8688 N N . ASP A 1 55 ? -10.248 10.369 1.837 1.00 0.00 55 ASP A N 7
ATOM 8689 C CA . ASP A 1 55 ? -9.288 11.324 1.295 1.00 0.00 55 ASP A CA 7
ATOM 8690 C C . ASP A 1 55 ? -8.595 10.756 0.061 1.00 0.00 55 ASP A C 7
ATOM 8691 O O . ASP A 1 55 ? -8.306 11.482 -0.891 1.00 0.00 55 ASP A O 7
ATOM 8700 N N . LEU A 1 56 ? -8.329 9.455 0.084 1.00 0.00 56 LEU A N 7
ATOM 8701 C CA . LEU A 1 56 ? -7.668 8.789 -1.033 1.00 0.00 56 LEU A CA 7
ATOM 8702 C C . LEU A 1 56 ? -8.543 8.821 -2.282 1.00 0.00 56 LEU A C 7
ATOM 8703 O O . LEU A 1 56 ? -9.767 8.920 -2.193 1.00 0.00 56 LEU A O 7
ATOM 8719 N N . LYS A 1 57 ? -7.908 8.734 -3.445 1.00 0.00 57 LYS A N 7
ATOM 8720 C CA . LYS A 1 57 ? -8.628 8.749 -4.713 1.00 0.00 57 LYS A CA 7
ATOM 8721 C C . LYS A 1 57 ? -7.781 8.142 -5.827 1.00 0.00 57 LYS A C 7
ATOM 8722 O O . LYS A 1 57 ? -6.559 8.052 -5.713 1.00 0.00 57 LYS A O 7
ATOM 8741 N N . VAL A 1 58 ? -8.439 7.728 -6.906 1.00 0.00 58 VAL A N 7
ATOM 8742 C CA . VAL A 1 58 ? -7.745 7.132 -8.042 1.00 0.00 58 VAL A CA 7
ATOM 8743 C C . VAL A 1 58 ? -6.987 8.188 -8.838 1.00 0.00 58 VAL A C 7
ATOM 8744 O O . VAL A 1 58 ? -7.568 9.169 -9.299 1.00 0.00 58 VAL A O 7
ATOM 8757 N N . GLY A 1 59 ? -5.683 7.979 -8.997 1.00 0.00 59 GLY A N 7
ATOM 8758 C CA . GLY A 1 59 ? -4.866 8.921 -9.738 1.00 0.00 59 GLY A CA 7
ATOM 8759 C C . GLY A 1 59 ? -3.985 9.761 -8.835 1.00 0.00 59 GLY A C 7
ATOM 8760 O O . GLY A 1 59 ? -3.532 10.838 -9.224 1.00 0.00 59 GLY A O 7
ATOM 8764 N N . ASP A 1 60 ? -3.742 9.269 -7.625 1.00 0.00 60 ASP A N 7
ATOM 8765 C CA . ASP A 1 60 ? -2.910 9.982 -6.663 1.00 0.00 60 ASP A CA 7
ATOM 8766 C C . ASP A 1 60 ? -1.751 9.108 -6.194 1.00 0.00 60 ASP A C 7
ATOM 8767 O O . ASP A 1 60 ? -1.902 7.898 -6.023 1.00 0.00 60 ASP A O 7
ATOM 8776 N N . ASP A 1 61 ? -0.594 9.728 -5.989 1.00 0.00 61 ASP A N 7
ATOM 8777 C CA . ASP A 1 61 ? 0.591 9.006 -5.540 1.00 0.00 61 ASP A CA 7
ATOM 8778 C C . ASP A 1 61 ? 0.427 8.536 -4.098 1.00 0.00 61 ASP A C 7
ATOM 8779 O O . ASP A 1 61 ? -0.152 9.236 -3.268 1.00 0.00 61 ASP A O 7
ATOM 8788 N N . VAL A 1 62 ? 0.940 7.344 -3.808 1.00 0.00 62 VAL A N 7
ATOM 8789 C CA . VAL A 1 62 ? 0.851 6.780 -2.466 1.00 0.00 62 VAL A CA 7
ATOM 8790 C C . VAL A 1 62 ? 1.984 5.793 -2.209 1.00 0.00 62 VAL A C 7
ATOM 8791 O O . VAL A 1 62 ? 2.381 5.042 -3.099 1.00 0.00 62 VAL A O 7
ATOM 8804 N N . GLU A 1 63 ? 2.502 5.801 -0.984 1.00 0.00 63 GLU A N 7
ATOM 8805 C CA . GLU A 1 63 ? 3.590 4.906 -0.610 1.00 0.00 63 GLU A CA 7
ATOM 8806 C C . GLU A 1 63 ? 3.059 3.682 0.130 1.00 0.00 63 GLU A C 7
ATOM 8807 O O . GLU A 1 63 ? 2.267 3.803 1.065 1.00 0.00 63 GLU A O 7
ATOM 8819 N N . PHE A 1 64 ? 3.500 2.503 -0.295 1.00 0.00 64 PHE A N 7
ATOM 8820 C CA . PHE A 1 64 ? 3.068 1.256 0.325 1.00 0.00 64 PHE A CA 7
ATOM 8821 C C . PHE A 1 64 ? 4.215 0.252 0.383 1.00 0.00 64 PHE A C 7
ATOM 8822 O O . PHE A 1 64 ? 5.310 0.516 -0.111 1.00 0.00 64 PHE A O 7
ATOM 8839 N N . GLU A 1 65 ? 3.954 -0.901 0.992 1.00 0.00 65 GLU A N 7
ATOM 8840 C CA . GLU A 1 65 ? 4.966 -1.945 1.116 1.00 0.00 65 GLU A CA 7
ATOM 8841 C C . GLU A 1 65 ? 4.495 -3.239 0.460 1.00 0.00 65 GLU A C 7
ATOM 8842 O O . GLU A 1 65 ? 3.428 -3.761 0.784 1.00 0.00 65 GLU A O 7
ATOM 8854 N N . VAL A 1 66 ? 5.299 -3.752 -0.466 1.00 0.00 66 VAL A N 7
ATOM 8855 C CA . VAL A 1 66 ? 4.967 -4.986 -1.169 1.00 0.00 66 VAL A CA 7
ATOM 8856 C C . VAL A 1 66 ? 5.290 -6.208 -0.317 1.00 0.00 66 VAL A C 7
ATOM 8857 O O . VAL A 1 66 ? 6.453 -6.474 -0.012 1.00 0.00 66 VAL A O 7
ATOM 8870 N N . SER A 1 67 ? 4.254 -6.948 0.063 1.00 0.00 67 SER A N 7
ATOM 8871 C CA . SER A 1 67 ? 4.428 -8.142 0.883 1.00 0.00 67 SER A CA 7
ATOM 8872 C C . SER A 1 67 ? 3.812 -9.362 0.204 1.00 0.00 67 SER A C 7
ATOM 8873 O O . SER A 1 67 ? 3.138 -9.242 -0.819 1.00 0.00 67 SER A O 7
ATOM 8881 N N . SER A 1 68 ? 4.050 -10.535 0.782 1.00 0.00 68 SER A N 7
ATOM 8882 C CA . SER A 1 68 ? 3.522 -11.778 0.231 1.00 0.00 68 SER A CA 7
ATOM 8883 C C . SER A 1 68 ? 2.315 -12.258 1.032 1.00 0.00 68 SER A C 7
ATOM 8884 O O . SER A 1 68 ? 2.399 -12.454 2.244 1.00 0.00 68 SER A O 7
ATOM 8892 N N . ASP A 1 69 ? 1.194 -12.444 0.345 1.00 0.00 69 ASP A N 7
ATOM 8893 C CA . ASP A 1 69 ? -0.031 -12.902 0.990 1.00 0.00 69 ASP A CA 7
ATOM 8894 C C . ASP A 1 69 ? 0.189 -14.242 1.684 1.00 0.00 69 ASP A C 7
ATOM 8895 O O . ASP A 1 69 ? 1.238 -14.868 1.530 1.00 0.00 69 ASP A O 7
ATOM 8904 N N . ARG A 1 70 ? -0.807 -14.676 2.450 1.00 0.00 70 ARG A N 7
ATOM 8905 C CA . ARG A 1 70 ? -0.722 -15.941 3.171 1.00 0.00 70 ARG A CA 7
ATOM 8906 C C . ARG A 1 70 ? -1.686 -16.968 2.583 1.00 0.00 70 ARG A C 7
ATOM 8907 O O . ARG A 1 70 ? -1.769 -18.099 3.060 1.00 0.00 70 ARG A O 7
ATOM 8928 N N . ARG A 1 71 ? -2.412 -16.564 1.546 1.00 0.00 71 ARG A N 7
ATOM 8929 C CA . ARG A 1 71 ? -3.371 -17.448 0.894 1.00 0.00 71 ARG A CA 7
ATOM 8930 C C . ARG A 1 71 ? -2.972 -17.709 -0.555 1.00 0.00 71 ARG A C 7
ATOM 8931 O O . ARG A 1 71 ? -3.185 -18.802 -1.082 1.00 0.00 71 ARG A O 7
ATOM 8952 N N . THR A 1 72 ? -2.392 -16.699 -1.196 1.00 0.00 72 THR A N 7
ATOM 8953 C CA . THR A 1 72 ? -1.965 -16.819 -2.584 1.00 0.00 72 THR A CA 7
ATOM 8954 C C . THR A 1 72 ? -0.483 -16.495 -2.733 1.00 0.00 72 THR A C 7
ATOM 8955 O O . THR A 1 72 ? 0.096 -16.673 -3.804 1.00 0.00 72 THR A O 7
ATOM 8966 N N . GLY A 1 73 ? 0.126 -16.020 -1.651 1.00 0.00 73 GLY A N 7
ATOM 8967 C CA . GLY A 1 73 ? 1.537 -15.680 -1.683 1.00 0.00 73 GLY A CA 7
ATOM 8968 C C . GLY A 1 73 ? 1.857 -14.634 -2.732 1.00 0.00 73 GLY A C 7
ATOM 8969 O O . GLY A 1 73 ? 3.022 -14.417 -3.069 1.00 0.00 73 GLY A O 7
ATOM 8973 N N . LYS A 1 74 ? 0.822 -13.983 -3.252 1.00 0.00 74 LYS A N 7
ATOM 8974 C CA . LYS A 1 74 ? 0.998 -12.954 -4.270 1.00 0.00 74 LYS A CA 7
ATOM 8975 C C . LYS A 1 74 ? 1.432 -11.634 -3.639 1.00 0.00 74 LYS A C 7
ATOM 8976 O O . LYS A 1 74 ? 1.128 -11.341 -2.483 1.00 0.00 74 LYS A O 7
ATOM 8995 N N . PRO A 1 75 ? 2.160 -10.818 -4.416 1.00 0.00 75 PRO A N 7
ATOM 8996 C CA . PRO A 1 75 ? 2.650 -9.516 -3.955 1.00 0.00 75 PRO A CA 7
ATOM 8997 C C . PRO A 1 75 ? 1.524 -8.503 -3.777 1.00 0.00 75 PRO A C 7
ATOM 8998 O O . PRO A 1 75 ? 1.019 -7.944 -4.751 1.00 0.00 75 PRO A O 7
ATOM 9009 N N . ILE A 1 76 ? 1.136 -8.270 -2.527 1.00 0.00 76 ILE A N 7
ATOM 9010 C CA . ILE A 1 76 ? 0.071 -7.323 -2.222 1.00 0.00 76 ILE A CA 7
ATOM 9011 C C . ILE A 1 76 ? 0.613 -6.107 -1.478 1.00 0.00 76 ILE A C 7
ATOM 9012 O O . ILE A 1 76 ? 1.682 -6.164 -0.871 1.00 0.00 76 ILE A O 7
ATOM 9028 N N . ALA A 1 77 ? -0.133 -5.009 -1.529 1.00 0.00 77 ALA A N 7
ATOM 9029 C CA . ALA A 1 77 ? 0.270 -3.780 -0.857 1.00 0.00 77 ALA A CA 7
ATOM 9030 C C . ALA A 1 77 ? -0.242 -3.747 0.579 1.00 0.00 77 ALA A C 7
ATOM 9031 O O . ALA A 1 77 ? -1.345 -4.211 0.867 1.00 0.00 77 ALA A O 7
ATOM 9038 N N . VAL A 1 78 ? 0.567 -3.195 1.478 1.00 0.00 78 VAL A N 7
ATOM 9039 C CA . VAL A 1 78 ? 0.195 -3.100 2.885 1.00 0.00 78 VAL A CA 7
ATOM 9040 C C . VAL A 1 78 ? 0.711 -1.806 3.504 1.00 0.00 78 VAL A C 7
ATOM 9041 O O . VAL A 1 78 ? 1.607 -1.159 2.961 1.00 0.00 78 VAL A O 7
ATOM 9054 N N . LYS A 1 79 ? 0.141 -1.434 4.645 1.00 0.00 79 LYS A N 7
ATOM 9055 C CA . LYS A 1 79 ? 0.544 -0.218 5.342 1.00 0.00 79 LYS A CA 7
ATOM 9056 C C . LYS A 1 79 ? 0.646 0.955 4.372 1.00 0.00 79 LYS A C 7
ATOM 9057 O O . LYS A 1 79 ? 1.649 1.670 4.350 1.00 0.00 79 LYS A O 7
ATOM 9076 N N . LEU A 1 80 ? -0.397 1.149 3.573 1.00 0.00 80 LEU A N 7
ATOM 9077 C CA . LEU A 1 80 ? -0.426 2.238 2.603 1.00 0.00 80 LEU A CA 7
ATOM 9078 C C . LEU A 1 80 ? -0.370 3.592 3.301 1.00 0.00 80 LEU A C 7
ATOM 9079 O O . LEU A 1 80 ? -0.705 3.709 4.480 1.00 0.00 80 LEU A O 7
ATOM 9095 N N . VAL A 1 81 ? 0.054 4.615 2.566 1.00 0.00 81 VAL A N 7
ATOM 9096 C CA . VAL A 1 81 ? 0.151 5.963 3.113 1.00 0.00 81 VAL A CA 7
ATOM 9097 C C . VAL A 1 81 ? 0.310 6.997 2.004 1.00 0.00 81 VAL A C 7
ATOM 9098 O O . VAL A 1 81 ? 1.140 6.841 1.108 1.00 0.00 81 VAL A O 7
ATOM 9111 N N . LYS A 1 82 ? -0.492 8.054 2.070 1.00 0.00 82 LYS A N 7
ATOM 9112 C CA . LYS A 1 82 ? -0.441 9.117 1.073 1.00 0.00 82 LYS A CA 7
ATOM 9113 C C . LYS A 1 82 ? 0.874 9.884 1.162 1.00 0.00 82 LYS A C 7
ATOM 9114 O O . LYS A 1 82 ? 1.250 10.368 2.231 1.00 0.00 82 LYS A O 7
ATOM 9133 N N . ILE A 1 83 ? 1.569 9.992 0.035 1.00 0.00 83 ILE A N 7
ATOM 9134 C CA . ILE A 1 83 ? 2.841 10.703 -0.013 1.00 0.00 83 ILE A CA 7
ATOM 9135 C C . ILE A 1 83 ? 2.648 12.192 0.252 1.00 0.00 83 ILE A C 7
ATOM 9136 O O . ILE A 1 83 ? 3.228 12.747 1.186 1.00 0.00 83 ILE A O 7
ATOM 9152 N N . SER A 1 84 ? 1.829 12.834 -0.574 1.00 0.00 84 SER A N 7
ATOM 9153 C CA . SER A 1 84 ? 1.561 14.260 -0.430 1.00 0.00 84 SER A CA 7
ATOM 9154 C C . SER A 1 84 ? 0.481 14.507 0.619 1.00 0.00 84 SER A C 7
ATOM 9155 O O . SER A 1 84 ? -0.587 13.897 0.582 1.00 0.00 84 SER A O 7
ATOM 9163 N N . GLY A 1 85 ? 0.767 15.407 1.554 1.00 0.00 85 GLY A N 7
ATOM 9164 C CA . GLY A 1 85 ? -0.188 15.719 2.601 1.00 0.00 85 GLY A CA 7
ATOM 9165 C C . GLY A 1 85 ? -0.096 17.161 3.059 1.00 0.00 85 GLY A C 7
ATOM 9166 O O . GLY A 1 85 ? 0.555 17.479 4.054 1.00 0.00 85 GLY A O 7
ATOM 9170 N N . PRO A 1 86 ? -0.759 18.064 2.320 1.00 0.00 86 PRO A N 7
ATOM 9171 C CA . PRO A 1 86 ? -0.763 19.495 2.636 1.00 0.00 86 PRO A CA 7
ATOM 9172 C C . PRO A 1 86 ? -1.553 19.807 3.903 1.00 0.00 86 PRO A C 7
ATOM 9173 O O . PRO A 1 86 ? -2.783 19.844 3.886 1.00 0.00 86 PRO A O 7
ATOM 9184 N N . SER A 1 87 ? -0.837 20.031 5.001 1.00 0.00 87 SER A N 7
ATOM 9185 C CA . SER A 1 87 ? -1.472 20.336 6.278 1.00 0.00 87 SER A CA 7
ATOM 9186 C C . SER A 1 87 ? -2.075 21.737 6.263 1.00 0.00 87 SER A C 7
ATOM 9187 O O . SER A 1 87 ? -1.539 22.649 5.635 1.00 0.00 87 SER A O 7
ATOM 9195 N N . SER A 1 88 ? -3.195 21.900 6.961 1.00 0.00 88 SER A N 7
ATOM 9196 C CA . SER A 1 88 ? -3.875 23.188 7.027 1.00 0.00 88 SER A CA 7
ATOM 9197 C C . SER A 1 88 ? -3.943 23.694 8.464 1.00 0.00 88 SER A C 7
ATOM 9198 O O . SER A 1 88 ? -3.712 24.873 8.731 1.00 0.00 88 SER A O 7
ATOM 9206 N N . GLY A 1 89 ? -4.263 22.793 9.388 1.00 0.00 89 GLY A N 7
ATOM 9207 C CA . GLY A 1 89 ? -4.357 23.165 10.787 1.00 0.00 89 GLY A CA 7
ATOM 9208 C C . GLY A 1 89 ? -5.706 22.823 11.389 1.00 0.00 89 GLY A C 7
ATOM 9209 O O . GLY A 1 89 ? -6.703 22.719 10.675 1.00 0.00 89 GLY A O 7
ATOM 9213 N N . GLY A 1 1 ? 18.245 -12.384 21.640 1.00 0.00 1 GLY A N 8
ATOM 9214 C CA . GLY A 1 1 ? 18.314 -12.675 23.060 1.00 0.00 1 GLY A CA 8
ATOM 9215 C C . GLY A 1 1 ? 18.542 -11.431 23.896 1.00 0.00 1 GLY A C 8
ATOM 9216 O O . GLY A 1 1 ? 17.684 -10.551 23.960 1.00 0.00 1 GLY A O 8
ATOM 9220 N N . SER A 1 2 ? 19.703 -11.358 24.540 1.00 0.00 2 SER A N 8
ATOM 9221 C CA . SER A 1 2 ? 20.040 -10.215 25.381 1.00 0.00 2 SER A CA 8
ATOM 9222 C C . SER A 1 2 ? 20.277 -8.968 24.534 1.00 0.00 2 SER A C 8
ATOM 9223 O O . SER A 1 2 ? 21.402 -8.691 24.119 1.00 0.00 2 SER A O 8
ATOM 9231 N N . SER A 1 3 ? 19.207 -8.220 24.281 1.00 0.00 3 SER A N 8
ATOM 9232 C CA . SER A 1 3 ? 19.297 -7.005 23.480 1.00 0.00 3 SER A CA 8
ATOM 9233 C C . SER A 1 3 ? 19.805 -7.316 22.076 1.00 0.00 3 SER A C 8
ATOM 9234 O O . SER A 1 3 ? 20.582 -6.553 21.502 1.00 0.00 3 SER A O 8
ATOM 9242 N N . GLY A 1 4 ? 19.361 -8.443 21.528 1.00 0.00 4 GLY A N 8
ATOM 9243 C CA . GLY A 1 4 ? 19.781 -8.836 20.196 1.00 0.00 4 GLY A CA 8
ATOM 9244 C C . GLY A 1 4 ? 18.619 -9.280 19.329 1.00 0.00 4 GLY A C 8
ATOM 9245 O O . GLY A 1 4 ? 17.914 -10.232 19.665 1.00 0.00 4 GLY A O 8
ATOM 9249 N N . SER A 1 5 ? 18.418 -8.589 18.212 1.00 0.00 5 SER A N 8
ATOM 9250 C CA . SER A 1 5 ? 17.329 -8.914 17.297 1.00 0.00 5 SER A CA 8
ATOM 9251 C C . SER A 1 5 ? 17.866 -9.550 16.019 1.00 0.00 5 SER A C 8
ATOM 9252 O O . SER A 1 5 ? 18.214 -8.854 15.065 1.00 0.00 5 SER A O 8
ATOM 9260 N N . SER A 1 6 ? 17.931 -10.878 16.008 1.00 0.00 6 SER A N 8
ATOM 9261 C CA . SER A 1 6 ? 18.429 -11.609 14.849 1.00 0.00 6 SER A CA 8
ATOM 9262 C C . SER A 1 6 ? 17.279 -12.245 14.073 1.00 0.00 6 SER A C 8
ATOM 9263 O O . SER A 1 6 ? 16.178 -12.411 14.597 1.00 0.00 6 SER A O 8
ATOM 9271 N N . GLY A 1 7 ? 17.544 -12.599 12.819 1.00 0.00 7 GLY A N 8
ATOM 9272 C CA . GLY A 1 7 ? 16.523 -13.213 11.990 1.00 0.00 7 GLY A CA 8
ATOM 9273 C C . GLY A 1 7 ? 16.499 -12.644 10.585 1.00 0.00 7 GLY A C 8
ATOM 9274 O O . GLY A 1 7 ? 15.972 -11.556 10.357 1.00 0.00 7 GLY A O 8
ATOM 9278 N N . GLY A 1 8 ? 17.072 -13.383 9.639 1.00 0.00 8 GLY A N 8
ATOM 9279 C CA . GLY A 1 8 ? 17.104 -12.928 8.261 1.00 0.00 8 GLY A CA 8
ATOM 9280 C C . GLY A 1 8 ? 18.313 -13.448 7.508 1.00 0.00 8 GLY A C 8
ATOM 9281 O O . GLY A 1 8 ? 19.013 -12.684 6.842 1.00 0.00 8 GLY A O 8
ATOM 9285 N N . TYR A 1 9 ? 18.560 -14.748 7.614 1.00 0.00 9 TYR A N 8
ATOM 9286 C CA . TYR A 1 9 ? 19.696 -15.368 6.940 1.00 0.00 9 TYR A CA 8
ATOM 9287 C C . TYR A 1 9 ? 19.236 -16.504 6.032 1.00 0.00 9 TYR A C 8
ATOM 9288 O O . TYR A 1 9 ? 18.201 -17.133 6.256 1.00 0.00 9 TYR A O 8
ATOM 9306 N N . PRO A 1 10 ? 20.024 -16.776 4.981 1.00 0.00 10 PRO A N 8
ATOM 9307 C CA . PRO A 1 10 ? 21.257 -16.034 4.704 1.00 0.00 10 PRO A CA 8
ATOM 9308 C C . PRO A 1 10 ? 20.984 -14.602 4.255 1.00 0.00 10 PRO A C 8
ATOM 9309 O O . PRO A 1 10 ? 20.110 -14.359 3.425 1.00 0.00 10 PRO A O 8
ATOM 9320 N N . ASN A 1 11 ? 21.739 -13.659 4.808 1.00 0.00 11 ASN A N 8
ATOM 9321 C CA . ASN A 1 11 ? 21.578 -12.251 4.464 1.00 0.00 11 ASN A CA 8
ATOM 9322 C C . ASN A 1 11 ? 21.501 -12.066 2.951 1.00 0.00 11 ASN A C 8
ATOM 9323 O O . ASN A 1 11 ? 22.308 -12.620 2.206 1.00 0.00 11 ASN A O 8
ATOM 9334 N N . GLY A 1 12 ? 20.523 -11.283 2.505 1.00 0.00 12 GLY A N 8
ATOM 9335 C CA . GLY A 1 12 ? 20.358 -11.039 1.084 1.00 0.00 12 GLY A CA 8
ATOM 9336 C C . GLY A 1 12 ? 19.467 -9.846 0.801 1.00 0.00 12 GLY A C 8
ATOM 9337 O O . GLY A 1 12 ? 18.439 -9.972 0.135 1.00 0.00 12 GLY A O 8
ATOM 9341 N N . THR A 1 13 ? 19.861 -8.681 1.308 1.00 0.00 13 THR A N 8
ATOM 9342 C CA . THR A 1 13 ? 19.090 -7.461 1.109 1.00 0.00 13 THR A CA 8
ATOM 9343 C C . THR A 1 13 ? 17.598 -7.719 1.280 1.00 0.00 13 THR A C 8
ATOM 9344 O O . THR A 1 13 ? 16.781 -7.243 0.492 1.00 0.00 13 THR A O 8
ATOM 9355 N N . SER A 1 14 ? 17.248 -8.474 2.317 1.00 0.00 14 SER A N 8
ATOM 9356 C CA . SER A 1 14 ? 15.853 -8.798 2.590 1.00 0.00 14 SER A CA 8
ATOM 9357 C C . SER A 1 14 ? 15.219 -7.747 3.496 1.00 0.00 14 SER A C 8
ATOM 9358 O O . SER A 1 14 ? 14.473 -8.075 4.418 1.00 0.00 14 SER A O 8
ATOM 9366 N N . ALA A 1 15 ? 15.521 -6.481 3.225 1.00 0.00 15 ALA A N 8
ATOM 9367 C CA . ALA A 1 15 ? 14.980 -5.381 4.013 1.00 0.00 15 ALA A CA 8
ATOM 9368 C C . ALA A 1 15 ? 13.693 -4.846 3.397 1.00 0.00 15 ALA A C 8
ATOM 9369 O O . ALA A 1 15 ? 13.414 -5.075 2.221 1.00 0.00 15 ALA A O 8
ATOM 9376 N N . ALA A 1 16 ? 12.911 -4.131 4.200 1.00 0.00 16 ALA A N 8
ATOM 9377 C CA . ALA A 1 16 ? 11.653 -3.562 3.732 1.00 0.00 16 ALA A CA 8
ATOM 9378 C C . ALA A 1 16 ? 11.898 -2.406 2.768 1.00 0.00 16 ALA A C 8
ATOM 9379 O O . ALA A 1 16 ? 12.615 -1.458 3.089 1.00 0.00 16 ALA A O 8
ATOM 9386 N N . LEU A 1 17 ? 11.299 -2.492 1.585 1.00 0.00 17 LEU A N 8
ATOM 9387 C CA . LEU A 1 17 ? 11.453 -1.453 0.573 1.00 0.00 17 LEU A CA 8
ATOM 9388 C C . LEU A 1 17 ? 10.098 -0.876 0.174 1.00 0.00 17 LEU A C 8
ATOM 9389 O O . LEU A 1 17 ? 9.371 -1.467 -0.624 1.00 0.00 17 LEU A O 8
ATOM 9405 N N . ARG A 1 18 ? 9.767 0.283 0.734 1.00 0.00 18 ARG A N 8
ATOM 9406 C CA . ARG A 1 18 ? 8.500 0.941 0.437 1.00 0.00 18 ARG A CA 8
ATOM 9407 C C . ARG A 1 18 ? 8.443 1.375 -1.025 1.00 0.00 18 ARG A C 8
ATOM 9408 O O . ARG A 1 18 ? 9.264 2.171 -1.478 1.00 0.00 18 ARG A O 8
ATOM 9429 N N . GLU A 1 19 ? 7.468 0.844 -1.757 1.00 0.00 19 GLU A N 8
ATOM 9430 C CA . GLU A 1 19 ? 7.305 1.176 -3.167 1.00 0.00 19 GLU A CA 8
ATOM 9431 C C . GLU A 1 19 ? 6.263 2.275 -3.351 1.00 0.00 19 GLU A C 8
ATOM 9432 O O . GLU A 1 19 ? 5.365 2.441 -2.524 1.00 0.00 19 GLU A O 8
ATOM 9444 N N . THR A 1 20 ? 6.387 3.025 -4.442 1.00 0.00 20 THR A N 8
ATOM 9445 C CA . THR A 1 20 ? 5.458 4.109 -4.735 1.00 0.00 20 THR A CA 8
ATOM 9446 C C . THR A 1 20 ? 4.889 3.980 -6.143 1.00 0.00 20 THR A C 8
ATOM 9447 O O . THR A 1 20 ? 5.604 3.635 -7.083 1.00 0.00 20 THR A O 8
ATOM 9458 N N . GLY A 1 21 ? 3.596 4.261 -6.282 1.00 0.00 21 GLY A N 8
ATOM 9459 C CA . GLY A 1 21 ? 2.953 4.171 -7.580 1.00 0.00 21 GLY A CA 8
ATOM 9460 C C . GLY A 1 21 ? 1.783 5.124 -7.715 1.00 0.00 21 GLY A C 8
ATOM 9461 O O . GLY A 1 21 ? 1.929 6.330 -7.515 1.00 0.00 21 GLY A O 8
ATOM 9465 N N . VAL A 1 22 ? 0.618 4.584 -8.057 1.00 0.00 22 VAL A N 8
ATOM 9466 C CA . VAL A 1 22 ? -0.583 5.396 -8.219 1.00 0.00 22 VAL A CA 8
ATOM 9467 C C . VAL A 1 22 ? -1.842 4.553 -8.052 1.00 0.00 22 VAL A C 8
ATOM 9468 O O . VAL A 1 22 ? -1.838 3.352 -8.326 1.00 0.00 22 VAL A O 8
ATOM 9481 N N . ILE A 1 23 ? -2.919 5.189 -7.603 1.00 0.00 23 ILE A N 8
ATOM 9482 C CA . ILE A 1 23 ? -4.186 4.498 -7.402 1.00 0.00 23 ILE A CA 8
ATOM 9483 C C . ILE A 1 23 ? -4.920 4.301 -8.724 1.00 0.00 23 ILE A C 8
ATOM 9484 O O . ILE A 1 23 ? -5.699 5.155 -9.146 1.00 0.00 23 ILE A O 8
ATOM 9500 N N . GLU A 1 24 ? -4.667 3.167 -9.371 1.00 0.00 24 GLU A N 8
ATOM 9501 C CA . GLU A 1 24 ? -5.306 2.858 -10.645 1.00 0.00 24 GLU A CA 8
ATOM 9502 C C . GLU A 1 24 ? -6.812 2.688 -10.472 1.00 0.00 24 GLU A C 8
ATOM 9503 O O . GLU A 1 24 ? -7.603 3.232 -11.243 1.00 0.00 24 GLU A O 8
ATOM 9515 N N . LYS A 1 25 ? -7.202 1.927 -9.455 1.00 0.00 25 LYS A N 8
ATOM 9516 C CA . LYS A 1 25 ? -8.613 1.685 -9.177 1.00 0.00 25 LYS A CA 8
ATOM 9517 C C . LYS A 1 25 ? -8.888 1.728 -7.678 1.00 0.00 25 LYS A C 8
ATOM 9518 O O . LYS A 1 25 ? -8.003 1.453 -6.866 1.00 0.00 25 LYS A O 8
ATOM 9537 N N . LEU A 1 26 ? -10.119 2.071 -7.316 1.00 0.00 26 LEU A N 8
ATOM 9538 C CA . LEU A 1 26 ? -10.512 2.148 -5.913 1.00 0.00 26 LEU A CA 8
ATOM 9539 C C . LEU A 1 26 ? -11.969 1.738 -5.732 1.00 0.00 26 LEU A C 8
ATOM 9540 O O . LEU A 1 26 ? -12.831 2.093 -6.538 1.00 0.00 26 LEU A O 8
ATOM 9556 N N . LEU A 1 27 ? -12.240 0.989 -4.669 1.00 0.00 27 LEU A N 8
ATOM 9557 C CA . LEU A 1 27 ? -13.594 0.531 -4.380 1.00 0.00 27 LEU A CA 8
ATOM 9558 C C . LEU A 1 27 ? -13.960 0.796 -2.923 1.00 0.00 27 LEU A C 8
ATOM 9559 O O . LEU A 1 27 ? -13.188 1.402 -2.178 1.00 0.00 27 LEU A O 8
ATOM 9575 N N . THR A 1 28 ? -15.140 0.336 -2.521 1.00 0.00 28 THR A N 8
ATOM 9576 C CA . THR A 1 28 ? -15.608 0.522 -1.153 1.00 0.00 28 THR A CA 8
ATOM 9577 C C . THR A 1 28 ? -14.984 -0.505 -0.214 1.00 0.00 28 THR A C 8
ATOM 9578 O O . THR A 1 28 ? -14.962 -0.316 1.002 1.00 0.00 28 THR A O 8
ATOM 9589 N N . SER A 1 29 ? -14.478 -1.592 -0.787 1.00 0.00 29 SER A N 8
ATOM 9590 C CA . SER A 1 29 ? -13.856 -2.651 0.000 1.00 0.00 29 SER A CA 8
ATOM 9591 C C . SER A 1 29 ? -12.335 -2.563 -0.076 1.00 0.00 29 SER A C 8
ATOM 9592 O O . SER A 1 29 ? -11.639 -2.790 0.913 1.00 0.00 29 SER A O 8
ATOM 9600 N N . TYR A 1 30 ? -11.827 -2.232 -1.258 1.00 0.00 30 TYR A N 8
ATOM 9601 C CA . TYR A 1 30 ? -10.388 -2.116 -1.465 1.00 0.00 30 TYR A CA 8
ATOM 9602 C C . TYR A 1 30 ? -10.083 -1.391 -2.773 1.00 0.00 30 TYR A C 8
ATOM 9603 O O . TYR A 1 30 ? -10.989 -0.933 -3.468 1.00 0.00 30 TYR A O 8
ATOM 9621 N N . GLY A 1 31 ? -8.798 -1.291 -3.101 1.00 0.00 31 GLY A N 8
ATOM 9622 C CA . GLY A 1 31 ? -8.395 -0.622 -4.324 1.00 0.00 31 GLY A CA 8
ATOM 9623 C C . GLY A 1 31 ? -7.100 -1.174 -4.886 1.00 0.00 31 GLY A C 8
ATOM 9624 O O . GLY A 1 31 ? -6.387 -1.916 -4.210 1.00 0.00 31 GLY A O 8
ATOM 9628 N N . PHE A 1 32 ? -6.795 -0.812 -6.128 1.00 0.00 32 PHE A N 8
ATOM 9629 C CA . PHE A 1 32 ? -5.578 -1.278 -6.783 1.00 0.00 32 PHE A CA 8
ATOM 9630 C C . PHE A 1 32 ? -4.618 -0.119 -7.035 1.00 0.00 32 PHE A C 8
ATOM 9631 O O . PHE A 1 32 ? -5.040 0.988 -7.371 1.00 0.00 32 PHE A O 8
ATOM 9648 N N . ILE A 1 33 ? -3.326 -0.382 -6.871 1.00 0.00 33 ILE A N 8
ATOM 9649 C CA . ILE A 1 33 ? -2.306 0.638 -7.082 1.00 0.00 33 ILE A CA 8
ATOM 9650 C C . ILE A 1 33 ? -1.339 0.228 -8.187 1.00 0.00 33 ILE A C 8
ATOM 9651 O O . ILE A 1 33 ? -0.655 -0.789 -8.079 1.00 0.00 33 ILE A O 8
ATOM 9667 N N . GLN A 1 34 ? -1.286 1.029 -9.246 1.00 0.00 34 GLN A N 8
ATOM 9668 C CA . GLN A 1 34 ? -0.401 0.749 -10.371 1.00 0.00 34 GLN A CA 8
ATOM 9669 C C . GLN A 1 34 ? 1.035 1.149 -10.046 1.00 0.00 34 GLN A C 8
ATOM 9670 O O . GLN A 1 34 ? 1.361 2.336 -9.989 1.00 0.00 34 GLN A O 8
ATOM 9684 N N . CYS A 1 35 ? 1.887 0.153 -9.833 1.00 0.00 35 CYS A N 8
ATOM 9685 C CA . CYS A 1 35 ? 3.288 0.401 -9.512 1.00 0.00 35 CYS A CA 8
ATOM 9686 C C . CYS A 1 35 ? 4.008 1.054 -10.688 1.00 0.00 35 CYS A C 8
ATOM 9687 O O . CYS A 1 35 ? 4.232 0.422 -11.720 1.00 0.00 35 CYS A O 8
ATOM 9695 N N . SER A 1 36 ? 4.366 2.324 -10.525 1.00 0.00 36 SER A N 8
ATOM 9696 C CA . SER A 1 36 ? 5.055 3.064 -11.575 1.00 0.00 36 SER A CA 8
ATOM 9697 C C . SER A 1 36 ? 6.545 2.734 -11.585 1.00 0.00 36 SER A C 8
ATOM 9698 O O . SER A 1 36 ? 7.328 3.371 -12.288 1.00 0.00 36 SER A O 8
ATOM 9706 N N . GLU A 1 37 ? 6.927 1.731 -10.800 1.00 0.00 37 GLU A N 8
ATOM 9707 C CA . GLU A 1 37 ? 8.323 1.316 -10.718 1.00 0.00 37 GLU A CA 8
ATOM 9708 C C . GLU A 1 37 ? 8.524 -0.048 -11.373 1.00 0.00 37 GLU A C 8
ATOM 9709 O O . GLU A 1 37 ? 9.515 -0.275 -12.067 1.00 0.00 37 GLU A O 8
ATOM 9721 N N . ARG A 1 38 ? 7.577 -0.952 -11.146 1.00 0.00 38 ARG A N 8
ATOM 9722 C CA . ARG A 1 38 ? 7.650 -2.294 -11.711 1.00 0.00 38 ARG A CA 8
ATOM 9723 C C . ARG A 1 38 ? 6.675 -2.447 -12.875 1.00 0.00 38 ARG A C 8
ATOM 9724 O O . ARG A 1 38 ? 6.671 -3.468 -13.562 1.00 0.00 38 ARG A O 8
ATOM 9745 N N . GLN A 1 39 ? 5.852 -1.426 -13.090 1.00 0.00 39 GLN A N 8
ATOM 9746 C CA . GLN A 1 39 ? 4.873 -1.448 -14.170 1.00 0.00 39 GLN A CA 8
ATOM 9747 C C . GLN A 1 39 ? 3.865 -2.574 -13.966 1.00 0.00 39 GLN A C 8
ATOM 9748 O O . GLN A 1 39 ? 3.465 -3.242 -14.920 1.00 0.00 39 GLN A O 8
ATOM 9762 N N . ALA A 1 40 ? 3.457 -2.779 -12.718 1.00 0.00 40 ALA A N 8
ATOM 9763 C CA . ALA A 1 40 ? 2.494 -3.823 -12.390 1.00 0.00 40 ALA A CA 8
ATOM 9764 C C . ALA A 1 40 ? 1.395 -3.289 -11.479 1.00 0.00 40 ALA A C 8
ATOM 9765 O O . ALA A 1 40 ? 1.659 -2.514 -10.560 1.00 0.00 40 ALA A O 8
ATOM 9772 N N . ARG A 1 41 ? 0.161 -3.708 -11.739 1.00 0.00 41 ARG A N 8
ATOM 9773 C CA . ARG A 1 41 ? -0.979 -3.270 -10.943 1.00 0.00 41 ARG A CA 8
ATOM 9774 C C . ARG A 1 41 ? -1.110 -4.108 -9.674 1.00 0.00 41 ARG A C 8
ATOM 9775 O O . ARG A 1 41 ? -1.409 -5.301 -9.733 1.00 0.00 41 ARG A O 8
ATOM 9796 N N . LEU A 1 42 ? -0.883 -3.475 -8.528 1.00 0.00 42 LEU A N 8
ATOM 9797 C CA . LEU A 1 42 ? -0.974 -4.161 -7.244 1.00 0.00 42 LEU A CA 8
ATOM 9798 C C . LEU A 1 42 ? -2.384 -4.059 -6.671 1.00 0.00 42 LEU A C 8
ATOM 9799 O O . LEU A 1 42 ? -3.219 -3.309 -7.179 1.00 0.00 42 LEU A O 8
ATOM 9815 N N . PHE A 1 43 ? -2.643 -4.816 -5.610 1.00 0.00 43 PHE A N 8
ATOM 9816 C CA . PHE A 1 43 ? -3.952 -4.809 -4.967 1.00 0.00 43 PHE A CA 8
ATOM 9817 C C . PHE A 1 43 ? -3.827 -4.469 -3.485 1.00 0.00 43 PHE A C 8
ATOM 9818 O O . PHE A 1 43 ? -3.400 -5.297 -2.680 1.00 0.00 43 PHE A O 8
ATOM 9835 N N . PHE A 1 44 ? -4.204 -3.244 -3.132 1.00 0.00 44 PHE A N 8
ATOM 9836 C CA . PHE A 1 44 ? -4.134 -2.793 -1.747 1.00 0.00 44 PHE A CA 8
ATOM 9837 C C . PHE A 1 44 ? -5.510 -2.840 -1.089 1.00 0.00 44 PHE A C 8
ATOM 9838 O O . PHE A 1 44 ? -6.518 -2.496 -1.707 1.00 0.00 44 PHE A O 8
ATOM 9855 N N . HIS A 1 45 ? -5.543 -3.268 0.169 1.00 0.00 45 HIS A N 8
ATOM 9856 C CA . HIS A 1 45 ? -6.795 -3.360 0.912 1.00 0.00 45 HIS A CA 8
ATOM 9857 C C . HIS A 1 45 ? -7.057 -2.078 1.697 1.00 0.00 45 HIS A C 8
ATOM 9858 O O . HIS A 1 45 ? -6.135 -1.484 2.258 1.00 0.00 45 HIS A O 8
ATOM 9873 N N . CYS A 1 46 ? -8.316 -1.658 1.732 1.00 0.00 46 CYS A N 8
ATOM 9874 C CA . CYS A 1 46 ? -8.698 -0.446 2.448 1.00 0.00 46 CYS A CA 8
ATOM 9875 C C . CYS A 1 46 ? -8.230 -0.500 3.898 1.00 0.00 46 CYS A C 8
ATOM 9876 O O . CYS A 1 46 ? -8.208 0.516 4.592 1.00 0.00 46 CYS A O 8
ATOM 9884 N N . SER A 1 47 ? -7.856 -1.693 4.350 1.00 0.00 47 SER A N 8
ATOM 9885 C CA . SER A 1 47 ? -7.393 -1.881 5.719 1.00 0.00 47 SER A CA 8
ATOM 9886 C C . SER A 1 47 ? -5.927 -1.483 5.857 1.00 0.00 47 SER A C 8
ATOM 9887 O O . SER A 1 47 ? -5.495 -1.018 6.911 1.00 0.00 47 SER A O 8
ATOM 9895 N N . GLN A 1 48 ? -5.166 -1.670 4.782 1.00 0.00 48 GLN A N 8
ATOM 9896 C CA . GLN A 1 48 ? -3.748 -1.331 4.782 1.00 0.00 48 GLN A CA 8
ATOM 9897 C C . GLN A 1 48 ? -3.546 0.166 4.989 1.00 0.00 48 GLN A C 8
ATOM 9898 O O . GLN A 1 48 ? -2.789 0.586 5.864 1.00 0.00 48 GLN A O 8
ATOM 9912 N N . TYR A 1 49 ? -4.227 0.967 4.177 1.00 0.00 49 TYR A N 8
ATOM 9913 C CA . TYR A 1 49 ? -4.120 2.418 4.269 1.00 0.00 49 TYR A CA 8
ATOM 9914 C C . TYR A 1 49 ? -4.357 2.893 5.699 1.00 0.00 49 TYR A C 8
ATOM 9915 O O . TYR A 1 49 ? -5.373 2.569 6.312 1.00 0.00 49 TYR A O 8
ATOM 9933 N N . ASN A 1 50 ? -3.410 3.663 6.224 1.00 0.00 50 ASN A N 8
ATOM 9934 C CA . ASN A 1 50 ? -3.514 4.1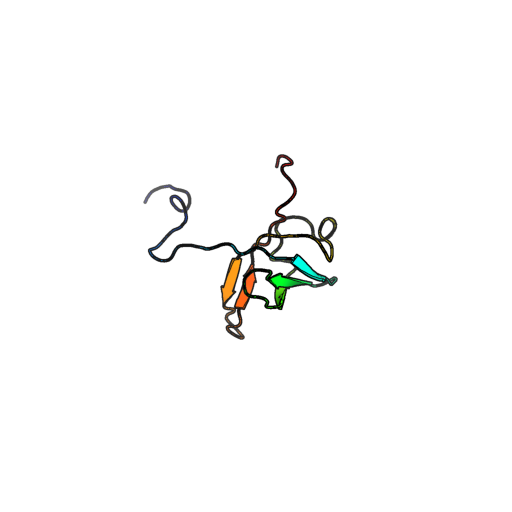83 7.583 1.00 0.00 50 ASN A CA 8
ATOM 9935 C C . ASN A 1 50 ? -4.449 5.388 7.634 1.00 0.00 50 ASN A C 8
ATOM 9936 O O . ASN A 1 50 ? -5.247 5.528 8.559 1.00 0.00 50 ASN A O 8
ATOM 9947 N N . GLY A 1 51 ? -4.343 6.255 6.632 1.00 0.00 51 GLY A N 8
ATOM 9948 C CA . GLY A 1 51 ? -5.185 7.437 6.581 1.00 0.00 51 GLY A CA 8
ATOM 9949 C C . GLY A 1 51 ? -6.657 7.094 6.474 1.00 0.00 51 GLY A C 8
ATOM 9950 O O . GLY A 1 51 ? -7.119 6.119 7.065 1.00 0.00 51 GLY A O 8
ATOM 9954 N N . ASN A 1 52 ? -7.397 7.901 5.720 1.00 0.00 52 ASN A N 8
ATOM 9955 C CA . ASN A 1 52 ? -8.828 7.679 5.540 1.00 0.00 52 ASN A CA 8
ATOM 9956 C C . ASN A 1 52 ? -9.176 7.554 4.060 1.00 0.00 52 ASN A C 8
ATOM 9957 O O . ASN A 1 52 ? -9.074 8.519 3.302 1.00 0.00 52 ASN A O 8
ATOM 9968 N N . LEU A 1 53 ? -9.589 6.358 3.655 1.00 0.00 53 LEU A N 8
ATOM 9969 C CA . LEU A 1 53 ? -9.954 6.105 2.265 1.00 0.00 53 LEU A CA 8
ATOM 9970 C C . LEU A 1 53 ? -10.606 7.334 1.641 1.00 0.00 53 LEU A C 8
ATOM 9971 O O . LEU A 1 53 ? -10.294 7.706 0.510 1.00 0.00 53 LEU A O 8
ATOM 9987 N N . GLN A 1 54 ? -11.511 7.961 2.386 1.00 0.00 54 GLN A N 8
ATOM 9988 C CA . GLN A 1 54 ? -12.205 9.149 1.906 1.00 0.00 54 GLN A CA 8
ATOM 9989 C C . GLN A 1 54 ? -11.235 10.107 1.221 1.00 0.00 54 GLN A C 8
ATOM 9990 O O . GLN A 1 54 ? -11.492 10.579 0.113 1.00 0.00 54 GLN A O 8
ATOM 10004 N N . ASP A 1 55 ? -10.121 10.389 1.887 1.00 0.00 55 ASP A N 8
ATOM 10005 C CA . ASP A 1 55 ? -9.112 11.290 1.343 1.00 0.00 55 ASP A CA 8
ATOM 10006 C C . ASP A 1 55 ? -8.461 10.689 0.101 1.00 0.00 55 ASP A C 8
ATOM 10007 O O . ASP A 1 55 ? -8.140 11.402 -0.851 1.00 0.00 55 ASP A O 8
ATOM 10016 N N . LEU A 1 56 ? -8.266 9.375 0.119 1.00 0.00 56 LEU A N 8
ATOM 10017 C CA . LEU A 1 56 ? -7.652 8.678 -1.006 1.00 0.00 56 LEU A CA 8
ATOM 10018 C C . LEU A 1 56 ? -8.576 8.680 -2.219 1.00 0.00 56 LEU A C 8
ATOM 10019 O O . LEU A 1 56 ? -9.799 8.675 -2.081 1.00 0.00 56 LEU A O 8
ATOM 10035 N N . LYS A 1 57 ? -7.983 8.684 -3.408 1.00 0.00 57 LYS A N 8
ATOM 10036 C CA . LYS A 1 57 ? -8.751 8.683 -4.647 1.00 0.00 57 LYS A CA 8
ATOM 10037 C C . LYS A 1 57 ? -7.936 8.091 -5.792 1.00 0.00 57 LYS A C 8
ATOM 10038 O O . LYS A 1 57 ? -6.715 7.967 -5.699 1.00 0.00 57 LYS A O 8
ATOM 10057 N N . VAL A 1 58 ? -8.620 7.728 -6.873 1.00 0.00 58 VAL A N 8
ATOM 10058 C CA . VAL A 1 58 ? -7.959 7.152 -8.038 1.00 0.00 58 VAL A CA 8
ATOM 10059 C C . VAL A 1 58 ? -7.217 8.220 -8.834 1.00 0.00 58 VAL A C 8
ATOM 10060 O O . VAL A 1 58 ? -7.833 9.073 -9.471 1.00 0.00 58 VAL A O 8
ATOM 10073 N N . GLY A 1 59 ? -5.889 8.166 -8.792 1.00 0.00 59 GLY A N 8
ATOM 10074 C CA . GLY A 1 59 ? -5.084 9.134 -9.514 1.00 0.00 59 GLY A CA 8
ATOM 10075 C C . GLY A 1 59 ? -4.182 9.936 -8.597 1.00 0.00 59 GLY A C 8
ATOM 10076 O O . GLY A 1 59 ? -3.681 10.994 -8.979 1.00 0.00 59 GLY A O 8
ATOM 10080 N N . ASP A 1 60 ? -3.977 9.435 -7.385 1.00 0.00 60 ASP A N 8
ATOM 10081 C CA . ASP A 1 60 ? -3.130 10.112 -6.410 1.00 0.00 60 ASP A CA 8
ATOM 10082 C C . ASP A 1 60 ? -1.951 9.231 -6.009 1.00 0.00 60 ASP A C 8
ATOM 10083 O O . ASP A 1 60 ? -2.099 8.021 -5.833 1.00 0.00 60 ASP A O 8
ATOM 10092 N N . ASP A 1 61 ? -0.782 9.845 -5.867 1.00 0.00 61 ASP A N 8
ATOM 10093 C CA . ASP A 1 61 ? 0.423 9.116 -5.486 1.00 0.00 61 ASP A CA 8
ATOM 10094 C C . ASP A 1 61 ? 0.322 8.613 -4.049 1.00 0.00 61 ASP A C 8
ATOM 10095 O O . ASP A 1 61 ? -0.149 9.325 -3.163 1.00 0.00 61 ASP A O 8
ATOM 10104 N N . VAL A 1 62 ? 0.768 7.381 -3.827 1.00 0.00 62 VAL A N 8
ATOM 10105 C CA . VAL A 1 62 ? 0.729 6.782 -2.498 1.00 0.00 62 VAL A CA 8
ATOM 10106 C C . VAL A 1 62 ? 1.850 5.764 -2.320 1.00 0.00 62 VAL A C 8
ATOM 10107 O O . VAL A 1 62 ? 2.180 5.023 -3.245 1.00 0.00 62 VAL A O 8
ATOM 10120 N N . GLU A 1 63 ? 2.430 5.734 -1.125 1.00 0.00 63 GLU A N 8
ATOM 10121 C CA . GLU A 1 63 ? 3.515 4.806 -0.827 1.00 0.00 63 GLU A CA 8
ATOM 10122 C C . GLU A 1 63 ? 2.998 3.592 -0.060 1.00 0.00 63 GLU A C 8
ATOM 10123 O O . GLU A 1 63 ? 2.159 3.718 0.832 1.00 0.00 63 GLU A O 8
ATOM 10135 N N . PHE A 1 64 ? 3.503 2.416 -0.416 1.00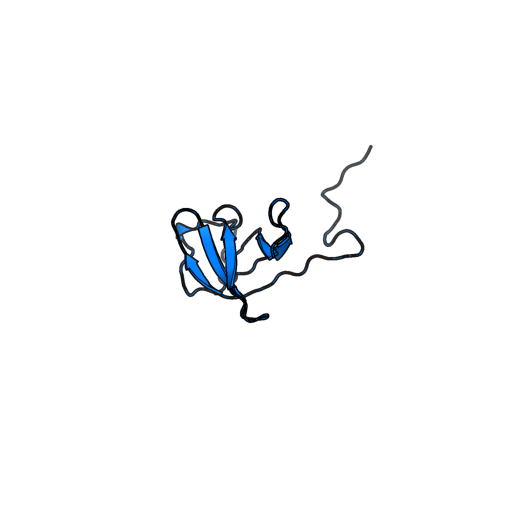 0.00 64 PHE A N 8
ATOM 10136 C CA . PHE A 1 64 ? 3.091 1.178 0.236 1.00 0.00 64 PHE A CA 8
ATOM 10137 C C . PHE A 1 64 ? 4.247 0.183 0.293 1.00 0.00 64 PHE A C 8
ATOM 10138 O O . PHE A 1 64 ? 5.332 0.446 -0.225 1.00 0.00 64 PHE A O 8
ATOM 10155 N N . GLU A 1 65 ? 4.005 -0.959 0.928 1.00 0.00 65 GLU A N 8
ATOM 10156 C CA . GLU A 1 65 ? 5.026 -1.993 1.055 1.00 0.00 65 GLU A CA 8
ATOM 10157 C C . GLU A 1 65 ? 4.539 -3.314 0.467 1.00 0.00 65 GLU A C 8
ATOM 10158 O O . GLU A 1 65 ? 3.464 -3.802 0.814 1.00 0.00 65 GLU A O 8
ATOM 10170 N N . VAL A 1 66 ? 5.339 -3.888 -0.427 1.00 0.00 66 VAL A N 8
ATOM 10171 C CA . VAL A 1 66 ? 4.991 -5.152 -1.064 1.00 0.00 66 VAL A CA 8
ATOM 10172 C C . VAL A 1 66 ? 5.292 -6.331 -0.145 1.00 0.00 66 VAL A C 8
ATOM 10173 O O . VAL A 1 66 ? 6.436 -6.544 0.255 1.00 0.00 66 VAL A O 8
ATOM 10186 N N . SER A 1 67 ? 4.256 -7.095 0.186 1.00 0.00 67 SER A N 8
ATOM 10187 C CA . SER A 1 67 ? 4.407 -8.252 1.060 1.00 0.00 67 SER A CA 8
ATOM 10188 C C . SER A 1 67 ? 3.863 -9.512 0.394 1.00 0.00 67 SER A C 8
ATOM 10189 O O . SER A 1 67 ? 3.362 -9.467 -0.729 1.00 0.00 67 SER A O 8
ATOM 10197 N N . SER A 1 68 ? 3.964 -10.636 1.097 1.00 0.00 68 SER A N 8
ATOM 10198 C CA . SER A 1 68 ? 3.485 -11.910 0.573 1.00 0.00 68 SER A CA 8
ATOM 10199 C C . SER A 1 68 ? 2.376 -12.477 1.455 1.00 0.00 68 SER A C 8
ATOM 10200 O O . SER A 1 68 ? 2.631 -12.961 2.558 1.00 0.00 68 SER A O 8
ATOM 10208 N N . ASP A 1 69 ? 1.145 -12.414 0.959 1.00 0.00 69 ASP A N 8
ATOM 10209 C CA . ASP A 1 69 ? -0.004 -12.922 1.700 1.00 0.00 69 ASP A CA 8
ATOM 10210 C C . ASP A 1 69 ? 0.270 -14.325 2.233 1.00 0.00 69 ASP A C 8
ATOM 10211 O O . ASP A 1 69 ? 1.271 -14.950 1.879 1.00 0.00 69 ASP A O 8
ATOM 10220 N N . ARG A 1 70 ? -0.624 -14.814 3.086 1.00 0.00 70 ARG A N 8
ATOM 10221 C CA . ARG A 1 70 ? -0.477 -16.142 3.669 1.00 0.00 70 ARG A CA 8
ATOM 10222 C C . ARG A 1 70 ? -1.540 -17.094 3.128 1.00 0.00 70 ARG A C 8
ATOM 10223 O O . ARG A 1 70 ? -1.440 -18.310 3.292 1.00 0.00 70 ARG A O 8
ATOM 10244 N N . ARG A 1 71 ? -2.557 -16.532 2.483 1.00 0.00 71 ARG A N 8
ATOM 10245 C CA . ARG A 1 71 ? -3.639 -17.330 1.920 1.00 0.00 71 ARG A CA 8
ATOM 10246 C C . ARG A 1 71 ? -3.418 -17.571 0.429 1.00 0.00 71 ARG A C 8
ATOM 10247 O O . ARG A 1 71 ? -3.650 -18.671 -0.075 1.00 0.00 71 ARG A O 8
ATOM 10268 N N . THR A 1 72 ? -2.968 -16.535 -0.272 1.00 0.00 72 THR A N 8
ATOM 10269 C CA . THR A 1 72 ? -2.717 -16.633 -1.705 1.00 0.00 72 THR A CA 8
ATOM 10270 C C . THR A 1 72 ? -1.229 -16.514 -2.011 1.00 0.00 72 THR A C 8
ATOM 10271 O O . THR A 1 72 ? -0.778 -16.874 -3.098 1.00 0.00 72 THR A O 8
ATOM 10282 N N . GLY A 1 73 ? -0.468 -16.008 -1.045 1.00 0.00 73 GLY A N 8
ATOM 10283 C CA . GLY A 1 73 ? 0.962 -15.852 -1.232 1.00 0.00 73 GLY A CA 8
ATOM 10284 C C . GLY A 1 73 ? 1.299 -14.906 -2.368 1.00 0.00 73 GLY A C 8
ATOM 10285 O O . GLY A 1 73 ? 2.422 -14.903 -2.871 1.00 0.00 73 GLY A O 8
ATOM 10289 N N . LYS A 1 74 ? 0.323 -14.101 -2.774 1.00 0.00 74 LYS A N 8
ATOM 10290 C CA . LYS A 1 74 ? 0.520 -13.146 -3.858 1.00 0.00 74 LYS A CA 8
ATOM 10291 C C . LYS A 1 74 ? 1.040 -11.815 -3.323 1.00 0.00 74 LYS A C 8
ATOM 10292 O O . LYS A 1 74 ? 0.778 -11.433 -2.183 1.00 0.00 74 LYS A O 8
ATOM 10311 N N . PRO A 1 75 ? 1.792 -11.092 -4.165 1.00 0.00 75 PRO A N 8
ATOM 10312 C CA . PRO A 1 75 ? 2.362 -9.792 -3.799 1.00 0.00 75 PRO A CA 8
ATOM 10313 C C . PRO A 1 75 ? 1.297 -8.709 -3.665 1.00 0.00 75 PRO A C 8
ATOM 10314 O O . PRO A 1 75 ? 0.803 -8.185 -4.663 1.00 0.00 75 PRO A O 8
ATOM 10325 N N . ILE A 1 76 ? 0.950 -8.378 -2.426 1.00 0.00 76 ILE A N 8
ATOM 10326 C CA . ILE A 1 76 ? -0.055 -7.356 -2.162 1.00 0.00 76 ILE A CA 8
ATOM 10327 C C . ILE A 1 76 ? 0.553 -6.162 -1.435 1.00 0.00 76 ILE A C 8
ATOM 10328 O O . ILE A 1 76 ? 1.667 -6.238 -0.918 1.00 0.00 76 ILE A O 8
ATOM 10344 N N . ALA A 1 77 ? -0.188 -5.059 -1.397 1.00 0.00 77 ALA A N 8
ATOM 10345 C CA . ALA A 1 77 ? 0.276 -3.849 -0.730 1.00 0.00 77 ALA A CA 8
ATOM 10346 C C . ALA A 1 77 ? -0.136 -3.839 0.738 1.00 0.00 77 ALA A C 8
ATOM 10347 O O . ALA A 1 77 ? -1.143 -4.439 1.115 1.00 0.00 77 ALA A O 8
ATOM 10354 N N . VAL A 1 78 ? 0.649 -3.155 1.564 1.00 0.00 78 VAL A N 8
ATOM 10355 C CA . VAL A 1 78 ? 0.365 -3.067 2.992 1.00 0.00 78 VAL A CA 8
ATOM 10356 C C . VAL A 1 78 ? 0.892 -1.762 3.577 1.00 0.00 78 VAL A C 8
ATOM 10357 O O . VAL A 1 78 ? 1.792 -1.135 3.018 1.00 0.00 78 VAL A O 8
ATOM 10370 N N . LYS A 1 79 ? 0.326 -1.356 4.709 1.00 0.00 79 LYS A N 8
ATOM 10371 C CA . LYS A 1 79 ? 0.739 -0.126 5.374 1.00 0.00 79 LYS A CA 8
ATOM 10372 C C . LYS A 1 79 ? 0.806 1.032 4.383 1.00 0.00 79 LYS A C 8
ATOM 10373 O O . LYS A 1 79 ? 1.805 1.749 4.317 1.00 0.00 79 LYS A O 8
ATOM 10392 N N . LEU A 1 80 ? -0.263 1.210 3.615 1.00 0.00 80 LEU A N 8
ATOM 10393 C CA . LEU A 1 80 ? -0.326 2.283 2.628 1.00 0.00 80 LEU A CA 8
ATOM 10394 C C . LEU A 1 80 ? -0.255 3.649 3.303 1.00 0.00 80 LEU A C 8
ATOM 10395 O O . LEU A 1 80 ? -0.677 3.810 4.447 1.00 0.00 80 LEU A O 8
ATOM 10411 N N . VAL A 1 81 ? 0.281 4.630 2.584 1.00 0.00 81 VAL A N 8
ATOM 10412 C CA . VAL A 1 81 ? 0.405 5.984 3.112 1.00 0.00 81 VAL A CA 8
ATOM 10413 C C . VAL A 1 81 ? 0.458 7.010 1.986 1.00 0.00 81 VAL A C 8
ATOM 10414 O O . VAL A 1 81 ? 1.244 6.879 1.048 1.00 0.00 81 VAL A O 8
ATOM 10427 N N . LYS A 1 82 ? -0.383 8.033 2.085 1.00 0.00 82 LYS A N 8
ATOM 10428 C CA . LYS A 1 82 ? -0.432 9.085 1.077 1.00 0.00 82 LYS A CA 8
ATOM 10429 C C . LYS A 1 82 ? 0.862 9.892 1.069 1.00 0.00 82 LYS A C 8
ATOM 10430 O O . LYS A 1 82 ? 1.224 10.512 2.069 1.00 0.00 82 LYS A O 8
ATOM 10449 N N . ILE A 1 83 ? 1.554 9.881 -0.066 1.00 0.00 83 ILE A N 8
ATOM 10450 C CA . ILE A 1 83 ? 2.806 10.615 -0.204 1.00 0.00 83 ILE A CA 8
ATOM 10451 C C . ILE A 1 83 ? 2.610 12.097 0.094 1.00 0.00 83 ILE A C 8
ATOM 10452 O O . ILE A 1 83 ? 3.205 12.638 1.026 1.00 0.00 83 ILE A O 8
ATOM 10468 N N . SER A 1 84 ? 1.771 12.750 -0.704 1.00 0.00 84 SER A N 8
ATOM 10469 C CA . SER A 1 84 ? 1.498 14.171 -0.527 1.00 0.00 84 SER A CA 8
ATOM 10470 C C . SER A 1 84 ? 0.282 14.384 0.369 1.00 0.00 84 SER A C 8
ATOM 10471 O O . SER A 1 84 ? -0.857 14.368 -0.096 1.00 0.00 84 SER A O 8
ATOM 10479 N N . GLY A 1 85 ? 0.533 14.582 1.660 1.00 0.00 85 GLY A N 8
ATOM 10480 C CA . GLY A 1 85 ? -0.549 14.794 2.603 1.00 0.00 85 GLY A CA 8
ATOM 10481 C C . GLY A 1 85 ? -0.212 14.299 3.995 1.00 0.00 85 GLY A C 8
ATOM 10482 O O . GLY A 1 85 ? -0.591 13.198 4.394 1.00 0.00 85 GLY A O 8
ATOM 10486 N N . PRO A 1 86 ? 0.520 15.123 4.759 1.00 0.00 86 PRO A N 8
ATOM 10487 C CA . PRO A 1 86 ? 0.926 14.783 6.126 1.00 0.00 86 PRO A CA 8
ATOM 10488 C C . PRO A 1 86 ? -0.252 14.771 7.095 1.00 0.00 86 PRO A C 8
ATOM 10489 O O . PRO A 1 86 ? -0.893 15.798 7.320 1.00 0.00 86 PRO A O 8
ATOM 10500 N N . SER A 1 87 ? -0.530 13.604 7.666 1.00 0.00 87 SER A N 8
ATOM 10501 C CA . SER A 1 87 ? -1.634 13.458 8.608 1.00 0.00 87 SER A CA 8
ATOM 10502 C C . SER A 1 87 ? -1.362 14.243 9.888 1.00 0.00 87 SER A C 8
ATOM 10503 O O . SER A 1 87 ? -0.249 14.229 10.414 1.00 0.00 87 SER A O 8
ATOM 10511 N N . SER A 1 88 ? -2.388 14.927 10.384 1.00 0.00 88 SER A N 8
ATOM 10512 C CA . SER A 1 88 ? -2.261 15.722 11.600 1.00 0.00 88 SER A CA 8
ATOM 10513 C C . SER A 1 88 ? -3.411 15.434 12.560 1.00 0.00 88 SER A C 8
ATOM 10514 O O . SER A 1 88 ? -4.544 15.206 12.138 1.00 0.00 88 SER A O 8
ATOM 10522 N N . GLY A 1 89 ? -3.110 15.446 13.855 1.00 0.00 89 GLY A N 8
ATOM 10523 C CA . GLY A 1 89 ? -4.128 15.184 14.856 1.00 0.00 89 GLY A CA 8
ATOM 10524 C C . GLY A 1 89 ? -3.850 13.924 15.650 1.00 0.00 89 GLY A C 8
ATOM 10525 O O . GLY A 1 89 ? -4.616 13.564 16.544 1.00 0.00 89 GLY A O 8
ATOM 10529 N N . GLY A 1 1 ? 22.207 15.764 21.559 1.00 0.00 1 GLY A N 9
ATOM 10530 C CA . GLY A 1 1 ? 22.750 14.668 20.778 1.00 0.00 1 GLY A CA 9
ATOM 10531 C C . GLY A 1 1 ? 24.155 14.294 21.203 1.00 0.00 1 GLY A C 9
ATOM 10532 O O . GLY A 1 1 ? 24.603 14.667 22.287 1.00 0.00 1 GLY A O 9
ATOM 10536 N N . SER A 1 2 ? 24.853 13.553 20.348 1.00 0.00 2 SER A N 9
ATOM 10537 C CA . SER A 1 2 ? 26.215 13.122 20.644 1.00 0.00 2 SER A CA 9
ATOM 10538 C C . SER A 1 2 ? 26.926 12.662 19.376 1.00 0.00 2 SER A C 9
ATOM 10539 O O . SER A 1 2 ? 26.401 11.847 18.617 1.00 0.00 2 SER A O 9
ATOM 10547 N N . SER A 1 3 ? 28.126 13.190 19.153 1.00 0.00 3 SER A N 9
ATOM 10548 C CA . SER A 1 3 ? 28.909 12.837 17.975 1.00 0.00 3 SER A CA 9
ATOM 10549 C C . SER A 1 3 ? 28.881 11.330 17.735 1.00 0.00 3 SER A C 9
ATOM 10550 O O . SER A 1 3 ? 29.479 10.559 18.484 1.00 0.00 3 SER A O 9
ATOM 10558 N N . GLY A 1 4 ? 28.179 10.918 16.683 1.00 0.00 4 GLY A N 9
ATOM 10559 C CA . GLY A 1 4 ? 28.085 9.506 16.362 1.00 0.00 4 GLY A CA 9
ATOM 10560 C C . GLY A 1 4 ? 28.765 9.163 15.051 1.00 0.00 4 GLY A C 9
ATOM 10561 O O . GLY A 1 4 ? 28.118 8.701 14.111 1.00 0.00 4 GLY A O 9
ATOM 10565 N N . SER A 1 5 ? 30.073 9.389 14.988 1.00 0.00 5 SER A N 9
ATOM 10566 C CA . SER A 1 5 ? 30.841 9.106 13.781 1.00 0.00 5 SER A CA 9
ATOM 10567 C C . SER A 1 5 ? 30.979 7.602 13.566 1.00 0.00 5 SER A C 9
ATOM 10568 O O . SER A 1 5 ? 31.996 7.004 13.919 1.00 0.00 5 SER A O 9
ATOM 10576 N N . SER A 1 6 ? 29.948 6.996 12.984 1.00 0.00 6 SER A N 9
ATOM 10577 C CA . SER A 1 6 ? 29.952 5.561 12.725 1.00 0.00 6 SER A CA 9
ATOM 10578 C C . SER A 1 6 ? 29.947 5.280 11.225 1.00 0.00 6 SER A C 9
ATOM 10579 O O . SER A 1 6 ? 30.618 4.364 10.752 1.00 0.00 6 SER A O 9
ATOM 10587 N N . GLY A 1 7 ? 29.185 6.077 10.483 1.00 0.00 7 GLY A N 9
ATOM 10588 C CA . GLY A 1 7 ? 29.107 5.899 9.045 1.00 0.00 7 GLY A CA 9
ATOM 10589 C C . GLY A 1 7 ? 27.968 4.986 8.635 1.00 0.00 7 GLY A C 9
ATOM 10590 O O . GLY A 1 7 ? 26.798 5.343 8.768 1.00 0.00 7 GLY A O 9
ATOM 10594 N N . GLY A 1 8 ? 28.311 3.804 8.133 1.00 0.00 8 GLY A N 9
ATOM 10595 C CA . GLY A 1 8 ? 27.297 2.856 7.708 1.00 0.00 8 GLY A CA 9
ATOM 10596 C C . GLY A 1 8 ? 27.891 1.547 7.228 1.00 0.00 8 GLY A C 9
ATOM 10597 O O . GLY A 1 8 ? 27.596 1.092 6.122 1.00 0.00 8 GLY A O 9
ATOM 10601 N N . TYR A 1 9 ? 28.732 0.941 8.058 1.00 0.00 9 TYR A N 9
ATOM 10602 C CA . TYR A 1 9 ? 29.373 -0.321 7.710 1.00 0.00 9 TYR A CA 9
ATOM 10603 C C . TYR A 1 9 ? 29.687 -1.136 8.961 1.00 0.00 9 TYR A C 9
ATOM 10604 O O . TYR A 1 9 ? 29.908 -0.597 10.045 1.00 0.00 9 TYR A O 9
ATOM 10622 N N . PRO A 1 10 ? 29.708 -2.469 8.808 1.00 0.00 10 PRO A N 9
ATOM 10623 C CA . PRO A 1 10 ? 29.445 -3.122 7.522 1.00 0.00 10 PRO A CA 9
ATOM 10624 C C . PRO A 1 10 ? 27.987 -2.998 7.096 1.00 0.00 10 PRO A C 9
ATOM 10625 O O . PRO A 1 10 ? 27.077 -3.164 7.907 1.00 0.00 10 PRO A O 9
ATOM 10636 N N . ASN A 1 11 ? 27.772 -2.705 5.817 1.00 0.00 11 ASN A N 9
ATOM 10637 C CA . ASN A 1 11 ? 26.423 -2.558 5.283 1.00 0.00 11 ASN A CA 9
ATOM 10638 C C . ASN A 1 11 ? 25.458 -3.521 5.969 1.00 0.00 11 ASN A C 9
ATOM 10639 O O . ASN A 1 11 ? 25.740 -4.712 6.096 1.00 0.00 11 ASN A O 9
ATOM 10650 N N . GLY A 1 12 ? 24.319 -2.996 6.409 1.00 0.00 12 GLY A N 9
ATOM 10651 C CA . GLY A 1 12 ? 23.330 -3.823 7.075 1.00 0.00 12 GLY A CA 9
ATOM 10652 C C . GLY A 1 12 ? 22.470 -4.601 6.098 1.00 0.00 12 GLY A C 9
ATOM 10653 O O . GLY A 1 12 ? 22.971 -5.136 5.109 1.00 0.00 12 GLY A O 9
ATOM 10657 N N . THR A 1 13 ? 21.172 -4.666 6.376 1.00 0.00 13 THR A N 9
ATOM 10658 C CA . THR A 1 13 ? 20.241 -5.386 5.516 1.00 0.00 13 THR A CA 9
ATOM 10659 C C . THR A 1 13 ? 18.813 -4.894 5.719 1.00 0.00 13 THR A C 9
ATOM 10660 O O . THR A 1 13 ? 18.228 -5.078 6.786 1.00 0.00 13 THR A O 9
ATOM 10671 N N . SER A 1 14 ? 18.256 -4.268 4.687 1.00 0.00 14 SER A N 9
ATOM 10672 C CA . SER A 1 14 ? 16.896 -3.746 4.753 1.00 0.00 14 SER A CA 9
ATOM 10673 C C . SER A 1 14 ? 15.931 -4.647 3.987 1.00 0.00 14 SER A C 9
ATOM 10674 O O . SER A 1 14 ? 15.819 -4.557 2.764 1.00 0.00 14 SER A O 9
ATOM 10682 N N . ALA A 1 15 ? 15.237 -5.515 4.715 1.00 0.00 15 ALA A N 9
ATOM 10683 C CA . ALA A 1 15 ? 14.280 -6.430 4.106 1.00 0.00 15 ALA A CA 9
ATOM 10684 C C . ALA A 1 15 ? 12.969 -5.721 3.785 1.00 0.00 15 ALA A C 9
ATOM 10685 O O . ALA A 1 15 ? 12.096 -6.280 3.122 1.00 0.00 15 ALA A O 9
ATOM 10692 N N . ALA A 1 16 ? 12.837 -4.487 4.261 1.00 0.00 16 ALA A N 9
ATOM 10693 C CA . ALA A 1 16 ? 11.633 -3.701 4.023 1.00 0.00 16 ALA A CA 9
ATOM 10694 C C . ALA A 1 16 ? 11.920 -2.523 3.099 1.00 0.00 16 ALA A C 9
ATOM 10695 O O . ALA A 1 16 ? 12.783 -1.692 3.385 1.00 0.00 16 ALA A O 9
ATOM 10702 N N . LEU A 1 17 ? 11.192 -2.456 1.990 1.00 0.00 17 LEU A N 9
ATOM 10703 C CA . LEU A 1 17 ? 11.368 -1.379 1.022 1.00 0.00 17 LEU A CA 9
ATOM 10704 C C . LEU A 1 17 ? 10.020 -0.826 0.571 1.00 0.00 17 LEU A C 9
ATOM 10705 O O . LEU A 1 17 ? 9.268 -1.497 -0.135 1.00 0.00 17 LEU A O 9
ATOM 10721 N N . ARG A 1 18 ? 9.723 0.403 0.982 1.00 0.00 18 ARG A N 9
ATOM 10722 C CA . ARG A 1 18 ? 8.467 1.047 0.619 1.00 0.00 18 ARG A CA 9
ATOM 10723 C C . ARG A 1 18 ? 8.472 1.459 -0.850 1.00 0.00 18 ARG A C 9
ATOM 10724 O O . ARG A 1 18 ? 9.350 2.198 -1.294 1.00 0.00 18 ARG A O 9
ATOM 10745 N N . GLU A 1 19 ? 7.485 0.976 -1.599 1.00 0.00 19 GLU A N 9
ATOM 10746 C CA . GLU A 1 19 ? 7.377 1.294 -3.018 1.00 0.00 19 GLU A CA 9
ATOM 10747 C C . GLU A 1 19 ? 6.271 2.317 -3.264 1.00 0.00 19 GLU A C 9
ATOM 10748 O O . GLU A 1 19 ? 5.317 2.416 -2.491 1.00 0.00 19 GLU A O 9
ATOM 10760 N N . THR A 1 20 ? 6.406 3.076 -4.346 1.00 0.00 20 THR A N 9
ATOM 10761 C CA . THR A 1 20 ? 5.421 4.092 -4.695 1.00 0.00 20 THR A CA 9
ATOM 10762 C C . THR A 1 20 ? 4.839 3.842 -6.081 1.00 0.00 20 THR A C 9
ATOM 10763 O O . THR A 1 20 ? 5.520 3.326 -6.967 1.00 0.00 20 THR A O 9
ATOM 10774 N N . GLY A 1 21 ? 3.575 4.211 -6.263 1.00 0.00 21 GLY A N 9
ATOM 10775 C CA . GLY A 1 21 ? 2.923 4.019 -7.546 1.00 0.00 21 GLY A CA 9
ATOM 10776 C C . GLY A 1 21 ? 1.770 4.980 -7.760 1.00 0.00 21 GLY A C 9
ATOM 10777 O O . GLY A 1 21 ? 1.879 6.168 -7.460 1.00 0.00 21 GLY A O 9
ATOM 10781 N N . VAL A 1 22 ? 0.662 4.464 -8.283 1.00 0.00 22 VAL A N 9
ATOM 10782 C CA . VAL A 1 22 ? -0.516 5.285 -8.539 1.00 0.00 22 VAL A CA 9
ATOM 10783 C C . VAL A 1 22 ? -1.795 4.463 -8.417 1.00 0.00 22 VAL A C 9
ATOM 10784 O O . VAL A 1 22 ? -1.900 3.373 -8.981 1.00 0.00 22 VAL A O 9
ATOM 10797 N N . ILE A 1 23 ? -2.764 4.993 -7.679 1.00 0.00 23 ILE A N 9
ATOM 10798 C CA . ILE A 1 23 ? -4.037 4.310 -7.486 1.00 0.00 23 ILE A CA 9
ATOM 10799 C C . ILE A 1 23 ? -4.774 4.135 -8.809 1.00 0.00 23 ILE A C 9
ATOM 10800 O O . ILE A 1 23 ? -5.486 5.033 -9.256 1.00 0.00 23 ILE A O 9
ATOM 10816 N N . GLU A 1 24 ? -4.599 2.972 -9.429 1.00 0.00 24 GLU A N 9
ATOM 10817 C CA . GLU A 1 24 ? -5.249 2.680 -10.701 1.00 0.00 24 GLU A CA 9
ATOM 10818 C C . GLU A 1 24 ? -6.756 2.522 -10.518 1.00 0.00 24 GLU A C 9
ATOM 10819 O O . GLU A 1 24 ? -7.547 3.047 -11.302 1.00 0.00 24 GLU A O 9
ATOM 10831 N N . LYS A 1 25 ? -7.146 1.793 -9.478 1.00 0.00 25 LYS A N 9
ATOM 10832 C CA . LYS A 1 25 ? -8.557 1.564 -9.189 1.00 0.00 25 LYS A CA 9
ATOM 10833 C C . LYS A 1 25 ? -8.835 1.695 -7.695 1.00 0.00 25 LYS A C 9
ATOM 10834 O O . LYS A 1 25 ? -7.944 1.498 -6.868 1.00 0.00 25 LYS A O 9
ATOM 10853 N N . LEU A 1 26 ? -10.076 2.027 -7.356 1.00 0.00 26 LEU A N 9
ATOM 10854 C CA . LEU A 1 26 ? -10.472 2.183 -5.961 1.00 0.00 26 LEU A CA 9
ATOM 10855 C C . LEU A 1 26 ? -11.930 1.783 -5.761 1.00 0.00 26 LEU A C 9
ATOM 10856 O O . LEU A 1 26 ? -12.793 2.112 -6.577 1.00 0.00 26 LEU A O 9
ATOM 10872 N N . LEU A 1 27 ? -12.199 1.074 -4.670 1.00 0.00 27 LEU A N 9
ATOM 10873 C CA . LEU A 1 27 ? -13.554 0.631 -4.361 1.00 0.00 27 LEU A CA 9
ATOM 10874 C C . LEU A 1 27 ? -13.906 0.929 -2.907 1.00 0.00 27 LEU A C 9
ATOM 10875 O O . LEU A 1 27 ? -13.132 1.558 -2.185 1.00 0.00 27 LEU A O 9
ATOM 10891 N N . THR A 1 28 ? -15.080 0.472 -2.482 1.00 0.00 28 THR A N 9
ATOM 10892 C CA . THR A 1 28 ? -15.535 0.689 -1.115 1.00 0.00 28 THR A CA 9
ATOM 10893 C C . THR A 1 28 ? -14.910 -0.322 -0.161 1.00 0.00 28 THR A C 9
ATOM 10894 O O . THR A 1 28 ? -14.820 -0.081 1.043 1.00 0.00 28 THR A O 9
ATOM 10905 N N . SER A 1 29 ? -14.478 -1.455 -0.706 1.00 0.00 29 SER A N 9
ATOM 10906 C CA . SER A 1 29 ? -13.863 -2.505 0.098 1.00 0.00 29 SER A CA 9
ATOM 10907 C C . SER A 1 29 ? -12.341 -2.416 0.036 1.00 0.00 29 SER A C 9
ATOM 10908 O O . SER A 1 29 ? -11.656 -2.591 1.044 1.00 0.00 29 SER A O 9
ATOM 10916 N N . TYR A 1 30 ? -11.819 -2.142 -1.155 1.00 0.00 30 TYR A N 9
ATOM 10917 C CA . TYR A 1 30 ? -10.379 -2.032 -1.350 1.00 0.00 30 TYR A CA 9
ATOM 10918 C C . TYR A 1 30 ? -10.060 -1.312 -2.657 1.00 0.00 30 TYR A C 9
ATOM 10919 O O . TYR A 1 30 ? -10.959 -0.932 -3.405 1.00 0.00 30 TYR A O 9
ATOM 10937 N N . GLY A 1 31 ? -8.770 -1.128 -2.925 1.00 0.00 31 GLY A N 9
ATOM 10938 C CA . GLY A 1 31 ? -8.354 -0.455 -4.141 1.00 0.00 31 GLY A CA 9
ATOM 10939 C C . GLY A 1 31 ? -7.068 -1.023 -4.707 1.00 0.00 31 GLY A C 9
ATOM 10940 O O . GLY A 1 31 ? -6.325 -1.714 -4.009 1.00 0.00 31 GLY A O 9
ATOM 10944 N N . PHE A 1 32 ? -6.803 -0.734 -5.977 1.00 0.00 32 PHE A N 9
ATOM 10945 C CA . PHE A 1 32 ? -5.599 -1.223 -6.637 1.00 0.00 32 PHE A CA 9
ATOM 10946 C C . PHE A 1 32 ? -4.611 -0.085 -6.881 1.00 0.00 32 PHE A C 9
ATOM 10947 O O . PHE A 1 32 ? -5.005 1.075 -7.009 1.00 0.00 32 PHE A O 9
ATOM 10964 N N . ILE A 1 33 ? -3.329 -0.426 -6.943 1.00 0.00 33 ILE A N 9
ATOM 10965 C CA . ILE A 1 33 ? -2.286 0.566 -7.171 1.00 0.00 33 ILE A CA 9
ATOM 10966 C C . ILE A 1 33 ? -1.334 0.118 -8.276 1.00 0.00 33 ILE A C 9
ATOM 10967 O O . ILE A 1 33 ? -0.618 -0.871 -8.127 1.00 0.00 33 ILE A O 9
ATOM 10983 N N . GLN A 1 34 ? -1.332 0.855 -9.382 1.00 0.00 34 GLN A N 9
ATOM 10984 C CA . GLN A 1 34 ? -0.467 0.534 -10.511 1.00 0.00 34 GLN A CA 9
ATOM 10985 C C . GLN A 1 34 ? 0.963 0.994 -10.249 1.00 0.00 34 GLN A C 9
ATOM 10986 O O . GLN A 1 34 ? 1.338 2.116 -10.593 1.00 0.00 34 GLN A O 9
ATOM 11000 N N . CYS A 1 35 ? 1.757 0.121 -9.639 1.00 0.00 35 CYS A N 9
ATOM 11001 C CA . CYS A 1 35 ? 3.147 0.438 -9.330 1.00 0.00 35 CYS A CA 9
ATOM 11002 C C . CYS A 1 35 ? 3.781 1.256 -10.450 1.00 0.00 35 CYS A C 9
ATOM 11003 O O . CYS A 1 35 ? 3.651 0.919 -11.627 1.00 0.00 35 CYS A O 9
ATOM 11011 N N . SER A 1 36 ? 4.464 2.333 -10.076 1.00 0.00 36 SER A N 9
ATOM 11012 C CA . SER A 1 36 ? 5.113 3.202 -11.051 1.00 0.00 36 SER A CA 9
ATOM 11013 C C . SER A 1 36 ? 6.600 2.878 -11.162 1.00 0.00 36 SER A C 9
ATOM 11014 O O . SER A 1 36 ? 7.337 3.539 -11.893 1.00 0.00 36 SER A O 9
ATOM 11022 N N . GLU A 1 37 ? 7.033 1.855 -10.432 1.00 0.00 37 GLU A N 9
ATOM 11023 C CA . GLU A 1 37 ? 8.432 1.443 -10.448 1.00 0.00 37 GLU A CA 9
ATOM 11024 C C . GLU A 1 37 ? 8.600 0.117 -11.184 1.00 0.00 37 GLU A C 9
ATOM 11025 O O . GLU A 1 37 ? 9.547 -0.065 -11.950 1.00 0.00 37 GLU A O 9
ATOM 11037 N N . ARG A 1 38 ? 7.674 -0.807 -10.947 1.00 0.00 38 ARG A N 9
ATOM 11038 C CA . ARG A 1 38 ? 7.720 -2.116 -11.585 1.00 0.00 38 ARG A CA 9
ATOM 11039 C C . ARG A 1 38 ? 6.708 -2.202 -12.723 1.00 0.00 38 ARG A C 9
ATOM 11040 O O . ARG A 1 38 ? 6.738 -3.137 -13.524 1.00 0.00 38 ARG A O 9
ATOM 11061 N N . GLN A 1 39 ? 5.813 -1.222 -12.788 1.00 0.00 39 GLN A N 9
ATOM 11062 C CA . GLN A 1 39 ? 4.791 -1.188 -13.827 1.00 0.00 39 GLN A CA 9
ATOM 11063 C C . GLN A 1 39 ? 3.846 -2.378 -13.700 1.00 0.00 39 GLN A C 9
ATOM 11064 O O . GLN A 1 39 ? 3.594 -3.090 -14.672 1.00 0.00 39 GLN A O 9
ATOM 11078 N N . ALA A 1 40 ? 3.325 -2.589 -12.496 1.00 0.00 40 ALA A N 9
ATOM 11079 C CA . ALA A 1 40 ? 2.407 -3.692 -12.242 1.00 0.00 40 ALA A CA 9
ATOM 11080 C C . ALA A 1 40 ? 1.200 -3.227 -11.434 1.00 0.00 40 ALA A C 9
ATOM 11081 O O . ALA A 1 40 ? 1.317 -2.352 -10.575 1.00 0.00 40 ALA A O 9
ATOM 11088 N N . ARG A 1 41 ? 0.043 -3.817 -11.714 1.00 0.00 41 ARG A N 9
ATOM 11089 C CA . ARG A 1 41 ? -1.185 -3.461 -11.013 1.00 0.00 41 ARG A CA 9
ATOM 11090 C C . ARG A 1 41 ? -1.285 -4.199 -9.681 1.00 0.00 41 ARG A C 9
ATOM 11091 O O . ARG A 1 41 ? -1.651 -5.374 -9.636 1.00 0.00 41 ARG A O 9
ATOM 11112 N N . LEU A 1 42 ? -0.956 -3.503 -8.599 1.00 0.00 42 LEU A N 9
ATOM 11113 C CA . LEU A 1 42 ? -1.007 -4.091 -7.265 1.00 0.00 42 LEU A CA 9
ATOM 11114 C C . LEU A 1 42 ? -2.414 -3.998 -6.683 1.00 0.00 42 LEU A C 9
ATOM 11115 O O . LEU A 1 42 ? -3.256 -3.251 -7.182 1.00 0.00 42 LEU A O 9
ATOM 11131 N N . PHE A 1 43 ? -2.662 -4.761 -5.624 1.00 0.00 43 PHE A N 9
ATOM 11132 C CA . PHE A 1 43 ? -3.967 -4.764 -4.972 1.00 0.00 43 PHE A CA 9
ATOM 11133 C C . PHE A 1 43 ? -3.837 -4.410 -3.494 1.00 0.00 43 PHE A C 9
ATOM 11134 O O . PHE A 1 43 ? -3.395 -5.227 -2.685 1.00 0.00 43 PHE A O 9
ATOM 11151 N N . PHE A 1 44 ? -4.225 -3.187 -3.148 1.00 0.00 44 PHE A N 9
ATOM 11152 C CA . PHE A 1 44 ? -4.152 -2.723 -1.767 1.00 0.00 44 PHE A CA 9
ATOM 11153 C C . PHE A 1 44 ? -5.523 -2.779 -1.101 1.00 0.00 44 PHE A C 9
ATOM 11154 O O . PHE A 1 44 ? -6.537 -2.440 -1.712 1.00 0.00 44 PHE A O 9
ATOM 11171 N N . HIS A 1 45 ? -5.546 -3.210 0.156 1.00 0.00 45 HIS A N 9
ATOM 11172 C CA . HIS A 1 45 ? -6.793 -3.311 0.907 1.00 0.00 45 HIS A CA 9
ATOM 11173 C C . HIS A 1 45 ? -7.063 -2.027 1.687 1.00 0.00 45 HIS A C 9
ATOM 11174 O O . HIS A 1 45 ? -6.150 -1.439 2.268 1.00 0.00 45 HIS A O 9
ATOM 11189 N N . CYS A 1 46 ? -8.320 -1.599 1.693 1.00 0.00 46 CYS A N 9
ATOM 11190 C CA . CYS A 1 46 ? -8.710 -0.384 2.400 1.00 0.00 46 CYS A CA 9
ATOM 11191 C C . CYS A 1 46 ? -8.245 -0.427 3.852 1.00 0.00 46 CYS A C 9
ATOM 11192 O O . CYS A 1 46 ? -8.213 0.597 4.535 1.00 0.00 46 CYS A O 9
ATOM 11200 N N . SER A 1 47 ? -7.888 -1.619 4.319 1.00 0.00 47 SER A N 9
ATOM 11201 C CA . SER A 1 47 ? -7.430 -1.796 5.692 1.00 0.00 47 SER A CA 9
ATOM 11202 C C . SER A 1 47 ? -5.963 -1.401 5.831 1.00 0.00 47 SER A C 9
ATOM 11203 O O . SER A 1 47 ? -5.533 -0.936 6.887 1.00 0.00 47 SER A O 9
ATOM 11211 N N . GLN A 1 48 ? -5.202 -1.588 4.758 1.00 0.00 48 GLN A N 9
ATOM 11212 C CA . GLN A 1 48 ? -3.783 -1.252 4.761 1.00 0.00 48 GLN A CA 9
ATOM 11213 C C . GLN A 1 48 ? -3.579 0.246 4.961 1.00 0.00 48 GLN A C 9
ATOM 11214 O O . GLN A 1 48 ? -2.741 0.668 5.758 1.00 0.00 48 GLN A O 9
ATOM 11228 N N . TYR A 1 49 ? -4.351 1.046 4.234 1.00 0.00 49 TYR A N 9
ATOM 11229 C CA . TYR A 1 49 ? -4.254 2.497 4.329 1.00 0.00 49 TYR A CA 9
ATOM 11230 C C . TYR A 1 49 ? -4.472 2.964 5.765 1.00 0.00 49 TYR A C 9
ATOM 11231 O O . TYR A 1 49 ? -5.452 2.592 6.409 1.00 0.00 49 TYR A O 9
ATOM 11249 N N . ASN A 1 50 ? -3.550 3.784 6.261 1.00 0.00 50 ASN A N 9
ATOM 11250 C CA . ASN A 1 50 ? -3.641 4.304 7.620 1.00 0.00 50 ASN A CA 9
ATOM 11251 C C . ASN A 1 50 ? -4.611 5.479 7.690 1.00 0.00 50 ASN A C 9
ATOM 11252 O O . ASN A 1 50 ? -5.340 5.638 8.668 1.00 0.00 50 ASN A O 9
ATOM 11263 N N . GLY A 1 51 ? -4.613 6.301 6.645 1.00 0.00 51 GLY A N 9
ATOM 11264 C CA . GLY A 1 51 ? -5.498 7.451 6.607 1.00 0.00 51 GLY A CA 9
ATOM 11265 C C . GLY A 1 51 ? -6.948 7.060 6.402 1.00 0.00 51 GLY A C 9
ATOM 11266 O O . GLY A 1 51 ? -7.422 6.083 6.979 1.00 0.00 51 GLY A O 9
ATOM 11270 N N . ASN A 1 52 ? -7.655 7.827 5.578 1.00 0.00 52 ASN A N 9
ATOM 11271 C CA . ASN A 1 52 ? -9.061 7.558 5.300 1.00 0.00 52 ASN A CA 9
ATOM 11272 C C . ASN A 1 52 ? -9.316 7.495 3.798 1.00 0.00 52 ASN A C 9
ATOM 11273 O O . ASN A 1 52 ? -9.261 8.512 3.104 1.00 0.00 52 ASN A O 9
ATOM 11284 N N . LEU A 1 53 ? -9.597 6.296 3.300 1.00 0.00 53 LEU A N 9
ATOM 11285 C CA . LEU A 1 53 ? -9.862 6.099 1.879 1.00 0.00 53 LEU A CA 9
ATOM 11286 C C . LEU A 1 53 ? -10.578 7.309 1.287 1.00 0.00 53 LEU A C 9
ATOM 11287 O O . LEU A 1 53 ? -10.283 7.730 0.169 1.00 0.00 53 LEU A O 9
ATOM 11303 N N . GLN A 1 54 ? -11.518 7.864 2.045 1.00 0.00 54 GLN A N 9
ATOM 11304 C CA . GLN A 1 54 ? -12.275 9.026 1.595 1.00 0.00 54 GLN A CA 9
ATOM 11305 C C . GLN A 1 54 ? -11.361 10.040 0.914 1.00 0.00 54 GLN A C 9
ATOM 11306 O O . GLN A 1 54 ? -11.642 10.497 -0.194 1.00 0.00 54 GLN A O 9
ATOM 11320 N N . ASP A 1 55 ? -10.268 10.387 1.585 1.00 0.00 55 ASP A N 9
ATOM 11321 C CA . ASP A 1 55 ? -9.313 11.347 1.044 1.00 0.00 55 ASP A CA 9
ATOM 11322 C C . ASP A 1 55 ? -8.611 10.781 -0.186 1.00 0.00 55 ASP A C 9
ATOM 11323 O O . ASP A 1 55 ? -8.329 11.506 -1.142 1.00 0.00 55 ASP A O 9
ATOM 11332 N N . LEU A 1 56 ? -8.330 9.483 -0.156 1.00 0.00 56 LEU A N 9
ATOM 11333 C CA . LEU A 1 56 ? -7.660 8.819 -1.269 1.00 0.00 56 LEU A CA 9
ATOM 11334 C C . LEU A 1 56 ? -8.563 8.770 -2.497 1.00 0.00 56 LEU A C 9
ATOM 11335 O O . LEU A 1 56 ? -9.785 8.674 -2.380 1.00 0.00 56 LEU A O 9
ATOM 11351 N N . LYS A 1 57 ? -7.953 8.834 -3.676 1.00 0.00 57 LYS A N 9
ATOM 11352 C CA . LYS A 1 57 ? -8.700 8.793 -4.927 1.00 0.00 57 LYS A CA 9
ATOM 11353 C C . LYS A 1 57 ? -7.874 8.145 -6.033 1.00 0.00 57 LYS A C 9
ATOM 11354 O O . LYS A 1 57 ? -6.644 8.125 -5.973 1.00 0.00 57 LYS A O 9
ATOM 11373 N N . VAL A 1 58 ? -8.557 7.617 -7.044 1.00 0.00 58 VAL A N 9
ATOM 11374 C CA . VAL A 1 58 ? -7.886 6.970 -8.165 1.00 0.00 58 VAL A CA 9
ATOM 11375 C C . VAL A 1 58 ? -7.086 7.978 -8.983 1.00 0.00 58 VAL A C 9
ATOM 11376 O O . VAL A 1 58 ? -7.651 8.877 -9.603 1.00 0.00 58 VAL A O 9
ATOM 11389 N N . GLY A 1 59 ? -5.765 7.820 -8.979 1.00 0.00 59 GLY A N 9
ATOM 11390 C CA . GLY A 1 59 ? -4.909 8.724 -9.724 1.00 0.00 59 GLY A CA 9
ATOM 11391 C C . GLY A 1 59 ? -4.029 9.566 -8.822 1.00 0.00 59 GLY A C 9
ATOM 11392 O O . GLY A 1 59 ? -3.462 10.568 -9.256 1.00 0.00 59 GLY A O 9
ATOM 11396 N N . ASP A 1 60 ? -3.918 9.160 -7.561 1.00 0.00 60 ASP A N 9
ATOM 11397 C CA . ASP A 1 60 ? -3.102 9.885 -6.594 1.00 0.00 60 ASP A CA 9
ATOM 11398 C C . ASP A 1 60 ? -1.928 9.032 -6.125 1.00 0.00 60 ASP A C 9
ATOM 11399 O O . ASP A 1 60 ? -2.079 7.835 -5.876 1.00 0.00 60 ASP A O 9
ATOM 11408 N N . ASP A 1 61 ? -0.760 9.654 -6.008 1.00 0.00 61 ASP A N 9
ATOM 11409 C CA . ASP A 1 61 ? 0.440 8.951 -5.569 1.00 0.00 61 ASP A CA 9
ATOM 11410 C C . ASP A 1 61 ? 0.304 8.497 -4.119 1.00 0.00 61 ASP A C 9
ATOM 11411 O O . ASP A 1 61 ? -0.291 9.191 -3.294 1.00 0.00 61 ASP A O 9
ATOM 11420 N N . VAL A 1 62 ? 0.858 7.328 -3.815 1.00 0.00 62 VAL A N 9
ATOM 11421 C CA . VAL A 1 62 ? 0.799 6.782 -2.465 1.00 0.00 62 VAL A CA 9
ATOM 11422 C C . VAL A 1 62 ? 1.926 5.782 -2.227 1.00 0.00 62 VAL A C 9
ATOM 11423 O O . VAL A 1 62 ? 2.285 5.014 -3.119 1.00 0.00 62 VAL A O 9
ATOM 11436 N N . GLU A 1 63 ? 2.478 5.798 -1.018 1.00 0.00 63 GLU A N 9
ATOM 11437 C CA . GLU A 1 63 ? 3.564 4.892 -0.663 1.00 0.00 63 GLU A CA 9
ATOM 11438 C C . GLU A 1 63 ? 3.031 3.663 0.067 1.00 0.00 63 GLU A C 9
ATOM 11439 O O . GLU A 1 63 ? 2.210 3.775 0.977 1.00 0.00 63 GLU A O 9
ATOM 11451 N N . PHE A 1 64 ? 3.504 2.489 -0.340 1.00 0.00 64 PHE A N 9
ATOM 11452 C CA . PHE A 1 64 ? 3.074 1.238 0.273 1.00 0.00 64 PHE A CA 9
ATOM 11453 C C . PHE A 1 64 ? 4.229 0.244 0.347 1.00 0.00 64 PHE A C 9
ATOM 11454 O O . PHE A 1 64 ? 5.328 0.518 -0.133 1.00 0.00 64 PHE A O 9
ATOM 11471 N N . GLU A 1 65 ? 3.971 -0.911 0.952 1.00 0.00 65 GLU A N 9
ATOM 11472 C CA . GLU A 1 65 ? 4.989 -1.946 1.090 1.00 0.00 65 GLU A CA 9
ATOM 11473 C C . GLU A 1 65 ? 4.520 -3.257 0.467 1.00 0.00 65 GLU A C 9
ATOM 11474 O O . GLU A 1 65 ? 3.452 -3.770 0.802 1.00 0.00 65 GLU A O 9
ATOM 11486 N N . VAL A 1 66 ? 5.326 -3.795 -0.443 1.00 0.00 66 VAL A N 9
ATOM 11487 C CA . VAL A 1 66 ? 4.995 -5.046 -1.114 1.00 0.00 66 VAL A CA 9
ATOM 11488 C C . VAL A 1 66 ? 5.301 -6.245 -0.222 1.00 0.00 66 VAL A C 9
ATOM 11489 O O . VAL A 1 66 ? 6.441 -6.445 0.198 1.00 0.00 66 VAL A O 9
ATOM 11502 N N . SER A 1 67 ? 4.274 -7.040 0.063 1.00 0.00 67 SER A N 9
ATOM 11503 C CA . SER A 1 67 ? 4.432 -8.218 0.908 1.00 0.00 67 SER A CA 9
ATOM 11504 C C . SER A 1 67 ? 3.810 -9.446 0.249 1.00 0.00 67 SER A C 9
ATOM 11505 O O . SER A 1 67 ? 3.052 -9.331 -0.713 1.00 0.00 67 SER A O 9
ATOM 11513 N N . SER A 1 68 ? 4.138 -10.622 0.776 1.00 0.00 68 SER A N 9
ATOM 11514 C CA . SER A 1 68 ? 3.616 -11.872 0.237 1.00 0.00 68 SER A CA 9
ATOM 11515 C C . SER A 1 68 ? 2.537 -12.448 1.150 1.00 0.00 68 SER A C 9
ATOM 11516 O O . SER A 1 68 ? 2.827 -12.926 2.247 1.00 0.00 68 SER A O 9
ATOM 11524 N N . ASP A 1 69 ? 1.293 -12.399 0.689 1.00 0.00 69 ASP A N 9
ATOM 11525 C CA . ASP A 1 69 ? 0.170 -12.917 1.462 1.00 0.00 69 ASP A CA 9
ATOM 11526 C C . ASP A 1 69 ? 0.476 -14.311 1.999 1.00 0.00 69 ASP A C 9
ATOM 11527 O O . ASP A 1 69 ? 1.521 -14.888 1.696 1.00 0.00 69 ASP A O 9
ATOM 11536 N N . ARG A 1 70 ? -0.441 -14.847 2.798 1.00 0.00 70 ARG A N 9
ATOM 11537 C CA . ARG A 1 70 ? -0.268 -16.173 3.379 1.00 0.00 70 ARG A CA 9
ATOM 11538 C C . ARG A 1 70 ? -1.314 -17.144 2.839 1.00 0.00 70 ARG A C 9
ATOM 11539 O O . ARG A 1 70 ? -1.166 -18.360 2.958 1.00 0.00 70 ARG A O 9
ATOM 11560 N N . ARG A 1 71 ? -2.370 -16.598 2.246 1.00 0.00 71 ARG A N 9
ATOM 11561 C CA . ARG A 1 71 ? -3.441 -17.415 1.689 1.00 0.00 71 ARG A CA 9
ATOM 11562 C C . ARG A 1 71 ? -3.235 -17.638 0.194 1.00 0.00 71 ARG A C 9
ATOM 11563 O O . ARG A 1 71 ? -3.444 -18.739 -0.316 1.00 0.00 71 ARG A O 9
ATOM 11584 N N . THR A 1 72 ? -2.823 -16.584 -0.505 1.00 0.00 72 THR A N 9
ATOM 11585 C CA . THR A 1 72 ? -2.589 -16.664 -1.941 1.00 0.00 72 THR A CA 9
ATOM 11586 C C . THR A 1 72 ? -1.104 -16.555 -2.264 1.00 0.00 72 THR A C 9
ATOM 11587 O O . THR A 1 72 ? -0.658 -16.972 -3.332 1.00 0.00 72 THR A O 9
ATOM 11598 N N . GLY A 1 73 ? -0.340 -15.992 -1.332 1.00 0.00 73 GLY A N 9
ATOM 11599 C CA . GLY A 1 73 ? 1.089 -15.840 -1.536 1.00 0.00 73 GLY A CA 9
ATOM 11600 C C . GLY A 1 73 ? 1.414 -14.850 -2.637 1.00 0.00 73 GLY A C 9
ATOM 11601 O O . GLY A 1 73 ? 2.543 -14.804 -3.127 1.00 0.00 73 GLY A O 9
ATOM 11605 N N . LYS A 1 74 ? 0.423 -14.057 -3.030 1.00 0.00 74 LYS A N 9
ATOM 11606 C CA . LYS A 1 74 ? 0.608 -13.063 -4.081 1.00 0.00 74 LYS A CA 9
ATOM 11607 C C . LYS A 1 74 ? 1.104 -11.743 -3.500 1.00 0.00 74 LYS A C 9
ATOM 11608 O O . LYS A 1 74 ? 0.844 -11.409 -2.344 1.00 0.00 74 LYS A O 9
ATOM 11627 N N . PRO A 1 75 ? 1.834 -10.972 -4.320 1.00 0.00 75 PRO A N 9
ATOM 11628 C CA . PRO A 1 75 ? 2.379 -9.675 -3.909 1.00 0.00 75 PRO A CA 9
ATOM 11629 C C . PRO A 1 75 ? 1.292 -8.621 -3.726 1.00 0.00 75 PRO A C 9
ATOM 11630 O O . PRO A 1 75 ? 0.746 -8.103 -4.701 1.00 0.00 75 PRO A O 9
ATOM 11641 N N . ILE A 1 76 ? 0.984 -8.307 -2.472 1.00 0.00 76 ILE A N 9
ATOM 11642 C CA . ILE A 1 76 ? -0.037 -7.314 -2.163 1.00 0.00 76 ILE A CA 9
ATOM 11643 C C . ILE A 1 76 ? 0.557 -6.134 -1.401 1.00 0.00 76 ILE A C 9
ATOM 11644 O O . ILE A 1 76 ? 1.621 -6.247 -0.792 1.00 0.00 76 ILE A O 9
ATOM 11660 N N . ALA A 1 77 ? -0.137 -5.002 -1.439 1.00 0.00 77 ALA A N 9
ATOM 11661 C CA . ALA A 1 77 ? 0.319 -3.802 -0.750 1.00 0.00 77 ALA A CA 9
ATOM 11662 C C . ALA A 1 77 ? -0.164 -3.782 0.696 1.00 0.00 77 ALA A C 9
ATOM 11663 O O . ALA A 1 77 ? -1.223 -4.322 1.015 1.00 0.00 77 ALA A O 9
ATOM 11670 N N . VAL A 1 78 ? 0.619 -3.155 1.569 1.00 0.00 78 VAL A N 9
ATOM 11671 C CA . VAL A 1 78 ? 0.271 -3.065 2.981 1.00 0.00 78 VAL A CA 9
ATOM 11672 C C . VAL A 1 78 ? 0.788 -1.768 3.593 1.00 0.00 78 VAL A C 9
ATOM 11673 O O . VAL A 1 78 ? 1.690 -1.129 3.051 1.00 0.00 78 VAL A O 9
ATOM 11686 N N . LYS A 1 79 ? 0.211 -1.383 4.727 1.00 0.00 79 LYS A N 9
ATOM 11687 C CA . LYS A 1 79 ? 0.614 -0.163 5.415 1.00 0.00 79 LYS A CA 9
ATOM 11688 C C . LYS A 1 79 ? 0.706 1.007 4.440 1.00 0.00 79 LYS A C 9
ATOM 11689 O O . LYS A 1 79 ? 1.702 1.730 4.415 1.00 0.00 79 LYS A O 9
ATOM 11708 N N . LEU A 1 80 ? -0.340 1.188 3.641 1.00 0.00 80 LEU A N 9
ATOM 11709 C CA . LEU A 1 80 ? -0.378 2.272 2.665 1.00 0.00 80 LEU A CA 9
ATOM 11710 C C . LEU A 1 80 ? -0.302 3.629 3.356 1.00 0.00 80 LEU A C 9
ATOM 11711 O O . LEU A 1 80 ? -0.767 3.791 4.484 1.00 0.00 80 LEU A O 9
ATOM 11727 N N . VAL A 1 81 ? 0.288 4.604 2.670 1.00 0.00 81 VAL A N 9
ATOM 11728 C CA . VAL A 1 81 ? 0.422 5.949 3.216 1.00 0.00 81 VAL A CA 9
ATOM 11729 C C . VAL A 1 81 ? 0.527 6.986 2.103 1.00 0.00 81 VAL A C 9
ATOM 11730 O O . VAL A 1 81 ? 1.366 6.871 1.209 1.00 0.00 81 VAL A O 9
ATOM 11743 N N . LYS A 1 82 ? -0.329 8.000 2.163 1.00 0.00 82 LYS A N 9
ATOM 11744 C CA . LYS A 1 82 ? -0.333 9.060 1.162 1.00 0.00 82 LYS A CA 9
ATOM 11745 C C . LYS A 1 82 ? 0.969 9.853 1.204 1.00 0.00 82 LYS A C 9
ATOM 11746 O O . LYS A 1 82 ? 1.340 10.400 2.243 1.00 0.00 82 LYS A O 9
ATOM 11765 N N . ILE A 1 83 ? 1.658 9.911 0.070 1.00 0.00 83 ILE A N 9
ATOM 11766 C CA . ILE A 1 83 ? 2.918 10.639 -0.022 1.00 0.00 83 ILE A CA 9
ATOM 11767 C C . ILE A 1 83 ? 2.708 12.131 0.213 1.00 0.00 83 ILE A C 9
ATOM 11768 O O . ILE A 1 83 ? 3.432 12.755 0.989 1.00 0.00 83 ILE A O 9
ATOM 11784 N N . SER A 1 84 ? 1.712 12.697 -0.460 1.00 0.00 84 SER A N 9
ATOM 11785 C CA . SER A 1 84 ? 1.407 14.117 -0.326 1.00 0.00 84 SER A CA 9
ATOM 11786 C C . SER A 1 84 ? 0.321 14.343 0.721 1.00 0.00 84 SER A C 9
ATOM 11787 O O . SER A 1 84 ? -0.801 13.859 0.583 1.00 0.00 84 SER A O 9
ATOM 11795 N N . GLY A 1 85 ? 0.665 15.083 1.771 1.00 0.00 85 GLY A N 9
ATOM 11796 C CA . GLY A 1 85 ? -0.290 15.361 2.828 1.00 0.00 85 GLY A CA 9
ATOM 11797 C C . GLY A 1 85 ? 0.031 16.638 3.578 1.00 0.00 85 GLY A C 9
ATOM 11798 O O . GLY A 1 85 ? 0.715 16.628 4.601 1.00 0.00 85 GLY A O 9
ATOM 11802 N N . PRO A 1 86 ? -0.469 17.772 3.064 1.00 0.00 86 PRO A N 9
ATOM 11803 C CA . PRO A 1 86 ? -0.244 19.085 3.675 1.00 0.00 86 PRO A CA 9
ATOM 11804 C C . PRO A 1 86 ? -0.985 19.243 4.999 1.00 0.00 86 PRO A C 9
ATOM 11805 O O . PRO A 1 86 ? -2.213 19.169 5.046 1.00 0.00 86 PRO A O 9
ATOM 11816 N N . SER A 1 87 ? -0.231 19.461 6.071 1.00 0.00 87 SER A N 9
ATOM 11817 C CA . SER A 1 87 ? -0.817 19.626 7.396 1.00 0.00 87 SER A CA 9
ATOM 11818 C C . SER A 1 87 ? -1.005 21.104 7.727 1.00 0.00 87 SER A C 9
ATOM 11819 O O . SER A 1 87 ? -0.745 21.975 6.897 1.00 0.00 87 SER A O 9
ATOM 11827 N N . SER A 1 88 ? -1.458 21.378 8.946 1.00 0.00 88 SER A N 9
ATOM 11828 C CA . SER A 1 88 ? -1.686 22.749 9.387 1.00 0.00 88 SER A CA 9
ATOM 11829 C C . SER A 1 88 ? -0.379 23.402 9.827 1.00 0.00 88 SER A C 9
ATOM 11830 O O . SER A 1 88 ? 0.681 22.777 9.798 1.00 0.00 88 SER A O 9
ATOM 11838 N N . GLY A 1 89 ? -0.463 24.665 10.234 1.00 0.00 89 GLY A N 9
ATOM 11839 C CA . GLY A 1 89 ? 0.719 25.383 10.675 1.00 0.00 89 GLY A CA 9
ATOM 11840 C C . GLY A 1 89 ? 1.463 24.654 11.777 1.00 0.00 89 GLY A C 9
ATOM 11841 O O . GLY A 1 89 ? 1.975 25.278 12.706 1.00 0.00 89 GLY A O 9
ATOM 11845 N N . GLY A 1 1 ? 25.215 -26.974 19.581 1.00 0.00 1 GLY A N 10
ATOM 11846 C CA . GLY A 1 1 ? 25.123 -25.535 19.751 1.00 0.00 1 GLY A CA 10
ATOM 11847 C C . GLY A 1 1 ? 25.345 -24.783 18.453 1.00 0.00 1 GLY A C 10
ATOM 11848 O O . GLY A 1 1 ? 25.700 -25.379 17.436 1.00 0.00 1 GLY A O 10
ATOM 11852 N N . SER A 1 2 ? 25.135 -23.471 18.488 1.00 0.00 2 SER A N 10
ATOM 11853 C CA . SER A 1 2 ? 25.310 -22.638 17.304 1.00 0.00 2 SER A CA 10
ATOM 11854 C C . SER A 1 2 ? 26.667 -21.941 17.326 1.00 0.00 2 SER A C 10
ATOM 11855 O O . SER A 1 2 ? 26.801 -20.836 17.851 1.00 0.00 2 SER A O 10
ATOM 11863 N N . SER A 1 3 ? 27.670 -22.596 16.751 1.00 0.00 3 SER A N 10
ATOM 11864 C CA . SER A 1 3 ? 29.019 -22.042 16.707 1.00 0.00 3 SER A CA 10
ATOM 11865 C C . SER A 1 3 ? 28.987 -20.564 16.331 1.00 0.00 3 SER A C 10
ATOM 11866 O O . SER A 1 3 ? 29.561 -19.723 17.022 1.00 0.00 3 SER A O 10
ATOM 11874 N N . GLY A 1 4 ? 28.310 -20.254 15.229 1.00 0.00 4 GLY A N 10
ATOM 11875 C CA . GLY A 1 4 ? 28.215 -18.878 14.779 1.00 0.00 4 GLY A CA 10
ATOM 11876 C C . GLY A 1 4 ? 28.981 -18.634 13.494 1.00 0.00 4 GLY A C 10
ATOM 11877 O O . GLY A 1 4 ? 30.176 -18.339 13.521 1.00 0.00 4 GLY A O 10
ATOM 11881 N N . SER A 1 5 ? 28.292 -18.758 12.364 1.00 0.00 5 SER A N 10
ATOM 11882 C CA . SER A 1 5 ? 28.916 -18.554 11.062 1.00 0.00 5 SER A CA 10
ATOM 11883 C C . SER A 1 5 ? 28.557 -17.184 10.496 1.00 0.00 5 SER A C 10
ATOM 11884 O O . SER A 1 5 ? 27.561 -17.034 9.789 1.00 0.00 5 SER A O 10
ATOM 11892 N N . SER A 1 6 ? 29.377 -16.187 10.812 1.00 0.00 6 SER A N 10
ATOM 11893 C CA . SER A 1 6 ? 29.145 -14.827 10.339 1.00 0.00 6 SER A CA 10
ATOM 11894 C C . SER A 1 6 ? 30.278 -14.369 9.425 1.00 0.00 6 SER A C 10
ATOM 11895 O O . SER A 1 6 ? 31.404 -14.855 9.523 1.00 0.00 6 SER A O 10
ATOM 11903 N N . GLY A 1 7 ? 29.970 -13.429 8.536 1.00 0.00 7 GLY A N 10
ATOM 11904 C CA . GLY A 1 7 ? 30.972 -12.921 7.617 1.00 0.00 7 GLY A CA 10
ATOM 11905 C C . GLY A 1 7 ? 30.989 -13.676 6.303 1.00 0.00 7 GLY A C 10
ATOM 11906 O O . GLY A 1 7 ? 32.020 -14.215 5.903 1.00 0.00 7 GLY A O 10
ATOM 11910 N N . GLY A 1 8 ? 29.843 -13.717 5.630 1.00 0.00 8 GLY A N 10
ATOM 11911 C CA . GLY A 1 8 ? 29.753 -14.416 4.362 1.00 0.00 8 GLY A CA 10
ATOM 11912 C C . GLY A 1 8 ? 28.319 -14.629 3.918 1.00 0.00 8 GLY A C 10
ATOM 11913 O O . GLY A 1 8 ? 27.402 -13.981 4.425 1.00 0.00 8 GLY A O 10
ATOM 11917 N N . TYR A 1 9 ? 28.124 -15.537 2.969 1.00 0.00 9 TYR A N 10
ATOM 11918 C CA . TYR A 1 9 ? 26.792 -15.830 2.454 1.00 0.00 9 TYR A CA 10
ATOM 11919 C C . TYR A 1 9 ? 25.881 -16.347 3.563 1.00 0.00 9 TYR A C 10
ATOM 11920 O O . TYR A 1 9 ? 26.331 -16.913 4.559 1.00 0.00 9 TYR A O 10
ATOM 11938 N N . PRO A 1 10 ? 24.566 -16.148 3.387 1.00 0.00 10 PRO A N 10
ATOM 11939 C CA . PRO A 1 10 ? 24.017 -15.475 2.206 1.00 0.00 10 PRO A CA 10
ATOM 11940 C C . PRO A 1 10 ? 24.345 -13.986 2.183 1.00 0.00 10 PRO A C 10
ATOM 11941 O O . PRO A 1 10 ? 24.146 -13.282 3.173 1.00 0.00 10 PRO A O 10
ATOM 11952 N N . ASN A 1 11 ? 24.847 -13.513 1.048 1.00 0.00 11 ASN A N 10
ATOM 11953 C CA . ASN A 1 11 ? 25.202 -12.106 0.896 1.00 0.00 11 ASN A CA 10
ATOM 11954 C C . ASN A 1 11 ? 23.997 -11.209 1.162 1.00 0.00 11 ASN A C 10
ATOM 11955 O O . ASN A 1 11 ? 23.156 -11.007 0.287 1.00 0.00 11 ASN A O 10
ATOM 11966 N N . GLY A 1 12 ? 23.921 -10.673 2.377 1.00 0.00 12 GLY A N 10
ATOM 11967 C CA . GLY A 1 12 ? 22.816 -9.804 2.736 1.00 0.00 12 GLY A CA 10
ATOM 11968 C C . GLY A 1 12 ? 21.473 -10.498 2.627 1.00 0.00 12 GLY A C 10
ATOM 11969 O O . GLY A 1 12 ? 21.249 -11.296 1.716 1.00 0.00 12 GLY A O 10
ATOM 11973 N N . THR A 1 13 ? 20.575 -10.197 3.560 1.00 0.00 13 THR A N 10
ATOM 11974 C CA . THR A 1 13 ? 19.249 -10.799 3.568 1.00 0.00 13 THR A CA 10
ATOM 11975 C C . THR A 1 13 ? 18.234 -9.903 2.867 1.00 0.00 13 THR A C 10
ATOM 11976 O O . THR A 1 13 ? 17.970 -8.785 3.309 1.00 0.00 13 THR A O 10
ATOM 11987 N N . SER A 1 14 ? 17.667 -10.402 1.773 1.00 0.00 14 SER A N 10
ATOM 11988 C CA . SER A 1 14 ? 16.683 -9.644 1.009 1.00 0.00 14 SER A CA 10
ATOM 11989 C C . SER A 1 14 ? 15.782 -8.834 1.936 1.00 0.00 14 SER A C 10
ATOM 11990 O O . SER A 1 14 ? 14.895 -9.381 2.592 1.00 0.00 14 SER A O 10
ATOM 11998 N N . ALA A 1 15 ? 16.016 -7.527 1.985 1.00 0.00 15 ALA A N 10
ATOM 11999 C CA . ALA A 1 15 ? 15.225 -6.641 2.830 1.00 0.00 15 ALA A CA 10
ATOM 12000 C C . ALA A 1 15 ? 14.176 -5.895 2.012 1.00 0.00 15 ALA A C 10
ATOM 12001 O O . ALA A 1 15 ? 14.475 -5.354 0.948 1.00 0.00 15 ALA A O 10
ATOM 12008 N N . ALA A 1 16 ? 12.947 -5.870 2.517 1.00 0.00 16 ALA A N 10
ATOM 12009 C CA . ALA A 1 16 ? 11.854 -5.189 1.833 1.00 0.00 16 ALA A CA 10
ATOM 12010 C C . ALA A 1 16 ? 11.962 -3.677 1.997 1.00 0.00 16 ALA A C 10
ATOM 12011 O O . ALA A 1 16 ? 12.679 -3.186 2.870 1.00 0.00 16 ALA A O 10
ATOM 12018 N N . LEU A 1 17 ? 11.246 -2.942 1.153 1.00 0.00 17 LEU A N 10
ATOM 12019 C CA . LEU A 1 17 ? 11.261 -1.485 1.204 1.00 0.00 17 LEU A CA 10
ATOM 12020 C C . LEU A 1 17 ? 9.927 -0.909 0.741 1.00 0.00 17 LEU A C 10
ATOM 12021 O O . LEU A 1 17 ? 9.143 -1.589 0.078 1.00 0.00 17 LEU A O 10
ATOM 12037 N N . ARG A 1 18 ? 9.676 0.347 1.093 1.00 0.00 18 ARG A N 10
ATOM 12038 C CA . ARG A 1 18 ? 8.436 1.014 0.713 1.00 0.00 18 ARG A CA 10
ATOM 12039 C C . ARG A 1 18 ? 8.483 1.458 -0.746 1.00 0.00 18 ARG A C 10
ATOM 12040 O O . ARG A 1 18 ? 9.353 2.234 -1.140 1.00 0.00 18 ARG A O 10
ATOM 12061 N N . GLU A 1 19 ? 7.542 0.960 -1.542 1.00 0.00 19 GLU A N 10
ATOM 12062 C CA . GLU A 1 19 ? 7.478 1.305 -2.957 1.00 0.00 19 GLU A CA 10
ATOM 12063 C C . GLU A 1 19 ? 6.386 2.339 -3.216 1.00 0.00 19 GLU A C 10
ATOM 12064 O O . GLU A 1 19 ? 5.413 2.434 -2.467 1.00 0.00 19 GLU A O 10
ATOM 12076 N N . THR A 1 20 ? 6.554 3.115 -4.283 1.00 0.00 20 THR A N 10
ATOM 12077 C CA . THR A 1 20 ? 5.586 4.143 -4.641 1.00 0.00 20 THR A CA 10
ATOM 12078 C C . THR A 1 20 ? 4.962 3.861 -6.003 1.00 0.00 20 THR A C 10
ATOM 12079 O O . THR A 1 20 ? 5.640 3.407 -6.925 1.00 0.00 20 THR A O 10
ATOM 12090 N N . GLY A 1 21 ? 3.666 4.132 -6.124 1.00 0.00 21 GLY A N 10
ATOM 12091 C CA . GLY A 1 21 ? 2.973 3.901 -7.378 1.00 0.00 21 GLY A CA 10
ATOM 12092 C C . GLY A 1 21 ? 1.823 4.865 -7.590 1.00 0.00 21 GLY A C 10
ATOM 12093 O O . GLY A 1 21 ? 1.947 6.060 -7.325 1.00 0.00 21 GLY A O 10
ATOM 12097 N N . VAL A 1 22 ? 0.698 4.344 -8.072 1.00 0.00 22 VAL A N 10
ATOM 12098 C CA . VAL A 1 22 ? -0.480 5.167 -8.321 1.00 0.00 22 VAL A CA 10
ATOM 12099 C C . VAL A 1 22 ? -1.760 4.352 -8.175 1.00 0.00 22 VAL A C 10
ATOM 12100 O O . VAL A 1 22 ? -1.795 3.168 -8.510 1.00 0.00 22 VAL A O 10
ATOM 12113 N N . ILE A 1 23 ? -2.809 4.994 -7.672 1.00 0.00 23 ILE A N 10
ATOM 12114 C CA . ILE A 1 23 ? -4.092 4.329 -7.483 1.00 0.00 23 ILE A CA 10
ATOM 12115 C C . ILE A 1 23 ? -4.838 4.187 -8.806 1.00 0.00 23 ILE A C 10
ATOM 12116 O O . ILE A 1 23 ? -5.558 5.093 -9.223 1.00 0.00 23 ILE A O 10
ATOM 12132 N N . GLU A 1 24 ? -4.661 3.043 -9.459 1.00 0.00 24 GLU A N 10
ATOM 12133 C CA . GLU A 1 24 ? -5.319 2.782 -10.734 1.00 0.00 24 GLU A CA 10
ATOM 12134 C C . GLU A 1 24 ? -6.826 2.635 -10.548 1.00 0.00 24 GLU A C 10
ATOM 12135 O O . GLU A 1 24 ? -7.614 3.122 -11.359 1.00 0.00 24 GLU A O 10
ATOM 12147 N N . LYS A 1 25 ? -7.221 1.957 -9.475 1.00 0.00 25 LYS A N 10
ATOM 12148 C CA . LYS A 1 25 ? -8.633 1.744 -9.181 1.00 0.00 25 LYS A CA 10
ATOM 12149 C C . LYS A 1 25 ? -8.890 1.803 -7.678 1.00 0.00 25 LYS A C 10
ATOM 12150 O O . LYS A 1 25 ? -7.991 1.555 -6.874 1.00 0.00 25 LYS A O 10
ATOM 12169 N N . LEU A 1 26 ? -10.122 2.133 -7.306 1.00 0.00 26 LEU A N 10
ATOM 12170 C CA . LEU A 1 26 ? -10.498 2.223 -5.899 1.00 0.00 26 LEU A CA 10
ATOM 12171 C C . LEU A 1 26 ? -11.952 1.810 -5.697 1.00 0.00 26 LEU A C 10
ATOM 12172 O O . LEU A 1 26 ? -12.831 2.195 -6.470 1.00 0.00 26 LEU A O 10
ATOM 12188 N N . LEU A 1 27 ? -12.200 1.027 -4.653 1.00 0.00 27 LEU A N 10
ATOM 12189 C CA . LEU A 1 27 ? -13.549 0.564 -4.347 1.00 0.00 27 LEU A CA 10
ATOM 12190 C C . LEU A 1 27 ? -13.912 0.865 -2.897 1.00 0.00 27 LEU A C 10
ATOM 12191 O O . LEU A 1 27 ? -13.153 1.515 -2.177 1.00 0.00 27 LEU A O 10
ATOM 12207 N N . THR A 1 28 ? -15.078 0.387 -2.472 1.00 0.00 28 THR A N 10
ATOM 12208 C CA . THR A 1 28 ? -15.542 0.604 -1.108 1.00 0.00 28 THR A CA 10
ATOM 12209 C C . THR A 1 28 ? -14.899 -0.388 -0.145 1.00 0.00 28 THR A C 10
ATOM 12210 O O . THR A 1 28 ? -14.821 -0.138 1.058 1.00 0.00 28 THR A O 10
ATOM 12221 N N . SER A 1 29 ? -14.440 -1.514 -0.681 1.00 0.00 29 SER A N 10
ATOM 12222 C CA . SER A 1 29 ? -13.807 -2.546 0.132 1.00 0.00 29 SER A CA 10
ATOM 12223 C C . SER A 1 29 ? -12.287 -2.451 0.043 1.00 0.00 29 SER A C 10
ATOM 12224 O O . SER A 1 29 ? -11.584 -2.617 1.040 1.00 0.00 29 SER A O 10
ATOM 12232 N N . TYR A 1 30 ? -11.787 -2.183 -1.158 1.00 0.00 30 TYR A N 10
ATOM 12233 C CA . TYR A 1 30 ? -10.351 -2.069 -1.380 1.00 0.00 30 TYR A CA 10
ATOM 12234 C C . TYR A 1 30 ? -10.057 -1.298 -2.664 1.00 0.00 30 TYR A C 10
ATOM 12235 O O . TYR A 1 30 ? -10.968 -0.800 -3.324 1.00 0.00 30 TYR A O 10
ATOM 12253 N N . GLY A 1 31 ? -8.777 -1.205 -3.012 1.00 0.00 31 GLY A N 10
ATOM 12254 C CA . GLY A 1 31 ? -8.385 -0.495 -4.215 1.00 0.00 31 GLY A CA 10
ATOM 12255 C C . GLY A 1 31 ? -7.118 -1.054 -4.831 1.00 0.00 31 GLY A C 10
ATOM 12256 O O . GLY A 1 31 ? -6.362 -1.769 -4.173 1.00 0.00 31 GLY A O 10
ATOM 12260 N N . PHE A 1 32 ? -6.884 -0.729 -6.098 1.00 0.00 32 PHE A N 10
ATOM 12261 C CA . PHE A 1 32 ? -5.701 -1.205 -6.804 1.00 0.00 32 PHE A CA 10
ATOM 12262 C C . PHE A 1 32 ? -4.691 -0.078 -6.996 1.00 0.00 32 PHE A C 10
ATOM 12263 O O . PHE A 1 32 ? -5.066 1.076 -7.208 1.00 0.00 32 PHE A O 10
ATOM 12280 N N . ILE A 1 33 ? -3.409 -0.420 -6.920 1.00 0.00 33 ILE A N 10
ATOM 12281 C CA . ILE A 1 33 ? -2.346 0.563 -7.086 1.00 0.00 33 ILE A CA 10
ATOM 12282 C C . ILE A 1 33 ? -1.366 0.135 -8.174 1.00 0.00 33 ILE A C 10
ATOM 12283 O O . ILE A 1 33 ? -0.619 -0.828 -8.004 1.00 0.00 33 ILE A O 10
ATOM 12299 N N . GLN A 1 34 ? -1.375 0.858 -9.289 1.00 0.00 34 GLN A N 10
ATOM 12300 C CA . GLN A 1 34 ? -0.486 0.553 -10.403 1.00 0.00 34 GLN A CA 10
ATOM 12301 C C . GLN A 1 34 ? 0.924 1.068 -10.132 1.00 0.00 34 GLN A C 10
ATOM 12302 O O . GLN A 1 34 ? 1.225 2.237 -10.375 1.00 0.00 34 GLN A O 10
ATOM 12316 N N . CYS A 1 35 ? 1.783 0.189 -9.628 1.00 0.00 35 CYS A N 10
ATOM 12317 C CA . CYS A 1 35 ? 3.161 0.556 -9.322 1.00 0.00 35 CYS A CA 10
ATOM 12318 C C . CYS A 1 35 ? 3.788 1.328 -10.479 1.00 0.00 35 CYS A C 10
ATOM 12319 O O . CYS A 1 35 ? 3.597 0.982 -11.645 1.00 0.00 35 CYS A O 10
ATOM 12327 N N . SER A 1 36 ? 4.535 2.376 -10.148 1.00 0.00 36 SER A N 10
ATOM 12328 C CA . SER A 1 36 ? 5.185 3.201 -11.160 1.00 0.00 36 SER A CA 10
ATOM 12329 C C . SER A 1 36 ? 6.647 2.801 -11.329 1.00 0.00 36 SER A C 10
ATOM 12330 O O . SER A 1 36 ? 7.313 3.229 -12.271 1.00 0.00 36 SER A O 10
ATOM 12338 N N . GLU A 1 37 ? 7.139 1.976 -10.410 1.00 0.00 37 GLU A N 10
ATOM 12339 C CA . GLU A 1 37 ? 8.522 1.518 -10.457 1.00 0.00 37 GLU A CA 10
ATOM 12340 C C . GLU A 1 37 ? 8.620 0.149 -11.125 1.00 0.00 37 GLU A C 10
ATOM 12341 O O . GLU A 1 37 ? 9.502 -0.090 -11.950 1.00 0.00 37 GLU A O 10
ATOM 12353 N N . ARG A 1 38 ? 7.708 -0.747 -10.761 1.00 0.00 38 ARG A N 10
ATOM 12354 C CA . ARG A 1 38 ? 7.691 -2.092 -11.323 1.00 0.00 38 ARG A CA 10
ATOM 12355 C C . ARG A 1 38 ? 6.667 -2.199 -12.448 1.00 0.00 38 ARG A C 10
ATOM 12356 O O . ARG A 1 38 ? 6.653 -3.176 -13.197 1.00 0.00 38 ARG A O 10
ATOM 12377 N N . GLN A 1 39 ? 5.810 -1.189 -12.560 1.00 0.00 39 GLN A N 10
ATOM 12378 C CA . GLN A 1 39 ? 4.781 -1.171 -13.593 1.00 0.00 39 GLN A CA 10
ATOM 12379 C C . GLN A 1 39 ? 3.869 -2.387 -13.473 1.00 0.00 39 GLN A C 10
ATOM 12380 O O . GLN A 1 39 ? 3.681 -3.131 -14.435 1.00 0.00 39 GLN A O 10
ATOM 12394 N N . ALA A 1 40 ? 3.304 -2.582 -12.286 1.00 0.00 40 ALA A N 10
ATOM 12395 C CA . ALA A 1 40 ? 2.410 -3.707 -12.042 1.00 0.00 40 ALA A CA 10
ATOM 12396 C C . ALA A 1 40 ? 1.198 -3.277 -11.222 1.00 0.00 40 ALA A C 10
ATOM 12397 O O . ALA A 1 40 ? 1.325 -2.523 -10.257 1.00 0.00 40 ALA A O 10
ATOM 12404 N N . ARG A 1 41 ? 0.023 -3.760 -11.614 1.00 0.00 41 ARG A N 10
ATOM 12405 C CA . ARG A 1 41 ? -1.212 -3.423 -10.916 1.00 0.00 41 ARG A CA 10
ATOM 12406 C C . ARG A 1 41 ? -1.326 -4.198 -9.606 1.00 0.00 41 ARG A C 10
ATOM 12407 O O . ARG A 1 41 ? -1.689 -5.375 -9.598 1.00 0.00 41 ARG A O 10
ATOM 12428 N N . LEU A 1 42 ? -1.012 -3.531 -8.501 1.00 0.00 42 LEU A N 10
ATOM 12429 C CA . LEU A 1 42 ? -1.078 -4.157 -7.185 1.00 0.00 42 LEU A CA 10
ATOM 12430 C C . LEU A 1 42 ? -2.480 -4.040 -6.597 1.00 0.00 42 LEU A C 10
ATOM 12431 O O . LEU A 1 42 ? -3.299 -3.252 -7.069 1.00 0.00 42 LEU A O 10
ATOM 12447 N N . PHE A 1 43 ? -2.749 -4.829 -5.561 1.00 0.00 43 PHE A N 10
ATOM 12448 C CA . PHE A 1 43 ? -4.052 -4.813 -4.907 1.00 0.00 43 PHE A CA 10
ATOM 12449 C C . PHE A 1 43 ? -3.914 -4.461 -3.429 1.00 0.00 43 PHE A C 10
ATOM 12450 O O . PHE A 1 43 ? -3.433 -5.264 -2.629 1.00 0.00 43 PHE A O 10
ATOM 12467 N N . PHE A 1 44 ? -4.339 -3.253 -3.072 1.00 0.00 44 PHE A N 10
ATOM 12468 C CA . PHE A 1 44 ? -4.261 -2.792 -1.691 1.00 0.00 44 PHE A CA 10
ATOM 12469 C C . PHE A 1 44 ? -5.634 -2.835 -1.026 1.00 0.00 44 PHE A C 10
ATOM 12470 O O . PHE A 1 44 ? -6.649 -2.525 -1.650 1.00 0.00 44 PHE A O 10
ATOM 12487 N N . HIS A 1 45 ? -5.657 -3.222 0.246 1.00 0.00 45 HIS A N 10
ATOM 12488 C CA . HIS A 1 45 ? -6.904 -3.306 0.997 1.00 0.00 45 HIS A CA 10
ATOM 12489 C C . HIS A 1 45 ? -7.145 -2.028 1.795 1.00 0.00 45 HIS A C 10
ATOM 12490 O O . HIS A 1 45 ? -6.210 -1.442 2.342 1.00 0.00 45 HIS A O 10
ATOM 12505 N N . CYS A 1 46 ? -8.402 -1.603 1.858 1.00 0.00 46 CYS A N 10
ATOM 12506 C CA . CYS A 1 46 ? -8.764 -0.394 2.588 1.00 0.00 46 CYS A CA 10
ATOM 12507 C C . CYS A 1 46 ? -8.208 -0.429 4.008 1.00 0.00 46 CYS A C 10
ATOM 12508 O O . CYS A 1 46 ? -8.132 0.599 4.681 1.00 0.00 46 CYS A O 10
ATOM 12516 N N . SER A 1 47 ? -7.822 -1.619 4.457 1.00 0.00 47 SER A N 10
ATOM 12517 C CA . SER A 1 47 ? -7.278 -1.789 5.800 1.00 0.00 47 SER A CA 10
ATOM 12518 C C . SER A 1 47 ? -5.806 -1.391 5.844 1.00 0.00 47 SER A C 10
ATOM 12519 O O . SER A 1 47 ? -5.309 -0.924 6.868 1.00 0.00 47 SER A O 10
ATOM 12527 N N . GLN A 1 48 ? -5.115 -1.578 4.724 1.00 0.00 48 GLN A N 10
ATOM 12528 C CA . GLN A 1 48 ? -3.700 -1.240 4.634 1.00 0.00 48 GLN A CA 10
ATOM 12529 C C . GLN A 1 48 ? -3.482 0.253 4.857 1.00 0.00 48 GLN A C 10
ATOM 12530 O O . GLN A 1 48 ? -2.642 0.655 5.663 1.00 0.00 48 GLN A O 10
ATOM 12544 N N . TYR A 1 49 ? -4.243 1.071 4.138 1.00 0.00 49 TYR A N 10
ATOM 12545 C CA . TYR A 1 49 ? -4.132 2.520 4.255 1.00 0.00 49 TYR A CA 10
ATOM 12546 C C . TYR A 1 49 ? -4.339 2.967 5.699 1.00 0.00 49 TYR A C 10
ATOM 12547 O O . TYR A 1 49 ? -5.415 2.788 6.267 1.00 0.00 49 TYR A O 10
ATOM 12565 N N . ASN A 1 50 ? -3.299 3.551 6.285 1.00 0.00 50 ASN A N 10
ATOM 12566 C CA . ASN A 1 50 ? -3.366 4.025 7.663 1.00 0.00 50 ASN A CA 10
ATOM 12567 C C . ASN A 1 50 ? -4.039 5.392 7.736 1.00 0.00 50 ASN A C 10
ATOM 12568 O O . ASN A 1 50 ? -4.151 5.984 8.808 1.00 0.00 50 ASN A O 10
ATOM 12579 N N . GLY A 1 51 ? -4.486 5.888 6.586 1.00 0.00 51 GLY A N 10
ATOM 12580 C CA . GLY A 1 51 ? -5.143 7.181 6.541 1.00 0.00 51 GLY A CA 10
ATOM 12581 C C . GLY A 1 51 ? -6.651 7.062 6.439 1.00 0.00 51 GLY A C 10
ATOM 12582 O O . GLY A 1 51 ? -7.244 6.129 6.977 1.00 0.00 51 GLY A O 10
ATOM 12586 N N . ASN A 1 52 ? -7.272 8.012 5.748 1.00 0.00 52 ASN A N 10
ATOM 12587 C CA . ASN A 1 52 ? -8.721 8.011 5.579 1.00 0.00 52 ASN A CA 10
ATOM 12588 C C . ASN A 1 52 ? -9.098 7.799 4.116 1.00 0.00 52 ASN A C 10
ATOM 12589 O O . ASN A 1 52 ? -8.938 8.695 3.286 1.00 0.00 52 ASN A O 10
ATOM 12600 N N . LEU A 1 53 ? -9.601 6.609 3.808 1.00 0.00 53 LEU A N 10
ATOM 12601 C CA . LEU A 1 53 ? -10.002 6.278 2.445 1.00 0.00 53 LEU A CA 10
ATOM 12602 C C . LEU A 1 53 ? -10.677 7.469 1.771 1.00 0.00 53 LEU A C 10
ATOM 12603 O O . LEU A 1 53 ? -10.463 7.727 0.587 1.00 0.00 53 LEU A O 10
ATOM 12619 N N . GLN A 1 54 ? -11.490 8.192 2.535 1.00 0.00 54 GLN A N 10
ATOM 12620 C CA . GLN A 1 54 ? -12.194 9.356 2.012 1.00 0.00 54 GLN A CA 10
ATOM 12621 C C . GLN A 1 54 ? -11.231 10.299 1.298 1.00 0.00 54 GLN A C 10
ATOM 12622 O O . GLN A 1 54 ? -11.504 10.758 0.188 1.00 0.00 54 GLN A O 10
ATOM 12636 N N . ASP A 1 55 ? -10.105 10.585 1.942 1.00 0.00 55 ASP A N 10
ATOM 12637 C CA . ASP A 1 55 ? -9.100 11.473 1.368 1.00 0.00 55 ASP A CA 10
ATOM 12638 C C . ASP A 1 55 ? -8.427 10.825 0.162 1.00 0.00 55 ASP A C 10
ATOM 12639 O O . ASP A 1 55 ? -8.000 11.511 -0.768 1.00 0.00 55 ASP A O 10
ATOM 12648 N N . LEU A 1 56 ? -8.334 9.500 0.185 1.00 0.00 56 LEU A N 10
ATOM 12649 C CA . LEU A 1 56 ? -7.711 8.758 -0.906 1.00 0.00 56 LEU A CA 10
ATOM 12650 C C . LEU A 1 56 ? -8.598 8.767 -2.147 1.00 0.00 56 LEU A C 10
ATOM 12651 O O . LEU A 1 56 ? -9.813 8.941 -2.054 1.00 0.00 56 LEU A O 10
ATOM 12667 N N . LYS A 1 57 ? -7.983 8.576 -3.309 1.00 0.00 57 LYS A N 10
ATOM 12668 C CA . LYS A 1 57 ? -8.715 8.558 -4.569 1.00 0.00 57 LYS A CA 10
ATOM 12669 C C . LYS A 1 57 ? -7.878 7.927 -5.677 1.00 0.00 57 LYS A C 10
ATOM 12670 O O . LYS A 1 57 ? -6.685 7.676 -5.501 1.00 0.00 57 LYS A O 10
ATOM 12689 N N . VAL A 1 58 ? -8.509 7.674 -6.819 1.00 0.00 58 VAL A N 10
ATOM 12690 C CA . VAL A 1 58 ? -7.821 7.075 -7.956 1.00 0.00 58 VAL A CA 10
ATOM 12691 C C . VAL A 1 58 ? -7.067 8.128 -8.760 1.00 0.00 58 VAL A C 10
ATOM 12692 O O . VAL A 1 58 ? -7.667 9.050 -9.312 1.00 0.00 58 VAL A O 10
ATOM 12705 N N . GLY A 1 59 ? -5.746 7.985 -8.822 1.00 0.00 59 GLY A N 10
ATOM 12706 C CA . GLY A 1 59 ? -4.932 8.932 -9.561 1.00 0.00 59 GLY A CA 10
ATOM 12707 C C . GLY A 1 59 ? -4.049 9.768 -8.656 1.00 0.00 59 GLY A C 10
ATOM 12708 O O . GLY A 1 59 ? -3.582 10.837 -9.048 1.00 0.00 59 GLY A O 10
ATOM 12712 N N . ASP A 1 60 ? -3.822 9.282 -7.441 1.00 0.00 60 ASP A N 10
ATOM 12713 C CA . ASP A 1 60 ? -2.991 9.993 -6.476 1.00 0.00 60 ASP A CA 10
ATOM 12714 C C . ASP A 1 60 ? -1.834 9.116 -6.006 1.00 0.00 60 ASP A C 10
ATOM 12715 O O . ASP A 1 60 ? -2.037 7.978 -5.582 1.00 0.00 60 ASP A O 10
ATOM 12724 N N . ASP A 1 61 ? -0.622 9.653 -6.083 1.00 0.00 61 ASP A N 10
ATOM 12725 C CA . ASP A 1 61 ? 0.568 8.920 -5.665 1.00 0.00 61 ASP A CA 10
ATOM 12726 C C . ASP A 1 61 ? 0.446 8.471 -4.213 1.00 0.00 61 ASP A C 10
ATOM 12727 O O . ASP A 1 61 ? -0.061 9.206 -3.365 1.00 0.00 61 ASP A O 10
ATOM 12736 N N . VAL A 1 62 ? 0.915 7.259 -3.932 1.00 0.00 62 VAL A N 10
ATOM 12737 C CA . VAL A 1 62 ? 0.860 6.712 -2.582 1.00 0.00 62 VAL A CA 10
ATOM 12738 C C . VAL A 1 62 ? 1.985 5.710 -2.348 1.00 0.00 62 VAL A C 10
ATOM 12739 O O . VAL A 1 62 ? 2.342 4.943 -3.242 1.00 0.00 62 VAL A O 10
ATOM 12752 N N . GLU A 1 63 ? 2.541 5.724 -1.140 1.00 0.00 63 GLU A N 10
ATOM 12753 C CA . GLU A 1 63 ? 3.627 4.816 -0.790 1.00 0.00 63 GLU A CA 10
ATOM 12754 C C . GLU A 1 63 ? 3.103 3.621 0.002 1.00 0.00 63 GLU A C 10
ATOM 12755 O O . GLU A 1 63 ? 2.332 3.780 0.949 1.00 0.00 63 GLU A O 10
ATOM 12767 N N . PHE A 1 64 ? 3.527 2.426 -0.393 1.00 0.00 64 PHE A N 10
ATOM 12768 C CA . PHE A 1 64 ? 3.100 1.203 0.278 1.00 0.00 64 PHE A CA 10
ATOM 12769 C C . PHE A 1 64 ? 4.251 0.206 0.375 1.00 0.00 64 PHE A C 10
ATOM 12770 O O . PHE A 1 64 ? 5.345 0.455 -0.130 1.00 0.00 64 PHE A O 10
ATOM 12787 N N . GLU A 1 65 ? 3.995 -0.923 1.028 1.00 0.00 65 GLU A N 10
ATOM 12788 C CA . GLU A 1 65 ? 5.010 -1.957 1.192 1.00 0.00 65 GLU A CA 10
ATOM 12789 C C . GLU A 1 65 ? 4.576 -3.257 0.521 1.00 0.00 65 GLU A C 10
ATOM 12790 O O . GLU A 1 65 ? 3.546 -3.835 0.869 1.00 0.00 65 GLU A O 10
ATOM 12802 N N . VAL A 1 66 ? 5.369 -3.711 -0.445 1.00 0.00 66 VAL A N 10
ATOM 12803 C CA . VAL A 1 66 ? 5.068 -4.942 -1.166 1.00 0.00 66 VAL A CA 10
ATOM 12804 C C . VAL A 1 66 ? 5.405 -6.168 -0.324 1.00 0.00 66 VAL A C 10
ATOM 12805 O O . VAL A 1 66 ? 6.558 -6.377 0.052 1.00 0.00 66 VAL A O 10
ATOM 12818 N N . SER A 1 67 ? 4.390 -6.975 -0.032 1.00 0.00 67 SER A N 10
ATOM 12819 C CA . SER A 1 67 ? 4.577 -8.179 0.769 1.00 0.00 67 SER A CA 10
ATOM 12820 C C . SER A 1 67 ? 3.919 -9.383 0.102 1.00 0.00 67 SER A C 10
ATOM 12821 O O . SER A 1 67 ? 3.285 -9.256 -0.946 1.00 0.00 67 SER A O 10
ATOM 12829 N N . SER A 1 68 ? 4.074 -10.551 0.717 1.00 0.00 68 SER A N 10
ATOM 12830 C CA . SER A 1 68 ? 3.498 -11.779 0.182 1.00 0.00 68 SER A CA 10
ATOM 12831 C C . SER A 1 68 ? 2.453 -12.349 1.136 1.00 0.00 68 SER A C 10
ATOM 12832 O O . SER A 1 68 ? 2.748 -12.642 2.295 1.00 0.00 68 SER A O 10
ATOM 12840 N N . ASP A 1 69 ? 1.230 -12.505 0.640 1.00 0.00 69 ASP A N 10
ATOM 12841 C CA . ASP A 1 69 ? 0.140 -13.041 1.447 1.00 0.00 69 ASP A CA 10
ATOM 12842 C C . ASP A 1 69 ? 0.514 -14.399 2.032 1.00 0.00 69 ASP A C 10
ATOM 12843 O O . ASP A 1 69 ? 1.606 -14.912 1.786 1.00 0.00 69 ASP A O 10
ATOM 12852 N N . ARG A 1 70 ? -0.398 -14.974 2.809 1.00 0.00 70 ARG A N 10
ATOM 12853 C CA . ARG A 1 70 ? -0.163 -16.271 3.431 1.00 0.00 70 ARG A CA 10
ATOM 12854 C C . ARG A 1 70 ? -0.939 -17.369 2.710 1.00 0.00 70 ARG A C 10
ATOM 12855 O O . ARG A 1 70 ? -0.536 -18.533 2.713 1.00 0.00 70 ARG A O 10
ATOM 12876 N N . ARG A 1 71 ? -2.054 -16.991 2.094 1.00 0.00 71 ARG A N 10
ATOM 12877 C CA . ARG A 1 71 ? -2.888 -17.944 1.371 1.00 0.00 71 ARG A CA 10
ATOM 12878 C C . ARG A 1 71 ? -2.436 -18.069 -0.081 1.00 0.00 71 ARG A C 10
ATOM 12879 O O . ARG A 1 71 ? -2.063 -19.151 -0.537 1.00 0.00 71 ARG A O 10
ATOM 12900 N N . THR A 1 72 ? -2.471 -16.954 -0.805 1.00 0.00 72 THR A N 10
ATOM 12901 C CA . THR A 1 72 ? -2.066 -16.939 -2.205 1.00 0.00 72 THR A CA 10
ATOM 12902 C C . THR A 1 72 ? -0.588 -16.597 -2.347 1.00 0.00 72 THR A C 10
ATOM 12903 O O . THR A 1 72 ? 0.027 -16.870 -3.377 1.00 0.00 72 THR A O 10
ATOM 12914 N N . GLY A 1 73 ? -0.021 -15.997 -1.304 1.00 0.00 73 GLY A N 10
ATOM 12915 C CA . GLY A 1 73 ? 1.382 -15.627 -1.333 1.00 0.00 73 GLY A CA 10
ATOM 12916 C C . GLY A 1 73 ? 1.695 -14.624 -2.426 1.00 0.00 73 GLY A C 10
ATOM 12917 O O . GLY A 1 73 ? 2.861 -14.373 -2.733 1.00 0.00 73 GLY A O 10
ATOM 12921 N N . LYS A 1 74 ? 0.652 -14.049 -3.016 1.00 0.00 74 LYS A N 10
ATOM 12922 C CA . LYS A 1 74 ? 0.820 -13.068 -4.081 1.00 0.00 74 LYS A CA 10
ATOM 12923 C C . LYS A 1 74 ? 1.324 -11.740 -3.523 1.00 0.00 74 LYS A C 10
ATOM 12924 O O . LYS A 1 74 ? 1.095 -11.401 -2.362 1.00 0.00 74 LYS A O 10
ATOM 12943 N N . PRO A 1 75 ? 2.024 -10.970 -4.369 1.00 0.00 75 PRO A N 10
ATOM 12944 C CA . PRO A 1 75 ? 2.571 -9.666 -3.982 1.00 0.00 75 PRO A CA 10
ATOM 12945 C C . PRO A 1 75 ? 1.483 -8.619 -3.774 1.00 0.00 75 PRO A C 10
ATOM 12946 O O . PRO A 1 75 ? 0.970 -8.044 -4.734 1.00 0.00 75 PRO A O 10
ATOM 12957 N N . ILE A 1 76 ? 1.136 -8.375 -2.514 1.00 0.00 76 ILE A N 10
ATOM 12958 C CA . ILE A 1 76 ? 0.109 -7.396 -2.181 1.00 0.00 76 ILE A CA 10
ATOM 12959 C C . ILE A 1 76 ? 0.705 -6.208 -1.433 1.00 0.00 76 ILE A C 10
ATOM 12960 O O . ILE A 1 76 ? 1.816 -6.285 -0.909 1.00 0.00 76 ILE A O 10
ATOM 12976 N N . ALA A 1 77 ? -0.042 -5.109 -1.387 1.00 0.00 77 ALA A N 10
ATOM 12977 C CA . ALA A 1 77 ? 0.411 -3.906 -0.700 1.00 0.00 77 ALA A CA 10
ATOM 12978 C C . ALA A 1 77 ? -0.127 -3.853 0.725 1.00 0.00 77 ALA A C 10
ATOM 12979 O O . ALA A 1 77 ? -1.183 -4.411 1.022 1.00 0.00 77 ALA A O 10
ATOM 12986 N N . VAL A 1 78 ? 0.606 -3.178 1.605 1.00 0.00 78 VAL A N 10
ATOM 12987 C CA . VAL A 1 78 ? 0.202 -3.052 3.000 1.00 0.00 78 VAL A CA 10
ATOM 12988 C C . VAL A 1 78 ? 0.694 -1.738 3.598 1.00 0.00 78 VAL A C 10
ATOM 12989 O O . VAL A 1 78 ? 1.581 -1.085 3.047 1.00 0.00 78 VAL A O 10
ATOM 13002 N N . LYS A 1 79 ? 0.113 -1.356 4.730 1.00 0.00 79 LYS A N 10
ATOM 13003 C CA . LYS A 1 79 ? 0.493 -0.121 5.406 1.00 0.00 79 LYS A CA 10
ATOM 13004 C C . LYS A 1 79 ? 0.608 1.030 4.411 1.00 0.00 79 LYS A C 10
ATOM 13005 O O . LYS A 1 79 ? 1.596 1.766 4.410 1.00 0.00 79 LYS A O 10
ATOM 13024 N N . LEU A 1 80 ? -0.407 1.182 3.568 1.00 0.00 80 LEU A N 10
ATOM 13025 C CA . LEU A 1 80 ? -0.421 2.245 2.569 1.00 0.00 80 LEU A CA 10
ATOM 13026 C C . LEU A 1 80 ? -0.346 3.616 3.233 1.00 0.00 80 LEU A C 10
ATOM 13027 O O . LEU A 1 80 ? -0.787 3.793 4.369 1.00 0.00 80 LEU A O 10
ATOM 13043 N N . VAL A 1 81 ? 0.212 4.586 2.515 1.00 0.00 81 VAL A N 10
ATOM 13044 C CA . VAL A 1 81 ? 0.342 5.943 3.033 1.00 0.00 81 VAL A CA 10
ATOM 13045 C C . VAL A 1 81 ? 0.428 6.957 1.898 1.00 0.00 81 VAL A C 10
ATOM 13046 O O . VAL A 1 81 ? 1.201 6.787 0.955 1.00 0.00 81 VAL A O 10
ATOM 13059 N N . LYS A 1 82 ? -0.370 8.016 1.996 1.00 0.00 82 LYS A N 10
ATOM 13060 C CA . LYS A 1 82 ? -0.383 9.061 0.980 1.00 0.00 82 LYS A CA 10
ATOM 13061 C C . LYS A 1 82 ? 0.909 9.871 1.015 1.00 0.00 82 LYS A C 10
ATOM 13062 O O . LYS A 1 82 ? 1.260 10.451 2.043 1.00 0.00 82 LYS A O 10
ATOM 13081 N N . ILE A 1 83 ? 1.610 9.907 -0.113 1.00 0.00 83 ILE A N 10
ATOM 13082 C CA . ILE A 1 83 ? 2.861 10.649 -0.210 1.00 0.00 83 ILE A CA 10
ATOM 13083 C C . ILE A 1 83 ? 2.645 12.132 0.074 1.00 0.00 83 ILE A C 10
ATOM 13084 O O . ILE A 1 83 ? 3.325 12.718 0.916 1.00 0.00 83 ILE A O 10
ATOM 13100 N N . SER A 1 84 ? 1.693 12.731 -0.633 1.00 0.00 84 SER A N 10
ATOM 13101 C CA . SER A 1 84 ? 1.387 14.146 -0.458 1.00 0.00 84 SER A CA 10
ATOM 13102 C C . SER A 1 84 ? -0.005 14.332 0.136 1.00 0.00 84 SER A C 10
ATOM 13103 O O . SER A 1 84 ? -1.010 14.247 -0.569 1.00 0.00 84 SER A O 10
ATOM 13111 N N . GLY A 1 85 ? -0.057 14.587 1.440 1.00 0.00 85 GLY A N 10
ATOM 13112 C CA . GLY A 1 85 ? -1.330 14.781 2.109 1.00 0.00 85 GLY A CA 10
ATOM 13113 C C . GLY A 1 85 ? -1.218 14.660 3.616 1.00 0.00 85 GLY A C 10
ATOM 13114 O O . GLY A 1 85 ? -0.513 13.798 4.140 1.00 0.00 85 GLY A O 10
ATOM 13118 N N . PRO A 1 86 ? -1.925 15.542 4.338 1.00 0.00 86 PRO A N 10
ATOM 13119 C CA . PRO A 1 86 ? -1.918 15.551 5.804 1.00 0.00 86 PRO A CA 10
ATOM 13120 C C . PRO A 1 86 ? -2.635 14.343 6.395 1.00 0.00 86 PRO A C 10
ATOM 13121 O O . PRO A 1 86 ? -3.820 14.127 6.140 1.00 0.00 86 PRO A O 10
ATOM 13132 N N . SER A 1 87 ? -1.911 13.558 7.185 1.00 0.00 87 SER A N 10
ATOM 13133 C CA . SER A 1 87 ? -2.478 12.369 7.810 1.00 0.00 87 SER A CA 10
ATOM 13134 C C . SER A 1 87 ? -2.885 12.655 9.253 1.00 0.00 87 SER A C 10
ATOM 13135 O O . SER A 1 87 ? -2.038 12.892 10.113 1.00 0.00 87 SER A O 10
ATOM 13143 N N . SER A 1 88 ? -4.189 12.630 9.508 1.00 0.00 88 SER A N 10
ATOM 13144 C CA . SER A 1 88 ? -4.711 12.891 10.845 1.00 0.00 88 SER A CA 10
ATOM 13145 C C . SER A 1 88 ? -5.415 11.658 11.403 1.00 0.00 88 SER A C 10
ATOM 13146 O O . SER A 1 88 ? -6.562 11.375 11.059 1.00 0.00 88 SER A O 10
ATOM 13154 N N . GLY A 1 89 ? -4.719 10.926 12.267 1.00 0.00 89 GLY A N 10
ATOM 13155 C CA . GLY A 1 89 ? -5.292 9.732 12.860 1.00 0.00 89 GLY A CA 10
ATOM 13156 C C . GLY A 1 89 ? -5.255 8.543 11.920 1.00 0.00 89 GLY A C 10
ATOM 13157 O O . GLY A 1 89 ? -4.410 8.475 11.027 1.00 0.00 89 GLY A O 10
ATOM 13161 N N . GLY A 1 1 ? 42.492 -4.762 15.397 1.00 0.00 1 GLY A N 11
ATOM 13162 C CA . GLY A 1 1 ? 43.239 -5.305 14.278 1.00 0.00 1 GLY A CA 11
ATOM 13163 C C . GLY A 1 1 ? 42.400 -6.222 13.410 1.00 0.00 1 GLY A C 11
ATOM 13164 O O . GLY A 1 1 ? 42.386 -7.436 13.611 1.00 0.00 1 GLY A O 11
ATOM 13168 N N . SER A 1 2 ? 41.696 -5.640 12.444 1.00 0.00 2 SER A N 11
ATOM 13169 C CA . SER A 1 2 ? 40.846 -6.412 11.546 1.00 0.00 2 SER A CA 11
ATOM 13170 C C . SER A 1 2 ? 41.645 -6.934 10.356 1.00 0.00 2 SER A C 11
ATOM 13171 O O . SER A 1 2 ? 41.642 -6.334 9.281 1.00 0.00 2 SER A O 11
ATOM 13179 N N . SER A 1 3 ? 42.328 -8.056 10.557 1.00 0.00 3 SER A N 11
ATOM 13180 C CA . SER A 1 3 ? 43.136 -8.659 9.502 1.00 0.00 3 SER A CA 11
ATOM 13181 C C . SER A 1 3 ? 42.376 -8.677 8.180 1.00 0.00 3 SER A C 11
ATOM 13182 O O . SER A 1 3 ? 41.213 -9.076 8.124 1.00 0.00 3 SER A O 11
ATOM 13190 N N . GLY A 1 4 ? 43.043 -8.242 7.115 1.00 0.00 4 GLY A N 11
ATOM 13191 C CA . GLY A 1 4 ? 42.415 -8.217 5.806 1.00 0.00 4 GLY A CA 11
ATOM 13192 C C . GLY A 1 4 ? 41.124 -7.423 5.798 1.00 0.00 4 GLY A C 11
ATOM 13193 O O . GLY A 1 4 ? 40.115 -7.860 6.352 1.00 0.00 4 GLY A O 11
ATOM 13197 N N . SER A 1 5 ? 41.154 -6.253 5.169 1.00 0.00 5 SER A N 11
ATOM 13198 C CA . SER A 1 5 ? 39.978 -5.394 5.095 1.00 0.00 5 SER A CA 11
ATOM 13199 C C . SER A 1 5 ? 39.265 -5.563 3.757 1.00 0.00 5 SER A C 11
ATOM 13200 O O . SER A 1 5 ? 38.820 -4.588 3.151 1.00 0.00 5 SER A O 11
ATOM 13208 N N . SER A 1 6 ? 39.160 -6.807 3.302 1.00 0.00 6 SER A N 11
ATOM 13209 C CA . SER A 1 6 ? 38.504 -7.105 2.034 1.00 0.00 6 SER A CA 11
ATOM 13210 C C . SER A 1 6 ? 36.987 -7.032 2.177 1.00 0.00 6 SER A C 11
ATOM 13211 O O . SER A 1 6 ? 36.302 -6.444 1.341 1.00 0.00 6 SER A O 11
ATOM 13219 N N . GLY A 1 7 ? 36.469 -7.635 3.243 1.00 0.00 7 GLY A N 11
ATOM 13220 C CA . GLY A 1 7 ? 35.037 -7.627 3.476 1.00 0.00 7 GLY A CA 11
ATOM 13221 C C . GLY A 1 7 ? 34.443 -9.022 3.481 1.00 0.00 7 GLY A C 11
ATOM 13222 O O . GLY A 1 7 ? 34.855 -9.877 4.264 1.00 0.00 7 GLY A O 11
ATOM 13226 N N . GLY A 1 8 ? 33.471 -9.252 2.604 1.00 0.00 8 GLY A N 11
ATOM 13227 C CA . GLY A 1 8 ? 32.833 -10.554 2.528 1.00 0.00 8 GLY A CA 11
ATOM 13228 C C . GLY A 1 8 ? 31.347 -10.456 2.249 1.00 0.00 8 GLY A C 11
ATOM 13229 O O . GLY A 1 8 ? 30.868 -9.439 1.747 1.00 0.00 8 GLY A O 11
ATOM 13233 N N . TYR A 1 9 ? 30.615 -11.516 2.574 1.00 0.00 9 TYR A N 11
ATOM 13234 C CA . TYR A 1 9 ? 29.174 -11.548 2.352 1.00 0.00 9 TYR A CA 11
ATOM 13235 C C . TYR A 1 9 ? 28.479 -12.407 3.403 1.00 0.00 9 TYR A C 11
ATOM 13236 O O . TYR A 1 9 ? 29.076 -13.299 4.006 1.00 0.00 9 TYR A O 11
ATOM 13254 N N . PRO A 1 10 ? 27.186 -12.132 3.630 1.00 0.00 10 PRO A N 11
ATOM 13255 C CA . PRO A 1 10 ? 26.466 -11.072 2.919 1.00 0.00 10 PRO A CA 11
ATOM 13256 C C . PRO A 1 10 ? 26.934 -9.679 3.327 1.00 0.00 10 PRO A C 11
ATOM 13257 O O . PRO A 1 10 ? 26.932 -8.752 2.518 1.00 0.00 10 PRO A O 11
ATOM 13268 N N . ASN A 1 11 ? 27.334 -9.540 4.586 1.00 0.00 11 ASN A N 11
ATOM 13269 C CA . ASN A 1 11 ? 27.805 -8.259 5.101 1.00 0.00 11 ASN A CA 11
ATOM 13270 C C . ASN A 1 11 ? 26.762 -7.168 4.882 1.00 0.00 11 ASN A C 11
ATOM 13271 O O . ASN A 1 11 ? 27.092 -6.049 4.492 1.00 0.00 11 ASN A O 11
ATOM 13282 N N . GLY A 1 12 ? 25.500 -7.502 5.136 1.00 0.00 12 GLY A N 11
ATOM 13283 C CA . GLY A 1 12 ? 24.428 -6.540 4.961 1.00 0.00 12 GLY A CA 11
ATOM 13284 C C . GLY A 1 12 ? 23.056 -7.181 5.037 1.00 0.00 12 GLY A C 11
ATOM 13285 O O . GLY A 1 12 ? 22.763 -8.129 4.308 1.00 0.00 12 GLY A O 11
ATOM 13289 N N . THR A 1 13 ? 22.212 -6.664 5.925 1.00 0.00 13 THR A N 11
ATOM 13290 C CA . THR A 1 13 ? 20.865 -7.193 6.097 1.00 0.00 13 THR A CA 11
ATOM 13291 C C . THR A 1 13 ? 19.984 -6.854 4.900 1.00 0.00 13 THR A C 11
ATOM 13292 O O . THR A 1 13 ? 19.988 -5.722 4.415 1.00 0.00 13 THR A O 11
ATOM 13303 N N . SER A 1 14 ? 19.230 -7.841 4.427 1.00 0.00 14 SER A N 11
ATOM 13304 C CA . SER A 1 14 ? 18.346 -7.647 3.284 1.00 0.00 14 SER A CA 11
ATOM 13305 C C . SER A 1 14 ? 16.903 -7.452 3.739 1.00 0.00 14 SER A C 11
ATOM 13306 O O . SER A 1 14 ? 16.137 -8.410 3.836 1.00 0.00 14 SER A O 11
ATOM 13314 N N . ALA A 1 15 ? 16.541 -6.205 4.019 1.00 0.00 15 ALA A N 11
ATOM 13315 C CA . ALA A 1 15 ? 15.190 -5.883 4.463 1.00 0.00 15 ALA A CA 11
ATOM 13316 C C . ALA A 1 15 ? 14.374 -5.265 3.333 1.00 0.00 15 ALA A C 11
ATOM 13317 O O . ALA A 1 15 ? 14.929 -4.738 2.370 1.00 0.00 15 ALA A O 11
ATOM 13324 N N . ALA A 1 16 ? 13.052 -5.334 3.458 1.00 0.00 16 ALA A N 11
ATOM 13325 C CA . ALA A 1 16 ? 12.160 -4.780 2.447 1.00 0.00 16 ALA A CA 11
ATOM 13326 C C . ALA A 1 16 ? 12.149 -3.256 2.500 1.00 0.00 16 ALA A C 11
ATOM 13327 O O . ALA A 1 16 ? 12.728 -2.652 3.405 1.00 0.00 16 ALA A O 11
ATOM 13334 N N . LEU A 1 17 ? 11.490 -2.639 1.526 1.00 0.00 17 LEU A N 11
ATOM 13335 C CA . LEU A 1 17 ? 11.405 -1.184 1.460 1.00 0.00 17 LEU A CA 11
ATOM 13336 C C . LEU A 1 17 ? 10.019 -0.740 1.005 1.00 0.00 17 LEU A C 11
ATOM 13337 O O . LEU A 1 17 ? 9.227 -1.546 0.517 1.00 0.00 17 LEU A O 11
ATOM 13353 N N . ARG A 1 18 ? 9.734 0.548 1.166 1.00 0.00 18 ARG A N 11
ATOM 13354 C CA . ARG A 1 18 ? 8.444 1.100 0.771 1.00 0.00 18 ARG A CA 11
ATOM 13355 C C . ARG A 1 18 ? 8.442 1.474 -0.708 1.00 0.00 18 ARG A C 11
ATOM 13356 O O . ARG A 1 18 ? 9.290 2.240 -1.165 1.00 0.00 18 ARG A O 11
ATOM 13377 N N . GLU A 1 19 ? 7.485 0.926 -1.451 1.00 0.00 19 GLU A N 11
ATOM 13378 C CA . GLU A 1 19 ? 7.376 1.201 -2.879 1.00 0.00 19 GLU A CA 11
ATOM 13379 C C . GLU A 1 19 ? 6.316 2.265 -3.148 1.00 0.00 19 GLU A C 11
ATOM 13380 O O . GLU A 1 19 ? 5.381 2.439 -2.366 1.00 0.00 19 GLU A O 11
ATOM 13392 N N . THR A 1 20 ? 6.469 2.976 -4.261 1.00 0.00 20 THR A N 11
ATOM 13393 C CA . THR A 1 20 ? 5.527 4.024 -4.634 1.00 0.00 20 THR A CA 11
ATOM 13394 C C . THR A 1 20 ? 4.940 3.769 -6.017 1.00 0.00 20 THR A C 11
ATOM 13395 O O . THR A 1 20 ? 5.643 3.345 -6.933 1.00 0.00 20 THR A O 11
ATOM 13406 N N . GLY A 1 21 ? 3.644 4.030 -6.162 1.00 0.00 21 GLY A N 11
ATOM 13407 C CA . GLY A 1 21 ? 2.983 3.823 -7.437 1.00 0.00 21 GLY A CA 11
ATOM 13408 C C . GLY A 1 21 ? 1.843 4.796 -7.664 1.00 0.00 21 GLY A C 11
ATOM 13409 O O . GLY A 1 21 ? 1.988 5.997 -7.438 1.00 0.00 21 GLY A O 11
ATOM 13413 N N . VAL A 1 22 ? 0.705 4.276 -8.115 1.00 0.00 22 VAL A N 11
ATOM 13414 C CA . VAL A 1 22 ? -0.465 5.107 -8.373 1.00 0.00 22 VAL A CA 11
ATOM 13415 C C . VAL A 1 22 ? -1.753 4.307 -8.214 1.00 0.00 22 VAL A C 11
ATOM 13416 O O . VAL A 1 22 ? -1.820 3.138 -8.596 1.00 0.00 22 VAL A O 11
ATOM 13429 N N . ILE A 1 23 ? -2.773 4.944 -7.650 1.00 0.00 23 ILE A N 11
ATOM 13430 C CA . ILE A 1 23 ? -4.060 4.292 -7.442 1.00 0.00 23 ILE A CA 11
ATOM 13431 C C . ILE A 1 23 ? -4.814 4.134 -8.758 1.00 0.00 23 ILE A C 11
ATOM 13432 O O . ILE A 1 23 ? -5.535 5.036 -9.183 1.00 0.00 23 ILE A O 11
ATOM 13448 N N . GLU A 1 24 ? -4.644 2.980 -9.396 1.00 0.00 24 GLU A N 11
ATOM 13449 C CA . GLU A 1 24 ? -5.311 2.704 -10.663 1.00 0.00 24 GLU A CA 11
ATOM 13450 C C . GLU A 1 24 ? -6.821 2.594 -10.471 1.00 0.00 24 GLU A C 11
ATOM 13451 O O . GLU A 1 24 ? -7.599 3.135 -11.257 1.00 0.00 24 GLU A O 11
ATOM 13463 N N . LYS A 1 25 ? -7.228 1.889 -9.421 1.00 0.00 25 LYS A N 11
ATOM 13464 C CA . LYS A 1 25 ? -8.644 1.707 -9.123 1.00 0.00 25 LYS A CA 11
ATOM 13465 C C . LYS A 1 25 ? -8.896 1.770 -7.620 1.00 0.00 25 LYS A C 11
ATOM 13466 O O . LYS A 1 25 ? -7.990 1.539 -6.818 1.00 0.00 25 LYS A O 11
ATOM 13485 N N . LEU A 1 26 ? -10.131 2.082 -7.245 1.00 0.00 26 LEU A N 11
ATOM 13486 C CA . LEU A 1 26 ? -10.503 2.173 -5.838 1.00 0.00 26 LEU A CA 11
ATOM 13487 C C . LEU A 1 26 ? -11.949 1.734 -5.627 1.00 0.00 26 LEU A C 11
ATOM 13488 O O . LEU A 1 26 ? -12.835 2.081 -6.409 1.00 0.00 26 LEU A O 11
ATOM 13504 N N . LEU A 1 27 ? -12.181 0.972 -4.564 1.00 0.00 27 LEU A N 11
ATOM 13505 C CA . LEU A 1 27 ? -13.520 0.487 -4.248 1.00 0.00 27 LEU A CA 11
ATOM 13506 C C . LEU A 1 27 ? -13.881 0.791 -2.797 1.00 0.00 27 LEU A C 11
ATOM 13507 O O . LEU A 1 27 ? -13.120 1.441 -2.079 1.00 0.00 27 LEU A O 11
ATOM 13523 N N . THR A 1 28 ? -15.047 0.315 -2.370 1.00 0.00 28 THR A N 11
ATOM 13524 C CA . THR A 1 28 ? -15.509 0.535 -1.006 1.00 0.00 28 THR A CA 11
ATOM 13525 C C . THR A 1 28 ? -14.879 -0.466 -0.044 1.00 0.00 28 THR A C 11
ATOM 13526 O O . THR A 1 28 ? -14.877 -0.260 1.169 1.00 0.00 28 THR A O 11
ATOM 13537 N N . SER A 1 29 ? -14.343 -1.552 -0.594 1.00 0.00 29 SER A N 11
ATOM 13538 C CA . SER A 1 29 ? -13.713 -2.587 0.216 1.00 0.00 29 SER A CA 11
ATOM 13539 C C . SER A 1 29 ? -12.193 -2.505 0.115 1.00 0.00 29 SER A C 11
ATOM 13540 O O . SER A 1 29 ? -11.484 -2.668 1.108 1.00 0.00 29 SER A O 11
ATOM 13548 N N . TYR A 1 30 ? -11.699 -2.252 -1.092 1.00 0.00 30 TYR A N 11
ATOM 13549 C CA . TYR A 1 30 ? -10.263 -2.150 -1.325 1.00 0.00 30 TYR A CA 11
ATOM 13550 C C . TYR A 1 30 ? -9.972 -1.340 -2.584 1.00 0.00 30 TYR A C 11
ATOM 13551 O O . TYR A 1 30 ? -10.880 -0.793 -3.209 1.00 0.00 30 TYR A O 11
ATOM 13569 N N . GLY A 1 31 ? -8.696 -1.269 -2.952 1.00 0.00 31 GLY A N 11
ATOM 13570 C CA . GLY A 1 31 ? -8.305 -0.525 -4.136 1.00 0.00 31 GLY A CA 11
ATOM 13571 C C . GLY A 1 31 ? -7.056 -1.085 -4.787 1.00 0.00 31 GLY A C 11
ATOM 13572 O O . GLY A 1 31 ? -6.280 -1.796 -4.148 1.00 0.00 31 GLY A O 11
ATOM 13576 N N . PHE A 1 32 ? -6.862 -0.766 -6.062 1.00 0.00 32 PHE A N 11
ATOM 13577 C CA . PHE A 1 32 ? -5.699 -1.245 -6.801 1.00 0.00 32 PHE A CA 11
ATOM 13578 C C . PHE A 1 32 ? -4.689 -0.121 -7.012 1.00 0.00 32 PHE A C 11
ATOM 13579 O O . PHE A 1 32 ? -5.063 1.034 -7.215 1.00 0.00 32 PHE A O 11
ATOM 13596 N N . ILE A 1 33 ? -3.407 -0.469 -6.961 1.00 0.00 33 ILE A N 11
ATOM 13597 C CA . ILE A 1 33 ? -2.343 0.509 -7.147 1.00 0.00 33 ILE A CA 11
ATOM 13598 C C . ILE A 1 33 ? -1.384 0.076 -8.251 1.00 0.00 33 ILE A C 11
ATOM 13599 O O . ILE A 1 33 ? -0.648 -0.899 -8.098 1.00 0.00 33 ILE A O 11
ATOM 13615 N N . GLN A 1 34 ? -1.398 0.807 -9.360 1.00 0.00 34 GLN A N 11
ATOM 13616 C CA . GLN A 1 34 ? -0.529 0.498 -10.489 1.00 0.00 34 GLN A CA 11
ATOM 13617 C C . GLN A 1 34 ? 0.905 0.933 -10.207 1.00 0.00 34 GLN A C 11
ATOM 13618 O O . GLN A 1 34 ? 1.266 2.092 -10.419 1.00 0.00 34 GLN A O 11
ATOM 13632 N N . CYS A 1 35 ? 1.718 -0.001 -9.728 1.00 0.00 35 CYS A N 11
ATOM 13633 C CA . CYS A 1 35 ? 3.114 0.286 -9.415 1.00 0.00 35 CYS A CA 11
ATOM 13634 C C . CYS A 1 35 ? 3.732 1.195 -10.473 1.00 0.00 35 CYS A C 11
ATOM 13635 O O . CYS A 1 35 ? 3.397 1.106 -11.654 1.00 0.00 35 CYS A O 11
ATOM 13643 N N . SER A 1 36 ? 4.635 2.069 -10.040 1.00 0.00 36 SER A N 11
ATOM 13644 C CA . SER A 1 36 ? 5.297 2.998 -10.949 1.00 0.00 36 SER A CA 11
ATOM 13645 C C . SER A 1 36 ? 6.749 2.592 -11.178 1.00 0.00 36 SER A C 11
ATOM 13646 O O . SER A 1 36 ? 7.475 3.243 -11.928 1.00 0.00 36 SER A O 11
ATOM 13654 N N . GLU A 1 37 ? 7.165 1.511 -10.525 1.00 0.00 37 GLU A N 11
ATOM 13655 C CA . GLU A 1 37 ? 8.532 1.019 -10.657 1.00 0.00 37 GLU A CA 11
ATOM 13656 C C . GLU A 1 37 ? 8.562 -0.306 -11.414 1.00 0.00 37 GLU A C 11
ATOM 13657 O O . GLU A 1 37 ? 9.484 -0.571 -12.185 1.00 0.00 37 GLU A O 11
ATOM 13669 N N . ARG A 1 38 ? 7.547 -1.133 -11.187 1.00 0.00 38 ARG A N 11
ATOM 13670 C CA . ARG A 1 38 ? 7.458 -2.431 -11.845 1.00 0.00 38 ARG A CA 11
ATOM 13671 C C . ARG A 1 38 ? 6.343 -2.437 -12.888 1.00 0.00 38 ARG A C 11
ATOM 13672 O O . ARG A 1 38 ? 6.101 -3.448 -13.545 1.00 0.00 38 ARG A O 11
ATOM 13693 N N . GLN A 1 39 ? 5.669 -1.300 -13.032 1.00 0.00 39 GLN A N 11
ATOM 13694 C CA . GLN A 1 39 ? 4.580 -1.175 -13.993 1.00 0.00 39 GLN A CA 11
ATOM 13695 C C . GLN A 1 39 ? 3.585 -2.320 -13.840 1.00 0.00 39 GLN A C 11
ATOM 13696 O O . GLN A 1 39 ? 2.999 -2.781 -14.819 1.00 0.00 39 GLN A O 11
ATOM 13710 N N . ALA A 1 40 ? 3.399 -2.775 -12.605 1.00 0.00 40 ALA A N 11
ATOM 13711 C CA . ALA A 1 40 ? 2.474 -3.866 -12.323 1.00 0.00 40 ALA A CA 11
ATOM 13712 C C . ALA A 1 40 ? 1.300 -3.385 -11.477 1.00 0.00 40 ALA A C 11
ATOM 13713 O O . ALA A 1 40 ? 1.460 -2.532 -10.604 1.00 0.00 40 ALA A O 11
ATOM 13720 N N . ARG A 1 41 ? 0.120 -3.937 -11.742 1.00 0.00 41 ARG A N 11
ATOM 13721 C CA . ARG A 1 41 ? -1.081 -3.562 -11.006 1.00 0.00 41 ARG A CA 11
ATOM 13722 C C . ARG A 1 41 ? -1.148 -4.292 -9.667 1.00 0.00 41 ARG A C 11
ATOM 13723 O O . ARG A 1 41 ? -1.385 -5.500 -9.617 1.00 0.00 41 ARG A O 11
ATOM 13744 N N . LEU A 1 42 ? -0.937 -3.551 -8.585 1.00 0.00 42 LEU A N 11
ATOM 13745 C CA . LEU A 1 42 ? -0.973 -4.127 -7.245 1.00 0.00 42 LEU A CA 11
ATOM 13746 C C . LEU A 1 42 ? -2.375 -4.038 -6.651 1.00 0.00 42 LEU A C 11
ATOM 13747 O O . LEU A 1 42 ? -3.229 -3.309 -7.155 1.00 0.00 42 LEU A O 11
ATOM 13763 N N . PHE A 1 43 ? -2.604 -4.783 -5.574 1.00 0.00 43 PHE A N 11
ATOM 13764 C CA . PHE A 1 43 ? -3.902 -4.787 -4.910 1.00 0.00 43 PHE A CA 11
ATOM 13765 C C . PHE A 1 43 ? -3.759 -4.428 -3.434 1.00 0.00 43 PHE A C 11
ATOM 13766 O O . PHE A 1 43 ? -3.252 -5.218 -2.638 1.00 0.00 43 PHE A O 11
ATOM 13783 N N . PHE A 1 44 ? -4.210 -3.230 -3.076 1.00 0.00 44 PHE A N 11
ATOM 13784 C CA . PHE A 1 44 ? -4.131 -2.765 -1.696 1.00 0.00 44 PHE A CA 11
ATOM 13785 C C . PHE A 1 44 ? -5.503 -2.804 -1.030 1.00 0.00 44 PHE A C 11
ATOM 13786 O O . PHE A 1 44 ? -6.518 -2.488 -1.652 1.00 0.00 44 PHE A O 11
ATOM 13803 N N . HIS A 1 45 ? -5.527 -3.194 0.241 1.00 0.00 45 HIS A N 11
ATOM 13804 C CA . HIS A 1 45 ? -6.774 -3.275 0.993 1.00 0.00 45 HIS A CA 11
ATOM 13805 C C . HIS A 1 45 ? -7.008 -1.999 1.796 1.00 0.00 45 HIS A C 11
ATOM 13806 O O . HIS A 1 45 ? -6.076 -1.438 2.373 1.00 0.00 45 HIS A O 11
ATOM 13821 N N . CYS A 1 46 ? -8.256 -1.546 1.826 1.00 0.00 46 CYS A N 11
ATOM 13822 C CA . CYS A 1 46 ? -8.612 -0.335 2.557 1.00 0.00 46 CYS A CA 11
ATOM 13823 C C . CYS A 1 46 ? -8.090 -0.390 3.989 1.00 0.00 46 CYS A C 11
ATOM 13824 O O . CYS A 1 46 ? -7.939 0.640 4.646 1.00 0.00 46 CYS A O 11
ATOM 13832 N N . SER A 1 47 ? -7.817 -1.600 4.467 1.00 0.00 47 SER A N 11
ATOM 13833 C CA . SER A 1 47 ? -7.316 -1.790 5.824 1.00 0.00 47 SER A CA 11
ATOM 13834 C C . SER A 1 47 ? -5.843 -1.405 5.918 1.00 0.00 47 SER A C 11
ATOM 13835 O O . SER A 1 47 ? -5.375 -0.952 6.962 1.00 0.00 47 SER A O 11
ATOM 13843 N N . GLN A 1 48 ? -5.118 -1.590 4.820 1.00 0.00 48 GLN A N 11
ATOM 13844 C CA . GLN A 1 48 ? -3.697 -1.263 4.779 1.00 0.00 48 GLN A CA 11
ATOM 13845 C C . GLN A 1 48 ? -3.476 0.229 5.001 1.00 0.00 48 GLN A C 11
ATOM 13846 O O . GLN A 1 48 ? -2.653 0.629 5.825 1.00 0.00 48 GLN A O 11
ATOM 13860 N N . TYR A 1 49 ? -4.214 1.048 4.260 1.00 0.00 49 TYR A N 11
ATOM 13861 C CA . TYR A 1 49 ? -4.096 2.497 4.375 1.00 0.00 49 TYR A CA 11
ATOM 13862 C C . TYR A 1 49 ? -4.106 2.931 5.837 1.00 0.00 49 TYR A C 11
ATOM 13863 O O . TYR A 1 49 ? -4.823 2.363 6.660 1.00 0.00 49 TYR A O 11
ATOM 13881 N N . ASN A 1 50 ? -3.304 3.943 6.153 1.00 0.00 50 ASN A N 11
ATOM 13882 C CA . ASN A 1 50 ? -3.219 4.454 7.516 1.00 0.00 50 ASN A CA 11
ATOM 13883 C C . ASN A 1 50 ? -4.260 5.544 7.754 1.00 0.00 50 ASN A C 11
ATOM 13884 O O . ASN A 1 50 ? -4.921 5.569 8.791 1.00 0.00 50 ASN A O 11
ATOM 13895 N N . GLY A 1 51 ? -4.400 6.443 6.784 1.00 0.00 51 GLY A N 11
ATOM 13896 C CA . GLY A 1 51 ? -5.363 7.522 6.907 1.00 0.00 51 GLY A CA 11
ATOM 13897 C C . GLY A 1 51 ? -6.778 7.075 6.599 1.00 0.00 51 GLY A C 11
ATOM 13898 O O . GLY A 1 51 ? -7.106 5.897 6.732 1.00 0.00 51 GLY A O 11
ATOM 13902 N N . ASN A 1 52 ? -7.619 8.018 6.188 1.00 0.00 52 ASN A N 11
ATOM 13903 C CA . ASN A 1 52 ? -9.008 7.715 5.862 1.00 0.00 52 ASN A CA 11
ATOM 13904 C C . ASN A 1 52 ? -9.200 7.601 4.353 1.00 0.00 52 ASN A C 11
ATOM 13905 O O . ASN A 1 52 ? -8.907 8.535 3.606 1.00 0.00 52 ASN A O 11
ATOM 13916 N N . LEU A 1 53 ? -9.694 6.450 3.911 1.00 0.00 53 LEU A N 11
ATOM 13917 C CA . LEU A 1 53 ? -9.927 6.212 2.491 1.00 0.00 53 LEU A CA 11
ATOM 13918 C C . LEU A 1 53 ? -10.584 7.423 1.837 1.00 0.00 53 LEU A C 11
ATOM 13919 O O . LEU A 1 53 ? -10.321 7.732 0.675 1.00 0.00 53 LEU A O 11
ATOM 13935 N N . GLN A 1 54 ? -11.439 8.106 2.592 1.00 0.00 54 GLN A N 11
ATOM 13936 C CA . GLN A 1 54 ? -12.132 9.284 2.085 1.00 0.00 54 GLN A CA 11
ATOM 13937 C C . GLN A 1 54 ? -11.157 10.240 1.406 1.00 0.00 54 GLN A C 11
ATOM 13938 O O . GLN A 1 54 ? -11.427 10.748 0.317 1.00 0.00 54 GLN A O 11
ATOM 13952 N N . ASP A 1 55 ? -10.023 10.480 2.055 1.00 0.00 55 ASP A N 11
ATOM 13953 C CA . ASP A 1 55 ? -9.007 11.374 1.513 1.00 0.00 55 ASP A CA 11
ATOM 13954 C C . ASP A 1 55 ? -8.353 10.767 0.275 1.00 0.00 55 ASP A C 11
ATOM 13955 O O . ASP A 1 55 ? -8.041 11.474 -0.685 1.00 0.00 55 ASP A O 11
ATOM 13964 N N . LEU A 1 56 ? -8.148 9.455 0.303 1.00 0.00 56 LEU A N 11
ATOM 13965 C CA . LEU A 1 56 ? -7.531 8.753 -0.816 1.00 0.00 56 LEU A CA 11
ATOM 13966 C C . LEU A 1 56 ? -8.467 8.718 -2.020 1.00 0.00 56 LEU A C 11
ATOM 13967 O O . LEU A 1 56 ? -9.689 8.720 -1.871 1.00 0.00 56 LEU A O 11
ATOM 13983 N N . LYS A 1 57 ? -7.885 8.685 -3.215 1.00 0.00 57 LYS A N 11
ATOM 13984 C CA . LYS A 1 57 ? -8.666 8.646 -4.445 1.00 0.00 57 LYS A CA 11
ATOM 13985 C C . LYS A 1 57 ? -7.888 7.955 -5.561 1.00 0.00 57 LYS A C 11
ATOM 13986 O O . LYS A 1 57 ? -6.710 7.635 -5.404 1.00 0.00 57 LYS A O 11
ATOM 14005 N N . VAL A 1 58 ? -8.554 7.730 -6.689 1.00 0.00 58 VAL A N 11
ATOM 14006 C CA . VAL A 1 58 ? -7.925 7.079 -7.832 1.00 0.00 58 VAL A CA 11
ATOM 14007 C C . VAL A 1 58 ? -7.156 8.085 -8.682 1.00 0.00 58 VAL A C 11
ATOM 14008 O O . VAL A 1 58 ? -7.707 9.096 -9.115 1.00 0.00 58 VAL A O 11
ATOM 14021 N N . GLY A 1 59 ? -5.879 7.800 -8.917 1.00 0.00 59 GLY A N 11
ATOM 14022 C CA . GLY A 1 59 ? -5.055 8.689 -9.715 1.00 0.00 59 GLY A CA 11
ATOM 14023 C C . GLY A 1 59 ? -4.155 9.565 -8.865 1.00 0.00 59 GLY A C 11
ATOM 14024 O O . GLY A 1 59 ? -3.715 10.626 -9.305 1.00 0.00 59 GLY A O 11
ATOM 14028 N N . ASP A 1 60 ? -3.884 9.120 -7.643 1.00 0.00 60 ASP A N 11
ATOM 14029 C CA . ASP A 1 60 ? -3.031 9.871 -6.728 1.00 0.00 60 ASP A CA 11
ATOM 14030 C C . ASP A 1 60 ? -1.854 9.020 -6.260 1.00 0.00 60 ASP A C 11
ATOM 14031 O O . ASP A 1 60 ? -1.981 7.807 -6.091 1.00 0.00 60 ASP A O 11
ATOM 14040 N N . ASP A 1 61 ? -0.711 9.664 -6.054 1.00 0.00 61 ASP A N 11
ATOM 14041 C CA . ASP A 1 61 ? 0.489 8.967 -5.606 1.00 0.00 61 ASP A CA 11
ATOM 14042 C C . ASP A 1 61 ? 0.344 8.511 -4.157 1.00 0.00 61 ASP A C 11
ATOM 14043 O O . ASP A 1 61 ? -0.229 9.218 -3.328 1.00 0.00 61 ASP A O 11
ATOM 14052 N N . VAL A 1 62 ? 0.866 7.325 -3.860 1.00 0.00 62 VAL A N 11
ATOM 14053 C CA . VAL A 1 62 ? 0.794 6.775 -2.512 1.00 0.00 62 VAL A CA 11
ATOM 14054 C C . VAL A 1 62 ? 1.934 5.796 -2.257 1.00 0.00 62 VAL A C 11
ATOM 14055 O O . VAL A 1 62 ? 2.351 5.066 -3.156 1.00 0.00 62 VAL A O 11
ATOM 14068 N N . GLU A 1 63 ? 2.434 5.785 -1.025 1.00 0.00 63 GLU A N 11
ATOM 14069 C CA . GLU A 1 63 ? 3.527 4.895 -0.652 1.00 0.00 63 GLU A CA 11
ATOM 14070 C C . GLU A 1 63 ? 3.002 3.675 0.100 1.00 0.00 63 GLU A C 11
ATOM 14071 O O . GLU A 1 63 ? 2.172 3.797 1.001 1.00 0.00 63 GLU A O 11
ATOM 14083 N N . PHE A 1 64 ? 3.493 2.499 -0.276 1.00 0.00 64 PHE A N 11
ATOM 14084 C CA . PHE A 1 64 ? 3.074 1.256 0.361 1.00 0.00 64 PHE A CA 11
ATOM 14085 C C . PHE A 1 64 ? 4.234 0.269 0.445 1.00 0.00 64 PHE A C 11
ATOM 14086 O O . PHE A 1 64 ? 5.330 0.541 -0.045 1.00 0.00 64 PHE A O 11
ATOM 14103 N N . GLU A 1 65 ? 3.985 -0.878 1.070 1.00 0.00 65 GLU A N 11
ATOM 14104 C CA . GLU A 1 65 ? 5.009 -1.904 1.219 1.00 0.00 65 GLU A CA 11
ATOM 14105 C C . GLU A 1 65 ? 4.579 -3.205 0.546 1.00 0.00 65 GLU A C 11
ATOM 14106 O O . GLU A 1 65 ? 3.577 -3.811 0.926 1.00 0.00 65 GLU A O 11
ATOM 14118 N N . VAL A 1 66 ? 5.342 -3.626 -0.457 1.00 0.00 66 VAL A N 11
ATOM 14119 C CA . VAL A 1 66 ? 5.041 -4.854 -1.183 1.00 0.00 66 VAL A CA 11
ATOM 14120 C C . VAL A 1 66 ? 5.322 -6.083 -0.325 1.00 0.00 66 VAL A C 11
ATOM 14121 O O . VAL A 1 66 ? 6.455 -6.312 0.097 1.00 0.00 66 VAL A O 11
ATOM 14134 N N . SER A 1 67 ? 4.282 -6.871 -0.072 1.00 0.00 67 SER A N 11
ATOM 14135 C CA . SER A 1 67 ? 4.415 -8.075 0.739 1.00 0.00 67 SER A CA 11
ATOM 14136 C C . SER A 1 67 ? 3.747 -9.266 0.057 1.00 0.00 67 SER A C 11
ATOM 14137 O O . SER A 1 67 ? 3.177 -9.135 -1.027 1.00 0.00 67 SER A O 11
ATOM 14145 N N . SER A 1 68 ? 3.822 -10.427 0.700 1.00 0.00 68 SER A N 11
ATOM 14146 C CA . SER A 1 68 ? 3.228 -11.642 0.155 1.00 0.00 68 SER A CA 11
ATOM 14147 C C . SER A 1 68 ? 2.080 -12.127 1.034 1.00 0.00 68 SER A C 11
ATOM 14148 O O . SER A 1 68 ? 2.235 -12.289 2.244 1.00 0.00 68 SER A O 11
ATOM 14156 N N . ASP A 1 69 ? 0.927 -12.357 0.416 1.00 0.00 69 ASP A N 11
ATOM 14157 C CA . ASP A 1 69 ? -0.249 -12.824 1.140 1.00 0.00 69 ASP A CA 11
ATOM 14158 C C . ASP A 1 69 ? 0.007 -14.190 1.769 1.00 0.00 69 ASP A C 11
ATOM 14159 O O . ASP A 1 69 ? 1.019 -14.833 1.489 1.00 0.00 69 ASP A O 11
ATOM 14168 N N . ARG A 1 70 ? -0.914 -14.627 2.621 1.00 0.00 70 ARG A N 11
ATOM 14169 C CA . ARG A 1 70 ? -0.786 -15.915 3.292 1.00 0.00 70 ARG A CA 11
ATOM 14170 C C . ARG A 1 70 ? -1.667 -16.966 2.622 1.00 0.00 70 ARG A C 11
ATOM 14171 O O . ARG A 1 70 ? -1.533 -18.161 2.887 1.00 0.00 70 ARG A O 11
ATOM 14192 N N . ARG A 1 71 ? -2.565 -16.512 1.755 1.00 0.00 71 ARG A N 11
ATOM 14193 C CA . ARG A 1 71 ? -3.468 -17.413 1.049 1.00 0.00 71 ARG A CA 11
ATOM 14194 C C . ARG A 1 71 ? -2.971 -17.680 -0.369 1.00 0.00 71 ARG A C 11
ATOM 14195 O O . ARG A 1 71 ? -2.691 -18.822 -0.736 1.00 0.00 71 ARG A O 11
ATOM 14216 N N . THR A 1 72 ? -2.865 -16.619 -1.163 1.00 0.00 72 THR A N 11
ATOM 14217 C CA . THR A 1 72 ? -2.404 -16.738 -2.540 1.00 0.00 72 THR A CA 11
ATOM 14218 C C . THR A 1 72 ? -0.903 -16.488 -2.641 1.00 0.00 72 THR A C 11
ATOM 14219 O O . THR A 1 72 ? -0.263 -16.881 -3.616 1.00 0.00 72 THR A O 11
ATOM 14230 N N . GLY A 1 73 ? -0.347 -15.833 -1.627 1.00 0.00 73 GLY A N 11
ATOM 14231 C CA . GLY A 1 73 ? 1.074 -15.542 -1.621 1.00 0.00 73 GLY A CA 11
ATOM 14232 C C . GLY A 1 73 ? 1.465 -14.536 -2.685 1.00 0.00 73 GLY A C 11
ATOM 14233 O O . GLY A 1 73 ? 2.647 -14.354 -2.976 1.00 0.00 73 GLY A O 11
ATOM 14237 N N . LYS A 1 74 ? 0.468 -13.879 -3.270 1.00 0.00 74 LYS A N 11
ATOM 14238 C CA . LYS A 1 74 ? 0.712 -12.885 -4.309 1.00 0.00 74 LYS A CA 11
ATOM 14239 C C . LYS A 1 74 ? 1.232 -11.584 -3.706 1.00 0.00 74 LYS A C 11
ATOM 14240 O O . LYS A 1 74 ? 0.966 -11.258 -2.549 1.00 0.00 74 LYS A O 11
ATOM 14259 N N . PRO A 1 75 ? 1.990 -10.821 -4.507 1.00 0.00 75 PRO A N 11
ATOM 14260 C CA . PRO A 1 75 ? 2.562 -9.543 -4.073 1.00 0.00 75 PRO A CA 11
ATOM 14261 C C . PRO A 1 75 ? 1.498 -8.465 -3.890 1.00 0.00 75 PRO A C 11
ATOM 14262 O O . PRO A 1 75 ? 1.071 -7.831 -4.855 1.00 0.00 75 PRO A O 11
ATOM 14273 N N . ILE A 1 76 ? 1.076 -8.263 -2.647 1.00 0.00 76 ILE A N 11
ATOM 14274 C CA . ILE A 1 76 ? 0.063 -7.261 -2.338 1.00 0.00 76 ILE A CA 11
ATOM 14275 C C . ILE A 1 76 ? 0.669 -6.082 -1.584 1.00 0.00 76 ILE A C 11
ATOM 14276 O O . ILE A 1 76 ? 1.784 -6.167 -1.070 1.00 0.00 76 ILE A O 11
ATOM 14292 N N . ALA A 1 77 ? -0.074 -4.982 -1.521 1.00 0.00 77 ALA A N 11
ATOM 14293 C CA . ALA A 1 77 ? 0.387 -3.787 -0.827 1.00 0.00 77 ALA A CA 11
ATOM 14294 C C . ALA A 1 77 ? -0.162 -3.731 0.595 1.00 0.00 77 ALA A C 11
ATOM 14295 O O . ALA A 1 77 ? -1.271 -4.194 0.861 1.00 0.00 77 ALA A O 11
ATOM 14302 N N . VAL A 1 78 ? 0.622 -3.162 1.505 1.00 0.00 78 VAL A N 11
ATOM 14303 C CA . VAL A 1 78 ? 0.214 -3.045 2.900 1.00 0.00 78 VAL A CA 11
ATOM 14304 C C . VAL A 1 78 ? 0.694 -1.731 3.505 1.00 0.00 78 VAL A C 11
ATOM 14305 O O . VAL A 1 78 ? 1.516 -1.027 2.918 1.00 0.00 78 VAL A O 11
ATOM 14318 N N . LYS A 1 79 ? 0.177 -1.405 4.685 1.00 0.00 79 LYS A N 11
ATOM 14319 C CA . LYS A 1 79 ? 0.553 -0.176 5.373 1.00 0.00 79 LYS A CA 11
ATOM 14320 C C . LYS A 1 79 ? 0.655 0.987 4.392 1.00 0.00 79 LYS A C 11
ATOM 14321 O O . LYS A 1 79 ? 1.665 1.691 4.350 1.00 0.00 79 LYS A O 11
ATOM 14340 N N . LEU A 1 80 ? -0.397 1.186 3.606 1.00 0.00 80 LEU A N 11
ATOM 14341 C CA . LEU A 1 80 ? -0.427 2.266 2.626 1.00 0.00 80 LEU A CA 11
ATOM 14342 C C . LEU A 1 80 ? -0.373 3.627 3.313 1.00 0.00 80 LEU A C 11
ATOM 14343 O O . LEU A 1 80 ? -0.828 3.780 4.447 1.00 0.00 80 LEU A O 11
ATOM 14359 N N . VAL A 1 81 ? 0.184 4.613 2.618 1.00 0.00 81 VAL A N 11
ATOM 14360 C CA . VAL A 1 81 ? 0.295 5.962 3.160 1.00 0.00 81 VAL A CA 11
ATOM 14361 C C . VAL A 1 81 ? 0.525 6.983 2.051 1.00 0.00 81 VAL A C 11
ATOM 14362 O O . VAL A 1 81 ? 1.479 6.874 1.280 1.00 0.00 81 VAL A O 11
ATOM 14375 N N . LYS A 1 82 ? -0.354 7.976 1.976 1.00 0.00 82 LYS A N 11
ATOM 14376 C CA . LYS A 1 82 ? -0.247 9.019 0.962 1.00 0.00 82 LYS A CA 11
ATOM 14377 C C . LYS A 1 82 ? 1.090 9.745 1.068 1.00 0.00 82 LYS A C 11
ATOM 14378 O O . LYS A 1 82 ? 1.500 10.154 2.155 1.00 0.00 82 LYS A O 11
ATOM 14397 N N . ILE A 1 83 ? 1.763 9.903 -0.066 1.00 0.00 83 ILE A N 11
ATOM 14398 C CA . ILE A 1 83 ? 3.053 10.582 -0.100 1.00 0.00 83 ILE A CA 11
ATOM 14399 C C . ILE A 1 83 ? 2.900 12.066 0.215 1.00 0.00 83 ILE A C 11
ATOM 14400 O O . ILE A 1 83 ? 3.567 12.594 1.105 1.00 0.00 83 ILE A O 11
ATOM 14416 N N . SER A 1 84 ? 2.016 12.734 -0.519 1.00 0.00 84 SER A N 11
ATOM 14417 C CA . SER A 1 84 ? 1.777 14.159 -0.319 1.00 0.00 84 SER A CA 11
ATOM 14418 C C . SER A 1 84 ? 0.381 14.401 0.249 1.00 0.00 84 SER A C 11
ATOM 14419 O O . SER A 1 84 ? -0.387 13.463 0.458 1.00 0.00 84 SER A O 11
ATOM 14427 N N . GLY A 1 85 ? 0.061 15.667 0.496 1.00 0.00 85 GLY A N 11
ATOM 14428 C CA . GLY A 1 85 ? -1.241 16.011 1.037 1.00 0.00 85 GLY A CA 11
ATOM 14429 C C . GLY A 1 85 ? -1.245 17.364 1.722 1.00 0.00 85 GLY A C 11
ATOM 14430 O O . GLY A 1 85 ? -0.524 17.595 2.693 1.00 0.00 85 GLY A O 11
ATOM 14434 N N . PRO A 1 86 ? -2.073 18.287 1.211 1.00 0.00 86 PRO A N 11
ATOM 14435 C CA . PRO A 1 86 ? -2.187 19.640 1.763 1.00 0.00 86 PRO A CA 11
ATOM 14436 C C . PRO A 1 86 ? -2.860 19.653 3.132 1.00 0.00 86 PRO A C 11
ATOM 14437 O O . PRO A 1 86 ? -3.300 18.615 3.627 1.00 0.00 86 PRO A O 11
ATOM 14448 N N . SER A 1 87 ? -2.937 20.834 3.737 1.00 0.00 87 SER A N 11
ATOM 14449 C CA . SER A 1 87 ? -3.553 20.980 5.051 1.00 0.00 87 SER A CA 11
ATOM 14450 C C . SER A 1 87 ? -4.681 22.007 5.010 1.00 0.00 87 SER A C 11
ATOM 14451 O O . SER A 1 87 ? -4.496 23.130 4.540 1.00 0.00 87 SER A O 11
ATOM 14459 N N . SER A 1 88 ? -5.850 21.613 5.506 1.00 0.00 88 SER A N 11
ATOM 14460 C CA . SER A 1 88 ? -7.009 22.497 5.523 1.00 0.00 88 SER A CA 11
ATOM 14461 C C . SER A 1 88 ? -7.131 23.207 6.868 1.00 0.00 88 SER A C 11
ATOM 14462 O O . SER A 1 88 ? -7.043 24.431 6.947 1.00 0.00 88 SER A O 11
ATOM 14470 N N . GLY A 1 89 ? -7.336 22.427 7.926 1.00 0.00 89 GLY A N 11
ATOM 14471 C CA . GLY A 1 89 ? -7.467 22.997 9.254 1.00 0.00 89 GLY A CA 11
ATOM 14472 C C . GLY A 1 89 ? -8.410 22.202 10.135 1.00 0.00 89 GLY A C 11
ATOM 14473 O O . GLY A 1 89 ? -9.377 21.615 9.650 1.00 0.00 89 GLY A O 11
ATOM 14477 N N . GLY A 1 1 ? 37.915 -31.588 1.008 1.00 0.00 1 GLY A N 12
ATOM 14478 C CA . GLY A 1 1 ? 36.494 -31.597 0.715 1.00 0.00 1 GLY A CA 12
ATOM 14479 C C . GLY A 1 1 ? 35.833 -30.265 1.007 1.00 0.00 1 GLY A C 12
ATOM 14480 O O . GLY A 1 1 ? 36.507 -29.289 1.339 1.00 0.00 1 GLY A O 12
ATOM 14484 N N . SER A 1 2 ? 34.511 -30.221 0.881 1.00 0.00 2 SER A N 12
ATOM 14485 C CA . SER A 1 2 ? 33.759 -28.996 1.128 1.00 0.00 2 SER A CA 12
ATOM 14486 C C . SER A 1 2 ? 33.927 -28.538 2.573 1.00 0.00 2 SER A C 12
ATOM 14487 O O . SER A 1 2 ? 34.485 -29.256 3.403 1.00 0.00 2 SER A O 12
ATOM 14495 N N . SER A 1 3 ? 33.439 -27.337 2.867 1.00 0.00 3 SER A N 12
ATOM 14496 C CA . SER A 1 3 ? 33.537 -26.780 4.211 1.00 0.00 3 SER A CA 12
ATOM 14497 C C . SER A 1 3 ? 32.190 -26.234 4.673 1.00 0.00 3 SER A C 12
ATOM 14498 O O . SER A 1 3 ? 32.114 -25.164 5.276 1.00 0.00 3 SER A O 12
ATOM 14506 N N . GLY A 1 4 ? 31.126 -26.978 4.385 1.00 0.00 4 GLY A N 12
ATOM 14507 C CA . GLY A 1 4 ? 29.795 -26.553 4.777 1.00 0.00 4 GLY A CA 12
ATOM 14508 C C . GLY A 1 4 ? 29.405 -25.225 4.159 1.00 0.00 4 GLY A C 12
ATOM 14509 O O . GLY A 1 4 ? 28.805 -24.377 4.821 1.00 0.00 4 GLY A O 12
ATOM 14513 N N . SER A 1 5 ? 29.747 -25.042 2.888 1.00 0.00 5 SER A N 12
ATOM 14514 C CA . SER A 1 5 ? 29.434 -23.804 2.183 1.00 0.00 5 SER A CA 12
ATOM 14515 C C . SER A 1 5 ? 27.925 -23.614 2.064 1.00 0.00 5 SER A C 12
ATOM 14516 O O . SER A 1 5 ? 27.327 -23.934 1.036 1.00 0.00 5 SER A O 12
ATOM 14524 N N . SER A 1 6 ? 27.315 -23.091 3.123 1.00 0.00 6 SER A N 12
ATOM 14525 C CA . SER A 1 6 ? 25.875 -22.862 3.140 1.00 0.00 6 SER A CA 12
ATOM 14526 C C . SER A 1 6 ? 25.563 -21.382 3.345 1.00 0.00 6 SER A C 12
ATOM 14527 O O . SER A 1 6 ? 24.954 -20.741 2.490 1.00 0.00 6 SER A O 12
ATOM 14535 N N . GLY A 1 7 ? 25.987 -20.847 4.486 1.00 0.00 7 GLY A N 12
ATOM 14536 C CA . GLY A 1 7 ? 25.744 -19.448 4.784 1.00 0.00 7 GLY A CA 12
ATOM 14537 C C . GLY A 1 7 ? 24.279 -19.077 4.674 1.00 0.00 7 GLY A C 12
ATOM 14538 O O . GLY A 1 7 ? 23.403 -19.873 5.011 1.00 0.00 7 GLY A O 12
ATOM 14542 N N . GLY A 1 8 ? 24.010 -17.863 4.204 1.00 0.00 8 GLY A N 12
ATOM 14543 C CA . GLY A 1 8 ? 22.639 -17.409 4.061 1.00 0.00 8 GLY A CA 12
ATOM 14544 C C . GLY A 1 8 ? 21.899 -18.138 2.957 1.00 0.00 8 GLY A C 12
ATOM 14545 O O . GLY A 1 8 ? 22.517 -18.711 2.060 1.00 0.00 8 GLY A O 12
ATOM 14549 N N . TYR A 1 9 ? 20.572 -18.117 3.023 1.00 0.00 9 TYR A N 12
ATOM 14550 C CA . TYR A 1 9 ? 19.747 -18.784 2.023 1.00 0.00 9 TYR A CA 12
ATOM 14551 C C . TYR A 1 9 ? 18.350 -18.172 1.973 1.00 0.00 9 TYR A C 12
ATOM 14552 O O . TYR A 1 9 ? 17.839 -17.646 2.962 1.00 0.00 9 TYR A O 12
ATOM 14570 N N . PRO A 1 10 ? 17.717 -18.243 0.793 1.00 0.00 10 PRO A N 12
ATOM 14571 C CA . PRO A 1 10 ? 18.315 -18.866 -0.391 1.00 0.00 10 PRO A CA 12
ATOM 14572 C C . PRO A 1 10 ? 19.475 -18.050 -0.952 1.00 0.00 10 PRO A C 12
ATOM 14573 O O . PRO A 1 10 ? 20.504 -18.602 -1.340 1.00 0.00 10 PRO A O 12
ATOM 14584 N N . ASN A 1 11 ? 19.302 -16.733 -0.991 1.00 0.00 11 ASN A N 12
ATOM 14585 C CA . ASN A 1 11 ? 20.335 -15.841 -1.504 1.00 0.00 11 ASN A CA 12
ATOM 14586 C C . ASN A 1 11 ? 20.620 -14.714 -0.517 1.00 0.00 11 ASN A C 12
ATOM 14587 O O . ASN A 1 11 ? 20.160 -13.587 -0.695 1.00 0.00 11 ASN A O 12
ATOM 14598 N N . GLY A 1 12 ? 21.385 -15.026 0.525 1.00 0.00 12 GLY A N 12
ATOM 14599 C CA . GLY A 1 12 ? 21.719 -14.030 1.526 1.00 0.00 12 GLY A CA 12
ATOM 14600 C C . GLY A 1 12 ? 20.500 -13.528 2.274 1.00 0.00 12 GLY A C 12
ATOM 14601 O O . GLY A 1 12 ? 19.493 -14.228 2.377 1.00 0.00 12 GLY A O 12
ATOM 14605 N N . THR A 1 13 ? 20.591 -12.310 2.801 1.00 0.00 13 THR A N 12
ATOM 14606 C CA . THR A 1 13 ? 19.489 -11.716 3.547 1.00 0.00 13 THR A CA 12
ATOM 14607 C C . THR A 1 13 ? 18.445 -11.124 2.606 1.00 0.00 13 THR A C 12
ATOM 14608 O O . THR A 1 13 ? 18.755 -10.750 1.476 1.00 0.00 13 THR A O 12
ATOM 14619 N N . SER A 1 14 ? 17.206 -11.042 3.081 1.00 0.00 14 SER A N 12
ATOM 14620 C CA . SER A 1 14 ? 16.115 -10.498 2.281 1.00 0.00 14 SER A CA 12
ATOM 14621 C C . SER A 1 14 ? 15.456 -9.320 2.991 1.00 0.00 14 SER A C 12
ATOM 14622 O O . SER A 1 14 ? 14.870 -9.476 4.062 1.00 0.00 14 SER A O 12
ATOM 14630 N N . ALA A 1 15 ? 15.556 -8.141 2.386 1.00 0.00 15 ALA A N 12
ATOM 14631 C CA . ALA A 1 15 ? 14.968 -6.936 2.959 1.00 0.00 15 ALA A CA 12
ATOM 14632 C C . ALA A 1 15 ? 13.915 -6.344 2.028 1.00 0.00 15 ALA A C 12
ATOM 14633 O O . ALA A 1 15 ? 13.891 -6.641 0.834 1.00 0.00 15 ALA A O 12
ATOM 14640 N N . ALA A 1 16 ? 13.045 -5.507 2.584 1.00 0.00 16 ALA A N 12
ATOM 14641 C CA . ALA A 1 16 ? 11.990 -4.872 1.803 1.00 0.00 16 ALA A CA 12
ATOM 14642 C C . ALA A 1 16 ? 12.150 -3.356 1.795 1.00 0.00 16 ALA A C 12
ATOM 14643 O O . ALA A 1 16 ? 13.002 -2.807 2.496 1.00 0.00 16 ALA A O 12
ATOM 14650 N N . LEU A 1 17 ? 11.326 -2.683 0.999 1.00 0.00 17 LEU A N 12
ATOM 14651 C CA . LEU A 1 17 ? 11.376 -1.229 0.900 1.00 0.00 17 LEU A CA 12
ATOM 14652 C C . LEU A 1 17 ? 10.039 -0.669 0.424 1.00 0.00 17 LEU A C 12
ATOM 14653 O O . LEU A 1 17 ? 9.368 -1.269 -0.416 1.00 0.00 17 LEU A O 12
ATOM 14669 N N . ARG A 1 18 ? 9.659 0.484 0.965 1.00 0.00 18 ARG A N 12
ATOM 14670 C CA . ARG A 1 18 ? 8.403 1.124 0.596 1.00 0.00 18 ARG A CA 12
ATOM 14671 C C . ARG A 1 18 ? 8.417 1.540 -0.873 1.00 0.00 18 ARG A C 12
ATOM 14672 O O . ARG A 1 18 ? 9.279 2.306 -1.302 1.00 0.00 18 ARG A O 12
ATOM 14693 N N . GLU A 1 19 ? 7.455 1.029 -1.636 1.00 0.00 19 GLU A N 12
ATOM 14694 C CA . GLU A 1 19 ? 7.359 1.347 -3.056 1.00 0.00 19 GLU A CA 12
ATOM 14695 C C . GLU A 1 19 ? 6.258 2.373 -3.310 1.00 0.00 19 GLU A C 12
ATOM 14696 O O . GLU A 1 19 ? 5.308 2.488 -2.534 1.00 0.00 19 GLU A O 12
ATOM 14708 N N . THR A 1 20 ? 6.393 3.119 -4.402 1.00 0.00 20 THR A N 12
ATOM 14709 C CA . THR A 1 20 ? 5.412 4.136 -4.759 1.00 0.00 20 THR A CA 12
ATOM 14710 C C . THR A 1 20 ? 4.860 3.900 -6.160 1.00 0.00 20 THR A C 12
ATOM 14711 O O . THR A 1 20 ? 5.580 3.462 -7.056 1.00 0.00 20 THR A O 12
ATOM 14722 N N . GLY A 1 21 ? 3.576 4.195 -6.342 1.00 0.00 21 GLY A N 12
ATOM 14723 C CA . GLY A 1 21 ? 2.949 4.009 -7.638 1.00 0.00 21 GLY A CA 12
ATOM 14724 C C . GLY A 1 21 ? 1.834 5.004 -7.891 1.00 0.00 21 GLY A C 12
ATOM 14725 O O . GLY A 1 21 ? 2.049 6.215 -7.838 1.00 0.00 21 GLY A O 12
ATOM 14729 N N . VAL A 1 22 ? 0.639 4.494 -8.169 1.00 0.00 22 VAL A N 12
ATOM 14730 C CA . VAL A 1 22 ? -0.514 5.346 -8.432 1.00 0.00 22 VAL A CA 12
ATOM 14731 C C . VAL A 1 22 ? -1.815 4.557 -8.335 1.00 0.00 22 VAL A C 12
ATOM 14732 O O . VAL A 1 22 ? -1.932 3.464 -8.891 1.00 0.00 22 VAL A O 12
ATOM 14745 N N . ILE A 1 23 ? -2.790 5.118 -7.628 1.00 0.00 23 ILE A N 12
ATOM 14746 C CA . ILE A 1 23 ? -4.083 4.467 -7.460 1.00 0.00 23 ILE A CA 12
ATOM 14747 C C . ILE A 1 23 ? -4.784 4.282 -8.802 1.00 0.00 23 ILE A C 12
ATOM 14748 O O . ILE A 1 23 ? -5.451 5.191 -9.294 1.00 0.00 23 ILE A O 12
ATOM 14764 N N . GLU A 1 24 ? -4.628 3.098 -9.387 1.00 0.00 24 GLU A N 12
ATOM 14765 C CA . GLU A 1 24 ? -5.247 2.795 -10.672 1.00 0.00 24 GLU A CA 12
ATOM 14766 C C . GLU A 1 24 ? -6.754 2.605 -10.518 1.00 0.00 24 GLU A C 12
ATOM 14767 O O . GLU A 1 24 ? -7.540 3.106 -11.323 1.00 0.00 24 GLU A O 12
ATOM 14779 N N . LYS A 1 25 ? -7.150 1.878 -9.479 1.00 0.00 25 LYS A N 12
ATOM 14780 C CA . LYS A 1 25 ? -8.561 1.621 -9.218 1.00 0.00 25 LYS A CA 12
ATOM 14781 C C . LYS A 1 25 ? -8.852 1.656 -7.721 1.00 0.00 25 LYS A C 12
ATOM 14782 O O . LYS A 1 25 ? -7.988 1.339 -6.902 1.00 0.00 25 LYS A O 12
ATOM 14801 N N . LEU A 1 26 ? -10.074 2.042 -7.370 1.00 0.00 26 LEU A N 12
ATOM 14802 C CA . LEU A 1 26 ? -10.480 2.117 -5.971 1.00 0.00 26 LEU A CA 12
ATOM 14803 C C . LEU A 1 26 ? -11.942 1.715 -5.806 1.00 0.00 26 LEU A C 12
ATOM 14804 O O . LEU A 1 26 ? -12.795 2.089 -6.612 1.00 0.00 26 LEU A O 12
ATOM 14820 N N . LEU A 1 27 ? -12.225 0.952 -4.756 1.00 0.00 27 LEU A N 12
ATOM 14821 C CA . LEU A 1 27 ? -13.585 0.501 -4.483 1.00 0.00 27 LEU A CA 12
ATOM 14822 C C . LEU A 1 27 ? -13.981 0.805 -3.041 1.00 0.00 27 LEU A C 12
ATOM 14823 O O . LEU A 1 27 ? -13.233 1.446 -2.302 1.00 0.00 27 LEU A O 12
ATOM 14839 N N . THR A 1 28 ? -15.163 0.341 -2.647 1.00 0.00 28 THR A N 12
ATOM 14840 C CA . THR A 1 28 ? -15.658 0.562 -1.294 1.00 0.00 28 THR A CA 12
ATOM 14841 C C . THR A 1 28 ? -15.007 -0.399 -0.306 1.00 0.00 28 THR A C 12
ATOM 14842 O O . THR A 1 28 ? -14.933 -0.118 0.890 1.00 0.00 28 THR A O 12
ATOM 14853 N N . SER A 1 29 ? -14.536 -1.533 -0.814 1.00 0.00 29 SER A N 12
ATOM 14854 C CA . SER A 1 29 ? -13.893 -2.537 0.026 1.00 0.00 29 SER A CA 12
ATOM 14855 C C . SER A 1 29 ? -12.374 -2.404 -0.033 1.00 0.00 29 SER A C 12
ATOM 14856 O O . SER A 1 29 ? -11.691 -2.508 0.985 1.00 0.00 29 SER A O 12
ATOM 14864 N N . TYR A 1 30 ? -11.854 -2.173 -1.233 1.00 0.00 30 TYR A N 12
ATOM 14865 C CA . TYR A 1 30 ? -10.416 -2.028 -1.427 1.00 0.00 30 TYR A CA 12
ATOM 14866 C C . TYR A 1 30 ? -10.112 -1.352 -2.761 1.00 0.00 30 TYR A C 12
ATOM 14867 O O . TYR A 1 30 ? -11.019 -0.934 -3.479 1.00 0.00 30 TYR A O 12
ATOM 14885 N N . GLY A 1 31 ? -8.826 -1.248 -3.084 1.00 0.00 31 GLY A N 12
ATOM 14886 C CA . GLY A 1 31 ? -8.423 -0.622 -4.330 1.00 0.00 31 GLY A CA 12
ATOM 14887 C C . GLY A 1 31 ? -7.117 -1.177 -4.862 1.00 0.00 31 GLY A C 12
ATOM 14888 O O . GLY A 1 31 ? -6.379 -1.848 -4.140 1.00 0.00 31 GLY A O 12
ATOM 14892 N N . PHE A 1 32 ? -6.830 -0.900 -6.130 1.00 0.00 32 PHE A N 12
ATOM 14893 C CA . PHE A 1 32 ? -5.605 -1.379 -6.759 1.00 0.00 32 PHE A CA 12
ATOM 14894 C C . PHE A 1 32 ? -4.630 -0.229 -6.996 1.00 0.00 32 PHE A C 12
ATOM 14895 O O . PHE A 1 32 ? -5.038 0.894 -7.293 1.00 0.00 32 PHE A O 12
ATOM 14912 N N . ILE A 1 33 ? -3.340 -0.518 -6.861 1.00 0.00 33 ILE A N 12
ATOM 14913 C CA . ILE A 1 33 ? -2.307 0.490 -7.060 1.00 0.00 33 ILE A CA 12
ATOM 14914 C C . ILE A 1 33 ? -1.332 0.070 -8.155 1.00 0.00 33 ILE A C 12
ATOM 14915 O O . ILE A 1 33 ? -0.636 -0.937 -8.026 1.00 0.00 33 ILE A O 12
ATOM 14931 N N . GLN A 1 34 ? -1.288 0.849 -9.231 1.00 0.00 34 GLN A N 12
ATOM 14932 C CA . GLN A 1 34 ? -0.397 0.557 -10.348 1.00 0.00 34 GLN A CA 12
ATOM 14933 C C . GLN A 1 34 ? 1.019 1.044 -10.057 1.00 0.00 34 GLN A C 12
ATOM 14934 O O . GLN A 1 34 ? 1.309 2.237 -10.161 1.00 0.00 34 GLN A O 12
ATOM 14948 N N . CYS A 1 35 ? 1.895 0.115 -9.693 1.00 0.00 35 CYS A N 12
ATOM 14949 C CA . CYS A 1 35 ? 3.281 0.450 -9.386 1.00 0.00 35 CYS A CA 12
ATOM 14950 C C . CYS A 1 35 ? 3.947 1.146 -10.568 1.00 0.00 35 CYS A C 12
ATOM 14951 O O . CYS A 1 35 ? 3.936 0.636 -11.688 1.00 0.00 35 CYS A O 12
ATOM 14959 N N . SER A 1 36 ? 4.525 2.315 -10.311 1.00 0.00 36 SER A N 12
ATOM 14960 C CA . SER A 1 36 ? 5.192 3.084 -11.355 1.00 0.00 36 SER A CA 12
ATOM 14961 C C . SER A 1 36 ? 6.661 2.688 -11.469 1.00 0.00 36 SER A C 12
ATOM 14962 O O . SER A 1 36 ? 7.423 3.298 -12.217 1.00 0.00 36 SER A O 12
ATOM 14970 N N . GLU A 1 37 ? 7.049 1.660 -10.720 1.00 0.00 37 GLU A N 12
ATOM 14971 C CA . GLU A 1 37 ? 8.427 1.182 -10.735 1.00 0.00 37 GLU A CA 12
ATOM 14972 C C . GLU A 1 37 ? 8.524 -0.174 -11.426 1.00 0.00 37 GLU A C 12
ATOM 14973 O O . GLU A 1 37 ? 9.413 -0.402 -12.248 1.00 0.00 37 GLU A O 12
ATOM 14985 N N . ARG A 1 38 ? 7.605 -1.072 -11.088 1.00 0.00 38 ARG A N 12
ATOM 14986 C CA . ARG A 1 38 ? 7.587 -2.407 -11.674 1.00 0.00 38 ARG A CA 12
ATOM 14987 C C . ARG A 1 38 ? 6.561 -2.493 -12.799 1.00 0.00 38 ARG A C 12
ATOM 14988 O O . ARG A 1 38 ? 6.535 -3.464 -13.555 1.00 0.00 38 ARG A O 12
ATOM 15009 N N . GLN A 1 39 ? 5.717 -1.472 -12.903 1.00 0.00 39 GLN A N 12
ATOM 15010 C CA . GLN A 1 39 ? 4.688 -1.433 -13.935 1.00 0.00 39 GLN A CA 12
ATOM 15011 C C . GLN A 1 39 ? 3.701 -2.583 -13.763 1.00 0.00 39 GLN A C 12
ATOM 15012 O O . GLN A 1 39 ? 3.390 -3.296 -14.716 1.00 0.00 39 GLN A O 12
ATOM 15026 N N . ALA A 1 40 ? 3.211 -2.758 -12.539 1.00 0.00 40 ALA A N 12
ATOM 15027 C CA . ALA A 1 40 ? 2.258 -3.820 -12.242 1.00 0.00 40 ALA A CA 12
ATOM 15028 C C . ALA A 1 40 ? 1.113 -3.304 -11.377 1.00 0.00 40 ALA A C 12
ATOM 15029 O O . ALA A 1 40 ? 1.322 -2.495 -10.473 1.00 0.00 40 ALA A O 12
ATOM 15036 N N . ARG A 1 41 ? -0.096 -3.778 -11.660 1.00 0.00 41 ARG A N 12
ATOM 15037 C CA . ARG A 1 41 ? -1.274 -3.363 -10.908 1.00 0.00 41 ARG A CA 12
ATOM 15038 C C . ARG A 1 41 ? -1.415 -4.177 -9.625 1.00 0.00 41 ARG A C 12
ATOM 15039 O O . ARG A 1 41 ? -1.846 -5.330 -9.653 1.00 0.00 41 ARG A O 12
ATOM 15060 N N . LEU A 1 42 ? -1.048 -3.570 -8.502 1.00 0.00 42 LEU A N 12
ATOM 15061 C CA . LEU A 1 42 ? -1.133 -4.238 -7.208 1.00 0.00 42 LEU A CA 12
ATOM 15062 C C . LEU A 1 42 ? -2.542 -4.136 -6.634 1.00 0.00 42 LEU A C 12
ATOM 15063 O O . LEU A 1 42 ? -3.396 -3.434 -7.177 1.00 0.00 42 LEU A O 12
ATOM 15079 N N . PHE A 1 43 ? -2.779 -4.839 -5.531 1.00 0.00 43 PHE A N 12
ATOM 15080 C CA . PHE A 1 43 ? -4.085 -4.827 -4.882 1.00 0.00 43 PHE A CA 12
ATOM 15081 C C . PHE A 1 43 ? -3.953 -4.482 -3.402 1.00 0.00 43 PHE A C 12
ATOM 15082 O O . PHE A 1 43 ? -3.515 -5.305 -2.598 1.00 0.00 43 PHE A O 12
ATOM 15099 N N . PHE A 1 44 ? -4.335 -3.259 -3.049 1.00 0.00 44 PHE A N 12
ATOM 15100 C CA . PHE A 1 44 ? -4.259 -2.804 -1.666 1.00 0.00 44 PHE A CA 12
ATOM 15101 C C . PHE A 1 44 ? -5.634 -2.839 -1.005 1.00 0.00 44 PHE A C 12
ATOM 15102 O O . PHE A 1 44 ? -6.642 -2.501 -1.626 1.00 0.00 44 PHE A O 12
ATOM 15119 N N . HIS A 1 45 ? -5.666 -3.252 0.258 1.00 0.00 45 HIS A N 12
ATOM 15120 C CA . HIS A 1 45 ? -6.917 -3.331 1.004 1.00 0.00 45 HIS A CA 12
ATOM 15121 C C . HIS A 1 45 ? -7.160 -2.050 1.795 1.00 0.00 45 HIS A C 12
ATOM 15122 O O . HIS A 1 45 ? -6.228 -1.462 2.345 1.00 0.00 45 HIS A O 12
ATOM 15137 N N . CYS A 1 46 ? -8.417 -1.622 1.847 1.00 0.00 46 CYS A N 12
ATOM 15138 C CA . CYS A 1 46 ? -8.782 -0.409 2.570 1.00 0.00 46 CYS A CA 12
ATOM 15139 C C . CYS A 1 46 ? -8.274 -0.458 4.007 1.00 0.00 46 CYS A C 12
ATOM 15140 O O . CYS A 1 46 ? -8.225 0.563 4.693 1.00 0.00 46 CYS A O 12
ATOM 15148 N N . SER A 1 47 ? -7.899 -1.651 4.456 1.00 0.00 47 SER A N 12
ATOM 15149 C CA . SER A 1 47 ? -7.400 -1.835 5.814 1.00 0.00 47 SER A CA 12
ATOM 15150 C C . SER A 1 47 ? -5.935 -1.421 5.914 1.00 0.00 47 SER A C 12
ATOM 15151 O O . SER A 1 47 ? -5.487 -0.933 6.952 1.00 0.00 47 SER A O 12
ATOM 15159 N N . GLN A 1 48 ? -5.194 -1.620 4.829 1.00 0.00 48 GLN A N 12
ATOM 15160 C CA . GLN A 1 48 ? -3.780 -1.268 4.794 1.00 0.00 48 GLN A CA 12
ATOM 15161 C C . GLN A 1 48 ? -3.586 0.231 4.996 1.00 0.00 48 GLN A C 12
ATOM 15162 O O . GLN A 1 48 ? -2.794 0.657 5.836 1.00 0.00 48 GLN A O 12
ATOM 15176 N N . TYR A 1 49 ? -4.315 1.026 4.220 1.00 0.00 49 TYR A N 12
ATOM 15177 C CA . TYR A 1 49 ? -4.221 2.478 4.312 1.00 0.00 49 TYR A CA 12
ATOM 15178 C C . TYR A 1 49 ? -4.377 2.944 5.756 1.00 0.00 49 TYR A C 12
ATOM 15179 O O . TYR A 1 49 ? -5.287 2.515 6.464 1.00 0.00 49 TYR A O 12
ATOM 15197 N N . ASN A 1 50 ? -3.481 3.827 6.186 1.00 0.00 50 ASN A N 12
ATOM 15198 C CA . ASN A 1 50 ? -3.518 4.352 7.546 1.00 0.00 50 ASN A CA 12
ATOM 15199 C C . ASN A 1 50 ? -4.446 5.560 7.637 1.00 0.00 50 ASN A C 12
ATOM 15200 O O . ASN A 1 50 ? -5.171 5.726 8.617 1.00 0.00 50 ASN A O 12
ATOM 15211 N N . GLY A 1 51 ? -4.417 6.401 6.608 1.00 0.00 51 GLY A N 12
ATOM 15212 C CA . GLY A 1 51 ? -5.260 7.582 6.591 1.00 0.00 51 GLY A CA 12
ATOM 15213 C C . GLY A 1 51 ? -6.733 7.241 6.484 1.00 0.00 51 GLY A C 12
ATOM 15214 O O . GLY A 1 51 ? -7.198 6.271 7.079 1.00 0.00 51 GLY A O 12
ATOM 15218 N N . ASN A 1 52 ? -7.471 8.044 5.722 1.00 0.00 52 ASN A N 12
ATOM 15219 C CA . ASN A 1 52 ? -8.901 7.823 5.540 1.00 0.00 52 ASN A CA 12
ATOM 15220 C C . ASN A 1 52 ? -9.241 7.648 4.063 1.00 0.00 52 ASN A C 12
ATOM 15221 O O . ASN A 1 52 ? -9.135 8.589 3.275 1.00 0.00 52 ASN A O 12
ATOM 15232 N N . LEU A 1 53 ? -9.650 6.440 3.696 1.00 0.00 53 LEU A N 12
ATOM 15233 C CA . LEU A 1 53 ? -10.007 6.140 2.313 1.00 0.00 53 LEU A CA 12
ATOM 15234 C C . LEU A 1 53 ? -10.661 7.346 1.646 1.00 0.00 53 LEU A C 12
ATOM 15235 O O . LEU A 1 53 ? -10.352 7.677 0.502 1.00 0.00 53 LEU A O 12
ATOM 15251 N N . GLN A 1 54 ? -11.563 8.000 2.371 1.00 0.00 54 GLN A N 12
ATOM 15252 C CA . GLN A 1 54 ? -12.259 9.170 1.849 1.00 0.00 54 GLN A CA 12
ATOM 15253 C C . GLN A 1 54 ? -11.283 10.125 1.169 1.00 0.00 54 GLN A C 12
ATOM 15254 O O . GLN A 1 54 ? -11.517 10.572 0.046 1.00 0.00 54 GLN A O 12
ATOM 15268 N N . ASP A 1 55 ? -10.189 10.434 1.857 1.00 0.00 55 ASP A N 12
ATOM 15269 C CA . ASP A 1 55 ? -9.177 11.336 1.319 1.00 0.00 55 ASP A CA 12
ATOM 15270 C C . ASP A 1 55 ? -8.508 10.730 0.090 1.00 0.00 55 ASP A C 12
ATOM 15271 O O . ASP A 1 55 ? -8.191 11.436 -0.869 1.00 0.00 55 ASP A O 12
ATOM 15280 N N . LEU A 1 56 ? -8.294 9.419 0.124 1.00 0.00 56 LEU A N 12
ATOM 15281 C CA . LEU A 1 56 ? -7.661 8.718 -0.987 1.00 0.00 56 LEU A CA 12
ATOM 15282 C C . LEU A 1 56 ? -8.587 8.667 -2.198 1.00 0.00 56 LEU A C 12
ATOM 15283 O O . LEU A 1 56 ? -9.804 8.800 -2.068 1.00 0.00 56 LEU A O 12
ATOM 15299 N N . LYS A 1 57 ? -8.003 8.473 -3.375 1.00 0.00 57 LYS A N 12
ATOM 15300 C CA . LYS A 1 57 ? -8.775 8.401 -4.610 1.00 0.00 57 LYS A CA 12
ATOM 15301 C C . LYS A 1 57 ? -7.921 7.868 -5.756 1.00 0.00 57 LYS A C 12
ATOM 15302 O O . LYS A 1 57 ? -6.706 7.717 -5.620 1.00 0.00 57 LYS A O 12
ATOM 15321 N N . VAL A 1 58 ? -8.562 7.586 -6.885 1.00 0.00 58 VAL A N 12
ATOM 15322 C CA . VAL A 1 58 ? -7.860 7.072 -8.055 1.00 0.00 58 VAL A CA 12
ATOM 15323 C C . VAL A 1 58 ? -7.098 8.183 -8.770 1.00 0.00 58 VAL A C 12
ATOM 15324 O O . VAL A 1 58 ? -7.672 9.209 -9.134 1.00 0.00 58 VAL A O 12
ATOM 15337 N N . GLY A 1 59 ? -5.801 7.969 -8.969 1.00 0.00 59 GLY A N 12
ATOM 15338 C CA . GLY A 1 59 ? -4.981 8.961 -9.641 1.00 0.00 59 GLY A CA 12
ATOM 15339 C C . GLY A 1 59 ? -4.138 9.768 -8.673 1.00 0.00 59 GLY A C 12
ATOM 15340 O O . GLY A 1 59 ? -3.664 10.853 -9.008 1.00 0.00 59 GLY A O 12
ATOM 15344 N N . ASP A 1 60 ? -3.951 9.237 -7.470 1.00 0.00 60 ASP A N 12
ATOM 15345 C CA . ASP A 1 60 ? -3.160 9.916 -6.449 1.00 0.00 60 ASP A CA 12
ATOM 15346 C C . ASP A 1 60 ? -1.933 9.091 -6.076 1.00 0.00 60 ASP A C 12
ATOM 15347 O O . ASP A 1 60 ? -1.995 7.863 -6.008 1.00 0.00 60 ASP A O 12
ATOM 15356 N N . ASP A 1 61 ? -0.819 9.773 -5.836 1.00 0.00 61 ASP A N 12
ATOM 15357 C CA . ASP A 1 61 ? 0.424 9.103 -5.469 1.00 0.00 61 ASP A CA 12
ATOM 15358 C C . ASP A 1 61 ? 0.388 8.651 -4.013 1.00 0.00 61 ASP A C 12
ATOM 15359 O O . ASP A 1 61 ? -0.047 9.392 -3.132 1.00 0.00 61 ASP A O 12
ATOM 15368 N N . VAL A 1 62 ? 0.848 7.428 -3.767 1.00 0.00 62 VAL A N 12
ATOM 15369 C CA . VAL A 1 62 ? 0.868 6.876 -2.418 1.00 0.00 62 VAL A CA 12
ATOM 15370 C C . VAL A 1 62 ? 2.051 5.933 -2.228 1.00 0.00 62 VAL A C 12
ATOM 15371 O O . VAL A 1 62 ? 2.629 5.443 -3.198 1.00 0.00 62 VAL A O 12
ATOM 15384 N N . GLU A 1 63 ? 2.406 5.684 -0.971 1.00 0.00 63 GLU A N 12
ATOM 15385 C CA . GLU A 1 63 ? 3.522 4.799 -0.655 1.00 0.00 63 GLU A CA 12
ATOM 15386 C C . GLU A 1 63 ? 3.041 3.569 0.110 1.00 0.00 63 GLU A C 12
ATOM 15387 O O . GLU A 1 63 ? 2.291 3.682 1.081 1.00 0.00 63 GLU A O 12
ATOM 15399 N N . PHE A 1 64 ? 3.477 2.395 -0.334 1.00 0.00 64 PHE A N 12
ATOM 15400 C CA . PHE A 1 64 ? 3.090 1.144 0.306 1.00 0.00 64 PHE A CA 12
ATOM 15401 C C . PHE A 1 64 ? 4.265 0.171 0.353 1.00 0.00 64 PHE A C 12
ATOM 15402 O O . PHE A 1 64 ? 5.343 0.459 -0.166 1.00 0.00 64 PHE A O 12
ATOM 15419 N N . GLU A 1 65 ? 4.047 -0.982 0.978 1.00 0.00 65 GLU A N 12
ATOM 15420 C CA . GLU A 1 65 ? 5.088 -1.996 1.093 1.00 0.00 65 GLU A CA 12
ATOM 15421 C C . GLU A 1 65 ? 4.633 -3.315 0.473 1.00 0.00 65 GLU A C 12
ATOM 15422 O O . GLU A 1 65 ? 3.630 -3.896 0.888 1.00 0.00 65 GLU A O 12
ATOM 15434 N N . VAL A 1 66 ? 5.378 -3.781 -0.524 1.00 0.00 66 VAL A N 12
ATOM 15435 C CA . VAL A 1 66 ? 5.053 -5.030 -1.202 1.00 0.00 66 VAL A CA 12
ATOM 15436 C C . VAL A 1 66 ? 5.347 -6.232 -0.310 1.00 0.00 66 VAL A C 12
ATOM 15437 O O . VAL A 1 66 ? 6.500 -6.499 0.030 1.00 0.00 66 VAL A O 12
ATOM 15450 N N . SER A 1 67 ? 4.296 -6.954 0.066 1.00 0.00 67 SER A N 12
ATOM 15451 C CA . SER A 1 67 ? 4.441 -8.126 0.921 1.00 0.00 67 SER A CA 12
ATOM 15452 C C . SER A 1 67 ? 3.787 -9.348 0.283 1.00 0.00 67 SER A C 12
ATOM 15453 O O . SER A 1 67 ? 3.162 -9.251 -0.773 1.00 0.00 67 SER A O 12
ATOM 15461 N N . SER A 1 68 ? 3.937 -10.498 0.933 1.00 0.00 68 SER A N 12
ATOM 15462 C CA . SER A 1 68 ? 3.365 -11.741 0.428 1.00 0.00 68 SER A CA 12
ATOM 15463 C C . SER A 1 68 ? 2.172 -12.174 1.276 1.00 0.00 68 SER A C 12
ATOM 15464 O O . SER A 1 68 ? 2.255 -12.225 2.503 1.00 0.00 68 SER A O 12
ATOM 15472 N N . ASP A 1 69 ? 1.065 -12.484 0.612 1.00 0.00 69 ASP A N 12
ATOM 15473 C CA . ASP A 1 69 ? -0.146 -12.914 1.302 1.00 0.00 69 ASP A CA 12
ATOM 15474 C C . ASP A 1 69 ? 0.081 -14.239 2.023 1.00 0.00 69 ASP A C 12
ATOM 15475 O O . ASP A 1 69 ? 1.094 -14.906 1.812 1.00 0.00 69 ASP A O 12
ATOM 15484 N N . ARG A 1 70 ? -0.868 -14.614 2.874 1.00 0.00 70 ARG A N 12
ATOM 15485 C CA . ARG A 1 70 ? -0.771 -15.858 3.627 1.00 0.00 70 ARG A CA 12
ATOM 15486 C C . ARG A 1 70 ? -1.678 -16.929 3.028 1.00 0.00 70 ARG A C 12
ATOM 15487 O O . ARG A 1 70 ? -1.756 -18.047 3.539 1.00 0.00 70 ARG A O 12
ATOM 15508 N N . ARG A 1 71 ? -2.361 -16.579 1.943 1.00 0.00 71 ARG A N 12
ATOM 15509 C CA . ARG A 1 71 ? -3.264 -17.509 1.276 1.00 0.00 71 ARG A CA 12
ATOM 15510 C C . ARG A 1 71 ? -2.827 -17.752 -0.166 1.00 0.00 71 ARG A C 12
ATOM 15511 O O . ARG A 1 71 ? -2.781 -18.892 -0.629 1.00 0.00 71 ARG A O 12
ATOM 15532 N N . THR A 1 72 ? -2.506 -16.671 -0.871 1.00 0.00 72 THR A N 12
ATOM 15533 C CA . THR A 1 72 ? -2.074 -16.766 -2.260 1.00 0.00 72 THR A CA 12
ATOM 15534 C C . THR A 1 72 ? -0.591 -16.444 -2.397 1.00 0.00 72 THR A C 12
ATOM 15535 O O . THR A 1 72 ? -0.002 -16.627 -3.462 1.00 0.00 72 THR A O 12
ATOM 15546 N N . GLY A 1 73 ? 0.009 -15.962 -1.313 1.00 0.00 73 GLY A N 12
ATOM 15547 C CA . GLY A 1 73 ? 1.420 -15.623 -1.334 1.00 0.00 73 GLY A CA 12
ATOM 15548 C C . GLY A 1 73 ? 1.763 -14.642 -2.437 1.00 0.00 73 GLY A C 12
ATOM 15549 O O . GLY A 1 73 ? 2.930 -14.486 -2.798 1.00 0.00 73 GLY A O 12
ATOM 15553 N N . LYS A 1 74 ? 0.746 -13.978 -2.975 1.00 0.00 74 LYS A N 12
ATOM 15554 C CA . LYS A 1 74 ? 0.944 -13.007 -4.044 1.00 0.00 74 LYS A CA 12
ATOM 15555 C C . LYS A 1 74 ? 1.399 -11.664 -3.481 1.00 0.00 74 LYS A C 12
ATOM 15556 O O . LYS A 1 74 ? 1.105 -11.311 -2.338 1.00 0.00 74 LYS A O 12
ATOM 15575 N N . PRO A 1 75 ? 2.132 -10.896 -4.300 1.00 0.00 75 PRO A N 12
ATOM 15576 C CA . PRO A 1 75 ? 2.641 -9.579 -3.905 1.00 0.00 75 PRO A CA 12
ATOM 15577 C C . PRO A 1 75 ? 1.529 -8.544 -3.771 1.00 0.00 75 PRO A C 12
ATOM 15578 O O . PRO A 1 75 ? 1.024 -8.029 -4.769 1.00 0.00 75 PRO A O 12
ATOM 15589 N N . ILE A 1 76 ? 1.153 -8.244 -2.532 1.00 0.00 76 ILE A N 12
ATOM 15590 C CA . ILE A 1 76 ? 0.102 -7.270 -2.268 1.00 0.00 76 ILE A CA 12
ATOM 15591 C C . ILE A 1 76 ? 0.656 -6.045 -1.548 1.00 0.00 76 ILE A C 12
ATOM 15592 O O . ILE A 1 76 ? 1.798 -6.047 -1.088 1.00 0.00 76 ILE A O 12
ATOM 15608 N N . ALA A 1 77 ? -0.161 -5.002 -1.451 1.00 0.00 77 ALA A N 12
ATOM 15609 C CA . ALA A 1 77 ? 0.245 -3.772 -0.783 1.00 0.00 77 ALA A CA 12
ATOM 15610 C C . ALA A 1 77 ? -0.203 -3.766 0.675 1.00 0.00 77 ALA A C 12
ATOM 15611 O O . ALA A 1 77 ? -1.277 -4.267 1.007 1.00 0.00 77 ALA A O 12
ATOM 15618 N N . VAL A 1 78 ? 0.628 -3.195 1.542 1.00 0.00 78 VAL A N 12
ATOM 15619 C CA . VAL A 1 78 ? 0.317 -3.123 2.964 1.00 0.00 78 VAL A CA 12
ATOM 15620 C C . VAL A 1 78 ? 0.840 -1.828 3.576 1.00 0.00 78 VAL A C 12
ATOM 15621 O O . VAL A 1 78 ? 1.727 -1.180 3.021 1.00 0.00 78 VAL A O 12
ATOM 15634 N N . LYS A 1 79 ? 0.284 -1.457 4.725 1.00 0.00 79 LYS A N 12
ATOM 15635 C CA . LYS A 1 79 ? 0.695 -0.240 5.416 1.00 0.00 79 LYS A CA 12
ATOM 15636 C C . LYS A 1 79 ? 0.790 0.931 4.443 1.00 0.00 79 LYS A C 12
ATOM 15637 O O . LYS A 1 79 ? 1.797 1.639 4.405 1.00 0.00 79 LYS A O 12
ATOM 15656 N N . LEU A 1 80 ? -0.264 1.132 3.661 1.00 0.00 80 LEU A N 12
ATOM 15657 C CA . LEU A 1 80 ? -0.300 2.219 2.689 1.00 0.00 80 LEU A CA 12
ATOM 15658 C C . LEU A 1 80 ? -0.208 3.574 3.384 1.00 0.00 80 LEU A C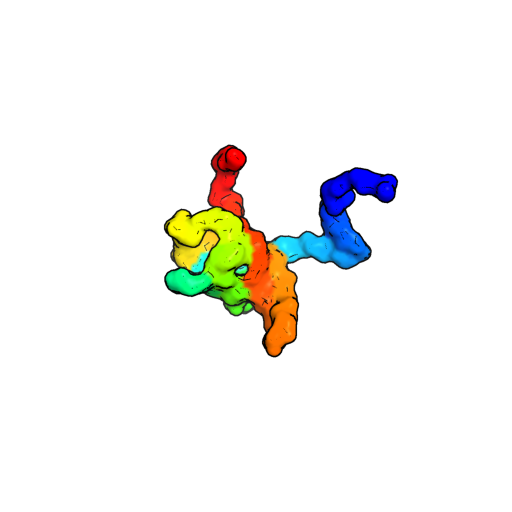 12
ATOM 15659 O O . LEU A 1 80 ? -0.554 3.706 4.558 1.00 0.00 80 LEU A O 12
ATOM 15675 N N . VAL A 1 81 ? 0.258 4.579 2.650 1.00 0.00 81 VAL A N 12
ATOM 15676 C CA . VAL A 1 81 ? 0.393 5.925 3.195 1.00 0.00 81 VAL A CA 12
ATOM 15677 C C . VAL A 1 81 ? 0.580 6.951 2.083 1.00 0.00 81 VAL A C 12
ATOM 15678 O O . VAL A 1 81 ? 1.549 6.894 1.326 1.00 0.00 81 VAL A O 12
ATOM 15691 N N . LYS A 1 82 ? -0.354 7.892 1.990 1.00 0.00 82 LYS A N 12
ATOM 15692 C CA . LYS A 1 82 ? -0.293 8.934 0.973 1.00 0.00 82 LYS A CA 12
ATOM 15693 C C . LYS A 1 82 ? 1.016 9.712 1.069 1.00 0.00 82 LYS A C 12
ATOM 15694 O O . LYS A 1 82 ? 1.423 10.128 2.154 1.00 0.00 82 LYS A O 12
ATOM 15713 N N . ILE A 1 83 ? 1.668 9.906 -0.072 1.00 0.00 83 ILE A N 12
ATOM 15714 C CA . ILE A 1 83 ? 2.929 10.637 -0.116 1.00 0.00 83 ILE A CA 12
ATOM 15715 C C . ILE A 1 83 ? 2.724 12.107 0.234 1.00 0.00 83 ILE A C 12
ATOM 15716 O O . ILE A 1 83 ? 3.258 12.599 1.229 1.00 0.00 83 ILE A O 12
ATOM 15732 N N . SER A 1 84 ? 1.947 12.803 -0.589 1.00 0.00 84 SER A N 12
ATOM 15733 C CA . SER A 1 84 ? 1.673 14.218 -0.368 1.00 0.00 84 SER A CA 12
ATOM 15734 C C . SER A 1 84 ? 0.354 14.407 0.376 1.00 0.00 84 SER A C 12
ATOM 15735 O O . SER A 1 84 ? -0.438 13.474 0.505 1.00 0.00 84 SER A O 12
ATOM 15743 N N . GLY A 1 85 ? 0.126 15.622 0.864 1.00 0.00 85 GLY A N 12
ATOM 15744 C CA . GLY A 1 85 ? -1.098 15.912 1.589 1.00 0.00 85 GLY A CA 12
ATOM 15745 C C . GLY A 1 85 ? -0.861 16.804 2.792 1.00 0.00 85 GLY A C 12
ATOM 15746 O O . GLY A 1 85 ? -0.724 16.335 3.922 1.00 0.00 85 GLY A O 12
ATOM 15750 N N . PRO A 1 86 ? -0.808 18.123 2.554 1.00 0.00 86 PRO A N 12
ATOM 15751 C CA . PRO A 1 86 ? -0.585 19.111 3.614 1.00 0.00 86 PRO A CA 12
ATOM 15752 C C . PRO A 1 86 ? -1.778 19.229 4.556 1.00 0.00 86 PRO A C 12
ATOM 15753 O O . PRO A 1 86 ? -2.869 19.622 4.144 1.00 0.00 86 PRO A O 12
ATOM 15764 N N . SER A 1 87 ? -1.562 18.888 5.822 1.00 0.00 87 SER A N 12
ATOM 15765 C CA . SER A 1 87 ? -2.621 18.954 6.823 1.00 0.00 87 SER A CA 12
ATOM 15766 C C . SER A 1 87 ? -3.532 20.152 6.572 1.00 0.00 87 SER A C 12
ATOM 15767 O O . SER A 1 87 ? -3.106 21.302 6.677 1.00 0.00 87 SER A O 12
ATOM 15775 N N . SER A 1 88 ? -4.788 19.873 6.241 1.00 0.00 88 SER A N 12
ATOM 15776 C CA . SER A 1 88 ? -5.760 20.927 5.971 1.00 0.00 88 SER A CA 12
ATOM 15777 C C . SER A 1 88 ? -6.579 21.242 7.218 1.00 0.00 88 SER A C 12
ATOM 15778 O O . SER A 1 88 ? -6.412 20.611 8.261 1.00 0.00 88 SER A O 12
ATOM 15786 N N . GLY A 1 89 ? -7.467 22.225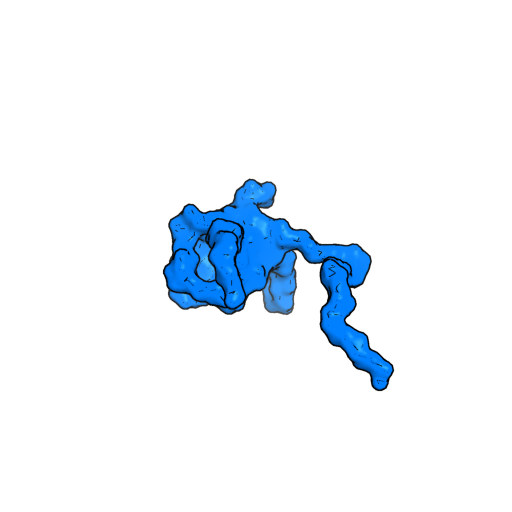 7.103 1.00 0.00 89 GLY A N 12
ATOM 15787 C CA . GLY A 1 89 ? -8.300 22.609 8.227 1.00 0.00 89 GLY A CA 12
ATOM 15788 C C . GLY A 1 89 ? -8.199 24.087 8.547 1.00 0.00 89 GLY A C 12
ATOM 15789 O O . GLY A 1 89 ? -9.043 24.879 8.126 1.00 0.00 89 GLY A O 12
ATOM 15793 N N . GLY A 1 1 ? 5.135 -2.585 21.719 1.00 0.00 1 GLY A N 13
ATOM 15794 C CA . GLY A 1 1 ? 5.379 -1.160 21.847 1.00 0.00 1 GLY A CA 13
ATOM 15795 C C . GLY A 1 1 ? 6.817 -0.789 21.547 1.00 0.00 1 GLY A C 13
ATOM 15796 O O . GLY A 1 1 ? 7.600 -1.625 21.096 1.00 0.00 1 GLY A O 13
ATOM 15800 N N . SER A 1 2 ? 7.167 0.469 21.797 1.00 0.00 2 SER A N 13
ATOM 15801 C CA . SER A 1 2 ? 8.520 0.951 21.546 1.00 0.00 2 SER A CA 13
ATOM 15802 C C . SER A 1 2 ? 9.197 1.371 22.847 1.00 0.00 2 SER A C 13
ATOM 15803 O O . SER A 1 2 ? 8.759 2.309 23.513 1.00 0.00 2 SER A O 13
ATOM 15811 N N . SER A 1 3 ? 10.269 0.670 23.203 1.00 0.00 3 SER A N 13
ATOM 15812 C CA . SER A 1 3 ? 11.005 0.967 24.426 1.00 0.00 3 SER A CA 13
ATOM 15813 C C . SER A 1 3 ? 12.445 0.472 24.326 1.00 0.00 3 SER A C 13
ATOM 15814 O O . SER A 1 3 ? 12.761 -0.392 23.510 1.00 0.00 3 SER A O 13
ATOM 15822 N N . GLY A 1 4 ? 13.315 1.028 25.165 1.00 0.00 4 GLY A N 13
ATOM 15823 C CA . GLY A 1 4 ? 14.711 0.632 25.156 1.00 0.00 4 GLY A CA 13
ATOM 15824 C C . GLY A 1 4 ? 15.412 0.949 26.462 1.00 0.00 4 GLY A C 13
ATOM 15825 O O . GLY A 1 4 ? 15.995 2.022 26.616 1.00 0.00 4 GLY A O 13
ATOM 15829 N N . SER A 1 5 ? 15.354 0.015 27.406 1.00 0.00 5 SER A N 13
ATOM 15830 C CA . SER A 1 5 ? 15.983 0.202 28.707 1.00 0.00 5 SER A CA 13
ATOM 15831 C C . SER A 1 5 ? 17.387 -0.394 28.723 1.00 0.00 5 SER A C 13
ATOM 15832 O O . SER A 1 5 ? 17.790 -1.036 29.693 1.00 0.00 5 SER A O 13
ATOM 15840 N N . SER A 1 6 ? 18.127 -0.178 27.640 1.00 0.00 6 SER A N 13
ATOM 15841 C CA . SER A 1 6 ? 19.485 -0.697 27.526 1.00 0.00 6 SER A CA 13
ATOM 15842 C C . SER A 1 6 ? 20.341 0.209 26.647 1.00 0.00 6 SER A C 13
ATOM 15843 O O . SER A 1 6 ? 19.831 1.111 25.984 1.00 0.00 6 SER A O 13
ATOM 15851 N N . GLY A 1 7 ? 21.648 -0.037 26.649 1.00 0.00 7 GLY A N 13
ATOM 15852 C CA . GLY A 1 7 ? 22.555 0.764 25.848 1.00 0.00 7 GLY A CA 13
ATOM 15853 C C . GLY A 1 7 ? 22.629 0.294 24.409 1.00 0.00 7 GLY A C 13
ATOM 15854 O O . GLY A 1 7 ? 23.670 -0.179 23.956 1.00 0.00 7 GLY A O 13
ATOM 15858 N N . GLY A 1 8 ? 21.519 0.423 23.688 1.00 0.00 8 GLY A N 13
ATOM 15859 C CA . GLY A 1 8 ? 21.483 0.001 22.300 1.00 0.00 8 GLY A CA 13
ATOM 15860 C C . GLY A 1 8 ? 20.178 0.361 21.619 1.00 0.00 8 GLY A C 13
ATOM 15861 O O . GLY A 1 8 ? 19.216 -0.407 21.657 1.00 0.00 8 GLY A O 13
ATOM 15865 N N . TYR A 1 9 ? 20.142 1.534 20.995 1.00 0.00 9 TYR A N 13
ATOM 15866 C CA . TYR A 1 9 ? 18.943 1.997 20.306 1.00 0.00 9 TYR A CA 13
ATOM 15867 C C . TYR A 1 9 ? 19.299 2.649 18.973 1.00 0.00 9 TYR A C 13
ATOM 15868 O O . TYR A 1 9 ? 20.398 3.170 18.781 1.00 0.00 9 TYR A O 13
ATOM 15886 N N . PRO A 1 10 ? 18.347 2.621 18.029 1.00 0.00 10 PRO A N 13
ATOM 15887 C CA . PRO A 1 10 ? 17.035 2.003 18.246 1.00 0.00 10 PRO A CA 13
ATOM 15888 C C . PRO A 1 10 ? 17.120 0.483 18.345 1.00 0.00 10 PRO A C 13
ATOM 15889 O O . PRO A 1 10 ? 17.753 -0.167 17.515 1.00 0.00 10 PRO A O 13
ATOM 15900 N N . ASN A 1 11 ? 16.476 -0.075 19.364 1.00 0.00 11 ASN A N 13
ATOM 15901 C CA . ASN A 1 11 ? 16.478 -1.519 19.571 1.00 0.00 11 ASN A CA 13
ATOM 15902 C C . ASN A 1 11 ? 16.195 -2.256 18.266 1.00 0.00 11 ASN A C 13
ATOM 15903 O O . ASN A 1 11 ? 15.232 -1.950 17.564 1.00 0.00 11 ASN A O 13
ATOM 15914 N N . GLY A 1 12 ? 17.042 -3.231 17.947 1.00 0.00 12 GLY A N 13
ATOM 15915 C CA . GLY A 1 12 ? 16.865 -3.997 16.727 1.00 0.00 12 GLY A CA 13
ATOM 15916 C C . GLY A 1 12 ? 17.029 -3.149 15.481 1.00 0.00 12 GLY A C 13
ATOM 15917 O O . GLY A 1 12 ? 16.211 -2.270 15.207 1.00 0.00 12 GLY A O 13
ATOM 15921 N N . THR A 1 13 ? 18.089 -3.411 14.724 1.00 0.00 13 THR A N 13
ATOM 15922 C CA . THR A 1 13 ? 18.359 -2.664 13.502 1.00 0.00 13 THR A CA 13
ATOM 15923 C C . THR A 1 13 ? 17.785 -3.377 12.283 1.00 0.00 13 THR A C 13
ATOM 15924 O O . THR A 1 13 ? 18.379 -4.326 11.771 1.00 0.00 13 THR A O 13
ATOM 15935 N N . SER A 1 14 ? 16.627 -2.914 11.823 1.00 0.00 14 SER A N 13
ATOM 15936 C CA . SER A 1 14 ? 15.971 -3.510 10.665 1.00 0.00 14 SER A CA 13
ATOM 15937 C C . SER A 1 14 ? 15.211 -2.455 9.869 1.00 0.00 14 SER A C 13
ATOM 15938 O O . SER A 1 14 ? 14.467 -1.652 10.432 1.00 0.00 14 SER A O 13
ATOM 15946 N N . ALA A 1 15 ? 15.403 -2.462 8.554 1.00 0.00 15 ALA A N 13
ATOM 15947 C CA . ALA A 1 15 ? 14.735 -1.507 7.678 1.00 0.00 15 ALA A CA 13
ATOM 15948 C C . ALA A 1 15 ? 13.696 -2.200 6.803 1.00 0.00 15 ALA A C 13
ATOM 15949 O O . ALA A 1 15 ? 13.693 -3.424 6.676 1.00 0.00 15 ALA A O 13
ATOM 15956 N N . ALA A 1 16 ? 12.813 -1.409 6.201 1.00 0.00 16 ALA A N 13
ATOM 15957 C CA . ALA A 1 16 ? 11.770 -1.946 5.337 1.00 0.00 16 ALA A CA 13
ATOM 15958 C C . ALA A 1 16 ? 11.785 -1.267 3.972 1.00 0.00 16 ALA A C 13
ATOM 15959 O O . ALA A 1 16 ? 12.089 -0.079 3.861 1.00 0.00 16 ALA A O 13
ATOM 15966 N N . LEU A 1 17 ? 11.455 -2.029 2.934 1.00 0.00 17 LEU A N 13
ATOM 15967 C CA . LEU A 1 17 ? 11.431 -1.500 1.575 1.00 0.00 17 LEU A CA 13
ATOM 15968 C C . LEU A 1 17 ? 10.039 -0.994 1.212 1.00 0.00 17 LEU A C 13
ATOM 15969 O O . LEU A 1 17 ? 9.097 -1.776 1.081 1.00 0.00 17 LEU A O 13
ATOM 15985 N N . ARG A 1 18 ? 9.917 0.319 1.049 1.00 0.00 18 ARG A N 13
ATOM 15986 C CA . ARG A 1 18 ? 8.640 0.930 0.700 1.00 0.00 18 ARG A CA 13
ATOM 15987 C C . ARG A 1 18 ? 8.586 1.267 -0.788 1.00 0.00 18 ARG A C 13
ATOM 15988 O O . ARG A 1 18 ? 9.465 1.952 -1.310 1.00 0.00 18 ARG A O 13
ATOM 16009 N N . GLU A 1 19 ? 7.550 0.779 -1.463 1.00 0.00 19 GLU A N 13
ATOM 16010 C CA . GLU A 1 19 ? 7.384 1.027 -2.890 1.00 0.00 19 GLU A CA 13
ATOM 16011 C C . GLU A 1 19 ? 6.343 2.116 -3.135 1.00 0.00 19 GLU A C 13
ATOM 16012 O O . GLU A 1 19 ? 5.433 2.314 -2.330 1.00 0.00 19 GLU A O 13
ATOM 16024 N N . THR A 1 20 ? 6.486 2.821 -4.253 1.00 0.00 20 THR A N 13
ATOM 16025 C CA . THR A 1 20 ? 5.561 3.891 -4.605 1.00 0.00 20 THR A CA 13
ATOM 16026 C C . THR A 1 20 ? 4.951 3.660 -5.983 1.00 0.00 20 THR A C 13
ATOM 16027 O O . THR A 1 20 ? 5.638 3.240 -6.913 1.00 0.00 20 THR A O 13
ATOM 16038 N N . GLY A 1 21 ? 3.657 3.939 -6.107 1.00 0.00 21 GLY A N 13
ATOM 16039 C CA . GLY A 1 21 ? 2.977 3.755 -7.376 1.00 0.00 21 GLY A CA 13
ATOM 16040 C C . GLY A 1 21 ? 1.855 4.754 -7.582 1.00 0.00 21 GLY A C 13
ATOM 16041 O O . GLY A 1 21 ? 2.027 5.950 -7.346 1.00 0.00 21 GLY A O 13
ATOM 16045 N N . VAL A 1 22 ? 0.702 4.263 -8.026 1.00 0.00 22 VAL A N 13
ATOM 16046 C CA . VAL A 1 22 ? -0.452 5.120 -8.264 1.00 0.00 22 VAL A CA 13
ATOM 16047 C C . VAL A 1 22 ? -1.755 4.346 -8.099 1.00 0.00 22 VAL A C 13
ATOM 16048 O O . VAL A 1 22 ? -1.810 3.142 -8.352 1.00 0.00 22 VAL A O 13
ATOM 16061 N N . ILE A 1 23 ? -2.803 5.045 -7.674 1.00 0.00 23 ILE A N 13
ATOM 16062 C CA . ILE A 1 23 ? -4.106 4.423 -7.477 1.00 0.00 23 ILE A CA 13
ATOM 16063 C C . ILE A 1 23 ? -4.845 4.264 -8.802 1.00 0.00 23 ILE A C 13
ATOM 16064 O O . ILE A 1 23 ? -5.535 5.178 -9.252 1.00 0.00 23 ILE A O 13
ATOM 16080 N N . GLU A 1 24 ? -4.697 3.096 -9.419 1.00 0.00 24 GLU A N 13
ATOM 16081 C CA . GLU A 1 24 ? -5.352 2.818 -10.692 1.00 0.00 24 GLU A CA 13
ATOM 16082 C C . GLU A 1 24 ? -6.864 2.711 -10.514 1.00 0.00 24 GLU A C 13
ATOM 16083 O O . GLU A 1 24 ? -7.633 3.289 -11.282 1.00 0.00 24 GLU A O 13
ATOM 16095 N N . LYS A 1 25 ? -7.282 1.968 -9.496 1.00 0.00 25 LYS A N 13
ATOM 16096 C CA . LYS A 1 25 ? -8.701 1.784 -9.214 1.00 0.00 25 LYS A CA 13
ATOM 16097 C C . LYS A 1 25 ? -8.966 1.813 -7.712 1.00 0.00 25 LYS A C 13
ATOM 16098 O O . LYS A 1 25 ? -8.091 1.486 -6.910 1.00 0.00 25 LYS A O 13
ATOM 16117 N N . LEU A 1 26 ? -10.179 2.206 -7.338 1.00 0.00 26 LEU A N 13
ATOM 16118 C CA . LEU A 1 26 ? -10.560 2.276 -5.932 1.00 0.00 26 LEU A CA 13
ATOM 16119 C C . LEU A 1 26 ? -12.015 1.859 -5.740 1.00 0.00 26 LEU A C 13
ATOM 16120 O O . LEU A 1 26 ? -12.888 2.234 -6.524 1.00 0.00 26 LEU A O 13
ATOM 16136 N N . LEU A 1 27 ? -12.269 1.083 -4.692 1.00 0.00 27 LEU A N 13
ATOM 16137 C CA . LEU A 1 27 ? -13.619 0.616 -4.395 1.00 0.00 27 LEU A CA 13
ATOM 16138 C C . LEU A 1 27 ? -13.982 0.891 -2.940 1.00 0.00 27 LEU A C 13
ATOM 16139 O O . LEU A 1 27 ? -13.222 1.526 -2.208 1.00 0.00 27 LEU A O 13
ATOM 16155 N N . THR A 1 28 ? -15.148 0.406 -2.525 1.00 0.00 28 THR A N 13
ATOM 16156 C CA . THR A 1 28 ? -15.613 0.598 -1.157 1.00 0.00 28 THR A CA 13
ATOM 16157 C C . THR A 1 28 ? -14.923 -0.369 -0.201 1.00 0.00 28 THR A C 13
ATOM 16158 O O . THR A 1 28 ? -14.750 -0.072 0.981 1.00 0.00 28 THR A O 13
ATOM 16169 N N . SER A 1 29 ? -14.531 -1.528 -0.721 1.00 0.00 29 SER A N 13
ATOM 16170 C CA . SER A 1 29 ? -13.862 -2.541 0.087 1.00 0.00 29 SER A CA 13
ATOM 16171 C C . SER A 1 29 ? -12.347 -2.374 0.024 1.00 0.00 29 SER A C 13
ATOM 16172 O O . SER A 1 29 ? -11.661 -2.441 1.044 1.00 0.00 29 SER A O 13
ATOM 16180 N N . TYR A 1 30 ? -11.832 -2.156 -1.181 1.00 0.00 30 TYR A N 13
ATOM 16181 C CA . TYR A 1 30 ? -10.398 -1.982 -1.379 1.00 0.00 30 TYR A CA 13
ATOM 16182 C C . TYR A 1 30 ? -10.114 -1.254 -2.689 1.00 0.00 30 TYR A C 13
ATOM 16183 O O . TYR A 1 30 ? -11.032 -0.815 -3.381 1.00 0.00 30 TYR A O 13
ATOM 16201 N N . GLY A 1 31 ? -8.833 -1.130 -3.025 1.00 0.00 31 GLY A N 13
ATOM 16202 C CA . GLY A 1 31 ? -8.449 -0.456 -4.251 1.00 0.00 31 GLY A CA 13
ATOM 16203 C C . GLY A 1 31 ? -7.173 -1.018 -4.846 1.00 0.00 31 GLY A C 13
ATOM 16204 O O . GLY A 1 31 ? -6.402 -1.689 -4.159 1.00 0.00 31 GLY A O 13
ATOM 16208 N N . PHE A 1 32 ? -6.948 -0.744 -6.127 1.00 0.00 32 PHE A N 13
ATOM 16209 C CA . PHE A 1 32 ? -5.757 -1.229 -6.815 1.00 0.00 32 PHE A CA 13
ATOM 16210 C C . PHE A 1 32 ? -4.735 -0.109 -6.985 1.00 0.00 32 PHE A C 13
ATOM 16211 O O . PHE A 1 32 ? -5.095 1.061 -7.114 1.00 0.00 32 PHE A O 13
ATOM 16228 N N . ILE A 1 33 ? -3.458 -0.477 -6.984 1.00 0.00 33 ILE A N 13
ATOM 16229 C CA . ILE A 1 33 ? -2.383 0.495 -7.140 1.00 0.00 33 ILE A CA 13
ATOM 16230 C C . ILE A 1 33 ? -1.419 0.077 -8.245 1.00 0.00 33 ILE A C 13
ATOM 16231 O O . ILE A 1 33 ? -0.726 -0.934 -8.127 1.00 0.00 33 ILE A O 13
ATOM 16247 N N . GLN A 1 34 ? -1.379 0.862 -9.316 1.00 0.00 34 GLN A N 13
ATOM 16248 C CA . GLN A 1 34 ? -0.499 0.574 -10.442 1.00 0.00 34 GLN A CA 13
ATOM 16249 C C . GLN A 1 34 ? 0.916 1.074 -10.169 1.00 0.00 34 GLN A C 13
ATOM 16250 O O . GLN A 1 34 ? 1.194 2.269 -10.277 1.00 0.00 34 GLN A O 13
ATOM 16264 N N . CYS A 1 35 ? 1.805 0.153 -9.814 1.00 0.00 35 CYS A N 13
ATOM 16265 C CA . CYS A 1 35 ? 3.192 0.501 -9.524 1.00 0.00 35 CYS A CA 13
ATOM 16266 C C . CYS A 1 35 ? 3.787 1.343 -10.648 1.00 0.00 35 CYS A C 13
ATOM 16267 O O . CYS A 1 35 ? 3.440 1.172 -11.816 1.00 0.00 35 CYS A O 13
ATOM 16275 N N . SER A 1 36 ? 4.685 2.254 -10.285 1.00 0.00 36 SER A N 13
ATOM 16276 C CA . SER A 1 36 ? 5.325 3.127 -11.262 1.00 0.00 36 SER A CA 13
ATOM 16277 C C . SER A 1 36 ? 6.775 2.712 -11.494 1.00 0.00 36 SER A C 13
ATOM 16278 O O . SER A 1 36 ? 7.455 3.255 -12.364 1.00 0.00 36 SER A O 13
ATOM 16286 N N . GLU A 1 37 ? 7.240 1.745 -10.709 1.00 0.00 37 GLU A N 13
ATOM 16287 C CA . GLU A 1 37 ? 8.609 1.258 -10.827 1.00 0.00 37 GLU A CA 13
ATOM 16288 C C . GLU A 1 37 ? 8.646 -0.096 -11.530 1.00 0.00 37 GLU A C 13
ATOM 16289 O O . GLU A 1 37 ? 9.571 -0.389 -12.288 1.00 0.00 37 GLU A O 13
ATOM 16301 N N . ARG A 1 38 ? 7.633 -0.917 -11.274 1.00 0.00 38 ARG A N 13
ATOM 16302 C CA . ARG A 1 38 ? 7.549 -2.240 -11.880 1.00 0.00 38 ARG A CA 13
ATOM 16303 C C . ARG A 1 38 ? 6.458 -2.282 -12.946 1.00 0.00 38 ARG A C 13
ATOM 16304 O O . ARG A 1 38 ? 6.410 -3.202 -13.762 1.00 0.00 38 ARG A O 13
ATOM 16325 N N . GLN A 1 39 ? 5.584 -1.281 -12.930 1.00 0.00 39 GLN A N 13
ATOM 16326 C CA . GLN A 1 39 ? 4.493 -1.205 -13.894 1.00 0.00 39 GLN A CA 13
ATOM 16327 C C . GLN A 1 39 ? 3.537 -2.382 -13.729 1.00 0.00 39 GLN A C 13
ATOM 16328 O O . GLN A 1 39 ? 3.092 -2.975 -14.711 1.00 0.00 39 GLN A O 13
ATOM 16342 N N . ALA A 1 40 ? 3.226 -2.715 -12.480 1.00 0.00 40 ALA A N 13
ATOM 16343 C CA . ALA A 1 40 ? 2.322 -3.820 -12.187 1.00 0.00 40 ALA A CA 13
ATOM 16344 C C . ALA A 1 40 ? 1.120 -3.346 -11.378 1.00 0.00 40 ALA A C 13
ATOM 16345 O O . ALA A 1 40 ? 1.248 -2.494 -10.498 1.00 0.00 40 ALA A O 13
ATOM 16352 N N . ARG A 1 41 ? -0.048 -3.902 -11.681 1.00 0.00 41 ARG A N 13
ATOM 16353 C CA . ARG A 1 41 ? -1.274 -3.534 -10.983 1.00 0.00 41 ARG A CA 13
ATOM 16354 C C . ARG A 1 41 ? -1.376 -4.258 -9.644 1.00 0.00 41 ARG A C 13
ATOM 16355 O O . ARG A 1 41 ? -1.773 -5.423 -9.584 1.00 0.00 41 ARG A O 13
ATOM 16376 N N . LEU A 1 42 ? -1.014 -3.563 -8.572 1.00 0.00 42 LEU A N 13
ATOM 16377 C CA . LEU A 1 42 ? -1.063 -4.139 -7.233 1.00 0.00 42 LEU A CA 13
ATOM 16378 C C . LEU A 1 42 ? -2.459 -4.004 -6.633 1.00 0.00 42 LEU A C 13
ATOM 16379 O O . LEU A 1 42 ? -3.273 -3.208 -7.102 1.00 0.00 42 LEU A O 13
ATOM 16395 N N . PHE A 1 43 ? -2.729 -4.786 -5.593 1.00 0.00 43 PHE A N 13
ATOM 16396 C CA . PHE A 1 43 ? -4.026 -4.752 -4.927 1.00 0.00 43 PHE A CA 13
ATOM 16397 C C . PHE A 1 43 ? -3.872 -4.392 -3.453 1.00 0.00 43 PHE A C 13
ATOM 16398 O O . PHE A 1 43 ? -3.327 -5.167 -2.666 1.00 0.00 43 PHE A O 13
ATOM 16415 N N . PHE A 1 44 ? -4.356 -3.210 -3.085 1.00 0.00 44 PHE A N 13
ATOM 16416 C CA . PHE A 1 44 ? -4.271 -2.745 -1.705 1.00 0.00 44 PHE A CA 13
ATOM 16417 C C . PHE A 1 44 ? -5.634 -2.813 -1.024 1.00 0.00 44 PHE A C 13
ATOM 16418 O O . PHE A 1 44 ? -6.659 -2.492 -1.626 1.00 0.00 44 PHE A O 13
ATOM 16435 N N . HIS A 1 45 ? -5.638 -3.235 0.237 1.00 0.00 45 HIS A N 13
ATOM 16436 C CA . HIS A 1 45 ? -6.875 -3.346 1.002 1.00 0.00 45 HIS A CA 13
ATOM 16437 C C . HIS A 1 45 ? -7.123 -2.083 1.821 1.00 0.00 45 HIS A C 13
ATOM 16438 O O . HIS A 1 45 ? -6.186 -1.473 2.338 1.00 0.00 45 HIS A O 13
ATOM 16453 N N . CYS A 1 46 ? -8.389 -1.695 1.934 1.00 0.00 46 CYS A N 13
ATOM 16454 C CA . CYS A 1 46 ? -8.759 -0.504 2.689 1.00 0.00 46 CYS A CA 13
ATOM 16455 C C . CYS A 1 46 ? -8.181 -0.552 4.099 1.00 0.00 46 CYS A C 13
ATOM 16456 O O . CYS A 1 46 ? -8.129 0.462 4.795 1.00 0.00 46 CYS A O 13
ATOM 16464 N N . SER A 1 47 ? -7.748 -1.738 4.516 1.00 0.00 47 SER A N 13
ATOM 16465 C CA . SER A 1 47 ? -7.178 -1.920 5.846 1.00 0.00 47 SER A CA 13
ATOM 16466 C C . SER A 1 47 ? -5.718 -1.478 5.876 1.00 0.00 47 SER A C 13
ATOM 16467 O O . SER A 1 47 ? -5.220 -1.017 6.903 1.00 0.00 47 SER A O 13
ATOM 16475 N N . GLN A 1 48 ? -5.039 -1.623 4.743 1.00 0.00 48 GLN A N 13
ATOM 16476 C CA . GLN A 1 48 ? -3.636 -1.240 4.640 1.00 0.00 48 GLN A CA 13
ATOM 16477 C C . GLN A 1 48 ? -3.465 0.262 4.837 1.00 0.00 48 GLN A C 13
ATOM 16478 O O . GLN A 1 48 ? -2.632 0.704 5.629 1.00 0.00 48 GLN A O 13
ATOM 16492 N N . TYR A 1 49 ? -4.260 1.043 4.114 1.00 0.00 49 TYR A N 13
ATOM 16493 C CA . TYR A 1 49 ? -4.195 2.497 4.208 1.00 0.00 49 TYR A CA 13
ATOM 16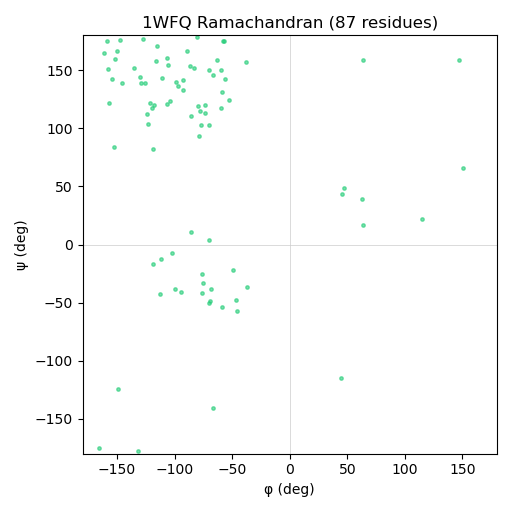494 C C . TYR A 1 49 ? -4.270 2.952 5.662 1.00 0.00 49 TYR A C 13
ATOM 16495 O O . TYR A 1 49 ? -5.231 2.654 6.369 1.00 0.00 49 TYR A O 13
ATOM 16513 N N . ASN A 1 50 ? -3.247 3.679 6.101 1.00 0.00 50 ASN A N 13
ATOM 16514 C CA . ASN A 1 50 ? -3.195 4.177 7.470 1.00 0.00 50 ASN A CA 13
ATOM 16515 C C . ASN A 1 50 ? -3.900 5.525 7.586 1.00 0.00 50 ASN A C 13
ATOM 16516 O O . ASN A 1 50 ? -3.793 6.208 8.603 1.00 0.00 50 ASN A O 13
ATOM 16527 N N . GLY A 1 51 ? -4.621 5.902 6.534 1.00 0.00 51 GLY A N 13
ATOM 16528 C CA . GLY A 1 51 ? -5.333 7.166 6.538 1.00 0.00 51 GLY A CA 13
ATOM 16529 C C . GLY A 1 51 ? -6.834 6.987 6.416 1.00 0.00 51 GLY A C 13
ATOM 16530 O O . GLY A 1 51 ? -7.414 6.107 7.051 1.00 0.00 51 GLY A O 13
ATOM 16534 N N . ASN A 1 52 ? -7.464 7.825 5.599 1.00 0.00 52 ASN A N 13
ATOM 16535 C CA . ASN A 1 52 ? -8.907 7.756 5.398 1.00 0.00 52 ASN A CA 13
ATOM 16536 C C . ASN A 1 52 ? -9.244 7.632 3.916 1.00 0.00 52 ASN A C 13
ATOM 16537 O O . ASN A 1 52 ? -9.163 8.605 3.165 1.00 0.00 52 ASN A O 13
ATOM 16548 N N . LEU A 1 53 ? -9.623 6.428 3.500 1.00 0.00 53 LEU A N 13
ATOM 16549 C CA . LEU A 1 53 ? -9.974 6.175 2.107 1.00 0.00 53 LEU A CA 13
ATOM 16550 C C . LEU A 1 53 ? -10.657 7.391 1.488 1.00 0.00 53 LEU A C 13
ATOM 16551 O O . LEU A 1 53 ? -10.350 7.780 0.362 1.00 0.00 53 LEU A O 13
ATOM 16567 N N . GLN A 1 54 ? -11.583 7.986 2.233 1.00 0.00 54 GLN A N 13
ATOM 16568 C CA . GLN A 1 54 ? -12.308 9.158 1.758 1.00 0.00 54 GLN A CA 13
ATOM 16569 C C . GLN A 1 54 ? -11.357 10.165 1.121 1.00 0.00 54 GLN A C 13
ATOM 16570 O O . GLN A 1 54 ? -11.603 10.656 0.019 1.00 0.00 54 GLN A O 13
ATOM 16584 N N . ASP A 1 55 ? -10.269 10.469 1.821 1.00 0.00 55 ASP A N 13
ATOM 16585 C CA . ASP A 1 55 ? -9.280 11.418 1.323 1.00 0.00 55 ASP A CA 13
ATOM 16586 C C . ASP A 1 55 ? -8.597 10.883 0.068 1.00 0.00 55 ASP A C 13
ATOM 16587 O O . ASP A 1 55 ? -8.299 11.637 -0.859 1.00 0.00 55 ASP A O 13
ATOM 16596 N N . LEU A 1 56 ? -8.351 9.577 0.045 1.00 0.00 56 LEU A N 13
ATOM 16597 C CA . LEU A 1 56 ? -7.702 8.940 -1.095 1.00 0.00 56 LEU A CA 13
ATOM 16598 C C . LEU A 1 56 ? -8.575 9.038 -2.343 1.00 0.00 56 LEU A C 13
ATOM 16599 O O . LEU A 1 56 ? -9.765 9.344 -2.259 1.00 0.00 56 LEU A O 13
ATOM 16615 N N . LYS A 1 57 ? -7.977 8.774 -3.499 1.00 0.00 57 LYS A N 13
ATOM 16616 C CA . LYS A 1 57 ? -8.699 8.828 -4.765 1.00 0.00 57 LYS A CA 13
ATOM 16617 C C . LYS A 1 57 ? -7.882 8.193 -5.885 1.00 0.00 57 LYS A C 13
ATOM 16618 O O . LYS A 1 57 ? -6.667 8.032 -5.767 1.00 0.00 57 LYS A O 13
ATOM 16637 N N . VAL A 1 58 ? -8.556 7.834 -6.973 1.00 0.00 58 VAL A N 13
ATOM 16638 C CA . VAL A 1 58 ? -7.892 7.219 -8.116 1.00 0.00 58 VAL A CA 13
ATOM 16639 C C . VAL A 1 58 ? -7.078 8.245 -8.896 1.00 0.00 58 VAL A C 13
ATOM 16640 O O . VAL A 1 58 ? -7.627 9.190 -9.460 1.00 0.00 58 VAL A O 13
ATOM 16653 N N . GLY A 1 59 ? -5.762 8.051 -8.924 1.00 0.00 59 GLY A N 13
ATOM 16654 C CA . GLY A 1 59 ? -4.893 8.967 -9.639 1.00 0.00 59 GLY A CA 13
ATOM 16655 C C . GLY A 1 59 ? -4.040 9.804 -8.705 1.00 0.00 59 GLY A C 13
ATOM 16656 O O . GLY A 1 59 ? -3.585 10.887 -9.073 1.00 0.00 59 GLY A O 13
ATOM 16660 N N . ASP A 1 60 ? -3.825 9.303 -7.494 1.00 0.00 60 ASP A N 13
ATOM 16661 C CA . ASP A 1 60 ? -3.022 10.012 -6.505 1.00 0.00 60 ASP A CA 13
ATOM 16662 C C . ASP A 1 60 ? -1.862 9.145 -6.024 1.00 0.00 60 ASP A C 13
ATOM 16663 O O . ASP A 1 60 ? -2.050 7.983 -5.663 1.00 0.00 60 ASP A O 13
ATOM 16672 N N . ASP A 1 61 ? -0.663 9.718 -6.025 1.00 0.00 61 ASP A N 13
ATOM 16673 C CA . ASP A 1 61 ? 0.528 8.998 -5.590 1.00 0.00 61 ASP A CA 13
ATOM 16674 C C . ASP A 1 61 ? 0.380 8.524 -4.147 1.00 0.00 61 ASP A C 13
ATOM 16675 O O . ASP A 1 61 ? -0.141 9.246 -3.296 1.00 0.00 61 ASP A O 13
ATOM 16684 N N . VAL A 1 62 ? 0.840 7.307 -3.879 1.00 0.00 62 VAL A N 13
ATOM 16685 C CA . VAL A 1 62 ? 0.759 6.737 -2.539 1.00 0.00 62 VAL A CA 13
ATOM 16686 C C . VAL A 1 62 ? 1.899 5.755 -2.290 1.00 0.00 62 VAL A C 13
ATOM 16687 O O . VAL A 1 62 ? 2.299 5.013 -3.186 1.00 0.00 62 VAL A O 13
ATOM 16700 N N . GLU A 1 63 ? 2.417 5.756 -1.066 1.00 0.00 63 GLU A N 13
ATOM 16701 C CA . GLU A 1 63 ? 3.511 4.865 -0.699 1.00 0.00 63 GLU A CA 13
ATOM 16702 C C . GLU A 1 63 ? 2.990 3.647 0.058 1.00 0.00 63 GLU A C 13
ATOM 16703 O O . GLU A 1 63 ? 2.108 3.761 0.909 1.00 0.00 63 GLU A O 13
ATOM 16715 N N . PHE A 1 64 ? 3.542 2.480 -0.259 1.00 0.00 64 PHE A N 13
ATOM 16716 C CA . PHE A 1 64 ? 3.133 1.240 0.388 1.00 0.00 64 PHE A CA 13
ATOM 16717 C C . PHE A 1 64 ? 4.305 0.268 0.491 1.00 0.00 64 PHE A C 13
ATOM 16718 O O . PHE A 1 64 ? 5.401 0.548 0.007 1.00 0.00 64 PHE A O 13
ATOM 16735 N N . GLU A 1 65 ? 4.064 -0.876 1.125 1.00 0.00 65 GLU A N 13
ATOM 16736 C CA . GLU A 1 65 ? 5.100 -1.889 1.292 1.00 0.00 65 GLU A CA 13
ATOM 16737 C C . GLU A 1 65 ? 4.678 -3.209 0.653 1.00 0.00 65 GLU A C 13
ATOM 16738 O O . GLU A 1 65 ? 3.743 -3.864 1.114 1.00 0.00 65 GLU A O 13
ATOM 16750 N N . VAL A 1 66 ? 5.374 -3.593 -0.412 1.00 0.00 66 VAL A N 13
ATOM 16751 C CA . VAL A 1 66 ? 5.073 -4.834 -1.115 1.00 0.00 66 VAL A CA 13
ATOM 16752 C C . VAL A 1 66 ? 5.432 -6.048 -0.265 1.00 0.00 66 VAL A C 13
ATOM 16753 O O . VAL A 1 66 ? 6.585 -6.225 0.128 1.00 0.00 66 VAL A O 13
ATOM 16766 N N . SER A 1 67 ? 4.436 -6.882 0.015 1.00 0.00 67 SER A N 13
ATOM 16767 C CA . SER A 1 67 ? 4.645 -8.079 0.821 1.00 0.00 67 SER A CA 13
ATOM 16768 C C . SER A 1 67 ? 3.997 -9.295 0.167 1.00 0.00 67 SER A C 13
ATOM 16769 O O . SER A 1 67 ? 3.406 -9.194 -0.908 1.00 0.00 67 SER A O 13
ATOM 16777 N N . SER A 1 68 ? 4.114 -10.445 0.823 1.00 0.00 68 SER A N 13
ATOM 16778 C CA . SER A 1 68 ? 3.544 -11.683 0.304 1.00 0.00 68 SER A CA 13
ATOM 16779 C C . SER A 1 68 ? 2.376 -12.147 1.169 1.00 0.00 68 SER A C 13
ATOM 16780 O O . SER A 1 68 ? 2.464 -12.161 2.397 1.00 0.00 68 SER A O 13
ATOM 16788 N N . ASP A 1 69 ? 1.281 -12.527 0.519 1.00 0.00 69 ASP A N 13
ATOM 16789 C CA . ASP A 1 69 ? 0.094 -12.993 1.226 1.00 0.00 69 ASP A CA 13
ATOM 16790 C C . ASP A 1 69 ? 0.340 -14.361 1.856 1.00 0.00 69 ASP A C 13
ATOM 16791 O O . ASP A 1 69 ? 1.350 -15.009 1.583 1.00 0.00 69 ASP A O 13
ATOM 16800 N N . ARG A 1 70 ? -0.591 -14.793 2.701 1.00 0.00 70 ARG A N 13
ATOM 16801 C CA . ARG A 1 70 ? -0.475 -16.082 3.372 1.00 0.00 70 ARG A CA 13
ATOM 16802 C C . ARG A 1 70 ? -1.445 -17.096 2.772 1.00 0.00 70 ARG A C 13
ATOM 16803 O O . ARG A 1 70 ? -1.459 -18.263 3.164 1.00 0.00 70 ARG A O 13
ATOM 16824 N N . ARG A 1 71 ? -2.254 -16.643 1.820 1.00 0.00 71 ARG A N 13
ATOM 16825 C CA . ARG A 1 71 ? -3.228 -17.509 1.168 1.00 0.00 71 ARG A CA 13
ATOM 16826 C C . ARG A 1 71 ? -2.862 -17.733 -0.296 1.00 0.00 71 ARG A C 13
ATOM 16827 O O . ARG A 1 71 ? -2.984 -18.843 -0.816 1.00 0.00 71 ARG A O 13
ATOM 16848 N N . THR A 1 72 ? -2.412 -16.671 -0.958 1.00 0.00 72 THR A N 13
ATOM 16849 C CA . THR A 1 72 ? -2.031 -16.751 -2.362 1.00 0.00 72 THR A CA 13
ATOM 16850 C C . THR A 1 72 ? -0.532 -16.532 -2.537 1.00 0.00 72 THR A C 13
ATOM 16851 O O . THR A 1 72 ? 0.045 -16.912 -3.555 1.00 0.00 72 THR A O 13
ATOM 16862 N N . GLY A 1 73 ? 0.093 -15.919 -1.537 1.00 0.00 73 GLY A N 13
ATOM 16863 C CA . GLY A 1 73 ? 1.520 -15.661 -1.601 1.00 0.00 73 GLY A CA 13
ATOM 16864 C C . GLY A 1 73 ? 1.881 -14.659 -2.679 1.00 0.00 73 GLY A C 13
ATOM 16865 O O . GLY A 1 73 ? 3.047 -14.529 -3.053 1.00 0.00 73 GLY A O 13
ATOM 16869 N N . LYS A 1 74 ? 0.878 -13.947 -3.182 1.00 0.00 74 LYS A N 13
ATOM 16870 C CA . LYS A 1 74 ? 1.094 -12.951 -4.225 1.00 0.00 74 LYS A CA 13
ATOM 16871 C C . LYS A 1 74 ? 1.551 -11.625 -3.624 1.00 0.00 74 LYS A C 13
ATOM 16872 O O . LYS A 1 74 ? 1.271 -11.311 -2.467 1.00 0.00 74 LYS A O 13
ATOM 16891 N N . PRO A 1 75 ? 2.272 -10.828 -4.427 1.00 0.00 75 PRO A N 13
ATOM 16892 C CA . PRO A 1 75 ? 2.782 -9.523 -3.996 1.00 0.00 75 PRO A CA 13
ATOM 16893 C C . PRO A 1 75 ? 1.669 -8.497 -3.814 1.00 0.00 75 PRO A C 13
ATOM 16894 O O . PRO A 1 75 ? 1.195 -7.903 -4.783 1.00 0.00 75 PRO A O 13
ATOM 16905 N N . ILE A 1 76 ? 1.256 -8.294 -2.567 1.00 0.00 76 ILE A N 13
ATOM 16906 C CA . ILE A 1 76 ? 0.200 -7.338 -2.259 1.00 0.00 76 ILE A CA 13
ATOM 16907 C C . ILE A 1 76 ? 0.757 -6.118 -1.534 1.00 0.00 76 ILE A C 13
ATOM 16908 O O . ILE A 1 76 ? 1.897 -6.125 -1.071 1.00 0.00 76 ILE A O 13
ATOM 16924 N N . ALA A 1 77 ? -0.057 -5.072 -1.437 1.00 0.00 77 ALA A N 13
ATOM 16925 C CA . ALA A 1 77 ? 0.353 -3.845 -0.764 1.00 0.00 77 ALA A CA 13
ATOM 16926 C C . ALA A 1 77 ? -0.142 -3.819 0.678 1.00 0.00 77 ALA A C 13
ATOM 16927 O O . ALA A 1 77 ? -1.213 -4.341 0.988 1.00 0.00 77 ALA A O 13
ATOM 16934 N N . VAL A 1 78 ? 0.646 -3.209 1.558 1.00 0.00 78 VAL A N 13
ATOM 16935 C CA . VAL A 1 78 ? 0.288 -3.114 2.968 1.00 0.00 78 VAL A CA 13
ATOM 16936 C C . VAL A 1 78 ? 0.762 -1.795 3.568 1.00 0.00 78 VAL A C 13
ATOM 16937 O O . VAL A 1 78 ? 1.660 -1.144 3.034 1.00 0.00 78 VAL A O 13
ATOM 16950 N N . LYS A 1 79 ? 0.153 -1.406 4.683 1.00 0.00 79 LYS A N 13
ATOM 16951 C CA . LYS A 1 79 ? 0.512 -0.165 5.359 1.00 0.00 79 LYS A CA 13
ATOM 16952 C C . LYS A 1 79 ? 0.617 0.986 4.364 1.00 0.00 79 LYS A C 13
ATOM 16953 O O . LYS A 1 79 ? 1.618 1.703 4.332 1.00 0.00 79 LYS A O 13
ATOM 16972 N N . LEU A 1 80 ? -0.422 1.158 3.554 1.00 0.00 80 LEU A N 13
ATOM 16973 C CA . LEU A 1 80 ? -0.447 2.224 2.558 1.00 0.00 80 LEU A CA 13
ATOM 16974 C C . LEU A 1 80 ? -0.433 3.595 3.227 1.00 0.00 80 LEU A C 13
ATOM 16975 O O . LEU A 1 80 ? -0.968 3.768 4.322 1.00 0.00 80 LEU A O 13
ATOM 16991 N N . VAL A 1 81 ? 0.181 4.567 2.560 1.00 0.00 81 VAL A N 13
ATOM 16992 C CA . VAL A 1 81 ? 0.261 5.924 3.087 1.00 0.00 81 VAL A CA 13
ATOM 16993 C C . VAL A 1 81 ? 0.488 6.936 1.970 1.00 0.00 81 VAL A C 13
ATOM 16994 O O . VAL A 1 81 ? 1.472 6.856 1.234 1.00 0.00 81 VAL A O 13
ATOM 17007 N N . LYS A 1 82 ? -0.430 7.889 1.848 1.00 0.00 82 LYS A N 13
ATOM 17008 C CA . LYS A 1 82 ? -0.331 8.919 0.821 1.00 0.00 82 LYS A CA 13
ATOM 17009 C C . LYS A 1 82 ? 0.971 9.701 0.958 1.00 0.00 82 LYS A C 13
ATOM 17010 O O . LYS A 1 82 ? 1.312 10.172 2.044 1.00 0.00 82 LYS A O 13
ATOM 17029 N N . ILE A 1 83 ? 1.694 9.836 -0.148 1.00 0.00 83 ILE A N 13
ATOM 17030 C CA . ILE A 1 83 ? 2.958 10.563 -0.151 1.00 0.00 83 ILE A CA 13
ATOM 17031 C C . ILE A 1 83 ? 2.744 12.038 0.172 1.00 0.00 83 ILE A C 13
ATOM 17032 O O . ILE A 1 83 ? 3.360 12.578 1.090 1.00 0.00 83 ILE A O 13
ATOM 17048 N N . SER A 1 84 ? 1.866 12.683 -0.589 1.00 0.00 84 SER A N 13
ATOM 17049 C CA . SER A 1 84 ? 1.572 14.097 -0.386 1.00 0.00 84 SER A CA 13
ATOM 17050 C C . SER A 1 84 ? 0.834 14.314 0.932 1.00 0.00 84 SER A C 13
ATOM 17051 O O . SER A 1 84 ? -0.358 14.032 1.043 1.00 0.00 84 SER A O 13
ATOM 17059 N N . GLY A 1 85 ? 1.554 14.818 1.930 1.00 0.00 85 GLY A N 13
ATOM 17060 C CA . GLY A 1 85 ? 0.953 15.064 3.228 1.00 0.00 85 GLY A CA 13
ATOM 17061 C C . GLY A 1 85 ? 1.982 15.142 4.338 1.00 0.00 85 GLY A C 13
ATOM 17062 O O . GLY A 1 85 ? 1.995 14.325 5.259 1.00 0.00 85 GLY A O 13
ATOM 17066 N N . PRO A 1 86 ? 2.871 16.144 4.258 1.00 0.00 86 PRO A N 13
ATOM 17067 C CA . PRO A 1 86 ? 3.925 16.348 5.255 1.00 0.00 86 PRO A CA 13
ATOM 17068 C C . PRO A 1 86 ? 3.372 16.816 6.597 1.00 0.00 86 PRO A C 13
ATOM 17069 O O . PRO A 1 86 ? 2.404 17.574 6.649 1.00 0.00 86 PRO A O 13
ATOM 17080 N N . SER A 1 87 ? 3.993 16.359 7.679 1.00 0.00 87 SER A N 13
ATOM 17081 C CA . SER A 1 87 ? 3.560 16.729 9.022 1.00 0.00 87 SER A CA 13
ATOM 17082 C C . SER A 1 87 ? 4.251 18.009 9.482 1.00 0.00 87 SER A C 13
ATOM 17083 O O . SER A 1 87 ? 5.456 18.177 9.299 1.00 0.00 87 SER A O 13
ATOM 17091 N N . SER A 1 88 ? 3.477 18.909 10.081 1.00 0.00 88 SER A N 13
ATOM 17092 C CA . SER A 1 88 ? 4.012 20.176 10.565 1.00 0.00 88 SER A CA 13
ATOM 17093 C C . SER A 1 88 ? 5.070 19.944 11.640 1.00 0.00 88 SER A C 13
ATOM 17094 O O . SER A 1 88 ? 6.152 20.529 11.598 1.00 0.00 88 SER A O 13
ATOM 17102 N N . GLY A 1 89 ? 4.748 19.086 12.603 1.00 0.00 89 GLY A N 13
ATOM 17103 C CA . GLY A 1 89 ? 5.680 18.791 13.675 1.00 0.00 89 GLY A CA 13
ATOM 17104 C C . GLY A 1 89 ? 6.232 17.381 13.593 1.00 0.00 89 GLY A C 13
ATOM 17105 O O . GLY A 1 89 ? 7.243 17.066 14.219 1.00 0.00 89 GLY A O 13
ATOM 17109 N N . GLY A 1 1 ? 43.045 -4.991 14.632 1.00 0.00 1 GLY A N 14
ATOM 17110 C CA . GLY A 1 1 ? 42.103 -4.995 13.528 1.00 0.00 1 GLY A CA 14
ATOM 17111 C C . GLY A 1 1 ? 41.158 -3.810 13.567 1.00 0.00 1 GLY A C 14
ATOM 17112 O O . GLY A 1 1 ? 41.556 -2.702 13.928 1.00 0.00 1 GLY A O 14
ATOM 17116 N N . SER A 1 2 ? 39.904 -4.042 13.193 1.00 0.00 2 SER A N 14
ATOM 17117 C CA . SER A 1 2 ? 38.901 -2.984 13.182 1.00 0.00 2 SER A CA 14
ATOM 17118 C C . SER A 1 2 ? 37.520 -3.541 13.513 1.00 0.00 2 SER A C 14
ATOM 17119 O O . SER A 1 2 ? 37.026 -4.446 12.841 1.00 0.00 2 SER A O 14
ATOM 17127 N N . SER A 1 3 ? 36.903 -2.993 14.555 1.00 0.00 3 SER A N 14
ATOM 17128 C CA . SER A 1 3 ? 35.580 -3.436 14.980 1.00 0.00 3 SER A CA 14
ATOM 17129 C C . SER A 1 3 ? 34.488 -2.730 14.182 1.00 0.00 3 SER A C 14
ATOM 17130 O O . SER A 1 3 ? 33.975 -1.691 14.595 1.00 0.00 3 SER A O 14
ATOM 17138 N N . GLY A 1 4 ? 34.138 -3.303 13.034 1.00 0.00 4 GLY A N 14
ATOM 17139 C CA . GLY A 1 4 ? 33.110 -2.716 12.195 1.00 0.00 4 GLY A CA 14
ATOM 17140 C C . GLY A 1 4 ? 31.864 -3.576 12.118 1.00 0.00 4 GLY A C 14
ATOM 17141 O O . GLY A 1 4 ? 31.684 -4.494 12.918 1.00 0.00 4 GLY A O 14
ATOM 17145 N N . SER A 1 5 ? 30.999 -3.277 11.153 1.00 0.00 5 SER A N 14
ATOM 17146 C CA . SER A 1 5 ? 29.760 -4.026 10.978 1.00 0.00 5 SER A CA 14
ATOM 17147 C C . SER A 1 5 ? 29.208 -3.840 9.569 1.00 0.00 5 SER A C 14
ATOM 17148 O O . SER A 1 5 ? 28.682 -2.779 9.231 1.00 0.00 5 SER A O 14
ATOM 17156 N N . SER A 1 6 ? 29.331 -4.879 8.750 1.00 0.00 6 SER A N 14
ATOM 17157 C CA . SER A 1 6 ? 28.848 -4.831 7.375 1.00 0.00 6 SER A CA 14
ATOM 17158 C C . SER A 1 6 ? 29.503 -3.686 6.608 1.00 0.00 6 SER A C 14
ATOM 17159 O O . SER A 1 6 ? 28.840 -2.956 5.873 1.00 0.00 6 SER A O 14
ATOM 17167 N N . GLY A 1 7 ? 30.813 -3.536 6.787 1.00 0.00 7 GLY A N 14
ATOM 17168 C CA . GLY A 1 7 ? 31.538 -2.479 6.107 1.00 0.00 7 GLY A CA 14
ATOM 17169 C C . GLY A 1 7 ? 31.385 -2.547 4.600 1.00 0.00 7 GLY A C 14
ATOM 17170 O O . GLY A 1 7 ? 31.543 -3.610 4.001 1.00 0.00 7 GLY A O 14
ATOM 17174 N N . GLY A 1 8 ? 31.074 -1.409 3.986 1.00 0.00 8 GLY A N 14
ATOM 17175 C CA . GLY A 1 8 ? 30.902 -1.367 2.546 1.00 0.00 8 GLY A CA 14
ATOM 17176 C C . GLY A 1 8 ? 29.460 -1.139 2.140 1.00 0.00 8 GLY A C 14
ATOM 17177 O O . GLY A 1 8 ? 28.803 -0.227 2.644 1.00 0.00 8 GLY A O 14
ATOM 17181 N N . TYR A 1 9 ? 28.966 -1.966 1.226 1.00 0.00 9 TYR A N 14
ATOM 17182 C CA . TYR A 1 9 ? 27.593 -1.848 0.750 1.00 0.00 9 TYR A CA 14
ATOM 17183 C C . TYR A 1 9 ? 26.991 -3.223 0.477 1.00 0.00 9 TYR A C 14
ATOM 17184 O O . TYR A 1 9 ? 27.689 -4.180 0.144 1.00 0.00 9 TYR A O 14
ATOM 17202 N N . PRO A 1 10 ? 25.661 -3.324 0.622 1.00 0.00 10 PRO A N 14
ATOM 17203 C CA . PRO A 1 10 ? 24.819 -2.191 1.019 1.00 0.00 10 PRO A CA 14
ATOM 17204 C C . PRO A 1 10 ? 25.045 -1.783 2.470 1.00 0.00 10 PRO A C 14
ATOM 17205 O O . PRO A 1 10 ? 25.180 -2.632 3.350 1.00 0.00 10 PRO A O 14
ATOM 17216 N N . ASN A 1 11 ? 25.083 -0.476 2.714 1.00 0.00 11 ASN A N 14
ATOM 17217 C CA . ASN A 1 11 ? 25.292 0.045 4.060 1.00 0.00 11 ASN A CA 14
ATOM 17218 C C . ASN A 1 11 ? 24.040 -0.134 4.912 1.00 0.00 11 ASN A C 14
ATOM 17219 O O . ASN A 1 11 ? 23.022 0.519 4.685 1.00 0.00 11 ASN A O 14
ATOM 17230 N N . GLY A 1 12 ? 24.122 -1.025 5.897 1.00 0.00 12 GLY A N 14
ATOM 17231 C CA . GLY A 1 12 ? 22.990 -1.274 6.769 1.00 0.00 12 GLY A CA 14
ATOM 17232 C C . GLY A 1 12 ? 22.469 -2.693 6.653 1.00 0.00 12 GLY A C 14
ATOM 17233 O O . GLY A 1 12 ? 22.884 -3.445 5.771 1.00 0.00 12 GLY A O 14
ATOM 17237 N N . THR A 1 13 ? 21.558 -3.062 7.548 1.00 0.00 13 THR A N 14
ATOM 17238 C CA . THR A 1 13 ? 20.983 -4.401 7.545 1.00 0.00 13 THR A CA 14
ATOM 17239 C C . THR A 1 13 ? 19.696 -4.444 6.729 1.00 0.00 13 THR A C 14
ATOM 17240 O O . THR A 1 13 ? 19.118 -3.405 6.408 1.00 0.00 13 THR A O 14
ATOM 17251 N N . SER A 1 14 ? 19.251 -5.652 6.397 1.00 0.00 14 SER A N 14
ATOM 17252 C CA . SER A 1 14 ? 18.033 -5.829 5.616 1.00 0.00 14 SER A CA 14
ATOM 17253 C C . SER A 1 14 ? 16.840 -5.186 6.315 1.00 0.00 14 SER A C 14
ATOM 17254 O O . SER A 1 14 ? 16.689 -5.291 7.532 1.00 0.00 14 SER A O 14
ATOM 17262 N N . ALA A 1 15 ? 15.994 -4.520 5.537 1.00 0.00 15 ALA A N 14
ATOM 17263 C CA . ALA A 1 15 ? 14.813 -3.860 6.080 1.00 0.00 15 ALA A CA 14
ATOM 17264 C C . ALA A 1 15 ? 13.708 -3.762 5.033 1.00 0.00 15 ALA A C 14
ATOM 17265 O O . ALA A 1 15 ? 13.918 -4.084 3.864 1.00 0.00 15 ALA A O 14
ATOM 17272 N N . ALA A 1 16 ? 12.532 -3.316 5.460 1.00 0.00 16 ALA A N 14
ATOM 17273 C CA . ALA A 1 16 ? 11.395 -3.174 4.559 1.00 0.00 16 ALA A CA 14
ATOM 17274 C C . ALA A 1 16 ? 11.586 -1.990 3.617 1.00 0.00 16 ALA A C 14
ATOM 17275 O O . ALA A 1 16 ? 12.021 -0.916 4.033 1.00 0.00 16 ALA A O 14
ATOM 17282 N N . LEU A 1 17 ? 11.258 -2.193 2.346 1.00 0.00 17 LEU A N 14
ATOM 17283 C CA . LEU A 1 17 ? 11.394 -1.142 1.343 1.00 0.00 17 LEU A CA 14
ATOM 17284 C C . LEU A 1 17 ? 10.027 -0.677 0.854 1.00 0.00 17 LEU A C 14
ATOM 17285 O O . LEU A 1 17 ? 9.256 -1.459 0.296 1.00 0.00 17 LEU A O 14
ATOM 17301 N N . ARG A 1 18 ? 9.733 0.602 1.064 1.00 0.00 18 ARG A N 14
ATOM 17302 C CA . ARG A 1 18 ? 8.458 1.173 0.644 1.00 0.00 18 ARG A CA 14
ATOM 17303 C C . ARG A 1 18 ? 8.504 1.581 -0.826 1.00 0.00 18 ARG A C 14
ATOM 17304 O O . ARG A 1 18 ? 9.404 2.305 -1.250 1.00 0.00 18 ARG A O 14
ATOM 17325 N N . GLU A 1 19 ? 7.528 1.111 -1.596 1.00 0.00 19 GLU A N 14
ATOM 17326 C CA . GLU A 1 19 ? 7.459 1.427 -3.018 1.00 0.00 19 GLU A CA 14
ATOM 17327 C C . GLU A 1 19 ? 6.353 2.441 -3.297 1.00 0.00 19 GLU A C 14
ATOM 17328 O O . GLU A 1 19 ? 5.388 2.550 -2.539 1.00 0.00 19 GLU A O 14
ATOM 17340 N N . THR A 1 20 ? 6.501 3.183 -4.390 1.00 0.00 20 THR A N 14
ATOM 17341 C CA . THR A 1 20 ? 5.518 4.190 -4.769 1.00 0.00 20 THR A CA 14
ATOM 17342 C C . THR A 1 20 ? 4.886 3.862 -6.116 1.00 0.00 20 THR A C 14
ATOM 17343 O O . THR A 1 20 ? 5.562 3.397 -7.033 1.00 0.00 20 THR A O 14
ATOM 17354 N N . GLY A 1 21 ? 3.584 4.108 -6.230 1.00 0.00 21 GLY A N 14
ATOM 17355 C CA . GLY A 1 21 ? 2.883 3.832 -7.471 1.00 0.00 21 GLY A CA 14
ATOM 17356 C C . GLY A 1 21 ? 1.767 4.822 -7.738 1.00 0.00 21 GLY A C 14
ATOM 17357 O O . GLY A 1 21 ? 1.927 6.023 -7.520 1.00 0.00 21 GLY A O 14
ATOM 17361 N N . VAL A 1 22 ? 0.632 4.318 -8.213 1.00 0.00 22 VAL A N 14
ATOM 17362 C CA . VAL A 1 22 ? -0.515 5.167 -8.511 1.00 0.00 22 VAL A CA 14
ATOM 17363 C C . VAL A 1 22 ? -1.818 4.379 -8.429 1.00 0.00 22 VAL A C 14
ATOM 17364 O O . VAL A 1 22 ? -1.989 3.371 -9.115 1.00 0.00 22 VAL A O 14
ATOM 17377 N N . ILE A 1 23 ? -2.733 4.845 -7.587 1.00 0.00 23 ILE A N 14
ATOM 17378 C CA . ILE A 1 23 ? -4.021 4.185 -7.416 1.00 0.00 23 ILE A CA 14
ATOM 17379 C C . ILE A 1 23 ? -4.721 3.992 -8.757 1.00 0.00 23 ILE A C 14
ATOM 17380 O O . ILE A 1 23 ? -5.427 4.880 -9.233 1.00 0.00 23 ILE A O 14
ATOM 17396 N N . GLU A 1 24 ? -4.522 2.824 -9.360 1.00 0.00 24 GLU A N 14
ATOM 17397 C CA . GLU A 1 24 ? -5.136 2.514 -10.646 1.00 0.00 24 GLU A CA 14
ATOM 17398 C C . GLU A 1 24 ? -6.651 2.399 -10.512 1.00 0.00 24 GLU A C 14
ATOM 17399 O O . GLU A 1 24 ? -7.399 2.846 -11.382 1.00 0.00 24 GLU A O 14
ATOM 17411 N N . LYS A 1 25 ? -7.098 1.797 -9.416 1.00 0.00 25 LYS A N 14
ATOM 17412 C CA . LYS A 1 25 ? -8.524 1.622 -9.165 1.00 0.00 25 LYS A CA 14
ATOM 17413 C C . LYS A 1 25 ? -8.831 1.729 -7.675 1.00 0.00 25 LYS A C 14
ATOM 17414 O O . LYS A 1 25 ? -7.952 1.536 -6.834 1.00 0.00 25 LYS A O 14
ATOM 17433 N N . LEU A 1 26 ? -10.083 2.035 -7.354 1.00 0.00 26 LEU A N 14
ATOM 17434 C CA . LEU A 1 26 ? -10.507 2.166 -5.964 1.00 0.00 26 LEU A CA 14
ATOM 17435 C C . LEU A 1 26 ? -11.932 1.654 -5.779 1.00 0.00 26 LEU A C 14
ATOM 17436 O O . LEU A 1 26 ? -12.829 1.988 -6.555 1.00 0.00 26 LEU A O 14
ATOM 17452 N N . LEU A 1 27 ? -12.134 0.843 -4.746 1.00 0.00 27 LEU A N 14
ATOM 17453 C CA . LEU A 1 27 ? -13.451 0.286 -4.457 1.00 0.00 27 LEU A CA 14
ATOM 17454 C C . LEU A 1 27 ? -13.859 0.572 -3.015 1.00 0.00 27 LEU A C 14
ATOM 17455 O O . LEU A 1 27 ? -13.169 1.294 -2.295 1.00 0.00 27 LEU A O 14
ATOM 17471 N N . THR A 1 28 ? -14.984 -0.001 -2.599 1.00 0.00 28 THR A N 14
ATOM 17472 C CA . THR A 1 28 ? -15.483 0.192 -1.243 1.00 0.00 28 THR A CA 14
ATOM 17473 C C . THR A 1 28 ? -14.848 -0.802 -0.278 1.00 0.00 28 THR A C 14
ATOM 17474 O O . THR A 1 28 ? -14.718 -0.527 0.915 1.00 0.00 28 THR A O 14
ATOM 17485 N N . SER A 1 29 ? -14.454 -1.959 -0.801 1.00 0.00 29 SER A N 14
ATOM 17486 C CA . SER A 1 29 ? -13.834 -2.996 0.017 1.00 0.00 29 SER A CA 14
ATOM 17487 C C . SER A 1 29 ? -12.313 -2.900 -0.045 1.00 0.00 29 SER A C 14
ATOM 17488 O O . SER A 1 29 ? -11.614 -3.358 0.858 1.00 0.00 29 SER A O 14
ATOM 17496 N N . TYR A 1 30 ? -11.808 -2.301 -1.118 1.00 0.00 30 TYR A N 14
ATOM 17497 C CA . TYR A 1 30 ? -10.370 -2.146 -1.300 1.00 0.00 30 TYR A CA 14
ATOM 17498 C C . TYR A 1 30 ? -10.064 -1.352 -2.567 1.00 0.00 30 TYR A C 14
ATOM 17499 O O . TYR A 1 30 ? -10.969 -0.856 -3.236 1.00 0.00 30 TYR A O 14
ATOM 17517 N N . GLY A 1 31 ? -8.779 -1.236 -2.889 1.00 0.00 31 GLY A N 14
ATOM 17518 C CA . GLY A 1 31 ? -8.374 -0.502 -4.074 1.00 0.00 31 GLY A CA 14
ATOM 17519 C C . GLY A 1 31 ? -7.112 -1.062 -4.700 1.00 0.00 31 GLY A C 14
ATOM 17520 O O . GLY A 1 31 ? -6.355 -1.783 -4.050 1.00 0.00 31 GLY A O 14
ATOM 17524 N N . PHE A 1 32 ? -6.885 -0.731 -5.967 1.00 0.00 32 PHE A N 14
ATOM 17525 C CA . PHE A 1 32 ? -5.708 -1.208 -6.682 1.00 0.00 32 PHE A CA 14
ATOM 17526 C C . PHE A 1 32 ? -4.678 -0.093 -6.839 1.00 0.00 32 PHE A C 14
ATOM 17527 O O . PHE A 1 32 ? -5.022 1.090 -6.831 1.00 0.00 32 PHE A O 14
ATOM 17544 N N . ILE A 1 33 ? -3.414 -0.478 -6.981 1.00 0.00 33 ILE A N 14
ATOM 17545 C CA . ILE A 1 33 ? -2.335 0.489 -7.141 1.00 0.00 33 ILE A CA 14
ATOM 17546 C C . ILE A 1 33 ? -1.350 0.040 -8.215 1.00 0.00 33 ILE A C 14
ATOM 17547 O O . ILE A 1 33 ? -0.665 -0.971 -8.059 1.00 0.00 33 ILE A O 14
ATOM 17563 N N . GLN A 1 34 ? -1.283 0.800 -9.303 1.00 0.00 34 GLN A N 14
ATOM 17564 C CA . GLN A 1 34 ? -0.380 0.481 -10.403 1.00 0.00 34 GLN A CA 14
ATOM 17565 C C . GLN A 1 34 ? 1.022 1.015 -10.129 1.00 0.00 34 GLN A C 14
ATOM 17566 O O . GLN A 1 34 ? 1.275 2.214 -10.251 1.00 0.00 34 GLN A O 14
ATOM 17580 N N . CYS A 1 35 ? 1.928 0.118 -9.757 1.00 0.00 35 CYS A N 14
ATOM 17581 C CA . CYS A 1 35 ? 3.306 0.500 -9.464 1.00 0.00 35 CYS A CA 14
ATOM 17582 C C . CYS A 1 35 ? 3.899 1.315 -10.608 1.00 0.00 35 CYS A C 14
ATOM 17583 O O . CYS A 1 35 ? 3.705 0.991 -11.780 1.00 0.00 35 CYS A O 14
ATOM 17591 N N . SER A 1 36 ? 4.623 2.374 -10.260 1.00 0.00 36 SER A N 14
ATOM 17592 C CA . SER A 1 36 ? 5.241 3.239 -11.258 1.00 0.00 36 SER A CA 14
ATOM 17593 C C . SER A 1 36 ? 6.712 2.883 -11.450 1.00 0.00 36 SER A C 14
ATOM 17594 O O . SER A 1 36 ? 7.421 3.526 -12.223 1.00 0.00 36 SER A O 14
ATOM 17602 N N . GLU A 1 37 ? 7.162 1.852 -10.741 1.00 0.00 37 GLU A N 14
ATOM 17603 C CA . GLU A 1 37 ? 8.549 1.411 -10.832 1.00 0.00 37 GLU A CA 14
ATOM 17604 C C . GLU A 1 37 ? 8.643 0.053 -11.522 1.00 0.00 37 GLU A C 14
ATOM 17605 O O . GLU A 1 37 ? 9.531 -0.177 -12.344 1.00 0.00 37 GLU A O 14
ATOM 17617 N N . ARG A 1 38 ? 7.721 -0.842 -11.183 1.00 0.00 38 ARG A N 14
ATOM 17618 C CA . ARG A 1 38 ? 7.701 -2.177 -11.768 1.00 0.00 38 ARG A CA 14
ATOM 17619 C C . ARG A 1 38 ? 6.642 -2.275 -12.862 1.00 0.00 38 ARG A C 14
ATOM 17620 O O . ARG A 1 38 ? 6.636 -3.221 -13.650 1.00 0.00 38 ARG A O 14
ATOM 17641 N N . GLN A 1 39 ? 5.749 -1.292 -12.904 1.00 0.00 39 GLN A N 14
ATOM 17642 C CA . GLN A 1 39 ? 4.685 -1.268 -13.901 1.00 0.00 39 GLN A CA 14
ATOM 17643 C C . GLN A 1 39 ? 3.743 -2.454 -13.720 1.00 0.00 39 GLN A C 14
ATOM 17644 O O . GLN A 1 39 ? 3.367 -3.114 -14.688 1.00 0.00 39 GLN A O 14
ATOM 17658 N N . ALA A 1 40 ? 3.366 -2.719 -12.473 1.00 0.00 40 ALA A N 14
ATOM 17659 C CA . ALA A 1 40 ? 2.467 -3.824 -12.165 1.00 0.00 40 ALA A CA 14
ATOM 17660 C C . ALA A 1 40 ? 1.280 -3.350 -11.334 1.00 0.00 40 ALA A C 14
ATOM 17661 O O . ALA A 1 40 ? 1.433 -2.538 -10.421 1.00 0.00 40 ALA A O 14
ATOM 17668 N N . ARG A 1 41 ? 0.096 -3.861 -11.657 1.00 0.00 41 ARG A N 14
ATOM 17669 C CA . ARG A 1 41 ? -1.118 -3.488 -10.941 1.00 0.00 41 ARG A CA 14
ATOM 17670 C C . ARG A 1 41 ? -1.241 -4.268 -9.635 1.00 0.00 41 ARG A C 14
ATOM 17671 O O . ARG A 1 41 ? -1.611 -5.443 -9.634 1.00 0.00 41 ARG A O 14
ATOM 17692 N N . LEU A 1 42 ? -0.928 -3.608 -8.526 1.00 0.00 42 LEU A N 14
ATOM 17693 C CA . LEU A 1 42 ? -1.002 -4.240 -7.213 1.00 0.00 42 LEU A CA 14
ATOM 17694 C C . LEU A 1 42 ? -2.414 -4.147 -6.644 1.00 0.00 42 LEU A C 14
ATOM 17695 O O . LEU A 1 42 ? -3.280 -3.478 -7.208 1.00 0.00 42 LEU A O 14
ATOM 17711 N N . PHE A 1 43 ? -2.639 -4.821 -5.521 1.00 0.00 43 PHE A N 14
ATOM 17712 C CA . PHE A 1 43 ? -3.946 -4.814 -4.874 1.00 0.00 43 PHE A CA 14
ATOM 17713 C C . PHE A 1 43 ? -3.820 -4.445 -3.398 1.00 0.00 43 PHE A C 14
ATOM 17714 O O . PHE A 1 43 ? -3.364 -5.247 -2.583 1.00 0.00 43 PHE A O 14
ATOM 17731 N N . PHE A 1 44 ? -4.228 -3.226 -3.063 1.00 0.00 44 PHE A N 14
ATOM 17732 C CA . PHE A 1 44 ? -4.160 -2.748 -1.687 1.00 0.00 44 PHE A CA 14
ATOM 17733 C C . PHE A 1 44 ? -5.534 -2.800 -1.025 1.00 0.00 44 PHE A C 14
ATOM 17734 O O . PHE A 1 44 ? -6.544 -2.451 -1.637 1.00 0.00 44 PHE A O 14
ATOM 17751 N N . HIS A 1 45 ? -5.564 -3.238 0.230 1.00 0.00 45 HIS A N 14
ATOM 17752 C CA . HIS A 1 45 ? -6.814 -3.335 0.976 1.00 0.00 45 HIS A CA 14
ATOM 17753 C C . HIS A 1 45 ? -7.105 -2.036 1.720 1.00 0.00 45 HIS A C 14
ATOM 17754 O O . HIS A 1 45 ? -6.203 -1.421 2.291 1.00 0.00 45 HIS A O 14
ATOM 17769 N N . CYS A 1 46 ? -8.367 -1.623 1.708 1.00 0.00 46 CYS A N 14
ATOM 17770 C CA . CYS A 1 46 ? -8.777 -0.396 2.381 1.00 0.00 46 CYS A CA 14
ATOM 17771 C C . CYS A 1 46 ? -8.276 -0.372 3.822 1.00 0.00 46 CYS A C 14
ATOM 17772 O O . CYS A 1 46 ? -8.234 0.681 4.457 1.00 0.00 46 CYS A O 14
ATOM 17780 N N . SER A 1 47 ? -7.899 -1.540 4.331 1.00 0.00 47 SER A N 14
ATOM 17781 C CA . SER A 1 47 ? -7.406 -1.655 5.698 1.00 0.00 47 SER A CA 14
ATOM 17782 C C . SER A 1 47 ? -5.950 -1.209 5.790 1.00 0.00 47 SER A C 14
ATOM 17783 O O . SER A 1 47 ? -5.515 -0.679 6.812 1.00 0.00 47 SER A O 14
ATOM 17791 N N . GLN A 1 48 ? -5.201 -1.428 4.714 1.00 0.00 48 GLN A N 14
ATOM 17792 C CA . GLN A 1 48 ? -3.794 -1.050 4.672 1.00 0.00 48 GLN A CA 14
ATOM 17793 C C . GLN A 1 48 ? -3.626 0.450 4.895 1.00 0.00 48 GLN A C 14
ATOM 17794 O O . GLN A 1 48 ? -2.887 0.877 5.782 1.00 0.00 48 GLN A O 14
ATOM 17808 N N . TYR A 1 49 ? -4.316 1.244 4.084 1.00 0.00 49 TYR A N 14
ATOM 17809 C CA . TYR A 1 49 ? -4.241 2.696 4.190 1.00 0.00 49 TYR A CA 14
ATOM 17810 C C . TYR A 1 49 ? -4.548 3.154 5.613 1.00 0.00 49 TYR A C 14
ATOM 17811 O O . TYR A 1 49 ? -5.621 2.879 6.147 1.00 0.00 49 TYR A O 14
ATOM 17829 N N . ASN A 1 50 ? -3.596 3.856 6.219 1.00 0.00 50 ASN A N 14
ATOM 17830 C CA . ASN A 1 50 ? -3.763 4.354 7.580 1.00 0.00 50 ASN A CA 14
ATOM 17831 C C . ASN A 1 50 ? -4.670 5.581 7.603 1.00 0.00 50 ASN A C 14
ATOM 17832 O O . ASN A 1 50 ? -5.515 5.725 8.485 1.00 0.00 50 ASN A O 14
ATOM 17843 N N . GLY A 1 51 ? -4.487 6.463 6.625 1.00 0.00 51 GLY A N 14
ATOM 17844 C CA . GLY A 1 51 ? -5.295 7.666 6.551 1.00 0.00 51 GLY A CA 14
ATOM 17845 C C . GLY A 1 51 ? -6.767 7.364 6.352 1.00 0.00 51 GLY A C 14
ATOM 17846 O O . GLY A 1 51 ? -7.281 6.374 6.871 1.00 0.00 51 GLY A O 14
ATOM 17850 N N . ASN A 1 52 ? -7.449 8.221 5.598 1.00 0.00 52 ASN A N 14
ATOM 17851 C CA . ASN A 1 52 ? -8.872 8.042 5.333 1.00 0.00 52 ASN A CA 14
ATOM 17852 C C . ASN A 1 52 ? -9.124 7.819 3.845 1.00 0.00 52 ASN A C 14
ATOM 17853 O O . ASN A 1 52 ? -8.959 8.731 3.033 1.00 0.00 52 ASN A O 14
ATOM 17864 N N . LEU A 1 53 ? -9.527 6.603 3.495 1.00 0.00 53 LEU A N 14
ATOM 17865 C CA . LEU A 1 53 ? -9.803 6.260 2.104 1.00 0.00 53 LEU A CA 14
ATOM 17866 C C . LEU A 1 53 ? -10.409 7.446 1.361 1.00 0.00 53 LEU A C 14
ATOM 17867 O O . LEU A 1 53 ? -10.083 7.695 0.200 1.00 0.00 53 LEU A O 14
ATOM 17883 N N . GLN A 1 54 ? -11.290 8.175 2.038 1.00 0.00 54 GLN A N 14
ATOM 17884 C CA . GLN A 1 54 ? -11.940 9.336 1.441 1.00 0.00 54 GLN A CA 14
ATOM 17885 C C . GLN A 1 54 ? -10.921 10.230 0.742 1.00 0.00 54 GLN A C 14
ATOM 17886 O O . GLN A 1 54 ? -11.115 10.627 -0.407 1.00 0.00 54 GLN A O 14
ATOM 17900 N N . ASP A 1 55 ? -9.837 10.544 1.442 1.00 0.00 55 ASP A N 14
ATOM 17901 C CA . ASP A 1 55 ? -8.787 11.391 0.888 1.00 0.00 55 ASP A CA 14
ATOM 17902 C C . ASP A 1 55 ? -8.137 10.728 -0.322 1.00 0.00 55 ASP A C 14
ATOM 17903 O O . ASP A 1 55 ? -7.790 11.396 -1.297 1.00 0.00 55 ASP A O 14
ATOM 17912 N N . LEU A 1 56 ? -7.974 9.412 -0.253 1.00 0.00 56 LEU A N 14
ATOM 17913 C CA . LEU A 1 56 ? -7.364 8.658 -1.344 1.00 0.00 56 LEU A CA 14
ATOM 17914 C C . LEU A 1 56 ? -8.244 8.694 -2.589 1.00 0.00 56 LEU A C 14
ATOM 17915 O O . LEU A 1 56 ? -9.471 8.732 -2.496 1.00 0.00 56 LEU A O 14
ATOM 17931 N N . LYS A 1 57 ? -7.608 8.681 -3.756 1.00 0.00 57 LYS A N 14
ATOM 17932 C CA . LYS A 1 57 ? -8.332 8.708 -5.022 1.00 0.00 57 LYS A CA 14
ATOM 17933 C C . LYS A 1 57 ? -7.573 7.940 -6.099 1.00 0.00 57 LYS A C 14
ATOM 17934 O O . LYS A 1 57 ? -6.389 7.640 -5.945 1.00 0.00 57 LYS A O 14
ATOM 17953 N N . VAL A 1 58 ? -8.262 7.625 -7.191 1.00 0.00 58 VAL A N 14
ATOM 17954 C CA . VAL A 1 58 ? -7.652 6.893 -8.295 1.00 0.00 58 VAL A CA 14
ATOM 17955 C C . VAL A 1 58 ? -6.837 7.823 -9.187 1.00 0.00 58 VAL A C 14
ATOM 17956 O O . VAL A 1 58 ? -7.386 8.523 -10.037 1.00 0.00 58 VAL A O 14
ATOM 17969 N N . GLY A 1 59 ? -5.523 7.825 -8.987 1.00 0.00 59 GLY A N 14
ATOM 17970 C CA . GLY A 1 59 ? -4.653 8.672 -9.781 1.00 0.00 59 GLY A CA 14
ATOM 17971 C C . GLY A 1 59 ? -3.690 9.475 -8.928 1.00 0.00 59 GLY A C 14
ATOM 17972 O O . GLY A 1 59 ? -2.866 10.226 -9.451 1.00 0.00 59 GLY A O 14
ATOM 17976 N N . ASP A 1 60 ? -3.794 9.318 -7.614 1.00 0.00 60 ASP A N 14
ATOM 17977 C CA . ASP A 1 60 ? -2.927 10.035 -6.686 1.00 0.00 60 ASP A CA 14
ATOM 17978 C C . ASP A 1 60 ? -1.725 9.180 -6.296 1.00 0.00 60 ASP A C 14
ATOM 17979 O O . ASP A 1 60 ? -1.763 7.953 -6.400 1.00 0.00 60 ASP A O 14
ATOM 17988 N N . ASP A 1 61 ? -0.660 9.835 -5.847 1.00 0.00 61 ASP A N 14
ATOM 17989 C CA . ASP A 1 61 ? 0.553 9.135 -5.440 1.00 0.00 61 ASP A CA 14
ATOM 17990 C C . ASP A 1 61 ? 0.442 8.649 -3.999 1.00 0.00 61 ASP A C 14
ATOM 17991 O O . ASP A 1 61 ? -0.061 9.360 -3.129 1.00 0.00 61 ASP A O 14
ATOM 18000 N N . VAL A 1 62 ? 0.916 7.431 -3.752 1.00 0.00 62 VAL A N 14
ATOM 18001 C CA . VAL A 1 62 ? 0.870 6.849 -2.416 1.00 0.00 62 VAL A CA 14
ATOM 18002 C C . VAL A 1 62 ? 2.002 5.847 -2.215 1.00 0.00 62 VAL A C 14
ATOM 18003 O O . VAL A 1 62 ? 2.358 5.106 -3.130 1.00 0.00 62 VAL A O 14
ATOM 18016 N N . GLU A 1 63 ? 2.562 5.830 -1.009 1.00 0.00 63 GLU A N 14
ATOM 18017 C CA . GLU A 1 63 ? 3.654 4.919 -0.688 1.00 0.00 63 GLU A CA 14
ATOM 18018 C C . GLU A 1 63 ? 3.138 3.696 0.065 1.00 0.00 63 GLU A C 14
ATOM 18019 O O . GLU A 1 63 ? 2.400 3.820 1.042 1.00 0.00 63 GLU A O 14
ATOM 18031 N N . PHE A 1 64 ? 3.532 2.514 -0.398 1.00 0.00 64 PHE A N 14
ATOM 18032 C CA . PHE A 1 64 ? 3.109 1.267 0.229 1.00 0.00 64 PHE A CA 14
ATOM 18033 C C . PHE A 1 64 ? 4.267 0.277 0.308 1.00 0.00 64 PHE A C 14
ATOM 18034 O O . PHE A 1 64 ? 5.364 0.551 -0.178 1.00 0.00 64 PHE A O 14
ATOM 18051 N N . GLU A 1 65 ? 4.014 -0.873 0.923 1.00 0.00 65 GLU A N 14
ATOM 18052 C CA . GLU A 1 65 ? 5.036 -1.904 1.066 1.00 0.00 65 GLU A CA 14
ATOM 18053 C C . GLU A 1 65 ? 4.578 -3.215 0.434 1.00 0.00 65 GLU A C 14
ATOM 18054 O O . GLU A 1 65 ? 3.544 -3.770 0.807 1.00 0.00 65 GLU A O 14
ATOM 18066 N N . VAL A 1 66 ? 5.356 -3.706 -0.525 1.00 0.00 66 VAL A N 14
ATOM 18067 C CA . VAL A 1 66 ? 5.033 -4.952 -1.210 1.00 0.00 66 VAL A CA 14
ATOM 18068 C C . VAL A 1 66 ? 5.222 -6.151 -0.287 1.00 0.00 66 VAL A C 14
ATOM 18069 O O . VAL A 1 66 ? 6.327 -6.412 0.189 1.00 0.00 66 VAL A O 14
ATOM 18082 N N . SER A 1 67 ? 4.136 -6.876 -0.039 1.00 0.00 67 SER A N 14
ATOM 18083 C CA . SER A 1 67 ? 4.182 -8.047 0.830 1.00 0.00 67 SER A CA 14
ATOM 18084 C C . SER A 1 67 ? 3.697 -9.291 0.092 1.00 0.00 67 SER A C 14
ATOM 18085 O O . SER A 1 67 ? 3.301 -9.220 -1.071 1.00 0.00 67 SER A O 14
ATOM 18093 N N . SER A 1 68 ? 3.733 -10.429 0.777 1.00 0.00 68 SER A N 14
ATOM 18094 C CA . SER A 1 68 ? 3.302 -11.691 0.186 1.00 0.00 68 SER A CA 14
ATOM 18095 C C . SER A 1 68 ? 2.264 -12.378 1.068 1.00 0.00 68 SER A C 14
ATOM 18096 O O . SER A 1 68 ? 2.479 -12.565 2.266 1.00 0.00 68 SER A O 14
ATOM 18104 N N . ASP A 1 69 ? 1.140 -12.750 0.467 1.00 0.00 69 ASP A N 14
ATOM 18105 C CA . ASP A 1 69 ? 0.068 -13.417 1.197 1.00 0.00 69 ASP A CA 14
ATOM 18106 C C . ASP A 1 69 ? 0.516 -14.791 1.686 1.00 0.00 69 ASP A C 14
ATOM 18107 O O . ASP A 1 69 ? 1.597 -15.264 1.333 1.00 0.00 69 ASP A O 14
ATOM 18116 N N . ARG A 1 70 ? -0.320 -15.426 2.500 1.00 0.00 70 ARG A N 14
ATOM 18117 C CA . ARG A 1 70 ? -0.009 -16.744 3.039 1.00 0.00 70 ARG A CA 14
ATOM 18118 C C . ARG A 1 70 ? -0.872 -17.818 2.382 1.00 0.00 70 ARG A C 14
ATOM 18119 O O . ARG A 1 70 ? -0.709 -19.008 2.649 1.00 0.00 70 ARG A O 14
ATOM 18140 N N . ARG A 1 71 ? -1.789 -17.388 1.522 1.00 0.00 71 ARG A N 14
ATOM 18141 C CA . ARG A 1 71 ? -2.678 -18.312 0.828 1.00 0.00 71 ARG A CA 14
ATOM 18142 C C . ARG A 1 71 ? -2.331 -18.389 -0.656 1.00 0.00 71 ARG A C 14
ATOM 18143 O O . ARG A 1 71 ? -2.384 -19.460 -1.263 1.00 0.00 71 ARG A O 14
ATOM 18164 N N . THR A 1 72 ? -1.977 -17.246 -1.236 1.00 0.00 72 THR A N 14
ATOM 18165 C CA . THR A 1 72 ? -1.624 -17.184 -2.649 1.00 0.00 72 THR A CA 14
ATOM 18166 C C . THR A 1 72 ? -0.181 -16.727 -2.835 1.00 0.00 72 THR A C 14
ATOM 18167 O O . THR A 1 72 ? 0.392 -16.874 -3.913 1.00 0.00 72 THR A O 14
ATOM 18178 N N . GLY A 1 73 ? 0.400 -16.173 -1.775 1.00 0.00 73 GLY A N 14
ATOM 18179 C CA . GLY A 1 73 ? 1.772 -15.704 -1.843 1.00 0.00 73 GLY A CA 14
ATOM 18180 C C . GLY A 1 73 ? 1.964 -14.623 -2.889 1.00 0.00 73 GLY A C 14
ATOM 18181 O O . GLY A 1 73 ? 3.091 -14.322 -3.282 1.00 0.00 73 GLY A O 14
ATOM 18185 N N . LYS A 1 74 ? 0.861 -14.038 -3.342 1.00 0.00 74 LYS A N 14
ATOM 18186 C CA . LYS A 1 74 ? 0.911 -12.984 -4.349 1.00 0.00 74 LYS A CA 14
ATOM 18187 C C . LYS A 1 74 ? 1.335 -11.658 -3.727 1.00 0.00 74 LYS A C 14
ATOM 18188 O O . LYS A 1 74 ? 1.110 -11.399 -2.545 1.00 0.00 74 LYS A O 14
ATOM 18207 N N . PRO A 1 75 ? 1.962 -10.795 -4.541 1.00 0.00 75 PRO A N 14
ATOM 18208 C CA . PRO A 1 75 ? 2.428 -9.480 -4.093 1.00 0.00 75 PRO A CA 14
ATOM 18209 C C . PRO A 1 75 ? 1.276 -8.523 -3.806 1.00 0.00 75 PRO A C 14
ATOM 18210 O O . PRO A 1 75 ? 0.639 -8.010 -4.726 1.00 0.00 75 PRO A O 14
ATOM 18221 N N . ILE A 1 76 ? 1.014 -8.288 -2.525 1.00 0.00 76 ILE A N 14
ATOM 18222 C CA . ILE A 1 76 ? -0.061 -7.391 -2.117 1.00 0.00 76 ILE A CA 14
ATOM 18223 C C . ILE A 1 76 ? 0.488 -6.175 -1.379 1.00 0.00 76 ILE A C 14
ATOM 18224 O O . ILE A 1 76 ? 1.511 -6.258 -0.699 1.00 0.00 76 ILE A O 14
ATOM 18240 N N . ALA A 1 77 ? -0.200 -5.047 -1.515 1.00 0.00 77 ALA A N 14
ATOM 18241 C CA . ALA A 1 77 ? 0.216 -3.814 -0.858 1.00 0.00 77 ALA A CA 14
ATOM 18242 C C . ALA A 1 77 ? -0.306 -3.753 0.574 1.00 0.00 77 ALA A C 14
ATOM 18243 O O . ALA A 1 77 ? -1.419 -4.194 0.859 1.00 0.00 77 ALA A O 14
ATOM 18250 N N . VAL A 1 78 ? 0.506 -3.203 1.472 1.00 0.00 78 VAL A N 14
ATOM 18251 C CA . VAL A 1 78 ? 0.126 -3.084 2.874 1.00 0.00 78 VAL A CA 14
ATOM 18252 C C . VAL A 1 78 ? 0.697 -1.812 3.492 1.00 0.00 78 VAL A C 14
ATOM 18253 O O . VAL A 1 78 ? 1.596 -1.185 2.931 1.00 0.00 78 VAL A O 14
ATOM 18266 N N . LYS A 1 79 ? 0.169 -1.436 4.652 1.00 0.00 79 LYS A N 14
ATOM 18267 C CA . LYS A 1 79 ? 0.627 -0.239 5.349 1.00 0.00 79 LYS A CA 14
ATOM 18268 C C . LYS A 1 79 ? 0.732 0.942 4.390 1.00 0.00 79 LYS A C 14
ATOM 18269 O O . LYS A 1 79 ? 1.741 1.647 4.366 1.00 0.00 79 LYS A O 14
ATOM 18288 N N . LEU A 1 80 ? -0.316 1.153 3.601 1.00 0.00 80 LEU A N 14
ATOM 18289 C CA . LEU A 1 80 ? -0.342 2.251 2.641 1.00 0.00 80 LEU A CA 14
ATOM 18290 C C . LEU A 1 80 ? -0.243 3.598 3.350 1.00 0.00 80 LEU A C 14
ATOM 18291 O O . LEU A 1 80 ? -0.621 3.727 4.515 1.00 0.00 80 LEU A O 14
ATOM 18307 N N . VAL A 1 81 ? 0.268 4.599 2.640 1.00 0.00 81 VAL A N 14
ATOM 18308 C CA . VAL A 1 81 ? 0.414 5.937 3.200 1.00 0.00 81 VAL A CA 14
ATOM 18309 C C . VAL A 1 81 ? 0.507 6.987 2.099 1.00 0.00 81 VAL A C 14
ATOM 18310 O O . VAL A 1 81 ? 1.343 6.888 1.200 1.00 0.00 81 VAL A O 14
ATOM 18323 N N . LYS A 1 82 ? -0.357 7.993 2.174 1.00 0.00 82 LYS A N 14
ATOM 18324 C CA . LYS A 1 82 ? -0.372 9.064 1.185 1.00 0.00 82 LYS A CA 14
ATOM 18325 C C . LYS A 1 82 ? 0.920 9.873 1.238 1.00 0.00 82 LYS A C 14
ATOM 18326 O O . LYS A 1 82 ? 1.291 10.400 2.287 1.00 0.00 82 LYS A O 14
ATOM 18345 N N . ILE A 1 83 ? 1.601 9.967 0.100 1.00 0.00 83 ILE A N 14
ATOM 18346 C CA . ILE A 1 83 ? 2.850 10.714 0.018 1.00 0.00 83 ILE A CA 14
ATOM 18347 C C . ILE A 1 83 ? 2.630 12.190 0.330 1.00 0.00 83 ILE A C 14
ATOM 18348 O O . ILE A 1 83 ? 3.350 12.779 1.136 1.00 0.00 83 ILE A O 14
ATOM 18364 N N . SER A 1 84 ? 1.628 12.782 -0.312 1.00 0.00 84 SER A N 14
ATOM 18365 C CA . SER A 1 84 ? 1.314 14.191 -0.105 1.00 0.00 84 SER A CA 14
ATOM 18366 C C . SER A 1 84 ? 0.204 14.353 0.930 1.00 0.00 84 SER A C 14
ATOM 18367 O O . SER A 1 84 ? -0.634 13.469 1.102 1.00 0.00 84 SER A O 14
ATOM 18375 N N . GLY A 1 85 ? 0.207 15.491 1.618 1.00 0.00 85 GLY A N 14
ATOM 18376 C CA . GLY A 1 85 ? -0.802 15.750 2.628 1.00 0.00 85 GLY A CA 14
ATOM 18377 C C . GLY A 1 85 ? -0.217 16.341 3.895 1.00 0.00 85 GLY A C 14
ATOM 18378 O O . GLY A 1 85 ? 0.112 15.629 4.844 1.00 0.00 85 GLY A O 14
ATOM 18382 N N . PRO A 1 86 ? -0.077 17.675 3.920 1.00 0.00 86 PRO A N 14
ATOM 18383 C CA . PRO A 1 86 ? 0.474 18.391 5.074 1.00 0.00 86 PRO A CA 14
ATOM 18384 C C . PRO A 1 86 ? -0.466 18.368 6.275 1.00 0.00 86 PRO A C 14
ATOM 18385 O O . PRO A 1 86 ? -1.657 18.091 6.137 1.00 0.00 86 PRO A O 14
ATOM 18396 N N . SER A 1 87 ? 0.077 18.662 7.452 1.00 0.00 87 SER A N 14
ATOM 18397 C CA . SER A 1 87 ? -0.713 18.672 8.677 1.00 0.00 87 SER A CA 14
ATOM 18398 C C . SER A 1 87 ? -1.393 20.023 8.874 1.00 0.00 87 SER A C 14
ATOM 18399 O O . SER A 1 87 ? -0.784 20.970 9.372 1.00 0.00 87 SER A O 14
ATOM 18407 N N . SER A 1 88 ? -2.660 20.104 8.480 1.00 0.00 88 SER A N 14
ATOM 18408 C CA . SER A 1 88 ? -3.423 21.340 8.609 1.00 0.00 88 SER A CA 14
ATOM 18409 C C . SER A 1 88 ? -4.902 21.098 8.323 1.00 0.00 88 SER A C 14
ATOM 18410 O O . SER A 1 88 ? -5.260 20.519 7.298 1.00 0.00 88 SER A O 14
ATOM 18418 N N . GLY A 1 89 ? -5.757 21.547 9.237 1.00 0.00 89 GLY A N 14
ATOM 18419 C CA . GLY A 1 89 ? -7.187 21.370 9.065 1.00 0.00 89 GLY A CA 14
ATOM 18420 C C . GLY A 1 89 ? -7.748 20.284 9.962 1.00 0.00 89 GLY A C 14
ATOM 18421 O O . GLY A 1 89 ? -8.675 20.526 10.735 1.00 0.00 89 GLY A O 14
ATOM 18425 N N . GLY A 1 1 ? -6.886 -11.403 23.684 1.00 0.00 1 GLY A N 15
ATOM 18426 C CA . GLY A 1 1 ? -5.779 -12.330 23.827 1.00 0.00 1 GLY A CA 15
ATOM 18427 C C . GLY A 1 1 ? -5.238 -12.798 22.491 1.00 0.00 1 GLY A C 15
ATOM 18428 O O . GLY A 1 1 ? -5.706 -12.366 21.438 1.00 0.00 1 GLY A O 15
ATOM 18432 N N . SER A 1 2 ? -4.248 -13.684 22.533 1.00 0.00 2 SER A N 15
ATOM 18433 C CA . SER A 1 2 ? -3.638 -14.207 21.316 1.00 0.00 2 SER A CA 15
ATOM 18434 C C . SER A 1 2 ? -4.337 -15.486 20.865 1.00 0.00 2 SER A C 15
ATOM 18435 O O . SER A 1 2 ? -4.020 -16.579 21.336 1.00 0.00 2 SER A O 15
ATOM 18443 N N . SER A 1 3 ? -5.290 -15.342 19.949 1.00 0.00 3 SER A N 15
ATOM 18444 C CA . SER A 1 3 ? -6.037 -16.484 19.437 1.00 0.00 3 SER A CA 15
ATOM 18445 C C . SER A 1 3 ? -6.000 -16.517 17.912 1.00 0.00 3 SER A C 15
ATOM 18446 O O . SER A 1 3 ? -5.737 -15.505 17.264 1.00 0.00 3 SER A O 15
ATOM 18454 N N . GLY A 1 4 ? -6.265 -17.690 17.345 1.00 0.00 4 GLY A N 15
ATOM 18455 C CA . GLY A 1 4 ? -6.257 -17.835 15.901 1.00 0.00 4 GLY A CA 15
ATOM 18456 C C . GLY A 1 4 ? -4.874 -18.130 15.356 1.00 0.00 4 GLY A C 15
ATOM 18457 O O . GLY A 1 4 ? -3.871 -17.682 15.912 1.00 0.00 4 GLY A O 15
ATOM 18461 N N . SER A 1 5 ? -4.819 -18.888 14.265 1.00 0.00 5 SER A N 15
ATOM 18462 C CA . SER A 1 5 ? -3.547 -19.247 13.647 1.00 0.00 5 SER A CA 15
ATOM 18463 C C . SER A 1 5 ? -3.388 -18.561 12.293 1.00 0.00 5 SER A C 15
ATOM 18464 O O . SER A 1 5 ? -2.955 -19.178 11.320 1.00 0.00 5 SER A O 15
ATOM 18472 N N . SER A 1 6 ? -3.742 -17.281 12.240 1.00 0.00 6 SER A N 15
ATOM 18473 C CA . SER A 1 6 ? -3.643 -16.512 11.005 1.00 0.00 6 SER A CA 15
ATOM 18474 C C . SER A 1 6 ? -2.205 -16.065 10.758 1.00 0.00 6 SER A C 15
ATOM 18475 O O . SER A 1 6 ? -1.358 -16.139 11.647 1.00 0.00 6 SER A O 15
ATOM 18483 N N . GLY A 1 7 ? -1.938 -15.601 9.541 1.00 0.00 7 GLY A N 15
ATOM 18484 C CA . GLY A 1 7 ? -0.602 -15.150 9.196 1.00 0.00 7 GLY A CA 15
ATOM 18485 C C . GLY A 1 7 ? -0.467 -13.641 9.254 1.00 0.00 7 GLY A C 15
ATOM 18486 O O . GLY A 1 7 ? -1.352 -12.950 9.757 1.00 0.00 7 GLY A O 15
ATOM 18490 N N . GLY A 1 8 ? 0.646 -13.128 8.738 1.00 0.00 8 GLY A N 15
ATOM 18491 C CA . GLY A 1 8 ? 0.874 -11.694 8.745 1.00 0.00 8 GLY A CA 15
ATOM 18492 C C . GLY A 1 8 ? 2.320 -11.339 9.030 1.00 0.00 8 GLY A C 15
ATOM 18493 O O . GLY A 1 8 ? 3.198 -12.201 8.990 1.00 0.00 8 GLY A O 15
ATOM 18497 N N . TYR A 1 9 ? 2.569 -10.066 9.315 1.00 0.00 9 TYR A N 15
ATOM 18498 C CA . TYR A 1 9 ? 3.919 -9.597 9.603 1.00 0.00 9 TYR A CA 15
ATOM 18499 C C . TYR A 1 9 ? 4.709 -10.651 10.374 1.00 0.00 9 TYR A C 15
ATOM 18500 O O . TYR A 1 9 ? 4.149 -11.492 11.078 1.00 0.00 9 TYR A O 15
ATOM 18518 N N . PRO A 1 10 ? 6.042 -10.605 10.240 1.00 0.00 10 PRO A N 15
ATOM 18519 C CA . PRO A 1 10 ? 6.720 -9.609 9.405 1.00 0.00 10 PRO A CA 15
ATOM 18520 C C . PRO A 1 10 ? 6.480 -9.840 7.917 1.00 0.00 10 PRO A C 15
ATOM 18521 O O . PRO A 1 10 ? 5.851 -10.822 7.525 1.00 0.00 10 PRO A O 15
ATOM 18532 N N . ASN A 1 11 ? 6.987 -8.929 7.092 1.00 0.00 11 ASN A N 15
ATOM 18533 C CA . ASN A 1 11 ? 6.827 -9.034 5.646 1.00 0.00 11 ASN A CA 15
ATOM 18534 C C . ASN A 1 11 ? 7.983 -9.814 5.026 1.00 0.00 11 ASN A C 15
ATOM 18535 O O . ASN A 1 11 ? 7.774 -10.800 4.322 1.00 0.00 11 ASN A O 15
ATOM 18546 N N . GLY A 1 12 ? 9.205 -9.363 5.295 1.00 0.00 12 GLY A N 15
ATOM 18547 C CA . GLY A 1 12 ? 10.376 -10.029 4.757 1.00 0.00 12 GLY A CA 15
ATOM 18548 C C . GLY A 1 12 ? 11.396 -10.363 5.828 1.00 0.00 12 GLY A C 15
ATOM 18549 O O . GLY A 1 12 ? 11.266 -9.937 6.976 1.00 0.00 12 GLY A O 15
ATOM 18553 N N . THR A 1 13 ? 12.416 -11.130 5.453 1.00 0.00 13 THR A N 15
ATOM 18554 C CA . THR A 1 13 ? 13.461 -11.523 6.390 1.00 0.00 13 THR A CA 15
ATOM 18555 C C . THR A 1 13 ? 14.754 -10.761 6.124 1.00 0.00 13 THR A C 15
ATOM 18556 O O . THR A 1 13 ? 15.373 -10.229 7.045 1.00 0.00 13 THR A O 15
ATOM 18567 N N . SER A 1 14 ? 15.156 -10.712 4.858 1.00 0.00 14 SER A N 15
ATOM 18568 C CA . SER A 1 14 ? 16.378 -10.016 4.471 1.00 0.00 14 SER A CA 15
ATOM 18569 C C . SER A 1 14 ? 16.138 -9.137 3.247 1.00 0.00 14 SER A C 15
ATOM 18570 O O . SER A 1 14 ? 16.987 -9.045 2.360 1.00 0.00 14 SER A O 15
ATOM 18578 N N . ALA A 1 15 ? 14.976 -8.494 3.206 1.00 0.00 15 ALA A N 15
ATOM 18579 C CA . ALA A 1 15 ? 14.624 -7.621 2.093 1.00 0.00 15 ALA A CA 15
ATOM 18580 C C . ALA A 1 15 ? 13.299 -6.913 2.349 1.00 0.00 15 ALA A C 15
ATOM 18581 O O . ALA A 1 15 ? 12.301 -7.547 2.689 1.00 0.00 15 ALA A O 15
ATOM 18588 N N . ALA A 1 16 ? 13.296 -5.594 2.183 1.00 0.00 16 ALA A N 15
ATOM 18589 C CA . ALA A 1 16 ? 12.092 -4.800 2.395 1.00 0.00 16 ALA A CA 15
ATOM 18590 C C . ALA A 1 16 ? 12.322 -3.342 2.014 1.00 0.00 16 ALA A C 15
ATOM 18591 O O . ALA A 1 16 ? 13.409 -2.799 2.220 1.00 0.00 16 ALA A O 15
ATOM 18598 N N . LEU A 1 17 ? 11.294 -2.712 1.456 1.00 0.00 17 LEU A N 15
ATOM 18599 C CA . LEU A 1 17 ? 11.385 -1.315 1.045 1.00 0.00 17 LEU A CA 15
ATOM 18600 C C . LEU A 1 17 ? 10.017 -0.778 0.634 1.00 0.00 17 LEU A C 15
ATOM 18601 O O . LEU A 1 17 ? 9.225 -1.484 0.010 1.00 0.00 17 LEU A O 15
ATOM 18617 N N . ARG A 1 18 ? 9.749 0.474 0.988 1.00 0.00 18 ARG A N 15
ATOM 18618 C CA . ARG A 1 18 ? 8.477 1.106 0.655 1.00 0.00 18 ARG A CA 15
ATOM 18619 C C . ARG A 1 18 ? 8.432 1.492 -0.820 1.00 0.00 18 ARG A C 15
ATOM 18620 O O . ARG A 1 18 ? 9.235 2.300 -1.285 1.00 0.00 18 ARG A O 15
ATOM 18641 N N . GLU A 1 19 ? 7.486 0.909 -1.550 1.00 0.00 19 GLU A N 15
ATOM 18642 C CA . GLU A 1 19 ? 7.337 1.192 -2.973 1.00 0.00 19 GLU A CA 15
ATOM 18643 C C . GLU A 1 19 ? 6.290 2.277 -3.205 1.00 0.00 19 GLU A C 15
ATOM 18644 O O . GLU A 1 19 ? 5.379 2.461 -2.397 1.00 0.00 19 GLU A O 15
ATOM 18656 N N . THR A 1 20 ? 6.427 2.995 -4.316 1.00 0.00 20 THR A N 15
ATOM 18657 C CA . THR A 1 20 ? 5.495 4.063 -4.655 1.00 0.00 20 THR A CA 15
ATOM 18658 C C . THR A 1 20 ? 4.922 3.869 -6.054 1.00 0.00 20 THR A C 15
ATOM 18659 O O . THR A 1 20 ? 5.619 3.426 -6.965 1.00 0.00 20 THR A O 15
ATOM 18670 N N . GLY A 1 21 ? 3.645 4.204 -6.217 1.00 0.00 21 GLY A N 15
ATOM 18671 C CA . GLY A 1 21 ? 3.000 4.060 -7.509 1.00 0.00 21 GLY A CA 15
ATOM 18672 C C . GLY A 1 21 ? 1.846 5.026 -7.692 1.00 0.00 21 GLY A C 15
ATOM 18673 O O . GLY A 1 21 ? 1.982 6.223 -7.437 1.00 0.00 21 GLY A O 15
ATOM 18677 N N . VAL A 1 22 ? 0.706 4.507 -8.136 1.00 0.00 22 VAL A N 15
ATOM 18678 C CA . VAL A 1 22 ? -0.476 5.332 -8.354 1.00 0.00 22 VAL A CA 15
ATOM 18679 C C . VAL A 1 22 ? -1.754 4.518 -8.179 1.00 0.00 22 VAL A C 15
ATOM 18680 O O . VAL A 1 22 ? -1.779 3.317 -8.450 1.00 0.00 22 VAL A O 15
ATOM 18693 N N . ILE A 1 23 ? -2.812 5.180 -7.725 1.00 0.00 23 ILE A N 15
ATOM 18694 C CA . ILE A 1 23 ? -4.094 4.518 -7.515 1.00 0.00 23 ILE A CA 15
ATOM 18695 C C . ILE A 1 23 ? -4.810 4.275 -8.839 1.00 0.00 23 ILE A C 15
ATOM 18696 O O . ILE A 1 23 ? -5.505 5.153 -9.350 1.00 0.00 23 ILE A O 15
ATOM 18712 N N . GLU A 1 24 ? -4.637 3.077 -9.388 1.00 0.00 24 GLU A N 15
ATOM 18713 C CA . GLU A 1 24 ? -5.268 2.718 -10.653 1.00 0.00 24 GLU A CA 15
ATOM 18714 C C . GLU A 1 24 ? -6.781 2.598 -10.491 1.00 0.00 24 GLU A C 15
ATOM 18715 O O . GLU A 1 24 ? -7.547 3.128 -11.295 1.00 0.00 24 GLU A O 15
ATOM 18727 N N . LYS A 1 25 ? -7.204 1.896 -9.445 1.00 0.00 25 LYS A N 15
ATOM 18728 C CA . LYS A 1 25 ? -8.624 1.705 -9.175 1.00 0.00 25 LYS A CA 15
ATOM 18729 C C . LYS A 1 25 ? -8.899 1.714 -7.674 1.00 0.00 25 LYS A C 15
ATOM 18730 O O . LYS A 1 25 ? -8.036 1.352 -6.873 1.00 0.00 25 LYS A O 15
ATOM 18749 N N . LEU A 1 26 ? -10.105 2.128 -7.301 1.00 0.00 26 LEU A N 15
ATOM 18750 C CA . LEU A 1 26 ? -10.493 2.182 -5.896 1.00 0.00 26 LEU A CA 15
ATOM 18751 C C . LEU A 1 26 ? -11.940 1.734 -5.713 1.00 0.00 26 LEU A C 15
ATOM 18752 O O . LEU A 1 26 ? -12.816 2.091 -6.503 1.00 0.00 26 LEU A O 15
ATOM 18768 N N . LEU A 1 27 ? -12.184 0.952 -4.667 1.00 0.00 27 LEU A N 15
ATOM 18769 C CA . LEU A 1 27 ? -13.526 0.457 -4.379 1.00 0.00 27 LEU A CA 15
ATOM 18770 C C . LEU A 1 27 ? -13.936 0.796 -2.950 1.00 0.00 27 LEU A C 15
ATOM 18771 O O . LEU A 1 27 ? -13.217 1.493 -2.234 1.00 0.00 27 LEU A O 15
ATOM 18787 N N . THR A 1 28 ? -15.098 0.296 -2.539 1.00 0.00 28 THR A N 15
ATOM 18788 C CA . THR A 1 28 ? -15.603 0.544 -1.195 1.00 0.00 28 THR A CA 15
ATOM 18789 C C . THR A 1 28 ? -14.970 -0.406 -0.184 1.00 0.00 28 THR A C 15
ATOM 18790 O O . THR A 1 28 ? -14.995 -0.153 1.020 1.00 0.00 28 THR A O 15
ATOM 18801 N N . SER A 1 29 ? -14.403 -1.500 -0.683 1.00 0.00 29 SER A N 15
ATOM 18802 C CA . SER A 1 29 ? -13.766 -2.490 0.177 1.00 0.00 29 SER A CA 15
ATOM 18803 C C . SER A 1 29 ? -12.246 -2.395 0.082 1.00 0.00 29 SER A C 15
ATOM 18804 O O . SER A 1 29 ? -11.541 -2.517 1.084 1.00 0.00 29 SER A O 15
ATOM 18812 N N . TYR A 1 30 ? -11.749 -2.176 -1.130 1.00 0.00 30 TYR A N 15
ATOM 18813 C CA . TYR A 1 30 ? -10.313 -2.067 -1.359 1.00 0.00 30 TYR A CA 15
ATOM 18814 C C . TYR A 1 30 ? -10.023 -1.334 -2.665 1.00 0.00 30 TYR A C 15
ATOM 18815 O O . TYR A 1 30 ? -10.935 -0.849 -3.333 1.00 0.00 30 TYR A O 15
ATOM 18833 N N . GLY A 1 31 ? -8.745 -1.259 -3.024 1.00 0.00 31 GLY A N 15
ATOM 18834 C CA . GLY A 1 31 ? -8.356 -0.585 -4.249 1.00 0.00 31 GLY A CA 15
ATOM 18835 C C . GLY A 1 31 ? -7.048 -1.106 -4.807 1.00 0.00 31 GLY A C 15
ATOM 18836 O O . GLY A 1 31 ? -6.272 -1.747 -4.097 1.00 0.00 31 GLY A O 15
ATOM 18840 N N . PHE A 1 32 ? -6.800 -0.833 -6.084 1.00 0.00 32 PHE A N 15
ATOM 18841 C CA . PHE A 1 32 ? -5.577 -1.282 -6.739 1.00 0.00 32 PHE A CA 15
ATOM 18842 C C . PHE A 1 32 ? -4.615 -0.117 -6.951 1.00 0.00 32 PHE A C 15
ATOM 18843 O O . PHE A 1 32 ? -5.037 1.019 -7.168 1.00 0.00 32 PHE A O 15
ATOM 18860 N N . ILE A 1 33 ? -3.320 -0.408 -6.886 1.00 0.00 33 ILE A N 15
ATOM 18861 C CA . ILE A 1 33 ? -2.298 0.615 -7.071 1.00 0.00 33 ILE A CA 15
ATOM 18862 C C . ILE A 1 33 ? -1.313 0.216 -8.165 1.00 0.00 33 ILE A C 15
ATOM 18863 O O . ILE A 1 33 ? -0.585 -0.767 -8.030 1.00 0.00 33 ILE A O 15
ATOM 18879 N N . GLN A 1 34 ? -1.296 0.987 -9.247 1.00 0.00 34 GLN A N 15
ATOM 18880 C CA . GLN A 1 34 ? -0.399 0.715 -10.365 1.00 0.00 34 GLN A CA 15
ATOM 18881 C C . GLN A 1 34 ? 1.039 1.077 -10.009 1.00 0.00 34 GLN A C 15
ATOM 18882 O O . GLN A 1 34 ? 1.381 2.254 -9.886 1.00 0.00 34 GLN A O 15
ATOM 18896 N N . CYS A 1 35 ? 1.877 0.059 -9.845 1.00 0.00 35 CYS A N 15
ATOM 18897 C CA . CYS A 1 35 ? 3.279 0.270 -9.503 1.00 0.00 35 CYS A CA 15
ATOM 18898 C C . CYS A 1 35 ? 4.008 1.001 -10.625 1.00 0.00 35 CYS A C 15
ATOM 18899 O O . CYS A 1 35 ? 3.892 0.638 -11.795 1.00 0.00 35 CYS A O 15
ATOM 18907 N N . SER A 1 36 ? 4.759 2.035 -10.259 1.00 0.00 36 SER A N 15
ATOM 18908 C CA . SER A 1 36 ? 5.504 2.822 -11.235 1.00 0.00 36 SER A CA 15
ATOM 18909 C C . SER A 1 36 ? 6.951 2.347 -11.326 1.00 0.00 36 SER A C 15
ATOM 18910 O O . SER A 1 36 ? 7.762 2.930 -12.044 1.00 0.00 36 SER A O 15
ATOM 18918 N N . GLU A 1 37 ? 7.266 1.285 -10.592 1.00 0.00 37 GLU A N 15
ATOM 18919 C CA . GLU A 1 37 ? 8.615 0.732 -10.588 1.00 0.00 37 GLU A CA 15
ATOM 18920 C C . GLU A 1 37 ? 8.662 -0.593 -11.345 1.00 0.00 37 GLU A C 15
ATOM 18921 O O . GLU A 1 37 ? 9.592 -0.851 -12.108 1.00 0.00 37 GLU A O 15
ATOM 18933 N N . ARG A 1 38 ? 7.652 -1.429 -11.126 1.00 0.00 38 ARG A N 15
ATOM 18934 C CA . ARG A 1 38 ? 7.578 -2.727 -11.785 1.00 0.00 38 ARG A CA 15
ATOM 18935 C C . ARG A 1 38 ? 6.530 -2.715 -12.894 1.00 0.00 38 ARG A C 15
ATOM 18936 O O . ARG A 1 38 ? 6.434 -3.658 -13.679 1.00 0.00 38 ARG A O 15
ATOM 18957 N N . GLN A 1 39 ? 5.748 -1.642 -12.951 1.00 0.00 39 GLN A N 15
ATOM 18958 C CA . GLN A 1 39 ? 4.707 -1.509 -13.963 1.00 0.00 39 GLN A CA 15
ATOM 18959 C C . GLN A 1 39 ? 3.661 -2.608 -13.816 1.00 0.00 39 GLN A C 15
ATOM 18960 O O . GLN A 1 39 ? 3.268 -3.240 -14.796 1.00 0.00 39 GLN A O 15
ATOM 18974 N N . ALA A 1 40 ? 3.214 -2.832 -12.584 1.00 0.00 40 ALA A N 15
ATOM 18975 C CA . ALA A 1 40 ? 2.212 -3.854 -12.309 1.00 0.00 40 ALA A CA 15
ATOM 18976 C C . ALA A 1 40 ? 1.114 -3.315 -11.397 1.00 0.00 40 ALA A C 15
ATOM 18977 O O . ALA A 1 40 ? 1.387 -2.576 -10.452 1.00 0.00 40 ALA A O 15
ATOM 18984 N N . ARG A 1 41 ? -0.127 -3.690 -11.688 1.00 0.00 41 ARG A N 15
ATOM 18985 C CA . ARG A 1 41 ? -1.266 -3.243 -10.895 1.00 0.00 41 ARG A CA 15
ATOM 18986 C C . ARG A 1 41 ? -1.389 -4.059 -9.612 1.00 0.00 41 ARG A C 15
ATOM 18987 O O . ARG A 1 41 ? -1.814 -5.215 -9.637 1.00 0.00 41 ARG A O 15
ATOM 19008 N N . LEU A 1 42 ? -1.014 -3.451 -8.492 1.00 0.00 42 LEU A N 15
ATOM 19009 C CA . LEU A 1 42 ? -1.081 -4.120 -7.198 1.00 0.00 42 LEU A CA 15
ATOM 19010 C C . LEU A 1 42 ? -2.489 -4.041 -6.617 1.00 0.00 42 LEU A C 15
ATOM 19011 O O . LEU A 1 42 ? -3.349 -3.331 -7.139 1.00 0.00 42 LEU A O 15
ATOM 19027 N N . PHE A 1 43 ? -2.718 -4.773 -5.531 1.00 0.00 43 PHE A N 15
ATOM 19028 C CA . PHE A 1 43 ? -4.021 -4.785 -4.878 1.00 0.00 43 PHE A CA 15
ATOM 19029 C C . PHE A 1 43 ? -3.889 -4.451 -3.394 1.00 0.00 43 PHE A C 15
ATOM 19030 O O . PHE A 1 43 ? -3.466 -5.286 -2.594 1.00 0.00 43 PHE A O 15
ATOM 19047 N N . PHE A 1 44 ? -4.254 -3.225 -3.035 1.00 0.00 44 PHE A N 15
ATOM 19048 C CA . PHE A 1 44 ? -4.175 -2.780 -1.649 1.00 0.00 44 PHE A CA 15
ATOM 19049 C C . PHE A 1 44 ? -5.541 -2.860 -0.973 1.00 0.00 44 PHE A C 15
ATOM 19050 O O . PHE A 1 44 ? -6.564 -2.532 -1.575 1.00 0.00 44 PHE A O 15
ATOM 19067 N N . HIS A 1 45 ? -5.549 -3.298 0.282 1.00 0.00 45 HIS A N 15
ATOM 19068 C CA . HIS A 1 45 ? -6.789 -3.422 1.040 1.00 0.00 45 HIS A CA 15
ATOM 19069 C C . HIS A 1 45 ? -7.050 -2.164 1.863 1.00 0.00 45 HIS A C 15
ATOM 19070 O O . HIS A 1 45 ? -6.124 -1.569 2.417 1.00 0.00 45 HIS A O 15
ATOM 19085 N N . CYS A 1 46 ? -8.314 -1.764 1.938 1.00 0.00 46 CYS A N 15
ATOM 19086 C CA . CYS A 1 46 ? -8.697 -0.575 2.692 1.00 0.00 46 CYS A CA 15
ATOM 19087 C C . CYS A 1 46 ? -8.106 -0.609 4.097 1.00 0.00 46 CYS A C 15
ATOM 19088 O O . CYS A 1 46 ? -8.006 0.420 4.765 1.00 0.00 46 CYS A O 15
ATOM 19096 N N . SER A 1 47 ? -7.717 -1.800 4.541 1.00 0.00 47 SER A N 15
ATOM 19097 C CA . SER A 1 47 ? -7.140 -1.970 5.870 1.00 0.00 47 SER A CA 15
ATOM 19098 C C . SER A 1 47 ? -5.692 -1.492 5.899 1.00 0.00 47 SER A C 15
ATOM 19099 O O . SER A 1 47 ? -5.217 -0.977 6.911 1.00 0.00 47 SER A O 15
ATOM 19107 N N . GLN A 1 48 ? -4.995 -1.669 4.781 1.00 0.00 48 GLN A N 15
ATOM 19108 C CA . GLN A 1 48 ? -3.600 -1.257 4.678 1.00 0.00 48 GLN A CA 15
ATOM 19109 C C . GLN A 1 48 ? -3.461 0.249 4.873 1.00 0.00 48 GLN A C 15
ATOM 19110 O O . GLN A 1 48 ? -2.673 0.708 5.700 1.00 0.00 48 GLN A O 15
ATOM 19124 N N . TYR A 1 49 ? -4.231 1.013 4.106 1.00 0.00 49 TYR A N 15
ATOM 19125 C CA . TYR A 1 49 ? -4.191 2.468 4.193 1.00 0.00 49 TYR A CA 15
ATOM 19126 C C . TYR A 1 49 ? -4.414 2.935 5.628 1.00 0.00 49 TYR A C 15
ATOM 19127 O O . TYR A 1 49 ? -5.393 2.557 6.271 1.00 0.00 49 TYR A O 15
ATOM 19145 N N . ASN A 1 50 ? -3.498 3.760 6.125 1.00 0.00 50 ASN A N 15
ATOM 19146 C CA . ASN A 1 50 ? -3.594 4.280 7.484 1.00 0.00 50 ASN A CA 15
ATOM 19147 C C . ASN A 1 50 ? -4.625 5.401 7.567 1.00 0.00 50 ASN A C 15
ATOM 19148 O O . ASN A 1 50 ? -5.463 5.423 8.468 1.00 0.00 50 ASN A O 15
ATOM 19159 N N . GLY A 1 51 ? -4.557 6.331 6.619 1.00 0.00 51 GLY A N 15
ATOM 19160 C CA . GLY A 1 51 ? -5.491 7.442 6.602 1.00 0.00 51 GLY A CA 15
ATOM 19161 C C . GLY A 1 51 ? -6.930 6.989 6.465 1.00 0.00 51 GLY A C 15
ATOM 19162 O O . GLY A 1 51 ? -7.327 5.978 7.044 1.00 0.00 51 GLY A O 15
ATOM 19166 N N . ASN A 1 52 ? -7.715 7.739 5.699 1.00 0.00 52 ASN A N 15
ATOM 19167 C CA . ASN A 1 52 ? -9.121 7.409 5.490 1.00 0.00 52 ASN A CA 15
ATOM 19168 C C . ASN A 1 52 ? -9.429 7.262 4.003 1.00 0.00 52 ASN A C 15
ATOM 19169 O O . ASN A 1 52 ? -9.374 8.233 3.247 1.00 0.00 52 ASN A O 15
ATOM 19180 N N . LEU A 1 53 ? -9.755 6.042 3.590 1.00 0.00 53 LEU A N 15
ATOM 19181 C CA . LEU A 1 53 ? -10.074 5.767 2.193 1.00 0.00 53 LEU A CA 15
ATOM 19182 C C . LEU A 1 53 ? -10.890 6.904 1.586 1.00 0.00 53 LEU A C 15
ATOM 19183 O O . LEU A 1 53 ? -10.672 7.293 0.439 1.00 0.00 53 LEU A O 15
ATOM 19199 N N . GLN A 1 54 ? -11.827 7.434 2.366 1.00 0.00 54 GLN A N 15
ATOM 19200 C CA . GLN A 1 54 ? -12.674 8.527 1.905 1.00 0.00 54 GLN A CA 15
ATOM 19201 C C . GLN A 1 54 ? -11.843 9.613 1.230 1.00 0.00 54 GLN A C 15
ATOM 19202 O O . GLN A 1 54 ? -12.192 10.097 0.153 1.00 0.00 54 GLN A O 15
ATOM 19216 N N . ASP A 1 55 ? -10.742 9.991 1.870 1.00 0.00 55 ASP A N 15
ATOM 19217 C CA . ASP A 1 55 ? -9.859 11.020 1.331 1.00 0.00 55 ASP A CA 15
ATOM 19218 C C . ASP A 1 55 ? -9.126 10.513 0.093 1.00 0.00 55 ASP A C 15
ATOM 19219 O O . ASP A 1 55 ? -8.911 11.259 -0.863 1.00 0.00 55 ASP A O 15
ATOM 19228 N N . LEU A 1 56 ? -8.745 9.241 0.117 1.00 0.00 56 LEU A N 15
ATOM 19229 C CA . LEU A 1 56 ? -8.035 8.634 -1.004 1.00 0.00 56 LEU A CA 15
ATOM 19230 C C . LEU A 1 56 ? -8.860 8.722 -2.283 1.00 0.00 56 LEU A C 15
ATOM 19231 O O . LEU A 1 56 ? -10.077 8.907 -2.239 1.00 0.00 56 LEU A O 15
ATOM 19247 N N . LYS A 1 57 ? -8.191 8.586 -3.423 1.00 0.00 57 LYS A N 15
ATOM 19248 C CA . LYS A 1 57 ? -8.862 8.647 -4.716 1.00 0.00 57 LYS A CA 15
ATOM 19249 C C . LYS A 1 57 ? -7.970 8.084 -5.819 1.00 0.00 57 LYS A C 15
ATOM 19250 O O . LYS A 1 57 ? -6.753 7.989 -5.659 1.00 0.00 57 LYS A O 15
ATOM 19269 N N . VAL A 1 58 ? -8.583 7.712 -6.938 1.00 0.00 58 VAL A N 15
ATOM 19270 C CA . VAL A 1 58 ? -7.845 7.161 -8.068 1.00 0.00 58 VAL A CA 15
ATOM 19271 C C . VAL A 1 58 ? -7.110 8.257 -8.832 1.00 0.00 58 VAL A C 15
ATOM 19272 O O . VAL A 1 58 ? -7.704 9.263 -9.219 1.00 0.00 58 VAL A O 15
ATOM 19285 N N . GLY A 1 59 ? -5.814 8.055 -9.046 1.00 0.00 59 GLY A N 15
ATOM 19286 C CA . GLY A 1 59 ? -5.019 9.035 -9.763 1.00 0.00 59 GLY A CA 15
ATOM 19287 C C . GLY A 1 59 ? -4.117 9.835 -8.844 1.00 0.00 59 GLY A C 15
ATOM 19288 O O . GLY A 1 59 ? -3.614 10.893 -9.224 1.00 0.00 59 GLY A O 15
ATOM 19292 N N . ASP A 1 60 ? -3.913 9.331 -7.633 1.00 0.00 60 ASP A N 15
ATOM 19293 C CA . ASP A 1 60 ? -3.065 10.006 -6.656 1.00 0.00 60 ASP A CA 15
ATOM 19294 C C . ASP A 1 60 ? -1.918 9.102 -6.216 1.00 0.00 60 ASP A C 15
ATOM 19295 O O . ASP A 1 60 ? -2.103 7.903 -6.011 1.00 0.00 60 ASP A O 15
ATOM 19304 N N . ASP A 1 61 ? -0.733 9.686 -6.074 1.00 0.00 61 ASP A N 15
ATOM 19305 C CA . ASP A 1 61 ? 0.445 8.935 -5.658 1.00 0.00 61 ASP A CA 15
ATOM 19306 C C . ASP A 1 61 ? 0.312 8.472 -4.210 1.00 0.00 61 ASP A C 15
ATOM 19307 O O . ASP A 1 61 ? -0.234 9.185 -3.368 1.00 0.00 61 ASP A O 15
ATOM 19316 N N . VAL A 1 62 ? 0.813 7.274 -3.928 1.00 0.00 62 VAL A N 15
ATOM 19317 C CA . VAL A 1 62 ? 0.750 6.716 -2.582 1.00 0.00 62 VAL A CA 15
ATOM 19318 C C . VAL A 1 62 ? 1.899 5.746 -2.335 1.00 0.00 62 VAL A C 15
ATOM 19319 O O . VAL A 1 62 ? 2.316 5.020 -3.237 1.00 0.00 62 VAL A O 15
ATOM 19332 N N . GLU A 1 63 ? 2.407 5.739 -1.107 1.00 0.00 63 GLU A N 15
ATOM 19333 C CA . GLU A 1 63 ? 3.510 4.857 -0.742 1.00 0.00 63 GLU A CA 15
ATOM 19334 C C . GLU A 1 63 ? 3.001 3.637 0.021 1.00 0.00 63 GLU A C 15
ATOM 19335 O O . GLU A 1 63 ? 2.145 3.752 0.899 1.00 0.00 63 GLU A O 15
ATOM 19347 N N . PHE A 1 64 ? 3.533 2.469 -0.321 1.00 0.00 64 PHE A N 15
ATOM 19348 C CA . PHE A 1 64 ? 3.133 1.227 0.330 1.00 0.00 64 PHE A CA 15
ATOM 19349 C C . PHE A 1 64 ? 4.293 0.237 0.374 1.00 0.00 64 PHE A C 15
ATOM 19350 O O . PHE A 1 64 ? 5.372 0.506 -0.153 1.00 0.00 64 PHE A O 15
ATOM 19367 N N . GLU A 1 65 ? 4.062 -0.909 1.007 1.00 0.00 65 GLU A N 15
ATOM 19368 C CA . GLU A 1 65 ? 5.089 -1.938 1.121 1.00 0.00 65 GLU A CA 15
ATOM 19369 C C . GLU A 1 65 ? 4.606 -3.257 0.523 1.00 0.00 65 GLU A C 15
ATOM 19370 O O . GLU A 1 65 ? 3.591 -3.810 0.948 1.00 0.00 65 GLU A O 15
ATOM 19382 N N . VAL A 1 66 ? 5.341 -3.756 -0.466 1.00 0.00 66 VAL A N 15
ATOM 19383 C CA . VAL A 1 66 ? 4.989 -5.009 -1.122 1.00 0.00 66 VAL A CA 15
ATOM 19384 C C . VAL A 1 66 ? 5.268 -6.202 -0.215 1.00 0.00 66 VAL A C 15
ATOM 19385 O O . VAL A 1 66 ? 6.389 -6.387 0.257 1.00 0.00 66 VAL A O 15
ATOM 19398 N N . SER A 1 67 ? 4.239 -7.009 0.025 1.00 0.00 67 SER A N 15
ATOM 19399 C CA . SER A 1 67 ? 4.372 -8.184 0.879 1.00 0.00 67 SER A CA 15
ATOM 19400 C C . SER A 1 67 ? 3.729 -9.404 0.228 1.00 0.00 67 SER A C 15
ATOM 19401 O O . SER A 1 67 ? 3.147 -9.311 -0.852 1.00 0.00 67 SER A O 15
ATOM 19409 N N . SER A 1 68 ? 3.839 -10.549 0.895 1.00 0.00 68 SER A N 15
ATOM 19410 C CA . SER A 1 68 ? 3.272 -11.790 0.381 1.00 0.00 68 SER A CA 15
ATOM 19411 C C . SER A 1 68 ? 2.073 -12.227 1.217 1.00 0.00 68 SER A C 15
ATOM 19412 O O . SER A 1 68 ? 2.133 -12.242 2.447 1.00 0.00 68 SER A O 15
ATOM 19420 N N . ASP A 1 69 ? 0.986 -12.582 0.541 1.00 0.00 69 ASP A N 15
ATOM 19421 C CA . ASP A 1 69 ? -0.227 -13.021 1.221 1.00 0.00 69 ASP A CA 15
ATOM 19422 C C . ASP A 1 69 ? -0.011 -14.368 1.904 1.00 0.00 69 ASP A C 15
ATOM 19423 O O . ASP A 1 69 ? 1.021 -15.012 1.715 1.00 0.00 69 ASP A O 15
ATOM 19432 N N . ARG A 1 70 ? -0.990 -14.787 2.699 1.00 0.00 70 ARG A N 15
ATOM 19433 C CA . ARG A 1 70 ? -0.906 -16.056 3.411 1.00 0.00 70 ARG A CA 15
ATOM 19434 C C . ARG A 1 70 ? -1.864 -17.081 2.812 1.00 0.00 70 ARG A C 15
ATOM 19435 O O . ARG A 1 70 ? -1.985 -18.199 3.312 1.00 0.00 70 ARG A O 15
ATOM 19456 N N . ARG A 1 71 ? -2.543 -16.692 1.738 1.00 0.00 71 ARG A N 15
ATOM 19457 C CA . ARG A 1 71 ? -3.491 -17.576 1.071 1.00 0.00 71 ARG A CA 15
ATOM 19458 C C . ARG A 1 71 ? -3.055 -17.860 -0.363 1.00 0.00 71 ARG A C 15
ATOM 19459 O O . ARG A 1 71 ? -3.161 -18.988 -0.844 1.00 0.00 71 ARG A O 15
ATOM 19480 N N . THR A 1 72 ? -2.563 -16.828 -1.042 1.00 0.00 72 THR A N 15
ATOM 19481 C CA . THR A 1 72 ? -2.111 -16.965 -2.420 1.00 0.00 72 THR A CA 15
ATOM 19482 C C . THR A 1 72 ? -0.625 -16.652 -2.546 1.00 0.00 72 THR A C 15
ATOM 19483 O O . THR A 1 72 ? 0.006 -16.981 -3.550 1.00 0.00 72 THR A O 15
ATOM 19494 N N . GLY A 1 73 ? -0.070 -16.014 -1.520 1.00 0.00 73 GLY A N 15
ATOM 19495 C CA . GLY A 1 73 ? 1.339 -15.667 -1.536 1.00 0.00 73 GLY A CA 15
ATOM 19496 C C . GLY A 1 73 ? 1.676 -14.660 -2.617 1.00 0.00 73 GLY A C 15
ATOM 19497 O O . GLY A 1 73 ? 2.843 -14.475 -2.963 1.00 0.00 73 GLY A O 15
ATOM 19501 N N . LYS A 1 74 ? 0.652 -14.006 -3.155 1.00 0.00 74 LYS A N 15
ATOM 19502 C CA . LYS A 1 74 ? 0.844 -13.011 -4.204 1.00 0.00 74 LYS A CA 15
ATOM 19503 C C . LYS A 1 74 ? 1.333 -11.690 -3.618 1.00 0.00 74 LYS A C 15
ATOM 19504 O O . LYS A 1 74 ? 1.064 -11.358 -2.463 1.00 0.00 74 LYS A O 15
ATOM 19523 N N . PRO A 1 75 ? 2.066 -10.917 -4.432 1.00 0.00 75 PRO A N 15
ATOM 19524 C CA . PRO A 1 75 ? 2.606 -9.619 -4.017 1.00 0.00 75 PRO A CA 15
ATOM 19525 C C . PRO A 1 75 ? 1.515 -8.567 -3.840 1.00 0.00 75 PRO A C 15
ATOM 19526 O O . PRO A 1 75 ? 1.028 -7.995 -4.815 1.00 0.00 75 PRO A O 15
ATOM 19537 N N . ILE A 1 76 ? 1.138 -8.318 -2.590 1.00 0.00 76 ILE A N 15
ATOM 19538 C CA . ILE A 1 76 ? 0.106 -7.335 -2.287 1.00 0.00 76 ILE A CA 15
ATOM 19539 C C . ILE A 1 76 ? 0.693 -6.129 -1.560 1.00 0.00 76 ILE A C 15
ATOM 19540 O O . ILE A 1 76 ? 1.834 -6.163 -1.102 1.00 0.00 76 ILE A O 15
ATOM 19556 N N . ALA A 1 77 ? -0.097 -5.065 -1.456 1.00 0.00 77 ALA A N 15
ATOM 19557 C CA . ALA A 1 77 ? 0.342 -3.850 -0.781 1.00 0.00 77 ALA A CA 15
ATOM 19558 C C . ALA A 1 77 ? -0.106 -3.840 0.676 1.00 0.00 77 ALA A C 15
ATOM 19559 O O . ALA A 1 77 ? -1.141 -4.408 1.022 1.00 0.00 77 ALA A O 15
ATOM 19566 N N . VAL A 1 78 ? 0.682 -3.189 1.528 1.00 0.00 78 VAL A N 15
ATOM 19567 C CA . VAL A 1 78 ? 0.366 -3.104 2.948 1.00 0.00 78 VAL A CA 15
ATOM 19568 C C . VAL A 1 78 ? 0.884 -1.803 3.550 1.00 0.00 78 VAL A C 15
ATOM 19569 O O . VAL A 1 78 ? 1.793 -1.174 3.007 1.00 0.00 78 VAL A O 15
ATOM 19582 N N . LYS A 1 79 ? 0.301 -1.403 4.675 1.00 0.00 79 LYS A N 15
ATOM 19583 C CA . LYS A 1 79 ? 0.704 -0.177 5.353 1.00 0.00 79 LYS A CA 15
ATOM 19584 C C . LYS A 1 79 ? 0.771 0.990 4.373 1.00 0.00 79 LYS A C 15
ATOM 19585 O O . LYS A 1 79 ? 1.747 1.741 4.352 1.00 0.00 79 LYS A O 15
ATOM 19604 N N . LEU A 1 80 ? -0.273 1.137 3.564 1.00 0.00 80 LEU A N 15
ATOM 19605 C CA . LEU A 1 80 ? -0.333 2.215 2.582 1.00 0.00 80 LEU A CA 15
ATOM 19606 C C . LEU A 1 80 ? -0.285 3.577 3.265 1.00 0.00 80 LEU A C 15
ATOM 19607 O O . LEU A 1 80 ? -0.683 3.719 4.422 1.00 0.00 80 LEU A O 15
ATOM 19623 N N . VAL A 1 81 ? 0.205 4.579 2.542 1.00 0.00 81 VAL A N 15
ATOM 19624 C CA . VAL A 1 81 ? 0.303 5.932 3.077 1.00 0.00 81 VAL A CA 15
ATOM 19625 C C . VAL A 1 81 ? 0.421 6.959 1.956 1.00 0.00 81 VAL A C 15
ATOM 19626 O O . VAL A 1 81 ? 1.330 6.891 1.129 1.00 0.00 81 VAL A O 15
ATOM 19639 N N . LYS A 1 82 ? -0.505 7.912 1.935 1.00 0.00 82 LYS A N 15
ATOM 19640 C CA . LYS A 1 82 ? -0.506 8.956 0.917 1.00 0.00 82 LYS A CA 15
ATOM 19641 C C . LYS A 1 82 ? 0.756 9.807 1.010 1.00 0.00 82 LYS A C 15
ATOM 19642 O O . LYS A 1 82 ? 1.036 10.408 2.048 1.00 0.00 82 LYS A O 15
ATOM 19661 N N . ILE A 1 83 ? 1.514 9.855 -0.081 1.00 0.00 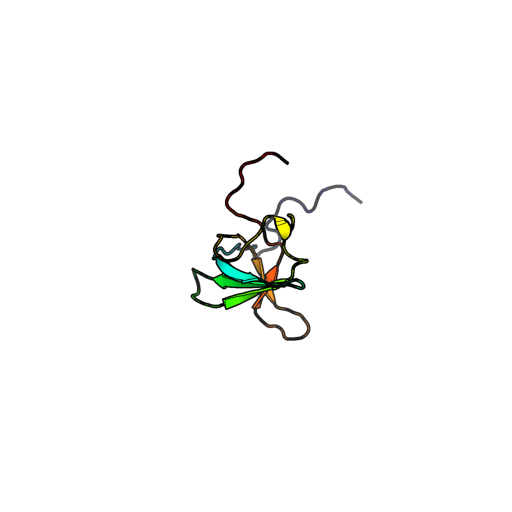83 ILE A N 15
ATOM 19662 C CA . ILE A 1 83 ? 2.744 10.635 -0.122 1.00 0.00 83 ILE A CA 15
ATOM 19663 C C . ILE A 1 83 ? 2.472 12.107 0.164 1.00 0.00 83 ILE A C 15
ATOM 19664 O O . ILE A 1 83 ? 3.040 12.686 1.090 1.00 0.00 83 ILE A O 15
ATOM 19680 N N . SER A 1 84 ? 1.596 12.708 -0.636 1.00 0.00 84 SER A N 15
ATOM 19681 C CA . SER A 1 84 ? 1.249 14.114 -0.470 1.00 0.00 84 SER A CA 15
ATOM 19682 C C . SER A 1 84 ? -0.216 14.269 -0.074 1.00 0.00 84 SER A C 15
ATOM 19683 O O . SER A 1 84 ? -1.101 13.662 -0.676 1.00 0.00 84 SER A O 15
ATOM 19691 N N . GLY A 1 85 ? -0.464 15.086 0.945 1.00 0.00 85 GLY A N 15
ATOM 19692 C CA . GLY A 1 85 ? -1.823 15.306 1.406 1.00 0.00 85 GLY A CA 15
ATOM 19693 C C . GLY A 1 85 ? -1.897 15.536 2.903 1.00 0.00 85 GLY A C 15
ATOM 19694 O O . GLY A 1 85 ? -2.146 14.616 3.682 1.00 0.00 85 GLY A O 15
ATOM 19698 N N . PRO A 1 86 ? -1.676 16.790 3.325 1.00 0.00 86 PRO A N 15
ATOM 19699 C CA . PRO A 1 86 ? -1.713 17.166 4.741 1.00 0.00 86 PRO A CA 15
ATOM 19700 C C . PRO A 1 86 ? -3.123 17.117 5.317 1.00 0.00 86 PRO A C 15
ATOM 19701 O O . PRO A 1 86 ? -4.098 17.409 4.624 1.00 0.00 86 PRO A O 15
ATOM 19712 N N . SER A 1 87 ? -3.225 16.746 6.590 1.00 0.00 87 SER A N 15
ATOM 19713 C CA . SER A 1 87 ? -4.518 16.655 7.259 1.00 0.00 87 SER A CA 15
ATOM 19714 C C . SER A 1 87 ? -4.925 18.006 7.840 1.00 0.00 87 SER A C 15
ATOM 19715 O O . SER A 1 87 ? -4.214 18.578 8.666 1.00 0.00 87 SER A O 15
ATOM 19723 N N . SER A 1 88 ? -6.074 18.510 7.401 1.00 0.00 88 SER A N 15
ATOM 19724 C CA . SER A 1 88 ? -6.575 19.795 7.874 1.00 0.00 88 SER A CA 15
ATOM 19725 C C . SER A 1 88 ? -8.092 19.871 7.735 1.00 0.00 88 SER A C 15
ATOM 19726 O O . SER A 1 88 ? -8.681 19.223 6.870 1.00 0.00 88 SER A O 15
ATOM 19734 N N . GLY A 1 89 ? -8.720 20.668 8.594 1.00 0.00 89 GLY A N 15
ATOM 19735 C CA . GLY A 1 89 ? -10.163 20.815 8.552 1.00 0.00 89 GLY A CA 15
ATOM 19736 C C . GLY A 1 89 ? -10.642 21.476 7.274 1.00 0.00 89 GLY A C 15
ATOM 19737 O O . GLY A 1 89 ? -10.905 20.801 6.279 1.00 0.00 89 GLY A O 15
ATOM 19741 N N . GLY A 1 1 ? 26.638 -23.745 20.166 1.00 0.00 1 GLY A N 16
ATOM 19742 C CA . GLY A 1 1 ? 25.845 -24.444 19.172 1.00 0.00 1 GLY A CA 16
ATOM 19743 C C . GLY A 1 1 ? 26.645 -24.791 17.932 1.00 0.00 1 GLY A C 16
ATOM 19744 O O . GLY A 1 1 ? 27.096 -23.905 17.207 1.00 0.00 1 GLY A O 16
ATOM 19748 N N . SER A 1 2 ? 26.823 -26.086 17.689 1.00 0.00 2 SER A N 16
ATOM 19749 C CA . SER A 1 2 ? 27.579 -26.549 16.531 1.00 0.00 2 SER A CA 16
ATOM 19750 C C . SER A 1 2 ? 26.675 -26.683 15.309 1.00 0.00 2 SER A C 16
ATOM 19751 O O . SER A 1 2 ? 27.020 -26.235 14.216 1.00 0.00 2 SER A O 16
ATOM 19759 N N . SER A 1 3 ? 25.516 -27.302 15.505 1.00 0.00 3 SER A N 16
ATOM 19760 C CA . SER A 1 3 ? 24.562 -27.500 14.419 1.00 0.00 3 SER A CA 16
ATOM 19761 C C . SER A 1 3 ? 23.477 -26.427 14.447 1.00 0.00 3 SER A C 16
ATOM 19762 O O . SER A 1 3 ? 22.380 -26.652 14.956 1.00 0.00 3 SER A O 16
ATOM 19770 N N . GLY A 1 4 ? 23.794 -25.259 13.897 1.00 0.00 4 GLY A N 16
ATOM 19771 C CA . GLY A 1 4 ? 22.837 -24.168 13.869 1.00 0.00 4 GLY A CA 16
ATOM 19772 C C . GLY A 1 4 ? 23.492 -22.830 13.590 1.00 0.00 4 GLY A C 16
ATOM 19773 O O . GLY A 1 4 ? 24.661 -22.770 13.209 1.00 0.00 4 GLY A O 16
ATOM 19777 N N . SER A 1 5 ? 22.736 -21.753 13.778 1.00 0.00 5 SER A N 16
ATOM 19778 C CA . SER A 1 5 ? 23.248 -20.408 13.538 1.00 0.00 5 SER A CA 16
ATOM 19779 C C . SER A 1 5 ? 23.554 -19.701 14.855 1.00 0.00 5 SER A C 16
ATOM 19780 O O . SER A 1 5 ? 22.672 -19.104 15.472 1.00 0.00 5 SER A O 16
ATOM 19788 N N . SER A 1 6 ? 24.812 -19.773 15.279 1.00 0.00 6 SER A N 16
ATOM 19789 C CA . SER A 1 6 ? 25.236 -19.144 16.524 1.00 0.00 6 SER A CA 16
ATOM 19790 C C . SER A 1 6 ? 26.363 -18.146 16.273 1.00 0.00 6 SER A C 16
ATOM 19791 O O . SER A 1 6 ? 27.303 -18.429 15.532 1.00 0.00 6 SER A O 16
ATOM 19799 N N . GLY A 1 7 ? 26.259 -16.976 16.897 1.00 0.00 7 GLY A N 16
ATOM 19800 C CA . GLY A 1 7 ? 27.275 -15.954 16.728 1.00 0.00 7 GLY A CA 16
ATOM 19801 C C . GLY A 1 7 ? 27.411 -15.503 15.287 1.00 0.00 7 GLY A C 16
ATOM 19802 O O . GLY A 1 7 ? 26.968 -16.192 14.370 1.00 0.00 7 GLY A O 16
ATOM 19806 N N . GLY A 1 8 ? 28.025 -14.341 15.088 1.00 0.00 8 GLY A N 16
ATOM 19807 C CA . GLY A 1 8 ? 28.205 -13.818 13.746 1.00 0.00 8 GLY A CA 16
ATOM 19808 C C . GLY A 1 8 ? 27.497 -12.493 13.540 1.00 0.00 8 GLY A C 16
ATOM 19809 O O . GLY A 1 8 ? 26.311 -12.362 13.841 1.00 0.00 8 GLY A O 16
ATOM 19813 N N . TYR A 1 9 ? 28.226 -11.508 13.027 1.00 0.00 9 TYR A N 16
ATOM 19814 C CA . TYR A 1 9 ? 27.662 -10.186 12.786 1.00 0.00 9 TYR A CA 16
ATOM 19815 C C . TYR A 1 9 ? 28.141 -9.625 11.450 1.00 0.00 9 TYR A C 16
ATOM 19816 O O . TYR A 1 9 ? 29.225 -9.949 10.965 1.00 0.00 9 TYR A O 16
ATOM 19834 N N . PRO A 1 10 ? 27.314 -8.762 10.842 1.00 0.00 10 PRO A N 16
ATOM 19835 C CA . PRO A 1 10 ? 26.021 -8.369 11.410 1.00 0.00 10 PRO A CA 16
ATOM 19836 C C . PRO A 1 10 ? 25.008 -9.508 11.386 1.00 0.00 10 PRO A C 16
ATOM 19837 O O . PRO A 1 10 ? 25.018 -10.342 10.482 1.00 0.00 10 PRO A O 16
ATOM 19848 N N . ASN A 1 11 ? 24.133 -9.537 12.387 1.00 0.00 11 ASN A N 16
ATOM 19849 C CA . ASN A 1 11 ? 23.112 -10.574 12.480 1.00 0.00 11 ASN A CA 16
ATOM 19850 C C . ASN A 1 11 ? 22.249 -10.603 11.223 1.00 0.00 11 ASN A C 16
ATOM 19851 O O . ASN A 1 11 ? 22.085 -9.588 10.546 1.00 0.00 11 ASN A O 16
ATOM 19862 N N . GLY A 1 12 ? 21.698 -11.774 10.916 1.00 0.00 12 GLY A N 16
ATOM 19863 C CA . GLY A 1 12 ? 20.858 -11.913 9.741 1.00 0.00 12 GLY A CA 16
ATOM 19864 C C . GLY A 1 12 ? 19.529 -11.199 9.890 1.00 0.00 12 GLY A C 16
ATOM 19865 O O . GLY A 1 12 ? 18.535 -11.801 10.299 1.00 0.00 12 GLY A O 16
ATOM 19869 N N . THR A 1 13 ? 19.510 -9.912 9.560 1.00 0.00 13 THR A N 16
ATOM 19870 C CA . THR A 1 13 ? 18.294 -9.115 9.663 1.00 0.00 13 THR A CA 16
ATOM 19871 C C . THR A 1 13 ? 17.814 -8.664 8.288 1.00 0.00 13 THR A C 16
ATOM 19872 O O . THR A 1 13 ? 18.619 -8.405 7.393 1.00 0.00 13 THR A O 16
ATOM 19883 N N . SER A 1 14 ? 16.498 -8.572 8.126 1.00 0.00 14 SER A N 16
ATOM 19884 C CA . SER A 1 14 ? 15.911 -8.155 6.858 1.00 0.00 14 SER A CA 16
ATOM 19885 C C . SER A 1 14 ? 15.497 -6.687 6.908 1.00 0.00 14 SER A C 16
ATOM 19886 O O . SER A 1 14 ? 15.337 -6.112 7.984 1.00 0.00 14 SER A O 16
ATOM 19894 N N . ALA A 1 15 ? 15.326 -6.087 5.734 1.00 0.00 15 ALA A N 16
ATOM 19895 C CA . ALA A 1 15 ? 14.929 -4.688 5.642 1.00 0.00 15 ALA A CA 16
ATOM 19896 C C . ALA A 1 15 ? 13.686 -4.526 4.774 1.00 0.00 15 ALA A C 16
ATOM 19897 O O . ALA A 1 15 ? 13.490 -5.265 3.810 1.00 0.00 15 ALA A O 16
ATOM 19904 N N . ALA A 1 16 ? 12.849 -3.554 5.124 1.00 0.00 16 ALA A N 16
ATOM 19905 C CA . ALA A 1 16 ? 11.625 -3.295 4.375 1.00 0.00 16 ALA A CA 16
ATOM 19906 C C . ALA A 1 16 ? 11.770 -2.055 3.499 1.00 0.00 16 ALA A C 16
ATOM 19907 O O . ALA A 1 16 ? 12.183 -0.994 3.970 1.00 0.00 16 ALA A O 16
ATOM 19914 N N . LEU A 1 17 ? 11.429 -2.195 2.223 1.00 0.00 17 LEU A N 16
ATOM 19915 C CA . LEU A 1 17 ? 11.521 -1.086 1.280 1.00 0.00 17 LEU A CA 16
ATOM 19916 C C . LEU A 1 17 ? 10.135 -0.644 0.822 1.00 0.00 17 LEU A C 16
ATOM 19917 O O . LEU A 1 17 ? 9.393 -1.420 0.220 1.00 0.00 17 LEU A O 16
ATOM 19933 N N . ARG A 1 18 ? 9.794 0.609 1.109 1.00 0.00 18 ARG A N 16
ATOM 19934 C CA . ARG A 1 18 ? 8.498 1.154 0.725 1.00 0.00 18 ARG A CA 16
ATOM 19935 C C . ARG A 1 18 ? 8.479 1.521 -0.756 1.00 0.00 18 ARG A C 16
ATOM 19936 O O . ARG A 1 18 ? 9.293 2.320 -1.217 1.00 0.00 18 ARG A O 16
ATOM 19957 N N . GLU A 1 19 ? 7.545 0.930 -1.495 1.00 0.00 19 GLU A N 16
ATOM 19958 C CA . GLU A 1 19 ? 7.422 1.194 -2.924 1.00 0.00 19 GLU A CA 16
ATOM 19959 C C . GLU A 1 19 ? 6.348 2.244 -3.193 1.00 0.00 19 GLU A C 16
ATOM 19960 O O . GLU A 1 19 ? 5.390 2.380 -2.430 1.00 0.00 19 GLU A O 16
ATOM 19972 N N . THR A 1 20 ? 6.514 2.987 -4.283 1.00 0.00 20 THR A N 16
ATOM 19973 C CA . THR A 1 20 ? 5.562 4.026 -4.652 1.00 0.00 20 THR A CA 16
ATOM 19974 C C . THR A 1 20 ? 4.913 3.724 -5.998 1.00 0.00 20 THR A C 16
ATOM 19975 O O . THR A 1 20 ? 5.567 3.235 -6.918 1.00 0.00 20 THR A O 16
ATOM 19986 N N . GLY A 1 21 ? 3.621 4.018 -6.106 1.00 0.00 21 GLY A N 16
ATOM 19987 C CA . GLY A 1 21 ? 2.905 3.771 -7.344 1.00 0.00 21 GLY A CA 16
ATOM 19988 C C . GLY A 1 21 ? 1.790 4.771 -7.579 1.00 0.00 21 GLY A C 16
ATOM 19989 O O . GLY A 1 21 ? 1.955 5.965 -7.331 1.00 0.00 21 GLY A O 16
ATOM 19993 N N . VAL A 1 22 ? 0.651 4.283 -8.061 1.00 0.00 22 VAL A N 16
ATOM 19994 C CA . VAL A 1 22 ? -0.496 5.142 -8.330 1.00 0.00 22 VAL A CA 16
ATOM 19995 C C . VAL A 1 22 ? -1.805 4.376 -8.177 1.00 0.00 22 VAL A C 16
ATOM 19996 O O . VAL A 1 22 ? -1.912 3.221 -8.592 1.00 0.00 22 VAL A O 16
ATOM 20009 N N . ILE A 1 23 ? -2.798 5.025 -7.580 1.00 0.00 23 ILE A N 16
ATOM 20010 C CA . ILE A 1 23 ? -4.101 4.405 -7.374 1.00 0.00 23 ILE A CA 16
ATOM 20011 C C . ILE A 1 23 ? -4.802 4.145 -8.703 1.00 0.00 23 ILE A C 16
ATOM 20012 O O . ILE A 1 23 ? -5.533 4.997 -9.206 1.00 0.00 23 ILE A O 16
ATOM 20028 N N . GLU A 1 24 ? -4.575 2.962 -9.264 1.00 0.00 24 GLU A N 16
ATOM 20029 C CA . GLU A 1 24 ? -5.186 2.590 -10.534 1.00 0.00 24 GLU A CA 16
ATOM 20030 C C . GLU A 1 24 ? -6.706 2.530 -10.410 1.00 0.00 24 GLU A C 16
ATOM 20031 O O . GLU A 1 24 ? -7.430 3.113 -11.217 1.00 0.00 24 GLU A O 16
ATOM 20043 N N . LYS A 1 25 ? -7.183 1.821 -9.393 1.00 0.00 25 LYS A N 16
ATOM 20044 C CA . LYS A 1 25 ? -8.616 1.685 -9.160 1.00 0.00 25 LYS A CA 16
ATOM 20045 C C . LYS A 1 25 ? -8.930 1.706 -7.668 1.00 0.00 25 LYS A C 16
ATOM 20046 O O . LYS A 1 25 ? -8.079 1.379 -6.839 1.00 0.00 25 LYS A O 16
ATOM 20065 N N . LEU A 1 26 ? -10.155 2.093 -7.331 1.00 0.00 26 LEU A N 16
ATOM 20066 C CA . LEU A 1 26 ? -10.581 2.155 -5.937 1.00 0.00 26 LEU A CA 16
ATOM 20067 C C . LEU A 1 26 ? -12.029 1.697 -5.789 1.00 0.00 26 LEU A C 16
ATOM 20068 O O . LEU A 1 26 ? -12.883 2.026 -6.614 1.00 0.00 26 LEU A O 16
ATOM 20084 N N . LEU A 1 27 ? -12.299 0.938 -4.733 1.00 0.00 27 LEU A N 16
ATOM 20085 C CA . LEU A 1 27 ? -13.644 0.436 -4.475 1.00 0.00 27 LEU A CA 16
ATOM 20086 C C . LEU A 1 27 ? -14.096 0.791 -3.062 1.00 0.00 27 LEU A C 16
ATOM 20087 O O . LEU A 1 27 ? -13.403 1.507 -2.338 1.00 0.00 27 LEU A O 16
ATOM 20103 N N . THR A 1 28 ? -15.262 0.284 -2.674 1.00 0.00 28 THR A N 16
ATOM 20104 C CA . THR A 1 28 ? -15.807 0.547 -1.348 1.00 0.00 28 THR A CA 16
ATOM 20105 C C . THR A 1 28 ? -15.209 -0.397 -0.312 1.00 0.00 28 THR A C 16
ATOM 20106 O O . THR A 1 28 ? -15.353 -0.185 0.892 1.00 0.00 28 THR A O 16
ATOM 20117 N N . SER A 1 29 ? -14.536 -1.441 -0.787 1.00 0.00 29 SER A N 16
ATOM 20118 C CA . SER A 1 29 ? -13.918 -2.420 0.100 1.00 0.00 29 SER A CA 16
ATOM 20119 C C . SER A 1 29 ? -12.396 -2.334 0.028 1.00 0.00 29 SER A C 16
ATOM 20120 O O . SER A 1 29 ? -11.710 -2.412 1.047 1.00 0.00 29 SER A O 16
ATOM 20128 N N . TYR A 1 30 ? -11.876 -2.172 -1.184 1.00 0.00 30 TYR A N 16
ATOM 20129 C CA . TYR A 1 30 ? -10.436 -2.078 -1.391 1.00 0.00 30 TYR A CA 16
ATOM 20130 C C . TYR A 1 30 ? -10.119 -1.318 -2.676 1.00 0.00 30 TYR A C 16
ATOM 20131 O O . TYR A 1 30 ? -11.014 -0.797 -3.340 1.00 0.00 30 TYR A O 16
ATOM 20149 N N . GLY A 1 31 ? -8.836 -1.260 -3.020 1.00 0.00 31 GLY A N 16
ATOM 20150 C CA . GLY A 1 31 ? -8.422 -0.563 -4.224 1.00 0.00 31 GLY A CA 16
ATOM 20151 C C . GLY A 1 31 ? -7.130 -1.112 -4.795 1.00 0.00 31 GLY A C 16
ATOM 20152 O O . GLY A 1 31 ? -6.365 -1.776 -4.095 1.00 0.00 31 GLY A O 16
ATOM 20156 N N . PHE A 1 32 ? -6.885 -0.835 -6.072 1.00 0.00 32 PHE A N 16
ATOM 20157 C CA . PHE A 1 32 ? -5.677 -1.307 -6.739 1.00 0.00 32 PHE A CA 16
ATOM 20158 C C . PHE A 1 32 ? -4.676 -0.170 -6.921 1.00 0.00 32 PHE A C 16
ATOM 20159 O O . PHE A 1 32 ? -5.053 1.001 -6.967 1.00 0.00 32 PHE A O 16
ATOM 20176 N N . ILE A 1 33 ? -3.400 -0.525 -7.025 1.00 0.00 33 ILE A N 16
ATOM 20177 C CA . ILE A 1 33 ? -2.345 0.465 -7.203 1.00 0.00 33 ILE A CA 16
ATOM 20178 C C . ILE A 1 33 ? -1.377 0.046 -8.304 1.00 0.00 33 ILE A C 16
ATOM 20179 O O . ILE A 1 33 ? -0.690 -0.968 -8.186 1.00 0.00 33 ILE A O 16
ATOM 20195 N N . GLN A 1 34 ? -1.329 0.833 -9.374 1.00 0.00 34 GLN A N 16
ATOM 20196 C CA . GLN A 1 34 ? -0.444 0.543 -10.496 1.00 0.00 34 GLN A CA 16
ATOM 20197 C C . GLN A 1 34 ? 0.970 1.041 -10.217 1.00 0.00 34 GLN A C 16
ATOM 20198 O O . GLN A 1 34 ? 1.303 2.191 -10.507 1.00 0.00 34 GLN A O 16
ATOM 20212 N N . CYS A 1 35 ? 1.798 0.168 -9.653 1.00 0.00 35 CYS A N 16
ATOM 20213 C CA . CYS A 1 35 ? 3.177 0.520 -9.333 1.00 0.00 35 CYS A CA 16
ATOM 20214 C C . CYS A 1 35 ? 3.785 1.389 -10.429 1.00 0.00 35 CYS A C 16
ATOM 20215 O O . CYS A 1 35 ? 3.477 1.222 -11.610 1.00 0.00 35 CYS A O 16
ATOM 20223 N N . SER A 1 36 ? 4.648 2.318 -10.031 1.00 0.00 36 SER A N 16
ATOM 20224 C CA . SER A 1 36 ? 5.295 3.217 -10.979 1.00 0.00 36 SER A CA 16
ATOM 20225 C C . SER A 1 36 ? 6.724 2.768 -11.265 1.00 0.00 36 SER A C 16
ATOM 20226 O O . SER A 1 36 ? 7.388 3.303 -12.152 1.00 0.00 36 SER A O 16
ATOM 20234 N N . GLU A 1 37 ? 7.191 1.781 -10.505 1.00 0.00 37 GLU A N 16
ATOM 20235 C CA . GLU A 1 37 ? 8.542 1.260 -10.677 1.00 0.00 37 GLU A CA 16
ATOM 20236 C C . GLU A 1 37 ? 8.519 -0.092 -11.383 1.00 0.00 37 GLU A C 16
ATOM 20237 O O . GLU A 1 37 ? 9.356 -0.371 -12.241 1.00 0.00 37 GLU A O 16
ATOM 20249 N N . ARG A 1 38 ? 7.554 -0.929 -11.014 1.00 0.00 38 ARG A N 16
ATOM 20250 C CA . ARG A 1 38 ? 7.421 -2.253 -11.610 1.00 0.00 38 ARG A CA 16
ATOM 20251 C C . ARG A 1 38 ? 6.255 -2.292 -12.593 1.00 0.00 38 ARG A C 16
ATOM 20252 O O . ARG A 1 38 ? 5.901 -3.352 -13.108 1.00 0.00 38 ARG A O 16
ATOM 20273 N N . GLN A 1 39 ? 5.661 -1.130 -12.846 1.00 0.00 39 GLN A N 16
ATOM 20274 C CA . GLN A 1 39 ? 4.534 -1.033 -13.765 1.00 0.00 39 GLN A CA 16
ATOM 20275 C C . GLN A 1 39 ? 3.626 -2.253 -13.645 1.00 0.00 39 GLN A C 16
ATOM 20276 O O . GLN A 1 39 ? 3.266 -2.872 -14.645 1.00 0.00 39 GLN A O 16
ATOM 20290 N N . ALA A 1 40 ? 3.261 -2.593 -12.413 1.00 0.00 40 ALA A N 16
ATOM 20291 C CA . ALA A 1 40 ? 2.395 -3.738 -12.162 1.00 0.00 40 ALA A CA 16
ATOM 20292 C C . ALA A 1 40 ? 1.164 -3.329 -11.360 1.00 0.00 40 ALA A C 16
ATOM 20293 O O . ALA A 1 40 ? 1.265 -2.579 -10.389 1.00 0.00 40 ALA A O 16
ATOM 20300 N N . ARG A 1 41 ? 0.003 -3.827 -11.772 1.00 0.00 41 ARG A N 16
ATOM 20301 C CA . ARG A 1 41 ? -1.248 -3.512 -11.093 1.00 0.00 41 ARG A CA 16
ATOM 20302 C C . ARG A 1 41 ? -1.348 -4.257 -9.764 1.00 0.00 41 ARG A C 16
ATOM 20303 O O . ARG A 1 41 ? -1.750 -5.420 -9.722 1.00 0.00 41 ARG A O 16
ATOM 20324 N N . LEU A 1 42 ? -0.980 -3.579 -8.683 1.00 0.00 42 LEU A N 16
ATOM 20325 C CA . LEU A 1 42 ? -1.027 -4.176 -7.353 1.00 0.00 42 LEU A CA 16
ATOM 20326 C C . LEU A 1 42 ? -2.430 -4.079 -6.762 1.00 0.00 42 LEU A C 16
ATOM 20327 O O . LEU A 1 42 ? -3.298 -3.396 -7.306 1.00 0.00 42 LEU A O 16
ATOM 20343 N N . PHE A 1 43 ? -2.645 -4.766 -5.645 1.00 0.00 43 PHE A N 16
ATOM 20344 C CA . PHE A 1 43 ? -3.942 -4.756 -4.979 1.00 0.00 43 PHE A CA 16
ATOM 20345 C C . PHE A 1 43 ? -3.793 -4.401 -3.502 1.00 0.00 43 PHE A C 16
ATOM 20346 O O . PHE A 1 43 ? -3.246 -5.176 -2.718 1.00 0.00 43 PHE A O 16
ATOM 20363 N N . PHE A 1 44 ? -4.284 -3.223 -3.131 1.00 0.00 44 PHE A N 16
ATOM 20364 C CA . PHE A 1 44 ? -4.204 -2.764 -1.749 1.00 0.00 44 PHE A CA 16
ATOM 20365 C C . PHE A 1 44 ? -5.573 -2.819 -1.078 1.00 0.00 44 PHE A C 16
ATOM 20366 O O . PHE A 1 44 ? -6.593 -2.514 -1.696 1.00 0.00 44 PHE A O 16
ATOM 20383 N N . HIS A 1 45 ? -5.587 -3.212 0.192 1.00 0.00 45 HIS A N 16
ATOM 20384 C CA . HIS A 1 45 ? -6.831 -3.308 0.949 1.00 0.00 45 HIS A CA 16
ATOM 20385 C C . HIS A 1 45 ? -7.086 -2.028 1.739 1.00 0.00 45 HIS A C 16
ATOM 20386 O O . HIS A 1 45 ? -6.157 -1.421 2.274 1.00 0.00 45 HIS A O 16
ATOM 20401 N N . CYS A 1 46 ? -8.350 -1.623 1.807 1.00 0.00 46 CYS A N 16
ATOM 20402 C CA . CYS A 1 46 ? -8.727 -0.414 2.530 1.00 0.00 46 CYS A CA 16
ATOM 20403 C C . CYS A 1 46 ? -8.204 -0.452 3.963 1.00 0.00 46 CYS A C 16
ATOM 20404 O O . CYS A 1 46 ? -8.170 0.570 4.649 1.00 0.00 46 CYS A O 16
ATOM 20412 N N . SER A 1 47 ? -7.798 -1.636 4.408 1.00 0.00 47 SER A N 16
ATOM 20413 C CA . SER A 1 47 ? -7.282 -1.809 5.761 1.00 0.00 47 SER A CA 16
ATOM 20414 C C . SER A 1 47 ? -5.813 -1.404 5.837 1.00 0.00 47 SER A C 16
ATOM 20415 O O . SER A 1 47 ? -5.334 -0.964 6.882 1.00 0.00 47 SER A O 16
ATOM 20423 N N . GLN A 1 48 ? -5.105 -1.556 4.723 1.00 0.00 48 GLN A N 16
ATOM 20424 C CA . GLN A 1 48 ? -3.690 -1.207 4.663 1.00 0.00 48 GLN A CA 16
ATOM 20425 C C . GLN A 1 48 ? -3.489 0.289 4.880 1.00 0.00 48 GLN A C 16
ATOM 20426 O O . GLN A 1 48 ? -2.683 0.702 5.714 1.00 0.00 48 GLN A O 16
ATOM 20440 N N . TYR A 1 49 ? -4.226 1.095 4.124 1.00 0.00 49 TYR A N 16
ATOM 20441 C CA . TYR A 1 49 ? -4.126 2.546 4.232 1.00 0.00 49 TYR A CA 16
ATOM 20442 C C . TYR A 1 49 ? -4.329 3.001 5.674 1.00 0.00 49 TYR A C 16
ATOM 20443 O O . TYR A 1 49 ? -5.352 2.706 6.291 1.00 0.00 49 TYR A O 16
ATOM 20461 N N . ASN A 1 50 ? -3.347 3.721 6.205 1.00 0.00 50 ASN A N 16
ATOM 20462 C CA . ASN A 1 50 ? -3.416 4.218 7.574 1.00 0.00 50 ASN A CA 16
ATOM 20463 C C . ASN A 1 50 ? -4.349 5.421 7.670 1.00 0.00 50 ASN A C 16
ATOM 20464 O O . ASN A 1 50 ? -5.050 5.599 8.665 1.00 0.00 50 ASN A O 16
ATOM 20475 N N . GLY A 1 51 ? -4.353 6.244 6.626 1.00 0.00 51 GLY A N 16
ATOM 20476 C CA . GLY A 1 51 ? -5.204 7.420 6.612 1.00 0.00 51 GLY A CA 16
ATOM 20477 C C . GLY A 1 51 ? -6.673 7.071 6.478 1.00 0.00 51 GLY A C 16
ATOM 20478 O O . GLY A 1 51 ? -7.159 6.145 7.126 1.00 0.00 51 GLY A O 16
ATOM 20482 N N . ASN A 1 52 ? -7.383 7.815 5.636 1.00 0.00 52 ASN A N 16
ATOM 20483 C CA . ASN A 1 52 ? -8.806 7.581 5.421 1.00 0.00 52 ASN A CA 16
ATOM 20484 C C . ASN A 1 52 ? -9.124 7.494 3.931 1.00 0.00 52 ASN A C 16
ATOM 20485 O O . ASN A 1 52 ? -9.057 8.492 3.212 1.00 0.00 52 ASN A O 16
ATOM 20496 N N . LEU A 1 53 ? -9.472 6.296 3.475 1.00 0.00 53 LEU A N 16
ATOM 20497 C CA . LEU A 1 53 ? -9.803 6.079 2.071 1.00 0.00 53 LEU A CA 16
ATOM 20498 C C . LEU A 1 53 ? -10.496 7.302 1.479 1.00 0.00 53 LEU A C 16
ATOM 20499 O O . LEU A 1 53 ? -10.146 7.759 0.391 1.00 0.00 53 LEU A O 16
ATOM 20515 N N . GLN A 1 54 ? -11.478 7.828 2.203 1.00 0.00 54 GLN A N 16
ATOM 20516 C CA . GLN A 1 54 ? -12.219 8.999 1.749 1.00 0.00 54 GLN A CA 16
ATOM 20517 C C . GLN A 1 54 ? -11.281 10.031 1.132 1.00 0.00 54 GLN A C 16
ATOM 20518 O O . GLN A 1 54 ? -11.528 10.532 0.035 1.00 0.00 54 GLN A O 16
ATOM 20532 N N . ASP A 1 55 ? -10.204 10.344 1.844 1.00 0.00 55 ASP A N 16
ATOM 20533 C CA . ASP A 1 55 ? -9.228 11.317 1.366 1.00 0.00 55 ASP A CA 16
ATOM 20534 C C . ASP A 1 55 ? -8.530 10.812 0.107 1.00 0.00 55 ASP A C 16
ATOM 20535 O O . ASP A 1 55 ? -8.205 11.591 -0.790 1.00 0.00 55 ASP A O 16
ATOM 20544 N N . LEU A 1 56 ? -8.302 9.505 0.046 1.00 0.00 56 LEU A N 16
ATOM 20545 C CA . LEU A 1 56 ? -7.642 8.896 -1.103 1.00 0.00 56 LEU A CA 16
ATOM 20546 C C . LEU A 1 56 ? -8.541 8.942 -2.335 1.00 0.00 56 LEU A C 16
ATOM 20547 O O . LEU A 1 56 ? -9.752 9.134 -2.226 1.00 0.00 56 LEU A O 16
ATOM 20563 N N . LYS A 1 57 ? -7.940 8.762 -3.506 1.00 0.00 57 LYS A N 16
ATOM 20564 C CA . LYS A 1 57 ? -8.685 8.779 -4.759 1.00 0.00 57 LYS A CA 16
ATOM 20565 C C . LYS A 1 57 ? -7.874 8.141 -5.883 1.00 0.00 57 LYS A C 16
ATOM 20566 O O . LYS A 1 57 ? -6.658 7.982 -5.772 1.00 0.00 57 LYS A O 16
ATOM 20585 N N . VAL A 1 58 ? -8.555 7.778 -6.965 1.00 0.00 58 VAL A N 16
ATOM 20586 C CA . VAL A 1 58 ? -7.898 7.160 -8.110 1.00 0.00 58 VAL A CA 16
ATOM 20587 C C . VAL A 1 58 ? -7.106 8.188 -8.911 1.00 0.00 58 VAL A C 16
ATOM 20588 O O . VAL A 1 58 ? -7.657 9.181 -9.383 1.00 0.00 58 VAL A O 16
ATOM 20601 N N . GLY A 1 59 ? -5.808 7.942 -9.060 1.00 0.00 59 GLY A N 16
ATOM 20602 C CA . GLY A 1 59 ? -4.961 8.855 -9.805 1.00 0.00 59 GLY A CA 16
ATOM 20603 C C . GLY A 1 59 ? -4.081 9.697 -8.902 1.00 0.00 59 GLY A C 16
ATOM 20604 O O . GLY A 1 59 ? -3.613 10.764 -9.299 1.00 0.00 59 GLY A O 16
ATOM 20608 N N . ASP A 1 60 ? -3.857 9.218 -7.683 1.00 0.00 60 ASP A N 16
ATOM 20609 C CA . ASP A 1 60 ? -3.029 9.934 -6.720 1.00 0.00 60 ASP A CA 16
ATOM 20610 C C . ASP A 1 60 ? -1.854 9.072 -6.268 1.00 0.00 60 ASP A C 16
ATOM 20611 O O . ASP A 1 60 ? -1.978 7.854 -6.139 1.00 0.00 60 ASP A O 16
ATOM 20620 N N . ASP A 1 61 ? -0.715 9.713 -6.029 1.00 0.00 61 ASP A N 16
ATOM 20621 C CA . ASP A 1 61 ? 0.483 9.006 -5.591 1.00 0.00 61 ASP A CA 16
ATOM 20622 C C . ASP A 1 61 ? 0.343 8.545 -4.143 1.00 0.00 61 ASP A C 16
ATOM 20623 O O . ASP A 1 61 ? -0.255 9.234 -3.316 1.00 0.00 61 ASP A O 16
ATOM 20632 N N . VAL A 1 62 ? 0.897 7.375 -3.843 1.00 0.00 62 VAL A N 16
ATOM 20633 C CA . VAL A 1 62 ? 0.834 6.822 -2.496 1.00 0.00 62 VAL A CA 16
ATOM 20634 C C . VAL A 1 62 ? 1.959 5.820 -2.260 1.00 0.00 62 VAL A C 16
ATOM 20635 O O . VAL A 1 62 ? 2.323 5.059 -3.155 1.00 0.00 62 VAL A O 16
ATOM 20648 N N . GLU A 1 63 ? 2.505 5.827 -1.048 1.00 0.00 63 GLU A N 16
ATOM 20649 C CA . GLU A 1 63 ? 3.590 4.919 -0.694 1.00 0.00 63 GLU A CA 16
ATOM 20650 C C . GLU A 1 63 ? 3.054 3.690 0.036 1.00 0.00 63 GLU A C 16
ATOM 20651 O O . GLU A 1 63 ? 2.177 3.796 0.893 1.00 0.00 63 GLU A O 16
ATOM 20663 N N . PHE A 1 64 ? 3.589 2.524 -0.311 1.00 0.00 64 PHE A N 16
ATOM 20664 C CA . PHE A 1 64 ? 3.164 1.274 0.309 1.00 0.00 64 PHE A CA 16
ATOM 20665 C C . PHE A 1 64 ? 4.320 0.280 0.376 1.00 0.00 64 PHE A C 16
ATOM 20666 O O . PHE A 1 64 ? 5.416 0.554 -0.111 1.00 0.00 64 PHE A O 16
ATOM 20683 N N . GLU A 1 65 ? 4.066 -0.875 0.984 1.00 0.00 65 GLU A N 16
ATOM 20684 C CA . GLU A 1 65 ? 5.085 -1.908 1.116 1.00 0.00 65 GLU A CA 16
ATOM 20685 C C . GLU A 1 65 ? 4.617 -3.218 0.489 1.00 0.00 65 GLU A C 16
ATOM 20686 O O . GLU A 1 65 ? 3.612 -3.795 0.907 1.00 0.00 65 GLU A O 16
ATOM 20698 N N . VAL A 1 66 ? 5.351 -3.683 -0.516 1.00 0.00 66 VAL A N 16
ATOM 20699 C CA . VAL A 1 66 ? 5.012 -4.924 -1.201 1.00 0.00 66 VAL A CA 16
ATOM 20700 C C . VAL A 1 66 ? 5.311 -6.135 -0.324 1.00 0.00 66 VAL A C 16
ATOM 20701 O O . VAL A 1 66 ? 6.456 -6.366 0.064 1.00 0.00 66 VAL A O 16
ATOM 20714 N N . SER A 1 67 ? 4.273 -6.906 -0.016 1.00 0.00 67 SER A N 16
ATOM 20715 C CA . SER A 1 67 ? 4.423 -8.092 0.819 1.00 0.00 67 SER A CA 16
ATOM 20716 C C . SER A 1 67 ? 3.729 -9.294 0.185 1.00 0.00 67 SER A C 16
ATOM 20717 O O . SER A 1 67 ? 3.109 -9.180 -0.873 1.00 0.00 67 SER A O 16
ATOM 20725 N N . SER A 1 68 ? 3.839 -10.446 0.838 1.00 0.00 68 SER A N 16
ATOM 20726 C CA . SER A 1 68 ? 3.226 -11.671 0.338 1.00 0.00 68 SER A CA 16
ATOM 20727 C C . SER A 1 68 ? 2.052 -12.089 1.217 1.00 0.00 68 SER A C 16
ATOM 20728 O O . SER A 1 68 ? 2.120 -12.009 2.443 1.00 0.00 68 SER A O 16
ATOM 20736 N N . ASP A 1 69 ? 0.975 -12.537 0.580 1.00 0.00 69 ASP A N 16
ATOM 20737 C CA . ASP A 1 69 ? -0.215 -12.969 1.303 1.00 0.00 69 ASP A CA 16
ATOM 20738 C C . ASP A 1 69 ? -0.001 -14.344 1.929 1.00 0.00 69 ASP A C 16
ATOM 20739 O O . ASP A 1 69 ? 0.961 -15.040 1.607 1.00 0.00 69 ASP A O 16
ATOM 20748 N N . ARG A 1 70 ? -0.904 -14.727 2.826 1.00 0.00 70 ARG A N 16
ATOM 20749 C CA . ARG A 1 70 ? -0.813 -16.017 3.499 1.00 0.00 70 ARG A CA 16
ATOM 20750 C C . ARG A 1 70 ? -1.807 -17.011 2.907 1.00 0.00 70 ARG A C 16
ATOM 20751 O O . ARG A 1 70 ? -1.870 -18.166 3.327 1.00 0.00 70 ARG A O 16
ATOM 20772 N N . ARG A 1 71 ? -2.584 -16.553 1.931 1.00 0.00 71 ARG A N 16
ATOM 20773 C CA . ARG A 1 71 ? -3.577 -17.401 1.283 1.00 0.00 71 ARG A CA 16
ATOM 20774 C C . ARG A 1 71 ? -3.211 -17.647 -0.178 1.00 0.00 71 ARG A C 16
ATOM 20775 O O . ARG A 1 71 ? -3.360 -18.758 -0.688 1.00 0.00 71 ARG A O 16
ATOM 20796 N N . THR A 1 72 ? -2.731 -16.603 -0.847 1.00 0.00 72 THR A N 16
ATOM 20797 C CA . THR A 1 72 ? -2.346 -16.705 -2.249 1.00 0.00 72 THR A CA 16
ATOM 20798 C C . THR A 1 72 ? -0.846 -16.496 -2.423 1.00 0.00 72 THR A C 16
ATOM 20799 O O . THR A 1 72 ? -0.277 -16.844 -3.457 1.00 0.00 72 THR A O 16
ATOM 20810 N N . GLY A 1 73 ? -0.210 -15.926 -1.404 1.00 0.00 73 GLY A N 16
ATOM 20811 C CA . GLY A 1 73 ? 1.219 -15.681 -1.465 1.00 0.00 73 GLY A CA 16
ATOM 20812 C C . GLY A 1 73 ? 1.593 -14.701 -2.560 1.00 0.00 73 GLY A C 16
ATOM 20813 O O . GLY A 1 73 ? 2.758 -14.608 -2.949 1.00 0.00 73 GLY A O 16
ATOM 20817 N N . LYS A 1 74 ? 0.604 -13.970 -3.061 1.00 0.00 74 LYS A N 16
ATOM 20818 C CA . LYS A 1 74 ? 0.833 -12.992 -4.118 1.00 0.00 74 LYS A CA 16
ATOM 20819 C C . LYS A 1 74 ? 1.321 -11.668 -3.539 1.00 0.00 74 LYS A C 16
ATOM 20820 O O . LYS A 1 74 ? 1.049 -11.330 -2.387 1.00 0.00 74 LYS A O 16
ATOM 20839 N N . PRO A 1 75 ? 2.058 -10.900 -4.355 1.00 0.00 75 PRO A N 16
ATOM 20840 C CA . PRO A 1 75 ? 2.597 -9.600 -3.945 1.00 0.00 75 PRO A CA 16
ATOM 20841 C C . PRO A 1 75 ? 1.507 -8.547 -3.778 1.00 0.00 75 PRO A C 16
ATOM 20842 O O . PRO A 1 75 ? 1.046 -7.956 -4.755 1.00 0.00 75 PRO A O 16
ATOM 20853 N N . ILE A 1 76 ? 1.099 -8.317 -2.534 1.00 0.00 76 ILE A N 16
ATOM 20854 C CA . ILE A 1 76 ? 0.064 -7.334 -2.240 1.00 0.00 76 ILE A CA 16
ATOM 20855 C C . ILE A 1 76 ? 0.645 -6.123 -1.517 1.00 0.00 76 ILE A C 16
ATOM 20856 O O . ILE A 1 76 ? 1.763 -6.171 -1.006 1.00 0.00 76 ILE A O 16
ATOM 20872 N N . ALA A 1 77 ? -0.123 -5.040 -1.477 1.00 0.00 77 ALA A N 16
ATOM 20873 C CA . ALA A 1 77 ? 0.314 -3.818 -0.813 1.00 0.00 77 ALA A CA 16
ATOM 20874 C C . ALA A 1 77 ? -0.152 -3.785 0.638 1.00 0.00 77 ALA A C 16
ATOM 20875 O O . ALA A 1 77 ? -1.243 -4.255 0.962 1.00 0.00 77 ALA A O 16
ATOM 20882 N N . VAL A 1 78 ? 0.682 -3.227 1.510 1.00 0.00 78 VAL A N 16
ATOM 20883 C CA . VAL A 1 78 ? 0.355 -3.133 2.928 1.00 0.00 78 VAL A CA 16
ATOM 20884 C C . VAL A 1 78 ? 0.902 -1.845 3.533 1.00 0.00 78 VAL A C 16
ATOM 20885 O O . VAL A 1 78 ? 1.861 -1.264 3.024 1.00 0.00 78 VAL A O 16
ATOM 20898 N N . LYS A 1 79 ? 0.287 -1.403 4.625 1.00 0.00 79 LYS A N 16
ATOM 20899 C CA . LYS A 1 79 ? 0.712 -0.184 5.303 1.00 0.00 79 LYS A CA 16
ATOM 20900 C C . LYS A 1 79 ? 0.787 0.985 4.326 1.00 0.00 79 LYS A C 16
ATOM 20901 O O . LYS A 1 79 ? 1.794 1.691 4.262 1.00 0.00 79 LYS A O 16
ATOM 20920 N N . LEU A 1 80 ? -0.286 1.185 3.567 1.00 0.00 80 LEU A N 16
ATOM 20921 C CA . LEU A 1 80 ? -0.342 2.270 2.593 1.00 0.00 80 LEU A CA 16
ATOM 20922 C C . LEU A 1 80 ? -0.306 3.627 3.288 1.00 0.00 80 LEU A C 16
ATOM 20923 O O . LEU A 1 80 ? -0.781 3.773 4.415 1.00 0.00 80 LEU A O 16
ATOM 20939 N N . VAL A 1 81 ? 0.258 4.620 2.608 1.00 0.00 81 VAL A N 16
ATOM 20940 C CA . VAL A 1 81 ? 0.353 5.967 3.158 1.00 0.00 81 VAL A CA 16
ATOM 20941 C C . VAL A 1 81 ? 0.491 7.005 2.050 1.00 0.00 81 VAL A C 16
ATOM 20942 O O . VAL A 1 81 ? 1.323 6.866 1.153 1.00 0.00 81 VAL A O 16
ATOM 20955 N N . LYS A 1 82 ? -0.331 8.046 2.117 1.00 0.00 82 LYS A N 16
ATOM 20956 C CA . LYS A 1 82 ? -0.302 9.111 1.121 1.00 0.00 82 LYS A CA 16
ATOM 20957 C C . LYS A 1 82 ? 1.019 9.872 1.177 1.00 0.00 82 LYS A C 16
ATOM 20958 O O . LYS A 1 82 ? 1.480 10.254 2.254 1.00 0.00 82 LYS A O 16
ATOM 20977 N N . ILE A 1 83 ? 1.621 10.091 0.013 1.00 0.00 83 ILE A N 16
ATOM 20978 C CA . ILE A 1 83 ? 2.886 10.810 -0.069 1.00 0.00 83 ILE A CA 16
ATOM 20979 C C . ILE A 1 83 ? 2.688 12.302 0.176 1.00 0.00 83 ILE A C 16
ATOM 20980 O O . ILE A 1 83 ? 3.273 12.874 1.096 1.00 0.00 83 ILE A O 16
ATOM 20996 N N . SER A 1 84 ? 1.857 12.927 -0.652 1.00 0.00 84 SER A N 16
ATOM 20997 C CA . SER A 1 84 ? 1.583 14.353 -0.527 1.00 0.00 84 SER A CA 16
ATOM 20998 C C . SER A 1 84 ? 0.978 14.673 0.837 1.00 0.00 84 SER A C 16
ATOM 20999 O O . SER A 1 84 ? 0.009 14.046 1.261 1.00 0.00 84 SER A O 16
ATOM 21007 N N . GLY A 1 85 ? 1.560 15.655 1.519 1.00 0.00 85 GLY A N 16
ATOM 21008 C CA . GLY A 1 85 ? 1.067 16.041 2.828 1.00 0.00 85 GLY A CA 16
ATOM 21009 C C . GLY A 1 85 ? 1.062 17.544 3.025 1.00 0.00 85 GLY A C 16
ATOM 21010 O O . GLY A 1 85 ? 1.973 18.117 3.622 1.00 0.00 85 GLY A O 16
ATOM 21014 N N . PRO A 1 86 ? 0.015 18.209 2.513 1.00 0.00 86 PRO A N 16
ATOM 21015 C CA . PRO A 1 86 ? -0.130 19.663 2.622 1.00 0.00 86 PRO A CA 16
ATOM 21016 C C . PRO A 1 86 ? -0.419 20.112 4.050 1.00 0.00 86 PRO A C 16
ATOM 21017 O O . PRO A 1 86 ? -1.193 19.476 4.766 1.00 0.00 86 PRO A O 16
ATOM 21028 N N . SER A 1 87 ? 0.207 21.210 4.459 1.00 0.00 87 SER A N 16
ATOM 21029 C CA . SER A 1 87 ? 0.019 21.742 5.804 1.00 0.00 87 SER A CA 16
ATOM 21030 C C . SER A 1 87 ? -1.377 22.336 5.963 1.00 0.00 87 SER A C 16
ATOM 21031 O O . SER A 1 87 ? -1.652 23.439 5.489 1.00 0.00 87 SER A O 16
ATOM 21039 N N . SER A 1 88 ? -2.255 21.597 6.633 1.00 0.00 88 SER A N 16
ATOM 21040 C CA . SER A 1 88 ? -3.624 22.048 6.852 1.00 0.00 88 SER A CA 16
ATOM 21041 C C . SER A 1 88 ? -3.777 22.671 8.237 1.00 0.00 88 SER A C 16
ATOM 21042 O O . SER A 1 88 ? -3.988 21.969 9.225 1.00 0.00 88 SER A O 16
ATOM 21050 N N . GLY A 1 89 ? -3.667 23.994 8.299 1.00 0.00 89 GLY A N 16
ATOM 21051 C CA . GLY A 1 89 ? -3.794 24.690 9.566 1.00 0.00 89 GLY A CA 16
ATOM 21052 C C . GLY A 1 89 ? -3.512 26.175 9.443 1.00 0.00 89 GLY A C 16
ATOM 21053 O O . GLY A 1 89 ? -3.018 26.636 8.414 1.00 0.00 89 GLY A O 16
ATOM 21057 N N . GLY A 1 1 ? 44.446 14.038 7.067 1.00 0.00 1 GLY A N 17
ATOM 21058 C CA . GLY A 1 1 ? 44.615 12.612 6.859 1.00 0.00 1 GLY A CA 17
ATOM 21059 C C . GLY A 1 1 ? 43.807 11.783 7.837 1.00 0.00 1 GLY A C 17
ATOM 21060 O O . GLY A 1 1 ? 43.861 12.010 9.046 1.00 0.00 1 GLY A O 17
ATOM 21064 N N . SER A 1 2 ? 43.054 10.821 7.315 1.00 0.00 2 SER A N 17
ATOM 21065 C CA . SER A 1 2 ? 42.227 9.959 8.151 1.00 0.00 2 SER A CA 17
ATOM 21066 C C . SER A 1 2 ? 42.581 8.491 7.935 1.00 0.00 2 SER A C 17
ATOM 21067 O O . SER A 1 2 ? 43.300 8.145 6.998 1.00 0.00 2 SER A O 17
ATOM 21075 N N . SER A 1 3 ? 42.072 7.630 8.811 1.00 0.00 3 SER A N 17
ATOM 21076 C CA . SER A 1 3 ? 42.337 6.199 8.720 1.00 0.00 3 SER A CA 17
ATOM 21077 C C . SER A 1 3 ? 42.005 5.673 7.327 1.00 0.00 3 SER A C 17
ATOM 21078 O O . SER A 1 3 ? 42.787 4.937 6.727 1.00 0.00 3 SER A O 17
ATOM 21086 N N . GLY A 1 4 ? 40.837 6.056 6.820 1.00 0.00 4 GLY A N 17
ATOM 21087 C CA . GLY A 1 4 ? 40.420 5.613 5.502 1.00 0.00 4 GLY A CA 17
ATOM 21088 C C . GLY A 1 4 ? 38.913 5.513 5.373 1.00 0.00 4 GLY A C 17
ATOM 21089 O O . GLY A 1 4 ? 38.194 5.560 6.371 1.00 0.00 4 GLY A O 17
ATOM 21093 N N . SER A 1 5 ? 38.434 5.375 4.141 1.00 0.00 5 SER A N 17
ATOM 21094 C CA . SER A 1 5 ? 37.002 5.274 3.886 1.00 0.00 5 SER A CA 17
ATOM 21095 C C . SER A 1 5 ? 36.555 3.815 3.871 1.00 0.00 5 SER A C 17
ATOM 21096 O O . SER A 1 5 ? 36.416 3.208 2.809 1.00 0.00 5 SER A O 17
ATOM 21104 N N . SER A 1 6 ? 36.331 3.259 5.057 1.00 0.00 6 SER A N 17
ATOM 21105 C CA . SER A 1 6 ? 35.903 1.871 5.182 1.00 0.00 6 SER A CA 17
ATOM 21106 C C . SER A 1 6 ? 34.578 1.776 5.932 1.00 0.00 6 SER A C 17
ATOM 21107 O O . SER A 1 6 ? 34.493 2.119 7.111 1.00 0.00 6 SER A O 17
ATOM 21115 N N . GLY A 1 7 ? 33.544 1.308 5.239 1.00 0.00 7 GLY A N 17
ATOM 21116 C CA . GLY A 1 7 ? 32.237 1.176 5.854 1.00 0.00 7 GLY A CA 17
ATOM 21117 C C . GLY A 1 7 ? 31.781 2.455 6.528 1.00 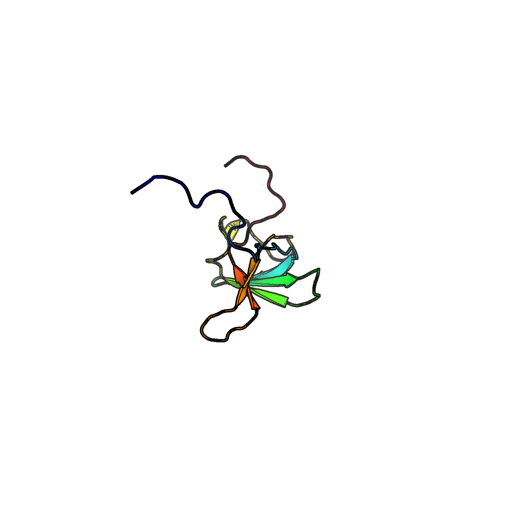0.00 7 GLY A C 17
ATOM 21118 O O . GLY A 1 7 ? 32.402 3.505 6.366 1.00 0.00 7 GLY A O 17
ATOM 21122 N N . GLY A 1 8 ? 30.692 2.368 7.286 1.00 0.00 8 GLY A N 17
ATOM 21123 C CA . GLY A 1 8 ? 30.172 3.535 7.973 1.00 0.00 8 GLY A CA 17
ATOM 21124 C C . GLY A 1 8 ? 28.809 3.952 7.458 1.00 0.00 8 GLY A C 17
ATOM 21125 O O . GLY A 1 8 ? 27.797 3.762 8.134 1.00 0.00 8 GLY A O 17
ATOM 21129 N N . TYR A 1 9 ? 28.781 4.522 6.259 1.00 0.00 9 TYR A N 17
ATOM 21130 C CA . TYR A 1 9 ? 27.532 4.971 5.655 1.00 0.00 9 TYR A CA 17
ATOM 21131 C C . TYR A 1 9 ? 27.591 4.859 4.135 1.00 0.00 9 TYR A C 17
ATOM 21132 O O . TYR A 1 9 ? 28.656 4.927 3.522 1.00 0.00 9 TYR A O 17
ATOM 21150 N N . PRO A 1 10 ? 26.417 4.684 3.510 1.00 0.00 10 PRO A N 17
ATOM 21151 C CA . PRO A 1 10 ? 25.142 4.601 4.229 1.00 0.00 10 PRO A CA 17
ATOM 21152 C C . PRO A 1 10 ? 25.015 3.315 5.038 1.00 0.00 10 PRO A C 17
ATOM 21153 O O . PRO A 1 10 ? 25.631 2.301 4.711 1.00 0.00 10 PRO A O 17
ATOM 21164 N N . ASN A 1 11 ? 24.211 3.363 6.095 1.00 0.00 11 ASN A N 17
ATOM 21165 C CA . ASN A 1 11 ? 24.004 2.201 6.951 1.00 0.00 11 ASN A CA 17
ATOM 21166 C C . ASN A 1 11 ? 22.778 1.409 6.506 1.00 0.00 11 ASN A C 17
ATOM 21167 O O . ASN A 1 11 ? 21.823 1.971 5.973 1.00 0.00 11 ASN A O 17
ATOM 21178 N N . GLY A 1 12 ? 22.814 0.099 6.729 1.00 0.00 12 GLY A N 17
ATOM 21179 C CA . GLY A 1 12 ? 21.700 -0.750 6.346 1.00 0.00 12 GLY A CA 17
ATOM 21180 C C . GLY A 1 12 ? 21.268 -1.679 7.462 1.00 0.00 12 GLY A C 17
ATOM 21181 O O . GLY A 1 12 ? 21.884 -2.721 7.688 1.00 0.00 12 GLY A O 17
ATOM 21185 N N . THR A 1 13 ? 20.205 -1.301 8.166 1.00 0.00 13 THR A N 17
ATOM 21186 C CA . THR A 1 13 ? 19.692 -2.106 9.267 1.00 0.00 13 THR A CA 17
ATOM 21187 C C . THR A 1 13 ? 18.445 -2.877 8.850 1.00 0.00 13 THR A C 17
ATOM 21188 O O . THR A 1 13 ? 18.431 -4.108 8.862 1.00 0.00 13 THR A O 17
ATOM 21199 N N . SER A 1 14 ? 17.398 -2.146 8.480 1.00 0.00 14 SER A N 17
ATOM 21200 C CA . SER A 1 14 ? 16.145 -2.762 8.061 1.00 0.00 14 SER A CA 17
ATOM 21201 C C . SER A 1 14 ? 16.175 -3.098 6.573 1.00 0.00 14 SER A C 17
ATOM 21202 O O . SER A 1 14 ? 16.836 -2.422 5.786 1.00 0.00 14 SER A O 17
ATOM 21210 N N . ALA A 1 15 ? 15.453 -4.149 6.196 1.00 0.00 15 ALA A N 17
ATOM 21211 C CA . ALA A 1 15 ? 15.394 -4.574 4.803 1.00 0.00 15 ALA A CA 17
ATOM 21212 C C . ALA A 1 15 ? 14.079 -4.155 4.156 1.00 0.00 15 ALA A C 17
ATOM 21213 O O . ALA A 1 15 ? 13.906 -4.278 2.943 1.00 0.00 15 ALA A O 17
ATOM 21220 N N . ALA A 1 16 ? 13.154 -3.661 4.972 1.00 0.00 16 ALA A N 17
ATOM 21221 C CA . ALA A 1 16 ? 11.854 -3.223 4.478 1.00 0.00 16 ALA A CA 17
ATOM 21222 C C . ALA A 1 16 ? 11.999 -2.034 3.534 1.00 0.00 16 ALA A C 17
ATOM 21223 O O . ALA A 1 16 ? 12.540 -0.993 3.907 1.00 0.00 16 ALA A O 17
ATOM 21230 N N . LEU A 1 17 ? 11.512 -2.197 2.308 1.00 0.00 17 LEU A N 17
ATOM 21231 C CA . LEU A 1 17 ? 11.587 -1.137 1.308 1.00 0.00 17 LEU A CA 17
ATOM 21232 C C . LEU A 1 17 ? 10.193 -0.704 0.868 1.00 0.00 17 LEU A C 17
ATOM 21233 O O . LEU A 1 17 ? 9.387 -1.526 0.430 1.00 0.00 17 LEU A O 17
ATOM 21249 N N . ARG A 1 18 ? 9.916 0.590 0.984 1.00 0.00 18 ARG A N 17
ATOM 21250 C CA . ARG A 1 18 ? 8.619 1.132 0.596 1.00 0.00 18 ARG A CA 17
ATOM 21251 C C . ARG A 1 18 ? 8.585 1.445 -0.897 1.00 0.00 18 ARG A C 17
ATOM 21252 O O . ARG A 1 18 ? 9.510 2.052 -1.434 1.00 0.00 18 ARG A O 17
ATOM 21273 N N . GLU A 1 19 ? 7.512 1.026 -1.560 1.00 0.00 19 GLU A N 17
ATOM 21274 C CA . GLU A 1 19 ? 7.359 1.261 -2.991 1.00 0.00 19 GLU A CA 17
ATOM 21275 C C . GLU A 1 19 ? 6.251 2.275 -3.260 1.00 0.00 19 GLU A C 17
ATOM 21276 O O . GLU A 1 19 ? 5.313 2.412 -2.473 1.00 0.00 19 GLU A O 17
ATOM 21288 N N . THR A 1 20 ? 6.365 2.985 -4.378 1.00 0.00 20 THR A N 17
ATOM 21289 C CA . THR A 1 20 ? 5.376 3.988 -4.751 1.00 0.00 20 THR A CA 17
ATOM 21290 C C . THR A 1 20 ? 4.789 3.696 -6.128 1.00 0.00 20 THR A C 17
ATOM 21291 O O . THR A 1 20 ? 5.465 3.148 -6.998 1.00 0.00 20 THR A O 17
ATOM 21302 N N . GLY A 1 21 ? 3.527 4.066 -6.319 1.00 0.00 21 GLY A N 17
ATOM 21303 C CA . GLY A 1 21 ? 2.871 3.835 -7.593 1.00 0.00 21 GLY A CA 17
ATOM 21304 C C . GLY A 1 21 ? 1.787 4.856 -7.880 1.00 0.00 21 GLY A C 17
ATOM 21305 O O . GLY A 1 21 ? 2.008 6.060 -7.749 1.00 0.00 21 GLY A O 17
ATOM 21309 N N . VAL A 1 22 ? 0.613 4.375 -8.275 1.00 0.00 22 VAL A N 17
ATOM 21310 C CA . VAL A 1 22 ? -0.509 5.254 -8.583 1.00 0.00 22 VAL A CA 17
ATOM 21311 C C . VAL A 1 22 ? -1.837 4.516 -8.455 1.00 0.00 22 VAL A C 17
ATOM 21312 O O . VAL A 1 22 ? -2.004 3.422 -8.993 1.00 0.00 22 VAL A O 17
ATOM 21325 N N . ILE A 1 23 ? -2.778 5.123 -7.739 1.00 0.00 23 ILE A N 17
ATOM 21326 C CA . ILE A 1 23 ? -4.092 4.524 -7.542 1.00 0.00 23 ILE A CA 17
ATOM 21327 C C . ILE A 1 23 ? -4.812 4.328 -8.872 1.00 0.00 23 ILE A C 17
ATOM 21328 O O . ILE A 1 23 ? -5.497 5.229 -9.356 1.00 0.00 23 ILE A O 17
ATOM 21344 N N . GLU A 1 24 ? -4.653 3.145 -9.456 1.00 0.00 24 GLU A N 17
ATOM 21345 C CA . GLU A 1 24 ? -5.290 2.831 -10.730 1.00 0.00 24 GLU A CA 17
ATOM 21346 C C . GLU A 1 24 ? -6.797 2.664 -10.558 1.00 0.00 24 GLU A C 17
ATOM 21347 O O . GLU A 1 24 ? -7.582 3.119 -11.390 1.00 0.00 24 GLU A O 17
ATOM 21359 N N . LYS A 1 25 ? -7.193 2.006 -9.474 1.00 0.00 25 LYS A N 17
ATOM 21360 C CA . LYS A 1 25 ? -8.605 1.778 -9.191 1.00 0.00 25 LYS A CA 17
ATOM 21361 C C . LYS A 1 25 ? -8.877 1.843 -7.692 1.00 0.00 25 LYS A C 17
ATOM 21362 O O . LYS A 1 25 ? -7.993 1.570 -6.878 1.00 0.00 25 LYS A O 17
ATOM 21381 N N . LEU A 1 26 ? -10.104 2.205 -7.333 1.00 0.00 26 LEU A N 17
ATOM 21382 C CA . LEU A 1 26 ? -10.492 2.305 -5.930 1.00 0.00 26 LEU A CA 17
ATOM 21383 C C . LEU A 1 26 ? -11.951 1.903 -5.739 1.00 0.00 26 LEU A C 17
ATOM 21384 O O . LEU A 1 26 ? -12.820 2.290 -6.522 1.00 0.00 26 LEU A O 17
ATOM 21400 N N . LEU A 1 27 ? -12.214 1.126 -4.694 1.00 0.00 27 LEU A N 17
ATOM 21401 C CA . LEU A 1 27 ? -13.568 0.673 -4.399 1.00 0.00 27 LEU A CA 17
ATOM 21402 C C . LEU A 1 27 ? -13.928 0.945 -2.941 1.00 0.00 27 LEU A C 17
ATOM 21403 O O . LEU A 1 27 ? -13.160 1.566 -2.206 1.00 0.00 27 LEU A O 17
ATOM 21419 N N . THR A 1 28 ? -15.101 0.475 -2.529 1.00 0.00 28 THR A N 17
ATOM 21420 C CA . THR A 1 28 ? -15.562 0.667 -1.160 1.00 0.00 28 THR A CA 17
ATOM 21421 C C . THR A 1 28 ? -14.875 -0.304 -0.207 1.00 0.00 28 THR A C 17
ATOM 21422 O O . THR A 1 28 ? -14.657 0.009 0.964 1.00 0.00 28 THR A O 17
ATOM 21433 N N . SER A 1 29 ? -14.535 -1.484 -0.715 1.00 0.00 29 SER A N 17
ATOM 21434 C CA . SER A 1 29 ? -13.874 -2.503 0.093 1.00 0.00 29 SER A CA 17
ATOM 21435 C C . SER A 1 29 ? -12.358 -2.346 0.032 1.00 0.00 29 SER A C 17
ATOM 21436 O O . SER A 1 29 ? -11.672 -2.435 1.050 1.00 0.00 29 SER A O 17
ATOM 21444 N N . TYR A 1 30 ? -11.842 -2.111 -1.169 1.00 0.00 30 TYR A N 17
ATOM 21445 C CA . TYR A 1 30 ? -10.407 -1.943 -1.365 1.00 0.00 30 TYR A CA 17
ATOM 21446 C C . TYR A 1 30 ? -10.115 -1.261 -2.698 1.00 0.00 30 TYR A C 17
ATOM 21447 O O . TYR A 1 30 ? -11.030 -0.906 -3.441 1.00 0.00 30 TYR A O 17
ATOM 21465 N N . GLY A 1 31 ? -8.831 -1.081 -2.995 1.00 0.00 31 GLY A N 17
ATOM 21466 C CA . GLY A 1 31 ? -8.440 -0.443 -4.238 1.00 0.00 31 GLY A CA 17
ATOM 21467 C C . GLY A 1 31 ? -7.170 -1.034 -4.819 1.00 0.00 31 GLY A C 17
ATOM 21468 O O . GLY A 1 31 ? -6.451 -1.766 -4.140 1.00 0.00 31 GLY A O 17
ATOM 21472 N N . PHE A 1 32 ? -6.895 -0.717 -6.080 1.00 0.00 32 PHE A N 17
ATOM 21473 C CA . PHE A 1 32 ? -5.705 -1.224 -6.753 1.00 0.00 32 PHE A CA 17
ATOM 21474 C C . PHE A 1 32 ? -4.688 -0.108 -6.974 1.00 0.00 32 PHE A C 17
ATOM 21475 O O . PHE A 1 32 ? -5.055 1.054 -7.151 1.00 0.00 32 PHE A O 17
ATOM 21492 N N . ILE A 1 33 ? -3.410 -0.469 -6.961 1.00 0.00 33 ILE A N 17
ATOM 21493 C CA . ILE A 1 33 ? -2.340 0.500 -7.161 1.00 0.00 33 ILE A CA 17
ATOM 21494 C C . ILE A 1 33 ? -1.402 0.062 -8.281 1.00 0.00 33 ILE A C 17
ATOM 21495 O O . ILE A 1 33 ? -0.746 -0.974 -8.183 1.00 0.00 33 ILE A O 17
ATOM 21511 N N . GLN A 1 34 ? -1.344 0.860 -9.342 1.00 0.00 34 GLN A N 17
ATOM 21512 C CA . GLN A 1 34 ? -0.486 0.554 -10.481 1.00 0.00 34 GLN A CA 17
ATOM 21513 C C . GLN A 1 34 ? 0.928 1.079 -10.252 1.00 0.00 34 GLN A C 17
ATOM 21514 O O . GLN A 1 34 ? 1.236 2.225 -10.582 1.00 0.00 34 GLN A O 17
ATOM 21528 N N . CYS A 1 35 ? 1.783 0.235 -9.686 1.00 0.00 35 CYS A N 17
ATOM 21529 C CA . CYS A 1 35 ? 3.165 0.614 -9.412 1.00 0.00 35 CYS A CA 17
ATOM 21530 C C . CYS A 1 35 ? 3.757 1.392 -10.583 1.00 0.00 35 CYS A C 17
ATOM 21531 O O . CYS A 1 35 ? 3.437 1.128 -11.742 1.00 0.00 35 CYS A O 17
ATOM 21539 N N . SER A 1 36 ? 4.621 2.353 -10.272 1.00 0.00 36 SER A N 17
ATOM 21540 C CA . SER A 1 36 ? 5.254 3.173 -11.298 1.00 0.00 36 SER A CA 17
ATOM 21541 C C . SER A 1 36 ? 6.700 2.741 -11.523 1.00 0.00 36 SER A C 17
ATOM 21542 O O . SER A 1 36 ? 7.386 3.265 -12.400 1.00 0.00 36 SER A O 17
ATOM 21550 N N . GLU A 1 37 ? 7.157 1.783 -10.722 1.00 0.00 37 GLU A N 17
ATOM 21551 C CA . GLU A 1 37 ? 8.521 1.282 -10.833 1.00 0.00 37 GLU A CA 17
ATOM 21552 C C . GLU A 1 37 ? 8.541 -0.110 -11.459 1.00 0.00 37 GLU A C 17
ATOM 21553 O O . GLU A 1 37 ? 9.394 -0.416 -12.292 1.00 0.00 37 GLU A O 17
ATOM 21565 N N . ARG A 1 38 ? 7.594 -0.949 -11.051 1.00 0.00 38 ARG A N 17
ATOM 21566 C CA . ARG A 1 38 ? 7.503 -2.308 -11.570 1.00 0.00 38 ARG A CA 17
ATOM 21567 C C . ARG A 1 38 ? 6.395 -2.419 -12.614 1.00 0.00 38 ARG A C 17
ATOM 21568 O O . ARG A 1 38 ? 6.196 -3.476 -13.210 1.00 0.00 38 ARG A O 17
ATOM 21589 N N . GLN A 1 39 ? 5.680 -1.320 -12.828 1.00 0.00 39 GLN A N 17
ATOM 21590 C CA . GLN A 1 39 ? 4.592 -1.294 -13.798 1.00 0.00 39 GLN A CA 17
ATOM 21591 C C . GLN A 1 39 ? 3.673 -2.498 -13.619 1.00 0.00 39 GLN A C 17
ATOM 21592 O O . GLN A 1 39 ? 3.260 -3.126 -14.592 1.00 0.00 39 GLN A O 17
ATOM 21606 N N . ALA A 1 40 ? 3.359 -2.814 -12.367 1.00 0.00 40 ALA A N 17
ATOM 21607 C CA . ALA A 1 40 ? 2.488 -3.942 -12.059 1.00 0.00 40 ALA A CA 17
ATOM 21608 C C . ALA A 1 40 ? 1.262 -3.491 -11.272 1.00 0.00 40 ALA A C 17
ATOM 21609 O O . ALA A 1 40 ? 1.373 -2.710 -10.327 1.00 0.00 40 ALA A O 17
ATOM 21616 N N . ARG A 1 41 ? 0.095 -3.987 -11.668 1.00 0.00 41 ARG A N 17
ATOM 21617 C CA . ARG A 1 41 ? -1.152 -3.632 -11.001 1.00 0.00 41 ARG A CA 17
ATOM 21618 C C . ARG A 1 41 ? -1.262 -4.332 -9.649 1.00 0.00 41 ARG A C 17
ATOM 21619 O O . ARG A 1 41 ? -1.641 -5.502 -9.572 1.00 0.00 41 ARG A O 17
ATOM 21640 N N . LEU A 1 42 ? -0.929 -3.609 -8.586 1.00 0.00 42 LEU A N 17
ATOM 21641 C CA . LEU A 1 42 ? -0.990 -4.159 -7.236 1.00 0.00 42 LEU A CA 17
ATOM 21642 C C . LEU A 1 42 ? -2.393 -4.019 -6.653 1.00 0.00 42 LEU A C 17
ATOM 21643 O O . LEU A 1 42 ? -3.200 -3.223 -7.135 1.00 0.00 42 LEU A O 17
ATOM 21659 N N . PHE A 1 43 ? -2.676 -4.795 -5.613 1.00 0.00 43 PHE A N 17
ATOM 21660 C CA . PHE A 1 43 ? -3.981 -4.756 -4.963 1.00 0.00 43 PHE A CA 17
ATOM 21661 C C . PHE A 1 43 ? -3.842 -4.417 -3.482 1.00 0.00 43 PHE A C 17
ATOM 21662 O O . PHE A 1 43 ? -3.342 -5.221 -2.694 1.00 0.00 43 PHE A O 17
ATOM 21679 N N . PHE A 1 44 ? -4.286 -3.221 -3.110 1.00 0.00 44 PHE A N 17
ATOM 21680 C CA . PHE A 1 44 ? -4.209 -2.774 -1.724 1.00 0.00 44 PHE A CA 17
ATOM 21681 C C . PHE A 1 44 ? -5.581 -2.829 -1.059 1.00 0.00 44 PHE A C 17
ATOM 21682 O O . PHE A 1 44 ? -6.596 -2.496 -1.673 1.00 0.00 44 PHE A O 17
ATOM 21699 N N . HIS A 1 45 ? -5.605 -3.252 0.202 1.00 0.00 45 HIS A N 17
ATOM 21700 C CA . HIS A 1 45 ? -6.852 -3.350 0.952 1.00 0.00 45 HIS A CA 17
ATOM 21701 C C . HIS A 1 45 ? -7.098 -2.083 1.765 1.00 0.00 45 HIS A C 17
ATOM 21702 O O . HIS A 1 45 ? -6.168 -1.504 2.327 1.00 0.00 45 HIS A O 17
ATOM 21717 N N . CYS A 1 46 ? -8.356 -1.659 1.823 1.00 0.00 46 CYS A N 17
ATOM 21718 C CA . CYS A 1 46 ? -8.724 -0.459 2.566 1.00 0.00 46 CYS A CA 17
ATOM 21719 C C . CYS A 1 46 ? -8.182 -0.514 3.991 1.00 0.00 46 CYS A C 17
ATOM 21720 O O . CYS A 1 46 ? -8.062 0.512 4.660 1.00 0.00 46 CYS A O 17
ATOM 21728 N N . SER A 1 47 ? -7.857 -1.719 4.449 1.00 0.00 47 SER A N 17
ATOM 21729 C CA . SER A 1 47 ? -7.332 -1.909 5.796 1.00 0.00 47 SER A CA 17
ATOM 21730 C C . SER A 1 47 ? -5.871 -1.477 5.876 1.00 0.00 47 SER A C 17
ATOM 21731 O O . SER A 1 47 ? -5.414 -0.984 6.906 1.00 0.00 47 SER A O 17
ATOM 21739 N N . GLN A 1 48 ? -5.143 -1.668 4.780 1.00 0.00 48 GLN A N 17
ATOM 21740 C CA . GLN A 1 48 ? -3.734 -1.300 4.725 1.00 0.00 48 GLN A CA 17
ATOM 21741 C C . GLN A 1 48 ? -3.553 0.198 4.951 1.00 0.00 48 GLN A C 17
ATOM 21742 O O . GLN A 1 48 ? -2.758 0.618 5.792 1.00 0.00 48 GLN A O 17
ATOM 21756 N N . TYR A 1 49 ? -4.295 0.999 4.194 1.00 0.00 49 TYR A N 17
ATOM 21757 C CA . TYR A 1 49 ? -4.215 2.450 4.309 1.00 0.00 49 TYR A CA 17
ATOM 21758 C C . TYR A 1 49 ? -4.428 2.894 5.753 1.00 0.00 49 TYR A C 17
ATOM 21759 O O . TYR A 1 49 ? -5.389 2.485 6.404 1.00 0.00 49 TYR A O 17
ATOM 21777 N N . ASN A 1 50 ? -3.526 3.736 6.246 1.00 0.00 50 ASN A N 17
ATOM 21778 C CA . ASN A 1 50 ? -3.614 4.237 7.613 1.00 0.00 50 ASN A CA 17
ATOM 21779 C C . ASN A 1 50 ? -4.632 5.369 7.712 1.00 0.00 50 ASN A C 17
ATOM 21780 O O . ASN A 1 50 ? -5.463 5.393 8.619 1.00 0.00 50 ASN A O 17
ATOM 21791 N N . GLY A 1 51 ? -4.561 6.306 6.771 1.00 0.00 51 GLY A N 17
ATOM 21792 C CA . GLY A 1 51 ? -5.482 7.428 6.771 1.00 0.00 51 GLY A CA 17
ATOM 21793 C C . GLY A 1 51 ? -6.922 6.996 6.577 1.00 0.00 51 GLY A C 17
ATOM 21794 O O . GLY A 1 51 ? -7.356 5.990 7.137 1.00 0.00 51 GLY A O 17
ATOM 21798 N N . ASN A 1 52 ? -7.665 7.759 5.782 1.00 0.00 52 ASN A N 17
ATOM 21799 C CA . ASN A 1 52 ? -9.066 7.450 5.518 1.00 0.00 52 ASN A CA 17
ATOM 21800 C C . ASN A 1 52 ? -9.325 7.336 4.019 1.00 0.00 52 ASN A C 17
ATOM 21801 O O . ASN A 1 52 ? -9.282 8.331 3.293 1.00 0.00 52 ASN A O 17
ATOM 21812 N N . LEU A 1 53 ? -9.594 6.119 3.561 1.00 0.00 53 LEU A N 17
ATOM 21813 C CA . LEU A 1 53 ? -9.861 5.874 2.148 1.00 0.00 53 LEU A CA 17
ATOM 21814 C C . LEU A 1 53 ? -10.595 7.054 1.520 1.00 0.00 53 LEU A C 17
ATOM 21815 O O . LEU A 1 53 ? -10.325 7.429 0.380 1.00 0.00 53 LEU A O 17
ATOM 21831 N N . GLN A 1 54 ? -11.522 7.636 2.274 1.00 0.00 54 GLN A N 17
ATOM 21832 C CA . GLN A 1 54 ? -12.295 8.775 1.791 1.00 0.00 54 GLN A CA 17
ATOM 21833 C C . GLN A 1 54 ? -11.388 9.804 1.124 1.00 0.00 54 GLN A C 17
ATOM 21834 O O . GLN A 1 54 ? -11.654 10.250 0.008 1.00 0.00 54 GLN A O 17
ATOM 21848 N N . ASP A 1 55 ? -10.316 10.176 1.815 1.00 0.00 55 ASP A N 17
ATOM 21849 C CA . ASP A 1 55 ? -9.368 11.152 1.289 1.00 0.00 55 ASP A CA 17
ATOM 21850 C C . ASP A 1 55 ? -8.676 10.619 0.039 1.00 0.00 55 ASP A C 17
ATOM 21851 O O . ASP A 1 55 ? -8.414 11.365 -0.905 1.00 0.00 55 ASP A O 17
ATOM 21860 N N . LEU A 1 56 ? -8.380 9.323 0.040 1.00 0.00 56 LEU A N 17
ATOM 21861 C CA . LEU A 1 56 ? -7.716 8.689 -1.094 1.00 0.00 56 LEU A CA 17
ATOM 21862 C C . LEU A 1 56 ? -8.596 8.740 -2.338 1.00 0.00 56 LEU A C 17
ATOM 21863 O O . LEU A 1 56 ? -9.820 8.834 -2.243 1.00 0.00 56 LEU A O 17
ATOM 21879 N N . LYS A 1 57 ? -7.965 8.676 -3.506 1.00 0.00 57 LYS A N 17
ATOM 21880 C CA . LYS A 1 57 ? -8.690 8.712 -4.771 1.00 0.00 57 LYS A CA 17
ATOM 21881 C C . LYS A 1 57 ? -7.854 8.104 -5.893 1.00 0.00 57 LYS A C 17
ATOM 21882 O O . LYS A 1 57 ? -6.639 7.954 -5.765 1.00 0.00 57 LYS A O 17
ATOM 21901 N N . VAL A 1 58 ? -8.514 7.757 -6.994 1.00 0.00 58 VAL A N 17
ATOM 21902 C CA . VAL A 1 58 ? -7.832 7.168 -8.140 1.00 0.00 58 VAL A CA 17
ATOM 21903 C C . VAL A 1 58 ? -7.052 8.223 -8.917 1.00 0.00 58 VAL A C 17
ATOM 21904 O O . VAL A 1 58 ? -7.590 9.270 -9.274 1.00 0.00 58 VAL A O 17
ATOM 21917 N N . GLY A 1 59 ? -5.779 7.939 -9.176 1.00 0.00 59 GLY A N 17
ATOM 21918 C CA . GLY A 1 59 ? -4.945 8.873 -9.910 1.00 0.00 59 GLY A CA 17
ATOM 21919 C C . GLY A 1 59 ? -4.055 9.695 -8.999 1.00 0.00 59 GLY A C 17
ATOM 21920 O O . GLY A 1 59 ? -3.568 10.756 -9.388 1.00 0.00 59 GLY A O 17
ATOM 21924 N N . ASP A 1 60 ? -3.843 9.205 -7.782 1.00 0.00 60 ASP A N 17
ATOM 21925 C CA . ASP A 1 60 ? -3.006 9.902 -6.812 1.00 0.00 60 ASP A CA 17
ATOM 21926 C C . ASP A 1 60 ? -1.825 9.034 -6.391 1.00 0.00 60 ASP A C 17
ATOM 21927 O O . ASP A 1 60 ? -1.888 7.806 -6.461 1.00 0.00 60 ASP A O 17
ATOM 21936 N N . ASP A 1 61 ? -0.749 9.679 -5.955 1.00 0.00 61 ASP A N 17
ATOM 21937 C CA . ASP A 1 61 ? 0.448 8.967 -5.523 1.00 0.00 61 ASP A CA 17
ATOM 21938 C C . ASP A 1 61 ? 0.304 8.490 -4.081 1.00 0.00 61 ASP A C 17
ATOM 21939 O O . ASP A 1 61 ? -0.260 9.188 -3.238 1.00 0.00 61 ASP A O 17
ATOM 21948 N N . VAL A 1 62 ? 0.818 7.295 -3.804 1.00 0.00 62 VAL A N 17
ATOM 21949 C CA . VAL A 1 62 ? 0.748 6.724 -2.464 1.00 0.00 62 VAL A CA 17
ATOM 21950 C C . VAL A 1 62 ? 1.889 5.742 -2.225 1.00 0.00 62 VAL A C 17
ATOM 21951 O O . VAL A 1 62 ? 2.287 5.007 -3.127 1.00 0.00 62 VAL A O 17
ATOM 21964 N N . GLU A 1 63 ? 2.411 5.737 -1.002 1.00 0.00 63 GLU A N 17
ATOM 21965 C CA . GLU A 1 63 ? 3.507 4.845 -0.644 1.00 0.00 63 GLU A CA 17
ATOM 21966 C C . GLU A 1 63 ? 2.989 3.618 0.102 1.00 0.00 63 GLU A C 17
ATOM 21967 O O . GLU A 1 63 ? 2.172 3.733 1.016 1.00 0.00 63 GLU A O 17
ATOM 21979 N N . PHE A 1 64 ? 3.471 2.445 -0.295 1.00 0.00 64 PHE A N 17
ATOM 21980 C CA . PHE A 1 64 ? 3.056 1.196 0.335 1.00 0.00 64 PHE A CA 17
ATOM 21981 C C . PHE A 1 64 ? 4.226 0.222 0.434 1.00 0.00 64 PHE A C 17
ATOM 21982 O O . PHE A 1 64 ? 5.314 0.489 -0.076 1.00 0.00 64 PHE A O 17
ATOM 21999 N N . GLU A 1 65 ? 3.994 -0.908 1.094 1.00 0.00 65 GLU A N 17
ATOM 22000 C CA . GLU A 1 65 ? 5.029 -1.921 1.261 1.00 0.00 65 GLU A CA 17
ATOM 22001 C C . GLU A 1 65 ? 4.589 -3.253 0.660 1.00 0.00 65 GLU A C 17
ATOM 22002 O O . GLU A 1 65 ? 3.585 -3.833 1.075 1.00 0.00 65 GLU A O 17
ATOM 22014 N N . VAL A 1 66 ? 5.348 -3.732 -0.321 1.00 0.00 66 VAL A N 17
ATOM 22015 C CA . VAL A 1 66 ? 5.038 -4.996 -0.979 1.00 0.00 66 VAL A CA 17
ATOM 22016 C C . VAL A 1 66 ? 5.342 -6.180 -0.068 1.00 0.00 66 VAL A C 17
ATOM 22017 O O . VAL A 1 66 ? 6.452 -6.309 0.449 1.00 0.00 66 VAL A O 17
ATOM 22030 N N . SER A 1 67 ? 4.349 -7.042 0.123 1.00 0.00 67 SER A N 17
ATOM 22031 C CA . SER A 1 67 ? 4.510 -8.215 0.975 1.00 0.00 67 SER A CA 17
ATOM 22032 C C . SER A 1 67 ? 3.948 -9.460 0.296 1.00 0.00 67 SER A C 17
ATOM 22033 O O . SER A 1 67 ? 3.385 -9.385 -0.797 1.00 0.00 67 SER A O 17
ATOM 22041 N N . SER A 1 68 ? 4.104 -10.606 0.952 1.00 0.00 68 SER A N 17
ATOM 22042 C CA . SER A 1 68 ? 3.616 -11.869 0.411 1.00 0.00 68 SER A CA 17
ATOM 22043 C C . SER A 1 68 ? 2.493 -12.433 1.276 1.00 0.00 68 SER A C 17
ATOM 22044 O O . SER A 1 68 ? 2.729 -12.910 2.386 1.00 0.00 68 SER A O 17
ATOM 22052 N N . ASP A 1 69 ? 1.271 -12.374 0.758 1.00 0.00 69 ASP A N 17
ATOM 22053 C CA . ASP A 1 69 ? 0.109 -12.879 1.482 1.00 0.00 69 ASP A CA 17
ATOM 22054 C C . ASP A 1 69 ? 0.369 -14.285 2.013 1.00 0.00 69 ASP A C 17
ATOM 22055 O O . ASP A 1 69 ? 1.350 -14.929 1.640 1.00 0.00 69 ASP A O 17
ATOM 22064 N N . ARG A 1 70 ? -0.515 -14.756 2.886 1.00 0.00 70 ARG A N 17
ATOM 22065 C CA . ARG A 1 70 ? -0.380 -16.085 3.470 1.00 0.00 70 ARG A CA 17
ATOM 22066 C C . ARG A 1 70 ? -1.390 -17.052 2.860 1.00 0.00 70 ARG A C 17
ATOM 22067 O O . ARG A 1 70 ? -1.249 -18.269 2.980 1.00 0.00 70 ARG A O 17
ATOM 22088 N N . ARG A 1 71 ? -2.407 -16.502 2.205 1.00 0.00 71 ARG A N 17
ATOM 22089 C CA . ARG A 1 71 ? -3.441 -17.316 1.577 1.00 0.00 71 ARG A CA 17
ATOM 22090 C C . ARG A 1 71 ? -3.127 -17.552 0.103 1.00 0.00 71 ARG A C 17
ATOM 22091 O O . ARG A 1 71 ? -3.113 -18.691 -0.366 1.00 0.00 71 ARG A O 17
ATOM 22112 N N . THR A 1 72 ? -2.875 -16.468 -0.624 1.00 0.00 72 THR A N 17
ATOM 22113 C CA . THR A 1 72 ? -2.563 -16.556 -2.045 1.00 0.00 72 THR A CA 17
ATOM 22114 C C . THR A 1 72 ? -1.062 -16.444 -2.286 1.00 0.00 72 THR A C 17
ATOM 22115 O O . THR A 1 72 ? -0.556 -16.875 -3.321 1.00 0.00 72 THR A O 17
ATOM 22126 N N . GLY A 1 73 ? -0.354 -15.863 -1.322 1.00 0.00 73 GLY A N 17
ATOM 22127 C CA . GLY A 1 73 ? 1.083 -15.706 -1.449 1.00 0.00 73 GLY A CA 17
ATOM 22128 C C . GLY A 1 73 ? 1.466 -14.752 -2.564 1.00 0.00 73 GLY A C 17
ATOM 22129 O O . GLY A 1 73 ? 2.613 -14.735 -3.010 1.00 0.00 73 GLY A O 17
ATOM 22133 N N . LYS A 1 74 ? 0.503 -13.957 -3.016 1.00 0.00 74 LYS A N 17
ATOM 22134 C CA . LYS A 1 74 ? 0.743 -12.996 -4.086 1.00 0.00 74 LYS A CA 17
ATOM 22135 C C . LYS A 1 74 ? 1.253 -11.673 -3.524 1.00 0.00 74 LYS A C 17
ATOM 22136 O O . LYS A 1 74 ? 0.998 -11.320 -2.372 1.00 0.00 74 LYS A O 17
ATOM 22155 N N . PRO A 1 75 ? 1.990 -10.921 -4.355 1.00 0.00 75 PRO A N 17
ATOM 22156 C CA . PRO A 1 75 ? 2.550 -9.624 -3.963 1.00 0.00 75 PRO A CA 17
ATOM 22157 C C . PRO A 1 75 ? 1.474 -8.556 -3.793 1.00 0.00 75 PRO A C 17
ATOM 22158 O O . PRO A 1 75 ? 0.976 -8.002 -4.774 1.00 0.00 75 PRO A O 17
ATOM 22169 N N . ILE A 1 76 ? 1.121 -8.272 -2.544 1.00 0.00 76 ILE A N 17
ATOM 22170 C CA . ILE A 1 76 ? 0.106 -7.269 -2.247 1.00 0.00 76 ILE A CA 17
ATOM 22171 C C . ILE A 1 76 ? 0.702 -6.092 -1.483 1.00 0.00 76 ILE A C 17
ATOM 22172 O O . ILE A 1 76 ? 1.797 -6.189 -0.930 1.00 0.00 76 ILE A O 17
ATOM 22188 N N . ALA A 1 77 ? -0.026 -4.981 -1.456 1.00 0.00 77 ALA A N 17
ATOM 22189 C CA . ALA A 1 77 ? 0.429 -3.786 -0.757 1.00 0.00 77 ALA A CA 17
ATOM 22190 C C . ALA A 1 77 ? -0.086 -3.760 0.679 1.00 0.00 77 ALA A C 17
ATOM 22191 O O . ALA A 1 77 ? -1.185 -4.237 0.963 1.00 0.00 77 ALA A O 17
ATOM 22198 N N . VAL A 1 78 ? 0.715 -3.201 1.580 1.00 0.00 78 VAL A N 17
ATOM 22199 C CA . VAL A 1 78 ? 0.340 -3.113 2.986 1.00 0.00 78 VAL A CA 17
ATOM 22200 C C . VAL A 1 78 ? 0.817 -1.802 3.601 1.00 0.00 78 VAL A C 17
ATOM 22201 O O . VAL A 1 78 ? 1.700 -1.135 3.062 1.00 0.00 78 VAL A O 17
ATOM 22214 N N . LYS A 1 79 ? 0.226 -1.438 4.734 1.00 0.00 79 LYS A N 17
ATOM 22215 C CA . LYS A 1 79 ? 0.591 -0.207 5.426 1.00 0.00 79 LYS A CA 17
ATOM 22216 C C . LYS A 1 79 ? 0.677 0.961 4.448 1.00 0.00 79 LYS A C 17
ATOM 22217 O O . LYS A 1 79 ? 1.664 1.698 4.431 1.00 0.00 79 LYS A O 17
ATOM 22236 N N . LEU A 1 80 ? -0.362 1.126 3.637 1.00 0.00 80 LEU A N 17
ATOM 22237 C CA . LEU A 1 80 ? -0.405 2.206 2.658 1.00 0.00 80 LEU A CA 17
ATOM 22238 C C . LEU A 1 80 ? -0.340 3.567 3.344 1.00 0.00 80 LEU A C 17
ATOM 22239 O O . LEU A 1 80 ? -0.838 3.737 4.457 1.00 0.00 80 LEU A O 17
ATOM 22255 N N . VAL A 1 81 ? 0.277 4.534 2.673 1.00 0.00 81 VAL A N 17
ATOM 22256 C CA . VAL A 1 81 ? 0.404 5.881 3.216 1.00 0.00 81 VAL A CA 17
ATOM 22257 C C . VAL A 1 81 ? 0.568 6.910 2.103 1.00 0.00 81 VAL A C 17
ATOM 22258 O O . VAL A 1 81 ? 1.511 6.844 1.315 1.00 0.00 81 VAL A O 17
ATOM 22271 N N . LYS A 1 82 ? -0.357 7.861 2.044 1.00 0.00 82 LYS A N 17
ATOM 22272 C CA . LYS A 1 82 ? -0.317 8.907 1.028 1.00 0.00 82 LYS A CA 17
ATOM 22273 C C . LYS A 1 82 ? 0.975 9.712 1.128 1.00 0.00 82 LYS A C 17
ATOM 22274 O O . LYS A 1 82 ? 1.360 10.153 2.211 1.00 0.00 82 LYS A O 17
ATOM 22293 N N . ILE A 1 83 ? 1.638 9.901 -0.008 1.00 0.00 83 ILE A N 17
ATOM 22294 C CA . ILE A 1 83 ? 2.885 10.656 -0.047 1.00 0.00 83 ILE A CA 17
ATOM 22295 C C . ILE A 1 83 ? 2.635 12.143 0.182 1.00 0.00 83 ILE A C 17
ATOM 22296 O O . ILE A 1 83 ? 3.202 12.745 1.093 1.00 0.00 83 ILE A O 17
ATOM 22312 N N . SER A 1 84 ? 1.780 12.728 -0.650 1.00 0.00 84 SER A N 17
ATOM 22313 C CA . SER A 1 84 ? 1.455 14.146 -0.540 1.00 0.00 84 SER A CA 17
ATOM 22314 C C . SER A 1 84 ? 0.130 14.345 0.189 1.00 0.00 84 SER A C 17
ATOM 22315 O O . SER A 1 84 ? -0.894 13.783 -0.197 1.00 0.00 84 SER A O 17
ATOM 22323 N N . GLY A 1 85 ? 0.159 15.149 1.247 1.00 0.00 85 GLY A N 17
ATOM 22324 C CA . GLY A 1 85 ? -1.045 15.409 2.015 1.00 0.00 85 GLY A CA 17
ATOM 22325 C C . GLY A 1 85 ? -1.018 16.762 2.696 1.00 0.00 85 GLY A C 17
ATOM 22326 O O . GLY A 1 85 ? -0.611 16.892 3.851 1.00 0.00 85 GLY A O 17
ATOM 22330 N N . PRO A 1 86 ? -1.457 17.803 1.973 1.00 0.00 86 PRO A N 17
ATOM 22331 C CA . PRO A 1 86 ? -1.490 19.172 2.494 1.00 0.00 86 PRO A CA 17
ATOM 22332 C C . PRO A 1 86 ? -2.546 19.355 3.578 1.00 0.00 86 PRO A C 17
ATOM 22333 O O . PRO A 1 86 ? -3.728 19.535 3.283 1.00 0.00 86 PRO A O 17
ATOM 22344 N N . SER A 1 87 ? -2.114 19.307 4.834 1.00 0.00 87 SER A N 17
ATOM 22345 C CA . SER A 1 87 ? -3.024 19.464 5.963 1.00 0.00 87 SER A CA 17
ATOM 22346 C C . SER A 1 87 ? -3.475 20.915 6.099 1.00 0.00 87 SER A C 17
ATOM 22347 O O . SER A 1 87 ? -2.686 21.842 5.916 1.00 0.00 87 SER A O 17
ATOM 22355 N N . SER A 1 88 ? -4.750 21.104 6.423 1.00 0.00 88 SER A N 17
ATOM 22356 C CA . SER A 1 88 ? -5.309 22.441 6.580 1.00 0.00 88 SER A CA 17
ATOM 22357 C C . SER A 1 88 ? -4.492 23.257 7.577 1.00 0.00 88 SER A C 17
ATOM 22358 O O . SER A 1 88 ? -4.002 22.729 8.575 1.00 0.00 88 SER A O 17
ATOM 22366 N N . GLY A 1 89 ? -4.348 24.549 7.299 1.00 0.00 89 GLY A N 17
ATOM 22367 C CA . GLY A 1 89 ? -3.589 25.418 8.179 1.00 0.00 89 GLY A CA 17
ATOM 22368 C C . GLY A 1 89 ? -2.150 25.581 7.734 1.00 0.00 89 GLY A C 17
ATOM 22369 O O . GLY A 1 89 ? -1.225 25.412 8.528 1.00 0.00 89 GLY A O 17
ATOM 22373 N N . GLY A 1 1 ? 29.409 -13.641 -1.010 1.00 0.00 1 GLY A N 18
ATOM 22374 C CA . GLY A 1 1 ? 29.661 -14.951 -1.582 1.00 0.00 1 GLY A CA 18
ATOM 22375 C C . GLY A 1 1 ? 29.776 -16.032 -0.526 1.00 0.00 1 GLY A C 18
ATOM 22376 O O . GLY A 1 1 ? 29.856 -15.739 0.667 1.00 0.00 1 GLY A O 18
ATOM 22380 N N . SER A 1 2 ? 29.782 -17.287 -0.964 1.00 0.00 2 SER A N 18
ATOM 22381 C CA . SER A 1 2 ? 29.882 -18.417 -0.047 1.00 0.00 2 SER A CA 18
ATOM 22382 C C . SER A 1 2 ? 31.210 -18.390 0.704 1.00 0.00 2 SER A C 18
ATOM 22383 O O . SER A 1 2 ? 32.203 -18.961 0.252 1.00 0.00 2 SER A O 18
ATOM 22391 N N . SER A 1 3 ? 31.219 -17.724 1.854 1.00 0.00 3 SER A N 18
ATOM 22392 C CA . SER A 1 3 ? 32.424 -17.619 2.668 1.00 0.00 3 SER A CA 18
ATOM 22393 C C . SER A 1 3 ? 33.581 -17.049 1.853 1.00 0.00 3 SER A C 18
ATOM 22394 O O . SER A 1 3 ? 34.700 -17.558 1.903 1.00 0.00 3 SER A O 18
ATOM 22402 N N . GLY A 1 4 ? 33.302 -15.988 1.101 1.00 0.00 4 GLY A N 18
ATOM 22403 C CA . GLY A 1 4 ? 34.329 -15.366 0.286 1.00 0.00 4 GLY A CA 18
ATOM 22404 C C . GLY A 1 4 ? 33.793 -14.216 -0.543 1.00 0.00 4 GLY A C 18
ATOM 22405 O O . GLY A 1 4 ? 32.636 -14.231 -0.963 1.00 0.00 4 GLY A O 18
ATOM 22409 N N . SER A 1 5 ? 34.635 -13.215 -0.778 1.00 0.00 5 SER A N 18
ATOM 22410 C CA . SER A 1 5 ? 34.238 -12.049 -1.558 1.00 0.00 5 SER A CA 18
ATOM 22411 C C . SER A 1 5 ? 34.733 -12.163 -2.997 1.00 0.00 5 SER A C 18
ATOM 22412 O O . SER A 1 5 ? 35.842 -11.738 -3.319 1.00 0.00 5 SER A O 18
ATOM 22420 N N . SER A 1 6 ? 33.900 -12.739 -3.858 1.00 0.00 6 SER A N 18
ATOM 22421 C CA . SER A 1 6 ? 34.253 -12.913 -5.262 1.00 0.00 6 SER A CA 18
ATOM 22422 C C . SER A 1 6 ? 34.059 -11.613 -6.036 1.00 0.00 6 SER A C 18
ATOM 22423 O O . SER A 1 6 ? 34.973 -11.135 -6.708 1.00 0.00 6 SER A O 18
ATOM 22431 N N . GLY A 1 7 ? 32.861 -11.045 -5.937 1.00 0.00 7 GLY A N 18
ATOM 22432 C CA . GLY A 1 7 ? 32.567 -9.806 -6.632 1.00 0.00 7 GLY A CA 18
ATOM 22433 C C . GLY A 1 7 ? 31.608 -10.003 -7.789 1.00 0.00 7 GLY A C 18
ATOM 22434 O O . GLY A 1 7 ? 31.847 -10.829 -8.669 1.00 0.00 7 GLY A O 18
ATOM 22438 N N . GLY A 1 8 ? 30.518 -9.243 -7.789 1.00 0.00 8 GLY A N 18
ATOM 22439 C CA . GLY A 1 8 ? 29.534 -9.355 -8.850 1.00 0.00 8 GLY A CA 18
ATOM 22440 C C . GLY A 1 8 ? 28.114 -9.393 -8.323 1.00 0.00 8 GLY A C 18
ATOM 22441 O O . GLY A 1 8 ? 27.841 -10.021 -7.300 1.00 0.00 8 GLY A O 18
ATOM 22445 N N . TYR A 1 9 ? 27.207 -8.718 -9.021 1.00 0.00 9 TYR A N 18
ATOM 22446 C CA . TYR A 1 9 ? 25.807 -8.674 -8.615 1.00 0.00 9 TYR A CA 18
ATOM 22447 C C . TYR A 1 9 ? 25.078 -9.947 -9.035 1.00 0.00 9 TYR A C 18
ATOM 22448 O O . TYR A 1 9 ? 25.466 -10.631 -9.982 1.00 0.00 9 TYR A O 18
ATOM 22466 N N . PRO A 1 10 ? 23.994 -10.271 -8.315 1.00 0.00 10 PRO A N 18
ATOM 22467 C CA . PRO A 1 10 ? 23.524 -9.464 -7.185 1.00 0.00 10 PRO A CA 18
ATOM 22468 C C . PRO A 1 10 ? 24.464 -9.540 -5.987 1.00 0.00 10 PRO A C 18
ATOM 22469 O O . PRO A 1 10 ? 24.916 -10.620 -5.609 1.00 0.00 10 PRO A O 18
ATOM 22480 N N . ASN A 1 11 ? 24.754 -8.386 -5.394 1.00 0.00 11 ASN A N 18
ATOM 22481 C CA . ASN A 1 11 ? 25.640 -8.323 -4.238 1.00 0.00 11 ASN A CA 18
ATOM 22482 C C . ASN A 1 11 ? 25.158 -9.254 -3.131 1.00 0.00 11 ASN A C 18
ATOM 22483 O O . ASN A 1 11 ? 25.936 -10.025 -2.571 1.00 0.00 11 ASN A O 18
ATOM 22494 N N . GLY A 1 12 ? 23.867 -9.178 -2.820 1.00 0.00 12 GLY A N 18
ATOM 22495 C CA . GLY A 1 12 ? 23.303 -10.019 -1.781 1.00 0.00 12 GLY A CA 18
ATOM 22496 C C . GLY A 1 12 ? 21.801 -9.855 -1.654 1.00 0.00 12 GLY A C 18
ATOM 22497 O O . GLY A 1 12 ? 21.160 -9.248 -2.512 1.00 0.00 12 GLY A O 18
ATOM 22501 N N . THR A 1 13 ? 21.237 -10.399 -0.581 1.00 0.00 13 THR A N 18
ATOM 22502 C CA . THR A 1 13 ? 19.801 -10.313 -0.345 1.00 0.00 13 THR A CA 18
ATOM 22503 C C . THR A 1 13 ? 19.338 -8.861 -0.301 1.00 0.00 13 THR A C 18
ATOM 22504 O O . THR A 1 13 ? 20.146 -7.946 -0.141 1.00 0.00 13 THR A O 18
ATOM 22515 N N . SER A 1 14 ? 18.032 -8.657 -0.442 1.00 0.00 14 SER A N 18
ATOM 22516 C CA . SER A 1 14 ? 17.461 -7.315 -0.420 1.00 0.00 14 SER A CA 18
ATOM 22517 C C . SER A 1 14 ? 16.355 -7.212 0.625 1.00 0.00 14 SER A C 18
ATOM 22518 O O . SER A 1 14 ? 15.358 -7.930 0.563 1.00 0.00 14 SER A O 18
ATOM 22526 N N . ALA A 1 15 ? 16.540 -6.313 1.586 1.00 0.00 15 ALA A N 18
ATOM 22527 C CA . ALA A 1 15 ? 15.558 -6.113 2.645 1.00 0.00 15 ALA A CA 18
ATOM 22528 C C . ALA A 1 15 ? 14.348 -5.340 2.132 1.00 0.00 15 ALA A C 18
ATOM 22529 O O . ALA A 1 15 ? 14.488 -4.385 1.368 1.00 0.00 15 ALA A O 18
ATOM 22536 N N . ALA A 1 16 ? 13.160 -5.759 2.557 1.00 0.00 16 ALA A N 18
ATOM 22537 C CA . ALA A 1 16 ? 11.926 -5.105 2.141 1.00 0.00 16 ALA A CA 18
ATOM 22538 C C . ALA A 1 16 ? 12.096 -3.590 2.094 1.00 0.00 16 ALA A C 18
ATOM 22539 O O . ALA A 1 16 ? 12.936 -3.027 2.798 1.00 0.00 16 ALA A O 18
ATOM 22546 N N . LEU A 1 17 ? 11.296 -2.935 1.260 1.00 0.00 17 LEU A N 18
ATOM 22547 C CA . LEU A 1 17 ? 11.359 -1.485 1.121 1.00 0.00 17 LEU A CA 18
ATOM 22548 C C . LEU A 1 17 ? 10.011 -0.921 0.679 1.00 0.00 17 LEU A C 18
ATOM 22549 O O . LEU A 1 17 ? 9.203 -1.624 0.072 1.00 0.00 17 LEU A O 18
ATOM 22565 N N . ARG A 1 18 ? 9.778 0.350 0.987 1.00 0.00 18 ARG A N 18
ATOM 22566 C CA . ARG A 1 18 ? 8.530 1.008 0.621 1.00 0.00 18 ARG A CA 18
ATOM 22567 C C . ARG A 1 18 ? 8.535 1.405 -0.852 1.00 0.00 18 ARG A C 18
ATOM 22568 O O . ARG A 1 18 ? 9.429 2.116 -1.310 1.00 0.00 18 ARG A O 18
ATOM 22589 N N . GLU A 1 19 ? 7.532 0.939 -1.589 1.00 0.00 19 GLU A N 18
ATOM 22590 C CA . GLU A 1 19 ? 7.423 1.244 -3.011 1.00 0.00 19 GLU A CA 18
ATOM 22591 C C . GLU A 1 19 ? 6.360 2.310 -3.259 1.00 0.00 19 GLU A C 18
ATOM 22592 O O . GLU A 1 19 ? 5.430 2.473 -2.467 1.00 0.00 19 GLU A O 18
ATOM 22604 N N . THR A 1 20 ? 6.504 3.036 -4.363 1.00 0.00 20 THR A N 18
ATOM 22605 C CA . THR A 1 20 ? 5.558 4.088 -4.715 1.00 0.00 20 THR A CA 18
ATOM 22606 C C . THR A 1 20 ? 4.949 3.841 -6.091 1.00 0.00 20 THR A C 18
ATOM 22607 O O . THR A 1 20 ? 5.638 3.420 -7.019 1.00 0.00 20 THR A O 18
ATOM 22618 N N . GLY A 1 21 ? 3.652 4.108 -6.215 1.00 0.00 21 GLY A N 18
ATOM 22619 C CA . GLY A 1 21 ? 2.972 3.909 -7.482 1.00 0.00 21 GLY A CA 18
ATOM 22620 C C . GLY A 1 21 ? 1.824 4.878 -7.682 1.00 0.00 21 GLY A C 18
ATOM 22621 O O . GLY A 1 21 ? 1.962 6.076 -7.431 1.00 0.00 21 GLY A O 18
ATOM 22625 N N . VAL A 1 22 ? 0.687 4.361 -8.136 1.00 0.00 22 VAL A N 18
ATOM 22626 C CA . VAL A 1 22 ? -0.490 5.189 -8.370 1.00 0.00 22 VAL A CA 18
ATOM 22627 C C . VAL A 1 22 ? -1.772 4.377 -8.219 1.00 0.00 22 VAL A C 18
ATOM 22628 O O . VAL A 1 22 ? -1.818 3.199 -8.575 1.00 0.00 22 VAL A O 18
ATOM 22641 N N . ILE A 1 23 ? -2.810 5.014 -7.688 1.00 0.00 23 ILE A N 18
ATOM 22642 C CA . ILE A 1 23 ? -4.093 4.352 -7.492 1.00 0.00 23 ILE A CA 18
ATOM 22643 C C . ILE A 1 23 ? -4.831 4.178 -8.815 1.00 0.00 23 ILE A C 18
ATOM 22644 O O . ILE A 1 23 ? -5.543 5.077 -9.262 1.00 0.00 23 ILE A O 18
ATOM 22660 N N . GLU A 1 24 ? -4.657 3.016 -9.436 1.00 0.00 24 GLU A N 18
ATOM 22661 C CA . GLU A 1 24 ? -5.307 2.724 -10.708 1.00 0.00 24 GLU A CA 18
ATOM 22662 C C . GLU A 1 24 ? -6.811 2.545 -10.521 1.00 0.00 24 GLU A C 18
ATOM 22663 O O . GLU A 1 24 ? -7.611 3.062 -11.302 1.00 0.00 24 GLU A O 18
ATOM 22675 N N . LYS A 1 25 ? -7.189 1.810 -9.481 1.00 0.00 25 LYS A N 18
ATOM 22676 C CA . LYS A 1 25 ? -8.596 1.562 -9.190 1.00 0.00 25 LYS A CA 18
ATOM 22677 C C . LYS A 1 25 ? -8.854 1.595 -7.687 1.00 0.00 25 LYS A C 18
ATOM 22678 O O . LYS A 1 25 ? -7.973 1.277 -6.888 1.00 0.00 25 LYS A O 18
ATOM 22697 N N . LEU A 1 26 ? -10.068 1.982 -7.308 1.00 0.00 26 LEU A N 18
ATOM 22698 C CA . LEU A 1 26 ? -10.443 2.055 -5.901 1.00 0.00 26 LEU A CA 18
ATOM 22699 C C . LEU A 1 26 ? -11.903 1.661 -5.705 1.00 0.00 26 LEU A C 18
ATOM 22700 O O . LEU A 1 26 ? -12.769 2.026 -6.501 1.00 0.00 26 LEU A O 18
ATOM 22716 N N . LEU A 1 27 ? -12.171 0.915 -4.639 1.00 0.00 27 LEU A N 18
ATOM 22717 C CA . LEU A 1 27 ? -13.528 0.472 -4.336 1.00 0.00 27 LEU A CA 18
ATOM 22718 C C . LEU A 1 27 ? -13.855 0.689 -2.862 1.00 0.00 27 LEU A C 18
ATOM 22719 O O . LEU A 1 27 ? -13.055 1.250 -2.113 1.00 0.00 27 LEU A O 18
ATOM 22735 N N . THR A 1 28 ? -15.037 0.239 -2.451 1.00 0.00 28 THR A N 18
ATOM 22736 C CA . THR A 1 28 ? -15.470 0.382 -1.067 1.00 0.00 28 THR A CA 18
ATOM 22737 C C . THR A 1 28 ? -14.790 -0.645 -0.169 1.00 0.00 28 THR A C 18
ATOM 22738 O O . THR A 1 28 ? -14.586 -0.405 1.021 1.00 0.00 28 THR A O 18
ATOM 22749 N N . SER A 1 29 ? -14.442 -1.791 -0.746 1.00 0.00 29 SER A N 18
ATOM 22750 C CA . SER A 1 29 ? -13.788 -2.857 0.004 1.00 0.00 29 SER A CA 18
ATOM 22751 C C . SER A 1 29 ? -12.270 -2.717 -0.066 1.00 0.00 29 SER A C 18
ATOM 22752 O O . SER A 1 29 ? -11.573 -2.897 0.933 1.00 0.00 29 SER A O 18
ATOM 22760 N N . TYR A 1 30 ? -11.766 -2.395 -1.252 1.00 0.00 30 TYR A N 18
ATOM 22761 C CA . TYR A 1 30 ? -10.331 -2.234 -1.454 1.00 0.00 30 TYR A CA 18
ATOM 22762 C C . TYR A 1 30 ? -10.043 -1.509 -2.765 1.00 0.00 30 TYR A C 18
ATOM 22763 O O . TYR A 1 30 ? -10.960 -1.085 -3.467 1.00 0.00 30 TYR A O 18
ATOM 22781 N N . GLY A 1 31 ? -8.761 -1.369 -3.088 1.00 0.00 31 GLY A N 18
ATOM 22782 C CA . GLY A 1 31 ? -8.374 -0.696 -4.313 1.00 0.00 31 GLY A CA 18
ATOM 22783 C C . GLY A 1 31 ? -7.034 -1.172 -4.839 1.00 0.00 31 GLY A C 18
ATOM 22784 O O . GLY A 1 31 ? -6.251 -1.777 -4.106 1.00 0.00 31 GLY A O 18
ATOM 22788 N N . PHE A 1 32 ? -6.769 -0.901 -6.113 1.00 0.00 32 PHE A N 18
ATOM 22789 C CA . PHE A 1 32 ? -5.516 -1.309 -6.736 1.00 0.00 32 PHE A CA 18
ATOM 22790 C C . PHE A 1 32 ? -4.559 -0.127 -6.858 1.00 0.00 32 PHE A C 18
ATOM 22791 O O . PHE A 1 32 ? -4.980 1.030 -6.842 1.00 0.00 32 PHE A O 18
ATOM 22808 N N . ILE A 1 33 ? -3.270 -0.427 -6.980 1.00 0.00 33 ILE A N 18
ATOM 22809 C CA . ILE A 1 33 ? -2.254 0.611 -7.105 1.00 0.00 33 ILE A CA 18
ATOM 22810 C C . ILE A 1 33 ? -1.223 0.244 -8.167 1.00 0.00 33 ILE A C 18
ATOM 22811 O O . ILE A 1 33 ? -0.397 -0.645 -7.962 1.00 0.00 33 ILE A O 18
ATOM 22827 N N . GLN A 1 34 ? -1.276 0.937 -9.300 1.00 0.00 34 GLN A N 18
ATOM 22828 C CA . GLN A 1 34 ? -0.345 0.685 -10.393 1.00 0.00 34 GLN A CA 18
ATOM 22829 C C . GLN A 1 34 ? 1.053 1.187 -10.045 1.00 0.00 34 GLN A C 18
ATOM 22830 O O . GLN A 1 34 ? 1.329 2.385 -10.123 1.00 0.00 34 GLN A O 18
ATOM 22844 N N . CYS A 1 35 ? 1.929 0.266 -9.662 1.00 0.00 35 CYS A N 18
ATOM 22845 C CA . CYS A 1 35 ? 3.298 0.616 -9.301 1.00 0.00 35 CYS A CA 18
ATOM 22846 C C . CYS A 1 35 ? 3.956 1.442 -10.401 1.00 0.00 35 CYS A C 18
ATOM 22847 O O . CYS A 1 35 ? 3.765 1.178 -11.588 1.00 0.00 35 CYS A O 18
ATOM 22855 N N . SER A 1 36 ? 4.731 2.443 -9.998 1.00 0.00 36 SER A N 18
ATOM 22856 C CA . SER A 1 36 ? 5.414 3.312 -10.950 1.00 0.00 36 SER A CA 18
ATOM 22857 C C . SER A 1 36 ? 6.847 2.843 -11.182 1.00 0.00 36 SER A C 18
ATOM 22858 O O . SER A 1 36 ? 7.637 3.528 -11.831 1.00 0.00 36 SER A O 18
ATOM 22866 N N . GLU A 1 37 ? 7.174 1.671 -10.647 1.00 0.00 37 GLU A N 18
ATOM 22867 C CA . GLU A 1 37 ? 8.512 1.111 -10.795 1.00 0.00 37 GLU A CA 18
ATOM 22868 C C . GLU A 1 37 ? 8.458 -0.255 -11.474 1.00 0.00 37 GLU A C 18
ATOM 22869 O O . GLU A 1 37 ? 9.296 -0.575 -12.317 1.00 0.00 37 GLU A O 18
ATOM 22881 N N . ARG A 1 38 ? 7.467 -1.057 -11.098 1.00 0.00 38 ARG A N 18
ATOM 22882 C CA . ARG A 1 38 ? 7.304 -2.389 -11.668 1.00 0.00 38 ARG A CA 18
ATOM 22883 C C . ARG A 1 38 ? 6.187 -2.402 -12.708 1.00 0.00 38 ARG A C 18
ATOM 22884 O O . ARG A 1 38 ? 5.918 -3.430 -13.329 1.00 0.00 38 ARG A O 18
ATOM 22905 N N . GLN A 1 39 ? 5.542 -1.255 -12.891 1.00 0.00 39 GLN A N 18
ATOM 22906 C CA . GLN A 1 39 ? 4.454 -1.136 -13.855 1.00 0.00 39 GLN A CA 18
ATOM 22907 C C . GLN A 1 39 ? 3.481 -2.303 -13.724 1.00 0.00 39 GLN A C 18
ATOM 22908 O O . GLN A 1 39 ? 3.164 -2.972 -14.706 1.00 0.00 39 GLN A O 18
ATOM 22922 N N . ALA A 1 40 ? 3.011 -2.541 -12.504 1.00 0.00 40 ALA A N 18
ATOM 22923 C CA . ALA A 1 40 ? 2.073 -3.626 -12.244 1.00 0.00 40 ALA A CA 18
ATOM 22924 C C . ALA A 1 40 ? 0.945 -3.169 -11.325 1.00 0.00 40 ALA A C 18
ATOM 22925 O O . ALA A 1 40 ? 1.188 -2.533 -10.299 1.00 0.00 40 ALA A O 18
ATOM 22932 N N . ARG A 1 41 ? -0.287 -3.495 -11.700 1.00 0.00 41 ARG A N 18
ATOM 22933 C CA . ARG A 1 41 ? -1.452 -3.116 -10.909 1.00 0.00 41 ARG A CA 18
ATOM 22934 C C . ARG A 1 41 ? -1.555 -3.971 -9.649 1.00 0.00 41 ARG A C 18
ATOM 22935 O O . ARG A 1 41 ? -2.018 -5.112 -9.696 1.00 0.00 41 ARG A O 18
ATOM 22956 N N . LEU A 1 42 ? -1.122 -3.413 -8.525 1.00 0.00 42 LEU A N 18
ATOM 22957 C CA . LEU A 1 42 ? -1.165 -4.123 -7.252 1.00 0.00 42 LEU A CA 18
ATOM 22958 C C . LEU A 1 42 ? -2.558 -4.051 -6.635 1.00 0.00 42 LEU A C 18
ATOM 22959 O O . LEU A 1 42 ? -3.405 -3.276 -7.079 1.00 0.00 42 LEU A O 18
ATOM 22975 N N . PHE A 1 43 ? -2.787 -4.863 -5.608 1.00 0.00 43 PHE A N 18
ATOM 22976 C CA . PHE A 1 43 ? -4.078 -4.890 -4.929 1.00 0.00 43 PHE A CA 18
ATOM 22977 C C . PHE A 1 43 ? -3.921 -4.547 -3.450 1.00 0.00 43 PHE A C 18
ATOM 22978 O O . PHE A 1 43 ? -3.459 -5.367 -2.656 1.00 0.00 43 PHE A O 18
ATOM 22995 N N . PHE A 1 44 ? -4.309 -3.329 -3.088 1.00 0.00 44 PHE A N 18
ATOM 22996 C CA . PHE A 1 44 ? -4.211 -2.875 -1.705 1.00 0.00 44 PHE A CA 18
ATOM 22997 C C . PHE A 1 44 ? -5.578 -2.895 -1.028 1.00 0.00 44 PHE A C 18
ATOM 22998 O O . PHE A 1 44 ? -6.579 -2.478 -1.612 1.00 0.00 44 PHE A O 18
ATOM 23015 N N . HIS A 1 45 ? -5.613 -3.383 0.208 1.00 0.00 45 HIS A N 18
ATOM 23016 C CA . HIS A 1 45 ? -6.857 -3.458 0.966 1.00 0.00 45 HIS A CA 18
ATOM 23017 C C . HIS A 1 45 ? -7.109 -2.159 1.726 1.00 0.00 45 HIS A C 18
ATOM 23018 O O . HIS A 1 45 ? -6.186 -1.568 2.287 1.00 0.00 45 HIS A O 18
ATOM 23033 N N . CYS A 1 46 ? -8.363 -1.720 1.738 1.00 0.00 46 CYS A N 18
ATOM 23034 C CA . CYS A 1 46 ? -8.736 -0.490 2.428 1.00 0.00 46 CYS A CA 18
ATOM 23035 C C . CYS A 1 46 ? -8.256 -0.512 3.875 1.00 0.00 46 CYS A C 18
ATOM 23036 O O . CYS A 1 46 ? -8.212 0.523 4.540 1.00 0.00 46 CYS A O 18
ATOM 23044 N N . SER A 1 47 ? -7.899 -1.698 4.358 1.00 0.00 47 SER A N 18
ATOM 23045 C CA . SER A 1 47 ? -7.428 -1.855 5.728 1.00 0.00 47 SER A CA 18
ATOM 23046 C C . SER A 1 47 ? -5.970 -1.422 5.855 1.00 0.00 47 SER A C 18
ATOM 23047 O O . SER A 1 47 ? -5.552 -0.912 6.893 1.00 0.00 47 SER A O 18
ATOM 23055 N N . GLN A 1 48 ? -5.203 -1.631 4.789 1.00 0.00 48 GLN A N 18
ATOM 23056 C CA . GLN A 1 48 ? -3.792 -1.263 4.780 1.00 0.00 48 GLN A CA 18
ATOM 23057 C C . GLN A 1 48 ? -3.619 0.237 4.993 1.00 0.00 48 GLN A C 18
ATOM 23058 O O . GLN A 1 48 ? -2.881 0.667 5.879 1.00 0.00 48 GLN A O 18
ATOM 23072 N N . TYR A 1 49 ? -4.305 1.028 4.176 1.00 0.00 49 TYR A N 18
ATOM 23073 C CA . TYR A 1 49 ? -4.224 2.481 4.273 1.00 0.00 49 TYR A CA 18
ATOM 23074 C C . TYR A 1 49 ? -4.454 2.945 5.708 1.00 0.00 49 TYR A C 18
ATOM 23075 O O . TYR A 1 49 ? -5.472 2.623 6.320 1.00 0.00 49 TYR A O 18
ATOM 23093 N N . ASN A 1 50 ? -3.501 3.704 6.237 1.00 0.00 50 ASN A N 18
ATOM 23094 C CA . ASN A 1 50 ? -3.598 4.213 7.601 1.00 0.00 50 ASN A CA 18
ATOM 23095 C C . ASN A 1 50 ? -4.529 5.420 7.665 1.00 0.00 50 ASN A C 18
ATOM 23096 O O . ASN A 1 50 ? -5.291 5.579 8.618 1.00 0.00 50 ASN A O 18
ATOM 23107 N N . GLY A 1 51 ? -4.460 6.269 6.644 1.00 0.00 51 GLY A N 18
ATOM 23108 C CA . GLY A 1 51 ? -5.302 7.450 6.604 1.00 0.00 51 GLY A CA 18
ATOM 23109 C C . GLY A 1 51 ? -6.775 7.109 6.504 1.00 0.00 51 GLY A C 18
ATOM 23110 O O . GLY A 1 51 ? -7.252 6.188 7.164 1.00 0.00 51 GLY A O 18
ATOM 23114 N N . ASN A 1 52 ? -7.499 7.856 5.676 1.00 0.00 52 ASN A N 18
ATOM 23115 C CA . ASN A 1 52 ? -8.928 7.630 5.494 1.00 0.00 52 ASN A CA 18
ATOM 23116 C C . ASN A 1 52 ? -9.274 7.501 4.014 1.00 0.00 52 ASN A C 18
ATOM 23117 O O . ASN A 1 52 ? -9.185 8.469 3.257 1.00 0.00 52 ASN A O 18
ATOM 23128 N N . LEU A 1 53 ? -9.669 6.299 3.607 1.00 0.00 53 LEU A N 18
ATOM 23129 C CA . LEU A 1 53 ? -10.030 6.043 2.216 1.00 0.00 53 LEU A CA 18
ATOM 23130 C C . LEU A 1 53 ? -10.693 7.266 1.592 1.00 0.00 53 LEU A C 18
ATOM 23131 O O . LEU A 1 53 ? -10.400 7.628 0.453 1.00 0.00 53 LEU A O 18
ATOM 23147 N N . GLN A 1 54 ? -11.587 7.898 2.346 1.00 0.00 54 GLN A N 18
ATOM 23148 C CA . GLN A 1 54 ? -12.291 9.081 1.865 1.00 0.00 54 GLN A CA 18
ATOM 23149 C C . GLN A 1 54 ? -11.330 10.043 1.174 1.00 0.00 54 GLN A C 18
ATOM 23150 O O . GLN A 1 54 ? -11.590 10.503 0.062 1.00 0.00 54 GLN A O 18
ATOM 23164 N N . ASP A 1 55 ? -10.219 10.342 1.839 1.00 0.00 55 ASP A N 18
ATOM 23165 C CA . ASP A 1 55 ? -9.219 11.248 1.287 1.00 0.00 55 ASP A CA 18
ATOM 23166 C C . ASP A 1 55 ? -8.544 10.634 0.065 1.00 0.00 55 ASP A C 18
ATOM 23167 O O . ASP A 1 55 ? -8.234 11.331 -0.902 1.00 0.00 55 ASP A O 18
ATOM 23176 N N . LEU A 1 56 ? -8.318 9.326 0.115 1.00 0.00 56 LEU A N 18
ATOM 23177 C CA . LEU A 1 56 ? -7.679 8.617 -0.988 1.00 0.00 56 LEU A CA 18
ATOM 23178 C C . LEU A 1 56 ? -8.587 8.585 -2.214 1.00 0.00 56 LEU A C 18
ATOM 23179 O O . LEU A 1 56 ? -9.812 8.566 -2.092 1.00 0.00 56 LEU A O 18
ATOM 23195 N N . LYS A 1 57 ? -7.978 8.576 -3.395 1.00 0.00 57 LYS A N 18
ATOM 23196 C CA . LYS A 1 57 ? -8.730 8.541 -4.643 1.00 0.00 57 LYS A CA 18
ATOM 23197 C C . LYS A 1 57 ? -7.883 7.964 -5.773 1.00 0.00 57 LYS A C 18
ATOM 23198 O O . LYS A 1 57 ? -6.661 7.863 -5.657 1.00 0.00 57 LYS A O 18
ATOM 23217 N N . VAL A 1 58 ? -8.539 7.587 -6.866 1.00 0.00 58 VAL A N 18
ATOM 23218 C CA . VAL A 1 58 ? -7.846 7.022 -8.017 1.00 0.00 58 VAL A CA 18
ATOM 23219 C C . VAL A 1 58 ? -7.115 8.105 -8.804 1.00 0.00 58 VAL A C 18
ATOM 23220 O O . VAL A 1 58 ? -7.732 9.036 -9.319 1.00 0.00 58 VAL A O 18
ATOM 23233 N N . GLY A 1 59 ? -5.795 7.975 -8.893 1.00 0.00 59 GLY A N 18
ATOM 23234 C CA . GLY A 1 59 ? -5.001 8.949 -9.619 1.00 0.00 59 GLY A CA 18
ATOM 23235 C C . GLY A 1 59 ? -4.133 9.789 -8.703 1.00 0.00 59 GLY A C 18
ATOM 23236 O O . GLY A 1 59 ? -3.687 10.872 -9.081 1.00 0.00 59 GLY A O 18
ATOM 23240 N N . ASP A 1 60 ? -3.895 9.289 -7.496 1.00 0.00 60 ASP A N 18
ATOM 23241 C CA . ASP A 1 60 ? -3.075 10.001 -6.522 1.00 0.00 60 ASP A CA 18
ATOM 23242 C C . ASP A 1 60 ? -1.887 9.149 -6.085 1.00 0.00 60 ASP A C 18
ATOM 23243 O O . ASP A 1 60 ? -2.017 7.941 -5.887 1.00 0.00 60 ASP A O 18
ATOM 23252 N N . ASP A 1 61 ? -0.731 9.786 -5.938 1.00 0.00 61 ASP A N 18
ATOM 23253 C CA . ASP A 1 61 ? 0.480 9.087 -5.525 1.00 0.00 61 ASP A CA 18
ATOM 23254 C C . ASP A 1 61 ? 0.360 8.595 -4.086 1.00 0.00 61 ASP A C 18
ATOM 23255 O O . ASP A 1 61 ? -0.150 9.304 -3.218 1.00 0.00 61 ASP A O 18
ATOM 23264 N N . VAL A 1 62 ? 0.831 7.377 -3.840 1.00 0.00 62 VAL A N 18
ATOM 23265 C CA . VAL A 1 62 ? 0.777 6.791 -2.507 1.00 0.00 62 VAL A CA 18
ATOM 23266 C C . VAL A 1 62 ? 1.909 5.792 -2.299 1.00 0.00 62 VAL A C 18
ATOM 23267 O O . VAL A 1 62 ? 2.266 5.045 -3.209 1.00 0.00 62 VAL A O 18
ATOM 23280 N N . GLU A 1 63 ? 2.471 5.784 -1.093 1.00 0.00 63 GLU A N 18
ATOM 23281 C CA . GLU A 1 63 ? 3.564 4.876 -0.766 1.00 0.00 63 GLU A CA 18
ATOM 23282 C C . GLU A 1 63 ? 3.049 3.653 -0.014 1.00 0.00 63 GLU A C 18
ATOM 23283 O O . GLU A 1 63 ? 2.279 3.775 0.939 1.00 0.00 63 GLU A O 18
ATOM 23295 N N . PHE A 1 64 ? 3.478 2.473 -0.451 1.00 0.00 64 PHE A N 18
ATOM 23296 C CA . PHE A 1 64 ? 3.059 1.226 0.180 1.00 0.00 64 PHE A CA 18
ATOM 23297 C C . PHE A 1 64 ? 4.213 0.229 0.231 1.00 0.00 64 PHE A C 18
ATOM 23298 O O . PHE A 1 64 ? 5.301 0.498 -0.276 1.00 0.00 64 PHE A O 18
ATOM 23315 N N . GLU A 1 65 ? 3.964 -0.923 0.847 1.00 0.00 65 GLU A N 18
ATOM 23316 C CA . GLU A 1 65 ? 4.983 -1.960 0.965 1.00 0.00 65 GLU A CA 18
ATOM 23317 C C . GLU A 1 65 ? 4.503 -3.267 0.341 1.00 0.00 65 GLU A C 18
ATOM 23318 O O . GLU A 1 65 ? 3.422 -3.761 0.660 1.00 0.00 65 GLU A O 18
ATOM 23330 N N . VAL A 1 66 ? 5.316 -3.823 -0.553 1.00 0.00 66 VAL A N 18
ATOM 23331 C CA . VAL A 1 66 ? 4.976 -5.072 -1.222 1.00 0.00 66 VAL A CA 18
ATOM 23332 C C . VAL A 1 66 ? 5.276 -6.272 -0.331 1.00 0.00 66 VAL A C 18
ATOM 23333 O O . VAL A 1 66 ? 6.430 -6.533 0.009 1.00 0.00 66 VAL A O 18
ATOM 23346 N N . SER A 1 67 ? 4.229 -7.001 0.043 1.00 0.00 67 SER A N 18
ATOM 23347 C CA . SER A 1 67 ? 4.379 -8.172 0.898 1.00 0.00 67 SER A CA 18
ATOM 23348 C C . SER A 1 67 ? 3.702 -9.390 0.276 1.00 0.00 67 SER A C 18
ATOM 23349 O O . SER A 1 67 ? 3.111 -9.302 -0.800 1.00 0.00 67 SER A O 18
ATOM 23357 N N . SER A 1 68 ? 3.793 -10.525 0.961 1.00 0.00 68 SER A N 18
ATOM 23358 C CA . SER A 1 68 ? 3.193 -11.762 0.475 1.00 0.00 68 SER A CA 18
ATOM 23359 C C . SER A 1 68 ? 2.033 -12.191 1.368 1.00 0.00 68 SER A C 18
ATOM 23360 O O . SER A 1 68 ? 2.132 -12.151 2.595 1.00 0.00 68 SER A O 18
ATOM 23368 N N . ASP A 1 69 ? 0.935 -12.602 0.744 1.00 0.00 69 ASP A N 18
ATOM 23369 C CA . ASP A 1 69 ? -0.245 -13.040 1.481 1.00 0.00 69 ASP A CA 18
ATOM 23370 C C . ASP A 1 69 ? 0.004 -14.386 2.154 1.00 0.00 69 ASP A C 18
ATOM 23371 O O . ASP A 1 69 ? 1.003 -15.052 1.881 1.00 0.00 69 ASP A O 18
ATOM 23380 N N . ARG A 1 70 ? -0.910 -14.779 3.035 1.00 0.00 70 ARG A N 18
ATOM 23381 C CA . ARG A 1 70 ? -0.789 -16.045 3.748 1.00 0.00 70 ARG A CA 18
ATOM 23382 C C . ARG A 1 70 ? -1.658 -17.119 3.102 1.00 0.00 70 ARG A C 18
ATOM 23383 O O . ARG A 1 70 ? -1.730 -18.249 3.587 1.00 0.00 70 ARG A O 18
ATOM 23404 N N . ARG A 1 71 ? -2.318 -16.759 2.006 1.00 0.00 71 ARG A N 18
ATOM 23405 C CA . ARG A 1 71 ? -3.184 -17.691 1.294 1.00 0.00 71 ARG A CA 18
ATOM 23406 C C . ARG A 1 71 ? -2.666 -17.944 -0.119 1.00 0.00 71 ARG A C 18
ATOM 23407 O O . ARG A 1 71 ? -2.532 -19.090 -0.548 1.00 0.00 71 ARG A O 18
ATOM 23428 N N . THR A 1 72 ? -2.378 -16.864 -0.840 1.00 0.00 72 THR A N 18
ATOM 23429 C CA . THR A 1 72 ? -1.877 -16.968 -2.204 1.00 0.00 72 THR A CA 18
ATOM 23430 C C . THR A 1 72 ? -0.418 -16.535 -2.289 1.00 0.00 72 THR A C 18
ATOM 23431 O O . THR A 1 72 ? 0.250 -16.761 -3.297 1.00 0.00 72 THR A O 18
ATOM 23442 N N . GLY A 1 73 ? 0.073 -15.911 -1.222 1.00 0.00 73 GLY A N 18
ATOM 23443 C CA . GLY A 1 73 ? 1.451 -15.456 -1.196 1.00 0.00 73 GLY A CA 18
ATOM 23444 C C . GLY A 1 73 ? 1.748 -14.444 -2.285 1.00 0.00 73 GLY A C 18
ATOM 23445 O O . GLY A 1 73 ? 2.906 -14.105 -2.529 1.00 0.00 73 GLY A O 18
ATOM 23449 N N . LYS A 1 74 ? 0.699 -13.960 -2.943 1.00 0.00 74 LYS A N 18
ATOM 23450 C CA . LYS A 1 74 ? 0.852 -12.981 -4.012 1.00 0.00 74 LYS A CA 18
ATOM 23451 C C . LYS A 1 74 ? 1.335 -11.643 -3.460 1.00 0.00 74 LYS A C 18
ATOM 23452 O O . LYS A 1 74 ? 1.080 -11.291 -2.308 1.00 0.00 74 LYS A O 18
ATOM 23471 N N . PRO A 1 75 ? 2.048 -10.878 -4.300 1.00 0.00 75 PRO A N 18
ATOM 23472 C CA . PRO A 1 75 ? 2.579 -9.567 -3.918 1.00 0.00 75 PRO A CA 18
ATOM 23473 C C . PRO A 1 75 ? 1.480 -8.524 -3.745 1.00 0.00 75 PRO A C 18
ATOM 23474 O O . PRO A 1 75 ? 0.984 -7.964 -4.723 1.00 0.00 75 PRO A O 18
ATOM 23485 N N . ILE A 1 76 ? 1.105 -8.268 -2.497 1.00 0.00 76 ILE A N 18
ATOM 23486 C CA . ILE A 1 76 ? 0.066 -7.290 -2.197 1.00 0.00 76 ILE A CA 18
ATOM 23487 C C . ILE A 1 76 ? 0.642 -6.079 -1.472 1.00 0.00 76 ILE A C 18
ATOM 23488 O O . ILE A 1 76 ? 1.767 -6.119 -0.975 1.00 0.00 76 ILE A O 18
ATOM 23504 N N . ALA A 1 77 ? -0.137 -5.005 -1.414 1.00 0.00 77 ALA A N 18
ATOM 23505 C CA . ALA A 1 77 ? 0.294 -3.783 -0.746 1.00 0.00 77 ALA A CA 18
ATOM 23506 C C . ALA A 1 77 ? -0.151 -3.768 0.712 1.00 0.00 77 ALA A C 18
ATOM 23507 O O . ALA A 1 77 ? -1.194 -4.323 1.059 1.00 0.00 77 ALA A O 18
ATOM 23514 N N . VAL A 1 78 ? 0.646 -3.130 1.563 1.00 0.00 78 VAL A N 18
ATOM 23515 C CA . VAL A 1 78 ? 0.334 -3.043 2.985 1.00 0.00 78 VAL A CA 18
ATOM 23516 C C . VAL A 1 78 ? 0.882 -1.755 3.590 1.00 0.00 78 VAL A C 18
ATOM 23517 O O . VAL A 1 78 ? 1.816 -1.155 3.059 1.00 0.00 78 VAL A O 18
ATOM 23530 N N . LYS A 1 79 ? 0.294 -1.335 4.705 1.00 0.00 79 LYS A N 18
ATOM 23531 C CA . LYS A 1 79 ? 0.722 -0.119 5.385 1.00 0.00 79 LYS A CA 18
ATOM 23532 C C . LYS A 1 79 ? 0.783 1.055 4.413 1.00 0.00 79 LYS A C 18
ATOM 23533 O O . LYS A 1 79 ? 1.761 1.804 4.388 1.00 0.00 79 LYS A O 18
ATOM 23552 N N . LEU A 1 80 ? -0.268 1.212 3.616 1.00 0.00 80 LEU A N 18
ATOM 23553 C CA . LEU A 1 80 ? -0.335 2.297 2.643 1.00 0.00 80 LEU A CA 18
ATOM 23554 C C . LEU A 1 80 ? -0.243 3.654 3.334 1.00 0.00 80 LEU A C 18
ATOM 23555 O O . LEU A 1 80 ? -0.626 3.799 4.495 1.00 0.00 80 LEU A O 18
ATOM 23571 N N . VAL A 1 81 ? 0.264 4.648 2.611 1.00 0.00 81 VAL A N 18
ATOM 23572 C CA . VAL A 1 81 ? 0.403 5.994 3.153 1.00 0.00 81 VAL A CA 18
ATOM 23573 C C . VAL A 1 81 ? 0.563 7.021 2.038 1.00 0.00 81 VAL A C 18
ATOM 23574 O O . VAL A 1 81 ? 1.498 6.948 1.240 1.00 0.00 81 VAL A O 18
ATOM 23587 N N . LYS A 1 82 ? -0.355 7.980 1.988 1.00 0.00 82 LYS A N 18
ATOM 23588 C CA . LYS A 1 82 ? -0.317 9.025 0.972 1.00 0.00 82 LYS A CA 18
ATOM 23589 C C . LYS A 1 82 ? 0.977 9.828 1.066 1.00 0.00 82 LYS A C 18
ATOM 23590 O O . LYS A 1 82 ? 1.339 10.317 2.136 1.00 0.00 82 LYS A O 18
ATOM 23609 N N . ILE A 1 83 ? 1.669 9.960 -0.061 1.00 0.00 83 ILE A N 18
ATOM 23610 C CA . ILE A 1 83 ? 2.921 10.705 -0.105 1.00 0.00 83 ILE A CA 18
ATOM 23611 C C . ILE A 1 83 ? 2.688 12.188 0.166 1.00 0.00 83 ILE A C 18
ATOM 23612 O O . ILE A 1 83 ? 3.323 12.777 1.040 1.00 0.00 83 ILE A O 18
ATOM 23628 N N . SER A 1 84 ? 1.771 12.785 -0.590 1.00 0.00 84 SER A N 18
ATOM 23629 C CA . SER A 1 84 ? 1.455 14.200 -0.433 1.00 0.00 84 SER A CA 18
ATOM 23630 C C . SER A 1 84 ? -0.039 14.446 -0.616 1.00 0.00 84 SER A C 18
ATOM 23631 O O . SER A 1 84 ? -0.577 14.283 -1.710 1.00 0.00 84 SER A O 18
ATOM 23639 N N . GLY A 1 85 ? -0.705 14.840 0.466 1.00 0.00 85 GLY A N 18
ATOM 23640 C CA . GLY A 1 85 ? -2.131 15.102 0.404 1.00 0.00 85 GLY A CA 18
ATOM 23641 C C . GLY A 1 85 ? -2.653 15.766 1.663 1.00 0.00 85 GLY A C 18
ATOM 23642 O O . GLY A 1 85 ? -2.518 15.241 2.769 1.00 0.00 85 GLY A O 18
ATOM 23646 N N . PRO A 1 86 ? -3.263 16.950 1.503 1.00 0.00 86 PRO A N 18
ATOM 23647 C CA . PRO A 1 86 ? -3.818 17.712 2.626 1.00 0.00 86 PRO A CA 18
ATOM 23648 C C . PRO A 1 86 ? -5.052 17.046 3.225 1.00 0.00 86 PRO A C 18
ATOM 23649 O O . PRO A 1 86 ? -5.704 16.228 2.577 1.00 0.00 86 PRO A O 18
ATOM 23660 N N . SER A 1 87 ? -5.367 17.403 4.466 1.00 0.00 87 SER A N 18
ATOM 23661 C CA . SER A 1 87 ? -6.522 16.837 5.154 1.00 0.00 87 SER A CA 18
ATOM 23662 C C . SER A 1 87 ? -7.822 17.390 4.579 1.00 0.00 87 SER A C 18
ATOM 23663 O O . SER A 1 87 ? -8.746 16.638 4.269 1.00 0.00 87 SER A O 18
ATOM 23671 N N . SER A 1 88 ? -7.885 18.710 4.439 1.00 0.00 88 SER A N 18
ATOM 23672 C CA . SER A 1 88 ? -9.073 19.366 3.904 1.00 0.00 88 SER A CA 18
ATOM 23673 C C . SER A 1 88 ? -8.708 20.293 2.749 1.00 0.00 88 SER A C 18
ATOM 23674 O O . SER A 1 88 ? -7.550 20.674 2.586 1.00 0.00 88 SER A O 18
ATOM 23682 N N . GLY A 1 89 ? -9.707 20.654 1.949 1.00 0.00 89 GLY A N 18
ATOM 23683 C CA . GLY A 1 89 ? -9.472 21.533 0.819 1.00 0.00 89 GLY A CA 18
ATOM 23684 C C . GLY A 1 89 ? -10.179 21.065 -0.437 1.00 0.00 89 GLY A C 18
ATOM 23685 O O . GLY A 1 89 ? -10.374 19.866 -0.637 1.00 0.00 89 GLY A O 18
ATOM 23689 N N . GLY A 1 1 ? -2.346 11.825 20.622 1.00 0.00 1 GLY A N 19
ATOM 23690 C CA . GLY A 1 1 ? -1.460 10.688 20.785 1.00 0.00 1 GLY A CA 19
ATOM 23691 C C . GLY A 1 1 ? -0.100 10.916 20.155 1.00 0.00 1 GLY A C 19
ATOM 23692 O O . GLY A 1 1 ? 0.016 11.621 19.153 1.00 0.00 1 GLY A O 19
ATOM 23696 N N . SER A 1 2 ? 0.931 10.320 20.744 1.00 0.00 2 SER A N 19
ATOM 23697 C CA . SER A 1 2 ? 2.290 10.466 20.237 1.00 0.00 2 SER A CA 19
ATOM 23698 C C . SER A 1 2 ? 2.307 10.443 18.712 1.00 0.00 2 SER A C 19
ATOM 23699 O O . SER A 1 2 ? 1.461 9.809 18.080 1.00 0.00 2 SER A O 19
ATOM 23707 N N . SER A 1 3 ? 3.275 11.140 18.126 1.00 0.00 3 SER A N 19
ATOM 23708 C CA . SER A 1 3 ? 3.401 11.204 16.674 1.00 0.00 3 SER A CA 19
ATOM 23709 C C . SER A 1 3 ? 4.619 10.418 16.199 1.00 0.00 3 SER A C 19
ATOM 23710 O O . SER A 1 3 ? 4.733 10.079 15.022 1.00 0.00 3 SER A O 19
ATOM 23718 N N . GLY A 1 4 ? 5.529 10.131 17.126 1.00 0.00 4 GLY A N 19
ATOM 23719 C CA . GLY A 1 4 ? 6.728 9.388 16.784 1.00 0.00 4 GLY A CA 19
ATOM 23720 C C . GLY A 1 4 ? 7.996 10.148 17.117 1.00 0.00 4 GLY A C 19
ATOM 23721 O O . GLY A 1 4 ? 8.265 11.202 16.541 1.00 0.00 4 GLY A O 19
ATOM 23725 N N . SER A 1 5 ? 8.776 9.613 18.051 1.00 0.00 5 SER A N 19
ATOM 23726 C CA . SER A 1 5 ? 10.021 10.251 18.464 1.00 0.00 5 SER A CA 19
ATOM 23727 C C . SER A 1 5 ? 11.048 10.219 17.337 1.00 0.00 5 SER A C 19
ATOM 23728 O O . SER A 1 5 ? 11.927 9.358 17.307 1.00 0.00 5 SER A O 19
ATOM 23736 N N . SER A 1 6 ? 10.931 11.164 16.410 1.00 0.00 6 SER A N 19
ATOM 23737 C CA . SER A 1 6 ? 11.846 11.243 15.277 1.00 0.00 6 SER A CA 19
ATOM 23738 C C . SER A 1 6 ? 13.297 11.203 15.748 1.00 0.00 6 SER A C 19
ATOM 23739 O O . SER A 1 6 ? 13.614 11.637 16.854 1.00 0.00 6 SER A O 19
ATOM 23747 N N . GLY A 1 7 ? 14.174 10.678 14.897 1.00 0.00 7 GLY A N 19
ATOM 23748 C CA . GLY A 1 7 ? 15.581 10.591 15.243 1.00 0.00 7 GLY A CA 19
ATOM 23749 C C . GLY A 1 7 ? 16.274 9.430 14.559 1.00 0.00 7 GLY A C 19
ATOM 23750 O O . GLY A 1 7 ? 16.127 8.280 14.969 1.00 0.00 7 GLY A O 19
ATOM 23754 N N . GLY A 1 8 ? 17.033 9.731 13.509 1.00 0.00 8 GLY A N 19
ATOM 23755 C CA . GLY A 1 8 ? 17.739 8.693 12.782 1.00 0.00 8 GLY A CA 19
ATOM 23756 C C . GLY A 1 8 ? 17.072 8.351 11.464 1.00 0.00 8 GLY A C 19
ATOM 23757 O O . GLY A 1 8 ? 17.742 8.195 10.443 1.00 0.00 8 GLY A O 19
ATOM 23761 N N . TYR A 1 9 ? 15.749 8.233 11.487 1.00 0.00 9 TYR A N 19
ATOM 23762 C CA . TYR A 1 9 ? 14.991 7.903 10.285 1.00 0.00 9 TYR A CA 19
ATOM 23763 C C . TYR A 1 9 ? 15.219 8.944 9.194 1.00 0.00 9 TYR A C 19
ATOM 23764 O O . TYR A 1 9 ? 15.656 10.066 9.452 1.00 0.00 9 TYR A O 19
ATOM 23782 N N . PRO A 1 10 ? 14.916 8.566 7.944 1.00 0.00 10 PRO A N 19
ATOM 23783 C CA . PRO A 1 10 ? 14.396 7.233 7.624 1.00 0.00 10 PRO A CA 19
ATOM 23784 C C . PRO A 1 10 ? 15.446 6.142 7.805 1.00 0.00 10 PRO A C 19
ATOM 23785 O O . PRO A 1 10 ? 16.609 6.322 7.446 1.00 0.00 10 PRO A O 19
ATOM 23796 N N . ASN A 1 11 ? 15.028 5.011 8.363 1.00 0.00 11 ASN A N 19
ATOM 23797 C CA . ASN A 1 11 ? 15.933 3.891 8.591 1.00 0.00 11 ASN A CA 19
ATOM 23798 C C . ASN A 1 11 ? 15.287 2.574 8.169 1.00 0.00 11 ASN A C 19
ATOM 23799 O O . ASN A 1 11 ? 14.294 2.143 8.753 1.00 0.00 11 ASN A O 19
ATOM 23810 N N . GLY A 1 12 ? 15.859 1.940 7.150 1.00 0.00 12 GLY A N 19
ATOM 23811 C CA . GLY A 1 12 ? 15.326 0.679 6.668 1.00 0.00 12 GLY A CA 19
ATOM 23812 C C . GLY A 1 12 ? 15.751 -0.496 7.526 1.00 0.00 12 GLY A C 19
ATOM 23813 O O . GLY A 1 12 ? 16.228 -1.510 7.014 1.00 0.00 12 GLY A O 19
ATOM 23817 N N . THR A 1 13 ? 15.581 -0.362 8.838 1.00 0.00 13 THR A N 19
ATOM 23818 C CA . THR A 1 13 ? 15.952 -1.419 9.769 1.00 0.00 13 THR A CA 19
ATOM 23819 C C . THR A 1 13 ? 15.707 -2.796 9.164 1.00 0.00 13 THR A C 19
ATOM 23820 O O . THR A 1 13 ? 16.619 -3.618 9.077 1.00 0.00 13 THR A O 19
ATOM 23831 N N . SER A 1 14 ? 14.469 -3.042 8.746 1.00 0.00 14 SER A N 19
ATOM 23832 C CA . SER A 1 14 ? 14.103 -4.322 8.151 1.00 0.00 14 SER A CA 19
ATOM 23833 C C . SER A 1 14 ? 14.491 -4.366 6.676 1.00 0.00 14 SER A C 19
ATOM 23834 O O . SER A 1 14 ? 14.684 -3.329 6.042 1.00 0.00 14 SER A O 19
ATOM 23842 N N . ALA A 1 15 ? 14.603 -5.575 6.136 1.00 0.00 15 ALA A N 19
ATOM 23843 C CA . ALA A 1 15 ? 14.965 -5.756 4.736 1.00 0.00 15 ALA A CA 19
ATOM 23844 C C . ALA A 1 15 ? 13.858 -5.257 3.814 1.00 0.00 15 ALA A C 19
ATOM 23845 O O . ALA A 1 15 ? 14.039 -5.175 2.599 1.00 0.00 15 ALA A O 19
ATOM 23852 N N . ALA A 1 16 ? 12.712 -4.926 4.398 1.00 0.00 16 ALA A N 19
ATOM 23853 C CA . ALA A 1 16 ? 11.576 -4.434 3.629 1.00 0.00 16 ALA A CA 19
ATOM 23854 C C . ALA A 1 16 ? 11.950 -3.188 2.833 1.00 0.00 16 ALA A C 19
ATOM 23855 O O . ALA A 1 16 ? 13.036 -2.633 3.005 1.00 0.00 16 ALA A O 19
ATOM 23862 N N . LEU A 1 17 ? 11.045 -2.754 1.963 1.00 0.00 17 LEU A N 19
ATOM 23863 C CA . LEU A 1 17 ? 11.280 -1.573 1.140 1.00 0.00 17 LEU A CA 19
ATOM 23864 C C . LEU A 1 17 ? 9.962 -0.952 0.690 1.00 0.00 17 LEU A C 19
ATOM 23865 O O . LEU A 1 17 ? 9.175 -1.584 -0.015 1.00 0.00 17 LEU A O 19
ATOM 23881 N N . ARG A 1 18 ? 9.729 0.291 1.099 1.00 0.00 18 ARG A N 19
ATOM 23882 C CA . ARG A 1 18 ? 8.507 0.998 0.737 1.00 0.00 18 ARG A CA 19
ATOM 23883 C C . ARG A 1 18 ? 8.528 1.402 -0.735 1.00 0.00 18 ARG A C 19
ATOM 23884 O O . ARG A 1 18 ? 9.414 2.135 -1.174 1.00 0.00 18 ARG A O 19
ATOM 23905 N N . GLU A 1 19 ? 7.547 0.918 -1.490 1.00 0.00 19 GLU A N 19
ATOM 23906 C CA . GLU A 1 19 ? 7.455 1.228 -2.912 1.00 0.00 19 GLU A CA 19
ATOM 23907 C C . GLU A 1 19 ? 6.379 2.279 -3.171 1.00 0.00 19 GLU A C 19
ATOM 23908 O O . GLU A 1 19 ? 5.430 2.418 -2.399 1.00 0.00 19 GLU A O 19
ATOM 23920 N N . THR A 1 20 ? 6.534 3.019 -4.265 1.00 0.00 20 THR A N 19
ATOM 23921 C CA . THR A 1 20 ? 5.579 4.058 -4.626 1.00 0.00 20 THR A CA 19
ATOM 23922 C C . THR A 1 20 ? 4.963 3.788 -5.994 1.00 0.00 20 THR A C 19
ATOM 23923 O O . THR A 1 20 ? 5.639 3.315 -6.907 1.00 0.00 20 THR A O 19
ATOM 23934 N N . GLY A 1 21 ? 3.676 4.092 -6.130 1.00 0.00 21 GLY A N 19
ATOM 23935 C CA . GLY A 1 21 ? 2.991 3.875 -7.390 1.00 0.00 21 GLY A CA 19
ATOM 23936 C C . GLY A 1 21 ? 1.850 4.849 -7.605 1.00 0.00 21 GLY A C 19
ATOM 23937 O O . GLY A 1 21 ? 1.990 6.046 -7.355 1.00 0.00 21 GLY A O 19
ATOM 23941 N N . VAL A 1 22 ? 0.716 4.336 -8.072 1.00 0.00 22 VAL A N 19
ATOM 23942 C CA . VAL A 1 22 ? -0.455 5.169 -8.322 1.00 0.00 22 VAL A CA 19
ATOM 23943 C C . VAL A 1 22 ? -1.743 4.369 -8.164 1.00 0.00 22 VAL A C 19
ATOM 23944 O O . VAL A 1 22 ? -1.787 3.178 -8.475 1.00 0.00 22 VAL A O 19
ATOM 23957 N N . ILE A 1 23 ? -2.788 5.030 -7.679 1.00 0.00 23 ILE A N 19
ATOM 23958 C CA . ILE A 1 23 ? -4.078 4.381 -7.481 1.00 0.00 23 ILE A CA 19
ATOM 23959 C C . ILE A 1 23 ? -4.839 4.258 -8.797 1.00 0.00 23 ILE A C 19
ATOM 23960 O O . ILE A 1 23 ? -5.518 5.192 -9.221 1.00 0.00 23 ILE A O 19
ATOM 23976 N N . GLU A 1 24 ? -4.722 3.098 -9.436 1.00 0.00 24 GLU A N 19
ATOM 23977 C CA . GLU A 1 24 ? -5.400 2.853 -10.703 1.00 0.00 24 GLU A CA 19
ATOM 23978 C C . GLU A 1 24 ? -6.904 2.705 -10.495 1.00 0.00 24 GLU A C 19
ATOM 23979 O O . GLU A 1 24 ? -7.705 3.292 -11.224 1.00 0.00 24 GLU A O 19
ATOM 23991 N N . LYS A 1 25 ? -7.283 1.917 -9.495 1.00 0.00 25 LYS A N 19
ATOM 23992 C CA . LYS A 1 25 ? -8.690 1.690 -9.188 1.00 0.00 25 LYS A CA 19
ATOM 23993 C C . LYS A 1 25 ? -8.938 1.762 -7.685 1.00 0.00 25 LYS A C 19
ATOM 23994 O O . LYS A 1 25 ? -8.034 1.516 -6.884 1.00 0.00 25 LYS A O 19
ATOM 24013 N N . LEU A 1 26 ? -10.166 2.098 -7.308 1.00 0.00 26 LEU A N 19
ATOM 24014 C CA . LEU A 1 26 ? -10.533 2.199 -5.900 1.00 0.00 26 LEU A CA 19
ATOM 24015 C C . LEU A 1 26 ? -11.981 1.772 -5.682 1.00 0.00 26 LEU A C 19
ATOM 24016 O O . LEU A 1 26 ? -12.872 2.148 -6.444 1.00 0.00 26 LEU A O 19
ATOM 24032 N N . LEU A 1 27 ? -12.209 0.985 -4.636 1.00 0.00 27 LEU A N 19
ATOM 24033 C CA . LEU A 1 27 ? -13.550 0.508 -4.316 1.00 0.00 27 LEU A CA 19
ATOM 24034 C C . LEU A 1 27 ? -13.903 0.808 -2.863 1.00 0.00 27 LEU A C 19
ATOM 24035 O O . LEU A 1 27 ? -13.136 1.453 -2.146 1.00 0.00 27 LEU A O 19
ATOM 24051 N N . THR A 1 28 ? -15.068 0.335 -2.431 1.00 0.00 28 THR A N 19
ATOM 24052 C CA . THR A 1 28 ? -15.522 0.553 -1.064 1.00 0.00 28 THR A CA 19
ATOM 24053 C C . THR A 1 28 ? -14.863 -0.430 -0.103 1.00 0.00 28 THR A C 19
ATOM 24054 O O . THR A 1 28 ? -14.721 -0.149 1.087 1.00 0.00 28 THR A O 19
ATOM 24065 N N . SER A 1 29 ? -14.460 -1.583 -0.627 1.00 0.00 29 SER A N 19
ATOM 24066 C CA . SER A 1 29 ? -13.817 -2.610 0.185 1.00 0.00 29 SER A CA 19
ATOM 24067 C C . SER A 1 29 ? -12.298 -2.509 0.086 1.00 0.00 29 SER A C 19
ATOM 24068 O O . SER A 1 29 ? -11.586 -2.711 1.070 1.00 0.00 29 SER A O 19
ATOM 24076 N N . TYR A 1 30 ? -11.809 -2.196 -1.109 1.00 0.00 30 TYR A N 19
ATOM 24077 C CA . TYR A 1 30 ? -10.375 -2.071 -1.339 1.00 0.00 30 TYR A CA 19
ATOM 24078 C C . TYR A 1 30 ? -10.095 -1.319 -2.637 1.00 0.00 30 TYR A C 19
ATOM 24079 O O . TYR A 1 30 ? -11.014 -0.847 -3.305 1.00 0.00 30 TYR A O 19
ATOM 24097 N N . GLY A 1 31 ? -8.817 -1.212 -2.987 1.00 0.00 31 GLY A N 19
ATOM 24098 C CA . GLY A 1 31 ? -8.437 -0.517 -4.203 1.00 0.00 31 GLY A CA 19
ATOM 24099 C C . GLY A 1 31 ? -7.162 -1.067 -4.811 1.00 0.00 31 GLY A C 19
ATOM 24100 O O . GLY A 1 31 ? -6.400 -1.767 -4.145 1.00 0.00 31 GLY A O 19
ATOM 24104 N N . PHE A 1 32 ? -6.929 -0.750 -6.081 1.00 0.00 32 PHE A N 19
ATOM 24105 C CA . PHE A 1 32 ? -5.739 -1.220 -6.779 1.00 0.00 32 PHE A CA 19
ATOM 24106 C C . PHE A 1 32 ? -4.733 -0.087 -6.963 1.00 0.00 32 PHE A C 19
ATOM 24107 O O . PHE A 1 32 ? -5.111 1.080 -7.071 1.00 0.00 32 PHE A O 19
ATOM 24124 N N . ILE A 1 33 ? -3.453 -0.440 -6.998 1.00 0.00 33 ILE A N 19
ATOM 24125 C CA . ILE A 1 33 ? -2.394 0.547 -7.169 1.00 0.00 33 ILE A CA 19
ATOM 24126 C C . ILE A 1 33 ? -1.434 0.136 -8.280 1.00 0.00 33 ILE A C 19
ATOM 24127 O O . ILE A 1 33 ? -0.714 -0.855 -8.157 1.00 0.00 33 ILE A O 19
ATOM 24143 N N . GLN A 1 34 ? -1.429 0.905 -9.364 1.00 0.00 34 GLN A N 19
ATOM 24144 C CA . GLN A 1 34 ? -0.556 0.621 -10.498 1.00 0.00 34 GLN A CA 19
ATOM 24145 C C . GLN A 1 34 ? 0.875 1.059 -10.206 1.00 0.00 34 GLN A C 19
ATOM 24146 O O . GLN A 1 34 ? 1.199 2.245 -10.283 1.00 0.00 34 GLN A O 19
ATOM 24160 N N . CYS A 1 35 ? 1.727 0.096 -9.870 1.00 0.00 35 CYS A N 19
ATOM 24161 C CA . CYS A 1 35 ? 3.124 0.383 -9.566 1.00 0.00 35 CYS A CA 19
ATOM 24162 C C . CYS A 1 35 ? 3.780 1.160 -10.702 1.00 0.00 35 CYS A C 19
ATOM 24163 O O . CYS A 1 35 ? 3.435 0.981 -11.870 1.00 0.00 35 CYS A O 19
ATOM 24171 N N . SER A 1 36 ? 4.725 2.026 -10.352 1.00 0.00 36 SER A N 19
ATOM 24172 C CA . SER A 1 36 ? 5.426 2.836 -11.342 1.00 0.00 36 SER A CA 19
ATOM 24173 C C . SER A 1 36 ? 6.883 2.402 -11.465 1.00 0.00 36 SER A C 19
ATOM 24174 O O . SER A 1 36 ? 7.622 2.907 -12.310 1.00 0.00 36 SER A O 19
ATOM 24182 N N . GLU A 1 37 ? 7.289 1.464 -10.616 1.00 0.00 37 GLU A N 19
ATOM 24183 C CA . GLU A 1 37 ? 8.658 0.962 -10.629 1.00 0.00 37 GLU A CA 19
ATOM 24184 C C . GLU A 1 37 ? 8.726 -0.417 -11.278 1.00 0.00 37 GLU A C 19
ATOM 24185 O O . GLU A 1 37 ? 9.638 -0.705 -12.054 1.00 0.00 37 GLU A O 19
ATOM 24197 N N . ARG A 1 38 ? 7.756 -1.265 -10.954 1.00 0.00 38 ARG A N 19
ATOM 24198 C CA . ARG A 1 38 ? 7.706 -2.615 -11.503 1.00 0.00 38 ARG A CA 19
ATOM 24199 C C . ARG A 1 38 ? 6.705 -2.698 -12.652 1.00 0.00 38 ARG A C 19
ATOM 24200 O O . ARG A 1 38 ? 6.655 -3.694 -13.373 1.00 0.00 38 ARG A O 19
ATOM 24221 N N . GLN A 1 39 ? 5.910 -1.645 -12.815 1.00 0.00 39 GLN A N 19
ATOM 24222 C CA . GLN A 1 39 ? 4.910 -1.600 -13.875 1.00 0.00 39 GLN A CA 19
ATOM 24223 C C . GLN A 1 39 ? 3.915 -2.748 -13.734 1.00 0.00 39 GLN A C 19
ATOM 24224 O O . GLN A 1 39 ? 3.634 -3.460 -14.697 1.00 0.00 39 GLN A O 19
ATOM 24238 N N . ALA A 1 40 ? 3.387 -2.922 -12.527 1.00 0.00 40 ALA A N 19
ATOM 24239 C CA . ALA A 1 40 ? 2.423 -3.982 -12.260 1.00 0.00 40 ALA A CA 19
ATOM 24240 C C . ALA A 1 40 ? 1.275 -3.475 -11.394 1.00 0.00 40 ALA A C 19
ATOM 24241 O O . ALA A 1 40 ? 1.491 -2.759 -10.417 1.00 0.00 40 ALA A O 19
ATOM 24248 N N . ARG A 1 41 ? 0.053 -3.850 -11.760 1.00 0.00 41 ARG A N 19
ATOM 24249 C CA . ARG A 1 41 ? -1.129 -3.432 -11.017 1.00 0.00 41 ARG A CA 19
ATOM 24250 C C . ARG A 1 41 ? -1.241 -4.193 -9.700 1.00 0.00 41 ARG A C 19
ATOM 24251 O O . ARG A 1 41 ? -1.612 -5.368 -9.678 1.00 0.00 41 ARG A O 19
ATOM 24272 N N . LEU A 1 42 ? -0.918 -3.517 -8.603 1.00 0.00 42 LEU A N 19
ATOM 24273 C CA . LEU A 1 42 ? -0.982 -4.130 -7.280 1.00 0.00 42 LEU A CA 19
ATOM 24274 C C . LEU A 1 42 ? -2.381 -4.002 -6.688 1.00 0.00 42 LEU A C 19
ATOM 24275 O O . LEU A 1 42 ? -3.176 -3.166 -7.119 1.00 0.00 42 LEU A O 19
ATOM 24291 N N . PHE A 1 43 ? -2.677 -4.835 -5.696 1.00 0.00 43 PHE A N 19
ATOM 24292 C CA . PHE A 1 43 ? -3.980 -4.815 -5.042 1.00 0.00 43 PHE A CA 19
ATOM 24293 C C . PHE A 1 43 ? -3.842 -4.471 -3.562 1.00 0.00 43 PHE A C 19
ATOM 24294 O O . PHE A 1 43 ? -3.389 -5.291 -2.763 1.00 0.00 43 PHE A O 19
ATOM 24311 N N . PHE A 1 44 ? -4.234 -3.253 -3.204 1.00 0.00 44 PHE A N 19
ATOM 24312 C CA . PHE A 1 44 ? -4.153 -2.800 -1.821 1.00 0.00 44 PHE A CA 19
ATOM 24313 C C . PHE A 1 44 ? -5.522 -2.854 -1.149 1.00 0.00 44 PHE A C 19
ATOM 24314 O O . PHE A 1 44 ? -6.541 -2.537 -1.764 1.00 0.00 44 PHE A O 19
ATOM 24331 N N . HIS A 1 45 ? -5.538 -3.258 0.117 1.00 0.00 45 HIS A N 19
ATOM 24332 C CA . HIS A 1 45 ? -6.781 -3.354 0.874 1.00 0.00 45 HIS A CA 19
ATOM 24333 C C . HIS A 1 45 ? -7.028 -2.081 1.678 1.00 0.00 45 HIS A C 19
ATOM 24334 O O . HIS A 1 45 ? -6.100 -1.508 2.250 1.00 0.00 45 HIS A O 19
ATOM 24349 N N . CYS A 1 46 ? -8.282 -1.644 1.716 1.00 0.00 46 CYS A N 19
ATOM 24350 C CA . CYS A 1 46 ? -8.649 -0.438 2.449 1.00 0.00 46 CYS A CA 19
ATOM 24351 C C . CYS A 1 46 ? -8.128 -0.492 3.882 1.00 0.00 46 CYS A C 19
ATOM 24352 O O . CYS A 1 46 ? -7.987 0.538 4.541 1.00 0.00 46 CYS A O 19
ATOM 24360 N N . SER A 1 47 ? -7.845 -1.701 4.358 1.00 0.00 47 SER A N 19
ATOM 24361 C CA . SER A 1 47 ? -7.344 -1.890 5.714 1.00 0.00 47 SER A CA 19
ATOM 24362 C C . SER A 1 47 ? -5.878 -1.482 5.814 1.00 0.00 47 SER A C 19
ATOM 24363 O O . SER A 1 47 ? -5.427 -0.996 6.851 1.00 0.00 47 SER A O 19
ATOM 24371 N N . GLN A 1 48 ? -5.139 -1.684 4.728 1.00 0.00 48 GLN A N 19
ATOM 24372 C CA . GLN A 1 48 ? -3.723 -1.338 4.692 1.00 0.00 48 GLN A CA 19
ATOM 24373 C C . GLN A 1 48 ? -3.521 0.156 4.923 1.00 0.00 48 GLN A C 19
ATOM 24374 O O . GLN A 1 48 ? -2.759 0.562 5.800 1.00 0.00 48 GLN A O 19
ATOM 24388 N N . TYR A 1 49 ? -4.209 0.970 4.130 1.00 0.00 49 TYR A N 19
ATOM 24389 C CA . TYR A 1 49 ? -4.103 2.419 4.245 1.00 0.00 49 TYR A CA 19
ATOM 24390 C C . TYR A 1 49 ? -4.337 2.870 5.684 1.00 0.00 49 TYR A C 19
ATOM 24391 O O . TYR A 1 49 ? -5.399 2.630 6.256 1.00 0.00 49 TYR A O 19
ATOM 24409 N N . ASN A 1 50 ? -3.336 3.525 6.262 1.00 0.00 50 ASN A N 19
ATOM 24410 C CA . ASN A 1 50 ? -3.431 4.009 7.634 1.00 0.00 50 ASN A CA 19
ATOM 24411 C C . ASN A 1 50 ? -4.334 5.236 7.717 1.00 0.00 50 ASN A C 19
ATOM 24412 O O . ASN A 1 50 ? -5.094 5.398 8.670 1.00 0.00 50 ASN A O 19
ATOM 24423 N N . GLY A 1 51 ? -4.244 6.099 6.709 1.00 0.00 51 GLY A N 19
ATOM 24424 C CA . GLY A 1 51 ? -5.058 7.300 6.686 1.00 0.00 51 GLY A CA 19
ATOM 24425 C C . GLY A 1 51 ? -6.540 6.994 6.602 1.00 0.00 51 GLY A C 19
ATOM 24426 O O . GLY A 1 51 ? -7.020 6.041 7.215 1.00 0.00 51 GLY A O 19
ATOM 24430 N N . ASN A 1 52 ? -7.269 7.806 5.843 1.00 0.00 52 ASN A N 19
ATOM 24431 C CA . ASN A 1 52 ? -8.706 7.619 5.683 1.00 0.00 52 ASN A CA 19
ATOM 24432 C C . ASN A 1 52 ? -9.081 7.516 4.208 1.00 0.00 52 ASN A C 19
ATOM 24433 O O . ASN A 1 52 ? -8.961 8.485 3.457 1.00 0.00 52 ASN A O 19
ATOM 24444 N N . LEU A 1 53 ? -9.535 6.336 3.800 1.00 0.00 53 LEU A N 19
ATOM 24445 C CA . LEU A 1 53 ? -9.929 6.106 2.414 1.00 0.00 53 LEU A CA 19
ATOM 24446 C C . LEU A 1 53 ? -10.584 7.348 1.820 1.00 0.00 53 LEU A C 19
ATOM 24447 O O . LEU A 1 53 ? -10.365 7.680 0.655 1.00 0.00 53 LEU A O 19
ATOM 24463 N N . GLN A 1 54 ? -11.387 8.032 2.630 1.00 0.00 54 GLN A N 19
ATOM 24464 C CA . GLN A 1 54 ? -12.072 9.239 2.184 1.00 0.00 54 GLN A CA 19
ATOM 24465 C C . GLN A 1 54 ? -11.107 10.182 1.473 1.00 0.00 54 GLN A C 19
ATOM 24466 O O . GLN A 1 54 ? -11.395 10.675 0.383 1.00 0.00 54 GLN A O 19
ATOM 24480 N N . ASP A 1 55 ? -9.962 10.430 2.099 1.00 0.00 55 ASP A N 19
ATOM 24481 C CA . ASP A 1 55 ? -8.953 11.314 1.526 1.00 0.00 55 ASP A CA 19
ATOM 24482 C C . ASP A 1 55 ? -8.311 10.681 0.295 1.00 0.00 55 ASP A C 19
ATOM 24483 O O . ASP A 1 55 ? -7.967 11.373 -0.664 1.00 0.00 55 ASP A O 19
ATOM 24492 N N . LEU A 1 56 ? -8.152 9.363 0.330 1.00 0.00 56 LEU A N 19
ATOM 24493 C CA . LEU A 1 56 ? -7.551 8.635 -0.783 1.00 0.00 56 LEU A CA 19
ATOM 24494 C C . LEU A 1 56 ? -8.482 8.621 -1.991 1.00 0.00 56 LEU A C 19
ATOM 24495 O O . LEU A 1 56 ? -9.702 8.705 -1.850 1.00 0.00 56 LEU A O 19
ATOM 24511 N N . LYS A 1 57 ? -7.898 8.512 -3.180 1.00 0.00 57 LYS A N 19
ATOM 24512 C CA . LYS A 1 57 ? -8.674 8.483 -4.414 1.00 0.00 57 LYS A CA 19
ATOM 24513 C C . LYS A 1 57 ? -7.883 7.824 -5.539 1.00 0.00 57 LYS A C 19
ATOM 24514 O O . LYS A 1 57 ? -6.722 7.455 -5.361 1.00 0.00 57 LYS A O 19
ATOM 24533 N N . VAL A 1 58 ? -8.518 7.680 -6.698 1.00 0.00 58 VAL A N 19
ATOM 24534 C CA . VAL A 1 58 ? -7.872 7.068 -7.853 1.00 0.00 58 VAL A CA 19
ATOM 24535 C C . VAL A 1 58 ? -7.119 8.107 -8.676 1.00 0.00 58 VAL A C 19
ATOM 24536 O O . VAL A 1 58 ? -7.697 9.096 -9.125 1.00 0.00 58 VAL A O 19
ATOM 24549 N N . GLY A 1 59 ? -5.824 7.876 -8.872 1.00 0.00 59 GLY A N 19
ATOM 24550 C CA . GLY A 1 59 ? -5.013 8.801 -9.641 1.00 0.00 59 GLY A CA 19
ATOM 24551 C C . GLY A 1 59 ? -4.128 9.664 -8.765 1.00 0.00 59 GLY A C 19
ATOM 24552 O O . GLY A 1 59 ? -3.685 10.734 -9.181 1.00 0.00 59 GLY A O 19
ATOM 24556 N N . ASP A 1 60 ? -3.871 9.199 -7.547 1.00 0.00 60 ASP A N 19
ATOM 24557 C CA . ASP A 1 60 ? -3.033 9.937 -6.608 1.00 0.00 60 ASP A CA 19
ATOM 24558 C C . ASP A 1 60 ? -1.835 9.098 -6.175 1.00 0.00 60 ASP A C 19
ATOM 24559 O O . ASP A 1 60 ? -1.931 7.877 -6.053 1.00 0.00 60 ASP A O 19
ATOM 24568 N N . ASP A 1 61 ? -0.707 9.762 -5.945 1.00 0.00 61 ASP A N 19
ATOM 24569 C CA . ASP A 1 61 ? 0.511 9.078 -5.525 1.00 0.00 61 ASP A CA 19
ATOM 24570 C C . ASP A 1 61 ? 0.389 8.587 -4.086 1.00 0.00 61 ASP A C 19
ATOM 24571 O O . ASP A 1 61 ? -0.110 9.300 -3.216 1.00 0.00 61 ASP A O 19
ATOM 24580 N N . VAL A 1 62 ? 0.849 7.363 -3.842 1.00 0.00 62 VAL A N 19
ATOM 24581 C CA . VAL A 1 62 ? 0.793 6.777 -2.509 1.00 0.00 62 VAL A CA 19
ATOM 24582 C C . VAL A 1 62 ? 1.923 5.776 -2.301 1.00 0.00 62 VAL A C 19
ATOM 24583 O O . VAL A 1 62 ? 2.281 5.030 -3.212 1.00 0.00 62 VAL A O 19
ATOM 24596 N N . GLU A 1 63 ? 2.482 5.765 -1.094 1.00 0.00 63 GLU A N 19
ATOM 24597 C CA . GLU A 1 63 ? 3.573 4.855 -0.767 1.00 0.00 63 GLU A CA 19
ATOM 24598 C C . GLU A 1 63 ? 3.058 3.644 0.006 1.00 0.00 63 GLU A C 19
ATOM 24599 O O . GLU A 1 63 ? 2.279 3.781 0.950 1.00 0.00 63 GLU A O 19
ATOM 24611 N N . PHE A 1 64 ? 3.500 2.458 -0.400 1.00 0.00 64 PHE A N 19
ATOM 24612 C CA . PHE A 1 64 ? 3.083 1.223 0.252 1.00 0.00 64 PHE A CA 19
ATOM 24613 C C . PHE A 1 64 ? 4.243 0.235 0.337 1.00 0.00 64 PHE A C 19
ATOM 24614 O O . PHE A 1 64 ? 5.335 0.500 -0.164 1.00 0.00 64 PHE A O 19
ATOM 24631 N N . GLU A 1 65 ? 3.996 -0.905 0.975 1.00 0.00 65 GLU A N 19
ATOM 24632 C CA . GLU A 1 65 ? 5.020 -1.932 1.127 1.00 0.00 65 GLU A CA 19
ATOM 24633 C C . GLU A 1 65 ? 4.551 -3.260 0.540 1.00 0.00 65 GLU A C 19
ATOM 24634 O O . GLU A 1 65 ? 3.545 -3.823 0.974 1.00 0.00 65 GLU A O 19
ATOM 24646 N N . VAL A 1 66 ? 5.285 -3.755 -0.451 1.00 0.00 66 VAL A N 19
ATOM 24647 C CA . VAL A 1 66 ? 4.945 -5.016 -1.099 1.00 0.00 66 VAL A CA 19
ATOM 24648 C C . VAL A 1 66 ? 5.240 -6.200 -0.185 1.00 0.00 66 VAL A C 19
ATOM 24649 O O . VAL A 1 66 ? 6.382 -6.413 0.223 1.00 0.00 66 VAL A O 19
ATOM 24662 N N . SER A 1 67 ? 4.203 -6.968 0.133 1.00 0.00 67 SER A N 19
ATOM 24663 C CA . SER A 1 67 ? 4.350 -8.129 1.002 1.00 0.00 67 SER A CA 19
ATOM 24664 C C . SER A 1 67 ? 3.845 -9.393 0.311 1.00 0.00 67 SER A C 19
ATOM 24665 O O . SER A 1 67 ? 3.329 -9.339 -0.805 1.00 0.00 67 SER A O 19
ATOM 24673 N N . SER A 1 68 ? 3.999 -10.529 0.983 1.00 0.00 68 SER A N 19
ATOM 24674 C CA . SER A 1 68 ? 3.563 -11.807 0.433 1.00 0.00 68 SER A CA 19
ATOM 24675 C C . SER A 1 68 ? 2.437 -12.404 1.272 1.00 0.00 68 SER A C 19
ATOM 24676 O O . SER A 1 68 ? 2.657 -12.856 2.395 1.00 0.00 68 SER A O 19
ATOM 24684 N N . ASP A 1 69 ? 1.230 -12.401 0.717 1.00 0.00 69 ASP A N 19
ATOM 24685 C CA . ASP A 1 69 ? 0.068 -12.943 1.412 1.00 0.00 69 ASP A CA 19
ATOM 24686 C C . ASP A 1 69 ? 0.381 -14.311 2.011 1.00 0.00 69 ASP A C 19
ATOM 24687 O O . ASP A 1 69 ? 1.457 -14.866 1.786 1.00 0.00 69 ASP A O 19
ATOM 24696 N N . ARG A 1 70 ? -0.564 -14.848 2.775 1.00 0.00 70 ARG A N 19
ATOM 24697 C CA . ARG A 1 70 ? -0.388 -16.149 3.407 1.00 0.00 70 ARG A CA 19
ATOM 24698 C C . ARG A 1 70 ? -1.327 -17.184 2.795 1.00 0.00 70 ARG A C 19
ATOM 24699 O O . ARG A 1 70 ? -1.176 -18.385 3.019 1.00 0.00 70 ARG A O 19
ATOM 24720 N N . ARG A 1 71 ? -2.298 -16.709 2.021 1.00 0.00 71 ARG A N 19
ATOM 24721 C CA . ARG A 1 71 ? -3.263 -17.592 1.377 1.00 0.00 71 ARG A CA 19
ATOM 24722 C C . ARG A 1 71 ? -2.874 -17.856 -0.075 1.00 0.00 71 ARG A C 19
ATOM 24723 O O . ARG A 1 71 ? -2.887 -18.999 -0.535 1.00 0.00 71 ARG A O 19
ATOM 24744 N N . THR A 1 72 ? -2.530 -16.792 -0.793 1.00 0.00 72 THR A N 19
ATOM 24745 C CA . THR A 1 72 ? -2.139 -16.908 -2.192 1.00 0.00 72 THR A CA 19
ATOM 24746 C C . THR A 1 72 ? -0.648 -16.645 -2.371 1.00 0.00 72 THR A C 19
ATOM 24747 O O . THR A 1 72 ? -0.068 -16.980 -3.403 1.00 0.00 72 THR A O 19
ATOM 24758 N N . GLY A 1 73 ? -0.032 -16.045 -1.357 1.00 0.00 73 GLY A N 19
ATOM 24759 C CA . GLY A 1 73 ? 1.387 -15.748 -1.422 1.00 0.00 73 GLY A CA 19
ATOM 24760 C C . GLY A 1 73 ? 1.722 -14.754 -2.517 1.00 0.00 73 GLY A C 19
ATOM 24761 O O . GLY A 1 73 ? 2.882 -14.612 -2.903 1.00 0.00 73 GLY A O 19
ATOM 24765 N N . LYS A 1 74 ? 0.703 -14.066 -3.021 1.00 0.00 74 LYS A N 19
ATOM 24766 C CA . LYS A 1 74 ? 0.894 -13.080 -4.078 1.00 0.00 74 LYS A CA 19
ATOM 24767 C C . LYS A 1 74 ? 1.345 -11.742 -3.500 1.00 0.00 74 LYS A C 19
ATOM 24768 O O . LYS A 1 74 ? 1.048 -11.402 -2.355 1.00 0.00 74 LYS A O 19
ATOM 24787 N N . PRO A 1 75 ? 2.078 -10.964 -4.310 1.00 0.00 75 PRO A N 19
ATOM 24788 C CA . PRO A 1 75 ? 2.583 -9.650 -3.901 1.00 0.00 75 PRO A CA 19
ATOM 24789 C C . PRO A 1 75 ? 1.469 -8.619 -3.757 1.00 0.00 75 PRO A C 19
ATOM 24790 O O . PRO A 1 75 ? 0.903 -8.161 -4.750 1.00 0.00 75 PRO A O 19
ATOM 24801 N N . ILE A 1 76 ? 1.159 -8.259 -2.517 1.00 0.00 76 ILE A N 19
ATOM 24802 C CA . ILE A 1 76 ? 0.114 -7.281 -2.244 1.00 0.00 76 ILE A CA 19
ATOM 24803 C C . ILE A 1 76 ? 0.671 -6.072 -1.500 1.00 0.00 76 ILE A C 19
ATOM 24804 O O . ILE A 1 76 ? 1.788 -6.109 -0.985 1.00 0.00 76 ILE A O 19
ATOM 24820 N N . ALA A 1 77 ? -0.116 -5.003 -1.446 1.00 0.00 77 ALA A N 19
ATOM 24821 C CA . ALA A 1 77 ? 0.297 -3.784 -0.761 1.00 0.00 77 ALA A CA 19
ATOM 24822 C C . ALA A 1 77 ? -0.134 -3.803 0.701 1.00 0.00 77 ALA A C 19
ATOM 24823 O O . ALA A 1 77 ? -1.143 -4.414 1.054 1.00 0.00 77 ALA A O 19
ATOM 24830 N N . VAL A 1 78 ? 0.638 -3.131 1.550 1.00 0.00 78 VAL A N 19
ATOM 24831 C CA . VAL A 1 78 ? 0.336 -3.071 2.975 1.00 0.00 78 VAL A CA 19
ATOM 24832 C C . VAL A 1 78 ? 0.865 -1.783 3.595 1.00 0.00 78 VAL A C 19
ATOM 24833 O O . VAL A 1 78 ? 1.818 -1.186 3.095 1.00 0.00 78 VAL A O 19
ATOM 24846 N N . LYS A 1 79 ? 0.240 -1.359 4.688 1.00 0.00 79 LYS A N 19
ATOM 24847 C CA . LYS A 1 79 ? 0.648 -0.142 5.380 1.00 0.00 79 LYS A CA 19
ATOM 24848 C C . LYS A 1 79 ? 0.728 1.034 4.411 1.00 0.00 79 LYS A C 19
ATOM 24849 O O . LYS A 1 79 ? 1.696 1.795 4.422 1.00 0.00 79 LYS A O 19
ATOM 24868 N N . LEU A 1 80 ? -0.295 1.177 3.576 1.00 0.00 80 LEU A N 19
ATOM 24869 C CA . LEU A 1 80 ? -0.341 2.261 2.602 1.00 0.00 80 LEU A CA 19
ATOM 24870 C C . LEU A 1 80 ? -0.249 3.618 3.292 1.00 0.00 80 LEU A C 19
ATOM 24871 O O . LEU A 1 80 ? -0.649 3.768 4.447 1.00 0.00 80 LEU A O 19
ATOM 24887 N N . VAL A 1 81 ? 0.279 4.606 2.577 1.00 0.00 81 VAL A N 19
ATOM 24888 C CA . VAL A 1 81 ? 0.421 5.952 3.119 1.00 0.00 81 VAL A CA 19
ATOM 24889 C C . VAL A 1 81 ? 0.499 6.989 2.004 1.00 0.00 81 VAL A C 19
ATOM 24890 O O . VAL A 1 81 ? 1.361 6.910 1.128 1.00 0.00 81 VAL A O 19
ATOM 24903 N N . LYS A 1 82 ? -0.406 7.961 2.042 1.00 0.00 82 LYS A N 19
ATOM 24904 C CA . LYS A 1 82 ? -0.440 9.015 1.036 1.00 0.00 82 LYS A CA 19
ATOM 24905 C C . LYS A 1 82 ? 0.831 9.857 1.088 1.00 0.00 82 LYS A C 19
ATOM 24906 O O . LYS A 1 82 ? 1.197 10.382 2.140 1.00 0.00 82 LYS A O 19
ATOM 24925 N N . ILE A 1 83 ? 1.499 9.983 -0.054 1.00 0.00 83 ILE A N 19
ATOM 24926 C CA . ILE A 1 83 ? 2.727 10.764 -0.138 1.00 0.00 83 ILE A CA 19
ATOM 24927 C C . ILE A 1 83 ? 2.455 12.245 0.101 1.00 0.00 83 ILE A C 19
ATOM 24928 O O . ILE A 1 83 ? 3.104 12.880 0.932 1.00 0.00 83 ILE A O 19
ATOM 24944 N N . SER A 1 84 ? 1.488 12.789 -0.631 1.00 0.00 84 SER A N 19
ATOM 24945 C CA . SER A 1 84 ? 1.130 14.196 -0.500 1.00 0.00 84 SER A CA 19
ATOM 24946 C C . SER A 1 84 ? -0.109 14.363 0.375 1.00 0.00 84 SER A C 19
ATOM 24947 O O . SER A 1 84 ? -1.211 13.976 -0.009 1.00 0.00 84 SER A O 19
ATOM 24955 N N . GLY A 1 85 ? 0.083 14.942 1.557 1.00 0.00 85 GLY A N 19
ATOM 24956 C CA . GLY A 1 85 ? -1.026 15.150 2.469 1.00 0.00 85 GLY A CA 19
ATOM 24957 C C . GLY A 1 85 ? -0.688 16.126 3.579 1.00 0.00 85 GLY A C 19
ATOM 24958 O O . GLY A 1 85 ? -0.439 15.738 4.721 1.00 0.00 85 GLY A O 19
ATOM 24962 N N . PRO A 1 86 ? -0.676 17.425 3.247 1.00 0.00 86 PRO A N 19
ATOM 24963 C CA . PRO A 1 86 ? -0.366 18.486 4.211 1.00 0.00 86 PRO A CA 19
ATOM 24964 C C . PRO A 1 86 ? -1.466 18.662 5.252 1.00 0.00 86 PRO A C 19
ATOM 24965 O O . PRO A 1 86 ? -2.500 17.997 5.195 1.00 0.00 86 PRO A O 19
ATOM 24976 N N . SER A 1 87 ? -1.235 19.562 6.203 1.00 0.00 87 SER A N 19
ATOM 24977 C CA . SER A 1 87 ? -2.206 19.823 7.260 1.00 0.00 87 SER A CA 19
ATOM 24978 C C . SER A 1 87 ? -2.823 21.209 7.100 1.00 0.00 87 SER A C 19
ATOM 24979 O O . SER A 1 87 ? -2.223 22.102 6.503 1.00 0.00 87 SER A O 19
ATOM 24987 N N . SER A 1 88 ? -4.026 21.380 7.639 1.00 0.00 88 SER A N 19
ATOM 24988 C CA . SER A 1 88 ? -4.727 22.656 7.554 1.00 0.00 88 SER A CA 19
ATOM 24989 C C . SER A 1 88 ? -4.450 23.511 8.787 1.00 0.00 88 SER A C 19
ATOM 24990 O O . SER A 1 88 ? -4.336 22.999 9.899 1.00 0.00 88 SER A O 19
ATOM 24998 N N . GLY A 1 89 ? -4.341 24.820 8.579 1.00 0.00 89 GLY A N 19
ATOM 24999 C CA . GLY A 1 89 ? -4.078 25.727 9.681 1.00 0.00 89 GLY A CA 19
ATOM 25000 C C . GLY A 1 89 ? -3.611 27.090 9.211 1.00 0.00 89 GLY A C 19
ATOM 25001 O O . GLY A 1 89 ? -3.779 28.087 9.913 1.00 0.00 89 GLY A O 19
ATOM 25005 N N . GLY A 1 1 ? -5.313 11.391 13.335 1.00 0.00 1 GLY A N 20
ATOM 25006 C CA . GLY A 1 1 ? -4.609 10.885 12.172 1.00 0.00 1 GLY A CA 20
ATOM 25007 C C . GLY A 1 1 ? -3.127 11.202 12.208 1.00 0.00 1 GLY A C 20
ATOM 25008 O O . GLY A 1 1 ? -2.690 12.220 11.671 1.00 0.00 1 GLY A O 20
ATOM 25012 N N . SER A 1 2 ? -2.352 10.328 12.842 1.00 0.00 2 SER A N 20
ATOM 25013 C CA . SER A 1 2 ? -0.911 10.523 12.951 1.00 0.00 2 SER A CA 20
ATOM 25014 C C . SER A 1 2 ? -0.171 9.197 12.806 1.00 0.00 2 SER A C 20
ATOM 25015 O O . SER A 1 2 ? -0.785 8.130 12.778 1.00 0.00 2 SER A O 20
ATOM 25023 N N . SER A 1 3 ? 1.153 9.272 12.713 1.00 0.00 3 SER A N 20
ATOM 25024 C CA . SER A 1 3 ? 1.978 8.078 12.567 1.00 0.00 3 SER A CA 20
ATOM 25025 C C . SER A 1 3 ? 1.919 7.219 13.826 1.00 0.00 3 SER A C 20
ATOM 25026 O O . SER A 1 3 ? 1.702 6.010 13.757 1.00 0.00 3 SER A O 20
ATOM 25034 N N . GLY A 1 4 ? 2.115 7.854 14.978 1.00 0.00 4 GLY A N 20
ATOM 25035 C CA . GLY A 1 4 ? 2.081 7.134 16.237 1.00 0.00 4 GLY A CA 20
ATOM 25036 C C . GLY A 1 4 ? 3.359 6.362 16.498 1.00 0.00 4 GLY A C 20
ATOM 25037 O O . GLY A 1 4 ? 3.335 5.139 16.639 1.00 0.00 4 GLY A O 20
ATOM 25041 N N . SER A 1 5 ? 4.478 7.076 16.561 1.00 0.00 5 SER A N 20
ATOM 25042 C CA . SER A 1 5 ? 5.772 6.449 16.801 1.00 0.00 5 SER A CA 20
ATOM 25043 C C . SER A 1 5 ? 5.963 5.234 15.899 1.00 0.00 5 SER A C 20
ATOM 25044 O O . SER A 1 5 ? 6.405 4.176 16.348 1.00 0.00 5 SER A O 20
ATOM 25052 N N . SER A 1 6 ? 5.627 5.394 14.623 1.00 0.00 6 SER A N 20
ATOM 25053 C CA . SER A 1 6 ? 5.757 4.310 13.656 1.00 0.00 6 SER A CA 20
ATOM 25054 C C . SER A 1 6 ? 6.769 4.667 12.572 1.00 0.00 6 SER A C 20
ATOM 25055 O O . SER A 1 6 ? 6.547 4.408 11.390 1.00 0.00 6 SER A O 20
ATOM 25063 N N . GLY A 1 7 ? 7.883 5.264 12.985 1.00 0.00 7 GLY A N 20
ATOM 25064 C CA . GLY A 1 7 ? 8.914 5.647 12.039 1.00 0.00 7 GLY A CA 20
ATOM 25065 C C . GLY A 1 7 ? 9.811 4.487 11.656 1.00 0.00 7 GLY A C 20
ATOM 25066 O O . GLY A 1 7 ? 9.817 3.452 12.322 1.00 0.00 7 GLY A O 20
ATOM 25070 N N . GLY A 1 8 ? 10.571 4.658 10.578 1.00 0.00 8 GLY A N 20
ATOM 25071 C CA . GLY A 1 8 ? 11.464 3.607 10.126 1.00 0.00 8 GLY A CA 20
ATOM 25072 C C . GLY A 1 8 ? 12.894 3.828 10.577 1.00 0.00 8 GLY A C 20
ATOM 25073 O O . GLY A 1 8 ? 13.572 4.734 10.093 1.00 0.00 8 GLY A O 20
ATOM 25077 N N . TYR A 1 9 ? 13.353 2.999 11.508 1.00 0.00 9 TYR A N 20
ATOM 25078 C CA . TYR A 1 9 ? 14.711 3.110 12.028 1.00 0.00 9 TYR A CA 20
ATOM 25079 C C . TYR A 1 9 ? 15.255 1.742 12.427 1.00 0.00 9 TYR A C 20
ATOM 25080 O O . TYR A 1 9 ? 14.507 0.799 12.685 1.00 0.00 9 TYR A O 20
ATOM 25098 N N . PRO A 1 10 ? 16.591 1.631 12.480 1.00 0.00 10 PRO A N 20
ATOM 25099 C CA . PRO A 1 10 ? 17.491 2.746 12.174 1.00 0.00 10 PRO A CA 20
ATOM 25100 C C . PRO A 1 10 ? 17.482 3.110 10.693 1.00 0.00 10 PRO A C 20
ATOM 25101 O O . PRO A 1 10 ? 16.892 2.405 9.875 1.00 0.00 10 PRO A O 20
ATOM 25112 N N . ASN A 1 11 ? 18.140 4.214 10.355 1.00 0.00 11 ASN A N 20
ATOM 25113 C CA . ASN A 1 11 ? 18.208 4.670 8.972 1.00 0.00 11 ASN A CA 20
ATOM 25114 C C . ASN A 1 11 ? 19.351 3.987 8.228 1.00 0.00 11 ASN A C 20
ATOM 25115 O O . ASN A 1 11 ? 20.507 4.061 8.643 1.00 0.00 11 ASN A O 20
ATOM 25126 N N . GLY A 1 12 ? 19.020 3.322 7.126 1.00 0.00 12 GLY A N 20
ATOM 25127 C CA . GLY A 1 12 ? 20.030 2.636 6.342 1.00 0.00 12 GLY A CA 20
ATOM 25128 C C . GLY A 1 12 ? 19.462 1.469 5.558 1.00 0.00 12 GLY A C 20
ATOM 25129 O O . GLY A 1 12 ? 18.271 1.442 5.246 1.00 0.00 12 GLY A O 20
ATOM 25133 N N . THR A 1 13 ? 20.315 0.502 5.236 1.00 0.00 13 THR A N 20
ATOM 25134 C CA . THR A 1 13 ? 19.893 -0.671 4.481 1.00 0.00 13 THR A CA 20
ATOM 25135 C C . THR A 1 13 ? 18.959 -1.548 5.307 1.00 0.00 13 THR A C 20
ATOM 25136 O O . THR A 1 13 ? 19.307 -1.980 6.406 1.00 0.00 13 THR A O 20
ATOM 25147 N N . SER A 1 14 ? 17.771 -1.810 4.770 1.00 0.00 14 SER A N 20
ATOM 25148 C CA . SER A 1 14 ? 16.785 -2.634 5.459 1.00 0.00 14 SER A CA 20
ATOM 25149 C C . SER A 1 14 ? 16.196 -3.679 4.515 1.00 0.00 14 SER A C 20
ATOM 25150 O O . SER A 1 14 ? 16.095 -3.455 3.310 1.00 0.00 14 SER A O 20
ATOM 25158 N N . ALA A 1 15 ? 15.809 -4.820 5.075 1.00 0.00 15 ALA A N 20
ATOM 25159 C CA . ALA A 1 15 ? 15.229 -5.899 4.285 1.00 0.00 15 ALA A CA 20
ATOM 25160 C C . ALA A 1 15 ? 13.903 -5.473 3.665 1.00 0.00 15 ALA A C 20
ATOM 25161 O O . ALA A 1 15 ? 13.338 -6.184 2.834 1.00 0.00 15 ALA A O 20
ATOM 25168 N N . ALA A 1 16 ? 13.410 -4.308 4.074 1.00 0.00 16 ALA A N 20
ATOM 25169 C CA . ALA A 1 16 ? 12.151 -3.787 3.556 1.00 0.00 16 ALA A CA 20
ATOM 25170 C C . ALA A 1 16 ? 12.391 -2.643 2.578 1.00 0.00 16 ALA A C 20
ATOM 25171 O O . ALA A 1 16 ? 13.497 -2.106 2.494 1.00 0.00 16 ALA A O 20
ATOM 25178 N N . LEU A 1 17 ? 11.351 -2.275 1.838 1.00 0.00 17 LEU A N 20
ATOM 25179 C CA . LEU A 1 17 ? 11.449 -1.194 0.864 1.00 0.00 17 LEU A CA 20
ATOM 25180 C C . LEU A 1 17 ? 10.064 -0.724 0.430 1.00 0.00 17 LEU A C 20
ATOM 25181 O O . LEU A 1 17 ? 9.344 -1.441 -0.266 1.00 0.00 17 LEU A O 20
ATOM 25197 N N . ARG A 1 18 ? 9.698 0.484 0.844 1.00 0.00 18 ARG A N 20
ATOM 25198 C CA . ARG A 1 18 ? 8.400 1.050 0.498 1.00 0.00 18 ARG A CA 20
ATOM 25199 C C . ARG A 1 18 ? 8.376 1.504 -0.959 1.00 0.00 18 ARG A C 20
ATOM 25200 O O . ARG A 1 18 ? 9.177 2.343 -1.370 1.00 0.00 18 ARG A O 20
ATOM 25221 N N . GLU A 1 19 ? 7.452 0.944 -1.733 1.00 0.00 19 GLU A N 20
ATOM 25222 C CA . GLU A 1 19 ? 7.325 1.290 -3.143 1.00 0.00 19 GLU A CA 20
ATOM 25223 C C . GLU A 1 19 ? 6.263 2.367 -3.346 1.00 0.00 19 GLU A C 20
ATOM 25224 O O . GLU A 1 19 ? 5.344 2.510 -2.539 1.00 0.00 19 GLU A O 20
ATOM 25236 N N . THR A 1 20 ? 6.396 3.125 -4.430 1.00 0.00 20 THR A N 20
ATOM 25237 C CA . THR A 1 20 ? 5.451 4.191 -4.739 1.00 0.00 20 THR A CA 20
ATOM 25238 C C . THR A 1 20 ? 4.887 4.034 -6.146 1.00 0.00 20 THR A C 20
ATOM 25239 O O . THR A 1 20 ? 5.605 3.669 -7.076 1.00 0.00 20 THR A O 20
ATOM 25250 N N . GLY A 1 21 ? 3.596 4.314 -6.296 1.00 0.00 21 GLY A N 20
ATOM 25251 C CA . GLY A 1 21 ? 2.957 4.198 -7.594 1.00 0.00 21 GLY A CA 20
ATOM 25252 C C . GLY A 1 21 ? 1.788 5.150 -7.752 1.00 0.00 21 GLY A C 20
ATOM 25253 O O . GLY A 1 21 ? 1.909 6.344 -7.481 1.00 0.00 21 GLY A O 20
ATOM 25257 N N . VAL A 1 22 ? 0.651 4.620 -8.193 1.00 0.00 22 VAL A N 20
ATOM 25258 C CA . VAL A 1 22 ? -0.545 5.430 -8.387 1.00 0.00 22 VAL A CA 20
ATOM 25259 C C . VAL A 1 22 ? -1.808 4.588 -8.245 1.00 0.00 22 VAL A C 20
ATOM 25260 O O . VAL A 1 22 ? -1.841 3.427 -8.655 1.00 0.00 22 VAL A O 20
ATOM 25273 N N . ILE A 1 23 ? -2.846 5.180 -7.664 1.00 0.00 23 ILE A N 20
ATOM 25274 C CA . ILE A 1 23 ? -4.112 4.485 -7.470 1.00 0.00 23 ILE A CA 20
ATOM 25275 C C . ILE A 1 23 ? -4.804 4.221 -8.803 1.00 0.00 23 ILE A C 20
ATOM 25276 O O . ILE A 1 23 ? -5.518 5.078 -9.322 1.00 0.00 23 ILE A O 20
ATOM 25292 N N . GLU A 1 24 ? -4.588 3.029 -9.350 1.00 0.00 24 GLU A N 20
ATOM 25293 C CA . GLU A 1 24 ? -5.192 2.652 -10.623 1.00 0.00 24 GLU A CA 20
ATOM 25294 C C . GLU A 1 24 ? -6.705 2.504 -10.484 1.00 0.00 24 GLU A C 20
ATOM 25295 O O . GLU A 1 24 ? -7.469 3.038 -11.288 1.00 0.00 24 GLU A O 20
ATOM 25307 N N . LYS A 1 25 ? -7.130 1.773 -9.459 1.00 0.00 25 LYS A N 20
ATOM 25308 C CA . LYS A 1 25 ? -8.550 1.553 -9.212 1.00 0.00 25 LYS A CA 20
ATOM 25309 C C . LYS A 1 25 ? -8.854 1.588 -7.718 1.00 0.00 25 LYS A C 20
ATOM 25310 O O . LYS A 1 25 ? -7.990 1.294 -6.891 1.00 0.00 25 LYS A O 20
ATOM 25329 N N . LEU A 1 26 ? -10.087 1.947 -7.378 1.00 0.00 26 LEU A N 20
ATOM 25330 C CA . LEU A 1 26 ? -10.507 2.018 -5.983 1.00 0.00 26 LEU A CA 20
ATOM 25331 C C . LEU A 1 26 ? -11.950 1.553 -5.823 1.00 0.00 26 LEU A C 20
ATOM 25332 O O . LEU A 1 26 ? -12.814 1.885 -6.636 1.00 0.00 26 LEU A O 20
ATOM 25348 N N . LEU A 1 27 ? -12.206 0.785 -4.770 1.00 0.00 27 LEU A N 20
ATOM 25349 C CA . LEU A 1 27 ? -13.546 0.276 -4.502 1.00 0.00 27 LEU A CA 20
ATOM 25350 C C . LEU A 1 27 ? -13.988 0.625 -3.084 1.00 0.00 27 LEU A C 20
ATOM 25351 O O . LEU A 1 27 ? -13.288 1.333 -2.360 1.00 0.00 27 LEU A O 20
ATOM 25367 N N . THR A 1 28 ? -15.155 0.122 -2.693 1.00 0.00 28 THR A N 20
ATOM 25368 C CA . THR A 1 28 ? -15.690 0.380 -1.362 1.00 0.00 28 THR A CA 20
ATOM 25369 C C . THR A 1 28 ? -15.051 -0.537 -0.325 1.00 0.00 28 THR A C 20
ATOM 25370 O O . THR A 1 28 ? -15.131 -0.282 0.877 1.00 0.00 28 THR A O 20
ATOM 25381 N N . SER A 1 29 ? -14.416 -1.605 -0.798 1.00 0.00 29 SER A N 20
ATOM 25382 C CA . SER A 1 29 ? -13.765 -2.562 0.090 1.00 0.00 29 SER A CA 20
ATOM 25383 C C . SER A 1 29 ? -12.248 -2.415 0.028 1.00 0.00 29 SER A C 20
ATOM 25384 O O . SER A 1 29 ? -11.562 -2.512 1.046 1.00 0.00 29 SER A O 20
ATOM 25392 N N . TYR A 1 30 ? -11.731 -2.181 -1.173 1.00 0.00 30 TYR A N 20
ATOM 25393 C CA . TYR A 1 30 ? -10.295 -2.023 -1.369 1.00 0.00 30 TYR A CA 20
ATOM 25394 C C . TYR A 1 30 ? -9.999 -1.349 -2.706 1.00 0.00 30 TYR A C 20
ATOM 25395 O O . TYR A 1 30 ? -10.911 -0.999 -3.453 1.00 0.00 30 TYR A O 20
ATOM 25413 N N . GLY A 1 31 ? -8.714 -1.173 -3.000 1.00 0.00 31 GLY A N 20
ATOM 25414 C CA . GLY A 1 31 ? -8.319 -0.543 -4.247 1.00 0.00 31 GLY A CA 20
ATOM 25415 C C . GLY A 1 31 ? -7.002 -1.077 -4.774 1.00 0.00 31 GLY A C 20
ATOM 25416 O O . GLY A 1 31 ? -6.226 -1.679 -4.031 1.00 0.00 31 GLY A O 20
ATOM 25420 N N . PHE A 1 32 ? -6.748 -0.858 -6.060 1.00 0.00 32 PHE A N 20
ATOM 25421 C CA . PHE A 1 32 ? -5.517 -1.324 -6.686 1.00 0.00 32 PHE A CA 20
ATOM 25422 C C . PHE A 1 32 ? -4.572 -0.158 -6.963 1.00 0.00 32 PHE A C 20
ATOM 25423 O O . PHE A 1 32 ? -5.012 0.952 -7.265 1.00 0.00 32 PHE A O 20
ATOM 25440 N N . ILE A 1 33 ? -3.274 -0.418 -6.857 1.00 0.00 33 ILE A N 20
ATOM 25441 C CA . ILE A 1 33 ? -2.267 0.609 -7.096 1.00 0.00 33 ILE A CA 20
ATOM 25442 C C . ILE A 1 33 ? -1.293 0.180 -8.188 1.00 0.00 33 ILE A C 20
ATOM 25443 O O . ILE A 1 33 ? -0.607 -0.834 -8.057 1.00 0.00 33 ILE A O 20
ATOM 25459 N N . GLN A 1 34 ? -1.237 0.959 -9.263 1.00 0.00 34 GLN A N 20
ATOM 25460 C CA . GLN A 1 34 ? -0.345 0.660 -10.377 1.00 0.00 34 GLN A CA 20
ATOM 25461 C C . GLN A 1 34 ? 1.081 1.105 -10.068 1.00 0.00 34 GLN A C 20
ATOM 25462 O O . GLN A 1 34 ? 1.394 2.295 -10.120 1.00 0.00 34 GLN A O 20
ATOM 25476 N N . CYS A 1 35 ? 1.939 0.144 -9.747 1.00 0.00 35 CYS A N 20
ATOM 25477 C CA . CYS A 1 35 ? 3.332 0.437 -9.428 1.00 0.00 35 CYS A CA 20
ATOM 25478 C C . CYS A 1 35 ? 4.028 1.112 -10.605 1.00 0.00 35 CYS A C 20
ATOM 25479 O O . CYS A 1 35 ? 4.177 0.519 -11.673 1.00 0.00 35 CYS A O 20
ATOM 25487 N N . SER A 1 36 ? 4.451 2.355 -10.402 1.00 0.00 36 SER A N 20
ATOM 25488 C CA . SER A 1 36 ? 5.128 3.113 -11.448 1.00 0.00 36 SER A CA 20
ATOM 25489 C C . SER A 1 36 ? 6.601 2.725 -11.534 1.00 0.00 36 SER A C 20
ATOM 25490 O O . SER A 1 36 ? 7.369 3.330 -12.281 1.00 0.00 36 SER A O 20
ATOM 25498 N N . GLU A 1 37 ? 6.985 1.713 -10.764 1.00 0.00 37 GLU A N 20
ATOM 25499 C CA . GLU A 1 37 ? 8.366 1.244 -10.752 1.00 0.00 37 GLU A CA 20
ATOM 25500 C C . GLU A 1 37 ? 8.485 -0.118 -11.430 1.00 0.00 37 GLU A C 20
ATOM 25501 O O . GLU A 1 37 ? 9.388 -0.346 -12.236 1.00 0.00 37 GLU A O 20
ATOM 25513 N N . ARG A 1 38 ? 7.567 -1.019 -11.098 1.00 0.00 38 ARG A N 20
ATOM 25514 C CA . ARG A 1 38 ? 7.568 -2.359 -11.672 1.00 0.00 38 ARG A CA 20
ATOM 25515 C C . ARG A 1 38 ? 6.576 -2.457 -12.828 1.00 0.00 38 ARG A C 20
ATOM 25516 O O . ARG A 1 38 ? 6.564 -3.442 -13.565 1.00 0.00 38 ARG A O 20
ATOM 25537 N N . GLN A 1 39 ? 5.747 -1.429 -12.977 1.00 0.00 39 GLN A N 20
ATOM 25538 C CA . GLN A 1 39 ? 4.751 -1.400 -14.042 1.00 0.00 39 GLN A CA 20
ATOM 25539 C C . GLN A 1 39 ? 3.742 -2.531 -13.874 1.00 0.00 39 GLN A C 20
ATOM 25540 O O . GLN A 1 39 ? 3.412 -3.229 -14.832 1.00 0.00 39 GLN A O 20
ATOM 25554 N N . ALA A 1 40 ? 3.256 -2.707 -12.649 1.00 0.00 40 ALA A N 20
ATOM 25555 C CA . ALA A 1 40 ? 2.284 -3.753 -12.356 1.00 0.00 40 ALA A CA 20
ATOM 25556 C C . ALA A 1 40 ? 1.162 -3.226 -11.468 1.00 0.00 40 ALA A C 20
ATOM 25557 O O . ALA A 1 40 ? 1.394 -2.403 -10.582 1.00 0.00 40 ALA A O 20
ATOM 25564 N N . ARG A 1 41 ? -0.054 -3.705 -11.711 1.00 0.00 41 ARG A N 20
ATOM 25565 C CA . ARG A 1 41 ? -1.212 -3.280 -10.934 1.00 0.00 41 ARG A CA 20
ATOM 25566 C C . ARG A 1 41 ? -1.334 -4.095 -9.650 1.00 0.00 41 ARG A C 20
ATOM 25567 O O . ARG A 1 41 ? -1.743 -5.257 -9.676 1.00 0.00 41 ARG A O 20
ATOM 25588 N N . LEU A 1 42 ? -0.975 -3.480 -8.528 1.00 0.00 42 LEU A N 20
ATOM 25589 C CA . LEU A 1 42 ? -1.044 -4.149 -7.233 1.00 0.00 42 LEU A CA 20
ATOM 25590 C C . LEU A 1 42 ? -2.451 -4.062 -6.650 1.00 0.00 42 LEU A C 20
ATOM 25591 O O . LEU A 1 42 ? -3.313 -3.364 -7.183 1.00 0.00 42 LEU A O 20
ATOM 25607 N N . PHE A 1 43 ? -2.674 -4.774 -5.550 1.00 0.00 43 PHE A N 20
ATOM 25608 C CA . PHE A 1 43 ? -3.976 -4.776 -4.892 1.00 0.00 43 PHE A CA 20
ATOM 25609 C C . PHE A 1 43 ? -3.838 -4.430 -3.413 1.00 0.00 43 PHE A C 20
ATOM 25610 O O . PHE A 1 43 ? -3.377 -5.244 -2.613 1.00 0.00 43 PHE A O 20
ATOM 25627 N N . PHE A 1 44 ? -4.241 -3.215 -3.056 1.00 0.00 44 PHE A N 20
ATOM 25628 C CA . PHE A 1 44 ? -4.162 -2.759 -1.673 1.00 0.00 44 PHE A CA 20
ATOM 25629 C C . PHE A 1 44 ? -5.528 -2.834 -0.996 1.00 0.00 44 PHE A C 20
ATOM 25630 O O . PHE A 1 44 ? -6.553 -2.525 -1.605 1.00 0.00 44 PHE A O 20
ATOM 25647 N N . HIS A 1 45 ? -5.534 -3.248 0.267 1.00 0.00 45 HIS A N 20
ATOM 25648 C CA . HIS A 1 45 ? -6.773 -3.365 1.028 1.00 0.00 45 HIS A CA 20
ATOM 25649 C C . HIS A 1 45 ? -7.031 -2.101 1.842 1.00 0.00 45 HIS A C 20
ATOM 25650 O O . HIS A 1 45 ? -6.105 -1.509 2.398 1.00 0.00 45 HIS A O 20
ATOM 25665 N N . CYS A 1 46 ? -8.294 -1.693 1.908 1.00 0.00 46 CYS A N 20
ATOM 25666 C CA . CYS A 1 46 ? -8.673 -0.498 2.654 1.00 0.00 46 CYS A CA 20
ATOM 25667 C C . CYS A 1 46 ? -8.129 -0.550 4.078 1.00 0.00 46 CYS A C 20
ATOM 25668 O O . CYS A 1 46 ? -8.029 0.474 4.753 1.00 0.00 46 CYS A O 20
ATOM 25676 N N . SER A 1 47 ? -7.779 -1.751 4.529 1.00 0.00 47 SER A N 20
ATOM 25677 C CA . SER A 1 47 ? -7.250 -1.937 5.874 1.00 0.00 47 SER A CA 20
ATOM 25678 C C . SER A 1 47 ? -5.783 -1.521 5.944 1.00 0.00 47 SER A C 20
ATOM 25679 O O . SER A 1 47 ? -5.309 -1.055 6.979 1.00 0.00 47 SER A O 20
ATOM 25687 N N . GLN A 1 48 ? -5.072 -1.694 4.834 1.00 0.00 48 GLN A N 20
ATOM 25688 C CA . GLN A 1 48 ? -3.660 -1.337 4.769 1.00 0.00 48 GLN A CA 20
ATOM 25689 C C . GLN A 1 48 ? -3.466 0.160 4.986 1.00 0.00 48 GLN A C 20
ATOM 25690 O O . GLN A 1 48 ? -2.651 0.578 5.809 1.00 0.00 48 GLN A O 20
ATOM 25704 N N . TYR A 1 49 ? -4.220 0.963 4.242 1.00 0.00 49 TYR A N 20
ATOM 25705 C CA . TYR A 1 49 ? -4.129 2.414 4.351 1.00 0.00 49 TYR A CA 20
ATOM 25706 C C . TYR A 1 49 ? -4.347 2.867 5.791 1.00 0.00 49 TYR A C 20
ATOM 25707 O O . TYR A 1 49 ? -5.337 2.504 6.425 1.00 0.00 49 TYR A O 20
ATOM 25725 N N . ASN A 1 50 ? -3.413 3.664 6.302 1.00 0.00 50 ASN A N 20
ATOM 25726 C CA . ASN A 1 50 ? -3.502 4.168 7.668 1.00 0.00 50 ASN A CA 20
ATOM 25727 C C . ASN A 1 50 ? -4.496 5.321 7.758 1.00 0.00 50 ASN A C 20
ATOM 25728 O O . ASN A 1 50 ? -5.211 5.462 8.749 1.00 0.00 50 ASN A O 20
ATOM 25739 N N . GLY A 1 51 ? -4.535 6.145 6.715 1.00 0.00 51 GLY A N 20
ATOM 25740 C CA . GLY A 1 51 ? -5.445 7.276 6.697 1.00 0.00 51 GLY A CA 20
ATOM 25741 C C . GLY A 1 51 ? -6.887 6.856 6.489 1.00 0.00 51 GLY A C 20
ATOM 25742 O O . GLY A 1 51 ? -7.321 5.827 7.004 1.00 0.00 51 GLY A O 20
ATOM 25746 N N . ASN A 1 52 ? -7.631 7.657 5.732 1.00 0.00 52 ASN A N 20
ATOM 25747 C CA . ASN A 1 52 ? -9.033 7.364 5.459 1.00 0.00 52 ASN A CA 20
ATOM 25748 C C . ASN A 1 52 ? -9.285 7.259 3.958 1.00 0.00 52 ASN A C 20
ATOM 25749 O O . ASN A 1 52 ? -9.079 8.220 3.215 1.00 0.00 52 ASN A O 20
ATOM 25760 N N . LEU A 1 53 ? -9.733 6.088 3.519 1.00 0.00 53 LEU A N 20
ATOM 25761 C CA . LEU A 1 53 ? -10.014 5.858 2.106 1.00 0.00 53 LEU A CA 20
ATOM 25762 C C . LEU A 1 53 ? -10.781 7.031 1.505 1.00 0.00 53 LEU A C 20
ATOM 25763 O O . LEU A 1 53 ? -10.607 7.363 0.333 1.00 0.00 53 LEU A O 20
ATOM 25779 N N . GLN A 1 54 ? -11.628 7.655 2.317 1.00 0.00 54 GLN A N 20
ATOM 25780 C CA . GLN A 1 54 ? -12.421 8.793 1.865 1.00 0.00 54 GLN A CA 20
ATOM 25781 C C . GLN A 1 54 ? -11.533 9.858 1.231 1.00 0.00 54 GLN A C 20
ATOM 25782 O O . GLN A 1 54 ? -11.881 10.439 0.203 1.00 0.00 54 GLN A O 20
ATOM 25796 N N . ASP A 1 55 ? -10.384 10.108 1.850 1.00 0.00 55 ASP A N 20
ATOM 25797 C CA . ASP A 1 55 ? -9.445 11.103 1.346 1.00 0.00 55 ASP A CA 20
ATOM 25798 C C . ASP A 1 55 ? -8.740 10.598 0.091 1.00 0.00 55 ASP A C 20
ATOM 25799 O O . ASP A 1 55 ? -8.459 11.368 -0.829 1.00 0.00 55 ASP A O 20
ATOM 25808 N N . LEU A 1 56 ? -8.455 9.301 0.060 1.00 0.00 56 LEU A N 20
ATOM 25809 C CA . LEU A 1 56 ? -7.781 8.692 -1.082 1.00 0.00 56 LEU A CA 20
ATOM 25810 C C . LEU A 1 56 ? -8.659 8.755 -2.328 1.00 0.00 56 LEU A C 20
ATOM 25811 O O . LEU A 1 56 ? -9.865 8.982 -2.241 1.00 0.00 56 LEU A O 20
ATOM 25827 N N . LYS A 1 57 ? -8.044 8.549 -3.488 1.00 0.00 57 LYS A N 20
ATOM 25828 C CA . LYS A 1 57 ? -8.769 8.578 -4.753 1.00 0.00 57 LYS A CA 20
ATOM 25829 C C . LYS A 1 57 ? -7.913 8.012 -5.883 1.00 0.00 57 LYS A C 20
ATOM 25830 O O . LYS A 1 57 ? -6.693 7.912 -5.760 1.00 0.00 57 LYS A O 20
ATOM 25849 N N . VAL A 1 58 ? -8.562 7.645 -6.983 1.00 0.00 58 VAL A N 20
ATOM 25850 C CA . VAL A 1 58 ? -7.861 7.092 -8.136 1.00 0.00 58 VAL A CA 20
ATOM 25851 C C . VAL A 1 58 ? -7.153 8.187 -8.926 1.00 0.00 58 VAL A C 20
ATOM 25852 O O . VAL A 1 58 ? -7.791 9.101 -9.448 1.00 0.00 58 VAL A O 20
ATOM 25865 N N . GLY A 1 59 ? -5.830 8.088 -9.010 1.00 0.00 59 GLY A N 20
ATOM 25866 C CA . GLY A 1 59 ? -5.057 9.076 -9.739 1.00 0.00 59 GLY A CA 20
ATOM 25867 C C . GLY A 1 59 ? -4.141 9.877 -8.836 1.00 0.00 59 GLY A C 20
ATOM 25868 O O . GLY A 1 59 ? -3.653 10.940 -9.220 1.00 0.00 59 GLY A O 20
ATOM 25872 N N . ASP A 1 60 ? -3.908 9.368 -7.631 1.00 0.00 60 ASP A N 20
ATOM 25873 C CA . ASP A 1 60 ? -3.045 10.044 -6.669 1.00 0.00 60 ASP A CA 20
ATOM 25874 C C . ASP A 1 60 ? -1.894 9.139 -6.243 1.00 0.00 60 ASP A C 20
ATOM 25875 O O . ASP A 1 60 ? -2.042 7.918 -6.178 1.00 0.00 60 ASP A O 20
ATOM 25884 N N . ASP A 1 61 ? -0.747 9.744 -5.954 1.00 0.00 61 ASP A N 20
ATOM 25885 C CA . ASP A 1 61 ? 0.430 8.993 -5.533 1.00 0.00 61 ASP A CA 20
ATOM 25886 C C . ASP A 1 61 ? 0.279 8.508 -4.095 1.00 0.00 61 ASP A C 20
ATOM 25887 O O . ASP A 1 61 ? -0.290 9.200 -3.251 1.00 0.00 61 ASP A O 20
ATOM 25896 N N . VAL A 1 62 ? 0.793 7.312 -3.822 1.00 0.00 62 VAL A N 20
ATOM 25897 C CA . VAL A 1 62 ? 0.716 6.733 -2.486 1.00 0.00 62 VAL A CA 20
ATOM 25898 C C . VAL A 1 62 ? 1.846 5.737 -2.253 1.00 0.00 62 VAL A C 20
ATOM 25899 O O . VAL A 1 62 ? 2.234 5.001 -3.159 1.00 0.00 62 VAL A O 20
ATOM 25912 N N . GLU A 1 63 ? 2.369 5.719 -1.031 1.00 0.00 63 GLU A N 20
ATOM 25913 C CA . GLU A 1 63 ? 3.455 4.813 -0.679 1.00 0.00 63 GLU A CA 20
ATOM 25914 C C . GLU A 1 63 ? 2.920 3.569 0.024 1.00 0.00 63 GLU A C 20
ATOM 25915 O O . GLU A 1 63 ? 2.040 3.656 0.880 1.00 0.00 63 GLU A O 20
ATOM 25927 N N . PHE A 1 64 ? 3.457 2.411 -0.346 1.00 0.00 64 PHE A N 20
ATOM 25928 C CA . PHE A 1 64 ? 3.033 1.147 0.247 1.00 0.00 64 PHE A CA 20
ATOM 25929 C C . PHE A 1 64 ? 4.193 0.158 0.308 1.00 0.00 64 PHE A C 20
ATOM 25930 O O . PHE A 1 64 ? 5.292 0.446 -0.165 1.00 0.00 64 PHE A O 20
ATOM 25947 N N . GLU A 1 65 ? 3.939 -1.008 0.894 1.00 0.00 65 GLU A N 20
ATOM 25948 C CA . GLU A 1 65 ? 4.963 -2.038 1.018 1.00 0.00 65 GLU A CA 20
ATOM 25949 C C . GLU A 1 65 ? 4.502 -3.343 0.374 1.00 0.00 65 GLU A C 20
ATOM 25950 O O . GLU A 1 65 ? 3.409 -3.835 0.655 1.00 0.00 65 GLU A O 20
ATOM 25962 N N . VAL A 1 66 ? 5.344 -3.899 -0.492 1.00 0.00 66 VAL A N 20
ATOM 25963 C CA . VAL A 1 66 ? 5.024 -5.146 -1.175 1.00 0.00 66 VAL A CA 20
ATOM 25964 C C . VAL A 1 66 ? 5.286 -6.349 -0.276 1.00 0.00 66 VAL A C 20
ATOM 25965 O O . VAL A 1 66 ? 6.421 -6.596 0.133 1.00 0.00 66 VAL A O 20
ATOM 25978 N N . SER A 1 67 ? 4.229 -7.094 0.030 1.00 0.00 67 SER A N 20
ATOM 25979 C CA . SER A 1 67 ? 4.344 -8.270 0.884 1.00 0.00 67 SER A CA 20
ATOM 25980 C C . SER A 1 67 ? 3.626 -9.465 0.264 1.00 0.00 67 SER A C 20
ATOM 25981 O O . SER A 1 67 ? 2.995 -9.347 -0.787 1.00 0.00 67 SER A O 20
ATOM 25989 N N . SER A 1 68 ? 3.726 -10.615 0.923 1.00 0.00 68 SER A N 20
ATOM 25990 C CA . SER A 1 68 ? 3.090 -11.833 0.435 1.00 0.00 68 SER A CA 20
ATOM 25991 C C . SER A 1 68 ? 1.912 -12.224 1.322 1.00 0.00 68 SER A C 20
ATOM 25992 O O . SER A 1 68 ? 2.019 -12.226 2.549 1.00 0.00 68 SER A O 20
ATOM 26000 N N . ASP A 1 69 ? 0.789 -12.553 0.693 1.00 0.00 69 ASP A N 20
ATOM 26001 C CA . ASP A 1 69 ? -0.410 -12.946 1.424 1.00 0.00 69 ASP A CA 20
ATOM 26002 C C . ASP A 1 69 ? -0.200 -14.279 2.136 1.00 0.00 69 ASP A C 20
ATOM 26003 O O . ASP A 1 69 ? 0.792 -14.970 1.900 1.00 0.00 69 ASP A O 20
ATOM 26012 N N . ARG A 1 70 ? -1.138 -14.633 3.008 1.00 0.00 70 ARG A N 20
ATOM 26013 C CA . ARG A 1 70 ? -1.054 -15.881 3.756 1.00 0.00 70 ARG A CA 20
ATOM 26014 C C . ARG A 1 70 ? -1.982 -16.936 3.159 1.00 0.00 70 ARG A C 20
ATOM 26015 O O . ARG A 1 70 ? -2.054 -18.062 3.650 1.00 0.00 70 ARG A O 20
ATOM 26036 N N . ARG A 1 71 ? -2.690 -16.561 2.098 1.00 0.00 71 ARG A N 20
ATOM 26037 C CA . ARG A 1 71 ? -3.614 -17.474 1.436 1.00 0.00 71 ARG A CA 20
ATOM 26038 C C . ARG A 1 71 ? -3.184 -17.732 -0.005 1.00 0.00 71 ARG A C 20
ATOM 26039 O O . ARG A 1 71 ? -3.264 -18.858 -0.496 1.00 0.00 71 ARG A O 20
ATOM 26060 N N . THR A 1 72 ? -2.729 -16.680 -0.679 1.00 0.00 72 THR A N 20
ATOM 26061 C CA . THR A 1 72 ? -2.288 -16.792 -2.064 1.00 0.00 72 THR A CA 20
ATOM 26062 C C . THR A 1 72 ? -0.809 -16.450 -2.199 1.00 0.00 72 THR A C 20
ATOM 26063 O O . THR A 1 72 ? -0.208 -16.659 -3.252 1.00 0.00 72 THR A O 20
ATOM 26074 N N . GLY A 1 73 ? -0.227 -15.924 -1.126 1.00 0.00 73 GLY A N 20
ATOM 26075 C CA . GLY A 1 73 ? 1.178 -15.562 -1.146 1.00 0.00 73 GLY A CA 20
ATOM 26076 C C . GLY A 1 73 ? 1.517 -14.617 -2.282 1.00 0.00 73 GLY A C 20
ATOM 26077 O O . GLY A 1 73 ? 2.678 -14.493 -2.672 1.00 0.00 73 GLY A O 20
ATOM 26081 N N . LYS A 1 74 ? 0.500 -13.948 -2.816 1.00 0.00 74 LYS A N 20
ATOM 26082 C CA . LYS A 1 74 ? 0.695 -13.009 -3.915 1.00 0.00 74 LYS A CA 20
ATOM 26083 C C . LYS A 1 74 ? 1.230 -11.676 -3.403 1.00 0.00 74 LYS A C 20
ATOM 26084 O O . LYS A 1 74 ? 1.005 -11.289 -2.256 1.00 0.00 74 LYS A O 20
ATOM 26103 N N . PRO A 1 75 ? 1.953 -10.955 -4.272 1.00 0.00 75 PRO A N 20
ATOM 26104 C CA . PRO A 1 75 ? 2.533 -9.652 -3.930 1.00 0.00 75 PRO A CA 20
ATOM 26105 C C . PRO A 1 75 ? 1.472 -8.570 -3.765 1.00 0.00 75 PRO A C 20
ATOM 26106 O O . PRO A 1 75 ? 1.035 -7.963 -4.743 1.00 0.00 75 PRO A O 20
ATOM 26117 N N . ILE A 1 76 ? 1.062 -8.334 -2.523 1.00 0.00 76 ILE A N 20
ATOM 26118 C CA . ILE A 1 76 ? 0.053 -7.324 -2.231 1.00 0.00 76 ILE A CA 20
ATOM 26119 C C . ILE A 1 76 ? 0.663 -6.133 -1.501 1.00 0.00 76 ILE A C 20
ATOM 26120 O O . ILE A 1 76 ? 1.805 -6.189 -1.045 1.00 0.00 76 ILE A O 20
ATOM 26136 N N . ALA A 1 77 ? -0.107 -5.055 -1.392 1.00 0.00 77 ALA A N 20
ATOM 26137 C CA . ALA A 1 77 ? 0.356 -3.851 -0.713 1.00 0.00 77 ALA A CA 20
ATOM 26138 C C . ALA A 1 77 ? -0.078 -3.843 0.749 1.00 0.00 77 ALA A C 20
ATOM 26139 O O . ALA A 1 77 ? -1.086 -4.450 1.111 1.00 0.00 77 ALA A O 20
ATOM 26146 N N . VAL A 1 78 ? 0.690 -3.153 1.586 1.00 0.00 78 VAL A N 20
ATOM 26147 C CA . VAL A 1 78 ? 0.384 -3.066 3.009 1.00 0.00 78 VAL A CA 20
ATOM 26148 C C . VAL A 1 78 ? 0.933 -1.778 3.611 1.00 0.00 78 VAL A C 20
ATOM 26149 O O . VAL A 1 78 ? 1.860 -1.173 3.072 1.00 0.00 78 VAL A O 20
ATOM 26162 N N . LYS A 1 79 ? 0.356 -1.364 4.734 1.00 0.00 79 LYS A N 20
ATOM 26163 C CA . LYS A 1 79 ? 0.788 -0.148 5.413 1.00 0.00 79 LYS A CA 20
ATOM 26164 C C . LYS A 1 79 ? 0.848 1.026 4.441 1.00 0.00 79 LYS A C 20
ATOM 26165 O O . LYS A 1 79 ? 1.837 1.760 4.398 1.00 0.00 79 LYS A O 20
ATOM 26184 N N . LEU A 1 80 ? -0.214 1.199 3.662 1.00 0.00 80 LEU A N 20
ATOM 26185 C CA . LEU A 1 80 ? -0.282 2.285 2.690 1.00 0.00 80 LEU A CA 20
ATOM 26186 C C . LEU A 1 80 ? -0.183 3.641 3.382 1.00 0.00 80 LEU A C 20
ATOM 26187 O O . LEU A 1 80 ? -0.478 3.766 4.571 1.00 0.00 80 LEU A O 20
ATOM 26203 N N . VAL A 1 81 ? 0.232 4.655 2.629 1.00 0.00 81 VAL A N 20
ATOM 26204 C CA . VAL A 1 81 ? 0.367 6.003 3.169 1.00 0.00 81 VAL A CA 20
ATOM 26205 C C . VAL A 1 81 ? 0.491 7.032 2.051 1.00 0.00 81 VAL A C 20
ATOM 26206 O O . VAL A 1 81 ? 1.391 6.951 1.214 1.00 0.00 81 VAL A O 20
ATOM 26219 N N . LYS A 1 82 ? -0.418 8.001 2.042 1.00 0.00 82 LYS A N 20
ATOM 26220 C CA . LYS A 1 82 ? -0.411 9.049 1.029 1.00 0.00 82 LYS A CA 20
ATOM 26221 C C . LYS A 1 82 ? 0.875 9.867 1.101 1.00 0.00 82 LYS A C 20
ATOM 26222 O O . LYS A 1 82 ? 1.215 10.414 2.150 1.00 0.00 82 LYS A O 20
ATOM 26241 N N . ILE A 1 83 ? 1.584 9.945 -0.020 1.00 0.00 83 ILE A N 20
ATOM 26242 C CA . ILE A 1 83 ? 2.831 10.698 -0.083 1.00 0.00 83 ILE A CA 20
ATOM 26243 C C . ILE A 1 83 ? 2.588 12.184 0.161 1.00 0.00 83 ILE A C 20
ATOM 26244 O O . ILE A 1 83 ? 3.243 12.800 1.002 1.00 0.00 83 ILE A O 20
ATOM 26260 N N . SER A 1 84 ? 1.642 12.753 -0.579 1.00 0.00 84 SER A N 20
ATOM 26261 C CA . SER A 1 84 ? 1.314 14.168 -0.445 1.00 0.00 84 SER A CA 20
ATOM 26262 C C . SER A 1 84 ? 0.020 14.353 0.343 1.00 0.00 84 SER A C 20
ATOM 26263 O O . SER A 1 84 ? -1.065 14.038 -0.143 1.00 0.00 84 SER A O 20
ATOM 26271 N N . GLY A 1 85 ? 0.146 14.866 1.563 1.00 0.00 85 GLY A N 20
ATOM 26272 C CA . GLY A 1 85 ? -1.020 15.085 2.399 1.00 0.00 85 GLY A CA 20
ATOM 26273 C C . GLY A 1 85 ? -0.657 15.601 3.777 1.00 0.00 85 GLY A C 20
ATOM 26274 O O . GLY A 1 85 ? -0.761 14.890 4.777 1.00 0.00 85 GLY A O 20
ATOM 26278 N N . PRO A 1 86 ? -0.217 16.866 3.842 1.00 0.00 86 PRO A N 20
ATOM 26279 C CA . PRO A 1 86 ? 0.173 17.505 5.103 1.00 0.00 86 PRO A CA 20
ATOM 26280 C C . PRO A 1 86 ? -1.021 17.769 6.013 1.00 0.00 86 PRO A C 20
ATOM 26281 O O . PRO A 1 86 ? -0.879 18.359 7.084 1.00 0.00 86 PRO A O 20
ATOM 26292 N N . SER A 1 87 ? -2.198 17.329 5.580 1.00 0.00 87 SER A N 20
ATOM 26293 C CA . SER A 1 87 ? -3.419 17.521 6.355 1.00 0.00 87 SER A CA 20
ATOM 26294 C C . SER A 1 87 ? -3.702 19.006 6.562 1.00 0.00 87 SER A C 20
ATOM 26295 O O . SER A 1 87 ? -4.048 19.436 7.662 1.00 0.00 87 SER A O 20
ATOM 26303 N N . SER A 1 88 ? -3.553 19.785 5.495 1.00 0.00 88 SER A N 20
ATOM 26304 C CA . SER A 1 88 ? -3.789 21.223 5.559 1.00 0.00 88 SER A CA 20
ATOM 26305 C C . SER A 1 88 ? -5.189 21.566 5.061 1.00 0.00 88 SER A C 20
ATOM 26306 O O . SER A 1 88 ? -5.692 20.955 4.119 1.00 0.00 88 SER A O 20
ATOM 26314 N N . GLY A 1 89 ? -5.813 22.551 5.700 1.00 0.00 89 GLY A N 20
ATOM 26315 C CA . GLY A 1 89 ? -7.149 22.960 5.308 1.00 0.00 89 GLY A CA 20
ATOM 26316 C C . GLY A 1 89 ? -7.141 24.165 4.389 1.00 0.00 89 GLY A C 20
ATOM 26317 O O . GLY A 1 89 ? -7.800 25.168 4.663 1.00 0.00 89 GLY A O 20
#